Protein 7EEA (pdb70)

B-factor: mean 48.87, std 12.23, range [18.17, 123.79]

Solvent-accessible surface area: 51857 Å² total

Sequence (1934 aa):
AASIGYKRESGARLRTTADMFKDHLNLKEYCPGDGTNQTTAFNAAIARAVSEGISRIIVPAGHYLVTDLSVTANGLVFEGQGESSRIQVASNNSRCFSLSGDRLTFRGLKFIGDGTASASANGIGILAGDATDLLVEDVWFDSFGFGGVNAGFTTLARGPKFIRTRHRNTGTGGAEIYLRGLYEGADVIDIDAATSNADWAVFAFDEGYAGQRDLEVTRGDFSGYKRYSIGVSDENPSGEDRGFGVKINGGHHKNAGLGAVKVKNYRGVLIQGVTTDNCGIVPIAGISNTGESGTFYINSAGLVDIGGCKLRDNGMDGITVIQGAARNQYIVHDNQIDGCGTASYAGTGTGFRIKSGVHQAFLTNNSARGCTRFVAELGNDPSNISETITVIGNDFSQNLSATNGIYARYINRLKMDMNQIENTGAQVVYGLDIDTVYSGPGDRFGNNTVADFHVRFDSCRDLTLLGDYSSTDYTQWVTATAVPVGAKRWNGANAYVAEAAGTTGATAPTHTSGTVSDGGVNWRYIGKRRIAAAAVALRGTAAALVRMGGTTRTNSTSTAHGIDFSPSPTRWEWSDIDAGTATLAAGTVTVNITDNRRQVDGNYRVLVTGTVNETFYVSARAASNFTITSSNAASTATVMWKIFRGAASIGYKRESGARLRTTADMFKDHLNLKEYCPGDGTNQTTAFNAAIARAVSEGISRIIVPAGHYLVTDLSVTANGLVFEGQGESSRIQVASNNSRCFSLSGDRLTFRGLKFIGDGTASASANGIGILAGDATDLLVEDVWFDSFGFGGVNAGFTTLARGPKFIRTRHRNTGTGGAEIYLRGLYEGADVIDIDAATSNADWAVFAFDEGYAGQRDLEVTRGDFSGYKRYSIGVSDENPSRGFGVKINGGHHKNAGLGAVKVKNYRGVLIQGVTTDNCGIVPIAGISNTGESGTFYINSAGLVDIGGCKLRDNGMDGITVIQGAARNQYIVHDNQIDGCGTASYAGTGTGFRIKSGVHQAFLTNNSARGCTRFVAELGNDPSNISETITVIGNDFSQNLSATNGIYARYINRLKMDMNQIENTGAQVVYGLDIDTVYSGPGDRFGNNTVADFHVRFDSCRDLTLLGDYSSTDYTQWVTATAVPVGAKRWNGANAYVAEAAGTTGATAPTHTSGTVSDGGVNWRYIGKRRIAAAAVALRGTAAALVRMGGTTRTNSTSTAHGIDFSPSPTRWEWSDIDAGTATLAAGTVTVNITDNRRQVDGNYRVLVTGTVNETFYVSARAASNFTITSSNAASTATVMWKIFRGAASIGYKRESGARLRTTADMFKDHLNLKEYCPGDGTNQTTAFNAAIARAVSEGISRIIVPAGHYLVTDLSVTANGLVFEGQGESSRIQVASNNSRCFSLSGDRLTFRGLKFIGDGTASASANGIGILAGDATDLLVEDVWFDSFGFGGVNAGFTTLARGPKFIRTRHRNTGTGGAEIYLRGLYEGADVIDIDAATSNADWAVFAFDEGYAGQRDLEVTRGDFSGYKRYSIGVSDENPSGEDRGFGVKINGGHHKNAGLGAVKVKNYRGVLIQGVTTDNCGIVPIAGISNTGESGTFYINSAGLVDIGGCKLRDNGMDGITVIQGAARNQYIVHDNQIDGCGTASYAGTGTGFRIKSGVHQAFLTNNSARGCTRFVAELGNDPSNISETITVIGNDFSQNLSATNGIYARYINRLKMDMNQIENTGAQVVYGLDIDTVYSGPGDRFGNNTVADFHVRFDSCRDLTLLGDYSSTDYTQWVTATAVPVGAKRWNGANAYVAEAAGTTGATAPTHTSGTVSDGGVNWRYIGKRRIAAAAVALRGTAAALVRMGGTTRTNSTSTAHGIDFSPSPTRWEWSDIDAGTATLAAGTVTVNITDNRRQVDGNYRVLVTGTVNETFYVSARAASNFTITSSNAASTATVMWKIFR

Structure (mmCIF, N/CA/C/O backbone):
data_7EEA
#
_entry.id   7EEA
#
_cell.length_a   123.580
_cell.length_b   241.272
_cell.length_c   176.429
_cell.angle_alpha   90.000
_cell.angle_beta   90.000
_cell.angle_gamma   90.000
#
_symmetry.space_group_name_H-M   'C 2 2 21'
#
loop_
_entity.id
_entity.type
_entity.pdbx_description
1 polymer 'Short-tailed cyanophage tailspike receptor-binding domain'
2 water water
#
loop_
_atom_site.group_PDB
_atom_site.id
_atom_site.type_symbol
_atom_site.label_atom_id
_atom_site.label_alt_id
_atom_site.label_comp_id
_atom_site.label_asym_id
_atom_site.label_entity_id
_atom_site.label_seq_id
_atom_site.pdbx_PDB_ins_code
_atom_site.Cartn_x
_atom_site.Cartn_y
_atom_site.Cartn_z
_atom_site.occupancy
_atom_site.B_iso_or_equiv
_atom_site.auth_seq_id
_atom_site.auth_comp_id
_atom_site.auth_asym_id
_atom_site.auth_atom_id
_atom_site.pdbx_PDB_model_num
ATOM 1 C C . GLY A 1 9 ? 110.084 14.528 -41.593 1.00 61.53 103 GLY A C 1
ATOM 2 O O . GLY A 1 9 ? 110.822 13.767 -40.966 1.00 65.81 103 GLY A O 1
ATOM 3 N N . ALA A 1 10 ? 108.971 15.053 -41.076 1.00 58.50 104 ALA A N 1
ATOM 4 C CA . ALA A 1 10 ? 108.631 14.858 -39.672 1.00 55.26 104 ALA A CA 1
ATOM 5 C C . ALA A 1 10 ? 108.250 13.419 -39.359 1.00 54.00 104 ALA A C 1
ATOM 6 O O . ALA A 1 10 ? 108.352 13.001 -38.200 1.00 52.71 104 ALA A O 1
ATOM 8 N N . ALA A 1 11 ? 107.813 12.654 -40.361 1.00 51.74 105 ALA A N 1
ATOM 9 C CA . ALA A 1 11 ? 107.463 11.256 -40.150 1.00 49.12 105 ALA A CA 1
ATOM 10 C C . ALA A 1 11 ? 108.676 10.380 -39.875 1.00 50.44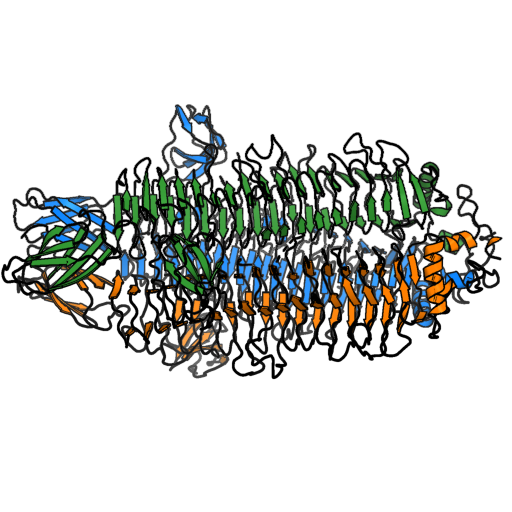 105 ALA A C 1
ATOM 11 O O . ALA A 1 11 ? 108.505 9.201 -39.546 1.00 48.00 105 ALA A O 1
ATOM 13 N N . SER A 1 12 ? 109.889 10.919 -40.005 1.00 52.01 106 SER A N 1
ATOM 14 C CA . SER A 1 12 ? 111.109 10.186 -39.699 1.00 56.60 106 SER A CA 1
ATOM 15 C C . SER A 1 12 ? 111.748 10.603 -38.382 1.00 57.69 106 SER A C 1
ATOM 16 O O . SER A 1 12 ? 112.636 9.895 -37.895 1.00 59.11 106 SER A O 1
ATOM 19 N N . ILE A 1 13 ? 111.324 11.720 -37.797 1.00 55.41 107 ILE A N 1
ATOM 20 C CA . ILE A 1 13 ? 111.882 12.196 -36.536 1.00 52.71 107 ILE A CA 1
ATOM 21 C C . ILE A 1 13 ? 111.192 11.450 -35.398 1.00 58.22 107 ILE A C 1
ATOM 22 O O . ILE A 1 13 ? 110.031 11.720 -35.080 1.00 61.41 107 ILE A O 1
ATOM 27 N N . GLY A 1 14 ? 111.905 10.510 -34.783 1.00 51.37 108 GLY A N 1
ATOM 28 C CA . GLY A 1 14 ? 111.325 9.746 -33.698 1.00 47.43 108 GLY A CA 1
ATOM 29 C C . GLY A 1 14 ? 111.136 10.583 -32.448 1.00 56.79 108 GLY A C 1
ATOM 30 O O . GLY A 1 14 ? 111.904 11.499 -32.156 1.00 59.82 108 GLY A O 1
ATOM 31 N N . TYR A 1 15 ? 110.085 10.259 -31.698 1.00 55.36 109 TYR A N 1
ATOM 32 C CA . TYR A 1 15 ? 109.783 10.956 -30.457 1.00 57.25 109 TYR A CA 1
ATOM 33 C C . TYR A 1 15 ? 109.314 9.958 -29.409 1.00 54.89 109 TYR A C 1
ATOM 34 O O . TYR A 1 15 ? 108.537 9.047 -29.709 1.00 54.21 109 TYR A O 1
ATOM 43 N N . LYS A 1 16 ? 109.782 10.147 -28.178 1.00 50.84 110 LYS A N 1
ATOM 44 C CA . LYS A 1 16 ? 109.427 9.269 -27.073 1.00 52.19 110 LYS A CA 1
ATOM 45 C C . LYS A 1 16 ? 109.474 10.068 -25.781 1.00 56.32 110 LYS A C 1
ATOM 46 O O . LYS A 1 16 ? 110.461 10.760 -25.514 1.00 58.76 110 LYS A O 1
ATOM 52 N N . ARG A 1 17 ? 108.404 9.978 -24.991 1.00 53.77 111 ARG A N 1
ATOM 53 C CA . ARG A 1 17 ? 108.368 10.661 -23.701 1.00 59.74 111 ARG A CA 1
ATOM 54 C C . ARG A 1 17 ? 109.394 10.069 -22.742 1.00 62.01 111 ARG A C 1
ATOM 55 O O . ARG A 1 17 ? 110.254 10.779 -22.208 1.00 54.36 111 ARG A O 1
ATOM 63 N N . GLU A 1 18 ? 109.305 8.763 -22.507 1.00 61.21 112 GLU A N 1
ATOM 64 C CA . GLU A 1 18 ? 110.272 8.036 -21.702 1.00 52.79 112 GLU A CA 1
ATOM 65 C C . GLU A 1 18 ? 110.359 6.619 -22.254 1.00 56.64 112 GLU A C 1
ATOM 66 O O . GLU A 1 18 ? 109.637 6.253 -23.186 1.00 62.41 112 GLU A O 1
ATOM 72 N N . SER A 1 19 ? 111.253 5.816 -21.670 1.00 60.39 113 SER A N 1
ATOM 73 C CA . SER A 1 19 ? 111.513 4.483 -22.208 1.00 61.51 113 SER A CA 1
ATOM 74 C C . SER A 1 19 ? 110.255 3.623 -22.239 1.00 62.72 113 SER A C 1
ATOM 75 O O . SER A 1 19 ? 110.079 2.815 -23.160 1.00 57.49 113 SER A O 1
ATOM 78 N N . GLY A 1 20 ? 109.366 3.787 -21.261 1.00 58.25 114 GLY A N 1
ATOM 79 C CA . GLY A 1 20 ? 108.164 2.983 -21.179 1.00 53.28 114 GLY A CA 1
ATOM 80 C C . GLY A 1 20 ? 107.031 3.378 -22.100 1.00 58.09 114 GLY A C 1
ATOM 81 O O . GLY A 1 20 ? 105.976 2.738 -22.067 1.00 55.92 114 GLY A O 1
ATOM 82 N N . ALA A 1 21 ? 107.208 4.406 -22.925 1.00 55.46 115 ALA A N 1
ATOM 83 C CA . ALA A 1 21 ? 106.153 4.865 -23.814 1.00 57.05 115 ALA A CA 1
ATOM 84 C C . ALA A 1 21 ? 106.268 4.181 -25.177 1.00 60.42 115 ALA A C 1
ATOM 85 O O . ALA A 1 21 ? 107.140 3.342 -25.413 1.00 59.47 115 ALA A O 1
ATOM 87 N N . ARG A 1 22 ? 105.365 4.538 -26.087 1.00 54.09 116 ARG A N 1
ATOM 88 C CA . ARG A 1 22 ? 105.429 4.035 -27.450 1.00 51.87 116 ARG A CA 1
ATOM 89 C C . ARG A 1 22 ? 106.401 4.869 -28.270 1.00 54.84 116 ARG A C 1
ATOM 90 O O . ARG A 1 22 ? 106.510 6.084 -28.083 1.00 57.41 116 ARG A O 1
ATOM 98 N N . LEU A 1 23 ? 107.111 4.212 -29.184 1.00 55.32 117 LEU A N 1
ATOM 99 C CA . LEU A 1 23 ? 107.972 4.926 -30.116 1.00 49.64 117 LEU A CA 1
ATOM 100 C C . LEU A 1 23 ? 107.112 5.518 -31.222 1.00 50.49 117 LEU A C 1
ATOM 101 O O . LEU A 1 23 ? 106.477 4.782 -31.984 1.00 55.75 117 LEU A O 1
ATOM 106 N N . ARG A 1 24 ? 107.087 6.844 -31.306 1.00 48.63 118 ARG A N 1
ATOM 107 C CA . ARG A 1 24 ? 106.256 7.543 -32.270 1.00 52.64 118 ARG A CA 1
ATOM 108 C C . ARG A 1 24 ? 107.082 8.606 -32.979 1.00 54.64 118 ARG A C 1
ATOM 109 O O . ARG A 1 24 ? 108.165 8.989 -32.529 1.00 51.68 118 ARG A O 1
ATOM 117 N N . THR A 1 25 ? 106.558 9.068 -34.106 1.00 51.16 119 THR A N 1
ATOM 118 C CA . THR A 1 25 ? 107.159 10.168 -34.837 1.00 54.24 119 THR A CA 1
ATOM 119 C C . THR A 1 25 ? 106.582 11.492 -34.346 1.00 55.81 119 THR A C 1
ATOM 120 O O . THR A 1 25 ? 105.563 11.538 -33.656 1.00 54.65 119 THR A O 1
ATOM 124 N N . THR A 1 26 ? 107.260 12.586 -34.700 1.00 54.60 120 THR A N 1
ATOM 125 C CA . THR A 1 26 ? 106.678 13.900 -34.453 1.00 53.20 120 THR A CA 1
ATOM 126 C C . THR A 1 26 ? 105.441 14.121 -35.312 1.00 51.59 120 THR A C 1
ATOM 127 O O . THR A 1 26 ? 104.551 14.892 -34.933 1.00 59.38 120 THR A O 1
ATOM 131 N N . ALA A 1 27 ? 105.364 13.451 -36.465 1.00 50.66 121 ALA A N 1
ATOM 132 C CA . ALA A 1 27 ? 104.167 13.529 -37.294 1.00 52.76 121 ALA A CA 1
ATOM 133 C C . ALA A 1 27 ? 103.004 12.771 -36.668 1.00 58.73 121 ALA A C 1
ATOM 134 O O . ALA A 1 27 ? 101.844 13.160 -36.850 1.00 59.83 121 ALA A O 1
ATOM 136 N N . ASP A 1 28 ? 103.290 11.692 -35.934 1.00 54.91 122 ASP A N 1
ATOM 137 C CA . ASP A 1 28 ? 102.230 10.965 -35.243 1.00 51.97 122 ASP A CA 1
ATOM 138 C C . ASP A 1 28 ? 101.562 11.839 -34.190 1.00 57.72 122 ASP A C 1
ATOM 139 O O . ASP A 1 28 ? 100.337 11.796 -34.020 1.00 49.87 122 ASP A O 1
ATOM 144 N N . MET A 1 29 ? 102.355 12.641 -33.474 1.00 56.74 123 MET A N 1
ATOM 145 C CA . MET A 1 29 ? 101.796 13.521 -32.455 1.00 54.97 123 MET A CA 1
ATOM 146 C C . MET A 1 29 ? 100.859 14.554 -33.061 1.00 56.31 123 MET A C 1
ATOM 147 O O . MET A 1 29 ? 99.886 14.963 -32.416 1.00 60.98 123 MET A O 1
ATOM 152 N N . PHE A 1 30 ? 101.128 14.983 -34.296 1.00 55.80 124 PHE A N 1
ATOM 153 C CA . PHE A 1 30 ? 100.253 15.943 -34.960 1.00 60.45 124 PHE A CA 1
ATOM 154 C C . PHE A 1 30 ? 99.000 15.274 -35.514 1.00 56.61 124 PHE A C 1
ATOM 155 O O . PHE A 1 30 ? 97.895 15.814 -35.385 1.00 49.32 124 PHE A O 1
ATOM 163 N N . LYS A 1 31 ? 99.155 14.099 -36.131 1.00 55.03 125 LYS A N 1
ATOM 164 C CA . LYS A 1 31 ? 98.042 13.426 -36.791 1.00 48.95 125 LYS A CA 1
ATOM 165 C C . LYS A 1 31 ? 96.996 12.898 -35.817 1.00 51.35 125 LYS A C 1
ATOM 166 O O . LYS A 1 31 ? 95.925 12.472 -36.263 1.00 50.44 125 LYS A O 1
ATOM 172 N N . ASP A 1 32 ? 97.277 12.902 -34.510 1.00 51.30 126 ASP A N 1
ATOM 173 C CA . ASP A 1 32 ? 96.240 12.569 -33.540 1.00 50.34 126 ASP A CA 1
ATOM 174 C C . ASP A 1 32 ? 95.103 13.579 -33.588 1.00 47.80 126 ASP A C 1
ATOM 175 O O . ASP A 1 32 ? 93.952 13.236 -33.293 1.00 47.81 126 ASP A O 1
ATOM 180 N N . HIS A 1 33 ? 95.404 14.816 -33.960 1.00 47.08 127 HIS A N 1
ATOM 181 C CA . HIS A 1 33 ? 94.433 15.888 -34.092 1.00 48.55 127 HIS A CA 1
ATOM 182 C C . HIS A 1 33 ? 94.352 16.318 -35.552 1.00 48.92 127 HIS A C 1
ATOM 183 O O . HIS A 1 33 ? 94.991 15.735 -36.434 1.00 55.45 127 HIS A O 1
ATOM 190 N N . LEU A 1 34 ? 93.554 17.352 -35.809 1.00 46.96 128 LEU A N 1
ATOM 191 C CA . LEU A 1 34 ? 93.436 17.920 -37.151 1.00 41.21 128 LEU A CA 1
ATOM 192 C C . LEU A 1 34 ? 93.424 19.440 -37.023 1.00 43.43 128 LEU A C 1
ATOM 193 O O . LEU A 1 34 ? 92.407 20.033 -36.650 1.00 45.88 128 LEU A O 1
ATOM 198 N N . ASN A 1 35 ? 94.557 20.060 -37.333 1.00 44.17 129 ASN A N 1
ATOM 199 C CA . ASN A 1 35 ? 94.658 21.511 -37.370 1.00 42.97 129 ASN A CA 1
ATOM 200 C C . ASN A 1 35 ? 94.070 22.031 -38.678 1.00 49.19 129 ASN A C 1
ATOM 201 O O . ASN A 1 35 ? 94.439 21.566 -39.761 1.00 48.15 129 ASN A O 1
ATOM 206 N N . LEU A 1 36 ? 93.147 22.992 -38.577 1.00 46.14 130 LEU A N 1
ATOM 207 C CA . LEU A 1 36 ? 92.548 23.559 -39.782 1.00 44.66 130 LEU A CA 1
ATOM 208 C C . LEU A 1 36 ? 93.598 24.196 -40.681 1.00 47.10 130 LEU A C 1
ATOM 209 O O . LEU A 1 36 ? 93.460 24.176 -41.910 1.00 44.25 130 LEU A O 1
ATOM 214 N N . LYS A 1 37 ? 94.657 24.754 -40.093 1.00 47.35 131 LYS A N 1
ATOM 215 C CA . LYS A 1 37 ? 95.709 25.373 -40.888 1.00 49.54 131 LYS A CA 1
ATOM 216 C C . LYS A 1 37 ? 96.596 24.354 -41.594 1.00 50.15 131 LYS A C 1
ATOM 217 O O . LYS A 1 37 ? 97.470 24.759 -42.369 1.00 53.20 131 LYS A O 1
ATOM 223 N N . GLU A 1 38 ? 96.396 23.054 -41.357 1.00 50.69 132 GLU A N 1
ATOM 224 C CA . GLU A 1 38 ? 97.006 22.044 -42.215 1.00 49.88 132 GLU A CA 1
ATOM 225 C C . GLU A 1 38 ? 96.413 22.067 -43.616 1.00 48.56 132 GLU A C 1
ATOM 226 O O . GLU A 1 38 ? 96.986 21.466 -44.531 1.00 47.42 132 GLU A O 1
ATOM 232 N N . TYR A 1 39 ? 95.279 22.739 -43.796 1.00 49.26 133 TYR A N 1
ATOM 233 C CA . TYR A 1 39 ? 94.617 22.879 -45.085 1.00 39.85 133 TYR A CA 1
ATOM 234 C C . TYR A 1 39 ? 94.349 24.325 -45.465 1.00 41.80 133 TYR A C 1
ATOM 235 O O . TYR A 1 39 ? 94.469 24.679 -46.639 1.00 47.50 133 TYR A O 1
ATOM 244 N N . CYS A 1 40 ? 94.009 25.177 -44.499 1.00 50.06 134 CYS A N 1
ATOM 245 C CA . CYS A 1 40 ? 93.644 26.558 -44.772 1.00 49.33 134 CYS A CA 1
ATOM 246 C C . CYS A 1 40 ? 94.753 27.503 -44.344 1.00 49.44 134 CYS A C 1
ATOM 247 O O . CYS A 1 40 ? 95.214 27.431 -43.197 1.00 43.43 134 CYS A O 1
ATOM 250 N N . PRO A 1 41 ? 95.200 28.401 -45.223 1.00 52.17 135 PRO A N 1
ATOM 251 C CA . PRO A 1 41 ? 96.229 29.366 -44.809 1.00 46.84 135 PRO A CA 1
ATOM 252 C C . PRO A 1 41 ? 95.743 30.350 -43.762 1.00 47.94 135 PRO A C 1
ATOM 253 O O . PRO A 1 41 ? 96.556 30.846 -42.972 1.00 52.99 135 PRO A O 1
ATOM 257 N N . GLY A 1 42 ? 94.446 30.644 -43.725 1.00 48.74 136 GLY A N 1
ATOM 258 C CA . GLY A 1 42 ? 93.933 31.629 -42.791 1.00 47.06 136 GLY A CA 1
ATOM 259 C C . GLY A 1 42 ? 94.436 33.033 -43.030 1.00 46.14 136 GLY A C 1
ATOM 260 O O . GLY A 1 42 ? 94.635 33.784 -42.070 1.00 39.33 136 GLY A O 1
ATOM 261 N N . ASP A 1 43 ? 94.640 33.415 -44.290 1.00 49.35 137 ASP A N 1
ATOM 262 C CA . ASP A 1 43 ? 95.225 34.703 -44.639 1.00 44.84 137 ASP A CA 1
ATOM 263 C C . ASP A 1 43 ? 94.206 35.684 -45.204 1.00 54.62 137 ASP A C 1
ATOM 264 O O . ASP A 1 43 ? 94.597 36.722 -45.748 1.00 63.99 137 ASP A O 1
ATOM 269 N N . GLY A 1 44 ? 92.914 35.381 -45.099 1.00 51.97 138 GLY A N 1
ATOM 270 C CA . GLY A 1 44 ? 91.875 36.252 -45.600 1.00 48.46 138 GLY A CA 1
ATOM 271 C C . GLY A 1 44 ? 91.360 35.903 -46.979 1.00 47.42 138 GLY A C 1
ATOM 272 O O . GLY A 1 44 ? 90.387 36.518 -47.432 1.00 49.72 138 GLY A O 1
ATOM 273 N N . THR A 1 45 ? 91.975 34.942 -47.661 1.00 46.45 139 THR A N 1
ATOM 274 C CA . THR A 1 45 ? 91.488 34.562 -48.975 1.00 51.89 139 THR A CA 1
ATOM 275 C C . THR A 1 45 ? 90.307 33.605 -48.851 1.00 44.65 139 THR A C 1
ATOM 276 O O . THR A 1 45 ? 90.048 33.021 -47.796 1.00 44.49 139 THR A O 1
ATOM 280 N N . ASN A 1 46 ? 89.577 33.466 -49.953 1.00 46.34 140 ASN A N 1
ATOM 281 C CA . ASN A 1 46 ? 88.496 32.494 -50.031 1.00 44.48 140 ASN A CA 1
ATOM 282 C C . ASN A 1 46 ? 89.057 31.088 -49.858 1.00 42.76 140 ASN A C 1
ATOM 283 O O . ASN A 1 46 ? 89.869 30.632 -50.669 1.00 47.78 140 ASN A O 1
ATOM 288 N N . GLN A 1 47 ? 88.630 30.398 -48.799 1.00 38.46 141 GLN A N 1
ATOM 289 C CA . GLN A 1 47 ? 89.223 29.117 -48.432 1.00 36.30 141 GLN A CA 1
ATOM 290 C C . GLN A 1 47 ? 88.176 28.018 -48.283 1.00 41.66 141 GLN A C 1
ATOM 291 O O . GLN A 1 47 ? 88.393 27.058 -47.538 1.00 43.36 141 GLN A O 1
ATOM 297 N N . THR A 1 48 ? 87.042 28.130 -48.985 1.00 38.69 142 THR A N 1
ATOM 298 C CA . THR A 1 48 ? 85.998 27.117 -48.843 1.00 37.90 142 THR A CA 1
ATOM 299 C C . THR A 1 48 ? 86.487 25.746 -49.294 1.00 41.77 142 THR A C 1
ATOM 300 O O . THR A 1 48 ? 86.176 24.730 -48.661 1.00 45.58 142 THR A O 1
ATOM 304 N N . THR A 1 49 ? 87.250 25.694 -50.387 1.00 38.22 143 THR A N 1
ATOM 305 C CA . THR A 1 49 ? 87.724 24.409 -50.892 1.00 43.65 143 THR A CA 1
ATOM 306 C C . THR A 1 49 ? 88.630 23.722 -49.876 1.00 43.91 143 THR A C 1
ATOM 307 O O . THR A 1 49 ? 88.485 22.524 -49.607 1.00 42.15 143 THR A O 1
ATOM 311 N N . ALA A 1 50 ? 89.566 24.472 -49.291 1.00 38.40 144 ALA A N 1
ATOM 312 C CA . ALA A 1 50 ? 90.465 23.891 -48.301 1.00 39.81 144 ALA A CA 1
ATOM 313 C C . ALA A 1 50 ? 89.726 23.551 -47.012 1.00 46.14 144 ALA A C 1
ATOM 314 O O . ALA A 1 50 ? 90.002 22.521 -46.386 1.00 45.12 144 ALA A O 1
ATOM 316 N N . PHE A 1 51 ? 88.787 24.406 -46.598 1.00 42.98 145 PHE A N 1
ATOM 317 C CA . PHE A 1 51 ? 88.004 24.120 -45.399 1.00 41.08 145 PHE A CA 1
ATOM 318 C C . PHE A 1 51 ? 87.182 22.850 -45.574 1.00 42.64 145 PHE A C 1
ATOM 319 O O . PHE A 1 51 ? 87.079 22.035 -44.648 1.00 39.22 145 PHE A O 1
ATOM 327 N N . ASN A 1 52 ? 86.593 22.660 -46.758 1.00 39.76 146 ASN A N 1
ATOM 328 C CA . ASN A 1 52 ? 85.841 21.438 -47.020 1.00 35.84 146 ASN A CA 1
ATOM 329 C C . ASN A 1 52 ? 86.745 20.213 -46.964 1.00 38.49 146 ASN A C 1
ATOM 330 O O . ASN A 1 52 ? 86.333 19.149 -46.488 1.00 41.55 146 ASN A O 1
ATOM 335 N N . ALA A 1 53 ? 87.987 20.347 -47.436 1.00 39.72 147 ALA A N 1
ATOM 336 C CA . ALA A 1 53 ? 88.907 19.214 -47.422 1.00 42.84 147 ALA A CA 1
ATOM 337 C C . ALA A 1 53 ? 89.289 18.831 -45.998 1.00 46.12 147 ALA A C 1
ATOM 338 O O . ALA A 1 53 ? 89.434 17.643 -45.685 1.00 44.59 147 ALA A O 1
ATOM 340 N N . ALA A 1 54 ? 89.458 19.823 -45.121 1.00 43.35 148 ALA A N 1
ATOM 341 C CA . ALA A 1 54 ? 89.692 19.528 -43.712 1.00 41.12 148 ALA A CA 1
ATOM 342 C C . ALA A 1 54 ? 88.514 18.768 -43.116 1.00 43.55 148 ALA A C 1
ATOM 343 O O . ALA A 1 54 ? 88.695 17.754 -42.431 1.00 46.67 148 ALA A O 1
ATOM 345 N N . ILE A 1 55 ? 87.294 19.244 -43.376 1.00 44.40 149 ILE A N 1
ATOM 346 C CA . ILE A 1 55 ? 86.103 18.564 -42.874 1.00 42.58 149 ILE A CA 1
ATOM 347 C C . ILE A 1 55 ? 86.035 17.145 -43.425 1.00 44.24 149 ILE A C 1
ATOM 348 O O . ILE A 1 55 ? 85.798 16.183 -42.685 1.00 47.57 149 ILE A O 1
ATOM 353 N N . ALA A 1 56 ? 86.259 16.994 -44.732 1.00 44.93 150 ALA A N 1
ATOM 354 C CA . ALA A 1 56 ? 86.224 15.669 -45.340 1.00 46.03 150 ALA A CA 1
ATOM 355 C C . ALA A 1 56 ? 87.344 14.778 -44.818 1.00 42.45 150 ALA A C 1
ATOM 356 O O . ALA A 1 56 ? 87.162 13.560 -44.706 1.00 41.34 150 ALA A O 1
ATOM 358 N N . ARG A 1 57 ? 88.502 15.359 -44.495 1.00 41.85 151 ARG A N 1
ATOM 359 C CA . ARG A 1 57 ? 89.602 14.553 -43.977 1.00 42.95 151 ARG A CA 1
ATOM 360 C C . ARG A 1 57 ? 89.319 14.080 -42.559 1.00 44.61 151 ARG A C 1
ATOM 361 O O . ARG A 1 57 ? 89.594 12.923 -42.220 1.00 46.89 151 ARG A O 1
ATOM 369 N N . ALA A 1 58 ? 88.776 14.961 -41.716 1.00 45.23 152 ALA A N 1
ATOM 370 C CA . ALA A 1 58 ? 88.443 14.568 -40.350 1.00 45.20 152 ALA A CA 1
ATOM 371 C C . ALA A 1 58 ? 87.450 13.413 -40.336 1.00 43.18 152 ALA A C 1
ATOM 372 O O . ALA A 1 58 ? 87.581 12.480 -39.536 1.00 47.75 152 ALA A O 1
ATOM 374 N N . VAL A 1 59 ? 86.456 13.453 -41.224 1.00 42.37 153 VAL A N 1
ATOM 375 C CA . VAL A 1 59 ? 85.463 12.385 -41.275 1.00 44.87 153 VAL A CA 1
ATOM 376 C C . VAL A 1 59 ? 86.104 11.074 -41.716 1.00 47.67 153 VAL A C 1
ATOM 377 O O . VAL A 1 59 ? 85.812 10.007 -41.162 1.00 48.84 153 VAL A O 1
ATOM 381 N N . SER A 1 60 ? 86.993 11.130 -42.712 1.00 46.30 154 SER A N 1
ATOM 382 C CA . SER A 1 60 ? 87.611 9.906 -43.211 1.00 44.11 154 SER A CA 1
ATOM 383 C C . SER A 1 60 ? 88.595 9.318 -42.207 1.00 47.32 154 SER A C 1
ATOM 384 O O . SER A 1 60 ? 88.746 8.093 -42.135 1.00 49.11 154 SER A O 1
ATOM 387 N N . GLU A 1 61 ? 89.270 10.163 -41.427 1.00 45.51 155 GLU A N 1
ATOM 388 C CA . GLU A 1 61 ? 90.188 9.676 -40.405 1.00 45.15 155 GLU A CA 1
ATOM 389 C C . GLU A 1 61 ? 89.482 9.265 -39.120 1.00 48.64 155 GLU A C 1
ATOM 390 O O . GLU A 1 61 ? 90.134 8.713 -38.226 1.00 47.21 155 GLU A O 1
ATOM 396 N N . GLY A 1 62 ? 88.179 9.510 -39.008 1.00 40.64 156 GLY A N 1
ATOM 397 C CA . GLY A 1 62 ? 87.474 9.219 -37.776 1.00 40.56 156 GLY A CA 1
ATOM 398 C C . GLY A 1 62 ? 87.758 10.204 -36.666 1.00 41.21 156 GLY A C 1
ATOM 399 O O . GLY A 1 62 ? 87.641 9.854 -35.488 1.00 39.18 156 GLY A O 1
ATOM 400 N N . ILE A 1 63 ? 88.130 11.432 -37.015 1.00 38.51 157 ILE A N 1
ATOM 401 C CA . ILE A 1 63 ? 88.481 12.470 -36.053 1.00 40.96 157 ILE A CA 1
ATOM 402 C C . ILE A 1 63 ? 87.298 13.413 -35.893 1.00 41.22 157 ILE A C 1
ATOM 403 O O . ILE A 1 63 ? 86.673 13.819 -36.881 1.00 41.24 157 ILE A O 1
ATOM 408 N N . SER A 1 64 ? 86.981 13.756 -34.644 1.00 41.33 158 SER A N 1
ATOM 409 C CA . SER A 1 64 ? 85.871 14.654 -34.351 1.00 43.23 158 SER A CA 1
ATOM 410 C C . SER A 1 64 ? 86.302 16.117 -34.336 1.00 42.20 158 SER A C 1
ATOM 411 O O . SER A 1 64 ? 85.695 16.952 -35.013 1.00 40.56 158 SER A O 1
ATOM 414 N N . ARG A 1 65 ? 87.347 16.444 -33.578 1.00 38.58 159 ARG A N 1
ATOM 415 C CA . ARG A 1 65 ? 87.687 17.837 -33.325 1.00 38.52 159 ARG A CA 1
ATOM 416 C C . ARG A 1 65 ? 88.527 18.413 -34.459 1.00 44.52 159 ARG A C 1
ATOM 417 O O . ARG A 1 65 ? 89.491 17.788 -34.913 1.00 47.69 159 ARG A O 1
ATOM 425 N N . ILE A 1 66 ? 88.154 19.608 -34.911 1.00 41.73 160 ILE A N 1
ATOM 426 C CA . ILE A 1 66 ? 88.921 20.379 -35.881 1.00 36.92 160 ILE A CA 1
ATOM 427 C C . ILE A 1 66 ? 89.335 21.668 -35.186 1.00 39.50 160 ILE A C 1
ATOM 428 O O . ILE A 1 66 ? 88.497 22.541 -34.931 1.00 42.44 160 ILE A O 1
ATOM 433 N N . ILE A 1 67 ? 90.620 21.787 -34.871 1.00 38.98 161 ILE A N 1
ATOM 434 C CA . ILE A 1 67 ? 91.129 22.957 -34.164 1.00 41.26 161 ILE A CA 1
ATOM 435 C C . ILE A 1 67 ? 91.232 24.119 -35.142 1.00 39.55 161 ILE A C 1
ATOM 436 O O . ILE A 1 67 ? 91.848 23.999 -36.207 1.00 42.75 161 ILE A O 1
ATOM 441 N N . VAL A 1 68 ? 90.625 25.246 -34.784 1.00 37.92 162 VAL A N 1
ATOM 442 C CA . VAL A 1 68 ? 90.617 26.430 -35.639 1.00 42.96 162 VAL A CA 1
ATOM 443 C C . VAL A 1 68 ? 91.465 27.515 -34.987 1.00 38.71 162 VAL A C 1
ATOM 444 O O . VAL A 1 68 ? 90.944 28.321 -34.203 1.00 37.22 162 VAL A O 1
ATOM 448 N N . PRO A 1 69 ? 92.765 27.579 -35.282 1.00 44.18 163 PRO A N 1
ATOM 449 C CA . PRO A 1 69 ? 93.628 28.570 -34.626 1.00 41.28 163 PRO A CA 1
ATOM 450 C C . PRO A 1 69 ? 93.308 29.993 -35.045 1.00 36.78 163 PRO A C 1
ATOM 451 O O . PRO A 1 69 ? 92.427 30.221 -35.881 1.00 40.19 163 PRO A O 1
ATOM 455 N N . ALA A 1 70 ? 94.022 30.954 -34.462 1.00 34.80 164 ALA A N 1
ATOM 456 C CA . ALA A 1 70 ? 93.903 32.342 -34.881 1.00 36.91 164 ALA A CA 1
ATOM 457 C C . ALA A 1 70 ? 94.145 32.458 -36.379 1.00 40.24 164 ALA A C 1
ATOM 458 O O . ALA A 1 70 ? 95.160 31.986 -36.897 1.00 52.55 164 ALA A O 1
ATOM 460 N N . GLY A 1 71 ? 93.195 33.069 -37.072 1.00 45.14 165 GLY A N 1
ATOM 461 C CA . GLY A 1 71 ? 93.289 33.199 -38.512 1.00 39.62 165 GLY A CA 1
ATOM 462 C C . GLY A 1 71 ? 92.029 33.837 -39.049 1.00 41.22 165 GLY A C 1
ATOM 463 O O . GLY A 1 71 ? 91.055 34.063 -38.322 1.00 40.97 165 GLY A O 1
ATOM 464 N N . HIS A 1 72 ? 92.065 34.131 -40.345 1.00 44.67 166 HIS A N 1
ATOM 465 C CA . HIS A 1 72 ? 90.949 34.746 -41.054 1.00 45.86 166 HIS A CA 1
ATOM 466 C C . HIS A 1 72 ? 90.560 33.824 -42.200 1.00 43.96 166 HIS A C 1
ATOM 467 O O . HIS A 1 72 ? 91.285 33.725 -43.196 1.00 49.07 166 HIS A O 1
ATOM 474 N N . TYR A 1 73 ? 89.424 33.148 -42.057 1.00 43.96 167 TYR A N 1
ATOM 475 C CA . TYR A 1 73 ? 88.983 32.129 -43.004 1.00 46.42 167 TYR A CA 1
ATOM 476 C C . TYR A 1 73 ? 87.710 32.609 -43.688 1.00 43.50 167 TYR A C 1
ATOM 477 O O . TYR A 1 73 ? 86.653 32.693 -43.052 1.00 41.46 167 TYR A O 1
ATOM 486 N N . LEU A 1 74 ? 87.813 32.925 -44.979 1.00 42.62 168 LEU A N 1
ATOM 487 C CA . LEU A 1 74 ? 86.667 33.347 -45.776 1.00 43.13 168 LEU A CA 1
ATOM 488 C C . LEU A 1 74 ? 86.024 32.119 -46.408 1.00 42.48 168 LEU A C 1
ATOM 489 O O . LEU A 1 74 ? 86.707 31.318 -47.055 1.00 47.59 168 LEU A O 1
ATOM 494 N N . VAL A 1 75 ? 84.710 31.979 -46.229 1.00 39.33 169 VAL A N 1
ATOM 495 C CA . VAL A 1 75 ? 84.045 30.694 -46.405 1.00 43.56 169 VAL A CA 1
ATOM 496 C C . VAL A 1 75 ? 82.625 30.922 -46.909 1.00 44.12 169 VAL A C 1
ATOM 497 O O . VAL A 1 75 ? 81.985 31.922 -46.578 1.00 39.00 169 VAL A O 1
ATOM 501 N N . THR A 1 76 ? 82.135 29.984 -47.724 1.00 39.71 170 THR A N 1
ATOM 502 C CA . THR A 1 76 ? 80.775 30.050 -48.254 1.00 47.95 170 THR A CA 1
ATOM 503 C C . THR A 1 76 ? 80.176 28.651 -48.321 1.00 48.67 170 THR A C 1
ATOM 504 O O . THR A 1 76 ? 80.737 27.764 -48.971 1.00 53.54 170 THR A O 1
ATOM 508 N N . ASP A 1 77 ? 79.036 28.472 -47.653 1.00 48.10 171 ASP A N 1
ATOM 509 C CA . ASP A 1 77 ? 78.213 27.258 -47.684 1.00 52.31 171 ASP A CA 1
ATOM 510 C C . ASP A 1 77 ? 79.052 25.990 -47.508 1.00 45.57 171 ASP A C 1
ATOM 511 O O . ASP A 1 77 ? 79.175 25.148 -48.400 1.00 49.42 171 ASP A O 1
ATOM 516 N N . LEU A 1 78 ? 79.606 25.865 -46.308 1.00 47.49 172 LEU A N 1
ATOM 517 C CA . LEU A 1 78 ? 80.306 24.648 -45.916 1.00 47.10 172 LEU A CA 1
ATOM 518 C C . LEU A 1 78 ? 79.277 23.629 -45.448 1.00 45.16 172 LEU A C 1
ATOM 519 O O . LEU A 1 78 ? 78.682 23.778 -44.375 1.00 49.15 172 LEU A O 1
ATOM 524 N N . SER A 1 79 ? 79.052 22.602 -46.256 1.00 45.24 173 SER A N 1
ATOM 525 C CA . SER A 1 79 ? 78.134 21.534 -45.896 1.00 43.47 173 SER A CA 1
ATOM 526 C C . SER A 1 79 ? 78.879 20.482 -45.089 1.00 48.41 173 SER A C 1
ATOM 527 O O . SER A 1 79 ? 79.949 20.020 -45.498 1.00 50.37 173 SER A O 1
ATOM 530 N N . VAL A 1 80 ? 78.323 20.121 -43.938 1.00 45.15 174 VAL A N 1
ATOM 531 C CA . VAL A 1 80 ? 78.814 18.996 -43.155 1.00 47.20 174 VAL A CA 1
ATOM 532 C C . VAL A 1 80 ? 77.621 18.114 -42.819 1.00 44.00 174 VAL A C 1
ATOM 533 O O . VAL A 1 80 ? 76.623 18.591 -42.266 1.00 39.23 174 VAL A O 1
ATOM 537 N N . THR A 1 81 ? 77.716 16.836 -43.182 1.00 47.25 175 THR A N 1
ATOM 538 C CA . THR A 1 81 ? 76.658 15.872 -42.940 1.00 40.50 175 THR A CA 1
ATOM 539 C C . THR A 1 81 ? 77.019 14.833 -41.892 1.00 42.10 175 THR A C 1
ATOM 540 O O . THR A 1 81 ? 76.123 14.132 -41.411 1.00 43.06 175 THR A O 1
ATOM 544 N N . ALA A 1 82 ? 78.296 14.715 -41.532 1.00 41.88 176 ALA A N 1
ATOM 545 C CA . ALA A 1 82 ? 78.715 13.758 -40.523 1.00 44.31 176 ALA A CA 1
ATOM 546 C C . ALA A 1 82 ? 78.357 14.271 -39.127 1.00 51.08 176 ALA A C 1
ATOM 547 O O . ALA A 1 82 ? 77.886 15.400 -38.948 1.00 50.07 176 ALA A O 1
ATOM 549 N N . ASN A 1 83 ? 78.599 13.428 -38.121 1.00 45.91 177 ASN A N 1
ATOM 550 C CA . ASN A 1 83 ? 77.998 13.627 -36.808 1.00 48.13 177 ASN A CA 1
ATOM 551 C C . ASN A 1 83 ? 78.974 13.965 -35.688 1.00 53.53 177 ASN A C 1
ATOM 552 O O . ASN A 1 83 ? 78.570 14.594 -34.707 1.00 53.17 177 ASN A O 1
ATOM 557 N N . GLY A 1 84 ? 80.238 13.572 -35.779 1.00 51.92 178 GLY A N 1
ATOM 558 C CA . GLY A 1 84 ? 81.072 13.747 -34.600 1.00 59.08 178 GLY A CA 1
ATOM 559 C C . GLY A 1 84 ? 81.715 15.107 -34.437 1.00 53.49 178 GLY A C 1
ATOM 560 O O . GLY A 1 84 ? 82.290 15.379 -33.379 1.00 48.82 178 GLY A O 1
ATOM 561 N N . LEU A 1 85 ? 81.590 15.980 -35.433 1.00 50.09 179 LEU A N 1
ATOM 562 C CA . LEU A 1 85 ? 82.544 17.067 -35.610 1.00 46.39 179 LEU A CA 1
ATOM 563 C C . LEU A 1 85 ? 82.453 18.113 -34.505 1.00 44.29 179 LEU A C 1
ATOM 564 O O . LEU A 1 85 ? 81.364 18.502 -34.071 1.00 42.77 179 LEU A O 1
ATOM 569 N N . VAL A 1 86 ? 83.623 18.567 -34.059 1.00 40.68 180 VAL A N 1
ATOM 570 C CA . VAL A 1 86 ? 83.767 19.642 -33.081 1.00 40.14 180 VAL A CA 1
ATOM 571 C C . VAL A 1 86 ? 84.606 20.730 -33.736 1.00 44.36 180 VAL A C 1
ATOM 572 O O . VAL A 1 86 ? 85.805 20.536 -33.979 1.00 42.60 180 VAL A O 1
ATOM 576 N N . PHE A 1 87 ? 83.986 21.869 -34.027 1.00 42.21 181 PHE A N 1
ATOM 577 C CA . PHE A 1 87 ? 84.702 23.016 -34.581 1.00 39.74 181 PHE A CA 1
ATOM 578 C C . PHE A 1 87 ? 85.158 23.879 -33.412 1.00 42.50 181 PHE A C 1
ATOM 579 O O . PHE A 1 87 ? 84.393 24.688 -32.884 1.00 43.48 181 PHE A O 1
ATOM 587 N N . GLU A 1 88 ? 86.414 23.699 -33.005 1.00 40.54 182 GLU A N 1
ATOM 588 C CA . GLU A 1 88 ? 86.944 24.257 -31.763 1.00 43.89 182 GLU A CA 1
ATOM 589 C C . GLU A 1 88 ? 87.895 25.404 -32.087 1.00 45.68 182 GLU A C 1
ATOM 590 O O . GLU A 1 88 ? 89.074 25.183 -32.379 1.00 49.37 182 GLU A O 1
ATOM 596 N N . GLY A 1 89 ? 87.380 26.630 -32.031 1.00 43.20 183 GLY A N 1
ATOM 597 C CA . GLY A 1 89 ? 88.237 27.788 -32.130 1.00 42.45 183 GLY A CA 1
ATOM 598 C C . GLY A 1 89 ? 88.937 28.090 -30.819 1.00 42.90 183 GLY A C 1
ATOM 599 O O . GLY A 1 89 ? 88.543 27.627 -29.750 1.00 52.11 183 GLY A O 1
ATOM 600 N N . GLN A 1 90 ? 89.997 28.888 -30.908 1.00 46.59 184 GLN A N 1
ATOM 601 C CA . GLN A 1 90 ? 90.826 29.213 -29.754 1.00 48.37 184 GLN A CA 1
ATOM 602 C C . GLN A 1 90 ? 90.510 30.581 -29.163 1.00 48.96 184 GLN A C 1
ATOM 603 O O . GLN A 1 90 ? 91.213 31.026 -28.249 1.00 44.93 184 GLN A O 1
ATOM 609 N N . GLY A 1 91 ? 89.478 31.254 -29.655 1.00 39.46 185 GLY A N 1
ATOM 610 C CA . GLY A 1 91 ? 89.120 32.577 -29.198 1.00 35.88 185 GLY A CA 1
ATOM 611 C C . GLY A 1 91 ? 88.604 33.411 -30.349 1.00 42.45 185 GLY A C 1
ATOM 612 O O . GLY A 1 91 ? 88.356 32.910 -31.444 1.00 48.71 185 GLY A O 1
ATOM 613 N N . GLU A 1 92 ? 88.457 34.713 -30.094 1.00 38.51 186 GLU A N 1
ATOM 614 C CA . GLU A 1 92 ? 87.806 35.599 -31.051 1.00 37.78 186 GLU A CA 1
ATOM 615 C C . GLU A 1 92 ? 88.659 35.900 -32.275 1.00 44.61 186 GLU A C 1
ATOM 616 O O . GLU A 1 92 ? 88.122 36.413 -33.263 1.00 45.23 186 GLU A O 1
ATOM 622 N N . SER A 1 93 ? 89.959 35.607 -32.242 1.00 47.21 187 SER A N 1
ATOM 623 C CA . SER A 1 93 ? 90.781 35.770 -33.435 1.00 36.90 187 SER A CA 1
ATOM 624 C C . SER A 1 93 ? 90.666 34.589 -34.391 1.00 41.06 187 SER A C 1
ATOM 625 O O . SER A 1 93 ? 91.219 34.649 -35.495 1.00 43.85 187 SER A O 1
ATOM 628 N N . SER A 1 94 ? 89.969 33.521 -33.996 1.00 41.10 188 SER A N 1
ATOM 629 C CA . SER A 1 94 ? 89.626 32.426 -34.902 1.00 37.59 188 SER A CA 1
ATOM 630 C C . SER A 1 94 ? 88.395 32.858 -35.695 1.00 40.38 188 SER A C 1
ATOM 631 O O . SER A 1 94 ? 87.256 32.492 -35.398 1.00 42.48 188 SER A O 1
ATOM 634 N N . ARG A 1 95 ? 88.640 33.657 -36.729 1.00 41.96 189 ARG A N 1
ATOM 635 C CA . ARG A 1 95 ? 87.586 34.365 -37.442 1.00 42.76 189 ARG A CA 1
ATOM 636 C C . ARG A 1 95 ? 87.170 33.602 -38.692 1.00 42.35 189 ARG A C 1
ATOM 637 O O . ARG A 1 95 ? 88.017 33.210 -39.501 1.00 40.18 189 ARG A O 1
ATOM 645 N N . ILE A 1 96 ? 85.864 33.402 -38.846 1.00 43.01 190 ILE A N 1
ATOM 646 C CA . ILE A 1 96 ? 85.281 32.773 -40.026 1.00 37.76 190 ILE A CA 1
ATOM 647 C C . ILE A 1 96 ? 84.310 33.769 -40.645 1.00 40.83 190 ILE A C 1
ATOM 648 O O . ILE A 1 96 ? 83.308 34.138 -40.018 1.00 42.81 190 ILE A O 1
ATOM 653 N N . GLN A 1 97 ? 84.611 34.212 -41.863 1.00 41.59 191 GLN A N 1
ATOM 654 C CA . GLN A 1 97 ? 83.829 35.227 -42.556 1.00 37.76 191 GLN A CA 1
ATOM 655 C C . GLN A 1 97 ? 83.103 34.621 -43.747 1.00 43.12 191 GLN A C 1
ATOM 656 O O . GLN A 1 97 ? 83.655 33.774 -44.458 1.00 42.43 191 GLN A O 1
ATOM 662 N N . VAL A 1 98 ? 81.869 35.073 -43.970 1.00 41.92 192 VAL A N 1
ATOM 663 C CA . VAL A 1 98 ? 81.161 34.711 -45.189 1.00 36.14 192 VAL A CA 1
ATOM 664 C C . VAL A 1 98 ? 81.859 35.364 -46.375 1.00 42.45 192 VAL A C 1
ATOM 665 O O . VAL A 1 98 ? 82.356 36.496 -46.285 1.00 41.38 192 VAL A O 1
ATOM 669 N N . ALA A 1 99 ? 81.935 34.637 -47.489 1.00 40.96 193 ALA A N 1
ATOM 670 C CA . ALA A 1 99 ? 82.657 35.099 -48.668 1.00 39.01 193 ALA A CA 1
ATOM 671 C C . ALA A 1 99 ? 81.728 35.407 -49.836 1.00 48.60 193 ALA A C 1
ATOM 672 O O . ALA A 1 99 ? 82.177 35.443 -50.986 1.00 46.63 193 ALA A O 1
ATOM 674 N N . SER A 1 100 ? 80.446 35.639 -49.567 1.00 46.68 194 SER A N 1
ATOM 675 C CA . SER A 1 100 ? 79.486 35.869 -50.636 1.00 47.02 194 SER A CA 1
ATOM 676 C C . SER A 1 100 ? 78.281 36.606 -50.075 1.00 42.24 194 SER A C 1
ATOM 677 O O . SER A 1 100 ? 77.897 36.387 -48.924 1.00 50.68 194 SER A O 1
ATOM 680 N N . ASN A 1 101 ? 77.695 37.478 -50.891 1.00 40.86 195 ASN A N 1
ATOM 681 C CA . ASN A 1 101 ? 76.452 38.132 -50.511 1.00 43.83 195 ASN A CA 1
ATOM 682 C C . ASN A 1 101 ? 75.313 37.123 -50.460 1.00 38.92 195 ASN A C 1
ATOM 683 O O . ASN A 1 101 ? 75.281 36.150 -51.220 1.00 39.86 195 ASN A O 1
ATOM 688 N N . ASN A 1 102 ? 74.367 37.376 -49.557 1.00 41.55 196 ASN A N 1
ATOM 689 C CA . ASN A 1 102 ? 73.138 36.592 -49.449 1.00 39.72 196 ASN A CA 1
ATOM 690 C C . ASN A 1 102 ? 73.440 35.103 -49.304 1.00 40.40 196 ASN A C 1
ATOM 691 O O . ASN A 1 102 ? 72.837 34.255 -49.964 1.00 48.16 196 ASN A O 1
ATOM 696 N N . SER A 1 103 ? 74.390 34.780 -48.432 1.00 39.55 197 SER A N 1
ATOM 697 C CA . SER A 1 103 ? 74.778 33.389 -48.241 1.00 45.19 197 SER A CA 1
ATOM 698 C C . SER A 1 103 ? 75.202 33.189 -46.790 1.00 43.24 197 SER A C 1
ATOM 699 O O . SER A 1 103 ? 75.016 34.064 -45.939 1.00 45.45 197 SER A O 1
ATOM 702 N N . ARG A 1 104 ? 75.776 32.022 -46.512 1.00 45.16 198 ARG A N 1
ATOM 703 C CA . ARG A 1 104 ? 76.058 31.592 -45.154 1.00 41.19 198 ARG A CA 1
ATOM 704 C C . ARG A 1 104 ? 77.437 30.953 -45.108 1.00 42.30 198 ARG A C 1
ATOM 705 O O . ARG A 1 104 ? 78.062 30.692 -46.140 1.00 41.69 198 ARG A O 1
ATOM 713 N N . CYS A 1 105 ? 77.908 30.693 -43.890 1.00 40.11 199 CYS A N 1
ATOM 714 C CA . CYS A 1 105 ? 79.190 30.026 -43.710 1.00 42.10 199 CYS A CA 1
ATOM 715 C C . CYS A 1 105 ? 79.058 28.512 -43.643 1.00 43.74 199 CYS A C 1
ATOM 716 O O . CYS A 1 105 ? 79.948 27.799 -44.120 1.00 41.92 199 CYS A O 1
ATOM 719 N N . PHE A 1 106 ? 77.967 28.004 -43.073 1.00 44.02 200 PHE A N 1
ATOM 720 C CA . PHE A 1 106 ? 77.779 26.572 -42.902 1.00 44.30 200 PHE A CA 1
ATOM 721 C C . PHE A 1 106 ? 76.341 26.195 -43.228 1.00 42.34 200 PHE A C 1
ATOM 722 O O . PHE A 1 106 ? 75.419 27.000 -43.070 1.00 44.00 200 PHE A O 1
ATOM 730 N N . SER A 1 107 ? 76.162 24.957 -43.686 1.00 40.68 201 SER A N 1
ATOM 731 C CA . SER A 1 107 ? 74.849 24.329 -43.810 1.00 42.88 201 SER A CA 1
ATOM 732 C C . SER A 1 107 ? 74.955 22.941 -43.196 1.00 45.30 201 SER A C 1
ATOM 733 O O . SER A 1 107 ? 75.659 22.077 -43.729 1.00 39.99 201 SER A O 1
ATOM 736 N N . LEU A 1 108 ? 74.267 22.728 -42.077 1.00 39.32 202 LEU A N 1
ATOM 737 C CA . LEU A 1 108 ? 74.420 21.517 -41.282 1.00 40.60 202 LEU A CA 1
ATOM 738 C C . LEU A 1 108 ? 73.188 20.632 -41.406 1.00 40.01 202 LEU A C 1
ATOM 739 O O . LEU A 1 108 ? 72.054 21.109 -41.283 1.00 36.82 202 LEU A O 1
ATOM 744 N N . SER A 1 109 ? 73.423 19.345 -41.648 1.00 37.37 203 SER A N 1
ATOM 745 C CA . SER A 1 109 ? 72.436 18.306 -41.415 1.00 40.25 203 SER A CA 1
ATOM 746 C C . SER A 1 109 ? 72.940 17.237 -40.459 1.00 42.40 203 SER A C 1
ATOM 747 O O . SER A 1 109 ? 72.136 16.427 -39.982 1.00 40.38 203 SER A O 1
ATOM 750 N N . GLY A 1 110 ? 74.236 17.220 -40.159 1.00 42.45 204 GLY A N 1
ATOM 751 C CA . GLY A 1 110 ? 74.772 16.219 -39.262 1.00 39.90 204 GLY A CA 1
ATOM 752 C C . GLY A 1 110 ? 74.369 16.463 -37.822 1.00 44.33 204 GLY A C 1
ATOM 753 O O . GLY A 1 110 ? 74.178 17.596 -37.379 1.00 42.17 204 GLY A O 1
ATOM 754 N N . ASP A 1 111 ? 74.248 15.371 -37.082 1.00 46.76 205 ASP A N 1
ATOM 755 C CA . ASP A 1 111 ? 73.787 15.396 -35.706 1.00 39.41 205 ASP A CA 1
ATOM 756 C C . ASP A 1 111 ? 74.966 15.536 -34.750 1.00 42.22 205 ASP A C 1
ATOM 757 O O . ASP A 1 111 ? 76.109 15.254 -35.101 1.00 40.84 205 ASP A O 1
ATOM 762 N N . ARG A 1 112 ? 74.672 15.993 -33.531 1.00 38.05 206 ARG A N 1
ATOM 763 C CA . ARG A 1 112 ? 75.669 16.118 -32.463 1.00 39.43 206 ARG A CA 1
ATOM 764 C C . ARG A 1 112 ? 76.838 17.016 -32.865 1.00 38.61 206 ARG A C 1
ATOM 765 O O . ARG A 1 112 ? 77.969 16.820 -32.414 1.00 39.15 206 ARG A O 1
ATOM 773 N N . LEU A 1 113 ? 76.583 18.002 -33.718 1.00 44.04 207 LEU A N 1
ATOM 774 C CA . LEU A 1 113 ? 77.619 18.953 -34.084 1.00 43.33 207 LEU A CA 1
ATOM 775 C C . LEU A 1 113 ? 77.806 19.979 -32.972 1.00 39.38 207 LEU A C 1
ATOM 776 O O . LEU A 1 113 ? 76.915 20.215 -32.151 1.00 39.75 207 LEU A O 1
ATOM 781 N N . THR A 1 114 ? 78.988 20.591 -32.945 1.00 39.45 208 THR A N 1
ATOM 782 C CA . THR A 1 114 ? 79.268 21.593 -31.931 1.00 41.79 208 THR A CA 1
ATOM 783 C C . THR A 1 114 ? 80.264 22.615 -32.461 1.00 42.05 208 THR A C 1
ATOM 784 O O . THR A 1 114 ? 81.213 22.266 -33.170 1.00 39.63 208 THR A O 1
ATOM 788 N N . PHE A 1 115 ? 80.020 23.881 -32.122 1.00 44.07 209 PHE A N 1
ATOM 789 C CA . PHE A 1 115 ? 80.890 24.998 -32.467 1.00 45.72 209 PHE A CA 1
ATOM 790 C C . PHE A 1 115 ? 81.292 25.719 -31.188 1.00 46.71 209 PHE A C 1
ATOM 791 O O . PHE A 1 115 ? 80.466 25.907 -30.289 1.00 42.88 209 PHE A O 1
ATOM 799 N N . ARG A 1 116 ? 82.558 26.125 -31.109 1.00 42.48 210 ARG A N 1
ATOM 800 C CA . ARG A 1 116 ? 83.125 26.563 -29.840 1.00 38.88 210 ARG A CA 1
ATOM 801 C C . ARG A 1 116 ? 84.263 27.546 -30.073 1.00 43.33 210 ARG A C 1
ATOM 802 O O . ARG A 1 116 ? 85.174 27.269 -30.858 1.00 47.97 210 ARG A O 1
ATOM 810 N N . GLY A 1 117 ? 84.207 28.684 -29.384 1.00 43.46 211 GLY A N 1
ATOM 811 C CA . GLY A 1 117 ? 85.300 29.638 -29.373 1.00 38.70 211 GLY A CA 1
ATOM 812 C C . GLY A 1 117 ? 85.597 30.269 -30.715 1.00 47.27 211 GLY A C 1
ATOM 813 O O . GLY A 1 117 ? 86.757 30.344 -31.129 1.00 50.65 211 GLY A O 1
ATOM 814 N N . LEU A 1 118 ? 84.562 30.742 -31.402 1.00 48.89 212 LEU A N 1
ATOM 815 C CA . LEU A 1 118 ? 84.705 31.271 -32.748 1.00 44.66 212 LEU A CA 1
ATOM 816 C C . LEU A 1 118 ? 84.107 32.668 -32.827 1.00 43.17 212 LEU A C 1
ATOM 817 O O . LEU A 1 118 ? 83.351 33.096 -31.954 1.00 37.99 212 LEU A O 1
ATOM 822 N N . LYS A 1 119 ? 84.463 33.382 -33.889 1.00 41.07 213 LYS A N 1
ATOM 823 C CA . LYS A 1 119 ? 83.834 34.656 -34.217 1.00 39.25 213 LYS A CA 1
ATOM 824 C C . LYS A 1 119 ? 83.418 34.607 -35.679 1.00 41.51 213 LYS A C 1
ATOM 825 O O . LYS A 1 119 ? 84.271 34.651 -36.572 1.00 38.12 213 LYS A O 1
ATOM 831 N N . PHE A 1 120 ? 82.114 34.494 -35.920 1.00 39.11 214 PHE A N 1
ATOM 832 C CA . PHE A 1 120 ? 81.566 34.505 -37.268 1.00 38.63 214 PHE A CA 1
ATOM 833 C C . PHE A 1 120 ? 81.280 35.940 -37.684 1.00 42.44 214 PHE A C 1
ATOM 834 O O . PHE A 1 120 ? 80.660 36.697 -36.931 1.00 39.19 214 PHE A O 1
ATOM 842 N N . ILE A 1 121 ? 81.725 36.309 -38.883 1.00 40.39 215 ILE A N 1
ATOM 843 C CA . ILE A 1 121 ? 81.500 37.641 -39.433 1.00 38.13 215 ILE A CA 1
ATOM 844 C C . ILE A 1 121 ? 80.757 37.503 -40.755 1.00 42.35 215 ILE A C 1
ATOM 845 O O . ILE A 1 121 ? 81.132 36.687 -41.605 1.00 42.63 215 ILE A O 1
ATOM 850 N N . GLY A 1 122 ? 79.701 38.292 -40.922 1.00 38.66 216 GLY A N 1
ATOM 851 C CA . GLY A 1 122 ? 78.962 38.361 -42.161 1.00 38.47 216 GLY A CA 1
ATOM 852 C C . GLY A 1 122 ? 79.326 39.593 -42.961 1.00 40.63 216 GLY A C 1
ATOM 853 O O . GLY A 1 122 ? 80.333 40.260 -42.702 1.00 41.29 216 GLY A O 1
ATOM 854 N N . ASP A 1 123 ? 78.483 39.910 -43.947 1.00 33.15 217 ASP A N 1
ATOM 855 C CA . ASP A 1 123 ? 78.722 41.076 -44.792 1.00 36.24 217 ASP A CA 1
ATOM 856 C C . ASP A 1 123 ? 77.517 42.010 -44.845 1.00 36.62 217 ASP A C 1
ATOM 857 O O . ASP A 1 123 ? 77.392 42.793 -45.792 1.00 37.01 217 ASP A O 1
ATOM 862 N N . GLY A 1 124 ? 76.631 41.947 -43.854 1.00 36.35 218 GLY A N 1
ATOM 863 C CA . GLY A 1 124 ? 75.511 42.862 -43.769 1.00 30.78 218 GLY A CA 1
ATOM 864 C C . GLY A 1 124 ? 74.444 42.698 -44.826 1.00 33.11 218 GLY A C 1
ATOM 865 O O . GLY A 1 124 ? 73.486 43.479 -44.836 1.00 29.33 218 GLY A O 1
ATOM 866 N N . THR A 1 125 ? 74.569 41.719 -45.715 1.00 37.67 219 THR A N 1
ATOM 867 C CA . THR A 1 125 ? 73.607 41.503 -46.783 1.00 36.28 219 THR A CA 1
ATOM 868 C C . THR A 1 125 ? 72.782 40.258 -46.497 1.00 35.17 219 THR A C 1
ATOM 869 O O . THR A 1 125 ? 73.239 39.329 -45.825 1.00 34.47 219 THR A O 1
ATOM 873 N N . ALA A 1 126 ? 71.559 40.251 -47.021 1.00 39.61 220 ALA A N 1
ATOM 874 C CA . ALA A 1 126 ? 70.630 39.146 -46.839 1.00 40.37 220 ALA A CA 1
ATOM 875 C C . ALA A 1 126 ? 69.474 39.319 -47.810 1.00 31.93 220 ALA A C 1
ATOM 876 O O . ALA A 1 126 ? 69.102 40.445 -48.152 1.00 40.75 220 ALA A O 1
ATOM 878 N N . SER A 1 127 ? 68.918 38.193 -48.251 1.00 35.49 221 SER A N 1
ATOM 879 C CA . SER A 1 127 ? 67.719 38.191 -49.081 1.00 34.67 221 SER A CA 1
ATOM 880 C C . SER A 1 127 ? 66.608 37.297 -48.551 1.00 38.59 221 SER A C 1
ATOM 881 O O . SER A 1 127 ? 65.457 37.463 -48.974 1.00 44.65 221 SER A O 1
ATOM 884 N N . ALA A 1 128 ? 66.905 36.363 -47.652 1.00 40.37 222 ALA A N 1
ATOM 885 C CA . ALA A 1 128 ? 65.895 35.522 -47.025 1.00 40.33 222 ALA A CA 1
ATOM 886 C C . ALA A 1 128 ? 66.437 35.070 -45.677 1.00 36.61 222 ALA A C 1
ATOM 887 O O . ALA A 1 128 ? 67.590 35.336 -45.332 1.00 33.99 222 ALA A O 1
ATOM 889 N N . SER A 1 129 ? 65.589 34.373 -44.917 1.00 38.96 223 SER A N 1
ATOM 890 C CA . SER A 1 129 ? 65.964 33.968 -43.568 1.00 36.93 223 SER A CA 1
ATOM 891 C C . SER A 1 129 ? 67.089 32.941 -43.553 1.00 40.83 223 SER A C 1
ATOM 892 O O . SER A 1 129 ? 67.689 32.717 -42.497 1.00 40.90 223 SER A O 1
ATOM 895 N N . ALA A 1 130 ? 67.390 32.314 -44.689 1.00 40.81 224 ALA A N 1
ATOM 896 C CA . ALA A 1 130 ? 68.514 31.395 -44.797 1.00 33.67 224 ALA A CA 1
ATOM 897 C C . ALA A 1 130 ? 69.743 32.041 -45.432 1.00 34.63 224 ALA A C 1
ATOM 898 O O . ALA A 1 130 ? 70.725 31.346 -45.706 1.00 36.59 224 ALA A O 1
ATOM 900 N N . ASN A 1 131 ? 69.703 33.346 -45.684 1.00 40.60 225 ASN A N 1
ATOM 901 C CA . ASN A 1 131 ? 70.849 34.123 -46.133 1.00 39.96 225 ASN A CA 1
ATOM 902 C C . ASN A 1 131 ? 71.185 35.157 -45.069 1.00 44.07 225 ASN A C 1
ATOM 903 O O . ASN A 1 131 ? 70.407 35.402 -44.144 1.00 41.85 225 ASN A O 1
ATOM 908 N N . GLY A 1 132 ? 72.348 35.783 -45.215 1.00 38.04 226 GLY A N 1
ATOM 909 C CA . GLY A 1 132 ? 72.811 36.693 -44.174 1.00 38.71 226 GLY A CA 1
ATOM 910 C C . GLY A 1 132 ? 72.904 36.003 -42.834 1.00 42.28 226 GLY A C 1
ATOM 911 O O . GLY A 1 132 ? 72.639 36.607 -41.787 1.00 43.56 226 GLY A O 1
ATOM 912 N N . ILE A 1 133 ? 73.264 34.725 -42.853 1.00 44.16 227 ILE A N 1
ATOM 913 C CA . ILE A 1 133 ? 73.246 33.854 -41.690 1.00 36.60 227 ILE A CA 1
ATOM 914 C C . ILE A 1 133 ? 74.640 33.280 -41.512 1.00 39.65 227 ILE A C 1
ATOM 915 O O . ILE A 1 133 ? 75.357 33.031 -42.487 1.00 42.72 227 ILE A O 1
ATOM 920 N N . GLY A 1 134 ? 75.039 33.097 -40.255 1.00 41.78 228 GLY A N 1
ATOM 921 C CA . GLY A 1 134 ? 76.281 32.391 -39.993 1.00 38.49 228 GLY A CA 1
ATOM 922 C C . GLY A 1 134 ? 76.160 30.905 -40.268 1.00 36.37 228 GLY A C 1
ATOM 923 O O . GLY A 1 134 ? 76.947 30.333 -41.028 1.00 37.61 228 GLY A O 1
ATOM 924 N N . ILE A 1 135 ? 75.159 30.263 -39.669 1.00 34.92 229 ILE A N 1
ATOM 925 C CA . ILE A 1 135 ? 74.997 28.816 -39.739 1.00 35.47 229 ILE A CA 1
ATOM 926 C C . ILE A 1 135 ? 73.537 28.500 -40.020 1.00 36.40 229 ILE A C 1
ATOM 927 O O . ILE A 1 135 ? 72.649 28.942 -39.285 1.00 34.00 229 ILE A O 1
ATOM 932 N N . LEU A 1 136 ? 73.287 27.734 -41.075 1.00 37.49 230 LEU A N 1
ATOM 933 C CA . LEU A 1 136 ? 71.964 27.184 -41.332 1.00 40.71 230 LEU A CA 1
ATOM 934 C C . LEU A 1 136 ? 71.951 25.711 -40.949 1.00 39.41 230 LEU A C 1
ATOM 935 O O . LEU A 1 136 ? 72.879 24.965 -41.276 1.00 38.98 230 LEU A O 1
ATOM 940 N N . ALA A 1 137 ? 70.900 25.300 -40.248 1.00 35.65 231 ALA A N 1
ATOM 941 C CA . ALA A 1 137 ? 70.753 23.922 -39.807 1.00 39.84 231 ALA A CA 1
ATOM 942 C C . ALA A 1 137 ? 69.404 23.388 -40.260 1.00 37.51 231 ALA A C 1
ATOM 943 O O . ALA A 1 137 ? 68.370 24.031 -40.049 1.00 37.61 231 ALA A O 1
ATOM 945 N N . GLY A 1 138 ? 69.423 22.218 -40.889 1.00 31.88 232 GLY A N 1
ATOM 946 C CA . GLY A 1 138 ? 68.211 21.504 -41.220 1.00 28.65 232 GLY A CA 1
ATOM 947 C C . GLY A 1 138 ? 68.291 20.082 -40.712 1.00 35.62 232 GLY A C 1
ATOM 948 O O . GLY A 1 138 ? 69.072 19.276 -41.229 1.00 41.12 232 GLY A O 1
ATOM 949 N N . ASP A 1 139 ? 67.502 19.774 -39.683 1.00 36.73 233 ASP A N 1
ATOM 950 C CA . ASP A 1 139 ? 67.504 18.457 -39.045 1.00 36.80 233 ASP A CA 1
ATOM 951 C C . ASP A 1 139 ? 68.893 18.096 -38.522 1.00 37.86 233 ASP A C 1
ATOM 952 O O . ASP A 1 139 ? 69.309 16.937 -38.560 1.00 41.41 233 ASP A O 1
ATOM 957 N N . ALA A 1 140 ? 69.619 19.103 -38.039 1.00 35.12 234 ALA A N 1
ATOM 958 C CA . ALA A 1 140 ? 70.893 18.896 -37.352 1.00 37.16 234 ALA A CA 1
ATOM 959 C C . ALA A 1 140 ? 70.593 18.794 -35.862 1.00 44.33 234 ALA A C 1
ATOM 960 O O . ALA A 1 140 ? 70.346 19.802 -35.195 1.00 42.84 234 ALA A O 1
ATOM 962 N N . THR A 1 141 ? 70.599 17.574 -35.340 1.00 41.12 235 THR A N 1
ATOM 963 C CA . THR A 1 141 ? 70.186 17.331 -33.968 1.00 37.48 235 THR A CA 1
ATOM 964 C C . THR A 1 141 ? 71.370 17.462 -33.018 1.00 41.99 235 THR A C 1
ATOM 965 O O . THR A 1 141 ? 72.521 17.221 -33.392 1.00 40.07 235 THR A O 1
ATOM 969 N N . ASP A 1 142 ? 71.070 17.864 -31.779 1.00 39.11 236 ASP A N 1
ATOM 970 C CA . ASP A 1 142 ? 72.074 18.005 -30.723 1.00 38.71 236 ASP A CA 1
ATOM 971 C C . ASP A 1 142 ? 73.132 19.046 -31.086 1.00 37.64 236 ASP A C 1
ATOM 972 O O . ASP A 1 142 ? 74.314 18.893 -30.769 1.00 39.55 236 ASP A O 1
ATOM 977 N N . LEU A 1 143 ? 72.707 20.117 -31.751 1.00 35.10 237 LEU A N 1
ATOM 978 C CA . LEU A 1 143 ? 73.628 21.189 -32.106 1.00 38.93 237 LEU A CA 1
ATOM 979 C C . LEU A 1 143 ? 74.001 21.989 -30.862 1.00 39.03 237 LEU A C 1
ATOM 980 O O . LEU A 1 143 ? 73.138 22.603 -30.228 1.00 39.82 237 LEU A O 1
ATOM 985 N N . LEU A 1 144 ? 75.283 21.978 -30.509 1.00 37.03 238 LEU A N 1
ATOM 986 C CA . LEU A 1 144 ? 75.809 22.801 -29.430 1.00 39.13 238 LEU A CA 1
ATOM 987 C C . LEU A 1 144 ? 76.610 23.945 -30.031 1.00 35.53 238 LEU A C 1
ATOM 988 O O . LEU A 1 144 ? 77.480 23.722 -30.875 1.00 36.69 238 LEU A O 1
ATOM 993 N N . VAL A 1 145 ? 76.314 25.166 -29.602 1.00 35.67 239 VAL A N 1
ATOM 994 C CA . VAL A 1 145 ? 76.962 26.361 -30.124 1.00 36.91 239 VAL A CA 1
ATOM 995 C C . VAL A 1 145 ? 77.294 27.239 -28.924 1.00 40.51 239 VAL A C 1
ATOM 996 O O . VAL A 1 145 ? 76.391 27.799 -28.291 1.00 39.91 239 VAL A O 1
ATOM 1000 N N . GLU A 1 146 ? 78.583 27.342 -28.597 1.00 42.34 240 GLU A N 1
ATOM 1001 C CA . GLU A 1 146 ? 79.009 27.840 -27.295 1.00 41.07 240 GLU A CA 1
ATOM 1002 C C . GLU A 1 146 ? 80.192 28.786 -27.426 1.00 37.29 240 GLU A C 1
ATOM 1003 O O . GLU A 1 146 ? 81.172 28.472 -28.107 1.00 43.02 240 GLU A O 1
ATOM 1009 N N . ASP A 1 147 ? 80.098 29.932 -26.746 1.00 41.14 241 ASP A N 1
ATOM 1010 C CA . ASP A 1 147 ? 81.178 30.920 -26.676 1.00 43.93 241 ASP A CA 1
ATOM 1011 C C . ASP A 1 147 ? 81.649 31.333 -28.069 1.00 43.18 241 ASP A C 1
ATOM 1012 O O . ASP A 1 147 ? 82.845 31.381 -28.362 1.00 48.24 241 ASP A O 1
ATOM 1017 N N . VAL A 1 148 ? 80.689 31.642 -28.930 1.00 43.13 242 VAL A N 1
ATOM 1018 C CA . VAL A 1 148 ? 80.963 32.061 -30.295 1.00 42.76 242 VAL A CA 1
ATOM 1019 C C . VAL A 1 148 ? 80.211 33.358 -30.555 1.00 37.17 242 VAL A C 1
ATOM 1020 O O . VAL A 1 148 ? 79.106 33.565 -30.042 1.00 39.24 242 VAL A O 1
ATOM 1024 N N . TRP A 1 149 ? 80.822 34.234 -31.345 1.00 40.50 243 TRP A N 1
ATOM 1025 C CA . TRP A 1 149 ? 80.378 35.606 -31.535 1.00 36.91 243 TRP A CA 1
ATOM 1026 C C . TRP A 1 149 ? 79.947 35.782 -32.986 1.00 36.73 243 TRP A C 1
ATOM 1027 O O . TRP A 1 149 ? 80.698 35.437 -33.904 1.00 37.15 243 TRP A O 1
ATOM 1038 N N . PHE A 1 150 ? 78.731 36.289 -33.190 1.00 38.30 244 PHE A N 1
ATOM 1039 C CA . PHE A 1 150 ? 78.175 36.523 -34.519 1.00 34.44 244 PHE A CA 1
ATOM 1040 C C . PHE A 1 150 ? 78.063 38.024 -34.745 1.00 37.54 244 PHE A C 1
ATOM 1041 O O . PHE A 1 150 ? 77.349 38.711 -34.007 1.00 39.20 244 PHE A O 1
ATOM 1049 N N . ASP A 1 151 ? 78.751 38.529 -35.769 1.00 38.28 245 ASP A N 1
ATOM 1050 C CA . ASP A 1 151 ? 78.838 39.963 -36.006 1.00 38.82 245 ASP A CA 1
ATOM 1051 C C . ASP A 1 151 ? 78.607 40.286 -37.476 1.00 39.97 245 ASP A C 1
ATOM 1052 O O . ASP A 1 151 ? 79.146 39.616 -38.362 1.00 39.42 245 ASP A O 1
ATOM 1057 N N . SER A 1 152 ? 77.795 41.320 -37.717 1.00 38.29 246 SER A N 1
ATOM 1058 C CA . SER A 1 152 ? 77.600 41.910 -39.045 1.00 38.48 246 SER A CA 1
ATOM 1059 C C . SER A 1 152 ? 76.898 40.953 -40.009 1.00 42.19 246 SER A C 1
ATOM 1060 O O . SER A 1 152 ? 77.241 40.885 -41.189 1.00 43.01 246 SER A O 1
ATOM 1063 N N . PHE A 1 153 ? 75.892 40.232 -39.520 1.00 38.59 247 PHE A N 1
ATOM 1064 C CA . PHE A 1 153 ? 75.146 39.282 -40.337 1.00 39.20 247 PHE A CA 1
ATOM 1065 C C . PHE A 1 153 ? 73.808 39.889 -40.741 1.00 39.61 247 PHE A C 1
ATOM 1066 O O . PHE A 1 153 ? 72.982 40.206 -39.879 1.00 40.83 247 PHE A O 1
ATOM 1074 N N . GLY A 1 154 ? 73.585 40.006 -42.054 1.00 41.39 248 GLY A N 1
ATOM 1075 C CA . GLY A 1 154 ? 72.422 40.722 -42.555 1.00 35.19 248 GLY A CA 1
ATOM 1076 C C . GLY A 1 154 ? 71.094 40.234 -42.014 1.00 36.32 248 GLY A C 1
ATOM 1077 O O . GLY A 1 154 ? 70.118 40.991 -41.985 1.00 36.90 248 GLY A O 1
ATOM 1078 N N . PHE A 1 155 ? 71.025 38.976 -41.586 1.00 33.16 249 PHE A N 1
ATOM 1079 C CA . PHE A 1 155 ? 69.800 38.472 -40.977 1.00 39.00 249 PHE A CA 1
ATOM 1080 C C . PHE A 1 155 ? 69.983 37.963 -39.559 1.00 39.80 249 PHE A C 1
ATOM 1081 O O . PHE A 1 155 ? 69.133 38.228 -38.710 1.00 39.14 249 PHE A O 1
ATOM 1089 N N . GLY A 1 156 ? 71.048 37.225 -39.276 1.00 36.96 250 GLY A N 1
ATOM 1090 C CA . GLY A 1 156 ? 71.233 36.710 -37.936 1.00 39.34 250 GLY A CA 1
ATOM 1091 C C . GLY A 1 156 ? 72.388 35.731 -37.865 1.00 41.12 250 GLY A C 1
ATOM 1092 O O . GLY A 1 156 ? 73.164 35.581 -38.810 1.00 39.74 250 GLY A O 1
ATOM 1093 N N . GLY A 1 157 ? 72.480 35.066 -36.715 1.00 39.92 251 GLY A N 1
ATOM 1094 C CA . GLY A 1 157 ? 73.574 34.154 -36.454 1.00 32.90 251 GLY A CA 1
ATOM 1095 C C . GLY A 1 157 ? 73.312 32.726 -36.885 1.00 39.86 251 GLY A C 1
ATOM 1096 O O . GLY A 1 157 ? 74.023 32.194 -37.743 1.00 41.95 251 GLY A O 1
ATOM 1097 N N . VAL A 1 158 ? 72.298 32.091 -36.299 1.00 34.61 252 VAL A N 1
ATOM 1098 C CA . VAL A 1 158 ? 72.000 30.686 -36.553 1.00 36.13 252 VAL A CA 1
ATOM 1099 C C . VAL A 1 158 ? 70.536 30.547 -36.951 1.00 32.90 252 VAL A C 1
ATOM 1100 O O . VAL A 1 158 ? 69.652 31.117 -36.302 1.00 34.76 252 VAL A O 1
ATOM 1104 N N . ASN A 1 159 ? 70.288 29.789 -38.018 1.00 34.14 253 ASN A N 1
ATOM 1105 C CA . ASN A 1 159 ? 68.949 29.410 -38.459 1.00 34.54 253 ASN A CA 1
ATOM 1106 C C . ASN A 1 159 ? 68.874 27.892 -38.378 1.00 38.27 253 ASN A C 1
ATOM 1107 O O . ASN A 1 159 ? 69.550 27.193 -39.142 1.00 36.46 253 ASN A O 1
ATOM 1112 N N . ALA A 1 160 ? 68.060 27.380 -37.457 1.00 32.40 254 ALA A N 1
ATOM 1113 C CA . ALA A 1 160 ? 67.964 25.947 -37.204 1.00 39.16 254 ALA A CA 1
ATOM 1114 C C . ALA A 1 160 ? 66.527 25.491 -37.410 1.00 38.17 254 ALA A C 1
ATOM 1115 O O . ALA A 1 160 ? 65.624 25.924 -36.686 1.00 39.12 254 ALA A O 1
ATOM 1117 N N . GLY A 1 161 ? 66.321 24.613 -38.390 1.00 36.57 255 GLY A N 1
ATOM 1118 C CA . GLY A 1 161 ? 65.003 24.077 -38.672 1.00 32.81 255 GLY A CA 1
ATOM 1119 C C . GLY A 1 161 ? 64.940 22.572 -38.514 1.00 34.22 255 GLY A C 1
ATOM 1120 O O . GLY A 1 161 ? 65.966 21.890 -38.602 1.00 37.66 255 GLY A O 1
ATOM 1121 N N . PHE A 1 162 ? 63.745 22.039 -38.276 1.00 36.77 256 PHE A N 1
ATOM 1122 C CA . PHE A 1 162 ? 63.570 20.614 -38.035 1.00 37.98 256 PHE A CA 1
ATOM 1123 C C . PHE A 1 162 ? 62.280 20.136 -38.682 1.00 38.32 256 PHE A C 1
ATOM 1124 O O . PHE A 1 162 ? 61.246 20.805 -38.595 1.00 37.15 256 PHE A O 1
ATOM 1132 N N . THR A 1 163 ? 62.347 18.973 -39.332 1.00 39.29 257 THR A N 1
ATOM 1133 C CA . THR A 1 163 ? 61.180 18.350 -39.941 1.00 39.81 257 THR A CA 1
ATOM 1134 C C . THR A 1 163 ? 60.719 17.099 -39.208 1.00 38.60 257 THR A C 1
ATOM 1135 O O . THR A 1 163 ? 59.656 16.562 -39.539 1.00 40.72 257 THR A O 1
ATOM 1139 N N . THR A 1 164 ? 61.485 16.622 -38.230 1.00 37.52 258 THR A N 1
ATOM 1140 C CA . THR A 1 164 ? 61.094 15.475 -37.426 1.00 38.18 258 THR A CA 1
ATOM 1141 C C . THR A 1 164 ? 61.607 15.693 -36.009 1.00 40.39 258 THR A C 1
ATOM 1142 O O . THR A 1 164 ? 62.597 16.400 -35.797 1.00 45.68 258 THR A O 1
ATOM 1146 N N . LEU A 1 165 ? 60.920 15.091 -35.039 1.00 42.19 259 LEU A N 1
ATOM 1147 C CA . LEU A 1 165 ? 61.210 15.363 -33.635 1.00 43.50 259 LEU A CA 1
ATOM 1148 C C . LEU A 1 165 ? 62.595 14.854 -33.251 1.00 43.78 259 LEU A C 1
ATOM 1149 O O . LEU A 1 165 ? 62.921 13.682 -33.463 1.00 47.48 259 LEU A O 1
ATOM 1154 N N . ALA A 1 166 ? 63.404 15.738 -32.674 1.00 41.86 260 ALA A N 1
ATOM 1155 C CA . ALA A 1 166 ? 64.738 15.390 -32.197 1.00 39.14 260 ALA A CA 1
ATOM 1156 C C . ALA A 1 166 ? 65.206 16.474 -31.228 1.00 41.19 260 ALA A C 1
ATOM 1157 O O . ALA A 1 166 ? 64.435 17.359 -30.841 1.00 40.93 260 ALA A O 1
ATOM 1159 N N . ARG A 1 167 ? 66.479 16.407 -30.840 1.00 38.44 261 ARG A N 1
ATOM 1160 C CA . ARG A 1 167 ? 67.039 17.357 -29.886 1.00 39.73 261 ARG A CA 1
ATOM 1161 C C . ARG A 1 167 ? 67.243 18.716 -30.548 1.00 43.31 261 ARG A C 1
ATOM 1162 O O . ARG A 1 167 ? 67.971 18.831 -31.542 1.00 37.38 261 ARG A O 1
ATOM 1170 N N . GLY A 1 168 ? 66.612 19.745 -29.990 1.00 38.59 262 GLY A N 1
ATOM 1171 C CA . GLY A 1 168 ? 66.784 21.096 -30.464 1.00 39.08 262 GLY A CA 1
ATOM 1172 C C . GLY A 1 168 ? 68.158 21.641 -30.136 1.00 34.82 262 GLY A C 1
ATOM 1173 O O . GLY A 1 168 ? 68.950 21.010 -29.429 1.00 43.20 262 GLY A O 1
ATOM 1174 N N . PRO A 1 169 ? 68.464 22.834 -30.636 1.00 40.22 263 PRO A N 1
ATOM 1175 C CA . PRO A 1 169 ? 69.810 23.389 -30.458 1.00 36.30 263 PRO A CA 1
ATOM 1176 C C . PRO A 1 169 ? 70.053 23.886 -29.041 1.00 36.66 263 PRO A C 1
ATOM 1177 O O . PRO A 1 169 ? 69.132 24.121 -28.255 1.00 37.65 263 PRO A O 1
ATOM 1181 N N . LYS A 1 170 ? 71.337 24.058 -28.730 1.00 44.33 264 LYS A N 1
ATOM 1182 C CA . LYS A 1 170 ? 71.793 24.602 -27.454 1.00 38.59 264 LYS A CA 1
ATOM 1183 C C . LYS A 1 170 ? 72.747 25.751 -27.751 1.00 37.52 264 LYS A C 1
ATOM 1184 O O . LYS A 1 170 ? 73.829 25.532 -28.305 1.00 38.17 264 LYS A O 1
ATOM 1190 N N . PHE A 1 171 ? 72.349 26.973 -27.393 1.00 31.97 265 PHE A N 1
ATOM 1191 C CA . PHE A 1 171 ? 73.166 28.168 -27.592 1.00 36.46 265 PHE A CA 1
ATOM 1192 C C . PHE A 1 171 ? 73.601 28.679 -26.224 1.00 38.48 265 PHE A C 1
ATOM 1193 O O . PHE A 1 171 ? 72.780 29.201 -25.461 1.00 40.01 265 PHE A O 1
ATOM 1201 N N . ILE A 1 172 ? 74.887 28.540 -25.917 1.00 39.79 266 ILE A N 1
ATOM 1202 C CA . ILE A 1 172 ? 75.426 28.889 -24.606 1.00 38.68 266 ILE A CA 1
ATOM 1203 C C . ILE A 1 172 ? 76.403 30.042 -24.777 1.00 38.65 266 ILE A C 1
ATOM 1204 O O . ILE A 1 172 ? 77.436 29.893 -25.441 1.00 42.06 266 ILE A O 1
ATOM 1209 N N . ARG A 1 173 ? 76.075 31.186 -24.174 1.00 35.91 267 ARG A N 1
ATOM 1210 C CA . ARG A 1 173 ? 76.942 32.366 -24.168 1.00 37.47 267 ARG A CA 1
ATOM 1211 C C . ARG A 1 173 ? 77.315 32.801 -25.585 1.00 39.41 267 ARG A C 1
ATOM 1212 O O . ARG A 1 173 ? 78.470 33.118 -25.880 1.00 38.63 267 ARG A O 1
ATOM 1220 N N . THR A 1 174 ? 76.320 32.818 -26.470 1.00 39.39 268 THR A N 1
ATOM 1221 C CA . THR A 1 174 ? 76.524 33.337 -27.814 1.00 39.31 268 THR A CA 1
ATOM 1222 C C . THR A 1 174 ? 76.376 34.853 -27.814 1.00 40.18 268 THR A C 1
ATOM 1223 O O . THR A 1 174 ? 75.518 35.408 -27.121 1.00 41.04 268 THR A O 1
ATOM 1227 N N . ARG A 1 175 ? 77.222 35.520 -28.591 1.00 36.51 269 ARG A N 1
ATOM 1228 C CA . ARG A 1 175 ? 77.246 36.974 -28.671 1.00 39.84 269 ARG A CA 1
ATOM 1229 C C . ARG A 1 175 ? 76.816 37.409 -30.066 1.00 39.65 269 ARG A C 1
ATOM 1230 O O . ARG A 1 175 ? 77.285 36.856 -31.066 1.00 40.05 269 ARG A O 1
ATOM 1238 N N . HIS A 1 176 ? 75.927 38.399 -30.131 1.00 39.35 270 HIS A N 1
ATOM 1239 C CA . HIS A 1 176 ? 75.358 38.861 -31.390 1.00 39.81 270 HIS A CA 1
ATOM 1240 C C . HIS A 1 176 ? 75.426 40.380 -31.455 1.00 40.57 270 HIS A C 1
ATOM 1241 O O . HIS A 1 176 ? 75.024 41.062 -30.506 1.00 35.78 270 HIS A O 1
ATOM 1248 N N . ARG A 1 177 ? 75.932 40.902 -32.574 1.00 38.02 271 ARG A N 1
ATOM 1249 C CA . ARG A 1 177 ? 76.112 42.336 -32.761 1.00 41.08 271 ARG A CA 1
ATOM 1250 C C . ARG A 1 177 ? 75.905 42.697 -34.227 1.00 40.59 271 ARG A C 1
ATOM 1251 O O . ARG A 1 177 ? 76.169 41.890 -35.123 1.00 41.55 271 ARG A O 1
ATOM 1259 N N . ASN A 1 178 ? 75.420 43.921 -34.454 1.00 37.51 272 ASN A N 1
ATOM 1260 C CA . ASN A 1 178 ? 75.380 44.551 -35.779 1.00 41.91 272 ASN A CA 1
ATOM 1261 C C . ASN A 1 178 ? 74.665 43.680 -36.809 1.00 38.75 272 ASN A C 1
ATOM 1262 O O . ASN A 1 178 ? 75.158 43.461 -37.917 1.00 38.58 272 ASN A O 1
ATOM 1267 N N . THR A 1 179 ? 73.478 43.195 -36.453 1.00 44.20 273 THR A N 1
ATOM 1268 C CA . THR A 1 179 ? 72.797 42.254 -37.335 1.00 39.83 273 THR A CA 1
ATOM 1269 C C . THR A 1 179 ? 72.248 42.951 -38.576 1.00 44.94 273 THR A C 1
ATOM 1270 O O . THR A 1 179 ? 72.787 42.770 -39.672 1.00 53.46 273 THR A O 1
ATOM 1274 N N . GLY A 1 180 ? 71.206 43.762 -38.442 1.00 39.90 274 GLY A N 1
ATOM 1275 C CA . GLY A 1 180 ? 70.620 44.343 -39.637 1.00 36.89 274 GLY A CA 1
ATOM 1276 C C . GLY A 1 180 ? 69.106 44.302 -39.671 1.00 43.05 274 GLY A C 1
ATOM 1277 O O . GLY A 1 180 ? 68.475 43.460 -39.021 1.00 42.66 274 GLY A O 1
ATOM 1278 N N . THR A 1 181 ? 68.521 45.206 -40.457 1.00 37.11 275 THR A N 1
ATOM 1279 C CA . THR A 1 181 ? 67.087 45.456 -40.407 1.00 38.42 275 THR A CA 1
ATOM 1280 C C . THR A 1 181 ? 66.293 44.189 -40.699 1.00 43.45 275 THR A C 1
ATOM 1281 O O . THR A 1 181 ? 66.608 43.444 -41.632 1.00 33.27 275 THR A O 1
ATOM 1285 N N . GLY A 1 182 ? 65.267 43.948 -39.882 1.00 35.99 276 GLY A N 1
ATOM 1286 C CA . GLY A 1 182 ? 64.388 42.816 -40.079 1.00 35.22 276 GLY A CA 1
ATOM 1287 C C . GLY A 1 182 ? 64.992 41.476 -39.735 1.00 38.13 276 GLY A C 1
ATOM 1288 O O . GLY A 1 182 ? 64.458 40.442 -40.143 1.00 46.82 276 GLY A O 1
ATOM 1289 N N . GLY A 1 183 ? 66.091 41.460 -38.985 1.00 34.70 277 GLY A N 1
ATOM 1290 C CA . GLY A 1 183 ? 66.806 40.238 -38.704 1.00 34.16 277 GLY A CA 1
ATOM 1291 C C . GLY A 1 183 ? 66.413 39.592 -37.383 1.00 41.29 277 GLY A C 1
ATOM 1292 O O . GLY A 1 183 ? 65.780 40.193 -36.518 1.00 38.64 277 GLY A O 1
ATOM 1293 N N . ALA A 1 184 ? 66.817 38.331 -37.247 1.00 37.02 278 ALA A N 1
ATOM 1294 C CA . ALA A 1 184 ? 66.604 37.552 -36.034 1.00 33.66 278 ALA A CA 1
ATOM 1295 C C . ALA A 1 184 ? 67.898 36.825 -35.714 1.00 42.97 278 ALA A C 1
ATOM 1296 O O . ALA A 1 184 ? 68.420 36.093 -36.561 1.00 44.97 278 ALA A O 1
ATOM 1298 N N . GLU A 1 185 ? 68.415 37.023 -34.498 1.00 36.34 279 GLU A N 1
ATOM 1299 C CA . GLU A 1 185 ? 69.715 36.456 -34.154 1.00 36.95 279 GLU A CA 1
ATOM 1300 C C . GLU A 1 185 ? 69.674 34.935 -34.150 1.00 38.78 279 GLU A C 1
ATOM 1301 O O . GLU A 1 185 ? 70.616 34.281 -34.614 1.00 37.95 279 GLU A O 1
ATOM 1307 N N . ILE A 1 186 ? 68.594 34.354 -33.636 1.00 37.97 280 ILE A N 1
ATOM 1308 C CA . ILE A 1 186 ? 68.428 32.907 -33.574 1.00 38.42 280 ILE A CA 1
ATOM 1309 C C . ILE A 1 186 ? 67.079 32.569 -34.194 1.00 43.22 280 ILE A C 1
ATOM 1310 O O . ILE A 1 186 ? 66.030 32.930 -33.646 1.00 39.81 280 ILE A O 1
ATOM 1315 N N . TYR A 1 187 ? 67.106 31.885 -35.333 1.00 37.41 281 TYR A N 1
ATOM 1316 C CA . TYR A 1 187 ? 65.904 31.440 -36.024 1.00 37.82 281 TYR A CA 1
ATOM 1317 C C . TYR A 1 187 ? 65.655 29.977 -35.686 1.00 38.95 281 TYR A C 1
ATOM 1318 O O . TYR A 1 187 ? 66.562 29.146 -35.809 1.00 43.10 281 TYR A O 1
ATOM 1327 N N . LEU A 1 188 ? 64.433 29.664 -35.259 1.00 37.37 282 LEU A N 1
ATOM 1328 C CA . LEU A 1 188 ? 64.053 28.300 -34.909 1.00 39.23 282 LEU A CA 1
ATOM 1329 C C . LEU A 1 188 ? 62.825 27.916 -35.718 1.00 39.72 282 LEU A C 1
ATOM 1330 O O . LEU A 1 188 ? 61.804 28.610 -35.664 1.00 39.21 282 LEU A O 1
ATOM 1335 N N . ARG A 1 189 ? 62.922 26.817 -36.464 1.00 37.64 283 ARG A N 1
ATOM 1336 C CA . ARG A 1 189 ? 61.845 26.372 -37.337 1.00 36.89 283 ARG A CA 1
ATOM 1337 C C . ARG A 1 189 ? 61.476 24.931 -37.024 1.00 36.47 283 ARG A C 1
ATOM 1338 O O . ARG A 1 189 ? 62.353 24.087 -36.820 1.00 36.89 283 ARG A O 1
ATOM 1346 N N . GLY A 1 190 ? 60.174 24.655 -36.993 1.00 38.02 284 GLY A N 1
ATOM 1347 C CA . GLY A 1 190 ? 59.690 23.290 -36.923 1.00 38.91 284 GLY A CA 1
ATOM 1348 C C . GLY A 1 190 ? 59.439 22.756 -35.530 1.00 39.81 284 GLY A C 1
ATOM 1349 O O . GLY A 1 190 ? 59.111 23.511 -34.610 1.00 45.98 284 GLY A O 1
ATOM 1350 N N . LEU A 1 191 ? 59.588 21.445 -35.369 1.00 42.23 285 LEU A N 1
ATOM 1351 C CA . LEU A 1 191 ? 59.333 20.758 -34.112 1.00 37.76 285 LEU A CA 1
ATOM 1352 C C . LEU A 1 191 ? 60.639 20.222 -33.542 1.00 41.23 285 LEU A C 1
ATOM 1353 O O . LEU A 1 191 ? 61.494 19.725 -34.281 1.00 41.56 285 LEU A O 1
ATOM 1358 N N . TYR A 1 192 ? 60.788 20.326 -32.224 1.00 45.07 286 TYR A N 1
ATOM 1359 C CA . TYR A 1 192 ? 62.026 19.943 -31.557 1.00 41.13 286 TYR A CA 1
ATOM 1360 C C . TYR A 1 192 ? 61.749 19.823 -30.067 1.00 39.25 286 TYR A C 1
ATOM 1361 O O . TYR A 1 192 ? 60.732 20.300 -29.562 1.00 41.22 286 TYR A O 1
ATOM 1370 N N . GLU A 1 193 ? 62.680 19.188 -29.364 1.00 45.27 287 GLU A N 1
ATOM 1371 C CA . GLU A 1 193 ? 62.614 19.073 -27.918 1.00 36.67 287 GLU A CA 1
ATOM 1372 C C . GLU A 1 193 ? 63.937 19.519 -27.314 1.00 38.16 287 GLU A C 1
ATOM 1373 O O . GLU A 1 193 ? 65.004 19.328 -27.903 1.00 39.56 287 GLU A O 1
ATOM 1379 N N . GLY A 1 194 ? 63.854 20.136 -26.138 1.00 39.95 288 GLY A N 1
ATOM 1380 C CA . GLY A 1 194 ? 65.043 20.479 -25.382 1.00 35.70 288 GLY A CA 1
ATOM 1381 C C . GLY A 1 194 ? 65.899 21.576 -25.974 1.00 39.56 288 GLY A C 1
ATOM 1382 O O . GLY A 1 194 ? 67.128 21.517 -25.865 1.00 42.55 288 GLY A O 1
ATOM 1383 N N . ALA A 1 195 ? 65.288 22.579 -26.601 1.00 37.43 289 ALA A N 1
ATOM 1384 C CA . ALA A 1 195 ? 66.039 23.717 -27.113 1.00 37.76 289 ALA A CA 1
ATOM 1385 C C . ALA A 1 195 ? 66.374 24.666 -25.969 1.00 39.08 289 ALA A C 1
ATOM 1386 O O . ALA A 1 195 ? 65.515 24.975 -25.137 1.00 40.16 289 ALA A O 1
ATOM 1388 N N . ASP A 1 196 ? 67.620 25.134 -25.929 1.00 39.70 290 ASP A N 1
ATOM 1389 C CA . ASP A 1 196 ? 68.108 25.940 -24.818 1.00 40.22 290 ASP A CA 1
ATOM 1390 C C . ASP A 1 196 ? 68.869 27.151 -25.337 1.00 38.83 290 ASP A C 1
ATOM 1391 O O . ASP A 1 196 ? 69.697 27.028 -26.246 1.00 41.34 290 ASP A O 1
ATOM 1396 N N . VAL A 1 197 ? 68.581 28.316 -24.759 1.00 40.49 291 VAL A N 1
ATOM 1397 C CA . VAL A 1 197 ? 69.312 29.555 -25.018 1.00 32.29 291 VAL A CA 1
ATOM 1398 C C . VAL A 1 197 ? 69.756 30.067 -23.654 1.00 39.59 291 VAL A C 1
ATOM 1399 O O . VAL A 1 197 ? 68.954 30.643 -22.910 1.00 37.82 291 VAL A O 1
ATOM 1403 N N . ILE A 1 198 ? 71.025 29.856 -23.316 1.00 41.61 292 ILE A N 1
ATOM 1404 C CA . ILE A 1 198 ? 71.546 30.127 -21.981 1.00 38.17 292 ILE A CA 1
ATOM 1405 C C . ILE A 1 198 ? 72.546 31.274 -22.062 1.00 39.80 292 ILE A C 1
ATOM 1406 O O . ILE A 1 198 ? 73.541 31.189 -22.792 1.00 35.80 292 ILE A O 1
ATOM 1411 N N . ASP A 1 199 ? 72.276 32.342 -21.306 1.00 38.92 293 ASP A N 1
ATOM 1412 C CA . ASP A 1 199 ? 73.214 33.450 -21.112 1.00 38.78 293 ASP A CA 1
ATOM 1413 C C . ASP A 1 199 ? 73.618 34.091 -22.440 1.00 43.11 293 ASP A C 1
ATOM 1414 O O . ASP A 1 199 ? 74.800 34.252 -22.743 1.00 44.05 293 ASP A O 1
ATOM 1419 N N . ILE A 1 200 ? 72.622 34.473 -23.230 1.00 39.88 294 ILE A N 1
ATOM 1420 C CA . ILE A 1 200 ? 72.886 35.080 -24.529 1.00 42.61 294 ILE A CA 1
ATOM 1421 C C . ILE A 1 200 ? 73.232 36.552 -24.339 1.00 39.93 294 ILE A C 1
ATOM 1422 O O . ILE A 1 200 ? 72.695 37.229 -23.454 1.00 48.28 294 ILE A O 1
ATOM 1427 N N . ASP A 1 201 ? 74.151 37.046 -25.163 1.00 40.26 295 ASP A N 1
ATOM 1428 C CA . ASP A 1 201 ? 74.552 38.451 -25.181 1.00 41.79 295 ASP A CA 1
ATOM 1429 C C . ASP A 1 201 ? 74.098 39.014 -26.526 1.00 39.26 295 ASP A C 1
ATOM 1430 O O . ASP A 1 201 ? 74.825 38.953 -27.519 1.00 42.19 295 ASP A O 1
ATOM 1435 N N . ALA A 1 202 ? 72.888 39.570 -26.549 1.00 41.41 296 ALA A N 1
ATOM 1436 C CA . ALA A 1 202 ? 72.214 39.959 -27.782 1.00 36.70 296 ALA A CA 1
ATOM 1437 C C . ALA A 1 202 ? 71.900 41.447 -27.747 1.00 37.63 296 ALA A C 1
ATOM 1438 O O . ALA A 1 202 ? 71.193 41.914 -26.847 1.00 39.58 296 ALA A O 1
ATOM 1440 N N . ALA A 1 203 ? 72.408 42.184 -28.734 1.00 39.98 297 ALA A N 1
ATOM 1441 C CA . ALA A 1 203 ? 72.186 43.622 -28.831 1.00 38.01 297 ALA A CA 1
ATOM 1442 C C . ALA A 1 203 ? 72.278 44.051 -30.288 1.00 38.76 297 ALA A C 1
ATOM 1443 O O . ALA A 1 203 ? 73.200 43.635 -30.995 1.00 40.75 297 ALA A O 1
ATOM 1445 N N . THR A 1 204 ? 71.331 44.880 -30.731 1.00 35.39 298 THR A N 1
ATOM 1446 C CA . THR A 1 204 ? 71.364 45.444 -32.075 1.00 43.77 298 THR A CA 1
ATOM 1447 C C . THR A 1 204 ? 70.788 46.851 -32.068 1.00 37.70 298 THR A C 1
ATOM 1448 O O . THR A 1 204 ? 70.190 47.307 -31.090 1.00 38.53 298 THR A O 1
ATOM 1452 N N . SER A 1 205 ? 70.987 47.538 -33.195 1.00 36.20 299 SER A N 1
ATOM 1453 C CA . SER A 1 205 ? 70.267 48.759 -33.515 1.00 39.31 299 SER A CA 1
ATOM 1454 C C . SER A 1 205 ? 69.200 48.552 -34.576 1.00 43.05 299 SER A C 1
ATOM 1455 O O . SER A 1 205 ? 68.314 49.402 -34.708 1.00 53.38 299 SER A O 1
ATOM 1458 N N . ASN A 1 206 ? 69.255 47.445 -35.320 1.00 39.88 300 ASN A N 1
ATOM 1459 C CA . ASN A 1 206 ? 68.399 47.244 -36.483 1.00 38.93 300 ASN A CA 1
ATOM 1460 C C . ASN A 1 206 ? 67.607 45.943 -36.481 1.00 41.56 300 ASN A C 1
ATOM 1461 O O . ASN A 1 206 ? 66.561 45.891 -37.140 1.00 37.52 300 ASN A O 1
ATOM 1466 N N . ALA A 1 207 ? 68.054 44.902 -35.783 1.00 41.26 301 ALA A N 1
ATOM 1467 C CA . ALA A 1 207 ? 67.389 43.611 -35.867 1.00 38.43 301 ALA A CA 1
ATOM 1468 C C . ALA A 1 207 ? 66.015 43.654 -35.202 1.00 39.69 301 ALA A C 1
ATOM 1469 O O . ALA A 1 207 ? 65.715 44.523 -34.377 1.00 36.09 301 ALA A O 1
ATOM 1471 N N . ASP A 1 208 ? 65.176 42.687 -35.574 1.00 34.45 302 ASP A N 1
ATOM 1472 C CA . ASP A 1 208 ? 63.812 42.609 -35.066 1.00 39.17 302 ASP A CA 1
ATOM 1473 C C . ASP A 1 208 ? 63.691 41.717 -33.835 1.00 39.02 302 ASP A C 1
ATOM 1474 O O . ASP A 1 208 ? 62.969 42.061 -32.893 1.00 35.67 302 ASP A O 1
ATOM 1479 N N . TRP A 1 209 ? 64.377 40.575 -33.820 1.00 36.72 303 TRP A N 1
ATOM 1480 C CA . TRP A 1 209 ? 64.259 39.617 -32.732 1.00 33.25 303 TRP A CA 1
ATOM 1481 C C . TRP A 1 209 ? 65.635 39.114 -32.330 1.00 38.71 303 TRP A C 1
ATOM 1482 O O . TRP A 1 209 ? 66.576 39.118 -33.127 1.00 39.94 303 TRP A O 1
ATOM 1493 N N . ALA A 1 210 ? 65.743 38.681 -31.075 1.00 39.96 304 ALA A N 1
ATOM 1494 C CA . ALA A 1 210 ? 66.907 37.924 -30.638 1.00 37.07 304 ALA A CA 1
ATOM 1495 C C . ALA A 1 210 ? 66.668 36.426 -30.764 1.00 37.24 304 ALA A C 1
ATOM 1496 O O . ALA A 1 210 ? 67.575 35.683 -31.155 1.00 36.71 304 ALA A O 1
ATOM 1498 N N . VAL A 1 211 ? 65.457 35.976 -30.445 1.00 37.34 305 VAL A N 1
ATOM 1499 C CA . VAL A 1 211 ? 65.047 34.584 -30.591 1.00 35.66 305 VAL A CA 1
ATOM 1500 C C . VAL A 1 211 ? 63.678 34.576 -31.255 1.00 39.36 305 VAL A C 1
ATOM 1501 O O . VAL A 1 211 ? 62.717 35.131 -30.706 1.00 36.63 305 VAL A O 1
ATOM 1505 N N . PHE A 1 212 ? 63.588 33.959 -32.431 1.00 34.77 306 PHE A N 1
ATOM 1506 C CA . PHE A 1 212 ? 62.336 33.851 -33.169 1.00 38.21 306 PHE A CA 1
ATOM 1507 C C . PHE A 1 212 ? 62.087 32.391 -33.513 1.00 38.51 306 PHE A C 1
ATOM 1508 O O . PHE A 1 212 ? 62.956 31.728 -34.089 1.00 36.97 306 PHE A O 1
ATOM 1516 N N . ALA A 1 213 ? 60.898 31.898 -33.167 1.00 34.88 307 ALA A N 1
ATOM 1517 C CA . ALA A 1 213 ? 60.533 30.504 -33.383 1.00 36.76 307 ALA A CA 1
ATOM 1518 C C . ALA A 1 213 ? 59.146 30.425 -34.002 1.00 39.67 307 ALA A C 1
ATOM 1519 O O . ALA A 1 213 ? 58.206 31.058 -33.511 1.00 41.71 307 ALA A O 1
ATOM 1521 N N . PHE A 1 214 ? 59.023 29.647 -35.075 1.00 38.70 308 PHE A N 1
ATOM 1522 C CA . PHE A 1 214 ? 57.737 29.407 -35.711 1.00 40.23 308 PHE A CA 1
ATOM 1523 C C . PHE A 1 214 ? 57.727 27.990 -36.268 1.00 39.90 308 PHE A C 1
ATOM 1524 O O . PHE A 1 214 ? 58.776 27.374 -36.477 1.00 39.85 308 PHE A O 1
ATOM 1532 N N . ASP A 1 215 ? 56.518 27.476 -36.497 1.00 40.68 309 ASP A N 1
ATOM 1533 C CA . ASP A 1 215 ? 56.355 26.070 -36.855 1.00 45.74 309 ASP A CA 1
ATOM 1534 C C . ASP A 1 215 ? 56.716 25.785 -38.308 1.00 45.67 309 ASP A C 1
ATOM 1535 O O . ASP A 1 215 ? 57.203 24.690 -38.614 1.00 41.65 309 ASP A O 1
ATOM 1540 N N . GLU A 1 216 ? 56.481 26.743 -39.206 1.00 48.13 310 GLU A N 1
ATOM 1541 C CA . GLU A 1 216 ? 56.695 26.553 -40.643 1.00 44.17 310 GLU A CA 1
ATOM 1542 C C . GLU A 1 216 ? 55.949 25.320 -41.151 1.00 41.18 310 GLU A C 1
ATOM 1543 O O . GLU A 1 216 ? 56.467 24.538 -41.950 1.00 41.59 310 GLU A O 1
ATOM 1549 N N . GLY A 1 217 ? 54.721 25.135 -40.663 1.00 46.50 311 GLY A N 1
ATOM 1550 C CA . GLY A 1 217 ? 53.861 24.059 -41.108 1.00 40.59 311 GLY A CA 1
ATOM 1551 C C . GLY A 1 217 ? 54.046 22.735 -40.404 1.00 43.75 311 GLY A C 1
ATOM 1552 O O . GLY A 1 217 ? 53.268 21.806 -40.657 1.00 45.30 311 GLY A O 1
ATOM 1553 N N . TYR A 1 218 ? 55.038 22.608 -39.527 1.00 44.19 312 TYR A N 1
ATOM 1554 C CA . TYR A 1 218 ? 55.347 21.340 -38.878 1.00 43.05 312 TYR A CA 1
ATOM 1555 C C . TYR A 1 218 ? 54.764 21.350 -37.470 1.00 47.39 312 TYR A C 1
ATOM 1556 O O . TYR A 1 218 ? 55.264 22.054 -36.588 1.00 52.53 312 TYR A O 1
ATOM 1565 N N . ALA A 1 219 ? 53.707 20.571 -37.267 1.00 50.00 313 ALA A N 1
ATOM 1566 C CA . ALA A 1 219 ? 53.121 20.420 -35.948 1.00 49.09 313 ALA A CA 1
ATOM 1567 C C . ALA A 1 219 ? 53.950 19.461 -35.107 1.00 49.50 313 ALA A C 1
ATOM 1568 O O . ALA A 1 219 ? 54.632 18.567 -35.620 1.00 54.17 313 ALA A O 1
ATOM 1570 N N . GLY A 1 220 ? 53.873 19.646 -33.806 1.00 47.59 314 GLY A N 1
ATOM 1571 C CA . GLY A 1 220 ? 54.546 18.757 -32.885 1.00 50.95 314 GLY A CA 1
ATOM 1572 C C . GLY A 1 220 ? 55.031 19.508 -31.665 1.00 48.96 314 GLY A C 1
ATOM 1573 O O . GLY A 1 220 ? 54.769 20.692 -31.485 1.00 49.14 314 GLY A O 1
ATOM 1574 N N . GLN A 1 221 ? 55.749 18.776 -30.824 1.00 44.85 315 GLN A N 1
ATOM 1575 C CA . GLN A 1 221 ? 56.377 19.354 -29.650 1.00 41.11 315 GLN A CA 1
ATOM 1576 C C . GLN A 1 221 ? 57.449 20.355 -30.064 1.00 43.45 315 GLN A C 1
ATOM 1577 O O . GLN A 1 221 ? 58.239 20.104 -30.981 1.00 47.69 315 GLN A O 1
ATOM 1583 N N . ARG A 1 222 ? 57.475 21.501 -29.380 1.00 39.69 316 ARG A N 1
ATOM 1584 C CA . ARG A 1 222 ? 58.463 22.554 -29.641 1.00 40.00 316 ARG A CA 1
ATOM 1585 C C . ARG A 1 222 ? 58.852 23.166 -28.296 1.00 39.45 316 ARG A C 1
ATOM 1586 O O . ARG A 1 222 ? 58.275 24.165 -27.860 1.00 48.29 316 ARG A O 1
ATOM 1594 N N . ASP A 1 223 ? 59.837 22.562 -27.639 1.00 38.02 317 ASP A N 1
ATOM 1595 C CA . ASP A 1 223 ? 60.234 22.959 -26.292 1.00 35.67 317 ASP A CA 1
ATOM 1596 C C . ASP A 1 223 ? 61.476 23.840 -26.370 1.00 37.34 317 ASP A C 1
ATOM 1597 O O . ASP A 1 223 ? 62.571 23.359 -26.682 1.00 39.38 317 ASP A O 1
ATOM 1602 N N . LEU A 1 224 ? 61.298 25.128 -26.090 1.00 32.69 318 LEU A N 1
ATOM 1603 C CA . LEU A 1 224 ? 62.386 26.090 -26.002 1.00 35.48 318 LEU A CA 1
ATOM 1604 C C . LEU A 1 224 ? 62.452 26.647 -24.586 1.00 40.48 318 LEU A C 1
ATOM 1605 O O . LEU A 1 224 ? 61.421 26.964 -23.983 1.00 33.46 318 LEU A O 1
ATOM 1610 N N . GLU A 1 225 ? 63.670 26.754 -24.058 1.00 36.34 319 GLU A N 1
ATOM 1611 C CA . GLU A 1 225 ? 63.908 27.330 -22.742 1.00 37.40 319 GLU A CA 1
ATOM 1612 C C . GLU A 1 225 ? 64.987 28.397 -22.857 1.00 39.77 319 GLU A C 1
ATOM 1613 O O . GLU A 1 225 ? 66.043 28.154 -23.450 1.00 41.61 319 GLU A O 1
ATOM 1619 N N . VAL A 1 226 ? 64.715 29.576 -22.302 1.00 34.67 320 VAL A N 1
ATOM 1620 C CA . VAL A 1 226 ? 65.651 30.695 -22.300 1.00 39.10 320 VAL A CA 1
ATOM 1621 C C . VAL A 1 226 ? 65.965 31.043 -20.853 1.00 40.97 320 VAL A C 1
ATOM 1622 O O . VAL A 1 226 ? 65.047 31.269 -20.056 1.00 43.57 320 VAL A O 1
ATOM 1626 N N . THR A 1 227 ? 67.255 31.089 -20.514 1.00 33.94 321 THR A N 1
ATOM 1627 C CA . THR A 1 227 ? 67.692 31.379 -19.152 1.00 37.38 321 THR A CA 1
ATOM 1628 C C . THR A 1 227 ? 68.768 32.457 -19.164 1.00 40.46 321 THR A C 1
ATOM 1629 O O . THR A 1 227 ? 69.806 32.294 -19.815 1.00 43.09 321 THR A O 1
ATOM 1633 N N . ARG A 1 228 ? 68.508 33.557 -18.450 1.00 37.11 322 ARG A N 1
ATOM 1634 C CA . ARG A 1 228 ? 69.535 34.519 -18.036 1.00 39.15 322 ARG A CA 1
ATOM 1635 C C . ARG A 1 228 ? 70.257 35.167 -19.218 1.00 41.81 322 ARG A C 1
ATOM 1636 O O . ARG A 1 228 ? 71.485 35.246 -19.252 1.00 56.60 322 ARG A O 1
ATOM 1644 N N . GLY A 1 229 ? 69.494 35.670 -20.178 1.00 40.78 323 GLY A N 1
ATOM 1645 C CA . GLY A 1 229 ? 70.083 36.349 -21.311 1.00 44.61 323 GLY A CA 1
ATOM 1646 C C . GLY A 1 229 ? 70.375 37.816 -21.033 1.00 39.78 323 GLY A C 1
ATOM 1647 O O . GLY A 1 229 ? 70.272 38.313 -19.911 1.00 43.30 323 GLY A O 1
ATOM 1648 N N . ASP A 1 230 ? 70.769 38.512 -22.098 1.00 43.32 324 ASP A N 1
ATOM 1649 C CA . ASP A 1 230 ? 70.878 39.968 -22.110 1.00 37.93 324 ASP A CA 1
ATOM 1650 C C . ASP A 1 230 ? 70.397 40.443 -23.472 1.00 38.55 324 ASP A C 1
ATOM 1651 O O . ASP A 1 230 ? 70.988 40.082 -24.494 1.00 43.74 324 ASP A O 1
ATOM 1656 N N . PHE A 1 231 ? 69.324 41.233 -23.489 1.00 36.58 325 PHE A N 1
ATOM 1657 C CA . PHE A 1 231 ? 68.656 41.633 -24.724 1.00 37.31 325 PHE A CA 1
ATOM 1658 C C . PHE A 1 231 ? 68.481 43.143 -24.723 1.00 37.98 325 PHE A C 1
ATOM 1659 O O . PHE A 1 231 ? 67.898 43.699 -23.786 1.00 45.84 325 PHE A O 1
ATOM 1667 N N . SER A 1 232 ? 68.966 43.805 -25.772 1.00 36.52 326 SER A N 1
ATOM 1668 C CA . SER A 1 232 ? 68.826 45.252 -25.880 1.00 37.53 326 SER A CA 1
ATOM 1669 C C . SER A 1 232 ? 68.644 45.669 -27.332 1.00 41.12 326 SER A C 1
ATOM 1670 O O . SER A 1 232 ? 69.417 45.257 -28.202 1.00 35.94 326 SER A O 1
ATOM 1673 N N . GLY A 1 233 ? 67.610 46.478 -27.585 1.00 37.45 327 GLY A N 1
ATOM 1674 C CA . GLY A 1 233 ? 67.490 47.236 -28.813 1.00 34.36 327 GLY A CA 1
ATOM 1675 C C . GLY A 1 233 ? 66.577 46.654 -29.870 1.00 38.75 327 GLY A C 1
ATOM 1676 O O . GLY A 1 233 ? 66.294 47.343 -30.858 1.00 44.18 327 GLY A O 1
ATOM 1677 N N . TYR A 1 234 ? 66.100 45.426 -29.699 1.00 35.90 328 TYR A N 1
ATOM 1678 C CA . TYR A 1 234 ? 65.380 44.756 -30.772 1.00 35.38 328 TYR A CA 1
ATOM 1679 C C . TYR A 1 234 ? 64.044 45.437 -31.039 1.00 37.96 328 TYR A C 1
ATOM 1680 O O . TYR A 1 234 ? 63.251 45.665 -30.120 1.00 39.47 328 TYR A O 1
ATOM 1689 N N . LYS A 1 235 ? 63.804 45.768 -32.311 1.00 38.94 329 LYS A N 1
ATOM 1690 C CA . LYS A 1 235 ? 62.690 46.628 -32.690 1.00 38.76 329 LYS A CA 1
ATOM 1691 C C . LYS A 1 235 ? 61.342 45.926 -32.615 1.00 36.78 329 LYS A C 1
ATOM 1692 O O . LYS A 1 235 ? 60.314 46.602 -32.503 1.00 33.84 329 LYS A O 1
ATOM 1698 N N . ARG A 1 236 ? 61.318 44.599 -32.686 1.00 35.63 330 ARG A N 1
ATOM 1699 C CA . ARG A 1 236 ? 60.130 43.862 -32.282 1.00 36.51 330 ARG A CA 1
ATOM 1700 C C . ARG A 1 236 ? 60.335 43.383 -30.852 1.00 36.20 330 ARG A C 1
ATOM 1701 O O . ARG A 1 236 ? 60.856 44.129 -30.019 1.00 47.84 330 ARG A O 1
ATOM 1709 N N . TYR A 1 237 ? 59.949 42.150 -30.554 1.00 34.55 331 TYR A N 1
ATOM 1710 C CA . TYR A 1 237 ? 60.184 41.608 -29.226 1.00 36.66 331 TYR A CA 1
ATOM 1711 C C . TYR A 1 237 ? 61.550 40.935 -29.166 1.00 37.93 331 TYR A C 1
ATOM 1712 O O . TYR A 1 237 ? 62.077 40.458 -30.176 1.00 38.87 331 TYR A O 1
ATOM 1721 N N . SER A 1 238 ? 62.138 40.922 -27.967 1.00 34.77 332 SER A N 1
ATOM 1722 C CA . SER A 1 238 ? 63.391 40.198 -27.778 1.00 34.69 332 SER A CA 1
ATOM 1723 C C . SER A 1 238 ? 63.206 38.719 -28.081 1.00 36.58 332 SER A C 1
ATOM 1724 O O . SER A 1 238 ? 63.995 38.118 -28.819 1.00 37.16 332 SER A O 1
ATOM 1727 N N . ILE A 1 239 ? 62.156 38.121 -27.527 1.00 33.07 333 ILE A N 1
ATOM 1728 C CA . ILE A 1 239 ? 61.815 36.724 -27.757 1.00 34.61 333 ILE A CA 1
ATOM 1729 C C . ILE A 1 239 ? 60.427 36.681 -28.379 1.00 34.27 333 ILE A C 1
ATOM 1730 O O . ILE A 1 239 ? 59.446 37.105 -27.754 1.00 39.40 333 ILE A O 1
ATOM 1735 N N . GLY A 1 240 ? 60.351 36.191 -29.606 1.00 39.41 334 GLY A N 1
ATOM 1736 C CA . GLY A 1 240 ? 59.081 35.998 -30.291 1.00 37.69 334 GLY A CA 1
ATOM 1737 C C . GLY A 1 240 ? 58.907 34.533 -30.638 1.00 38.14 334 GLY A C 1
ATOM 1738 O O . GLY A 1 240 ? 59.850 33.880 -31.088 1.00 39.44 334 GLY A O 1
ATOM 1739 N N . VAL A 1 241 ? 57.696 34.027 -30.437 1.00 31.67 335 VAL A N 1
ATOM 1740 C CA . VAL A 1 241 ? 57.448 32.590 -30.461 1.00 34.11 335 VAL A CA 1
ATOM 1741 C C . VAL A 1 241 ? 56.019 32.349 -30.934 1.00 38.51 335 VAL A C 1
ATOM 1742 O O . VAL A 1 241 ? 55.076 32.962 -30.423 1.00 43.04 335 VAL A O 1
ATOM 1746 N N . SER A 1 242 ? 55.854 31.459 -31.915 1.00 41.24 336 SER A N 1
ATOM 1747 C CA . SER A 1 242 ? 54.573 31.318 -32.598 1.00 43.38 336 SER A CA 1
ATOM 1748 C C . SER A 1 242 ? 54.317 29.869 -32.992 1.00 42.01 336 SER A C 1
ATOM 1749 O O . SER A 1 242 ? 55.203 29.200 -33.531 1.00 37.17 336 SER A O 1
ATOM 1752 N N . ASP A 1 243 ? 53.098 29.400 -32.728 1.00 41.20 337 ASP A N 1
ATOM 1753 C CA . ASP A 1 243 ? 52.620 28.109 -33.199 1.00 51.43 337 ASP A CA 1
ATOM 1754 C C . ASP A 1 243 ? 51.296 28.311 -33.920 1.00 57.14 337 ASP A C 1
ATOM 1755 O O . ASP A 1 243 ? 50.526 29.218 -33.593 1.00 59.91 337 ASP A O 1
ATOM 1760 N N . GLU A 1 244 ? 51.038 27.462 -34.912 1.00 54.89 338 GLU A N 1
ATOM 1761 C CA . GLU A 1 244 ? 49.832 27.578 -35.714 1.00 60.77 338 GLU A CA 1
ATOM 1762 C C . GLU A 1 244 ? 48.934 26.348 -35.667 1.00 69.05 338 GLU A C 1
ATOM 1763 O O . GLU A 1 244 ? 47.808 26.410 -36.175 1.00 76.70 338 GLU A O 1
ATOM 1769 N N . ASN A 1 245 ? 49.389 25.243 -35.079 1.00 67.47 339 ASN A N 1
ATOM 1770 C CA . ASN A 1 245 ? 48.554 24.063 -34.842 1.00 66.22 339 ASN A CA 1
ATOM 1771 C C . ASN A 1 245 ? 48.894 23.498 -33.469 1.00 71.43 339 ASN A C 1
ATOM 1772 O O . ASN A 1 245 ? 49.503 22.428 -33.348 1.00 72.03 339 ASN A O 1
ATOM 1777 N N . PRO A 1 246 ? 48.502 24.200 -32.399 1.00 66.16 340 PRO A N 1
ATOM 1778 C CA . PRO A 1 246 ? 48.917 23.786 -31.049 1.00 77.01 340 PRO A CA 1
ATOM 1779 C C . PRO A 1 246 ? 48.231 22.533 -30.540 1.00 86.90 340 PRO A C 1
ATOM 1780 O O . PRO A 1 246 ? 48.689 21.970 -29.534 1.00 78.17 340 PRO A O 1
ATOM 1784 N N . SER A 1 247 ? 47.143 22.089 -31.174 1.00 84.44 341 SER A N 1
ATOM 1785 C CA . SER A 1 247 ? 46.527 20.830 -30.779 1.00 85.02 341 SER A CA 1
ATOM 1786 C C . SER A 1 247 ? 47.431 19.643 -31.078 1.00 84.70 341 SER A C 1
ATOM 1787 O O . SER A 1 247 ? 47.287 18.589 -30.447 1.00 82.47 341 SER A O 1
ATOM 1790 N N . GLY A 1 248 ? 48.359 19.798 -32.019 1.00 70.79 342 GLY A N 1
ATOM 1791 C CA . GLY A 1 248 ? 49.282 18.740 -32.362 1.00 66.24 342 GLY A CA 1
ATOM 1792 C C . GLY A 1 248 ? 50.613 18.853 -31.649 1.00 68.59 342 GLY A C 1
ATOM 1793 O O . GLY A 1 248 ? 51.620 18.340 -32.143 1.00 64.34 342 GLY A O 1
ATOM 1794 N N . GLU A 1 249 ? 50.635 19.503 -30.484 1.00 66.43 343 GLU A N 1
ATOM 1795 C CA . GLU A 1 249 ? 51.884 19.713 -29.756 1.00 62.41 343 GLU A CA 1
ATOM 1796 C C . GLU A 1 249 ? 52.376 18.471 -29.017 1.00 57.90 343 GLU A C 1
ATOM 1797 O O . GLU A 1 249 ? 53.425 18.536 -28.369 1.00 46.47 343 GLU A O 1
ATOM 1803 N N . ASP A 1 250 ? 51.645 17.360 -29.082 1.00 61.87 344 ASP A N 1
ATOM 1804 C CA . ASP A 1 250 ? 52.160 16.049 -28.690 1.00 60.67 344 ASP A CA 1
ATOM 1805 C C . ASP A 1 250 ? 52.580 15.969 -27.231 1.00 55.80 344 ASP A C 1
ATOM 1806 O O . ASP A 1 250 ? 51.797 16.302 -26.346 1.00 55.96 344 ASP A O 1
ATOM 1811 N N . ARG A 1 251 ? 53.804 15.514 -26.970 1.00 55.69 345 ARG A N 1
ATOM 1812 C CA . ARG A 1 251 ? 54.267 15.274 -25.611 1.00 44.25 345 ARG A CA 1
ATOM 1813 C C . ARG A 1 251 ? 55.128 16.411 -25.075 1.00 41.36 345 ARG A C 1
ATOM 1814 O O . ARG A 1 251 ? 56.003 16.179 -24.237 1.00 48.58 345 ARG A O 1
ATOM 1822 N N . GLY A 1 252 ? 54.895 17.642 -25.529 1.00 40.27 346 GLY A N 1
ATOM 1823 C CA . GLY A 1 252 ? 55.673 18.784 -25.109 1.00 39.03 346 GLY A CA 1
ATOM 1824 C C . GLY A 1 252 ? 54.906 19.737 -24.200 1.00 43.03 346 GLY A C 1
ATOM 1825 O O . GLY A 1 252 ? 53.759 19.511 -23.815 1.00 53.67 346 GLY A O 1
ATOM 1826 N N . PHE A 1 253 ? 55.583 20.833 -23.857 1.00 39.09 347 PHE A N 1
ATOM 1827 C CA . PHE A 1 253 ? 54.999 21.883 -23.033 1.00 37.73 347 PHE A CA 1
ATOM 1828 C C . PHE A 1 253 ? 54.949 23.223 -23.746 1.00 38.41 347 PHE A C 1
ATOM 1829 O O . PHE A 1 253 ? 53.899 23.878 -23.752 1.00 35.20 347 PHE A O 1
ATOM 1837 N N . GLY A 1 254 ? 56.059 23.663 -24.330 1.00 42.66 348 GLY A N 1
ATOM 1838 C CA . GLY A 1 254 ? 56.103 24.962 -24.966 1.00 37.17 348 GLY A CA 1
ATOM 1839 C C . GLY A 1 254 ? 57.355 25.746 -24.636 1.00 34.12 348 GLY A C 1
ATOM 1840 O O . GLY A 1 254 ? 58.471 25.258 -24.830 1.00 36.72 348 GLY A O 1
ATOM 1841 N N . VAL A 1 255 ? 57.183 26.961 -24.123 1.00 31.84 349 VAL A N 1
ATOM 1842 C CA . VAL A 1 255 ? 58.279 27.902 -23.936 1.00 29.56 349 VAL A CA 1
ATOM 1843 C C . VAL A 1 255 ? 58.434 28.212 -22.453 1.00 40.02 349 VAL A C 1
ATOM 1844 O O . VAL A 1 255 ? 57.443 28.409 -21.738 1.00 34.08 349 VAL A O 1
ATOM 1848 N N . LYS A 1 256 ? 59.685 28.239 -21.993 1.00 45.22 350 LYS A N 1
ATOM 1849 C CA . LYS A 1 256 ? 60.037 28.608 -20.627 1.00 34.51 350 LYS A CA 1
ATOM 1850 C C . LYS A 1 256 ? 61.095 29.700 -20.672 1.00 34.85 350 LYS A C 1
ATOM 1851 O O . LYS A 1 256 ? 62.113 29.551 -21.353 1.00 33.04 350 LYS A O 1
ATOM 1857 N N . ILE A 1 257 ? 60.857 30.792 -19.950 1.00 39.45 351 ILE A N 1
ATOM 1858 C CA . ILE A 1 257 ? 61.778 31.923 -19.895 1.00 35.04 351 ILE A CA 1
ATOM 1859 C C . ILE A 1 257 ? 62.077 32.204 -18.428 1.00 44.39 351 ILE A C 1
ATOM 1860 O O . ILE A 1 257 ? 61.171 32.567 -17.666 1.00 45.95 351 ILE A O 1
ATOM 1865 N N . ASN A 1 258 ? 63.342 32.043 -18.033 1.00 45.67 352 ASN A N 1
ATOM 1866 C CA . ASN A 1 258 ? 63.693 31.919 -16.623 1.00 45.41 352 ASN A CA 1
ATOM 1867 C C . ASN A 1 258 ? 64.354 33.151 -16.021 1.00 51.54 352 ASN A C 1
ATOM 1868 O O . ASN A 1 258 ? 64.251 33.354 -14.807 1.00 66.62 352 ASN A O 1
ATOM 1873 N N . GLY A 1 259 ? 65.053 33.961 -16.807 1.00 39.28 353 GLY A N 1
ATOM 1874 C CA . GLY A 1 259 ? 65.694 35.130 -16.236 1.00 35.46 353 GLY A CA 1
ATOM 1875 C C . GLY A 1 259 ? 66.008 36.191 -17.264 1.00 34.02 353 GLY A C 1
ATOM 1876 O O . GLY A 1 259 ? 65.178 36.496 -18.124 1.00 48.91 353 GLY A O 1
ATOM 1877 N N . GLY A 1 260 ? 67.197 36.766 -17.182 1.00 37.06 354 GLY A N 1
ATOM 1878 C CA . GLY A 1 260 ? 67.660 37.699 -18.184 1.00 42.39 354 GLY A CA 1
ATOM 1879 C C . GLY A 1 260 ? 67.048 39.081 -18.035 1.00 39.12 354 GLY A C 1
ATOM 1880 O O . GLY A 1 260 ? 66.003 39.278 -17.417 1.00 39.54 354 GLY A O 1
ATOM 1881 N N . HIS A 1 261 ? 67.730 40.057 -18.626 1.00 38.14 355 HIS A N 1
ATOM 1882 C CA . HIS A 1 261 ? 67.314 41.450 -18.590 1.00 38.79 355 HIS A CA 1
ATOM 1883 C C . HIS A 1 261 ? 67.108 41.947 -20.013 1.00 39.81 355 HIS A C 1
ATOM 1884 O O . HIS A 1 261 ? 67.962 41.730 -20.879 1.00 42.97 355 HIS A O 1
ATOM 1891 N N . HIS A 1 262 ? 65.977 42.604 -20.249 1.00 37.96 356 HIS A N 1
ATOM 1892 C CA . HIS A 1 262 ? 65.638 43.175 -21.544 1.00 35.85 356 HIS A CA 1
ATOM 1893 C C . HIS A 1 262 ? 65.595 44.690 -21.421 1.00 39.10 356 HIS A C 1
ATOM 1894 O O . HIS A 1 262 ? 65.136 45.224 -20.407 1.00 39.80 356 HIS A O 1
ATOM 1901 N N . LYS A 1 263 ? 66.078 45.387 -22.448 1.00 38.72 357 LYS A N 1
ATOM 1902 C CA . LYS A 1 263 ? 66.028 46.841 -22.428 1.00 39.84 357 LYS A CA 1
ATOM 1903 C C . LYS A 1 263 ? 65.929 47.385 -23.845 1.00 38.64 357 LYS A C 1
ATOM 1904 O O . LYS A 1 263 ? 66.354 46.742 -24.807 1.00 36.71 357 LYS A O 1
ATOM 1910 N N . ASN A 1 264 ? 65.341 48.578 -23.956 1.00 34.75 358 ASN A N 1
ATOM 1911 C CA . ASN A 1 264 ? 65.286 49.340 -25.204 1.00 39.99 358 ASN A CA 1
ATOM 1912 C C . ASN A 1 264 ? 64.645 48.547 -26.341 1.00 36.63 358 ASN A C 1
ATOM 1913 O O . ASN A 1 264 ? 64.974 48.740 -27.513 1.00 44.15 358 ASN A O 1
ATOM 1918 N N . ALA A 1 265 ? 63.717 47.659 -26.008 1.00 33.23 359 ALA A N 1
ATOM 1919 C CA . ALA A 1 265 ? 62.997 46.906 -27.021 1.00 37.93 359 ALA A CA 1
ATOM 1920 C C . ALA A 1 265 ? 61.884 47.755 -27.624 1.00 42.12 359 ALA A C 1
ATOM 1921 O O . ALA A 1 265 ? 61.236 48.544 -26.930 1.00 37.24 359 ALA A O 1
ATOM 1923 N N . GLY A 1 266 ? 61.667 47.583 -28.925 1.00 33.95 360 GLY A N 1
ATOM 1924 C CA . GLY A 1 266 ? 60.693 48.374 -29.645 1.00 32.09 360 GLY A CA 1
ATOM 1925 C C . GLY A 1 266 ? 59.266 48.103 -29.225 1.00 35.34 360 GLY A C 1
ATOM 1926 O O . GLY A 1 266 ? 58.541 49.027 -28.843 1.00 35.51 360 GLY A O 1
ATOM 1927 N N . LEU A 1 267 ? 58.844 46.841 -29.295 1.00 39.76 361 LEU A N 1
ATOM 1928 C CA . LEU A 1 267 ? 57.492 46.449 -28.914 1.00 35.80 361 LEU A CA 1
ATOM 1929 C C . LEU A 1 267 ? 57.434 45.836 -27.521 1.00 38.31 361 LEU A C 1
ATOM 1930 O O . LEU A 1 267 ? 56.564 46.196 -26.724 1.00 45.98 361 LEU A O 1
ATOM 1935 N N . GLY A 1 268 ? 58.344 44.923 -27.206 1.00 39.06 362 GLY A N 1
ATOM 1936 C CA . GLY A 1 268 ? 58.354 44.336 -25.882 1.00 39.95 362 GLY A CA 1
ATOM 1937 C C . GLY A 1 268 ? 59.476 43.336 -25.726 1.00 39.57 362 GLY A C 1
ATOM 1938 O O . GLY A 1 268 ? 60.378 43.245 -26.562 1.00 37.09 362 GLY A O 1
ATOM 1939 N N . ALA A 1 269 ? 59.403 42.580 -24.632 1.00 32.20 363 ALA A N 1
ATOM 1940 C CA . ALA A 1 269 ? 60.416 41.586 -24.298 1.00 37.58 363 ALA A CA 1
ATOM 1941 C C . ALA A 1 269 ? 60.047 40.179 -24.748 1.00 37.91 363 ALA A C 1
ATOM 1942 O O . ALA A 1 269 ? 60.925 39.420 -25.170 1.00 36.69 363 ALA A O 1
ATOM 1944 N N . VAL A 1 270 ? 58.771 39.808 -24.666 1.00 36.07 364 VAL A N 1
ATOM 1945 C CA . VAL A 1 270 ? 58.325 38.453 -24.971 1.00 37.54 364 VAL A CA 1
ATOM 1946 C C . VAL A 1 270 ? 57.009 38.526 -25.732 1.00 42.70 364 VAL A C 1
ATOM 1947 O O . VAL A 1 270 ? 56.078 39.219 -25.307 1.00 37.06 364 VAL A O 1
ATOM 1951 N N . LYS A 1 271 ? 56.927 37.808 -26.852 1.00 40.23 365 LYS A N 1
ATOM 1952 C CA . LYS A 1 271 ? 55.670 37.621 -27.565 1.00 37.77 365 LYS A CA 1
ATOM 1953 C C . LYS A 1 271 ? 55.434 36.134 -27.781 1.00 32.40 365 LYS A C 1
ATOM 1954 O O . LYS A 1 271 ? 56.334 35.415 -28.230 1.00 33.97 365 LYS A O 1
ATOM 1960 N N . VAL A 1 272 ? 54.226 35.681 -27.457 1.00 29.89 366 VAL A N 1
ATOM 1961 C CA . VAL A 1 272 ? 53.811 34.296 -27.642 1.00 31.89 366 VAL A CA 1
ATOM 1962 C C . VAL A 1 272 ? 52.476 34.291 -28.370 1.00 38.40 366 VAL A C 1
ATOM 1963 O O . VAL A 1 272 ? 51.604 35.122 -28.091 1.00 39.55 366 VAL A O 1
ATOM 1967 N N . LYS A 1 273 ? 52.313 33.357 -29.305 1.00 35.92 367 LYS A N 1
ATOM 1968 C CA . LYS A 1 273 ? 51.030 33.132 -29.958 1.00 38.22 367 LYS A CA 1
ATOM 1969 C C . LYS A 1 273 ? 50.751 31.638 -29.999 1.00 39.43 367 LYS A C 1
ATOM 1970 O O . LYS A 1 273 ? 51.547 30.870 -30.549 1.00 43.61 367 LYS A O 1
ATOM 1976 N N . ASN A 1 274 ? 49.634 31.233 -29.400 1.00 37.96 368 ASN A N 1
ATOM 1977 C CA . ASN A 1 274 ? 49.047 29.902 -29.526 1.00 40.94 368 ASN A CA 1
ATOM 1978 C C . ASN A 1 274 ? 49.899 28.791 -28.920 1.00 43.87 368 ASN A C 1
ATOM 1979 O O . ASN A 1 274 ? 49.615 27.614 -29.156 1.00 52.24 368 ASN A O 1
ATOM 1984 N N . TYR A 1 275 ? 50.930 29.107 -28.144 1.00 33.50 369 TYR A N 1
ATOM 1985 C CA . TYR A 1 275 ? 51.700 28.039 -27.519 1.00 40.06 369 TYR A CA 1
ATOM 1986 C C . TYR A 1 275 ? 50.882 27.384 -26.413 1.00 43.65 369 TYR A C 1
ATOM 1987 O O . TYR A 1 275 ? 50.163 28.056 -25.668 1.00 43.49 369 TYR A O 1
ATOM 1996 N N . ARG A 1 276 ? 50.975 26.055 -26.322 1.00 39.23 370 ARG A N 1
ATOM 1997 C CA . ARG A 1 276 ? 50.152 25.333 -25.357 1.00 42.96 370 ARG A CA 1
ATOM 1998 C C . ARG A 1 276 ? 50.524 25.701 -23.925 1.00 43.67 370 ARG A C 1
ATOM 1999 O O . ARG A 1 276 ? 49.651 25.780 -23.052 1.00 43.72 370 ARG A O 1
ATOM 2007 N N . GLY A 1 277 ? 51.805 25.947 -23.667 1.00 40.23 371 GLY A N 1
ATOM 2008 C CA . GLY A 1 277 ? 52.242 26.313 -22.334 1.00 40.46 371 GLY A CA 1
ATOM 2009 C C . GLY A 1 277 ? 53.265 27.430 -22.325 1.00 38.63 371 GLY A C 1
ATOM 2010 O O . GLY A 1 277 ? 54.195 27.438 -23.136 1.00 40.34 371 GLY A O 1
ATOM 2011 N N . VAL A 1 278 ? 53.100 28.383 -21.411 1.00 38.73 372 VAL A N 1
ATOM 2012 C CA . VAL A 1 278 ? 54.010 29.514 -21.271 1.00 35.53 372 VAL A CA 1
ATOM 2013 C C . VAL A 1 278 ? 54.404 29.630 -19.805 1.00 38.25 372 VAL A C 1
ATOM 2014 O O . VAL A 1 278 ? 53.537 29.754 -18.933 1.00 35.96 372 VAL A O 1
ATOM 2018 N N . LEU A 1 279 ? 55.708 29.594 -19.539 1.00 40.16 373 LEU A N 1
ATOM 2019 C CA . LEU A 1 279 ? 56.267 29.773 -18.202 1.00 35.21 373 LEU A CA 1
ATOM 2020 C C . LEU A 1 279 ? 57.286 30.903 -18.269 1.00 36.76 373 LEU A C 1
ATOM 2021 O O . LEU A 1 279 ? 58.357 30.745 -18.866 1.00 39.23 373 LEU A O 1
ATOM 2026 N N . ILE A 1 280 ? 56.954 32.041 -17.667 1.00 40.55 374 ILE A N 1
ATOM 2027 C CA . ILE A 1 280 ? 57.838 33.200 -17.616 1.00 41.10 374 ILE A CA 1
ATOM 2028 C C . ILE A 1 280 ? 58.054 33.548 -16.152 1.00 39.44 374 ILE A C 1
ATOM 2029 O O . ILE A 1 280 ? 57.108 33.930 -15.455 1.00 40.50 374 ILE A O 1
ATOM 2034 N N . GLN A 1 281 ? 59.291 33.420 -15.685 1.00 45.33 375 GLN A N 1
ATOM 2035 C CA . GLN A 1 281 ? 59.599 33.571 -14.270 1.00 39.89 375 GLN A CA 1
ATOM 2036 C C . GLN A 1 281 ? 60.809 34.476 -14.096 1.00 41.36 375 GLN A C 1
ATOM 2037 O O . GLN A 1 281 ? 61.814 34.310 -14.792 1.00 40.20 375 GLN A O 1
ATOM 2043 N N . GLY A 1 282 ? 60.702 35.438 -13.182 1.00 38.84 376 GLY A N 1
ATOM 2044 C CA . GLY A 1 282 ? 61.852 36.225 -12.768 1.00 31.77 376 GLY A CA 1
ATOM 2045 C C . GLY A 1 282 ? 62.527 37.019 -13.864 1.00 40.44 376 GLY A C 1
ATOM 2046 O O . GLY A 1 282 ? 63.742 37.238 -13.800 1.00 41.62 376 GLY A O 1
ATOM 2047 N N . VAL A 1 283 ? 61.779 37.462 -14.863 1.00 42.96 377 VAL A N 1
ATOM 2048 C CA . VAL A 1 283 ? 62.328 38.268 -15.948 1.00 36.28 377 VAL A CA 1
ATOM 2049 C C . VAL A 1 283 ? 62.194 39.740 -15.585 1.00 37.14 377 VAL A C 1
ATOM 2050 O O . VAL A 1 283 ? 61.162 40.173 -15.063 1.00 36.37 377 VAL A O 1
ATOM 2054 N N . THR A 1 284 ? 63.239 40.517 -15.856 1.00 37.53 378 THR A N 1
ATOM 2055 C CA . THR A 1 284 ? 63.232 41.950 -15.595 1.00 37.36 378 THR A CA 1
ATOM 2056 C C . THR A 1 284 ? 63.472 42.714 -16.889 1.00 37.83 378 THR A C 1
ATOM 2057 O O . THR A 1 284 ? 64.308 42.321 -17.709 1.00 39.14 378 THR A O 1
ATOM 2061 N N . THR A 1 285 ? 62.728 43.803 -17.070 1.00 34.07 379 THR A N 1
ATOM 2062 C CA . THR A 1 285 ? 62.835 44.641 -18.254 1.00 38.88 379 THR A CA 1
ATOM 2063 C C . THR A 1 285 ? 62.915 46.102 -17.835 1.00 37.57 379 THR A C 1
ATOM 2064 O O . THR A 1 285 ? 62.505 46.477 -16.734 1.00 42.04 379 THR A O 1
ATOM 2068 N N . ASP A 1 286 ? 63.449 46.927 -18.733 1.00 35.79 380 ASP A N 1
ATOM 2069 C CA . ASP A 1 286 ? 63.483 48.367 -18.517 1.00 42.58 380 ASP A CA 1
ATOM 2070 C C . ASP A 1 286 ? 63.507 49.070 -19.864 1.00 42.53 380 ASP A C 1
ATOM 2071 O O . ASP A 1 286 ? 64.313 48.718 -20.728 1.00 42.62 380 ASP A O 1
ATOM 2076 N N . ASN A 1 287 ? 62.630 50.062 -20.032 1.00 42.83 381 ASN A N 1
ATOM 2077 C CA . ASN A 1 287 ? 62.553 50.849 -21.265 1.00 45.30 381 ASN A CA 1
ATOM 2078 C C . ASN A 1 287 ? 62.185 49.978 -22.463 1.00 40.65 381 ASN A C 1
ATOM 2079 O O . ASN A 1 287 ? 62.759 50.107 -23.544 1.00 38.30 381 ASN A O 1
ATOM 2084 N N . CYS A 1 288 ? 61.212 49.089 -22.278 1.00 38.94 382 CYS A N 1
ATOM 2085 C CA . CYS A 1 288 ? 60.771 48.181 -23.327 1.00 39.89 382 CYS A CA 1
ATOM 2086 C C . CYS A 1 288 ? 59.387 48.581 -23.826 1.00 41.40 382 CYS A C 1
ATOM 2087 O O . CYS A 1 288 ? 58.537 49.025 -23.046 1.00 40.77 382 CYS A O 1
ATOM 2090 N N . GLY A 1 289 ? 59.165 48.420 -25.126 1.00 38.17 383 GLY A N 1
ATOM 2091 C CA . GLY A 1 289 ? 57.944 48.905 -25.739 1.00 32.58 383 GLY A CA 1
ATOM 2092 C C . GLY A 1 289 ? 57.977 50.386 -26.042 1.00 39.67 383 GLY A C 1
ATOM 2093 O O . GLY A 1 289 ? 56.939 51.054 -25.965 1.00 38.20 383 GLY A O 1
ATOM 2094 N N . ILE A 1 290 ? 59.148 50.918 -26.402 1.00 41.51 384 ILE A N 1
ATOM 2095 C CA . ILE A 1 290 ? 59.347 52.362 -26.515 1.00 42.34 384 ILE A CA 1
ATOM 2096 C C . ILE A 1 290 ? 59.213 52.886 -27.940 1.00 41.88 384 ILE A C 1
ATOM 2097 O O . ILE A 1 290 ? 59.147 54.112 -28.128 1.00 39.91 384 ILE A O 1
ATOM 2102 N N . VAL A 1 291 ? 59.183 52.016 -28.943 1.00 37.95 385 VAL A N 1
ATOM 2103 C CA . VAL A 1 291 ? 58.995 52.458 -30.323 1.00 33.84 385 VAL A CA 1
ATOM 2104 C C . VAL A 1 291 ? 57.745 51.793 -30.886 1.00 38.41 385 VAL A C 1
ATOM 2105 O O . VAL A 1 291 ? 57.838 50.713 -31.491 1.00 37.70 385 VAL A O 1
ATOM 2109 N N . PRO A 1 292 ? 56.565 52.384 -30.698 1.00 39.99 386 PRO A N 1
ATOM 2110 C CA . PRO A 1 292 ? 55.350 51.816 -31.294 1.00 37.19 386 PRO A CA 1
ATOM 2111 C C . PRO A 1 292 ? 55.445 51.753 -32.812 1.00 37.08 386 PRO A C 1
ATOM 2112 O O . PRO A 1 292 ? 56.130 52.555 -33.451 1.00 36.68 386 PRO A O 1
ATOM 2116 N N . ILE A 1 293 ? 54.748 50.776 -33.387 1.00 39.26 387 ILE A N 1
ATOM 2117 C CA . ILE A 1 293 ? 54.703 50.571 -34.830 1.00 36.65 387 ILE A CA 1
ATOM 2118 C C . ILE A 1 293 ? 53.252 50.687 -35.276 1.00 39.56 387 ILE A C 1
ATOM 2119 O O . ILE A 1 293 ? 52.400 49.899 -34.845 1.00 38.10 387 ILE A O 1
ATOM 2124 N N . ALA A 1 294 ? 52.973 51.671 -36.127 1.00 45.83 388 ALA A N 1
ATOM 2125 C CA . ALA A 1 294 ? 51.626 51.851 -36.649 1.00 39.75 388 ALA A CA 1
ATOM 2126 C C . ALA A 1 294 ? 51.197 50.619 -37.435 1.00 41.28 388 ALA A C 1
ATOM 2127 O O . ALA A 1 294 ? 51.978 50.044 -38.198 1.00 45.56 388 ALA A O 1
ATOM 2129 N N . GLY A 1 295 ? 49.944 50.215 -37.245 1.00 44.16 389 GLY A N 1
ATOM 2130 C CA . GLY A 1 295 ? 49.445 48.980 -37.806 1.00 40.81 389 GLY A CA 1
ATOM 2131 C C . GLY A 1 295 ? 49.596 47.780 -36.901 1.00 39.94 389 GLY A C 1
ATOM 2132 O O . GLY A 1 295 ? 49.044 46.716 -37.208 1.00 45.28 389 GLY A O 1
ATOM 2133 N N . ILE A 1 296 ? 50.329 47.917 -35.799 1.00 43.67 390 ILE A N 1
ATOM 2134 C CA . ILE A 1 296 ? 50.481 46.853 -34.815 1.00 43.05 390 ILE A CA 1
ATOM 2135 C C . ILE A 1 296 ? 50.091 47.398 -33.448 1.00 38.96 390 ILE A C 1
ATOM 2136 O O . ILE A 1 296 ? 49.135 46.923 -32.825 1.00 35.41 390 ILE A O 1
ATOM 2141 N N . SER A 1 297 ? 50.817 48.422 -32.991 1.00 39.01 391 SER A N 1
ATOM 2142 C CA . SER A 1 297 ? 50.661 48.916 -31.628 1.00 40.30 391 SER A CA 1
ATOM 2143 C C . SER A 1 297 ? 49.293 49.533 -31.370 1.00 41.73 391 SER A C 1
ATOM 2144 O O . SER A 1 297 ? 48.882 49.626 -30.208 1.00 40.27 391 SER A O 1
ATOM 2147 N N . ASN A 1 298 ? 48.576 49.955 -32.409 1.00 39.62 392 ASN A N 1
ATOM 2148 C CA . ASN A 1 298 ? 47.261 50.557 -32.231 1.00 38.28 392 ASN A CA 1
ATOM 2149 C C . ASN A 1 298 ? 46.120 49.593 -32.541 1.00 43.63 392 ASN A C 1
ATOM 2150 O O . ASN A 1 298 ? 44.966 50.022 -32.626 1.00 43.43 392 ASN A O 1
ATOM 2155 N N . THR A 1 299 ? 46.412 48.302 -32.698 1.00 44.25 393 THR A N 1
ATOM 2156 C CA . THR A 1 299 ? 45.396 47.301 -32.992 1.00 35.50 393 THR A CA 1
ATOM 2157 C C . THR A 1 299 ? 45.050 46.436 -31.790 1.00 41.42 393 THR A C 1
ATOM 2158 O O . THR A 1 299 ? 44.246 45.508 -31.923 1.00 47.31 393 THR A O 1
ATOM 2162 N N . GLY A 1 300 ? 45.636 46.705 -30.628 1.00 41.89 394 GLY A N 1
ATOM 2163 C CA . GLY A 1 300 ? 45.462 45.881 -29.454 1.00 32.38 394 GLY A CA 1
ATOM 2164 C C . GLY A 1 300 ? 46.679 45.060 -29.091 1.00 39.36 394 GLY A C 1
ATOM 2165 O O . GLY A 1 300 ? 46.743 44.534 -27.972 1.00 43.19 394 GLY A O 1
ATOM 2166 N N . GLU A 1 301 ? 47.640 44.923 -30.001 1.00 41.35 395 GLU A N 1
ATOM 2167 C CA . GLU A 1 301 ? 48.906 44.270 -29.677 1.00 40.09 395 GLU A CA 1
ATOM 2168 C C . GLU A 1 301 ? 49.785 45.293 -28.974 1.00 38.42 395 GLU A C 1
ATOM 2169 O O . GLU A 1 301 ? 50.369 46.174 -29.610 1.00 36.89 395 GLU A O 1
ATOM 2175 N N . SER A 1 302 ? 49.872 45.182 -27.653 1.00 36.28 396 SER A N 1
ATOM 2176 C CA . SER A 1 302 ? 50.647 46.122 -26.859 1.00 35.83 396 SER A CA 1
ATOM 2177 C C . SER A 1 302 ? 51.051 45.446 -25.558 1.00 32.93 396 SER A C 1
ATOM 2178 O O . SER A 1 302 ? 50.337 44.578 -25.049 1.00 45.27 396 SER A O 1
ATOM 2181 N N . GLY A 1 303 ? 52.202 45.850 -25.031 1.00 35.94 397 GLY A N 1
ATOM 2182 C CA . GLY A 1 303 ? 52.675 45.263 -23.777 1.00 40.55 397 GLY A CA 1
ATOM 2183 C C . GLY A 1 303 ? 54.030 44.615 -23.976 1.00 41.58 397 GLY A C 1
ATOM 2184 O O . GLY A 1 303 ? 54.264 43.880 -24.934 1.00 46.55 397 GLY A O 1
ATOM 2185 N N . THR A 1 304 ? 54.946 44.895 -23.045 1.00 42.39 398 THR A N 1
ATOM 2186 C CA . THR A 1 304 ? 56.285 44.327 -23.152 1.00 40.48 398 THR A CA 1
ATOM 2187 C C . THR A 1 304 ? 56.278 42.811 -22.991 1.00 36.97 398 THR A C 1
ATOM 2188 O O . THR A 1 304 ? 57.201 42.145 -23.473 1.00 37.76 398 THR A O 1
ATOM 2192 N N . PHE A 1 305 ? 55.264 42.258 -22.334 1.00 36.92 399 PHE A N 1
ATOM 2193 C CA . PHE A 1 305 ? 54.893 40.856 -22.474 1.00 38.63 399 PHE A CA 1
ATOM 2194 C C . PHE A 1 305 ? 53.570 40.807 -23.225 1.00 39.17 399 PHE A C 1
ATOM 2195 O O . PHE A 1 305 ? 52.599 41.448 -22.810 1.00 42.43 399 PHE A O 1
ATOM 2203 N N . TYR A 1 306 ? 53.529 40.062 -24.329 1.00 38.75 400 TYR A N 1
ATOM 2204 C CA . TYR A 1 306 ? 52.315 39.927 -25.135 1.00 36.01 400 TYR A CA 1
ATOM 2205 C C . TYR A 1 306 ? 52.060 38.443 -25.381 1.00 38.04 400 TYR A C 1
ATOM 2206 O O . TYR A 1 306 ? 52.677 37.836 -26.261 1.00 38.57 400 TYR A O 1
ATOM 2215 N N . ILE A 1 307 ? 51.147 37.865 -24.606 1.00 34.42 401 ILE A N 1
ATOM 2216 C CA . ILE A 1 307 ? 50.831 36.443 -24.670 1.00 35.98 401 ILE A CA 1
ATOM 2217 C C . ILE A 1 307 ? 49.429 36.317 -25.247 1.00 40.57 401 ILE A C 1
ATOM 2218 O O . ILE A 1 307 ? 48.443 36.664 -24.586 1.00 37.71 401 ILE A O 1
ATOM 2223 N N . ASN A 1 308 ? 49.335 35.813 -26.477 1.00 39.66 402 ASN A N 1
ATOM 2224 C CA . ASN A 1 308 ? 48.082 35.776 -27.225 1.00 39.25 402 ASN A CA 1
ATOM 2225 C C . ASN A 1 308 ? 47.655 34.328 -27.438 1.00 42.71 402 ASN A C 1
ATOM 2226 O O . ASN A 1 308 ? 48.328 33.574 -28.150 1.00 41.21 402 ASN A O 1
ATOM 2231 N N . SER A 1 309 ? 46.538 33.951 -26.813 1.00 42.80 403 SER A N 1
ATOM 2232 C CA . SER A 1 309 ? 45.855 32.682 -27.075 1.00 44.38 403 SER A CA 1
ATOM 2233 C C . SER A 1 309 ? 46.716 31.474 -26.708 1.00 40.30 403 SER A C 1
ATOM 2234 O O . SER A 1 309 ? 46.705 30.450 -27.393 1.00 44.17 403 SER A O 1
ATOM 2237 N N . ALA A 1 310 ? 47.454 31.581 -25.609 1.00 38.82 404 ALA A N 1
ATOM 2238 C CA . ALA A 1 310 ? 48.166 30.430 -25.080 1.00 39.83 404 ALA A CA 1
ATOM 2239 C C . ALA A 1 310 ? 47.227 29.573 -24.238 1.00 36.64 404 ALA A C 1
ATOM 2240 O O . ALA A 1 310 ? 46.249 30.063 -23.664 1.00 37.76 404 ALA A O 1
ATOM 2242 N N . GLY A 1 311 ? 47.524 28.272 -24.178 1.00 36.70 405 GLY A N 1
ATOM 2243 C CA . GLY A 1 311 ? 46.684 27.366 -23.416 1.00 32.34 405 GLY A CA 1
ATOM 2244 C C . GLY A 1 311 ? 46.926 27.429 -21.925 1.00 45.36 405 GLY A C 1
ATOM 2245 O O . GLY A 1 311 ? 45.997 27.230 -21.136 1.00 46.31 405 GLY A O 1
ATOM 2246 N N . LEU A 1 312 ? 48.160 27.713 -21.517 1.00 44.46 406 LEU A N 1
ATOM 2247 C CA . LEU A 1 312 ? 48.535 27.797 -20.114 1.00 38.43 406 LEU A CA 1
ATOM 2248 C C . LEU A 1 312 ? 49.556 28.911 -19.960 1.00 40.75 406 LEU A C 1
ATOM 2249 O O . LEU A 1 312 ? 50.575 28.918 -20.655 1.00 38.43 406 LEU A O 1
ATOM 2254 N N . VAL A 1 313 ? 49.284 29.850 -19.058 1.00 42.28 407 VAL A N 1
ATOM 2255 C CA . VAL A 1 313 ? 50.177 30.976 -18.813 1.00 40.45 407 VAL A CA 1
ATOM 2256 C C . VAL A 1 313 ? 50.443 31.070 -17.318 1.00 37.23 407 VAL A C 1
ATOM 2257 O O . VAL A 1 313 ? 49.504 31.097 -16.514 1.00 37.99 407 VAL A O 1
ATOM 2261 N N . ASP A 1 314 ? 51.722 31.112 -16.953 1.00 39.89 408 ASP A N 1
ATOM 2262 C CA . ASP A 1 314 ? 52.155 31.267 -15.565 1.00 39.40 408 ASP A CA 1
ATOM 2263 C C . ASP A 1 314 ? 53.352 32.209 -15.593 1.00 35.87 408 ASP A C 1
ATOM 2264 O O . ASP A 1 314 ? 54.476 31.782 -15.871 1.00 43.38 408 ASP A O 1
ATOM 2269 N N . ILE A 1 315 ? 53.112 33.487 -15.319 1.00 32.58 409 ILE A N 1
ATOM 2270 C CA . ILE A 1 315 ? 54.185 34.465 -15.197 1.00 41.05 409 ILE A CA 1
ATOM 2271 C C . ILE A 1 315 ? 54.239 34.938 -13.750 1.00 42.09 409 ILE A C 1
ATOM 2272 O O . ILE A 1 315 ? 53.206 35.242 -13.142 1.00 35.39 409 ILE A O 1
ATOM 2277 N N . GLY A 1 316 ? 55.437 34.942 -13.188 1.00 44.33 410 GLY A N 1
ATOM 2278 C CA . GLY A 1 316 ? 55.619 35.271 -11.787 1.00 35.42 410 GLY A CA 1
ATOM 2279 C C . GLY A 1 316 ? 57.006 35.813 -11.538 1.00 36.29 410 GLY A C 1
ATOM 2280 O O . GLY A 1 316 ? 57.967 35.451 -12.223 1.00 37.84 410 GLY A O 1
ATOM 2281 N N . GLY A 1 317 ? 57.109 36.695 -10.547 1.00 33.84 411 GLY A N 1
ATOM 2282 C CA . GLY A 1 317 ? 58.392 37.261 -10.184 1.00 38.38 411 GLY A CA 1
ATOM 2283 C C . GLY A 1 317 ? 59.014 38.155 -11.229 1.00 45.10 411 GLY A C 1
ATOM 2284 O O . GLY A 1 317 ? 60.223 38.396 -11.183 1.00 41.68 411 GLY A O 1
ATOM 2285 N N . CYS A 1 318 ? 58.222 38.663 -12.168 1.00 40.56 412 CYS A N 1
ATOM 2286 C CA . CYS A 1 318 ? 58.727 39.500 -13.247 1.00 35.79 412 CYS A CA 1
ATOM 2287 C C . CYS A 1 318 ? 58.540 40.970 -12.897 1.00 34.52 412 CYS A C 1
ATOM 2288 O O . CYS A 1 318 ? 57.452 41.381 -12.484 1.00 37.30 412 CYS A O 1
ATOM 2291 N N . LYS A 1 319 ? 59.603 41.753 -13.062 1.00 39.83 413 LYS A N 1
ATOM 2292 C CA . LYS A 1 319 ? 59.629 43.162 -12.682 1.00 34.53 413 LYS A CA 1
ATOM 2293 C C . LYS A 1 319 ? 59.906 43.983 -13.934 1.00 34.53 413 LYS A C 1
ATOM 2294 O O . LYS A 1 319 ? 61.027 43.974 -14.450 1.00 38.78 413 LYS A O 1
ATOM 2300 N N . LEU A 1 320 ? 58.889 44.696 -14.414 1.00 39.53 414 LEU A N 1
ATOM 2301 C CA . LEU A 1 320 ? 58.920 45.368 -15.710 1.00 35.90 414 LEU A CA 1
ATOM 2302 C C . LEU A 1 320 ? 58.921 46.876 -15.480 1.00 39.40 414 LEU A C 1
ATOM 2303 O O . LEU A 1 320 ? 57.926 47.437 -15.006 1.00 41.12 414 LEU A O 1
ATOM 2308 N N . ARG A 1 321 ? 60.024 47.532 -15.834 1.00 41.57 415 ARG A N 1
ATOM 2309 C CA . ARG A 1 321 ? 60.249 48.936 -15.516 1.00 40.70 415 ARG A CA 1
ATOM 2310 C C . ARG A 1 321 ? 60.164 49.805 -16.767 1.00 41.56 415 ARG A C 1
ATOM 2311 O O . ARG A 1 321 ? 60.657 49.426 -17.834 1.00 42.90 415 ARG A O 1
ATOM 2319 N N . ASP A 1 322 ? 59.533 50.970 -16.621 1.00 39.08 416 ASP A N 1
ATOM 2320 C CA . ASP A 1 322 ? 59.456 52.009 -17.651 1.00 37.72 416 ASP A CA 1
ATOM 2321 C C . ASP A 1 322 ? 59.031 51.429 -18.998 1.00 41.60 416 ASP A C 1
ATOM 2322 O O . ASP A 1 322 ? 59.764 51.454 -19.987 1.00 45.34 416 ASP A O 1
ATOM 2327 N N . ASN A 1 323 ? 57.813 50.900 -19.010 1.00 38.85 417 ASN A N 1
ATOM 2328 C CA . ASN A 1 323 ? 57.229 50.337 -20.218 1.00 36.87 417 ASN A CA 1
ATOM 2329 C C . ASN A 1 323 ? 56.711 51.465 -21.101 1.00 41.89 417 ASN A C 1
ATOM 2330 O O . ASN A 1 323 ? 55.887 52.275 -20.663 1.00 43.32 417 ASN A O 1
ATOM 2335 N N . GLY A 1 324 ? 57.202 51.528 -22.341 1.00 40.79 418 GLY A N 1
ATOM 2336 C CA . GLY A 1 324 ? 56.726 52.552 -23.253 1.00 41.07 418 GLY A CA 1
ATOM 2337 C C . GLY A 1 324 ? 55.263 52.395 -23.599 1.00 38.81 418 GLY A C 1
ATOM 2338 O O . GLY A 1 324 ? 54.597 53.369 -23.960 1.00 37.48 418 GLY A O 1
ATOM 2339 N N . MET A 1 325 ? 54.739 51.176 -23.493 1.00 43.36 419 MET A N 1
ATOM 2340 C CA . MET A 1 325 ? 53.330 50.940 -23.772 1.00 38.18 419 MET A CA 1
ATOM 2341 C C . MET A 1 325 ? 52.660 50.217 -22.610 1.00 38.73 419 MET A C 1
ATOM 2342 O O . MET A 1 325 ? 52.703 50.702 -21.476 1.00 45.37 419 MET A O 1
ATOM 2347 N N . ASP A 1 326 ? 52.030 49.077 -22.870 1.00 35.17 420 ASP A N 1
ATOM 2348 C CA . ASP A 1 326 ? 51.436 48.311 -21.787 1.00 35.78 420 ASP A CA 1
ATOM 2349 C C . ASP A 1 326 ? 52.497 47.451 -21.100 1.00 36.95 420 ASP A C 1
ATOM 2350 O O . ASP A 1 326 ? 53.628 47.314 -21.572 1.00 37.55 420 ASP A O 1
ATOM 2355 N N . GLY A 1 327 ? 52.119 46.869 -19.963 1.00 41.06 421 GLY A N 1
ATOM 2356 C CA . GLY A 1 327 ? 53.031 46.050 -19.187 1.00 29.49 421 GLY A CA 1
ATOM 2357 C C . GLY A 1 327 ? 52.941 44.569 -19.495 1.00 34.68 421 GLY A C 1
ATOM 2358 O O . GLY A 1 327 ? 53.765 44.039 -20.244 1.00 39.42 421 GLY A O 1
ATOM 2359 N N . ILE A 1 328 ? 51.949 43.886 -18.930 1.00 27.64 422 ILE A N 1
ATOM 2360 C CA . ILE A 1 328 ? 51.759 42.454 -19.142 1.00 31.74 422 ILE A CA 1
ATOM 2361 C C . ILE A 1 328 ? 50.378 42.234 -19.743 1.00 38.25 422 ILE A C 1
ATOM 2362 O O . ILE A 1 328 ? 49.361 42.559 -19.115 1.00 31.33 422 ILE A O 1
ATOM 2367 N N . THR A 1 329 ? 50.343 41.666 -20.946 1.00 36.33 423 THR A N 1
ATOM 2368 C CA . THR A 1 329 ? 49.106 41.423 -21.679 1.00 31.90 423 THR A CA 1
ATOM 2369 C C . THR A 1 329 ? 48.965 39.928 -21.924 1.00 32.05 423 THR A C 1
ATOM 2370 O O . THR A 1 329 ? 49.869 39.301 -22.486 1.00 33.03 423 THR A O 1
ATOM 2374 N N . VAL A 1 330 ? 47.839 39.360 -21.495 1.00 32.00 424 VAL A N 1
ATOM 2375 C CA . VAL A 1 330 ? 47.527 37.946 -21.690 1.00 34.06 424 VAL A CA 1
ATOM 2376 C C . VAL A 1 330 ? 46.128 37.873 -22.290 1.00 40.15 424 VAL A C 1
ATOM 2377 O O . VAL A 1 330 ? 45.135 38.119 -21.593 1.00 36.56 424 VAL A O 1
ATOM 2381 N N . ILE A 1 331 ? 46.049 37.526 -23.575 1.00 42.86 425 ILE A N 1
ATOM 2382 C CA . ILE A 1 331 ? 44.826 37.624 -24.362 1.00 43.71 425 ILE A CA 1
ATOM 2383 C C . ILE A 1 331 ? 44.447 36.239 -24.869 1.00 47.34 425 ILE A C 1
ATOM 2384 O O . ILE A 1 331 ? 45.320 35.422 -25.178 1.00 46.04 425 ILE A O 1
ATOM 2389 N N . GLN A 1 332 ? 43.142 35.978 -24.949 1.00 48.45 426 GLN A N 1
ATOM 2390 C CA . GLN A 1 332 ? 42.615 34.741 -25.507 1.00 54.73 426 GLN A CA 1
ATOM 2391 C C . GLN A 1 332 ? 41.680 35.046 -26.674 1.00 60.22 426 GLN A C 1
ATOM 2392 O O . GLN A 1 332 ? 40.959 36.048 -26.670 1.00 60.32 426 GLN A O 1
ATOM 2398 N N . GLY A 1 333 ? 41.708 34.177 -27.682 1.00 60.13 427 GLY A N 1
ATOM 2399 C CA . GLY A 1 333 ? 40.772 34.254 -28.787 1.00 61.18 427 GLY A CA 1
ATOM 2400 C C . GLY A 1 333 ? 39.841 33.058 -28.824 1.00 68.85 427 GLY A C 1
ATOM 2401 O O . GLY A 1 333 ? 39.229 32.713 -27.810 1.00 72.63 427 GLY A O 1
ATOM 2402 N N . ALA A 1 334 ? 39.730 32.413 -29.981 1.00 77.18 428 ALA A N 1
ATOM 2403 C CA . ALA A 1 334 ? 38.925 31.201 -30.104 1.00 74.03 428 ALA A CA 1
ATOM 2404 C C . ALA A 1 334 ? 39.470 30.301 -31.209 1.00 78.12 428 ALA A C 1
ATOM 2405 O O . ALA A 1 334 ? 40.389 30.682 -31.936 1.00 75.41 428 ALA A O 1
ATOM 2407 N N . ALA A 1 345 ? 44.932 23.406 -23.686 1.00 46.99 439 ALA A N 1
ATOM 2408 C CA . ALA A 1 345 ? 43.750 23.908 -24.377 1.00 48.64 439 ALA A CA 1
ATOM 2409 C C . ALA A 1 345 ? 43.055 24.992 -23.561 1.00 57.21 439 ALA A C 1
ATOM 2410 O O . ALA A 1 345 ? 43.003 26.153 -23.971 1.00 53.66 439 ALA A O 1
ATOM 2412 N N . ARG A 1 346 ? 42.515 24.604 -22.399 1.00 58.56 440 ARG A N 1
ATOM 2413 C CA . ARG A 1 346 ? 41.786 25.510 -21.504 1.00 55.96 440 ARG A CA 1
ATOM 2414 C C . ARG A 1 346 ? 42.380 25.359 -20.106 1.00 52.98 440 ARG A C 1
ATOM 2415 O O . ARG A 1 346 ? 41.850 24.627 -19.267 1.00 56.97 440 ARG A O 1
ATOM 2423 N N . ASN A 1 347 ? 43.481 26.062 -19.853 1.00 51.55 441 ASN A N 1
ATOM 2424 C CA . ASN A 1 347 ? 44.159 25.924 -18.572 1.00 37.92 441 ASN A CA 1
ATOM 2425 C C . ASN A 1 347 ? 44.330 27.266 -17.872 1.00 38.98 441 ASN A C 1
ATOM 2426 O O . ASN A 1 347 ? 43.796 28.285 -18.321 1.00 36.25 441 ASN A O 1
ATOM 2431 N N . GLN A 1 348 ? 45.086 27.266 -16.779 1.00 38.30 442 GLN A N 1
ATOM 2432 C CA . GLN A 1 348 ? 45.163 28.417 -15.894 1.00 33.93 442 GLN A CA 1
ATOM 2433 C C . GLN A 1 348 ? 45.882 29.587 -16.551 1.00 35.99 442 GLN A C 1
ATOM 2434 O O . GLN A 1 348 ? 46.779 29.417 -17.383 1.00 36.59 442 GLN A O 1
ATOM 2440 N N . TYR A 1 349 ? 45.476 30.789 -16.159 1.00 36.53 443 TYR A N 1
ATOM 2441 C CA . TYR A 1 349 ? 46.218 32.019 -16.424 1.00 39.23 443 TYR A CA 1
ATOM 2442 C C . TYR A 1 349 ? 46.591 32.590 -15.059 1.00 39.49 443 TYR A C 1
ATOM 2443 O O . TYR A 1 349 ? 45.741 33.159 -14.369 1.00 41.75 443 TYR A O 1
ATOM 2452 N N . ILE A 1 350 ? 47.847 32.428 -14.651 1.00 39.51 444 ILE A N 1
ATOM 2453 C CA . ILE A 1 350 ? 48.324 32.951 -13.375 1.00 45.98 444 ILE A CA 1
ATOM 2454 C C . ILE A 1 350 ? 49.279 34.101 -13.648 1.00 44.68 444 ILE A C 1
ATOM 2455 O O . ILE A 1 350 ? 50.292 33.929 -14.338 1.00 42.05 444 ILE A O 1
ATOM 2460 N N . VAL A 1 351 ? 48.959 35.267 -13.099 1.00 39.52 445 VAL A N 1
ATOM 2461 C CA . VAL A 1 351 ? 49.846 36.420 -13.087 1.00 38.83 445 VAL A CA 1
ATOM 2462 C C . VAL A 1 351 ? 50.028 36.798 -11.623 1.00 42.75 445 VAL A C 1
ATOM 2463 O O . VAL A 1 351 ? 49.120 37.368 -11.004 1.00 33.21 445 VAL A O 1
ATOM 2467 N N . HIS A 1 352 ? 51.191 36.465 -11.062 1.00 41.04 446 HIS A N 1
ATOM 2468 C CA . HIS A 1 352 ? 51.402 36.552 -9.627 1.00 32.23 446 HIS A CA 1
ATOM 2469 C C . HIS A 1 352 ? 52.795 37.076 -9.321 1.00 37.21 446 HIS A C 1
ATOM 2470 O O . HIS A 1 352 ? 53.742 36.834 -10.070 1.00 38.26 446 HIS A O 1
ATOM 2477 N N . ASP A 1 353 ? 52.904 37.803 -8.206 1.00 42.15 447 ASP A N 1
ATOM 2478 C CA . ASP A 1 353 ? 54.188 38.274 -7.677 1.00 40.27 447 ASP A CA 1
ATOM 2479 C C . ASP A 1 353 ? 54.975 39.095 -8.698 1.00 39.49 447 ASP A C 1
ATOM 2480 O O . ASP A 1 353 ? 56.209 39.091 -8.693 1.00 37.01 447 ASP A O 1
ATOM 2485 N N . ASN A 1 354 ? 54.274 39.812 -9.572 1.00 39.38 448 ASN A N 1
ATOM 2486 C CA . ASN A 1 354 ? 54.899 40.664 -10.574 1.00 38.15 448 ASN A CA 1
ATOM 2487 C C . ASN A 1 354 ? 54.820 42.129 -10.154 1.00 38.21 448 ASN A C 1
ATOM 2488 O O . ASN A 1 354 ? 54.134 42.495 -9.197 1.00 42.63 448 ASN A O 1
ATOM 2493 N N . GLN A 1 355 ? 55.535 42.974 -10.896 1.00 39.35 449 GLN A N 1
ATOM 2494 C CA . GLN A 1 355 ? 55.589 44.397 -10.590 1.00 38.26 449 GLN A CA 1
ATOM 2495 C C . GLN A 1 355 ? 55.730 45.203 -11.874 1.00 38.99 449 GLN A C 1
ATOM 2496 O O . GLN A 1 355 ? 56.545 44.863 -12.738 1.00 39.41 449 GLN A O 1
ATOM 2502 N N . ILE A 1 356 ? 54.927 46.259 -11.994 1.00 33.20 450 ILE A N 1
ATOM 2503 C CA . ILE A 1 356 ? 55.068 47.263 -13.043 1.00 38.60 450 ILE A CA 1
ATOM 2504 C C . ILE A 1 356 ? 55.418 48.582 -12.381 1.00 38.52 450 ILE A C 1
ATOM 2505 O O . ILE A 1 356 ? 54.695 49.060 -11.499 1.00 44.38 450 ILE A O 1
ATOM 2510 N N . ASP A 1 357 ? 56.525 49.170 -12.803 1.00 40.75 451 ASP A N 1
ATOM 2511 C CA . ASP A 1 357 ? 56.964 50.408 -12.188 1.00 49.41 451 ASP A CA 1
ATOM 2512 C C . ASP A 1 357 ? 56.457 51.634 -12.931 1.00 55.18 451 ASP A C 1
ATOM 2513 O O . ASP A 1 357 ? 56.237 52.677 -12.307 1.00 64.73 451 ASP A O 1
ATOM 2518 N N . GLY A 1 358 ? 56.244 51.524 -14.242 1.00 44.22 452 GLY A N 1
ATOM 2519 C CA . GLY A 1 358 ? 55.743 52.629 -15.042 1.00 37.51 452 GLY A CA 1
ATOM 2520 C C . GLY A 1 358 ? 55.278 52.182 -16.414 1.00 42.48 452 GLY A C 1
ATOM 2521 O O . GLY A 1 358 ? 55.843 51.245 -16.988 1.00 36.00 452 GLY A O 1
ATOM 2522 N N . CYS A 1 359 ? 54.254 52.842 -16.956 1.00 38.85 453 CYS A N 1
ATOM 2523 C CA . CYS A 1 359 ? 53.670 52.431 -18.225 1.00 37.73 453 CYS A CA 1
ATOM 2524 C C . CYS A 1 359 ? 53.362 53.654 -19.077 1.00 41.11 453 CYS A C 1
ATOM 2525 O O . CYS A 1 359 ? 53.269 54.780 -18.581 1.00 39.46 453 CYS A O 1
ATOM 2528 N N . GLY A 1 360 ? 53.198 53.415 -20.376 1.00 37.56 454 GLY A N 1
ATOM 2529 C CA . GLY A 1 360 ? 52.803 54.474 -21.290 1.00 38.53 454 GLY A CA 1
ATOM 2530 C C . GLY A 1 360 ? 53.801 55.602 -21.416 1.00 37.06 454 GLY A C 1
ATOM 2531 O O . GLY A 1 360 ? 53.405 56.747 -21.659 1.00 41.57 454 GLY A O 1
ATOM 2532 N N . THR A 1 361 ? 55.093 55.311 -21.263 1.00 39.90 455 THR A N 1
ATOM 2533 C CA . THR A 1 361 ? 56.099 56.362 -21.351 1.00 41.00 455 THR A CA 1
ATOM 2534 C C . THR A 1 361 ? 56.308 56.863 -22.773 1.00 40.52 455 THR A C 1
ATOM 2535 O O . THR A 1 361 ? 56.927 57.917 -22.951 1.00 41.78 455 THR A O 1
ATOM 2539 N N . ALA A 1 362 ? 55.812 56.147 -23.781 1.00 40.19 456 ALA A N 1
ATOM 2540 C CA . ALA A 1 362 ? 55.866 56.625 -25.157 1.00 37.37 456 ALA A CA 1
ATOM 2541 C C . ALA A 1 362 ? 54.691 57.526 -25.515 1.00 40.39 456 ALA A C 1
ATOM 2542 O O . ALA A 1 362 ? 54.663 58.063 -26.627 1.00 42.34 456 ALA A O 1
ATOM 2544 N N . SER A 1 363 ? 53.732 57.698 -24.603 1.00 40.97 457 SER A N 1
ATOM 2545 C CA . SER A 1 363 ? 52.559 58.546 -24.821 1.00 36.48 457 SER A CA 1
ATOM 2546 C C . SER A 1 363 ? 51.781 58.117 -26.062 1.00 40.73 457 SER A C 1
ATOM 2547 O O . SER A 1 363 ? 51.316 58.947 -26.846 1.00 46.59 457 SER A O 1
ATOM 2550 N N . TYR A 1 364 ? 51.636 56.807 -26.238 1.00 39.92 458 TYR A N 1
ATOM 2551 C CA . TYR A 1 364 ? 50.869 56.253 -27.344 1.00 38.26 458 TYR A CA 1
ATOM 2552 C C . TYR A 1 364 ? 49.402 56.126 -26.948 1.00 36.96 458 TYR A C 1
ATOM 2553 O O . TYR A 1 364 ? 49.080 55.761 -25.814 1.00 39.00 458 TYR A O 1
ATOM 2562 N N . ALA A 1 365 ? 48.515 56.435 -27.889 1.00 41.10 459 ALA A N 1
ATOM 2563 C CA . ALA A 1 365 ? 47.088 56.455 -27.598 1.00 44.18 459 ALA A CA 1
ATOM 2564 C C . ALA A 1 365 ? 46.544 55.041 -27.426 1.00 48.12 459 ALA A C 1
ATOM 2565 O O . ALA A 1 365 ? 46.958 54.109 -28.123 1.00 51.34 459 ALA A O 1
ATOM 2567 N N . GLY A 1 366 ? 45.598 54.889 -26.498 1.00 44.74 460 GLY A N 1
ATOM 2568 C CA . GLY A 1 366 ? 45.052 53.584 -26.177 1.00 41.92 460 GLY A CA 1
ATOM 2569 C C . GLY A 1 366 ? 46.022 52.679 -25.457 1.00 39.09 460 GLY A C 1
ATOM 2570 O O . GLY A 1 366 ? 45.878 51.455 -25.503 1.00 39.24 460 GLY A O 1
ATOM 2571 N N . THR A 1 367 ? 46.997 53.256 -24.767 1.00 41.48 461 THR A N 1
ATOM 2572 C CA . THR A 1 367 ? 48.188 52.541 -24.343 1.00 38.26 461 THR A CA 1
ATOM 2573 C C . THR A 1 367 ? 48.668 53.087 -23.006 1.00 39.10 461 THR A C 1
ATOM 2574 O O . THR A 1 367 ? 48.634 54.299 -22.773 1.00 35.48 461 THR A O 1
ATOM 2578 N N . GLY A 1 368 ? 49.099 52.185 -22.126 1.00 36.07 462 GLY A N 1
ATOM 2579 C CA . GLY A 1 368 ? 49.598 52.585 -20.826 1.00 30.73 462 GLY A CA 1
ATOM 2580 C C . GLY A 1 368 ? 48.979 51.796 -19.692 1.00 39.56 462 GLY A C 1
ATOM 2581 O O . GLY A 1 368 ? 49.005 52.227 -18.535 1.00 38.20 462 GLY A O 1
ATOM 2582 N N . THR A 1 369 ? 48.421 50.633 -20.014 1.00 40.44 463 THR A N 1
ATOM 2583 C CA . THR A 1 369 ? 47.761 49.793 -19.026 1.00 34.97 463 THR A CA 1
ATOM 2584 C C . THR A 1 369 ? 48.758 48.817 -18.413 1.00 34.55 463 THR A C 1
ATOM 2585 O O . THR A 1 369 ? 49.542 48.182 -19.123 1.00 36.37 463 THR A O 1
ATOM 2589 N N . GLY A 1 370 ? 48.729 48.714 -17.085 1.00 41.07 464 GLY A N 1
ATOM 2590 C CA . GLY A 1 370 ? 49.653 47.857 -16.367 1.00 34.84 464 GLY A CA 1
ATOM 2591 C C . GLY A 1 370 ? 49.442 46.382 -16.633 1.00 37.39 464 GLY A C 1
ATOM 2592 O O . GLY A 1 370 ? 50.368 45.687 -17.061 1.00 34.37 464 GLY A O 1
ATOM 2593 N N . PHE A 1 371 ? 48.229 45.893 -16.378 1.00 37.98 465 PHE A N 1
ATOM 2594 C CA . PHE A 1 371 ? 47.867 44.493 -16.577 1.00 37.79 465 PHE A CA 1
ATOM 2595 C C . PHE A 1 371 ? 46.669 44.406 -17.510 1.00 38.79 465 PHE A C 1
ATOM 2596 O O . PHE A 1 371 ? 45.677 45.116 -17.319 1.00 40.48 465 PHE A O 1
ATOM 2604 N N . ARG A 1 372 ? 46.745 43.510 -18.489 1.00 35.88 466 ARG A N 1
ATOM 2605 C CA . ARG A 1 372 ? 45.627 43.209 -19.376 1.00 36.07 466 ARG A CA 1
ATOM 2606 C C . ARG A 1 372 ? 45.373 41.709 -19.318 1.00 39.55 466 ARG A C 1
ATOM 2607 O O . ARG A 1 372 ? 46.175 40.921 -19.832 1.00 39.36 466 ARG A O 1
ATOM 2615 N N . ILE A 1 373 ? 44.268 41.310 -18.695 1.00 39.42 467 ILE A N 1
ATOM 2616 C CA . ILE A 1 373 ? 43.911 39.900 -18.564 1.00 39.36 467 ILE A CA 1
ATOM 2617 C C . ILE A 1 373 ? 42.541 39.715 -19.200 1.00 40.33 467 ILE A C 1
ATOM 2618 O O . ILE A 1 373 ? 41.514 40.060 -18.608 1.00 41.27 467 ILE A O 1
ATOM 2623 N N . LYS A 1 374 ? 42.525 39.169 -20.411 1.00 39.09 468 LYS A N 1
ATOM 2624 C CA . LYS A 1 3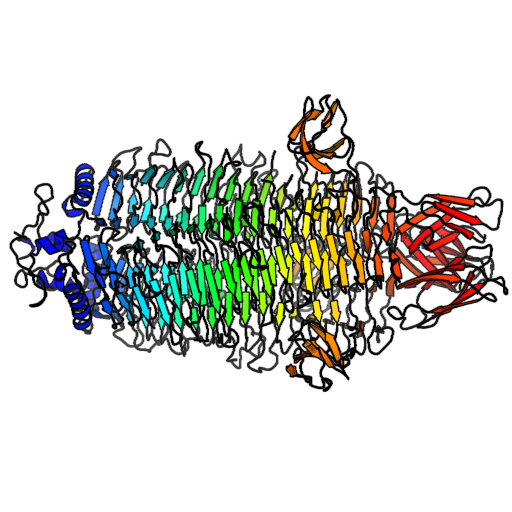74 ? 41.306 38.781 -21.119 1.00 42.12 468 LYS A CA 1
ATOM 2625 C C . LYS A 1 374 ? 41.383 37.267 -21.293 1.00 40.50 468 LYS A C 1
ATOM 2626 O O . LYS A 1 374 ? 41.965 36.771 -22.259 1.00 52.26 468 LYS A O 1
ATOM 2632 N N . SER A 1 375 ? 40.788 36.537 -20.350 1.00 41.15 469 SER A N 1
ATOM 2633 C CA . SER A 1 375 ? 41.070 35.118 -20.180 1.00 39.11 469 SER A CA 1
ATOM 2634 C C . SER A 1 375 ? 40.071 34.195 -20.863 1.00 43.12 469 SER A C 1
ATOM 2635 O O . SER A 1 375 ? 40.402 33.028 -21.100 1.00 44.92 469 SER A O 1
ATOM 2638 N N . GLY A 1 376 ? 38.871 34.672 -21.167 1.00 47.44 470 GLY A N 1
ATOM 2639 C CA . GLY A 1 376 ? 37.889 33.824 -21.821 1.00 43.80 470 GLY A CA 1
ATOM 2640 C C . GLY A 1 376 ? 37.581 32.593 -20.988 1.00 45.07 470 GLY A C 1
ATOM 2641 O O . GLY A 1 376 ? 37.128 32.685 -19.841 1.00 46.42 470 GLY A O 1
ATOM 2642 N N . VAL A 1 377 ? 37.842 31.418 -21.564 1.00 51.75 471 VAL A N 1
ATOM 2643 C CA . VAL A 1 377 ? 37.545 30.158 -20.889 1.00 55.80 471 VAL A CA 1
ATOM 2644 C C . VAL A 1 377 ? 38.590 29.801 -19.836 1.00 49.09 471 VAL A C 1
ATOM 2645 O O . VAL A 1 377 ? 38.324 28.956 -18.972 1.00 42.87 471 VAL A O 1
ATOM 2649 N N . HIS A 1 378 ? 39.766 30.421 -19.877 1.00 46.97 472 HIS A N 1
ATOM 2650 C CA . HIS A 1 378 ? 40.794 30.146 -18.883 1.00 46.06 472 HIS A CA 1
ATOM 2651 C C . HIS A 1 378 ? 40.409 30.731 -17.532 1.00 43.51 472 HIS A C 1
ATOM 2652 O O . HIS A 1 378 ? 39.961 31.875 -17.439 1.00 50.49 472 HIS A O 1
ATOM 2659 N N . GLN A 1 379 ? 40.594 29.947 -16.477 1.00 46.43 473 GLN A N 1
ATOM 2660 C CA . GLN A 1 379 ? 40.363 30.443 -15.123 1.00 51.65 473 GLN A CA 1
ATOM 2661 C C . GLN A 1 379 ? 41.603 31.206 -14.672 1.00 43.10 473 GLN A C 1
ATOM 2662 O O . GLN A 1 379 ? 42.679 30.620 -14.517 1.00 46.61 473 GLN A O 1
ATOM 2668 N N . ALA A 1 380 ? 41.457 32.511 -14.467 1.00 41.23 474 ALA A N 1
ATOM 2669 C CA . ALA A 1 380 ? 42.581 33.405 -14.236 1.00 42.05 474 ALA A CA 1
ATOM 2670 C C . ALA A 1 380 ? 42.778 33.692 -12.750 1.00 43.83 474 ALA A C 1
ATOM 2671 O O . ALA A 1 380 ? 41.823 33.726 -11.969 1.00 45.12 474 ALA A O 1
ATOM 2673 N N . PHE A 1 381 ? 44.040 33.908 -12.373 1.00 45.43 475 PHE A N 1
ATOM 2674 C CA . PHE A 1 381 ? 44.432 34.244 -11.008 1.00 39.61 475 PHE A CA 1
ATOM 2675 C C . PHE A 1 381 ? 45.339 35.466 -11.048 1.00 40.29 475 PHE A C 1
ATOM 2676 O O . PHE A 1 381 ? 46.391 35.436 -11.695 1.00 40.75 475 PHE A O 1
ATOM 2684 N N . LEU A 1 382 ? 44.944 36.531 -10.351 1.00 39.85 476 LEU A N 1
ATOM 2685 C CA . LEU A 1 382 ? 45.770 37.725 -10.178 1.00 37.33 476 LEU A CA 1
ATOM 2686 C C . LEU A 1 382 ? 46.096 37.849 -8.694 1.00 39.30 476 LEU A C 1
ATOM 2687 O O . LEU A 1 382 ? 45.236 38.242 -7.900 1.00 44.84 476 LEU A O 1
ATOM 2692 N N . THR A 1 383 ? 47.334 37.524 -8.320 1.00 32.98 477 THR A N 1
ATOM 2693 C CA . THR A 1 383 ? 47.685 37.343 -6.915 1.00 34.20 477 THR A CA 1
ATOM 2694 C C . THR A 1 383 ? 48.999 38.040 -6.596 1.00 40.19 477 THR A C 1
ATOM 2695 O O . THR A 1 383 ? 50.030 37.733 -7.200 1.00 36.92 477 THR A O 1
ATOM 2699 N N . ASN A 1 384 ? 48.964 38.961 -5.633 1.00 39.76 478 ASN A N 1
ATOM 2700 C CA . ASN A 1 384 ? 50.173 39.563 -5.066 1.00 39.11 478 ASN A CA 1
ATOM 2701 C C . ASN A 1 384 ? 51.011 40.278 -6.122 1.00 38.84 478 ASN A C 1
ATOM 2702 O O . ASN A 1 384 ? 52.239 40.189 -6.128 1.00 42.41 478 ASN A O 1
ATOM 2707 N N . ASN A 1 385 ? 50.347 40.993 -7.020 1.00 36.81 479 ASN A N 1
ATOM 2708 C CA . ASN A 1 385 ? 51.027 41.855 -7.974 1.00 39.77 479 ASN A CA 1
ATOM 2709 C C . ASN A 1 385 ? 50.938 43.302 -7.509 1.00 40.01 479 ASN A C 1
ATOM 2710 O O . ASN A 1 385 ? 50.164 43.648 -6.615 1.00 39.69 479 ASN A O 1
ATOM 2715 N N . SER A 1 386 ? 51.752 44.154 -8.125 1.00 37.14 480 SER A N 1
ATOM 2716 C CA . SER A 1 386 ? 51.685 45.576 -7.830 1.00 40.86 480 SER A CA 1
ATOM 2717 C C . SER A 1 386 ? 52.119 46.360 -9.059 1.00 38.13 480 SER A C 1
ATOM 2718 O O . SER A 1 386 ? 52.891 45.869 -9.885 1.00 38.01 480 SER A O 1
ATOM 2721 N N . ALA A 1 387 ? 51.604 47.581 -9.175 1.00 43.56 481 ALA A N 1
ATOM 2722 C CA . ALA A 1 387 ? 51.837 48.391 -10.360 1.00 36.90 481 ALA A CA 1
ATOM 2723 C C . ALA A 1 387 ? 51.907 49.860 -9.976 1.00 38.61 481 ALA A C 1
ATOM 2724 O O . ALA A 1 387 ? 51.161 50.322 -9.109 1.00 40.49 481 ALA A O 1
ATOM 2726 N N . ARG A 1 388 ? 52.807 50.586 -10.633 1.00 38.09 482 ARG A N 1
ATOM 2727 C CA . ARG A 1 388 ? 52.954 52.018 -10.437 1.00 39.99 482 ARG A CA 1
ATOM 2728 C C . ARG A 1 388 ? 53.141 52.679 -11.797 1.00 42.43 482 ARG A C 1
ATOM 2729 O O . ARG A 1 388 ? 53.529 52.033 -12.774 1.00 38.12 482 ARG A O 1
ATOM 2737 N N . GLY A 1 389 ? 52.842 53.975 -11.853 1.00 41.22 483 GLY A N 1
ATOM 2738 C CA . GLY A 1 389 ? 53.123 54.761 -13.043 1.00 32.68 483 GLY A CA 1
ATOM 2739 C C . GLY A 1 389 ? 52.321 54.380 -14.266 1.00 36.62 483 GLY A C 1
ATOM 2740 O O . GLY A 1 389 ? 52.798 54.560 -15.390 1.00 40.35 483 GLY A O 1
ATOM 2741 N N . CYS A 1 390 ? 51.113 53.857 -14.082 1.00 38.25 484 CYS A N 1
ATOM 2742 C CA . CYS A 1 390 ? 50.241 53.528 -15.199 1.00 39.34 484 CYS A CA 1
ATOM 2743 C C . CYS A 1 390 ? 49.405 54.745 -15.580 1.00 36.72 484 CYS A C 1
ATOM 2744 O O . CYS A 1 390 ? 49.007 55.535 -14.719 1.00 39.76 484 CYS A O 1
ATOM 2747 N N . THR A 1 391 ? 49.146 54.896 -16.879 1.00 38.90 485 THR A N 1
ATOM 2748 C CA . THR A 1 391 ? 48.438 56.058 -17.410 1.00 38.35 485 THR A CA 1
ATOM 2749 C C . THR A 1 391 ? 47.013 55.759 -17.854 1.00 39.83 485 THR A C 1
ATOM 2750 O O . THR A 1 391 ? 46.130 56.603 -17.678 1.00 45.83 485 THR A O 1
ATOM 2754 N N . ARG A 1 392 ? 46.762 54.580 -18.425 1.00 39.94 486 ARG A N 1
ATOM 2755 C CA . ARG A 1 392 ? 45.411 54.183 -18.805 1.00 38.59 486 ARG A CA 1
ATOM 2756 C C . ARG A 1 392 ? 44.723 53.503 -17.623 1.00 40.27 486 ARG A C 1
ATOM 2757 O O . ARG A 1 392 ? 44.239 54.182 -16.712 1.00 39.30 486 ARG A O 1
ATOM 2765 N N . PHE A 1 393 ? 44.673 52.172 -17.620 1.00 36.39 487 PHE A N 1
ATOM 2766 C CA . PHE A 1 393 ? 44.184 51.411 -16.482 1.00 37.88 487 PHE A CA 1
ATOM 2767 C C . PHE A 1 393 ? 45.363 50.751 -15.785 1.00 38.29 487 PHE A C 1
ATOM 2768 O O . PHE A 1 393 ? 46.374 50.434 -16.412 1.00 46.79 487 PHE A O 1
ATOM 2776 N N . VAL A 1 394 ? 45.241 50.554 -14.474 1.00 36.91 488 VAL A N 1
ATOM 2777 C CA . VAL A 1 394 ? 46.253 49.755 -13.795 1.00 43.80 488 VAL A CA 1
ATOM 2778 C C . VAL A 1 394 ? 46.084 48.289 -14.165 1.00 40.43 488 VAL A C 1
ATOM 2779 O O . VAL A 1 394 ? 47.062 47.580 -14.429 1.00 41.96 488 VAL A O 1
ATOM 2783 N N . ALA A 1 395 ? 44.841 47.819 -14.211 1.00 37.49 489 ALA A N 1
ATOM 2784 C CA . ALA A 1 395 ? 44.512 46.497 -14.721 1.00 38.84 489 ALA A CA 1
ATOM 2785 C C . ALA A 1 395 ? 43.168 46.575 -15.424 1.00 41.75 489 ALA A C 1
ATOM 2786 O O . ALA A 1 395 ? 42.212 47.123 -14.868 1.00 45.61 489 ALA A O 1
ATOM 2788 N N . GLU A 1 396 ? 43.094 46.049 -16.643 1.00 33.97 490 GLU A N 1
ATOM 2789 C CA . GLU A 1 396 ? 41.813 45.852 -17.306 1.00 41.20 490 GLU A CA 1
ATOM 2790 C C . GLU A 1 396 ? 41.575 44.360 -17.481 1.00 36.36 490 GLU A C 1
ATOM 2791 O O . GLU A 1 396 ? 42.450 43.636 -17.967 1.00 36.91 490 GLU A O 1
ATOM 2797 N N . LEU A 1 397 ? 40.400 43.907 -17.053 1.00 30.88 491 LEU A N 1
ATOM 2798 C CA . LEU A 1 397 ? 40.038 42.498 -17.042 1.00 34.28 491 LEU A CA 1
ATOM 2799 C C . LEU A 1 397 ? 38.865 42.281 -17.984 1.00 36.82 491 LEU A C 1
ATOM 2800 O O . LEU A 1 397 ? 37.878 43.023 -17.934 1.00 37.32 491 LEU A O 1
ATOM 2805 N N . GLY A 1 398 ? 38.974 41.266 -18.837 1.00 36.56 492 GLY A N 1
ATOM 2806 C CA . GLY A 1 398 ? 37.970 41.033 -19.854 1.00 35.02 492 GLY A CA 1
ATOM 2807 C C . GLY A 1 398 ? 37.961 42.126 -20.902 1.00 38.65 492 GLY A C 1
ATOM 2808 O O . GLY A 1 398 ? 38.960 42.329 -21.598 1.00 39.91 492 GLY A O 1
ATOM 2809 N N . ASN A 1 399 ? 36.834 42.836 -21.016 1.00 42.16 493 ASN A N 1
ATOM 2810 C CA . ASN A 1 399 ? 36.677 43.961 -21.943 1.00 38.83 493 ASN A CA 1
ATOM 2811 C C . ASN A 1 399 ? 36.755 43.509 -23.402 1.00 39.95 493 ASN A C 1
ATOM 2812 O O . ASN A 1 399 ? 37.384 44.161 -24.235 1.00 41.97 493 ASN A O 1
ATOM 2817 N N . ASP A 1 400 ? 36.114 42.389 -23.712 1.00 47.39 494 ASP A N 1
ATOM 2818 C CA . ASP A 1 400 ? 35.921 41.948 -25.093 1.00 45.86 494 ASP A CA 1
ATOM 2819 C C . ASP A 1 400 ? 34.455 41.587 -25.265 1.00 45.96 494 ASP A C 1
ATOM 2820 O O . ASP A 1 400 ? 34.010 40.554 -24.722 1.00 49.91 494 ASP A O 1
ATOM 2825 N N . PRO A 1 401 ? 33.672 42.387 -25.991 1.00 50.95 495 PRO A N 1
ATOM 2826 C CA . PRO A 1 401 ? 32.258 42.028 -26.185 1.00 51.14 495 PRO A CA 1
ATOM 2827 C C . PRO A 1 401 ? 32.082 40.745 -26.972 1.00 51.30 495 PRO A C 1
ATOM 2828 O O . PRO A 1 401 ? 31.068 40.056 -26.803 1.00 50.70 495 PRO A O 1
ATOM 2832 N N . SER A 1 402 ? 33.050 40.397 -27.820 1.00 50.67 496 SER A N 1
ATOM 2833 C CA . SER A 1 402 ? 32.976 39.133 -28.543 1.00 54.25 496 SER A CA 1
ATOM 2834 C C . SER A 1 402 ? 33.182 37.953 -27.601 1.00 61.60 496 SER A C 1
ATOM 2835 O O . SER A 1 402 ? 32.361 37.032 -27.559 1.00 72.08 496 SER A O 1
ATOM 2838 N N . ASN A 1 403 ? 34.258 37.977 -26.819 1.00 52.38 497 ASN A N 1
ATOM 2839 C CA . ASN A 1 403 ? 34.690 36.832 -26.026 1.00 52.40 497 ASN A CA 1
ATOM 2840 C C . ASN A 1 403 ? 34.549 37.146 -24.541 1.00 60.18 497 ASN A C 1
ATOM 2841 O O . ASN A 1 403 ? 35.160 38.098 -24.044 1.00 59.81 497 ASN A O 1
ATOM 2846 N N . ILE A 1 404 ? 33.767 36.329 -23.834 1.00 59.90 498 ILE A N 1
ATOM 2847 C CA . ILE A 1 404 ? 33.439 36.561 -22.430 1.00 50.91 498 ILE A CA 1
ATOM 2848 C C . ILE A 1 404 ? 34.430 35.816 -21.544 1.00 47.35 498 ILE A C 1
ATOM 2849 O O . ILE A 1 404 ? 34.671 34.618 -21.736 1.00 48.51 498 ILE A O 1
ATOM 2854 N N . SER A 1 405 ? 34.993 36.520 -20.563 1.00 47.36 499 SER A N 1
ATOM 2855 C CA . SER A 1 405 ? 35.901 35.907 -19.601 1.00 44.85 499 SER A CA 1
ATOM 2856 C C . SER A 1 405 ? 35.105 35.239 -18.485 1.00 46.14 499 SER A C 1
ATOM 2857 O O . SER A 1 405 ? 34.270 35.877 -17.837 1.00 48.09 499 SER A O 1
ATOM 2860 N N . GLU A 1 406 ? 35.374 33.955 -18.253 1.00 45.26 500 GLU A N 1
ATOM 2861 C CA . GLU A 1 406 ? 34.579 33.169 -17.316 1.00 46.18 500 GLU A CA 1
ATOM 2862 C C . GLU A 1 406 ? 34.800 33.600 -15.871 1.00 48.47 500 GLU A C 1
ATOM 2863 O O . GLU A 1 406 ? 33.906 34.183 -15.250 1.00 45.52 500 GLU A O 1
ATOM 2869 N N . THR A 1 407 ? 35.979 33.312 -15.324 1.00 48.02 501 THR A N 1
ATOM 2870 C CA . THR A 1 407 ? 36.269 33.594 -13.925 1.00 44.23 501 THR A CA 1
ATOM 2871 C C . THR A 1 407 ? 37.640 34.239 -13.804 1.00 46.96 501 THR A C 1
ATOM 2872 O O . THR A 1 407 ? 38.617 33.739 -14.369 1.00 42.59 501 THR A O 1
ATOM 2876 N N . ILE A 1 408 ? 37.700 35.351 -13.075 1.00 44.48 502 ILE A N 1
ATOM 2877 C CA . ILE A 1 408 ? 38.949 36.024 -12.732 1.00 38.52 502 ILE A CA 1
ATOM 2878 C C . ILE A 1 408 ? 38.868 36.360 -11.250 1.00 44.52 502 ILE A C 1
ATOM 2879 O O . ILE A 1 408 ? 38.053 37.199 -10.847 1.00 41.31 502 ILE A O 1
ATOM 2884 N N . THR A 1 409 ? 39.695 35.709 -10.438 1.00 41.30 503 THR A N 1
ATOM 2885 C CA . THR A 1 409 ? 39.762 36.008 -9.017 1.00 39.17 503 THR A CA 1
ATOM 2886 C C . THR A 1 409 ? 41.054 36.752 -8.704 1.00 44.20 503 THR A C 1
ATOM 2887 O O . THR A 1 409 ? 42.125 36.410 -9.216 1.00 37.92 503 THR A O 1
ATOM 2891 N N . VAL A 1 410 ? 40.937 37.774 -7.858 1.00 42.21 504 VAL A N 1
ATOM 2892 C CA . VAL A 1 410 ? 41.968 38.785 -7.654 1.00 38.17 504 VAL A CA 1
ATOM 2893 C C . VAL A 1 410 ? 42.265 38.853 -6.161 1.00 38.56 504 VAL A C 1
ATOM 2894 O O . VAL A 1 410 ? 41.442 39.358 -5.387 1.00 40.81 504 VAL A O 1
ATOM 2898 N N . ILE A 1 411 ? 43.436 38.365 -5.756 1.00 37.10 505 ILE A N 1
ATOM 2899 C CA . ILE A 1 411 ? 43.810 38.278 -4.348 1.00 39.52 505 ILE A CA 1
ATOM 2900 C C . ILE A 1 411 ? 45.029 39.154 -4.098 1.00 43.77 505 ILE A C 1
ATOM 2901 O O . ILE A 1 411 ? 46.034 39.050 -4.812 1.00 41.99 505 ILE A O 1
ATOM 2906 N N . GLY A 1 412 ? 44.934 40.016 -3.088 1.00 40.59 506 GLY A N 1
ATOM 2907 C CA . GLY A 1 412 ? 46.072 40.736 -2.549 1.00 39.09 506 GLY A CA 1
ATOM 2908 C C . GLY A 1 412 ? 46.954 41.484 -3.529 1.00 42.27 506 GLY A C 1
ATOM 2909 O O . GLY A 1 412 ? 48.172 41.292 -3.534 1.00 45.56 506 GLY A O 1
ATOM 2910 N N . ASN A 1 413 ? 46.371 42.349 -4.349 1.00 42.86 507 ASN A N 1
ATOM 2911 C CA . ASN A 1 413 ? 47.145 43.160 -5.275 1.00 41.33 507 ASN A CA 1
ATOM 2912 C C . ASN A 1 413 ? 47.247 44.593 -4.767 1.00 39.41 507 ASN A C 1
ATOM 2913 O O . ASN A 1 413 ? 46.370 45.084 -4.051 1.00 42.40 507 ASN A O 1
ATOM 2918 N N . ASP A 1 414 ? 48.337 45.259 -5.141 1.00 43.68 508 ASP A N 1
ATOM 2919 C CA . ASP A 1 414 ? 48.614 46.636 -4.733 1.00 42.52 508 ASP A CA 1
ATOM 2920 C C . ASP A 1 414 ? 48.664 47.506 -5.985 1.00 43.48 508 ASP A C 1
ATOM 2921 O O . ASP A 1 414 ? 49.680 47.551 -6.685 1.00 40.09 508 ASP A O 1
ATOM 2926 N N . PHE A 1 415 ? 47.571 48.204 -6.270 1.00 41.00 509 PHE A N 1
ATOM 2927 C CA . PHE A 1 415 ? 47.490 49.091 -7.424 1.00 38.08 509 PHE A CA 1
ATOM 2928 C C . PHE A 1 415 ? 47.400 50.549 -6.993 1.00 38.81 509 PHE A C 1
ATOM 2929 O O . PHE A 1 415 ? 46.744 51.359 -7.644 1.00 37.42 509 PHE A O 1
ATOM 2937 N N . SER A 1 416 ? 48.066 50.899 -5.897 1.00 34.83 510 SER A N 1
ATOM 2938 C CA . SER A 1 416 ? 47.958 52.228 -5.319 1.00 38.34 510 SER A CA 1
ATOM 2939 C C . SER A 1 416 ? 48.917 53.206 -5.994 1.00 41.70 510 SER A C 1
ATOM 2940 O O . SER A 1 416 ? 49.824 52.823 -6.737 1.00 43.66 510 SER A O 1
ATOM 2943 N N . GLN A 1 417 ? 48.685 54.496 -5.729 1.00 40.14 511 GLN A N 1
ATOM 2944 C CA . GLN A 1 417 ? 49.595 55.578 -6.114 1.00 39.45 511 GLN A CA 1
ATOM 2945 C C . GLN A 1 417 ? 49.854 55.608 -7.619 1.00 39.37 511 GLN A C 1
ATOM 2946 O O . GLN A 1 417 ? 50.989 55.780 -8.068 1.00 52.12 511 GLN A O 1
ATOM 2952 N N . ASN A 1 418 ? 48.794 55.442 -8.402 1.00 38.75 512 ASN A N 1
ATOM 2953 C CA . ASN A 1 418 ? 48.825 55.643 -9.843 1.00 36.05 512 ASN A CA 1
ATOM 2954 C C . ASN A 1 418 ? 47.975 56.864 -10.179 1.00 43.69 512 ASN A C 1
ATOM 2955 O O . ASN A 1 418 ? 46.874 56.759 -10.722 1.00 42.06 512 ASN A O 1
ATOM 2960 N N . LEU A 1 419 ? 48.505 58.039 -9.839 1.00 43.70 513 LEU A N 1
ATOM 2961 C CA . LEU A 1 419 ? 47.735 59.272 -9.953 1.00 40.94 513 LEU A CA 1
ATOM 2962 C C . LEU A 1 419 ? 47.337 59.593 -11.390 1.00 38.69 513 LEU A C 1
ATOM 2963 O O . LEU A 1 419 ? 46.385 60.355 -11.598 1.00 36.43 513 LEU A O 1
ATOM 2968 N N . SER A 1 420 ? 48.030 59.030 -12.380 1.00 41.04 514 SER A N 1
ATOM 2969 C CA . SER A 1 420 ? 47.739 59.310 -13.782 1.00 41.82 514 SER A CA 1
ATOM 2970 C C . SER A 1 420 ? 46.718 58.359 -14.396 1.00 37.17 514 SER A C 1
ATOM 2971 O O . SER A 1 420 ? 46.193 58.654 -15.475 1.00 43.53 514 SER A O 1
ATOM 2974 N N . ALA A 1 421 ? 46.427 57.235 -13.749 1.00 36.36 515 ALA A N 1
ATOM 2975 C CA . ALA A 1 421 ? 45.503 56.266 -14.317 1.00 40.55 515 ALA A CA 1
ATOM 2976 C C . ALA A 1 421 ? 44.069 56.784 -14.262 1.00 41.11 515 ALA A C 1
ATOM 2977 O O . ALA A 1 421 ? 43.684 57.527 -13.357 1.00 39.76 515 ALA A O 1
ATOM 2979 N N . THR A 1 422 ? 43.274 56.388 -15.252 1.00 38.43 516 THR A N 1
ATOM 2980 C CA . THR A 1 422 ? 41.857 56.718 -15.233 1.00 41.91 516 THR A CA 1
ATOM 2981 C C . THR A 1 422 ? 41.042 55.725 -14.419 1.00 41.61 516 THR A C 1
ATOM 2982 O O . THR A 1 422 ? 39.962 56.080 -13.933 1.00 44.56 516 THR A O 1
ATOM 2986 N N . ASN A 1 423 ? 41.537 54.501 -14.252 1.00 38.51 517 ASN A N 1
ATOM 2987 C CA . ASN A 1 423 ? 40.866 53.488 -13.452 1.00 39.24 517 ASN A CA 1
ATOM 2988 C C . ASN A 1 423 ? 41.918 52.608 -12.799 1.00 36.63 517 ASN A C 1
ATOM 2989 O O . ASN A 1 423 ? 42.921 52.261 -13.427 1.00 39.43 517 ASN A O 1
ATOM 2994 N N . GLY A 1 424 ? 41.690 52.255 -11.538 1.00 39.69 518 GLY A N 1
ATOM 2995 C CA . GLY A 1 424 ? 42.515 51.245 -10.909 1.00 40.16 518 GLY A CA 1
ATOM 2996 C C . GLY A 1 424 ? 42.264 49.903 -11.561 1.00 41.26 518 GLY A C 1
ATOM 2997 O O . GLY A 1 424 ? 43.157 49.328 -12.188 1.00 40.70 518 GLY A O 1
ATOM 2998 N N . ILE A 1 425 ? 41.038 49.404 -11.440 1.00 41.31 519 ILE A N 1
ATOM 2999 C CA . ILE A 1 425 ? 40.607 48.186 -12.116 1.00 41.63 519 ILE A CA 1
ATOM 3000 C C . ILE A 1 425 ? 39.443 48.542 -13.031 1.00 43.20 519 ILE A C 1
ATOM 3001 O O . ILE A 1 425 ? 38.431 49.089 -12.574 1.00 41.26 519 ILE A O 1
ATOM 3006 N N . TYR A 1 426 ? 39.587 48.241 -14.318 1.00 44.17 520 TYR A N 1
ATOM 3007 C CA . TYR A 1 426 ? 38.508 48.375 -15.290 1.00 38.32 520 TYR A CA 1
ATOM 3008 C C . TYR A 1 426 ? 38.132 46.972 -15.750 1.00 38.90 520 TYR A C 1
ATOM 3009 O O . TYR A 1 426 ? 38.895 46.328 -16.476 1.00 36.42 520 TYR A O 1
ATOM 3018 N N . ALA A 1 427 ? 36.966 46.499 -15.325 1.00 36.14 521 ALA A N 1
ATOM 3019 C CA . ALA A 1 427 ? 36.524 45.142 -15.611 1.00 38.48 521 ALA A CA 1
ATOM 3020 C C . ALA A 1 427 ? 35.241 45.174 -16.426 1.00 38.78 521 ALA A C 1
ATOM 3021 O O . ALA A 1 427 ? 34.324 45.946 -16.128 1.00 40.76 521 ALA A O 1
ATOM 3023 N N . ARG A 1 428 ? 35.180 44.333 -17.456 1.00 39.94 522 ARG A N 1
ATOM 3024 C CA . ARG A 1 428 ? 33.994 44.248 -18.293 1.00 36.97 522 ARG A CA 1
ATOM 3025 C C . ARG A 1 428 ? 33.930 42.875 -18.942 1.00 36.13 522 ARG A C 1
ATOM 3026 O O . ARG A 1 428 ? 34.959 42.238 -19.183 1.00 41.84 522 ARG A O 1
ATOM 3034 N N . TYR A 1 429 ? 32.703 42.428 -19.215 1.00 40.12 523 TYR A N 1
ATOM 3035 C CA . TYR A 1 429 ? 32.454 41.187 -19.950 1.00 43.97 523 TYR A CA 1
ATOM 3036 C C . TYR A 1 429 ? 33.087 39.991 -19.243 1.00 41.26 523 TYR A C 1
ATOM 3037 O O . TYR A 1 429 ? 33.794 39.180 -19.843 1.00 43.59 523 TYR A O 1
ATOM 3046 N N . ILE A 1 430 ? 32.826 39.897 -17.945 1.00 44.66 524 ILE A N 1
ATOM 3047 C CA . ILE A 1 430 ? 33.234 38.768 -17.122 1.00 40.07 524 ILE A CA 1
ATOM 3048 C C . ILE A 1 430 ? 31.976 38.138 -16.542 1.00 40.07 524 ILE A C 1
ATOM 3049 O O . ILE A 1 430 ? 30.989 38.826 -16.265 1.00 37.82 524 ILE A O 1
ATOM 3054 N N . ASN A 1 431 ? 32.004 36.816 -16.377 1.00 43.39 525 ASN A N 1
ATOM 3055 C CA . ASN A 1 431 ? 30.871 36.149 -15.748 1.00 41.55 525 ASN A CA 1
ATOM 3056 C C . ASN A 1 431 ? 30.960 36.211 -14.226 1.00 42.98 525 ASN A C 1
ATOM 3057 O O . ASN A 1 431 ? 29.951 36.453 -13.555 1.00 45.56 525 ASN A O 1
ATOM 3062 N N . ARG A 1 432 ? 32.151 36.010 -13.665 1.00 39.51 526 ARG A N 1
ATOM 3063 C CA . ARG A 1 432 ? 32.341 36.013 -12.217 1.00 42.16 526 ARG A CA 1
ATOM 3064 C C . ARG A 1 432 ? 33.698 36.619 -11.887 1.00 42.31 526 ARG A C 1
ATOM 3065 O O . ARG A 1 432 ? 34.731 36.121 -12.344 1.00 44.12 526 ARG A O 1
ATOM 3073 N N . LEU A 1 433 ? 33.691 37.687 -11.091 1.00 39.60 527 LEU A N 1
ATOM 3074 C CA . LEU A 1 433 ? 34.903 38.382 -10.663 1.00 38.30 527 LEU A CA 1
ATOM 3075 C C . LEU A 1 433 ? 34.986 38.309 -9.141 1.00 43.45 527 LEU A C 1
ATOM 3076 O O . LEU A 1 433 ? 34.141 38.881 -8.440 1.00 41.76 527 LEU A O 1
ATOM 3081 N N . LYS A 1 434 ? 35.996 37.605 -8.631 1.00 35.92 528 LYS A N 1
ATOM 3082 C CA . LYS A 1 434 ? 36.180 37.385 -7.200 1.00 38.23 528 LYS A CA 1
ATOM 3083 C C . LYS A 1 434 ? 37.373 38.197 -6.716 1.00 40.47 528 LYS A C 1
ATOM 3084 O O . LYS A 1 434 ? 38.480 38.049 -7.240 1.00 37.60 528 LYS A O 1
ATOM 3090 N N . MET A 1 435 ? 37.160 39.040 -5.711 1.00 41.34 529 MET A N 1
ATOM 3091 C CA . MET A 1 435 ? 38.227 39.899 -5.223 1.00 37.85 529 MET A CA 1
ATOM 3092 C C . MET A 1 435 ? 38.225 39.923 -3.703 1.00 42.14 529 MET A C 1
ATOM 3093 O O . MET A 1 435 ? 37.174 39.824 -3.064 1.00 40.02 529 MET A O 1
ATOM 3098 N N . ASP A 1 436 ? 39.423 40.049 -3.138 1.00 43.28 530 ASP A N 1
ATOM 3099 C CA . ASP A 1 436 ? 39.628 40.244 -1.708 1.00 42.76 530 ASP A CA 1
ATOM 3100 C C . ASP A 1 436 ? 41.083 40.625 -1.485 1.00 40.65 530 ASP A C 1
ATOM 3101 O O . ASP A 1 436 ? 41.955 40.319 -2.306 1.00 40.16 530 ASP A O 1
ATOM 3106 N N . MET A 1 437 ? 41.325 41.314 -0.371 1.00 35.58 531 MET A N 1
ATOM 3107 C CA . MET A 1 437 ? 42.660 41.650 0.115 1.00 36.08 531 MET A CA 1
ATOM 3108 C C . MET A 1 437 ? 43.419 42.600 -0.802 1.00 38.90 531 MET A C 1
ATOM 3109 O O . MET A 1 437 ? 44.637 42.748 -0.662 1.00 41.29 531 MET A O 1
ATOM 3114 N N . ASN A 1 438 ? 42.735 43.261 -1.730 1.00 38.85 532 ASN A N 1
ATOM 3115 C CA . ASN A 1 438 ? 43.386 44.201 -2.630 1.00 39.86 532 ASN A CA 1
ATOM 3116 C C . ASN A 1 438 ? 43.497 45.575 -1.980 1.00 36.30 532 ASN A C 1
ATOM 3117 O O . ASN A 1 438 ? 42.758 45.915 -1.055 1.00 34.72 532 ASN A O 1
ATOM 3122 N N . GLN A 1 439 ? 44.438 46.369 -2.484 1.00 39.09 533 GLN A N 1
ATOM 3123 C CA . GLN A 1 439 ? 44.726 47.687 -1.926 1.00 39.16 533 GLN A CA 1
ATOM 3124 C C . GLN A 1 439 ? 44.943 48.659 -3.077 1.00 42.54 533 GLN A C 1
ATOM 3125 O O . GLN A 1 439 ? 45.976 48.603 -3.751 1.00 43.46 533 GLN A O 1
ATOM 3131 N N . ILE A 1 440 ? 43.971 49.538 -3.311 1.00 40.38 534 ILE A N 1
ATOM 3132 C CA . ILE A 1 440 ? 44.073 50.572 -4.335 1.00 38.42 534 ILE A CA 1
ATOM 3133 C C . ILE A 1 440 ? 43.680 51.897 -3.696 1.00 42.05 534 ILE A C 1
ATOM 3134 O O . ILE A 1 440 ? 42.497 52.129 -3.413 1.00 35.96 534 ILE A O 1
ATOM 3139 N N . GLU A 1 441 ? 44.665 52.764 -3.469 1.00 39.81 535 GLU A N 1
ATOM 3140 C CA . GLU A 1 441 ? 44.433 54.116 -2.988 1.00 38.57 535 GLU A CA 1
ATOM 3141 C C . GLU A 1 441 ? 45.059 55.106 -3.954 1.00 38.28 535 GLU A C 1
ATOM 3142 O O . GLU A 1 441 ? 46.139 54.855 -4.497 1.00 41.54 535 GLU A O 1
ATOM 3148 N N . ASN A 1 442 ? 44.369 56.227 -4.171 1.00 37.59 536 ASN A N 1
ATOM 3149 C CA . ASN A 1 442 ? 44.913 57.360 -4.925 1.00 39.53 536 ASN A CA 1
ATOM 3150 C C . ASN A 1 442 ? 45.202 57.002 -6.381 1.00 40.51 536 ASN A C 1
ATOM 3151 O O . ASN A 1 442 ? 46.247 57.360 -6.927 1.00 43.66 536 ASN A O 1
ATOM 3156 N N . THR A 1 443 ? 44.283 56.273 -7.017 1.00 38.08 537 THR A N 1
ATOM 3157 C CA . THR A 1 443 ? 44.386 55.992 -8.444 1.00 40.81 537 THR A CA 1
ATOM 3158 C C . THR A 1 443 ? 43.006 56.031 -9.078 1.00 36.95 537 THR A C 1
ATOM 3159 O O . THR A 1 443 ? 42.046 55.491 -8.524 1.00 33.78 537 THR A O 1
ATOM 3163 N N . GLY A 1 444 ? 42.925 56.658 -10.243 1.00 37.12 538 GLY A N 1
ATOM 3164 C CA . GLY A 1 444 ? 41.734 56.587 -11.077 1.00 40.79 538 GLY A CA 1
ATOM 3165 C C . GLY A 1 444 ? 40.689 57.620 -10.711 1.00 39.74 538 GLY A C 1
ATOM 3166 O O . GLY A 1 444 ? 40.531 58.017 -9.556 1.00 45.86 538 GLY A O 1
ATOM 3167 N N . ALA A 1 445 ? 39.966 58.080 -11.736 1.00 38.58 539 ALA A N 1
ATOM 3168 C CA . ALA A 1 445 ? 38.745 58.837 -11.487 1.00 41.68 539 ALA A CA 1
ATOM 3169 C C . ALA A 1 445 ? 37.711 57.959 -10.797 1.00 38.55 539 ALA A C 1
ATOM 3170 O O . ALA A 1 445 ? 37.005 58.408 -9.888 1.00 44.06 539 ALA A O 1
ATOM 3172 N N . GLN A 1 446 ? 37.610 56.703 -11.222 1.00 36.99 540 GLN A N 1
ATOM 3173 C CA . GLN A 1 446 ? 36.937 55.655 -10.473 1.00 36.29 540 GLN A CA 1
ATOM 3174 C C . GLN A 1 446 ? 37.970 54.592 -10.143 1.00 37.24 540 GLN A C 1
ATOM 3175 O O . GLN A 1 446 ? 38.707 54.146 -11.028 1.00 44.20 540 GLN A O 1
ATOM 3181 N N . VAL A 1 447 ? 38.041 54.203 -8.871 1.00 37.55 541 VAL A N 1
ATOM 3182 C CA . VAL A 1 447 ? 39.056 53.240 -8.459 1.00 37.42 541 VAL A CA 1
ATOM 3183 C C . VAL A 1 447 ? 38.802 51.889 -9.114 1.00 34.78 541 VAL A C 1
ATOM 3184 O O . VAL A 1 447 ? 39.683 51.321 -9.767 1.00 35.66 541 VAL A O 1
ATOM 3188 N N . VAL A 1 448 ? 37.594 51.357 -8.960 1.00 32.74 542 VAL A N 1
ATOM 3189 C CA . VAL A 1 448 ? 37.197 50.107 -9.599 1.00 32.91 542 VAL A CA 1
ATOM 3190 C C . VAL A 1 448 ? 35.952 50.385 -10.427 1.00 37.40 542 VAL A C 1
ATOM 3191 O O . VAL A 1 448 ? 34.947 50.879 -9.900 1.00 41.60 542 VAL A O 1
ATOM 3195 N N . TYR A 1 449 ? 36.023 50.081 -11.722 1.00 42.16 543 TYR A N 1
ATOM 3196 C CA . TYR A 1 449 ? 34.936 50.323 -12.665 1.00 40.43 543 TYR A CA 1
ATOM 3197 C C . TYR A 1 449 ? 34.573 49.002 -13.332 1.00 42.07 543 TYR A C 1
ATOM 3198 O O . TYR A 1 449 ? 35.314 48.511 -14.191 1.00 38.74 543 TYR A O 1
ATOM 3207 N N . GLY A 1 450 ? 33.438 48.434 -12.942 1.00 40.60 544 GLY A N 1
ATOM 3208 C CA . GLY A 1 450 ? 32.955 47.177 -13.496 1.00 37.27 544 GLY A CA 1
ATOM 3209 C C . GLY A 1 450 ? 31.746 47.419 -14.384 1.00 41.38 544 GLY A C 1
ATOM 3210 O O . GLY A 1 450 ? 30.884 48.238 -14.058 1.00 44.85 544 GLY A O 1
ATOM 3211 N N . LEU A 1 451 ? 31.697 46.711 -15.512 1.00 38.85 545 LEU A N 1
ATOM 3212 C CA . LEU A 1 451 ? 30.583 46.815 -16.445 1.00 36.36 545 LEU A CA 1
ATOM 3213 C C . LEU A 1 451 ? 30.244 45.435 -16.984 1.00 38.46 545 LEU A C 1
ATOM 3214 O O . LEU A 1 451 ? 31.141 44.649 -17.296 1.00 35.58 545 LEU A O 1
ATOM 3219 N N . ASP A 1 452 ? 28.946 45.149 -17.083 1.00 36.97 546 ASP A N 1
ATOM 3220 C CA . ASP A 1 452 ? 28.447 43.928 -17.717 1.00 39.25 546 ASP A CA 1
ATOM 3221 C C . ASP A 1 452 ? 29.100 42.677 -17.128 1.00 40.68 546 ASP A C 1
ATOM 3222 O O . ASP A 1 452 ? 29.604 41.808 -17.844 1.00 41.39 546 ASP A O 1
ATOM 3227 N N . ILE A 1 453 ? 29.094 42.594 -15.800 1.00 38.03 547 ILE A N 1
ATOM 3228 C CA . ILE A 1 453 ? 29.593 41.433 -15.073 1.00 39.36 547 ILE A CA 1
ATOM 3229 C C . ILE A 1 453 ? 28.411 40.780 -14.372 1.00 38.94 547 ILE A C 1
ATOM 3230 O O . ILE A 1 453 ? 27.598 41.469 -13.747 1.00 38.58 547 ILE A O 1
ATOM 3235 N N . ASP A 1 454 ? 28.313 39.455 -14.474 1.00 36.60 548 ASP A N 1
ATOM 3236 C CA . ASP A 1 454 ? 27.160 38.767 -13.904 1.00 39.36 548 ASP A CA 1
ATOM 3237 C C . ASP A 1 454 ? 27.249 38.704 -12.384 1.00 43.10 548 ASP A C 1
ATOM 3238 O O . ASP A 1 454 ? 26.274 38.998 -11.684 1.00 42.46 548 ASP A O 1
ATOM 3243 N N . THR A 1 455 ? 28.412 38.325 -11.853 1.00 37.92 549 THR A N 1
ATOM 3244 C CA . THR A 1 455 ? 28.605 38.151 -10.417 1.00 40.26 549 THR A CA 1
ATOM 3245 C C . THR A 1 455 ? 29.903 38.828 -10.003 1.00 41.72 549 THR A C 1
ATOM 3246 O O . THR A 1 455 ? 30.972 38.500 -10.528 1.00 40.29 549 THR A O 1
ATOM 3250 N N . VAL A 1 456 ? 29.811 39.764 -9.062 1.00 35.24 550 VAL A N 1
ATOM 3251 C CA . VAL A 1 456 ? 30.970 40.461 -8.519 1.00 36.44 550 VAL A CA 1
ATOM 3252 C C . VAL A 1 456 ? 31.012 40.223 -7.019 1.00 39.65 550 VAL A C 1
ATOM 3253 O O . VAL A 1 456 ? 30.017 40.447 -6.320 1.00 39.42 550 VAL A O 1
ATOM 3257 N N . TYR A 1 457 ? 32.161 39.772 -6.526 1.00 38.55 551 TYR A N 1
ATOM 3258 C CA . TYR A 1 457 ? 32.379 39.597 -5.098 1.00 37.07 551 TYR A CA 1
ATOM 3259 C C . TYR A 1 457 ? 33.627 40.366 -4.699 1.00 40.63 551 TYR A C 1
ATOM 3260 O O . TYR A 1 457 ? 34.707 40.130 -5.251 1.00 35.30 551 TYR A O 1
ATOM 3269 N N . SER A 1 458 ? 33.477 41.276 -3.740 1.00 37.28 552 SER A N 1
ATOM 3270 C CA . SER A 1 458 ? 34.585 42.046 -3.185 1.00 36.65 552 SER A CA 1
ATOM 3271 C C . SER A 1 458 ? 34.610 41.808 -1.679 1.00 39.39 552 SER A C 1
ATOM 3272 O O . SER A 1 458 ? 33.720 42.271 -0.957 1.00 37.91 552 SER A O 1
ATOM 3275 N N . GLY A 1 459 ? 35.631 41.091 -1.209 1.00 36.21 553 GLY A N 1
ATOM 3276 C CA . GLY A 1 459 ? 35.698 40.647 0.163 1.00 35.56 553 GLY A CA 1
ATOM 3277 C C . GLY A 1 459 ? 35.978 41.759 1.156 1.00 38.63 553 GLY A C 1
ATOM 3278 O O . GLY A 1 459 ? 36.243 42.909 0.786 1.00 37.32 553 GLY A O 1
ATOM 3279 N N . PRO A 1 460 ? 35.928 41.426 2.451 1.00 39.55 554 PRO A N 1
ATOM 3280 C CA . PRO A 1 460 ? 36.132 42.458 3.483 1.00 38.58 554 PRO A CA 1
ATOM 3281 C C . PRO A 1 460 ? 37.519 43.074 3.453 1.00 40.82 554 PRO A C 1
ATOM 3282 O O . PRO A 1 460 ? 37.689 44.216 3.900 1.00 41.87 554 PRO A O 1
ATOM 3286 N N . GLY A 1 461 ? 38.516 42.356 2.937 1.00 39.63 555 GLY A N 1
ATOM 3287 C CA . GLY A 1 461 ? 39.862 42.887 2.850 1.00 36.05 555 GLY A CA 1
ATOM 3288 C C . GLY A 1 461 ? 40.103 43.843 1.705 1.00 38.42 555 GLY A C 1
ATOM 3289 O O . GLY A 1 461 ? 41.158 44.483 1.661 1.00 41.52 555 GLY A O 1
ATOM 3290 N N . ASP A 1 462 ? 39.158 43.954 0.777 1.00 35.05 556 ASP A N 1
ATOM 3291 C CA . ASP A 1 462 ? 39.317 44.878 -0.336 1.00 38.38 556 ASP A CA 1
ATOM 3292 C C . ASP A 1 462 ? 39.225 46.318 0.149 1.00 43.73 556 ASP A C 1
ATOM 3293 O O . ASP A 1 462 ? 38.347 46.672 0.941 1.00 42.15 556 ASP A O 1
ATOM 3298 N N . ARG A 1 463 ? 40.143 47.151 -0.332 1.00 43.37 557 ARG A N 1
ATOM 3299 C CA . ARG A 1 463 ? 40.165 48.575 -0.017 1.00 38.85 557 ARG A CA 1
ATOM 3300 C C . ARG A 1 463 ? 40.347 49.341 -1.321 1.00 40.75 557 ARG A C 1
ATOM 3301 O O . ARG A 1 463 ? 41.447 49.364 -1.883 1.00 39.94 557 ARG A O 1
ATOM 3309 N N . PHE A 1 464 ? 39.266 49.950 -1.808 1.00 41.31 558 PHE A N 1
ATOM 3310 C CA . PHE A 1 464 ? 39.286 50.793 -3.001 1.00 37.23 558 PHE A CA 1
ATOM 3311 C C . PHE A 1 464 ? 38.764 52.167 -2.603 1.00 37.27 558 PHE A C 1
ATOM 3312 O O . PHE A 1 464 ? 37.577 52.314 -2.296 1.00 41.02 558 PHE A O 1
ATOM 3320 N N . GLY A 1 465 ? 39.634 53.169 -2.612 1.00 36.01 559 GLY A N 1
ATOM 3321 C CA . GLY A 1 465 ? 39.188 54.489 -2.211 1.00 34.30 559 GLY A CA 1
ATOM 3322 C C . GLY A 1 465 ? 40.218 55.551 -2.524 1.00 39.33 559 GLY A C 1
ATOM 3323 O O . GLY A 1 465 ? 41.293 55.272 -3.062 1.00 40.99 559 GLY A O 1
ATOM 3324 N N . ASN A 1 466 ? 39.857 56.785 -2.165 1.00 38.61 560 ASN A N 1
ATOM 3325 C CA . ASN A 1 466 ? 40.662 57.981 -2.388 1.00 36.04 560 ASN A CA 1
ATOM 3326 C C . ASN A 1 466 ? 40.807 58.264 -3.878 1.00 43.88 560 ASN A C 1
ATOM 3327 O O . ASN A 1 466 ? 41.843 57.970 -4.485 1.00 37.86 560 ASN A O 1
ATOM 3332 N N . ASN A 1 467 ? 39.759 58.837 -4.465 1.00 48.25 561 ASN A N 1
ATOM 3333 C CA . ASN A 1 467 ? 39.758 59.231 -5.862 1.00 41.69 561 ASN A CA 1
ATOM 3334 C C . ASN A 1 467 ? 40.817 60.300 -6.128 1.00 38.68 561 ASN A C 1
ATOM 3335 O O . ASN A 1 467 ? 41.434 60.856 -5.216 1.00 44.14 561 ASN A O 1
ATOM 3340 N N . THR A 1 468 ? 41.012 60.590 -7.413 1.00 37.35 562 THR A N 1
ATOM 3341 C CA . THR A 1 468 ? 41.727 61.782 -7.840 1.00 42.06 562 THR A CA 1
ATOM 3342 C C . THR A 1 468 ? 40.809 62.810 -8.485 1.00 43.41 562 THR A C 1
ATOM 3343 O O . THR A 1 468 ? 41.252 63.932 -8.754 1.00 42.39 562 THR A O 1
ATOM 3347 N N . VAL A 1 469 ? 39.546 62.459 -8.729 1.00 39.31 563 VAL A N 1
ATOM 3348 C CA . VAL A 1 469 ? 38.565 63.340 -9.348 1.00 47.01 563 VAL A CA 1
ATOM 3349 C C . VAL A 1 469 ? 37.255 63.182 -8.587 1.00 44.01 563 VAL A C 1
ATOM 3350 O O . VAL A 1 469 ? 36.960 62.111 -8.048 1.00 42.19 563 VAL A O 1
ATOM 3354 N N . ALA A 1 470 ? 36.475 64.264 -8.521 1.00 46.27 564 ALA A N 1
ATOM 3355 C CA . ALA A 1 470 ? 35.137 64.204 -7.937 1.00 48.60 564 ALA A CA 1
ATOM 3356 C C . ALA A 1 470 ? 34.264 63.211 -8.696 1.00 45.86 564 ALA A C 1
ATOM 3357 O O . ALA A 1 470 ? 33.553 63.587 -9.634 1.00 52.19 564 ALA A O 1
ATOM 3359 N N . ASP A 1 471 ? 34.316 61.945 -8.297 1.00 46.56 565 ASP A N 1
ATOM 3360 C CA . ASP A 1 471 ? 33.653 60.857 -9.006 1.00 38.82 565 ASP A CA 1
ATOM 3361 C C . ASP A 1 471 ? 33.436 59.718 -8.015 1.00 38.53 565 ASP A C 1
ATOM 3362 O O . ASP A 1 471 ? 33.545 59.905 -6.799 1.00 42.68 565 ASP A O 1
ATOM 3367 N N . PHE A 1 472 ? 33.141 58.530 -8.531 1.00 43.12 566 PHE A N 1
ATOM 3368 C CA . PHE A 1 472 ? 32.782 57.386 -7.703 1.00 45.23 566 PHE A CA 1
ATOM 3369 C C . PHE A 1 472 ? 33.997 56.510 -7.436 1.00 42.10 566 PHE A C 1
ATOM 3370 O O . PHE A 1 472 ? 34.771 56.212 -8.348 1.00 42.97 566 PHE A O 1
ATOM 3378 N N . HIS A 1 473 ? 34.162 56.102 -6.174 1.00 43.19 567 HIS A N 1
ATOM 3379 C CA . HIS A 1 473 ? 35.221 55.155 -5.833 1.00 41.15 567 HIS A CA 1
ATOM 3380 C C . HIS A 1 473 ? 35.033 53.841 -6.579 1.00 41.35 567 HIS A C 1
ATOM 3381 O O . HIS A 1 473 ? 35.959 53.332 -7.220 1.00 40.09 567 HIS A O 1
ATOM 3388 N N . VAL A 1 474 ? 33.832 53.278 -6.503 1.00 40.53 568 VAL A N 1
ATOM 3389 C CA . VAL A 1 474 ? 33.516 51.985 -7.092 1.00 39.95 568 VAL A CA 1
ATOM 3390 C C . VAL A 1 474 ? 32.224 52.139 -7.879 1.00 44.50 568 VAL A C 1
ATOM 3391 O O . VAL A 1 474 ? 31.169 52.418 -7.296 1.00 42.55 568 VAL A O 1
ATOM 3395 N N . ARG A 1 475 ? 32.304 51.969 -9.196 1.00 40.86 569 ARG A N 1
ATOM 3396 C CA . ARG A 1 475 ? 31.155 52.092 -10.078 1.00 35.79 569 ARG A CA 1
ATOM 3397 C C . ARG A 1 475 ? 30.903 50.764 -10.777 1.00 40.40 569 ARG A C 1
ATOM 3398 O O . ARG A 1 475 ? 31.845 50.086 -11.200 1.00 42.03 569 ARG A O 1
ATOM 3406 N N . PHE A 1 476 ? 29.627 50.397 -10.894 1.00 38.69 570 PHE A N 1
ATOM 3407 C CA . PHE A 1 476 ? 29.216 49.183 -11.588 1.00 36.42 570 PHE A CA 1
ATOM 3408 C C . PHE A 1 476 ? 28.076 49.508 -12.541 1.00 39.49 570 PHE A C 1
ATOM 3409 O O . PHE A 1 476 ? 27.085 50.128 -12.140 1.00 39.20 570 PHE A O 1
ATOM 3417 N N . ASP A 1 477 ? 28.221 49.092 -13.798 1.00 39.37 571 ASP A N 1
ATOM 3418 C CA . ASP A 1 477 ? 27.230 49.336 -14.842 1.00 39.64 571 ASP A CA 1
ATOM 3419 C C . ASP A 1 477 ? 26.69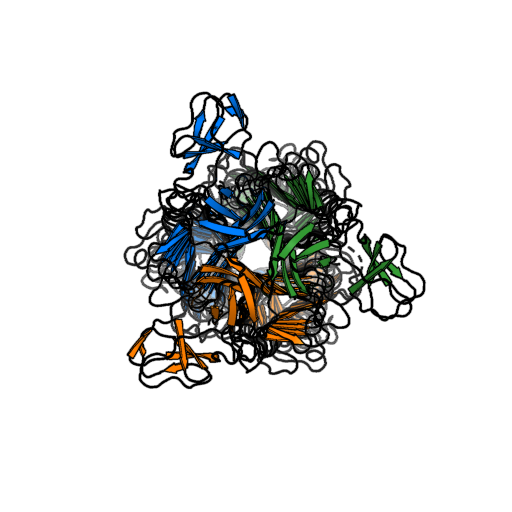5 48.000 -15.336 1.00 38.73 571 ASP A C 1
ATOM 3420 O O . ASP A 1 477 ? 27.471 47.141 -15.768 1.00 43.97 571 ASP A O 1
ATOM 3425 N N . SER A 1 478 ? 25.374 47.828 -15.265 1.00 36.55 572 SER A N 1
ATOM 3426 C CA . SER A 1 478 ? 24.691 46.668 -15.844 1.00 39.50 572 SER A CA 1
ATOM 3427 C C . SER A 1 478 ? 25.239 45.350 -15.299 1.00 36.55 572 SER A C 1
ATOM 3428 O O . SER A 1 478 ? 25.358 44.360 -16.025 1.00 41.72 572 SER A O 1
ATOM 3431 N N . CYS A 1 479 ? 25.571 45.331 -14.012 1.00 34.65 573 CYS A N 1
ATOM 3432 C CA . CYS A 1 479 ? 26.050 44.128 -13.344 1.00 39.37 573 CYS A CA 1
ATOM 3433 C C . CYS A 1 479 ? 24.917 43.517 -12.527 1.00 39.26 573 CYS A C 1
ATOM 3434 O O . CYS A 1 479 ? 24.238 44.224 -11.775 1.00 41.88 573 CYS A O 1
ATOM 3437 N N . ARG A 1 480 ? 24.721 42.204 -12.671 1.00 37.29 574 ARG A N 1
ATOM 3438 C CA . ARG A 1 480 ? 23.527 41.566 -12.123 1.00 44.63 574 ARG A CA 1
ATOM 3439 C C . ARG A 1 480 ? 23.635 41.334 -10.619 1.00 43.41 574 ARG A C 1
ATOM 3440 O O . ARG A 1 480 ? 22.737 41.717 -9.862 1.00 40.23 574 ARG A O 1
ATOM 3448 N N . ASP A 1 481 ? 24.718 40.701 -10.170 1.00 43.58 575 ASP A N 1
ATOM 3449 C CA . ASP A 1 481 ? 24.853 40.231 -8.793 1.00 38.85 575 ASP A CA 1
ATOM 3450 C C . ASP A 1 481 ? 26.104 40.850 -8.183 1.00 46.79 575 ASP A C 1
ATOM 3451 O O . ASP A 1 481 ? 27.223 40.543 -8.608 1.00 48.23 575 ASP A O 1
ATOM 3456 N N . LEU A 1 482 ? 25.919 41.707 -7.180 1.00 41.03 576 LEU A N 1
ATOM 3457 C CA . LEU A 1 482 ? 27.013 42.461 -6.579 1.00 38.89 576 LEU A CA 1
ATOM 3458 C C . LEU A 1 482 ? 27.068 42.185 -5.084 1.00 42.01 576 LEU A C 1
ATOM 3459 O O . LEU A 1 482 ? 26.078 42.390 -4.374 1.00 40.63 576 LEU A O 1
ATOM 3464 N N . THR A 1 483 ? 28.227 41.730 -4.612 1.00 42.42 577 THR A N 1
ATOM 3465 C CA . THR A 1 483 ? 28.487 41.495 -3.195 1.00 38.07 577 THR A CA 1
ATOM 3466 C C . THR A 1 483 ? 29.717 42.308 -2.813 1.00 42.05 577 THR A C 1
ATOM 3467 O O . THR A 1 483 ? 30.839 41.962 -3.200 1.00 38.76 577 THR A O 1
ATOM 3471 N N . LEU A 1 484 ? 29.507 43.384 -2.056 1.00 38.25 578 LEU A N 1
ATOM 3472 C CA . LEU A 1 484 ? 30.543 44.379 -1.783 1.00 37.68 578 LEU A CA 1
ATOM 3473 C C . LEU A 1 484 ? 30.726 44.520 -0.273 1.00 38.21 578 LEU A C 1
ATOM 3474 O O . LEU A 1 484 ? 29.997 45.273 0.379 1.00 40.74 578 LEU A O 1
ATOM 3479 N N . LEU A 1 485 ? 31.716 43.816 0.279 1.00 35.01 579 LEU A N 1
ATOM 3480 C CA . LEU A 1 485 ? 31.969 43.812 1.715 1.00 40.95 579 LEU A CA 1
ATOM 3481 C C . LEU A 1 485 ? 33.236 44.566 2.101 1.00 37.30 579 LEU A C 1
ATOM 3482 O O . LEU A 1 485 ? 33.640 44.518 3.267 1.00 38.21 579 LEU A O 1
ATOM 3487 N N . GLY A 1 486 ? 33.871 45.266 1.159 1.00 37.96 580 GLY A N 1
ATOM 3488 C CA . GLY A 1 486 ? 35.153 45.887 1.409 1.00 37.15 580 GLY A CA 1
ATOM 3489 C C . GLY A 1 486 ? 35.047 47.311 1.927 1.00 40.59 580 GLY A C 1
ATOM 3490 O O . GLY A 1 486 ? 33.968 47.842 2.189 1.00 39.20 580 GLY A O 1
ATOM 3491 N N . ASP A 1 487 ? 36.216 47.933 2.077 1.00 37.44 581 ASP A N 1
ATOM 3492 C CA . ASP A 1 487 ? 36.341 49.308 2.555 1.00 39.75 581 ASP A CA 1
ATOM 3493 C C . ASP A 1 487 ? 36.444 50.213 1.333 1.00 37.63 581 ASP A C 1
ATOM 3494 O O . ASP A 1 487 ? 37.520 50.365 0.749 1.00 40.24 581 ASP A O 1
ATOM 3499 N N . TYR A 1 488 ? 35.320 50.822 0.954 1.00 36.88 582 TYR A N 1
ATOM 3500 C CA . TYR A 1 488 ? 35.252 51.727 -0.186 1.00 38.80 582 TYR A CA 1
ATOM 3501 C C . TYR A 1 488 ? 35.130 53.182 0.252 1.00 40.14 582 TYR A C 1
ATOM 3502 O O . TYR A 1 488 ? 34.579 54.014 -0.471 1.00 38.64 582 TYR A O 1
ATOM 3511 N N . SER A 1 489 ? 35.656 53.501 1.428 1.00 42.60 583 SER A N 1
ATOM 3512 C CA . SER A 1 489 ? 35.527 54.825 2.010 1.00 39.44 583 SER A CA 1
ATOM 3513 C C . SER A 1 489 ? 36.623 55.758 1.505 1.00 42.70 583 SER A C 1
ATOM 3514 O O . SER A 1 489 ? 37.553 55.356 0.802 1.00 43.23 583 SER A O 1
ATOM 3517 N N . SER A 1 490 ? 36.491 57.029 1.868 1.00 44.09 584 SER A N 1
ATOM 3518 C CA . SER A 1 490 ? 37.583 57.982 1.759 1.00 43.62 584 SER A CA 1
ATOM 3519 C C . SER A 1 490 ? 38.332 58.012 3.083 1.00 42.14 584 SER A C 1
ATOM 3520 O O . SER A 1 490 ? 37.719 57.965 4.153 1.00 39.90 584 SER A O 1
ATOM 3523 N N . THR A 1 491 ? 39.657 58.077 3.008 1.00 39.32 585 THR A N 1
ATOM 3524 C CA . THR A 1 491 ? 40.461 58.196 4.216 1.00 44.34 585 THR A CA 1
ATOM 3525 C C . THR A 1 491 ? 40.204 59.552 4.862 1.00 44.76 585 THR A C 1
ATOM 3526 O O . THR A 1 491 ? 40.383 60.595 4.224 1.00 45.58 585 THR A O 1
ATOM 3530 N N . ASP A 1 492 ? 39.769 59.541 6.122 1.00 41.08 586 ASP A N 1
ATOM 3531 C CA . ASP A 1 492 ? 39.506 60.779 6.856 1.00 46.70 586 ASP A CA 1
ATOM 3532 C C . ASP A 1 492 ? 40.817 61.254 7.475 1.00 51.75 586 ASP A C 1
ATOM 3533 O O . ASP A 1 492 ? 41.100 61.048 8.657 1.00 52.78 586 ASP A O 1
ATOM 3538 N N . TYR A 1 493 ? 41.632 61.898 6.642 1.00 45.48 587 TYR A N 1
ATOM 3539 C CA . TYR A 1 493 ? 42.925 62.397 7.087 1.00 46.10 587 TYR A CA 1
ATOM 3540 C C . TYR A 1 493 ? 42.753 63.430 8.196 1.00 46.66 587 TYR A C 1
ATOM 3541 O O . TYR A 1 493 ? 41.798 64.211 8.208 1.00 50.40 587 TYR A O 1
ATOM 3550 N N . THR A 1 494 ? 43.692 63.426 9.137 1.00 44.67 588 THR A N 1
ATOM 3551 C CA . THR A 1 494 ? 43.763 64.495 10.120 1.00 46.80 588 THR A CA 1
ATOM 3552 C C . THR A 1 494 ? 44.462 65.701 9.506 1.00 46.68 588 THR A C 1
ATOM 3553 O O . THR A 1 494 ? 45.332 65.566 8.641 1.00 50.25 588 THR A O 1
ATOM 3557 N N . GLN A 1 495 ? 44.066 66.888 9.952 1.00 49.26 589 GLN A N 1
ATOM 3558 C CA . GLN A 1 495 ? 44.474 68.111 9.276 1.00 53.91 589 GLN A CA 1
ATOM 3559 C C . GLN A 1 495 ? 45.908 68.497 9.624 1.00 55.20 589 GLN A C 1
ATOM 3560 O O . GLN A 1 495 ? 46.398 68.248 10.729 1.00 53.17 589 GLN A O 1
ATOM 3566 N N . TRP A 1 496 ? 46.579 69.103 8.647 1.00 53.09 590 TRP A N 1
ATOM 3567 C CA . TRP A 1 496 ? 47.889 69.696 8.870 1.00 56.42 590 TRP A CA 1
ATOM 3568 C C . TRP A 1 496 ? 47.789 70.823 9.890 1.00 58.01 590 TRP A C 1
ATOM 3569 O O . TRP A 1 496 ? 46.915 71.690 9.791 1.00 56.68 590 TRP A O 1
ATOM 3580 N N . VAL A 1 497 ? 48.684 70.805 10.878 1.00 64.23 591 VAL A N 1
ATOM 3581 C CA . VAL A 1 497 ? 48.720 71.801 11.944 1.00 63.72 591 VAL A CA 1
ATOM 3582 C C . VAL A 1 497 ? 50.139 72.341 12.065 1.00 66.53 591 VAL A C 1
ATOM 3583 O O . VAL A 1 497 ? 51.111 71.601 11.884 1.00 66.34 591 VAL A O 1
ATOM 3587 N N . THR A 1 498 ? 50.257 73.630 12.372 1.00 66.92 592 THR A N 1
ATOM 3588 C CA . THR A 1 498 ? 51.552 74.234 12.652 1.00 63.28 592 THR A CA 1
ATOM 3589 C C . THR A 1 498 ? 51.993 73.893 14.073 1.00 67.83 592 THR A C 1
ATOM 3590 O O . THR A 1 498 ? 51.168 73.650 14.959 1.00 61.02 592 THR A O 1
ATOM 3594 N N . ALA A 1 499 ? 53.315 73.850 14.273 1.00 64.29 593 ALA A N 1
ATOM 3595 C CA . ALA A 1 499 ? 53.920 73.690 15.599 1.00 60.67 593 ALA A CA 1
ATOM 3596 C C . ALA A 1 499 ? 53.519 72.365 16.241 1.00 68.46 593 ALA A C 1
ATOM 3597 O O . ALA A 1 499 ? 53.335 72.271 17.456 1.00 70.05 593 ALA A O 1
ATOM 3599 N N . THR A 1 500 ? 53.385 71.329 15.417 1.00 66.81 594 THR A N 1
ATOM 3600 C CA . THR A 1 500 ? 53.041 69.996 15.886 1.00 71.27 594 THR A CA 1
ATOM 3601 C C . THR A 1 500 ? 54.035 68.994 15.317 1.00 69.90 594 THR A C 1
ATOM 3602 O O . THR A 1 500 ? 54.393 69.061 14.137 1.00 60.56 594 THR A O 1
ATOM 3606 N N . ALA A 1 501 ? 54.485 68.075 16.166 1.00 68.70 595 ALA A N 1
ATOM 3607 C CA . ALA A 1 501 ? 55.463 67.079 15.756 1.00 66.32 595 ALA A CA 1
ATOM 3608 C C . ALA A 1 501 ? 54.779 65.964 14.979 1.00 63.99 595 ALA A C 1
ATOM 3609 O O . ALA A 1 501 ? 53.798 65.380 15.447 1.00 64.17 595 ALA A O 1
ATOM 3611 N N . VAL A 1 502 ? 55.299 65.672 13.791 1.00 62.38 596 VAL A N 1
ATOM 3612 C CA . VAL A 1 502 ? 54.759 64.603 12.957 1.00 61.89 596 VAL A CA 1
ATOM 3613 C C . VAL A 1 502 ? 55.843 63.553 12.735 1.00 60.35 596 VAL A C 1
ATOM 3614 O O . VAL A 1 502 ? 57.010 63.903 12.505 1.00 60.60 596 VAL A O 1
ATOM 3618 N N . PRO A 1 503 ? 55.518 62.268 12.824 1.00 60.16 597 PRO A N 1
ATOM 3619 C CA . PRO A 1 503 ? 56.484 61.236 12.444 1.00 60.45 597 PRO A CA 1
ATOM 3620 C C . PRO A 1 503 ? 56.551 61.099 10.931 1.00 63.31 597 PRO A C 1
ATOM 3621 O O . PRO A 1 503 ? 55.618 61.448 10.206 1.00 66.81 597 PRO A O 1
ATOM 3625 N N . VAL A 1 504 ? 57.689 60.596 10.453 1.00 65.36 598 VAL A N 1
ATOM 3626 C CA . VAL A 1 504 ? 57.826 60.352 9.022 1.00 64.85 598 VAL A CA 1
ATOM 3627 C C . VAL A 1 504 ? 56.868 59.237 8.624 1.00 63.45 598 VAL A C 1
ATOM 3628 O O . VAL A 1 504 ? 56.761 58.211 9.308 1.00 65.02 598 VAL A O 1
ATOM 3632 N N . GLY A 1 505 ? 56.142 59.449 7.528 1.00 61.97 599 GLY A N 1
ATOM 3633 C CA . GLY A 1 505 ? 55.070 58.569 7.125 1.00 56.18 599 GLY A CA 1
ATOM 3634 C C . GLY A 1 505 ? 53.692 59.046 7.528 1.00 55.39 599 GLY A C 1
ATOM 3635 O O . GLY A 1 505 ? 52.700 58.420 7.135 1.00 58.18 599 GLY A O 1
ATOM 3636 N N . ALA A 1 506 ? 53.603 60.131 8.294 1.00 52.16 600 ALA A N 1
ATOM 3637 C CA . ALA A 1 506 ? 52.312 60.659 8.710 1.00 58.35 600 ALA A CA 1
ATOM 3638 C C . ALA A 1 506 ? 51.599 61.323 7.539 1.00 52.53 600 ALA A C 1
ATOM 3639 O O . ALA A 1 506 ? 52.222 61.919 6.656 1.00 51.45 600 ALA A O 1
ATOM 3641 N N . LYS A 1 507 ? 50.273 61.224 7.544 1.00 50.01 601 LYS A N 1
ATOM 3642 C CA . LYS A 1 507 ? 49.440 61.754 6.472 1.00 51.56 601 LYS A CA 1
ATOM 3643 C C . LYS A 1 507 ? 48.583 62.892 7.013 1.00 51.11 601 LYS A C 1
ATOM 3644 O O . LYS A 1 507 ? 47.850 62.712 7.991 1.00 54.08 601 LYS A O 1
ATOM 3650 N N . ARG A 1 508 ? 48.687 64.061 6.382 1.00 47.73 602 ARG A N 1
ATOM 3651 C CA . ARG A 1 508 ? 47.910 65.235 6.754 1.00 48.21 602 ARG A CA 1
ATOM 3652 C C . ARG A 1 508 ? 47.315 65.863 5.504 1.00 49.32 602 ARG A C 1
ATOM 3653 O O . ARG A 1 508 ? 47.869 65.745 4.407 1.00 51.12 602 ARG A O 1
ATOM 3661 N N . TRP A 1 509 ? 46.181 66.539 5.678 1.00 50.72 603 TRP A N 1
ATOM 3662 C CA . TRP A 1 509 ? 45.483 67.181 4.574 1.00 47.68 603 TRP A CA 1
ATOM 3663 C C . TRP A 1 509 ? 45.433 68.689 4.775 1.00 48.49 603 TRP A C 1
ATOM 3664 O O . TRP A 1 509 ? 45.412 69.185 5.906 1.00 55.79 603 TRP A O 1
ATOM 3675 N N . ASN A 1 510 ? 45.415 69.411 3.658 1.00 47.54 604 ASN A N 1
ATOM 3676 C CA . ASN A 1 510 ? 45.160 70.847 3.663 1.00 47.95 604 ASN A CA 1
ATOM 3677 C C . ASN A 1 510 ? 44.521 71.212 2.333 1.00 50.16 604 ASN A C 1
ATOM 3678 O O . ASN A 1 510 ? 45.084 70.918 1.273 1.00 47.83 604 ASN A O 1
ATOM 3683 N N . GLY A 1 511 ? 43.357 71.847 2.391 1.00 49.51 605 GLY A N 1
ATOM 3684 C CA . GLY A 1 511 ? 42.634 72.140 1.168 1.00 49.03 605 GLY A CA 1
ATOM 3685 C C . GLY A 1 511 ? 42.089 70.861 0.564 1.00 50.33 605 GLY A C 1
ATOM 3686 O O . GLY A 1 511 ? 41.478 70.032 1.249 1.00 49.93 605 GLY A O 1
ATOM 3687 N N . ALA A 1 512 ? 42.315 70.686 -0.736 1.00 47.11 606 ALA A N 1
ATOM 3688 C CA . ALA A 1 512 ? 41.847 69.505 -1.444 1.00 42.24 606 ALA A CA 1
ATOM 3689 C C . ALA A 1 512 ? 42.858 68.366 -1.451 1.00 47.39 606 ALA A C 1
ATOM 3690 O O . ALA A 1 512 ? 42.499 67.245 -1.827 1.00 47.12 606 ALA A O 1
ATOM 3692 N N . ASN A 1 513 ? 44.095 68.613 -1.033 1.00 47.20 607 ASN A N 1
ATOM 3693 C CA . ASN A 1 513 ? 45.183 67.665 -1.210 1.00 46.65 607 ASN A CA 1
ATOM 3694 C C . ASN A 1 513 ? 45.571 67.007 0.109 1.00 46.57 607 ASN A C 1
ATOM 3695 O O . ASN A 1 513 ? 45.403 67.582 1.189 1.00 46.64 607 ASN A O 1
ATOM 3700 N N . ALA A 1 514 ? 46.091 65.788 0.001 1.00 44.00 608 ALA A N 1
ATOM 3701 C CA . ALA A 1 514 ? 46.653 65.045 1.118 1.00 47.92 608 ALA A CA 1
ATOM 3702 C C . ALA A 1 514 ? 48.153 64.876 0.909 1.00 50.26 608 ALA A C 1
ATOM 3703 O O . ALA A 1 514 ? 48.642 64.870 -0.224 1.00 45.86 608 ALA A O 1
ATOM 3705 N N . TYR A 1 515 ? 48.885 64.746 2.013 1.00 43.19 609 TYR A N 1
ATOM 3706 C CA . TYR A 1 515 ? 50.338 64.729 1.963 1.00 49.04 609 TYR A CA 1
ATOM 3707 C C . TYR A 1 515 ? 50.885 63.711 2.950 1.00 48.47 609 TYR A C 1
ATOM 3708 O O . TYR A 1 515 ? 50.235 63.373 3.941 1.00 51.58 609 TYR A O 1
ATOM 3717 N N . VAL A 1 516 ? 52.091 63.227 2.664 1.00 38.41 610 VAL A N 1
ATOM 3718 C CA . VAL A 1 516 ? 52.814 62.333 3.558 1.00 45.26 610 VAL A CA 1
ATOM 3719 C C . VAL A 1 516 ? 54.139 62.993 3.917 1.00 53.11 610 VAL A C 1
ATOM 3720 O O . VAL A 1 516 ? 54.729 63.725 3.114 1.00 49.78 610 VAL A O 1
ATOM 3724 N N . ALA A 1 517 ? 54.593 62.752 5.145 1.00 55.08 611 ALA A N 1
ATOM 3725 C CA . ALA A 1 517 ? 55.803 63.391 5.647 1.00 57.07 611 ALA A CA 1
ATOM 3726 C C . ALA A 1 517 ? 57.038 62.624 5.189 1.00 54.21 611 ALA A C 1
ATOM 3727 O O . ALA A 1 517 ? 57.113 61.400 5.340 1.00 55.13 611 ALA A O 1
ATOM 3729 N N . GLU A 1 518 ? 58.005 63.348 4.628 1.00 53.69 612 GLU A N 1
ATOM 3730 C CA . GLU A 1 518 ? 59.258 62.744 4.198 1.00 59.60 612 GLU A CA 1
ATOM 3731 C C . GLU A 1 518 ? 60.288 62.657 5.315 1.00 57.92 612 GLU A C 1
ATOM 3732 O O . GLU A 1 518 ? 61.219 61.849 5.219 1.00 57.58 612 GLU A O 1
ATOM 3738 N N . ALA A 1 519 ? 60.145 63.463 6.363 1.00 57.99 613 ALA A N 1
ATOM 3739 C CA . ALA A 1 519 ? 61.050 63.417 7.499 1.00 53.46 613 ALA A CA 1
ATOM 3740 C C . ALA A 1 519 ? 60.273 63.745 8.763 1.00 58.04 613 ALA A C 1
ATOM 3741 O O . ALA A 1 519 ? 59.310 64.517 8.734 1.00 56.69 613 ALA A O 1
ATOM 3743 N N . ALA A 1 520 ? 60.695 63.142 9.870 1.00 62.41 614 ALA A N 1
ATOM 3744 C CA . ALA A 1 520 ? 60.125 63.488 11.163 1.00 60.35 614 ALA A CA 1
ATOM 3745 C C . ALA A 1 520 ? 60.572 64.888 11.564 1.00 60.85 614 ALA A C 1
ATOM 3746 O O . ALA A 1 520 ? 61.697 65.303 11.277 1.00 64.92 614 ALA A O 1
ATOM 3748 N N . GLY A 1 521 ? 59.680 65.621 12.218 1.00 60.67 615 GLY A N 1
ATOM 3749 C CA . GLY A 1 521 ? 60.000 66.971 12.629 1.00 56.15 615 GLY A CA 1
ATOM 3750 C C . GLY A 1 521 ? 58.750 67.710 13.052 1.00 64.57 615 GLY A C 1
ATOM 3751 O O . GLY A 1 521 ? 57.674 67.124 13.182 1.00 64.69 615 GLY A O 1
ATOM 3752 N N . THR A 1 522 ? 58.918 69.009 13.270 1.00 62.72 616 THR A N 1
ATOM 3753 C CA . THR A 1 522 ? 57.827 69.869 13.702 1.00 58.23 616 THR A CA 1
ATOM 3754 C C . THR A 1 522 ? 57.431 70.786 12.555 1.00 63.47 616 THR A C 1
ATOM 3755 O O . THR A 1 522 ? 58.291 71.445 11.950 1.00 62.73 616 THR A O 1
ATOM 3759 N N . THR A 1 523 ? 56.132 70.826 12.265 1.00 68.04 617 THR A N 1
ATOM 3760 C CA . THR A 1 523 ? 55.629 71.534 11.103 1.00 66.24 617 THR A CA 1
ATOM 3761 C C . THR A 1 523 ? 55.995 73.004 11.129 1.00 60.68 617 THR A C 1
ATOM 3762 O O . THR A 1 523 ? 56.077 73.628 12.185 1.00 62.73 617 THR A O 1
ATOM 3766 N N . GLY A 1 524 ? 56.181 73.558 9.939 1.00 66.06 618 GLY A N 1
ATOM 3767 C CA . GLY A 1 524 ? 56.423 74.972 9.777 1.00 61.95 618 GLY A CA 1
ATOM 3768 C C . GLY A 1 524 ? 55.134 75.756 9.644 1.00 65.83 618 GLY A C 1
ATOM 3769 O O . GLY A 1 524 ? 54.038 75.264 9.921 1.00 68.00 618 GLY A O 1
ATOM 3770 N N . ALA A 1 525 ? 55.272 77.002 9.190 1.00 63.94 619 ALA A N 1
ATOM 3771 C CA . ALA A 1 525 ? 54.152 77.934 9.202 1.00 63.92 619 ALA A CA 1
ATOM 3772 C C . ALA A 1 525 ? 53.372 77.985 7.896 1.00 61.84 619 ALA A C 1
ATOM 3773 O O . ALA A 1 525 ? 52.197 78.362 7.920 1.00 63.27 619 ALA A O 1
ATOM 3775 N N . THR A 1 526 ? 53.980 77.625 6.768 1.00 63.80 620 THR A N 1
ATOM 3776 C CA . THR A 1 526 ? 53.321 77.726 5.467 1.00 72.72 620 THR A CA 1
ATOM 3777 C C . THR A 1 526 ? 52.669 76.388 5.128 1.00 68.73 620 THR A C 1
ATOM 3778 O O . THR A 1 526 ? 53.362 75.402 4.852 1.00 65.65 620 THR A O 1
ATOM 3782 N N . ALA A 1 527 ? 51.337 76.362 5.131 1.00 69.43 621 ALA A N 1
ATOM 3783 C CA . ALA A 1 527 ? 50.600 75.129 4.904 1.00 62.75 621 ALA A CA 1
ATOM 3784 C C . ALA A 1 527 ? 50.847 74.603 3.490 1.00 52.76 621 ALA A C 1
ATOM 3785 O O . ALA A 1 527 ? 51.006 75.383 2.546 1.00 52.38 621 ALA A O 1
ATOM 3787 N N . PRO A 1 528 ? 50.882 73.280 3.316 1.00 50.00 622 PRO A N 1
ATOM 3788 C CA . PRO A 1 528 ? 51.125 72.713 1.981 1.00 50.18 622 PRO A CA 1
ATOM 3789 C C . PRO A 1 528 ? 49.923 72.909 1.067 1.00 49.52 622 PRO A C 1
ATOM 3790 O O . PRO A 1 528 ? 48.787 72.603 1.435 1.00 56.46 622 PRO A O 1
ATOM 3794 N N . THR A 1 529 ? 50.186 73.426 -0.137 1.00 47.32 623 THR A N 1
ATOM 3795 C CA . THR A 1 529 ? 49.138 73.706 -1.111 1.00 50.97 623 THR A CA 1
ATOM 3796 C C . THR A 1 529 ? 49.476 73.198 -2.508 1.00 54.99 623 THR A C 1
ATOM 3797 O O . THR A 1 529 ? 48.807 73.589 -3.473 1.00 51.97 623 THR A O 1
ATOM 3801 N N . HIS A 1 530 ? 50.488 72.348 -2.649 1.00 50.97 624 HIS A N 1
ATOM 3802 C CA . HIS A 1 530 ? 50.919 71.885 -3.958 1.00 51.99 624 HIS A CA 1
ATOM 3803 C C . HIS A 1 530 ? 50.146 70.640 -4.374 1.00 53.87 624 HIS A C 1
ATOM 3804 O O . HIS A 1 530 ? 49.646 69.884 -3.536 1.00 53.48 624 HIS A O 1
ATOM 3811 N N . THR A 1 531 ? 50.047 70.440 -5.688 1.00 52.99 625 THR A N 1
ATOM 3812 C CA . THR A 1 531 ? 49.353 69.295 -6.264 1.00 46.24 625 THR A CA 1
ATOM 3813 C C . THR A 1 531 ? 50.313 68.291 -6.890 1.00 48.39 625 THR A C 1
ATOM 3814 O O . THR A 1 531 ? 49.867 67.372 -7.585 1.00 43.75 625 THR A O 1
ATOM 3818 N N . SER A 1 532 ? 51.615 68.446 -6.658 1.00 53.24 626 SER A N 1
ATOM 3819 C CA . SER A 1 532 ? 52.619 67.538 -7.195 1.00 51.37 626 SER A CA 1
ATOM 3820 C C . SER A 1 532 ? 53.920 67.736 -6.432 1.00 51.68 626 SER A C 1
ATOM 3821 O O . SER A 1 532 ? 54.163 68.794 -5.845 1.00 50.86 626 SER A O 1
ATOM 3824 N N . GLY A 1 533 ? 54.751 66.699 -6.448 1.00 49.29 627 GLY A N 1
ATOM 3825 C CA . GLY A 1 533 ? 56.061 66.780 -5.833 1.00 51.28 627 GLY A CA 1
ATOM 3826 C C . GLY A 1 533 ? 56.005 66.963 -4.323 1.00 58.61 627 GLY A C 1
ATOM 3827 O O . GLY A 1 533 ? 54.999 66.694 -3.658 1.00 56.67 627 GLY A O 1
ATOM 3828 N N . THR A 1 534 ? 57.129 67.429 -3.782 1.00 57.98 628 THR A N 1
ATOM 3829 C CA . THR A 1 534 ? 57.281 67.660 -2.350 1.00 58.44 628 THR A CA 1
ATOM 3830 C C . THR A 1 534 ? 57.717 69.099 -2.125 1.00 55.65 628 THR A C 1
ATOM 3831 O O . THR A 1 534 ? 58.740 69.533 -2.665 1.00 58.08 628 THR A O 1
ATOM 3835 N N . VAL A 1 535 ? 56.941 69.833 -1.334 1.00 56.48 629 VAL A N 1
ATOM 3836 C CA . VAL A 1 535 ? 57.277 71.187 -0.921 1.00 53.61 629 VAL A CA 1
ATOM 3837 C C . VAL A 1 535 ? 57.409 71.192 0.595 1.00 62.00 629 VAL A C 1
ATOM 3838 O O . VAL A 1 535 ? 56.773 70.398 1.297 1.00 65.17 629 VAL A O 1
ATOM 3842 N N . SER A 1 536 ? 58.260 72.078 1.098 1.00 58.08 630 SER A N 1
ATOM 3843 C CA . SER A 1 536 ? 58.521 72.179 2.525 1.00 61.53 630 SER A CA 1
ATOM 3844 C C . SER A 1 536 ? 57.589 73.195 3.168 1.00 62.71 630 SER A C 1
ATOM 3845 O O . SER A 1 536 ? 57.491 74.336 2.704 1.00 62.23 630 SER A O 1
ATOM 3848 N N . ASP A 1 537 ? 56.897 72.782 4.226 1.00 64.98 631 ASP A N 1
ATOM 3849 C CA . ASP A 1 537 ? 56.551 73.779 5.222 1.00 68.24 631 ASP A CA 1
ATOM 3850 C C . ASP A 1 537 ? 57.829 74.152 5.967 1.00 74.17 631 ASP A C 1
ATOM 3851 O O . ASP A 1 537 ? 58.889 73.553 5.756 1.00 78.51 631 ASP A O 1
ATOM 3856 N N . GLY A 1 538 ? 57.735 75.150 6.838 1.00 72.57 632 GLY A N 1
ATOM 3857 C CA . GLY A 1 538 ? 58.911 75.660 7.521 1.00 74.20 632 GLY A CA 1
ATOM 3858 C C . GLY A 1 538 ? 59.856 74.624 8.105 1.00 71.12 632 GLY A C 1
ATOM 3859 O O . GLY A 1 538 ? 61.060 74.878 8.207 1.00 84.24 632 GLY A O 1
ATOM 3860 N N . GLY A 1 539 ? 59.342 73.449 8.470 1.00 65.18 633 GLY A N 1
ATOM 3861 C CA . GLY A 1 539 ? 60.181 72.451 9.108 1.00 68.05 633 GLY A CA 1
ATOM 3862 C C . GLY A 1 539 ? 59.968 70.999 8.722 1.00 69.18 633 GLY A C 1
ATOM 3863 O O . GLY A 1 539 ? 60.641 70.121 9.271 1.00 68.20 633 GLY A O 1
ATOM 3864 N N . VAL A 1 540 ? 59.054 70.714 7.795 1.00 69.79 634 VAL A N 1
ATOM 3865 C CA . VAL A 1 540 ? 58.760 69.341 7.390 1.00 61.26 634 VAL A CA 1
ATOM 3866 C C . VAL A 1 540 ? 58.505 69.311 5.888 1.00 60.36 634 VAL A C 1
ATOM 3867 O O . VAL A 1 540 ? 57.781 70.161 5.359 1.00 61.22 634 VAL A O 1
ATOM 3871 N N . ASN A 1 541 ? 59.104 68.337 5.203 1.00 62.08 635 ASN A N 1
ATOM 3872 C CA . ASN A 1 541 ? 58.891 68.130 3.775 1.00 60.67 635 ASN A CA 1
ATOM 3873 C C . ASN A 1 541 ? 57.656 67.259 3.569 1.00 59.61 635 ASN A C 1
ATOM 3874 O O . ASN A 1 541 ? 57.586 66.141 4.092 1.00 58.25 635 ASN A O 1
ATOM 3879 N N . TRP A 1 542 ? 56.691 67.764 2.803 1.00 57.50 636 TRP A N 1
ATOM 3880 C CA . TRP A 1 542 ? 55.428 67.075 2.560 1.00 52.37 636 TRP A CA 1
ATOM 3881 C C . TRP A 1 542 ? 55.341 66.673 1.093 1.00 56.28 636 TRP A C 1
ATOM 3882 O O . TRP A 1 542 ? 55.425 67.531 0.207 1.00 55.98 636 TRP A O 1
ATOM 3893 N N . ARG A 1 543 ? 55.151 65.379 0.844 1.00 55.05 637 ARG A N 1
ATOM 3894 C CA . ARG A 1 543 ? 54.988 64.844 -0.502 1.00 50.64 637 ARG A CA 1
ATOM 3895 C C . ARG A 1 543 ? 53.506 64.680 -0.821 1.00 49.18 637 ARG A C 1
ATOM 3896 O O . ARG A 1 543 ? 52.758 64.086 -0.037 1.00 49.54 637 ARG A O 1
ATOM 3904 N N . TYR A 1 544 ? 53.089 65.205 -1.971 1.00 51.54 638 TYR A N 1
ATOM 3905 C CA . TYR A 1 544 ? 51.708 65.063 -2.414 1.00 43.38 638 TYR A CA 1
ATOM 3906 C C . TYR A 1 544 ? 51.417 63.610 -2.778 1.00 45.80 638 TYR A C 1
ATOM 3907 O O . TYR A 1 544 ? 52.236 62.944 -3.417 1.00 47.89 638 TYR A O 1
ATOM 3916 N N . ILE A 1 545 ? 50.250 63.110 -2.370 1.00 47.87 639 ILE A N 1
ATOM 3917 C CA . ILE A 1 545 ? 49.940 61.698 -2.579 1.00 41.70 639 ILE A CA 1
ATOM 3918 C C . ILE A 1 545 ? 48.548 61.511 -3.163 1.00 43.39 639 ILE A C 1
ATOM 3919 O O . ILE A 1 545 ? 48.225 60.433 -3.675 1.00 50.77 639 ILE A O 1
ATOM 3924 N N . GLY A 1 546 ? 47.714 62.536 -3.088 1.00 44.10 640 GLY A N 1
ATOM 3925 C CA . GLY A 1 546 ? 46.381 62.447 -3.646 1.00 40.76 640 GLY A CA 1
ATOM 3926 C C . GLY A 1 546 ? 45.468 63.509 -3.065 1.00 46.04 640 GLY A C 1
ATOM 3927 O O . GLY A 1 546 ? 45.918 64.493 -2.479 1.00 50.95 640 GLY A O 1
ATOM 3928 N N . LYS A 1 547 ? 44.171 63.275 -3.240 1.00 45.10 641 LYS A N 1
ATOM 3929 C CA . LYS A 1 547 ? 43.130 64.213 -2.853 1.00 42.86 641 LYS A CA 1
ATOM 3930 C C . LYS A 1 547 ? 42.369 63.686 -1.645 1.00 46.17 641 LYS A C 1
ATOM 3931 O O . LYS A 1 547 ? 42.225 62.474 -1.463 1.00 47.59 641 LYS A O 1
ATOM 3937 N N . ARG A 1 548 ? 41.872 64.612 -0.825 1.00 44.31 642 ARG A N 1
ATOM 3938 C CA . ARG A 1 548 ? 41.133 64.280 0.387 1.00 42.25 642 ARG A CA 1
ATOM 3939 C C . ARG A 1 548 ? 39.635 64.340 0.121 1.00 40.94 642 ARG A C 1
ATOM 3940 O O . ARG A 1 548 ? 39.119 65.382 -0.302 1.00 41.82 642 ARG A O 1
ATOM 3948 N N . ARG A 1 549 ? 38.947 63.223 0.371 1.00 38.64 643 ARG A N 1
ATOM 3949 C CA . ARG A 1 549 ? 37.483 63.172 0.437 1.00 40.48 643 ARG A CA 1
ATOM 3950 C C . ARG A 1 549 ? 36.824 63.846 -0.764 1.00 46.88 643 ARG A C 1
ATOM 3951 O O . ARG A 1 549 ? 35.764 64.466 -0.643 1.00 47.50 643 ARG A O 1
ATOM 3959 N N . ILE A 1 550 ? 37.451 63.721 -1.937 1.00 42.47 644 ILE A N 1
ATOM 3960 C CA . ILE A 1 550 ? 36.941 64.366 -3.145 1.00 35.66 644 ILE A CA 1
ATOM 3961 C C . ILE A 1 550 ? 35.829 63.576 -3.815 1.00 45.42 644 ILE A C 1
ATOM 3962 O O . ILE A 1 550 ? 35.127 64.123 -4.676 1.00 52.72 644 ILE A O 1
ATOM 3967 N N . ALA A 1 551 ? 35.639 62.315 -3.433 1.00 42.66 645 ALA A N 1
ATOM 3968 C CA . ALA A 1 551 ? 34.738 61.430 -4.159 1.00 44.85 645 ALA A CA 1
ATOM 3969 C C . ALA A 1 551 ? 33.300 61.927 -4.096 1.00 46.43 645 ALA A C 1
ATOM 3970 O O . ALA A 1 551 ? 32.846 62.440 -3.072 1.00 46.12 645 ALA A O 1
ATOM 3972 N N . ALA A 1 552 ? 32.584 61.774 -5.212 1.00 45.14 646 ALA A N 1
ATOM 3973 C CA . ALA A 1 552 ? 31.163 62.094 -5.240 1.00 42.39 646 ALA A CA 1
ATOM 3974 C C . ALA A 1 552 ? 30.332 61.025 -4.547 1.00 39.21 646 ALA A C 1
ATOM 3975 O O . ALA A 1 552 ? 29.224 61.313 -4.079 1.00 39.81 646 ALA A O 1
ATOM 3977 N N . ALA A 1 553 ? 30.844 59.800 -4.483 1.00 39.24 647 ALA A N 1
ATOM 3978 C CA . ALA A 1 553 ? 30.172 58.680 -3.841 1.00 37.21 647 ALA A CA 1
ATOM 3979 C C . ALA A 1 553 ? 31.173 57.545 -3.714 1.00 38.56 647 ALA A C 1
ATOM 3980 O O . ALA A 1 553 ? 32.168 57.486 -4.441 1.00 42.53 647 ALA A O 1
ATOM 3982 N N . ALA A 1 554 ? 30.897 56.645 -2.775 1.00 39.62 648 ALA A N 1
ATOM 3983 C CA . ALA A 1 554 ? 31.730 55.467 -2.569 1.00 39.70 648 ALA A CA 1
ATOM 3984 C C . ALA A 1 554 ? 31.330 54.327 -3.497 1.00 42.37 648 ALA A C 1
ATOM 3985 O O . ALA A 1 554 ? 32.187 53.723 -4.149 1.00 38.50 648 ALA A O 1
ATOM 3987 N N . VAL A 1 555 ? 30.035 54.027 -3.568 1.00 36.39 649 VAL A N 1
ATOM 3988 C CA . VAL A 1 555 ? 29.509 52.956 -4.406 1.00 37.02 649 VAL A CA 1
ATOM 3989 C C . VAL A 1 555 ? 28.414 53.536 -5.287 1.00 43.39 649 VAL A C 1
ATOM 3990 O O . VAL A 1 555 ? 27.463 54.143 -4.782 1.00 38.78 649 VAL A O 1
ATOM 3994 N N . ALA A 1 556 ? 28.547 53.349 -6.600 1.00 39.19 650 ALA A N 1
ATOM 3995 C CA . ALA A 1 556 ? 27.589 53.867 -7.564 1.00 37.46 650 ALA A CA 1
ATOM 3996 C C . ALA A 1 556 ? 27.156 52.763 -8.515 1.00 38.59 650 ALA A C 1
ATOM 3997 O O . ALA A 1 556 ? 27.920 51.840 -8.811 1.00 38.88 650 ALA A O 1
ATOM 3999 N N . LEU A 1 557 ? 25.918 52.873 -8.996 1.00 37.69 651 LEU A N 1
ATOM 4000 C CA . LEU A 1 557 ? 25.350 51.920 -9.937 1.00 36.89 651 LEU A CA 1
ATOM 4001 C C . LEU A 1 557 ? 24.694 52.663 -11.090 1.00 41.30 651 LEU A C 1
ATOM 4002 O O . LEU A 1 557 ? 24.005 53.667 -10.881 1.00 42.14 651 LEU A O 1
ATOM 4007 N N . ARG A 1 558 ? 24.917 52.166 -12.307 1.00 40.17 652 ARG A N 1
ATOM 4008 C CA . ARG A 1 558 ? 24.331 52.730 -13.515 1.00 33.47 652 ARG A CA 1
ATOM 4009 C C . ARG A 1 558 ? 23.917 51.587 -14.434 1.00 37.58 652 ARG A C 1
ATOM 4010 O O . ARG A 1 558 ? 24.067 50.408 -14.100 1.00 39.65 652 ARG A O 1
ATOM 4018 N N . GLY A 1 559 ? 23.392 51.942 -15.606 1.00 41.55 653 GLY A N 1
ATOM 4019 C CA . GLY A 1 559 ? 23.026 50.940 -16.591 1.00 40.82 653 GLY A CA 1
ATOM 4020 C C . GLY A 1 559 ? 21.712 50.249 -16.259 1.00 42.66 653 GLY A C 1
ATOM 4021 O O . GLY A 1 559 ? 20.804 50.833 -15.668 1.00 41.19 653 GLY A O 1
ATOM 4022 N N . THR A 1 560 ? 21.611 48.985 -16.663 1.00 40.74 654 THR A N 1
ATOM 4023 C CA . THR A 1 560 ? 20.453 48.187 -16.292 1.00 38.38 654 THR A CA 1
ATOM 4024 C C . THR A 1 560 ? 20.545 47.813 -14.818 1.00 43.84 654 THR A C 1
ATOM 4025 O O . THR A 1 560 ? 21.634 47.573 -14.290 1.00 46.72 654 THR A O 1
ATOM 4029 N N . ALA A 1 561 ? 19.391 47.774 -14.156 1.00 42.15 655 ALA A N 1
ATOM 4030 C CA . ALA A 1 561 ? 19.360 47.615 -12.708 1.00 40.67 655 ALA A CA 1
ATOM 4031 C C . ALA A 1 561 ? 20.012 46.305 -12.284 1.00 37.96 655 ALA A C 1
ATOM 4032 O O . ALA A 1 561 ? 19.829 45.263 -12.919 1.00 40.94 655 ALA A O 1
ATOM 4034 N N . ALA A 1 562 ? 20.783 46.369 -11.203 1.00 35.05 656 ALA A N 1
ATOM 4035 C CA . ALA A 1 562 ? 21.341 45.163 -10.613 1.00 36.92 656 ALA A CA 1
ATOM 4036 C C . ALA A 1 562 ? 20.232 44.325 -9.993 1.00 41.67 656 ALA A C 1
ATOM 4037 O O . ALA A 1 562 ? 19.266 44.855 -9.439 1.00 45.12 656 ALA A O 1
ATOM 4039 N N . ALA A 1 563 ? 20.370 43.003 -10.093 1.00 39.81 657 ALA A N 1
ATOM 4040 C CA . ALA A 1 563 ? 19.379 42.126 -9.483 1.00 37.19 657 ALA A CA 1
ATOM 4041 C C . ALA A 1 563 ? 19.555 42.055 -7.971 1.00 44.75 657 ALA A C 1
ATOM 4042 O O . ALA A 1 563 ? 18.566 41.985 -7.232 1.00 48.17 657 ALA A O 1
ATOM 4044 N N . LEU A 1 564 ? 20.797 42.084 -7.493 1.00 42.67 658 LEU A N 1
ATOM 4045 C CA . LEU A 1 564 ? 21.065 41.988 -6.064 1.00 41.28 658 LEU A CA 1
ATOM 4046 C C . LEU A 1 564 ? 22.319 42.778 -5.727 1.00 41.67 658 LEU A C 1
ATOM 4047 O O . LEU A 1 564 ? 23.357 42.602 -6.372 1.00 40.00 658 LEU A O 1
ATOM 4052 N N . VAL A 1 565 ? 22.212 43.645 -4.723 1.00 44.81 659 VAL A N 1
ATOM 4053 C CA . VAL A 1 565 ? 23.352 44.334 -4.129 1.00 39.96 659 VAL A CA 1
ATOM 4054 C C . VAL A 1 565 ? 23.406 43.931 -2.664 1.00 41.63 659 VAL A C 1
ATOM 4055 O O . VAL A 1 565 ? 22.477 44.223 -1.900 1.00 41.19 659 VAL A O 1
ATOM 4059 N N . ARG A 1 566 ? 24.484 43.258 -2.274 1.00 39.18 660 ARG A N 1
ATOM 4060 C CA . ARG A 1 566 ? 24.609 42.696 -0.935 1.00 37.56 660 ARG A CA 1
ATOM 4061 C C . ARG A 1 566 ? 25.808 43.316 -0.234 1.00 42.01 660 ARG A C 1
ATOM 4062 O O . ARG A 1 566 ? 26.949 43.153 -0.682 1.00 45.74 660 ARG A O 1
ATOM 4070 N N . MET A 1 567 ? 25.546 44.022 0.861 1.00 40.29 661 MET A N 1
ATOM 4071 C CA . MET A 1 567 ? 26.571 44.589 1.723 1.00 35.12 661 MET A CA 1
ATOM 4072 C C . MET A 1 567 ? 26.413 44.025 3.128 1.00 37.62 661 MET A C 1
ATOM 4073 O O . MET A 1 567 ? 25.430 43.350 3.446 1.00 39.96 661 MET A O 1
ATOM 4078 N N . GLY A 1 568 ? 27.395 44.309 3.977 1.00 36.39 662 GLY A N 1
ATOM 4079 C CA . GLY A 1 568 ? 27.369 43.792 5.330 1.00 37.17 662 GLY A CA 1
ATOM 4080 C C . GLY A 1 568 ? 27.955 44.730 6.364 1.00 39.33 662 GLY A C 1
ATOM 4081 O O . GLY A 1 568 ? 28.189 45.910 6.087 1.00 40.95 662 GLY A O 1
ATOM 4082 N N . GLY A 1 569 ? 28.197 44.208 7.566 1.00 40.54 663 GLY A N 1
ATOM 4083 C CA . GLY A 1 569 ? 28.756 45.001 8.645 1.00 36.85 663 GLY A CA 1
ATOM 4084 C C . GLY A 1 569 ? 30.169 45.488 8.408 1.00 42.27 663 GLY A C 1
ATOM 4085 O O . GLY A 1 569 ? 30.626 46.373 9.139 1.00 45.99 663 GLY A O 1
ATOM 4086 N N . THR A 1 570 ? 30.869 44.938 7.415 1.00 39.70 664 THR A N 1
ATOM 4087 C CA . THR A 1 570 ? 32.216 45.382 7.083 1.00 37.88 664 THR A CA 1
ATOM 4088 C C . THR A 1 570 ? 32.250 46.407 5.958 1.00 37.39 664 THR A C 1
ATOM 4089 O O . THR A 1 570 ? 33.296 47.030 5.744 1.00 40.06 664 THR A O 1
ATOM 4093 N N . THR A 1 571 ? 31.144 46.601 5.241 1.00 37.31 665 THR A N 1
ATOM 4094 C CA . THR A 1 571 ? 31.120 47.533 4.119 1.00 38.61 665 THR A CA 1
ATOM 4095 C C . THR A 1 571 ? 31.295 48.962 4.620 1.00 39.35 665 THR A C 1
ATOM 4096 O O . THR A 1 571 ? 30.529 49.427 5.471 1.00 45.13 665 THR A O 1
ATOM 4100 N N . ARG A 1 572 ? 32.301 49.657 4.095 1.00 35.08 666 ARG A N 1
ATOM 4101 C CA . ARG A 1 572 ? 32.581 51.043 4.451 1.00 35.83 666 ARG A CA 1
ATOM 4102 C C . ARG A 1 572 ? 32.271 51.936 3.256 1.00 43.11 666 ARG A C 1
ATOM 4103 O O . ARG A 1 572 ? 32.836 51.748 2.172 1.00 40.85 666 ARG A O 1
ATOM 4111 N N . THR A 1 573 ? 31.375 52.905 3.456 1.00 39.37 667 THR A N 1
ATOM 4112 C CA . THR A 1 573 ? 30.995 53.853 2.413 1.00 34.71 667 THR A CA 1
ATOM 4113 C C . THR A 1 573 ? 31.116 55.294 2.895 1.00 40.87 667 THR A C 1
ATOM 4114 O O . THR A 1 573 ? 30.452 56.182 2.349 1.00 38.21 667 THR A O 1
ATOM 4118 N N . ASN A 1 574 ? 31.952 55.545 3.893 1.00 34.59 668 ASN A N 1
ATOM 4119 C CA . ASN A 1 574 ? 31.894 56.787 4.645 1.00 40.34 668 ASN A CA 1
ATOM 4120 C C . ASN A 1 574 ? 32.883 57.828 4.128 1.00 44.96 668 ASN A C 1
ATOM 4121 O O . ASN A 1 574 ? 33.834 57.526 3.402 1.00 42.15 668 ASN A O 1
ATOM 4126 N N . SER A 1 575 ? 32.621 59.079 4.511 1.00 39.19 669 SER A N 1
ATOM 4127 C CA . SER A 1 575 ? 33.561 60.193 4.442 1.00 35.84 669 SER A CA 1
ATOM 4128 C C . SER A 1 575 ? 33.820 60.693 3.027 1.00 42.15 669 SER A C 1
ATOM 4129 O O . SER A 1 575 ? 34.866 61.296 2.774 1.00 47.36 669 SER A O 1
ATOM 4132 N N . THR A 1 576 ? 32.897 60.483 2.094 1.00 39.51 670 THR A N 1
ATOM 4133 C CA . THR A 1 576 ? 33.016 61.092 0.776 1.00 42.42 670 THR A CA 1
ATOM 4134 C C . THR A 1 576 ? 32.293 62.443 0.796 1.00 42.16 670 THR A C 1
ATOM 4135 O O . THR A 1 576 ? 32.030 62.997 1.867 1.00 40.94 670 THR A O 1
ATOM 4139 N N . SER A 1 577 ? 31.984 62.994 -0.384 1.00 45.30 671 SER A N 1
ATOM 4140 C CA . SER A 1 577 ? 31.236 64.249 -0.455 1.00 46.08 671 SER A CA 1
ATOM 4141 C C . SER A 1 577 ? 29.945 64.171 0.347 1.00 48.47 671 SER A C 1
ATOM 4142 O O . SER A 1 577 ? 29.591 65.110 1.071 1.00 50.05 671 SER A O 1
ATOM 4145 N N . THR A 1 578 ? 29.229 63.060 0.229 1.00 41.80 672 THR A N 1
ATOM 4146 C CA . THR A 1 578 ? 28.003 62.836 0.973 1.00 45.67 672 THR A CA 1
ATOM 4147 C C . THR A 1 578 ? 28.290 62.009 2.219 1.00 45.24 672 THR A C 1
ATOM 4148 O O . THR A 1 578 ? 29.325 61.348 2.334 1.00 49.26 672 THR A O 1
ATOM 4152 N N . ALA A 1 579 ? 27.351 62.062 3.162 1.00 44.44 673 ALA A N 1
ATOM 4153 C CA . ALA A 1 579 ? 27.481 61.271 4.378 1.00 38.18 673 ALA A CA 1
ATOM 4154 C C . ALA A 1 579 ? 27.314 59.784 4.100 1.00 41.11 673 ALA A C 1
ATOM 4155 O O . ALA A 1 579 ? 27.918 58.951 4.787 1.00 41.54 673 ALA A O 1
ATOM 4157 N N . HIS A 1 580 ? 26.508 59.435 3.100 1.00 40.74 674 HIS A N 1
ATOM 4158 C CA . HIS A 1 580 ? 26.157 58.047 2.830 1.00 40.70 674 HIS A CA 1
ATOM 4159 C C . HIS A 1 580 ? 27.068 57.403 1.794 1.00 43.26 674 HIS A C 1
ATOM 4160 O O . HIS A 1 580 ? 27.397 56.218 1.916 1.00 48.02 674 HIS A O 1
ATOM 4167 N N . GLY A 1 581 ? 27.484 58.155 0.777 1.00 42.03 675 GLY A N 1
ATOM 4168 C CA . GLY A 1 581 ? 28.341 57.601 -0.253 1.00 38.59 675 GLY A CA 1
ATOM 4169 C C . GLY A 1 581 ? 27.656 56.651 -1.208 1.00 39.03 675 GLY A C 1
ATOM 4170 O O . GLY A 1 581 ? 28.322 55.799 -1.799 1.00 43.86 675 GLY A O 1
ATOM 4171 N N . ILE A 1 582 ? 26.343 56.771 -1.381 1.00 43.11 676 ILE A N 1
ATOM 4172 C CA . ILE A 1 582 ? 25.571 55.903 -2.262 1.00 41.92 676 ILE A CA 1
ATOM 4173 C C . ILE A 1 582 ? 25.022 56.738 -3.412 1.00 39.50 676 ILE A C 1
ATOM 4174 O O . ILE A 1 582 ? 24.592 57.880 -3.213 1.00 37.72 676 ILE A O 1
ATOM 4179 N N . ASP A 1 583 ? 25.046 56.166 -4.621 1.00 45.14 677 ASP A N 1
ATOM 4180 C CA . ASP A 1 583 ? 24.512 56.835 -5.813 1.00 38.92 677 ASP A CA 1
ATOM 4181 C C . ASP A 1 583 ? 24.034 55.746 -6.778 1.00 39.75 677 ASP A C 1
ATOM 4182 O O . ASP A 1 583 ? 24.798 55.260 -7.614 1.00 40.02 677 ASP A O 1
ATOM 4187 N N . PHE A 1 584 ? 22.760 55.385 -6.663 1.00 41.64 678 PHE A N 1
ATOM 4188 C CA . PHE A 1 584 ? 22.154 54.361 -7.511 1.00 40.17 678 PHE A CA 1
ATOM 4189 C C . PHE A 1 584 ? 21.124 55.053 -8.402 1.00 50.28 678 PHE A C 1
ATOM 4190 O O . PHE A 1 584 ? 19.962 55.201 -8.022 1.00 52.46 678 PHE A O 1
ATOM 4198 N N . SER A 1 585 ? 21.556 55.479 -9.601 1.00 50.34 679 SER A N 1
ATOM 4199 C CA . SER A 1 585 ? 20.619 56.158 -10.497 1.00 51.38 679 SER A CA 1
ATOM 4200 C C . SER A 1 585 ? 19.554 55.200 -11.013 1.00 60.10 679 SER A C 1
ATOM 4201 O O . SER A 1 585 ? 18.359 55.536 -10.927 1.00 69.93 679 SER A O 1
ATOM 4204 N N . PRO A 1 586 ? 19.887 54.016 -11.558 1.00 54.69 680 PRO A N 1
ATOM 4205 C CA . PRO A 1 586 ? 18.902 52.927 -11.552 1.00 45.38 680 PRO A CA 1
ATOM 4206 C C . PRO A 1 586 ? 19.035 52.113 -10.274 1.00 49.20 680 PRO A C 1
ATOM 4207 O O . PRO A 1 586 ? 20.032 51.410 -10.071 1.00 53.07 680 PRO A O 1
ATOM 4211 N N . SER A 1 587 ? 18.049 52.225 -9.394 1.00 51.45 681 SER A N 1
ATOM 4212 C CA . SER A 1 587 ? 18.128 51.560 -8.104 1.00 44.77 681 SER A CA 1
ATOM 4213 C C . SER A 1 587 ? 18.090 50.044 -8.288 1.00 44.09 681 SER A C 1
ATOM 4214 O O . SER A 1 587 ? 17.351 49.539 -9.139 1.00 51.90 681 SER A O 1
ATOM 4217 N N . PRO A 1 588 ? 18.874 49.295 -7.517 1.00 48.18 682 PRO A N 1
ATOM 4218 C CA . PRO A 1 588 ? 18.846 47.834 -7.639 1.00 42.61 682 PRO A CA 1
ATOM 4219 C C . PRO A 1 588 ? 17.497 47.278 -7.217 1.00 40.79 682 PRO A C 1
ATOM 4220 O O . PRO A 1 588 ? 16.838 47.799 -6.314 1.00 42.30 682 PRO A O 1
ATOM 4224 N N . THR A 1 589 ? 17.084 46.201 -7.891 1.00 39.24 683 THR A N 1
ATOM 4225 C CA . THR A 1 589 ? 15.805 45.585 -7.558 1.00 43.99 683 THR A CA 1
ATOM 4226 C C . THR A 1 589 ? 15.816 44.994 -6.154 1.00 41.53 683 THR A C 1
ATOM 4227 O O . THR A 1 589 ? 14.758 44.886 -5.523 1.00 49.38 683 THR A O 1
ATOM 4231 N N . ARG A 1 590 ? 16.988 44.616 -5.646 1.00 39.52 684 ARG A N 1
ATOM 4232 C CA . ARG A 1 590 ? 17.118 44.142 -4.275 1.00 46.09 684 ARG A CA 1
ATOM 4233 C C . ARG A 1 590 ? 18.405 44.684 -3.675 1.00 46.10 684 ARG A C 1
ATOM 4234 O O . ARG A 1 590 ? 19.458 44.660 -4.319 1.00 48.95 684 ARG A O 1
ATOM 4242 N N . TRP A 1 591 ? 18.316 45.169 -2.436 1.00 44.53 685 TRP A N 1
ATOM 4243 C CA . TRP A 1 591 ? 19.462 45.763 -1.745 1.00 39.70 685 TRP A CA 1
ATOM 4244 C C . TRP A 1 591 ? 19.485 45.240 -0.313 1.00 40.36 685 TRP A C 1
ATOM 4245 O O . TRP A 1 591 ? 18.698 45.684 0.528 1.00 48.97 685 TRP A O 1
ATOM 4256 N N . GLU A 1 592 ? 20.394 44.309 -0.038 1.00 48.78 686 GLU A N 1
ATOM 4257 C CA . GLU A 1 592 ? 20.594 43.768 1.300 1.00 43.40 686 GLU A CA 1
ATOM 4258 C C . GLU A 1 592 ? 21.839 44.394 1.914 1.00 41.96 686 GLU A C 1
ATOM 4259 O O . GLU A 1 592 ? 22.908 44.388 1.297 1.00 45.64 686 GLU A O 1
ATOM 4265 N N . TRP A 1 593 ? 21.694 44.942 3.119 1.00 45.60 687 TRP A N 1
ATOM 4266 C CA . TRP A 1 593 ? 22.817 45.521 3.858 1.00 43.09 687 TRP A CA 1
ATOM 4267 C C . TRP A 1 593 ? 22.613 45.183 5.331 1.00 44.72 687 TRP A C 1
ATOM 4268 O O . TRP A 1 593 ? 21.881 45.881 6.041 1.00 43.61 687 TRP A O 1
ATOM 4279 N N . SER A 1 594 ? 23.268 44.121 5.785 1.00 40.70 688 SER A N 1
ATOM 4280 C CA . SER A 1 594 ? 23.119 43.669 7.156 1.00 46.10 688 SER A CA 1
ATOM 4281 C C . SER A 1 594 ? 24.049 44.437 8.087 1.00 48.78 688 SER A C 1
ATOM 4282 O O . SER A 1 594 ? 25.131 44.883 7.692 1.00 47.11 688 SER A O 1
ATOM 4285 N N . ASP A 1 595 ? 23.601 44.598 9.334 1.00 48.17 689 ASP A N 1
ATOM 4286 C CA . ASP A 1 595 ? 24.416 45.149 10.417 1.00 46.65 689 ASP A CA 1
ATOM 4287 C C . ASP A 1 595 ? 24.853 46.584 10.123 1.00 47.40 689 ASP A C 1
ATOM 4288 O O . ASP A 1 595 ? 26.014 46.956 10.305 1.00 48.71 689 ASP A O 1
ATOM 4293 N N . ILE A 1 596 ? 23.899 47.402 9.676 1.00 48.87 690 ILE A N 1
ATOM 4294 C CA . ILE A 1 596 ? 24.195 48.803 9.396 1.00 46.38 690 ILE A CA 1
ATOM 4295 C C . ILE A 1 596 ? 24.533 49.543 10.685 1.00 42.10 690 ILE A C 1
ATOM 4296 O O . ILE A 1 596 ? 25.585 50.183 10.794 1.00 47.99 690 ILE A O 1
ATOM 4301 N N . ASP A 1 597 ? 23.652 49.459 11.679 1.00 48.53 691 ASP A N 1
ATOM 4302 C CA . ASP A 1 597 ? 23.855 50.134 12.954 1.00 44.28 691 ASP A CA 1
ATOM 4303 C C . ASP A 1 597 ? 22.978 49.465 14.001 1.00 46.97 691 ASP A C 1
ATOM 4304 O O . ASP A 1 597 ? 22.038 48.735 13.674 1.00 47.53 691 ASP A O 1
ATOM 4309 N N . ALA A 1 598 ? 23.301 49.724 15.268 1.00 47.16 692 ALA A N 1
ATOM 4310 C CA . ALA A 1 598 ? 22.549 49.183 16.393 1.00 45.85 692 ALA A CA 1
ATOM 4311 C C . ALA A 1 598 ? 22.914 49.964 17.648 1.00 54.50 692 ALA A C 1
ATOM 4312 O O . ALA A 1 598 ? 23.921 50.679 17.684 1.00 46.12 692 ALA A O 1
ATOM 4314 N N . GLY A 1 599 ? 22.080 49.819 18.673 1.00 50.90 693 GLY A N 1
ATOM 4315 C CA . GLY A 1 599 ? 22.344 50.472 19.939 1.00 49.96 693 GLY A CA 1
ATOM 4316 C C . GLY A 1 599 ? 21.129 50.419 20.843 1.00 49.94 693 GLY A C 1
ATOM 4317 O O . GLY A 1 599 ? 20.163 49.699 20.579 1.00 53.21 693 GLY A O 1
ATOM 4318 N N . THR A 1 600 ? 21.206 51.190 21.929 1.00 51.61 694 THR A N 1
ATOM 4319 C CA . THR A 1 600 ? 20.104 51.334 22.874 1.00 51.62 694 THR A CA 1
ATOM 4320 C C . THR A 1 600 ? 19.867 52.812 23.148 1.00 47.70 694 THR A C 1
ATOM 4321 O O . THR A 1 600 ? 20.817 53.562 23.394 1.00 43.98 694 THR A O 1
ATOM 4325 N N . ALA A 1 601 ? 18.602 53.224 23.107 1.00 49.06 695 ALA A N 1
ATOM 4326 C CA . ALA A 1 601 ? 18.196 54.580 23.445 1.00 49.01 695 ALA A CA 1
ATOM 4327 C C . ALA A 1 601 ? 17.225 54.544 24.617 1.00 55.59 695 ALA A C 1
ATOM 4328 O O . ALA A 1 601 ? 16.508 53.559 24.816 1.00 54.45 695 ALA A O 1
ATOM 4330 N N . THR A 1 602 ? 17.207 55.623 25.395 1.00 53.40 696 THR A N 1
ATOM 4331 C CA . THR A 1 602 ? 16.289 55.773 26.519 1.00 56.31 696 THR A CA 1
ATOM 4332 C C . THR A 1 602 ? 15.291 56.874 26.185 1.00 56.01 696 THR A C 1
ATOM 4333 O O . THR A 1 602 ? 15.686 58.019 25.940 1.00 53.16 696 THR A O 1
ATOM 4337 N N . LEU A 1 603 ? 14.005 56.531 26.197 1.00 51.42 697 LEU A N 1
ATOM 4338 C CA . LEU A 1 603 ? 12.972 57.447 25.739 1.00 49.50 697 LEU A CA 1
ATOM 4339 C C . LEU A 1 603 ? 12.782 58.607 26.714 1.00 54.65 697 LEU A C 1
ATOM 4340 O O . LEU A 1 603 ? 13.169 58.552 27.885 1.00 54.58 697 LEU A O 1
ATOM 4345 N N . ALA A 1 604 ? 12.180 59.677 26.199 1.00 49.74 698 ALA A N 1
ATOM 4346 C CA . ALA A 1 604 ? 11.832 60.845 26.994 1.00 48.64 698 ALA A CA 1
ATOM 4347 C C . ALA A 1 604 ? 10.562 61.440 26.410 1.00 51.47 698 ALA A C 1
ATOM 4348 O O . ALA A 1 604 ? 10.508 61.721 25.209 1.00 49.62 698 ALA A O 1
ATOM 4350 N N . ALA A 1 605 ? 9.549 61.621 27.259 1.00 51.51 699 ALA A N 1
ATOM 4351 C CA . ALA A 1 605 ? 8.216 62.033 26.817 1.00 46.57 699 ALA A CA 1
ATOM 4352 C C . ALA A 1 605 ? 7.698 61.100 25.725 1.00 46.23 699 ALA A C 1
ATOM 4353 O O . ALA A 1 605 ? 7.060 61.524 24.759 1.00 41.87 699 ALA A O 1
ATOM 4355 N N . GLY A 1 606 ? 7.999 59.812 25.875 1.00 46.43 700 GLY A N 1
ATOM 4356 C CA . GLY A 1 606 ? 7.495 58.790 24.986 1.00 48.22 700 GLY A CA 1
ATOM 4357 C C . GLY A 1 606 ? 8.215 58.638 23.664 1.00 53.53 700 GLY A C 1
ATOM 4358 O O . GLY A 1 606 ? 7.780 57.824 22.841 1.00 51.99 700 GLY A O 1
ATOM 4359 N N . THR A 1 607 ? 9.297 59.382 23.422 1.00 50.94 701 THR A N 1
ATOM 4360 C CA . THR A 1 607 ? 9.968 59.352 22.128 1.00 53.20 701 THR A CA 1
ATOM 4361 C C . THR A 1 607 ? 11.476 59.502 22.287 1.00 52.23 701 THR A C 1
ATOM 4362 O O . THR A 1 607 ? 11.963 60.122 23.236 1.00 49.41 701 THR A O 1
ATOM 4366 N N . VAL A 1 608 ? 12.203 58.919 21.334 1.00 51.09 702 VAL A N 1
ATOM 4367 C CA . VAL A 1 608 ? 13.592 59.262 21.047 1.00 45.52 702 VAL A CA 1
ATOM 4368 C C . VAL A 1 608 ? 13.750 59.336 19.540 1.00 40.35 702 VAL A C 1
ATOM 4369 O O . VAL A 1 608 ? 13.182 58.520 18.808 1.00 45.90 702 VAL A O 1
ATOM 4373 N N . THR A 1 609 ? 14.522 60.308 19.075 1.00 38.63 703 THR A N 1
ATOM 4374 C CA . THR A 1 609 ? 15.002 60.329 17.699 1.00 48.66 703 THR A CA 1
ATOM 4375 C C . THR A 1 609 ? 16.494 60.022 17.750 1.00 48.70 703 THR A C 1
ATOM 4376 O O . THR A 1 609 ? 17.278 60.800 18.306 1.00 38.30 703 THR A O 1
ATOM 4380 N N . VAL A 1 610 ? 16.873 58.880 17.196 1.00 48.77 704 VAL A N 1
ATOM 4381 C CA . VAL A 1 610 ? 18.242 58.387 17.254 1.00 46.07 704 VAL A CA 1
ATOM 4382 C C . VAL A 1 610 ? 18.999 58.874 16.029 1.00 46.52 704 VAL A C 1
ATOM 4383 O O . VAL A 1 610 ? 18.444 58.944 14.927 1.00 51.09 704 VAL A O 1
ATOM 4387 N N . ASN A 1 611 ? 20.269 59.222 16.222 1.00 47.43 705 ASN A N 1
ATOM 4388 C CA . ASN A 1 611 ? 21.156 59.551 15.116 1.00 43.54 705 ASN A CA 1
ATOM 4389 C C . ASN A 1 611 ? 21.953 58.314 14.724 1.00 47.90 705 ASN A C 1
ATOM 4390 O O . ASN A 1 611 ? 22.579 57.676 15.577 1.00 46.90 705 ASN A O 1
ATOM 4395 N N . ILE A 1 612 ? 21.914 57.968 13.435 1.00 45.10 706 ILE A N 1
ATOM 4396 C CA . ILE A 1 612 ? 22.771 56.906 12.924 1.00 40.53 706 ILE A CA 1
ATOM 4397 C C . ILE A 1 612 ? 24.226 57.345 13.036 1.00 40.14 706 ILE A C 1
ATOM 4398 O O . ILE A 1 612 ? 24.548 58.536 12.921 1.00 45.13 706 ILE A O 1
ATOM 4403 N N . THR A 1 613 ? 25.114 56.380 13.288 1.00 37.04 707 THR A N 1
ATOM 4404 C CA . THR A 1 613 ? 26.540 56.679 13.335 1.00 43.07 707 THR A CA 1
ATOM 4405 C C . THR A 1 613 ? 26.960 57.403 12.063 1.00 43.82 707 THR A C 1
ATOM 4406 O O . THR A 1 613 ? 26.423 57.156 10.979 1.00 45.37 707 THR A O 1
ATOM 4410 N N . ASP A 1 614 ? 27.919 58.321 12.212 1.00 45.91 708 ASP A N 1
ATOM 4411 C CA . ASP A 1 614 ? 28.337 59.159 11.092 1.00 43.91 708 ASP A CA 1
ATOM 4412 C C . ASP A 1 614 ? 28.700 58.318 9.875 1.00 42.60 708 ASP A C 1
ATOM 4413 O O . ASP A 1 614 ? 28.274 58.608 8.752 1.00 44.21 708 ASP A O 1
ATOM 4418 N N . ASN A 1 615 ? 29.461 57.242 10.091 1.00 41.95 709 ASN A N 1
ATOM 4419 C CA . ASN A 1 615 ? 29.977 56.453 8.979 1.00 46.78 709 ASN A CA 1
ATOM 4420 C C . ASN A 1 615 ? 28.911 55.599 8.306 1.00 42.29 709 ASN A C 1
ATOM 4421 O O . ASN A 1 615 ? 29.140 55.115 7.193 1.00 48.78 709 ASN A O 1
ATOM 4426 N N . ARG A 1 616 ? 27.756 55.400 8.942 1.00 42.87 710 ARG A N 1
ATOM 4427 C CA . ARG A 1 616 ? 26.723 54.527 8.398 1.00 41.99 710 ARG A CA 1
ATOM 4428 C C . ARG A 1 616 ? 25.431 55.275 8.090 1.00 39.37 710 ARG A C 1
ATOM 4429 O O . ARG A 1 616 ? 24.372 54.650 7.978 1.00 40.68 710 ARG A O 1
ATOM 4437 N N . ARG A 1 617 ? 25.493 56.599 7.957 1.00 35.59 711 ARG A N 1
ATOM 4438 C CA . ARG A 1 617 ? 24.326 57.354 7.521 1.00 35.62 711 ARG A CA 1
ATOM 4439 C C . ARG A 1 617 ? 23.886 56.870 6.145 1.00 36.36 711 ARG A C 1
ATOM 4440 O O . ARG A 1 617 ? 24.712 56.523 5.298 1.00 45.04 711 ARG A O 1
ATOM 4448 N N . GLN A 1 618 ? 22.576 56.834 5.930 1.00 39.36 712 GLN A N 1
ATOM 4449 C CA . GLN A 1 618 ? 22.000 56.171 4.772 1.00 38.21 712 GLN A CA 1
ATOM 4450 C C . GLN A 1 618 ? 21.597 57.178 3.701 1.00 38.80 712 GLN A C 1
ATOM 4451 O O . GLN A 1 618 ? 21.535 58.388 3.930 1.00 40.26 712 GLN A O 1
ATOM 4457 N N . VAL A 1 619 ? 21.325 56.647 2.507 1.00 40.33 713 VAL A N 1
ATOM 4458 C CA . VAL A 1 619 ? 20.906 57.478 1.385 1.00 38.27 713 VAL A CA 1
ATOM 4459 C C . VAL A 1 619 ? 19.425 57.832 1.455 1.00 39.85 713 VAL A C 1
ATOM 4460 O O . VAL A 1 619 ? 19.013 58.850 0.884 1.00 42.47 713 VAL A O 1
ATOM 4464 N N . ASP A 1 620 ? 18.616 57.030 2.142 1.00 44.22 714 ASP A N 1
ATOM 4465 C CA . ASP A 1 620 ? 17.192 57.299 2.287 1.00 35.81 714 ASP A CA 1
ATOM 4466 C C . ASP A 1 620 ? 16.735 56.743 3.630 1.00 42.10 714 ASP A C 1
ATOM 4467 O O . ASP A 1 620 ? 17.542 56.253 4.426 1.00 45.93 714 ASP A O 1
ATOM 4472 N N . GLY A 1 621 ? 15.429 56.805 3.876 1.00 45.22 715 GLY A N 1
ATOM 4473 C CA . GLY A 1 621 ? 14.862 56.248 5.086 1.00 37.34 715 GLY A CA 1
ATOM 4474 C C . GLY A 1 621 ? 14.117 54.954 4.841 1.00 42.85 715 GLY A C 1
ATOM 4475 O O . GLY A 1 621 ? 13.152 54.644 5.545 1.00 51.07 715 GLY A O 1
ATOM 4476 N N . ASN A 1 622 ? 14.553 54.187 3.844 1.00 44.22 716 ASN A N 1
ATOM 4477 C CA . ASN A 1 622 ? 13.908 52.932 3.486 1.00 39.87 716 ASN A CA 1
ATOM 4478 C C . ASN A 1 622 ? 14.596 51.720 4.100 1.00 47.69 716 ASN A C 1
ATOM 4479 O O . ASN A 1 622 ? 14.300 50.586 3.707 1.00 50.73 716 ASN A O 1
ATOM 4484 N N . TYR A 1 623 ? 15.511 51.931 5.042 1.00 40.95 717 TYR A N 1
ATOM 4485 C CA . TYR A 1 623 ? 16.090 50.824 5.783 1.00 45.56 717 TYR A CA 1
ATOM 4486 C C . TYR A 1 623 ? 15.073 50.277 6.782 1.00 47.64 717 TYR A C 1
ATOM 4487 O O . TYR A 1 623 ? 14.055 50.907 7.087 1.00 43.25 717 TYR A O 1
ATOM 4496 N N . ARG A 1 624 ? 15.362 49.089 7.302 1.00 48.54 718 ARG A N 1
ATOM 4497 C CA . ARG A 1 624 ? 14.500 48.441 8.278 1.00 46.70 718 ARG A CA 1
ATOM 4498 C C . ARG A 1 624 ? 14.981 48.743 9.691 1.00 48.91 718 ARG A C 1
ATOM 4499 O O . ARG A 1 624 ? 16.183 48.849 9.950 1.00 51.70 718 ARG A O 1
ATOM 4507 N N . VAL A 1 625 ? 14.025 48.891 10.603 1.00 48.21 719 VAL A N 1
ATOM 4508 C CA . VAL A 1 625 ? 14.301 49.143 12.013 1.00 44.26 719 VAL A CA 1
ATOM 4509 C C . VAL A 1 625 ? 13.616 48.059 12.830 1.00 44.52 719 VAL A C 1
ATOM 4510 O O . VAL A 1 625 ? 12.401 47.859 12.712 1.00 43.71 719 VAL A O 1
ATOM 4514 N N . LEU A 1 626 ? 14.390 47.359 13.648 1.00 46.88 720 LEU A N 1
ATOM 4515 C CA . LEU A 1 626 ? 13.852 46.464 14.658 1.00 46.54 720 LEU A CA 1
ATOM 4516 C C . LEU A 1 626 ? 14.160 47.036 16.034 1.00 46.02 720 LEU A C 1
ATOM 4517 O O . LEU A 1 626 ? 15.197 47.670 16.236 1.00 49.29 720 LEU A O 1
ATOM 4522 N N . VAL A 1 627 ? 13.245 46.817 16.974 1.00 51.01 721 VAL A N 1
ATOM 4523 C CA . VAL A 1 627 ? 13.343 47.411 18.303 1.00 52.87 721 VAL A CA 1
ATOM 4524 C C . VAL A 1 627 ? 12.430 46.666 19.267 1.00 47.01 721 VAL A C 1
ATOM 4525 O O . VAL A 1 627 ? 11.269 46.382 18.947 1.00 58.27 721 VAL A O 1
ATOM 4529 N N . THR A 1 628 ? 12.950 46.325 20.445 1.00 43.97 722 THR A N 1
ATOM 4530 C CA . THR A 1 628 ? 12.139 45.786 21.526 1.00 51.82 722 THR A CA 1
ATOM 4531 C C . THR A 1 628 ? 12.417 46.573 22.797 1.00 54.83 722 THR A C 1
ATOM 4532 O O . THR A 1 628 ? 13.482 47.173 22.961 1.00 49.11 722 THR A O 1
ATOM 4536 N N . GLY A 1 629 ? 11.440 46.559 23.700 1.00 51.96 723 GLY A N 1
ATOM 4537 C CA . GLY A 1 629 ? 11.470 47.401 24.873 1.00 51.58 723 GLY A CA 1
ATOM 4538 C C . GLY A 1 629 ? 11.963 46.690 26.123 1.00 53.23 723 GLY A C 1
ATOM 4539 O O . GLY A 1 629 ? 12.122 45.474 26.170 1.00 48.46 723 GLY A O 1
ATOM 4540 N N . THR A 1 630 ? 12.206 47.498 27.152 1.00 55.74 724 THR A N 1
ATOM 4541 C CA . THR A 1 630 ? 12.616 47.012 28.459 1.00 52.39 724 THR A CA 1
ATOM 4542 C C . THR A 1 630 ? 11.448 46.823 29.419 1.00 57.12 724 THR A C 1
ATOM 4543 O O . THR A 1 630 ? 11.627 46.194 30.467 1.00 58.66 724 THR A O 1
ATOM 4547 N N . VAL A 1 631 ? 10.266 47.348 29.092 1.00 57.82 725 VAL A N 1
ATOM 4548 C CA . VAL A 1 631 ? 9.116 47.358 29.987 1.00 52.89 725 VAL A CA 1
ATOM 4549 C C . VAL A 1 631 ? 7.864 47.009 29.188 1.00 51.47 725 VAL A C 1
ATOM 4550 O O . VAL A 1 631 ? 7.915 46.790 27.975 1.00 54.71 725 VAL A O 1
ATOM 4554 N N . ASN A 1 632 ? 6.724 46.968 29.883 1.00 54.02 726 ASN A N 1
ATOM 4555 C CA . ASN A 1 632 ? 5.450 46.553 29.292 1.00 55.87 726 ASN A CA 1
ATOM 4556 C C . ASN A 1 632 ? 4.812 47.731 28.553 1.00 54.41 726 ASN A C 1
ATOM 4557 O O . ASN A 1 632 ? 3.846 48.354 29.000 1.00 55.47 726 ASN A O 1
ATOM 4562 N N . GLU A 1 633 ? 5.381 48.036 27.391 1.00 56.33 727 GLU A N 1
ATOM 4563 C CA . GLU A 1 633 ? 4.847 49.056 26.502 1.00 52.62 727 GLU A CA 1
ATOM 4564 C C . GLU A 1 633 ? 5.010 48.586 25.065 1.00 55.17 727 GLU A C 1
ATOM 4565 O O . GLU A 1 633 ? 5.899 47.790 24.756 1.00 62.28 727 GLU A O 1
ATOM 4571 N N . THR A 1 634 ? 4.140 49.079 24.190 1.00 55.23 728 THR A N 1
ATOM 4572 C CA . THR A 1 634 ? 4.285 48.850 22.760 1.00 56.65 728 THR A CA 1
ATOM 4573 C C . THR A 1 634 ? 5.218 49.909 22.187 1.00 56.38 728 THR A C 1
ATOM 4574 O O . THR A 1 634 ? 4.997 51.109 22.381 1.00 53.98 728 THR A O 1
ATOM 4578 N N . PHE A 1 635 ? 6.268 49.462 21.503 1.00 59.67 729 PHE A N 1
ATOM 4579 C CA . PHE A 1 635 ? 7.271 50.348 20.926 1.00 56.42 729 PHE A CA 1
ATOM 4580 C C . PHE A 1 635 ? 7.266 50.191 19.414 1.00 48.30 729 PHE A C 1
ATOM 4581 O O . PHE A 1 635 ? 7.275 49.066 18.903 1.00 52.73 729 PHE A O 1
ATOM 4589 N N . TYR A 1 636 ? 7.256 51.316 18.703 1.00 50.21 730 TYR A N 1
ATOM 4590 C CA . TYR A 1 636 ? 7.181 51.305 17.251 1.00 49.79 730 TYR A CA 1
ATOM 4591 C C . TYR A 1 636 ? 8.007 52.451 16.686 1.00 50.86 730 TYR A C 1
ATOM 4592 O O . TYR A 1 636 ? 8.317 53.424 17.377 1.00 51.96 730 TYR A O 1
ATOM 4601 N N . VAL A 1 637 ? 8.361 52.315 15.412 1.00 51.95 731 VAL A N 1
ATOM 4602 C CA . VAL A 1 637 ? 9.181 53.287 14.699 1.00 49.79 731 VAL A CA 1
ATOM 4603 C C . VAL A 1 637 ? 8.250 54.144 13.852 1.00 50.70 731 VAL A C 1
ATOM 4604 O O . VAL A 1 637 ? 7.683 53.672 12.860 1.00 52.67 731 VAL A O 1
ATOM 4608 N N . SER A 1 638 ? 8.098 55.411 14.232 1.00 49.49 732 SER A N 1
ATOM 4609 C CA . SER A 1 638 ? 7.131 56.291 13.592 1.00 53.13 732 SER A CA 1
ATOM 4610 C C . SER A 1 638 ? 7.717 57.125 12.459 1.00 49.32 732 SER A C 1
ATOM 4611 O O . SER A 1 638 ? 6.948 57.698 11.679 1.00 47.16 732 SER A O 1
ATOM 4614 N N . ALA A 1 639 ? 9.041 57.216 12.347 1.00 45.86 733 ALA A N 1
ATOM 4615 C CA . ALA A 1 639 ? 9.650 58.018 11.295 1.00 42.28 733 ALA A CA 1
ATOM 4616 C C . ALA A 1 639 ? 11.041 57.485 10.989 1.00 44.78 733 ALA A C 1
ATOM 4617 O O . ALA A 1 639 ? 11.746 57.018 11.887 1.00 47.00 733 ALA A O 1
ATOM 4619 N N . ARG A 1 640 ? 11.427 57.562 9.716 1.00 47.13 734 ARG A N 1
ATOM 4620 C CA . ARG A 1 640 ? 12.740 57.125 9.263 1.00 41.38 734 ARG A CA 1
ATOM 4621 C C . ARG A 1 640 ? 13.230 58.065 8.173 1.00 41.40 734 ARG A C 1
ATOM 4622 O O . ARG A 1 640 ? 12.544 58.261 7.166 1.00 50.00 734 ARG A O 1
ATOM 4630 N N . ALA A 1 641 ? 14.409 58.641 8.373 1.00 41.40 735 ALA A N 1
ATOM 4631 C CA . ALA A 1 641 ? 15.021 59.541 7.407 1.00 43.49 735 ALA A CA 1
ATOM 4632 C C . ALA A 1 641 ? 16.399 59.009 7.018 1.00 40.13 735 ALA A C 1
ATOM 4633 O O . ALA A 1 641 ? 16.796 57.909 7.407 1.00 39.05 735 ALA A O 1
ATOM 4635 N N . ALA A 1 642 ? 17.135 59.811 6.247 1.00 39.48 736 ALA A N 1
ATOM 4636 C CA . ALA A 1 642 ? 18.453 59.385 5.791 1.00 40.65 736 ALA A CA 1
ATOM 4637 C C . ALA A 1 642 ? 19.439 59.296 6.947 1.00 42.44 736 ALA A C 1
ATOM 4638 O O . ALA A 1 642 ? 20.256 58.369 7.003 1.00 40.99 736 ALA A O 1
ATOM 4640 N N . SER A 1 643 ? 19.375 60.241 7.886 1.00 46.12 737 SER A N 1
ATOM 4641 C CA . SER A 1 643 ? 20.358 60.327 8.953 1.00 36.86 737 SER A CA 1
ATOM 4642 C C . SER A 1 643 ? 19.795 60.061 10.342 1.00 40.67 737 SER A C 1
ATOM 4643 O O . SER A 1 643 ? 20.581 59.856 11.275 1.00 42.76 737 SER A O 1
ATOM 4646 N N . ASN A 1 644 ? 18.474 60.060 10.518 1.00 40.53 738 ASN A N 1
ATOM 4647 C CA . ASN A 1 644 ? 17.905 59.797 11.833 1.00 42.38 738 ASN A CA 1
ATOM 4648 C C . ASN A 1 644 ? 16.589 59.045 11.692 1.00 44.57 738 ASN A C 1
ATOM 4649 O O . ASN A 1 644 ? 16.034 58.905 10.598 1.00 43.35 738 ASN A O 1
ATOM 4654 N N . PHE A 1 645 ? 16.101 58.556 12.829 1.00 43.52 739 PHE A N 1
ATOM 4655 C CA . PHE A 1 645 ? 14.819 57.873 12.918 1.00 44.74 739 PHE A CA 1
ATOM 4656 C C . PHE A 1 645 ? 14.324 58.003 14.350 1.00 48.06 739 PHE A C 1
ATOM 4657 O O . PHE A 1 645 ? 15.113 58.194 15.279 1.00 43.61 739 PHE A O 1
ATOM 4665 N N . THR A 1 646 ? 13.009 57.902 14.518 1.00 48.05 740 THR A N 1
ATOM 4666 C CA . THR A 1 646 ? 12.370 58.136 15.804 1.00 49.21 740 THR A CA 1
ATOM 4667 C C . THR A 1 646 ? 11.675 56.873 16.295 1.00 51.75 740 THR A C 1
ATOM 4668 O O . THR A 1 646 ? 11.068 56.137 15.510 1.00 48.02 740 THR A O 1
ATOM 4672 N N . ILE A 1 647 ? 11.770 56.636 17.602 1.00 51.79 741 ILE A N 1
ATOM 4673 C CA . ILE A 1 647 ? 11.088 55.537 18.274 1.00 49.85 741 ILE A CA 1
ATOM 4674 C C . ILE A 1 647 ? 10.129 56.137 19.289 1.00 53.00 741 ILE A C 1
ATOM 4675 O O . ILE A 1 647 ? 10.538 56.940 20.135 1.00 54.26 741 ILE A O 1
ATOM 4680 N N . THR A 1 648 ? 8.858 55.758 19.202 1.00 51.43 742 THR A N 1
ATOM 4681 C CA . THR A 1 648 ? 7.844 56.232 20.131 1.00 55.58 742 THR A CA 1
ATOM 4682 C C . THR A 1 648 ? 7.177 55.051 20.824 1.00 51.82 742 THR A C 1
ATOM 4683 O O . THR A 1 648 ? 7.276 53.905 20.379 1.00 48.97 742 THR A O 1
ATOM 4687 N N . SER A 1 649 ? 6.492 55.347 21.926 1.00 53.10 743 SER A N 1
ATOM 4688 C CA . SER A 1 649 ? 5.845 54.327 22.737 1.00 54.70 743 SER A CA 1
ATOM 4689 C C . SER A 1 649 ? 4.383 54.683 22.960 1.00 51.17 743 SER A C 1
ATOM 4690 O O . SER A 1 649 ? 3.959 55.824 22.756 1.00 48.94 743 SER A O 1
ATOM 4693 N N . SER A 1 650 ? 3.612 53.679 23.385 1.00 55.98 744 SER A N 1
ATOM 4694 C CA . SER A 1 650 ? 2.218 53.913 23.746 1.00 56.02 744 SER A CA 1
ATOM 4695 C C . SER A 1 650 ? 2.119 54.874 24.921 1.00 55.33 744 SER A C 1
ATOM 4696 O O . SER A 1 650 ? 1.340 55.833 24.893 1.00 59.07 744 SER A O 1
ATOM 4699 N N . ASN A 1 651 ? 2.902 54.625 25.966 1.00 49.88 745 ASN A N 1
ATOM 4700 C CA . ASN A 1 651 ? 2.940 55.504 27.128 1.00 49.68 745 ASN A CA 1
ATOM 4701 C C . ASN A 1 651 ? 3.526 56.848 26.717 1.00 52.60 745 ASN A C 1
ATOM 4702 O O . ASN A 1 651 ? 4.734 56.963 26.483 1.00 54.54 745 ASN A O 1
ATOM 4707 N N . ALA A 1 652 ? 2.672 57.871 26.628 1.00 51.88 746 ALA A N 1
ATOM 4708 C CA . ALA A 1 652 ? 3.127 59.203 26.244 1.00 46.06 746 ALA A CA 1
ATOM 4709 C C . ALA A 1 652 ? 4.087 59.812 27.258 1.00 48.93 746 ALA A C 1
ATOM 4710 O O . ALA A 1 652 ? 4.671 60.865 26.979 1.00 47.64 746 ALA A O 1
ATOM 4712 N N . ALA A 1 653 ? 4.259 59.186 28.422 1.00 51.68 747 ALA A N 1
ATOM 4713 C CA . ALA A 1 653 ? 5.255 59.592 29.404 1.00 51.91 747 ALA A CA 1
ATOM 4714 C C . ALA A 1 653 ? 6.352 58.541 29.554 1.00 55.21 747 ALA A C 1
ATOM 4715 O O . ALA A 1 653 ? 6.874 58.329 30.652 1.00 52.40 747 ALA A O 1
ATOM 4717 N N . SER A 1 654 ? 6.706 57.874 28.457 1.00 52.50 748 SER A N 1
ATOM 4718 C CA . SER A 1 654 ? 7.689 56.801 28.513 1.00 50.27 748 SER A CA 1
ATOM 4719 C C . SER A 1 654 ? 9.082 57.346 28.795 1.00 51.22 748 SER A C 1
ATOM 4720 O O . SER A 1 654 ? 9.479 58.396 28.281 1.00 48.67 748 SER A O 1
ATOM 4723 N N . THR A 1 655 ? 9.825 56.615 29.626 1.00 53.24 749 THR A N 1
ATOM 4724 C CA . THR A 1 655 ? 11.236 56.885 29.871 1.00 51.02 749 THR A CA 1
ATOM 4725 C C . THR A 1 655 ? 12.067 55.620 29.683 1.00 46.84 749 THR A C 1
ATOM 4726 O O . THR A 1 655 ? 13.194 55.539 30.180 1.00 47.14 749 THR A O 1
ATOM 4730 N N . ALA A 1 656 ? 11.532 54.645 28.955 1.00 45.90 750 ALA A N 1
ATOM 4731 C CA . ALA A 1 656 ? 12.122 53.319 28.877 1.00 49.37 750 ALA A CA 1
ATOM 4732 C C . ALA A 1 656 ? 13.363 53.308 27.991 1.00 56.87 750 ALA A C 1
ATOM 4733 O O . ALA A 1 656 ? 13.569 54.179 27.141 1.00 49.02 750 ALA A O 1
ATOM 4735 N N . THR A 1 657 ? 14.193 52.290 28.201 1.00 57.32 751 THR A N 1
ATOM 4736 C CA . THR A 1 657 ? 15.318 52.014 27.321 1.00 56.41 751 THR A CA 1
ATOM 4737 C C . THR A 1 657 ? 14.890 50.978 26.290 1.00 57.37 751 THR A C 1
ATOM 4738 O O . THR A 1 657 ? 14.238 49.986 26.632 1.00 56.56 751 THR A O 1
ATOM 4742 N N . VAL A 1 658 ? 15.240 51.216 25.029 1.00 54.08 752 VAL A N 1
ATOM 4743 C CA . VAL A 1 658 ? 14.906 50.298 23.949 1.00 55.04 752 VAL A CA 1
ATOM 4744 C C . VAL A 1 658 ? 16.177 49.921 23.206 1.00 51.67 752 VAL A C 1
ATOM 4745 O O . VAL A 1 658 ? 17.105 50.725 23.071 1.00 46.43 752 VAL A O 1
ATOM 4749 N N . MET A 1 659 ? 16.216 48.684 22.729 1.00 50.57 753 MET A N 1
ATOM 4750 C CA . MET A 1 659 ? 17.329 48.161 21.952 1.00 52.19 753 MET A CA 1
ATOM 4751 C C . MET A 1 659 ? 16.895 48.044 20.498 1.00 47.76 753 MET A C 1
ATOM 4752 O O . MET A 1 659 ? 15.839 47.474 20.209 1.00 48.47 753 MET A O 1
ATOM 4757 N N . TRP A 1 660 ? 17.697 48.595 19.588 1.00 48.44 754 TRP A N 1
ATOM 4758 C CA . TRP A 1 660 ? 17.317 48.699 18.186 1.00 49.12 754 TRP A CA 1
ATOM 4759 C C . TRP A 1 660 ? 18.429 48.174 17.284 1.00 51.92 754 TRP A C 1
ATOM 4760 O O . TRP A 1 660 ? 19.560 47.935 17.717 1.00 51.54 754 TRP A O 1
ATOM 4771 N N . LYS A 1 661 ? 18.087 48.001 16.007 1.00 45.92 755 LYS A N 1
ATOM 4772 C CA . LYS A 1 661 ? 19.007 47.480 15.005 1.00 42.62 755 LYS A CA 1
ATOM 4773 C C . LYS A 1 661 ? 18.565 47.973 13.632 1.00 45.23 755 LYS A C 1
ATOM 4774 O O . LYS A 1 661 ? 17.367 48.003 13.338 1.00 49.32 755 LYS A O 1
ATOM 4780 N N . ILE A 1 662 ? 19.534 48.356 12.801 1.00 44.47 756 ILE A N 1
ATOM 4781 C CA . ILE A 1 662 ? 19.278 48.946 11.490 1.00 49.57 756 ILE A CA 1
ATOM 4782 C C . ILE A 1 662 ? 19.905 48.061 10.420 1.00 48.76 756 ILE A C 1
ATOM 4783 O O . ILE A 1 662 ? 21.059 47.638 10.554 1.00 45.63 756 ILE A O 1
ATOM 4788 N N . PHE A 1 663 ? 19.148 47.795 9.357 1.00 45.33 757 PHE A N 1
ATOM 4789 C CA . PHE A 1 663 ? 19.586 46.909 8.286 1.00 44.30 757 PHE A CA 1
ATOM 4790 C C . PHE A 1 663 ? 18.695 47.140 7.070 1.00 48.46 757 PHE A C 1
ATOM 4791 O O . PHE A 1 663 ? 17.742 47.925 7.112 1.00 46.35 757 PHE A O 1
ATOM 4799 N N . ARG A 1 664 ? 19.009 46.438 5.984 1.00 46.58 758 ARG A N 1
ATOM 4800 C CA . ARG A 1 664 ? 18.205 46.495 4.767 1.00 45.12 758 ARG A CA 1
ATOM 4801 C C . ARG A 1 664 ? 17.851 45.096 4.272 1.00 42.45 758 ARG A C 1
ATOM 4802 O O . ARG A 1 664 ? 18.720 44.230 4.159 1.00 42.66 758 ARG A O 1
ATOM 4810 N N . GLY B 1 9 ? 116.404 12.057 -31.530 1.00 70.69 103 GLY B N 1
ATOM 4811 C CA . GLY B 1 9 ? 115.269 12.316 -32.397 1.00 59.25 103 GLY B CA 1
ATOM 4812 C C . GLY B 1 9 ? 114.649 13.682 -32.178 1.00 58.71 103 GLY B C 1
ATOM 4813 O O . GLY B 1 9 ? 115.265 14.708 -32.471 1.00 60.71 103 GLY B O 1
ATOM 4814 N N . ALA B 1 10 ? 113.419 13.695 -31.656 1.00 53.76 104 ALA B N 1
ATOM 4815 C CA . ALA B 1 10 ? 112.729 14.954 -31.401 1.00 55.50 104 ALA B CA 1
ATOM 4816 C C . ALA B 1 10 ? 113.427 15.797 -30.342 1.00 58.90 104 ALA B C 1
ATOM 4817 O O . ALA B 1 10 ? 113.272 17.024 -30.340 1.00 55.54 104 ALA B O 1
ATOM 4819 N N . ALA B 1 11 ? 114.192 15.172 -29.447 1.00 57.90 105 ALA B N 1
ATOM 4820 C CA . ALA B 1 11 ? 114.867 15.895 -28.378 1.00 57.72 105 ALA B CA 1
ATOM 4821 C C . ALA B 1 11 ? 116.116 16.632 -28.847 1.00 62.66 105 ALA B C 1
ATOM 4822 O O . ALA B 1 11 ? 116.715 17.365 -28.052 1.00 58.87 105 ALA B O 1
ATOM 4824 N N . SER B 1 12 ? 116.524 16.459 -30.102 1.00 54.86 106 SER B N 1
ATOM 4825 C CA . SER B 1 12 ? 117.669 17.167 -30.652 1.00 50.59 106 SER B CA 1
ATOM 4826 C C . SER B 1 12 ? 117.273 18.210 -31.687 1.00 59.98 106 SER B C 1
ATOM 4827 O O . SER B 1 12 ? 118.150 18.891 -32.230 1.00 59.31 106 SER B O 1
ATOM 4830 N N . ILE B 1 13 ? 115.982 18.351 -31.973 1.00 60.13 107 ILE B N 1
ATOM 4831 C CA . ILE B 1 13 ? 115.480 19.336 -32.925 1.00 53.71 107 ILE B CA 1
ATOM 4832 C C . ILE B 1 13 ? 115.028 20.545 -32.114 1.00 49.38 107 ILE B C 1
ATOM 4833 O O . ILE B 1 13 ? 113.958 20.533 -31.502 1.00 59.21 107 ILE B O 1
ATOM 4838 N N . GLY B 1 14 ? 115.844 21.594 -32.108 1.00 46.37 108 GLY B N 1
ATOM 4839 C CA . GLY B 1 14 ? 115.491 22.789 -31.371 1.00 44.67 108 GLY B CA 1
ATOM 4840 C C . GLY B 1 14 ? 114.373 23.564 -32.042 1.00 55.42 108 GLY B C 1
ATOM 4841 O O . GLY B 1 14 ? 114.252 23.600 -33.268 1.00 56.31 108 GLY B O 1
ATOM 4842 N N . TYR B 1 15 ? 113.537 24.191 -31.215 1.00 52.85 109 TYR B N 1
ATOM 4843 C CA . TYR B 1 15 ? 112.431 25.007 -31.694 1.00 52.38 109 TYR B CA 1
ATOM 4844 C C . TYR B 1 15 ? 112.444 26.356 -30.990 1.00 50.04 109 TYR B C 1
ATOM 4845 O O . TYR B 1 15 ? 112.680 26.435 -29.782 1.00 50.99 109 TYR B O 1
ATOM 4854 N N . LYS B 1 16 ? 112.187 27.413 -31.756 1.00 55.23 110 LYS B N 1
ATOM 4855 C CA . LYS B 1 16 ? 112.154 28.770 -31.220 1.00 53.51 110 LYS B CA 1
ATOM 4856 C C . LYS B 1 16 ? 111.159 29.580 -32.033 1.00 57.22 110 LYS B C 1
ATOM 4857 O O . LYS B 1 16 ? 111.303 29.693 -33.254 1.00 58.79 110 LYS B O 1
ATOM 4863 N N . ARG B 1 17 ? 110.147 30.130 -31.358 1.00 64.87 111 ARG B N 1
ATOM 4864 C CA . ARG B 1 17 ? 109.161 30.962 -32.041 1.00 63.74 111 ARG B CA 1
ATOM 4865 C C . ARG B 1 17 ? 109.803 32.232 -32.585 1.00 60.67 111 ARG B C 1
ATOM 4866 O O . ARG B 1 17 ? 109.554 32.632 -33.728 1.00 61.43 111 ARG B O 1
ATOM 4874 N N . GLU B 1 18 ? 110.632 32.880 -31.774 1.00 60.81 112 GLU B N 1
ATOM 4875 C CA . GLU B 1 18 ? 111.392 34.049 -32.192 1.00 57.71 112 GLU B CA 1
ATOM 4876 C C . GLU B 1 18 ? 112.610 34.154 -31.283 1.00 58.08 112 GLU B C 1
ATOM 4877 O O . GLU B 1 18 ? 112.772 33.374 -30.340 1.00 51.78 112 GLU B O 1
ATOM 4883 N N . SER B 1 19 ? 113.473 35.130 -31.578 1.00 62.58 113 SER B N 1
ATOM 4884 C CA . SER B 1 19 ? 114.739 35.243 -30.861 1.00 56.64 113 SER B CA 1
ATOM 4885 C C . SER B 1 19 ? 114.535 35.468 -29.367 1.00 57.81 113 SER B C 1
ATOM 4886 O O . SER B 1 19 ? 115.341 34.999 -28.555 1.00 63.60 113 SER B O 1
ATOM 4889 N N . GLY B 1 20 ? 113.467 36.168 -28.984 1.00 54.56 114 GLY B N 1
ATOM 4890 C CA . GLY B 1 20 ? 113.213 36.452 -27.584 1.00 44.57 114 GLY B CA 1
ATOM 4891 C C . GLY B 1 20 ? 112.642 35.306 -26.778 1.00 51.61 114 GLY B C 1
ATOM 4892 O O . GLY B 1 20 ? 112.567 35.410 -25.550 1.00 55.71 114 GLY B O 1
ATOM 4893 N N . ALA B 1 21 ? 112.239 34.219 -27.430 1.00 51.37 115 ALA B N 1
ATOM 4894 C CA . ALA B 1 21 ? 111.664 33.088 -26.722 1.00 49.32 115 ALA B CA 1
ATOM 4895 C C . ALA B 1 21 ? 112.761 32.209 -26.123 1.00 52.93 115 ALA B C 1
ATOM 4896 O O . ALA B 1 21 ? 113.955 32.398 -26.369 1.00 52.83 115 ALA B O 1
ATOM 4898 N N . ARG B 1 22 ? 112.341 31.239 -25.314 1.00 53.10 116 ARG B N 1
ATOM 4899 C CA . ARG B 1 22 ? 113.264 30.228 -24.825 1.00 44.90 116 ARG B CA 1
ATOM 4900 C C . ARG B 1 22 ? 113.717 29.329 -25.971 1.00 44.67 116 ARG B C 1
ATOM 4901 O O . ARG B 1 22 ? 113.055 29.215 -27.007 1.00 51.33 116 ARG B O 1
ATOM 4909 N N . LEU B 1 23 ? 114.862 28.682 -25.777 1.00 52.71 117 LEU B N 1
ATOM 4910 C CA . LEU B 1 23 ? 115.339 27.671 -26.713 1.00 53.23 117 LEU B CA 1
ATOM 4911 C C . LEU B 1 23 ? 114.903 26.306 -26.199 1.00 49.92 117 LEU B C 1
ATOM 4912 O O . LEU B 1 23 ? 115.419 25.822 -25.186 1.00 50.40 117 LEU B O 1
ATOM 4917 N N . ARG B 1 24 ? 113.952 25.690 -26.893 1.00 47.33 118 ARG B N 1
ATOM 4918 C CA . ARG B 1 24 ? 113.423 24.389 -26.522 1.00 44.88 118 ARG B CA 1
ATOM 4919 C C . ARG B 1 24 ? 113.529 23.450 -27.713 1.00 49.51 118 ARG B C 1
ATOM 4920 O O . ARG B 1 24 ? 113.805 23.866 -28.842 1.00 51.71 118 ARG B O 1
ATOM 4928 N N . THR B 1 25 ? 113.315 22.167 -27.449 1.00 51.39 119 THR B N 1
ATOM 4929 C CA . THR B 1 25 ? 113.260 21.157 -28.493 1.00 54.91 119 THR B CA 1
ATOM 4930 C C . THR B 1 25 ? 111.809 20.808 -28.804 1.00 55.74 119 THR B C 1
ATOM 4931 O O . THR B 1 25 ? 110.898 21.085 -28.020 1.00 55.46 119 THR B O 1
ATOM 4935 N N . THR B 1 26 ? 111.599 20.200 -29.975 1.00 52.70 120 THR B N 1
ATOM 4936 C CA . THR B 1 26 ? 110.252 19.766 -30.331 1.00 56.03 120 THR B CA 1
ATOM 4937 C C . THR B 1 26 ? 109.727 18.735 -29.342 1.00 55.15 120 THR B C 1
ATOM 4938 O O . THR B 1 26 ? 108.510 18.614 -29.155 1.00 60.81 120 THR B O 1
ATOM 4942 N N . ALA B 1 27 ? 110.625 17.991 -28.695 1.00 55.27 121 ALA B N 1
ATOM 4943 C CA . ALA B 1 27 ? 110.198 17.078 -27.642 1.00 55.55 121 ALA B CA 1
ATOM 4944 C C . ALA B 1 27 ? 109.667 17.841 -26.435 1.00 53.57 121 ALA B C 1
ATOM 4945 O O . ALA B 1 27 ? 108.706 17.404 -25.793 1.00 57.87 121 ALA B O 1
ATOM 4947 N N . ASP B 1 28 ? 110.275 18.988 -26.116 1.00 53.89 122 ASP B N 1
ATOM 4948 C CA . ASP B 1 28 ? 109.805 19.788 -24.988 1.00 52.46 122 ASP B CA 1
ATOM 4949 C C . ASP B 1 28 ? 108.392 20.303 -25.228 1.00 56.32 122 ASP B C 1
ATOM 4950 O O . ASP B 1 28 ? 107.574 20.350 -24.301 1.00 54.25 122 ASP B O 1
ATOM 4955 N N . MET B 1 29 ? 108.088 20.699 -26.466 1.00 56.19 123 MET B N 1
ATOM 4956 C CA . MET B 1 29 ? 106.743 21.167 -26.780 1.00 56.76 123 MET B CA 1
ATOM 4957 C C . MET B 1 29 ? 105.713 20.070 -26.550 1.00 51.98 123 MET B C 1
ATOM 4958 O O . MET B 1 29 ? 104.585 20.346 -26.126 1.00 51.50 123 MET B O 1
ATOM 4963 N N . PHE B 1 30 ? 106.085 18.816 -26.813 1.00 46.06 124 PHE B N 1
ATOM 4964 C CA . PHE B 1 30 ? 105.176 17.703 -26.573 1.00 47.64 124 PHE B CA 1
ATOM 4965 C C . PHE B 1 30 ? 105.098 17.349 -25.093 1.00 52.74 124 PHE B C 1
ATOM 4966 O O . PHE B 1 30 ? 104.015 17.043 -24.583 1.00 54.68 124 PHE B O 1
ATOM 4974 N N . LYS B 1 31 ? 106.232 17.391 -24.387 1.00 51.16 125 LYS B N 1
ATOM 4975 C CA . LYS B 1 31 ? 106.281 16.949 -22.998 1.00 51.74 125 LYS B CA 1
ATOM 4976 C C . LYS B 1 31 ? 105.575 17.900 -22.040 1.00 54.15 125 LYS B C 1
ATOM 4977 O O . LYS B 1 31 ? 105.305 17.507 -20.899 1.00 54.99 125 LYS B O 1
ATOM 4983 N N . ASP B 1 32 ? 105.270 19.130 -22.464 1.00 50.90 126 ASP B N 1
ATOM 4984 C CA . ASP B 1 32 ? 104.499 20.029 -21.613 1.00 44.77 126 ASP B CA 1
ATOM 4985 C C . ASP B 1 32 ? 103.111 19.471 -21.330 1.00 50.62 126 ASP B C 1
ATOM 4986 O O . ASP B 1 32 ? 102.522 19.765 -20.285 1.00 49.45 126 ASP B O 1
ATOM 4991 N N . HIS B 1 33 ? 102.577 18.673 -22.246 1.00 51.87 127 HIS B N 1
ATOM 4992 C CA . HIS B 1 33 ? 101.289 18.016 -22.098 1.00 51.12 127 HIS B CA 1
ATOM 4993 C C . HIS B 1 33 ? 101.500 16.509 -22.010 1.00 47.61 127 HIS B C 1
ATOM 4994 O O . HIS B 1 33 ? 102.631 16.013 -22.015 1.00 51.35 127 HIS B O 1
ATOM 5001 N N . LEU B 1 34 ? 100.396 15.770 -21.924 1.00 44.20 128 LEU B N 1
ATOM 5002 C CA . LEU B 1 34 ? 100.454 14.308 -21.904 1.00 45.76 128 LEU B CA 1
ATOM 5003 C C . LEU B 1 34 ? 99.373 13.778 -22.840 1.00 45.76 128 LEU B C 1
ATOM 5004 O O . LEU B 1 34 ? 98.188 13.784 -22.497 1.00 49.23 128 LEU B O 1
ATOM 5009 N N . ASN B 1 35 ? 99.791 13.326 -24.019 1.00 45.57 129 ASN B N 1
ATOM 5010 C CA . ASN B 1 35 ? 98.885 12.699 -24.968 1.00 42.06 129 ASN B CA 1
ATOM 5011 C C . ASN B 1 35 ? 98.680 11.241 -24.582 1.00 48.65 129 ASN B C 1
ATOM 5012 O O . ASN B 1 35 ? 99.648 10.519 -24.325 1.00 53.23 129 ASN B O 1
ATOM 5017 N N . LEU B 1 36 ? 97.417 10.808 -24.529 1.00 47.72 130 LEU B N 1
ATOM 5018 C CA . LEU B 1 36 ? 97.138 9.419 -24.176 1.00 46.82 130 LEU B CA 1
ATOM 5019 C C . LEU B 1 36 ? 97.700 8.453 -25.208 1.00 51.96 130 LEU B C 1
ATOM 5020 O O . LEU B 1 36 ? 98.112 7.341 -24.857 1.00 52.07 130 LEU B O 1
ATOM 5025 N N . LYS B 1 37 ? 97.734 8.855 -26.478 1.00 54.43 131 LYS B N 1
ATOM 5026 C CA . LYS B 1 37 ? 98.229 7.979 -27.531 1.00 50.52 131 LYS B CA 1
ATOM 5027 C C . LYS B 1 37 ? 99.748 7.850 -27.534 1.00 53.67 131 LYS B C 1
ATOM 5028 O O . LYS B 1 37 ? 100.283 7.051 -28.313 1.00 53.97 131 LYS B O 1
ATOM 5034 N N . GLU B 1 38 ? 100.452 8.607 -26.687 1.00 50.57 132 GLU B N 1
ATOM 5035 C CA . GLU B 1 38 ? 101.851 8.297 -26.412 1.00 51.07 132 GLU B CA 1
ATOM 5036 C C . GLU B 1 38 ? 101.999 6.942 -25.741 1.00 53.71 132 GLU B C 1
ATOM 5037 O O . GLU B 1 38 ? 103.070 6.331 -25.822 1.00 55.45 132 GLU B O 1
ATOM 5043 N N . TYR B 1 39 ? 100.947 6.463 -25.080 1.00 50.97 133 TYR B N 1
ATOM 5044 C CA . TYR B 1 39 ? 100.948 5.157 -24.440 1.00 47.32 133 TYR B CA 1
ATOM 5045 C C . TYR B 1 39 ? 99.954 4.180 -25.047 1.00 52.66 133 TYR B C 1
ATOM 5046 O O . TYR B 1 39 ? 100.248 2.984 -25.113 1.00 50.78 133 TYR B O 1
ATOM 5055 N N . CYS B 1 40 ? 98.797 4.658 -25.520 1.00 49.19 134 CYS B N 1
ATOM 5056 C CA . CYS B 1 40 ? 97.762 3.770 -26.025 1.00 52.87 134 CYS B CA 1
ATOM 5057 C C . CYS B 1 40 ? 97.647 3.862 -27.542 1.00 56.99 134 CYS B C 1
ATOM 5058 O O . CYS B 1 40 ? 97.633 4.965 -28.097 1.00 56.30 134 CYS B O 1
ATOM 5061 N N . PRO B 1 41 ? 97.550 2.724 -28.236 1.00 57.53 135 PRO B N 1
ATOM 5062 C CA . PRO B 1 41 ? 97.364 2.783 -29.693 1.00 53.32 135 PRO B CA 1
ATOM 5063 C C . PRO B 1 41 ? 95.991 3.287 -30.100 1.00 54.48 135 PRO B C 1
ATOM 5064 O O . PRO B 1 41 ? 95.874 3.950 -31.138 1.00 52.79 135 PRO B O 1
ATOM 5068 N N . GLY B 1 42 ? 94.953 2.999 -29.318 1.00 49.52 136 GLY B N 1
ATOM 5069 C CA . GLY B 1 42 ? 93.608 3.409 -29.677 1.00 49.07 136 GLY B CA 1
ATOM 5070 C C . GLY B 1 42 ? 93.011 2.626 -30.824 1.00 54.04 136 GLY B C 1
ATOM 5071 O O . GLY B 1 42 ? 92.170 3.156 -31.558 1.00 52.95 136 GLY B O 1
ATOM 5072 N N . ASP B 1 43 ? 93.415 1.366 -30.989 1.00 53.84 137 ASP B N 1
ATOM 5073 C CA . ASP B 1 43 ? 93.039 0.555 -32.139 1.00 52.58 137 ASP B CA 1
ATOM 5074 C C . ASP B 1 43 ? 91.954 -0.466 -31.814 1.00 48.81 137 ASP B C 1
ATOM 5075 O O . ASP B 1 43 ? 91.764 -1.420 -32.575 1.00 60.23 137 ASP B O 1
ATOM 5080 N N . GLY B 1 44 ? 91.247 -0.294 -30.703 1.00 50.29 138 GLY B N 1
ATOM 5081 C CA . GLY B 1 44 ? 90.210 -1.225 -30.312 1.00 54.66 138 GLY B CA 1
ATOM 5082 C C . GLY B 1 44 ? 90.686 -2.435 -29.539 1.00 54.34 138 GLY B C 1
ATOM 5083 O O . GLY B 1 44 ? 89.855 -3.267 -29.151 1.00 54.50 138 GLY B O 1
ATOM 5084 N N . THR B 1 45 ? 91.989 -2.565 -29.305 1.00 51.91 139 THR B N 1
ATOM 5085 C CA . THR B 1 45 ? 92.511 -3.661 -28.506 1.00 54.19 139 THR B CA 1
ATOM 5086 C C . THR B 1 45 ? 92.391 -3.343 -27.016 1.00 56.55 139 THR B C 1
ATOM 5087 O O . THR B 1 45 ? 92.085 -2.219 -26.609 1.00 56.10 139 THR B O 1
ATOM 5091 N N . ASN B 1 46 ? 92.637 -4.361 -26.197 1.00 52.23 140 ASN B N 1
ATOM 5092 C CA . ASN B 1 46 ? 92.673 -4.182 -24.753 1.00 45.66 140 ASN B CA 1
ATOM 5093 C C . ASN B 1 46 ? 93.895 -3.351 -24.377 1.00 50.36 140 ASN B C 1
ATOM 5094 O O . ASN B 1 46 ? 95.031 -3.757 -24.639 1.00 56.85 140 ASN B O 1
ATOM 5099 N N . GLN B 1 47 ? 93.667 -2.185 -23.768 1.00 50.08 141 GLN B N 1
ATOM 5100 C CA . GLN B 1 47 ? 94.740 -1.225 -23.522 1.00 48.55 141 GLN B CA 1
ATOM 5101 C C . GLN B 1 47 ? 94.774 -0.754 -22.070 1.00 51.86 141 GLN B C 1
ATOM 5102 O O . GLN B 1 47 ? 95.217 0.363 -21.790 1.00 51.11 141 GLN B O 1
ATOM 5108 N N . THR B 1 48 ? 94.328 -1.592 -21.130 1.00 45.48 142 THR B N 1
ATOM 5109 C CA . THR B 1 48 ? 94.296 -1.164 -19.733 1.00 48.52 142 THR B CA 1
ATOM 5110 C C . THR B 1 48 ? 95.699 -0.904 -19.197 1.00 46.92 142 THR B C 1
ATOM 5111 O O . THR B 1 48 ? 95.926 0.080 -18.484 1.00 48.41 142 THR B O 1
ATOM 5115 N N . THR B 1 49 ? 96.655 -1.775 -19.528 1.00 46.88 143 THR B N 1
ATOM 5116 C CA . THR B 1 49 ? 98.011 -1.608 -19.012 1.00 47.43 143 THR B CA 1
ATOM 5117 C C . THR B 1 49 ? 98.643 -0.319 -19.524 1.00 48.62 143 THR B C 1
ATOM 5118 O O . THR B 1 49 ? 99.326 0.389 -18.774 1.00 48.00 143 THR B O 1
ATOM 5122 N N . ALA B 1 50 ? 98.421 0.007 -20.799 1.00 48.81 144 ALA B N 1
ATOM 5123 C CA . ALA B 1 50 ? 98.952 1.252 -21.343 1.00 46.23 144 ALA B CA 1
ATOM 5124 C C . ALA B 1 50 ? 98.256 2.462 -20.734 1.00 47.50 144 ALA B C 1
ATOM 5125 O O . ALA B 1 50 ? 98.910 3.453 -20.387 1.00 44.24 144 ALA B O 1
ATOM 5127 N N . PHE B 1 51 ? 96.929 2.398 -20.598 1.00 50.76 145 PHE B N 1
ATOM 5128 C CA . PHE B 1 51 ? 96.184 3.494 -19.987 1.00 47.18 145 PHE B CA 1
ATOM 5129 C C . PHE B 1 51 ? 96.624 3.721 -18.546 1.00 47.99 145 PHE B C 1
ATOM 5130 O O . PHE B 1 51 ? 96.795 4.868 -18.115 1.00 51.04 145 PHE B O 1
ATOM 5138 N N . ASN B 1 52 ? 96.813 2.638 -17.787 1.00 43.61 146 ASN B N 1
ATOM 5139 C CA . ASN B 1 52 ? 97.260 2.772 -16.404 1.00 39.76 146 ASN B CA 1
ATOM 5140 C C . ASN B 1 52 ? 98.630 3.432 -16.329 1.00 42.59 146 ASN B C 1
ATOM 5141 O O . ASN B 1 52 ? 98.908 4.198 -15.399 1.00 47.13 146 ASN B O 1
ATOM 5146 N N . ALA B 1 53 ? 99.496 3.152 -17.306 1.00 44.09 147 ALA B N 1
ATOM 5147 C CA . ALA B 1 53 ? 100.828 3.749 -17.311 1.00 49.09 147 ALA B CA 1
ATOM 5148 C C . ALA B 1 53 ? 100.762 5.242 -17.604 1.00 48.10 147 ALA B C 1
ATOM 5149 O O . ALA B 1 53 ? 101.529 6.026 -17.032 1.00 53.73 147 ALA B O 1
ATOM 5151 N N . ALA B 1 54 ? 99.851 5.654 -18.489 1.00 40.89 148 ALA B N 1
ATOM 5152 C CA . ALA B 1 54 ? 99.724 7.071 -18.811 1.00 43.52 148 ALA B CA 1
ATOM 5153 C C . ALA B 1 54 ? 99.180 7.858 -17.627 1.00 51.22 148 ALA B C 1
ATOM 5154 O O . ALA B 1 54 ? 99.614 8.989 -17.376 1.00 50.74 148 ALA B O 1
ATOM 5156 N N . ILE B 1 55 ? 98.223 7.282 -16.896 1.00 52.63 149 ILE B N 1
ATOM 5157 C CA . ILE B 1 55 ? 97.724 7.927 -15.684 1.00 50.06 149 ILE B CA 1
ATOM 5158 C C . ILE B 1 55 ? 98.854 8.093 -14.679 1.00 52.45 149 ILE B C 1
ATOM 5159 O O . ILE B 1 55 ? 99.039 9.168 -14.095 1.00 52.73 149 ILE B O 1
ATOM 5164 N N . ALA B 1 56 ? 99.640 7.032 -14.479 1.00 54.81 150 ALA B N 1
ATOM 5165 C CA . ALA B 1 56 ? 100.742 7.090 -13.525 1.00 49.08 150 ALA B CA 1
ATOM 5166 C C . ALA B 1 56 ? 101.843 8.034 -13.989 1.00 46.34 150 ALA B C 1
ATOM 5167 O O . ALA B 1 56 ? 102.520 8.649 -13.156 1.00 46.58 150 ALA B O 1
ATOM 5169 N N . ARG B 1 57 ? 102.040 8.167 -15.303 1.00 45.26 151 ARG B N 1
ATOM 5170 C CA . ARG B 1 57 ? 103.058 9.090 -15.794 1.00 49.74 151 ARG B CA 1
ATOM 5171 C C . ARG B 1 57 ? 102.657 10.537 -15.536 1.00 47.80 151 ARG B C 1
ATOM 5172 O O . ARG B 1 57 ? 103.497 11.361 -15.158 1.00 50.59 151 ARG B O 1
ATOM 5180 N N . ALA B 1 58 ? 101.377 10.861 -15.735 1.00 46.16 152 ALA B N 1
ATOM 5181 C CA . ALA B 1 58 ? 100.900 12.207 -15.433 1.00 47.15 152 ALA B CA 1
ATOM 5182 C C . ALA B 1 58 ? 101.086 12.533 -13.959 1.00 49.23 152 ALA B C 1
ATOM 5183 O O . ALA B 1 58 ? 101.512 13.640 -13.608 1.00 44.71 152 ALA B O 1
ATOM 5185 N N . VAL B 1 59 ? 100.774 11.575 -13.082 1.00 49.74 153 VAL B N 1
ATOM 5186 C CA . VAL B 1 59 ? 100.966 11.777 -11.650 1.00 45.03 153 VAL B CA 1
ATOM 5187 C C . VAL B 1 59 ? 102.441 11.984 -11.334 1.00 47.96 153 VAL B C 1
ATOM 5188 O O . VAL B 1 59 ? 102.803 12.833 -10.510 1.00 49.51 153 VAL B O 1
ATOM 5192 N N . SER B 1 60 ? 103.316 11.219 -11.991 1.00 48.70 154 SER B N 1
ATOM 5193 C CA . SER B 1 60 ? 104.743 11.316 -11.700 1.00 50.15 154 SER B CA 1
ATOM 5194 C C . SER B 1 60 ? 105.331 12.626 -12.212 1.00 46.93 154 SER B C 1
ATOM 5195 O O . SER B 1 60 ? 106.178 13.233 -11.546 1.00 44.48 154 SER B O 1
ATOM 5198 N N . GLU B 1 61 ? 104.897 13.080 -13.388 1.00 45.91 155 GLU B N 1
ATOM 5199 C CA . GLU B 1 61 ? 105.398 14.330 -13.945 1.00 46.98 155 GLU B CA 1
ATOM 5200 C C . GLU B 1 61 ? 104.693 15.558 -13.380 1.00 46.31 155 GLU B C 1
ATOM 5201 O O . GLU B 1 61 ? 105.095 16.682 -13.700 1.00 46.71 155 GLU B O 1
ATOM 5207 N N . GLY B 1 62 ? 103.665 15.375 -12.555 1.00 42.55 156 GLY B N 1
ATOM 5208 C CA . GLY B 1 62 ? 102.922 16.505 -12.029 1.00 38.96 156 GLY B CA 1
ATOM 5209 C C . GLY B 1 62 ? 102.030 17.182 -13.043 1.00 45.17 156 GLY B C 1
ATOM 5210 O O . GLY B 1 62 ? 101.862 18.404 -12.994 1.00 47.36 156 GLY B O 1
ATOM 5211 N N . ILE B 1 63 ? 101.449 16.417 -13.964 1.00 48.84 157 ILE B N 1
ATOM 5212 C CA . ILE B 1 63 ? 100.617 16.944 -15.038 1.00 46.79 157 ILE B CA 1
ATOM 5213 C C . ILE B 1 63 ? 99.168 16.583 -14.747 1.00 46.56 157 ILE B C 1
ATOM 5214 O O . ILE B 1 63 ? 98.873 15.461 -14.318 1.00 46.87 157 ILE B O 1
ATOM 5219 N N . SER B 1 64 ? 98.263 17.536 -14.975 1.00 42.66 158 SER B N 1
ATOM 5220 C CA . SER B 1 64 ? 96.841 17.313 -14.730 1.00 44.74 158 SER B CA 1
ATOM 5221 C C . SER B 1 64 ? 96.142 16.718 -15.951 1.00 48.14 158 SER B C 1
ATOM 5222 O O . SER B 1 64 ? 95.604 15.608 -15.888 1.00 50.22 158 SER B O 1
ATOM 5225 N N . ARG B 1 65 ? 96.148 17.442 -17.066 1.00 43.91 159 ARG B N 1
ATOM 5226 C CA . ARG B 1 65 ? 95.331 17.068 -18.212 1.00 46.96 159 ARG B CA 1
ATOM 5227 C C . ARG B 1 65 ? 95.945 15.899 -18.972 1.00 52.55 159 ARG B C 1
ATOM 5228 O O . ARG B 1 65 ? 97.145 15.893 -19.265 1.00 47.32 159 ARG B O 1
ATOM 5236 N N . ILE B 1 66 ? 95.112 14.913 -19.291 1.00 50.60 160 ILE B N 1
ATOM 5237 C CA . ILE B 1 66 ? 95.472 13.809 -20.172 1.00 46.04 160 ILE B CA 1
ATOM 5238 C C . ILE B 1 66 ? 94.588 13.929 -21.405 1.00 47.78 160 ILE B C 1
ATOM 5239 O O . ILE B 1 66 ? 93.371 13.715 -21.325 1.00 48.12 160 ILE B O 1
ATOM 5244 N N . ILE B 1 67 ? 95.189 14.284 -22.540 1.00 42.94 161 ILE B N 1
ATOM 5245 C CA . ILE B 1 67 ? 94.426 14.432 -23.773 1.00 42.41 161 ILE B CA 1
ATOM 5246 C C . ILE B 1 67 ? 94.062 13.055 -24.307 1.00 46.18 161 ILE B C 1
ATOM 5247 O O . ILE B 1 67 ? 94.929 12.189 -24.480 1.00 45.82 161 ILE B O 1
ATOM 5252 N N . VAL B 1 68 ? 92.775 12.846 -24.564 1.00 44.92 162 VAL B N 1
ATOM 5253 C CA . VAL B 1 68 ? 92.290 11.599 -25.152 1.00 44.28 162 VAL B CA 1
ATOM 5254 C C . VAL B 1 68 ? 91.853 11.886 -26.584 1.00 48.06 162 VAL B C 1
ATOM 5255 O O . VAL B 1 68 ? 90.712 12.317 -26.809 1.00 45.72 162 VAL B O 1
ATOM 5259 N N . PRO B 1 69 ? 92.719 11.676 -27.578 1.00 47.66 163 PRO B N 1
ATOM 5260 C CA . PRO B 1 69 ? 92.342 11.997 -28.959 1.00 39.49 163 PRO B CA 1
ATOM 5261 C C . PRO B 1 69 ? 91.357 10.992 -29.526 1.00 41.59 163 PRO B C 1
ATOM 5262 O O . PRO B 1 69 ? 90.973 10.038 -28.843 1.00 48.52 163 PRO B O 1
ATOM 5266 N N . ALA B 1 70 ? 90.942 11.205 -30.771 1.00 40.83 164 ALA B N 1
ATOM 5267 C CA . ALA B 1 70 ? 90.087 10.250 -31.461 1.00 43.55 164 ALA B CA 1
ATOM 5268 C C . ALA B 1 70 ? 90.719 8.868 -31.449 1.00 44.37 164 ALA B C 1
ATOM 5269 O O . ALA B 1 70 ? 91.860 8.692 -31.886 1.00 42.10 164 ALA B O 1
ATOM 5271 N N . GLY B 1 71 ? 89.982 7.894 -30.930 1.00 43.59 165 GLY B N 1
ATOM 5272 C CA . GLY B 1 71 ? 90.504 6.545 -30.832 1.00 46.61 165 GLY B CA 1
ATOM 5273 C C . GLY B 1 71 ? 89.499 5.639 -30.161 1.00 45.47 165 GLY B C 1
ATOM 5274 O O . GLY B 1 71 ? 88.416 6.066 -29.747 1.00 43.35 165 GLY B O 1
ATOM 5275 N N . HIS B 1 72 ? 89.877 4.365 -30.064 1.00 48.16 166 HIS B N 1
ATOM 5276 C CA . HIS B 1 72 ? 89.052 3.333 -29.442 1.00 48.63 166 HIS B CA 1
ATOM 5277 C C . HIS B 1 72 ? 89.891 2.649 -28.372 1.00 51.77 166 HIS B C 1
ATOM 5278 O O . HIS B 1 72 ? 90.826 1.909 -28.692 1.00 48.87 166 HIS B O 1
ATOM 5285 N N . TYR B 1 73 ? 89.557 2.890 -27.107 1.00 45.79 167 TYR B N 1
ATOM 5286 C CA . TYR B 1 73 ? 90.357 2.422 -25.978 1.00 45.39 167 TYR B CA 1
ATOM 5287 C C . TYR B 1 73 ? 89.535 1.419 -25.170 1.00 45.39 167 TYR B C 1
ATOM 5288 O O . TYR B 1 73 ? 88.694 1.811 -24.356 1.00 47.69 167 TYR B O 1
ATOM 5297 N N . LEU B 1 74 ? 89.782 0.127 -25.402 1.00 49.65 168 LEU B N 1
ATOM 5298 C CA . LEU B 1 74 ? 89.137 -0.943 -24.648 1.00 47.58 168 LEU B CA 1
ATOM 5299 C C . LEU B 1 74 ? 89.919 -1.174 -23.362 1.00 51.97 168 LEU B C 1
ATOM 5300 O O . LEU B 1 74 ? 91.135 -1.373 -23.398 1.00 52.85 168 LEU B O 1
ATOM 5305 N N . VAL B 1 75 ? 89.226 -1.155 -22.229 1.00 50.44 169 VAL B N 1
ATOM 5306 C CA . VAL B 1 75 ? 89.868 -0.829 -20.959 1.00 49.11 169 VAL B CA 1
ATOM 5307 C C . VAL B 1 75 ? 88.988 -1.326 -19.817 1.00 49.40 169 VAL B C 1
ATOM 5308 O O . VAL B 1 75 ? 87.761 -1.248 -19.888 1.00 50.25 169 VAL B O 1
ATOM 5312 N N . THR B 1 76 ? 89.627 -1.828 -18.755 1.00 49.86 170 THR B N 1
ATOM 5313 C CA . THR B 1 76 ? 88.928 -2.479 -17.646 1.00 51.39 170 THR B CA 1
ATOM 5314 C C . THR B 1 76 ? 89.339 -1.882 -16.303 1.00 49.20 170 THR B C 1
ATOM 5315 O O . THR B 1 76 ? 90.517 -1.930 -15.933 1.00 49.30 170 THR B O 1
ATOM 5319 N N . ASP B 1 77 ? 88.357 -1.350 -15.570 1.00 49.45 171 ASP B N 1
ATOM 5320 C CA . ASP B 1 77 ? 88.463 -1.016 -14.144 1.00 49.19 171 ASP B CA 1
ATOM 5321 C C . ASP B 1 77 ? 89.731 -0.217 -13.825 1.00 47.58 171 ASP B C 1
ATOM 5322 O O . ASP B 1 77 ? 90.588 -0.638 -13.045 1.00 48.50 171 ASP B O 1
ATOM 5327 N N . LEU B 1 78 ? 89.831 0.966 -14.423 1.00 50.19 172 LEU B N 1
ATOM 5328 C CA . LEU B 1 78 ? 90.984 1.826 -14.191 1.00 45.61 172 LEU B CA 1
ATOM 5329 C C . LEU B 1 78 ? 90.873 2.539 -12.851 1.00 49.47 172 LEU B C 1
ATOM 5330 O O . LEU B 1 78 ? 89.855 3.169 -12.547 1.00 48.93 172 LEU B O 1
ATOM 5335 N N . SER B 1 79 ? 91.932 2.455 -12.061 1.00 51.89 173 SER B N 1
ATOM 5336 C CA . SER B 1 79 ? 91.983 3.106 -10.764 1.00 47.78 173 SER B CA 1
ATOM 5337 C C . SER B 1 79 ? 92.824 4.369 -10.864 1.00 45.85 173 SER B C 1
ATOM 5338 O O . SER B 1 79 ? 93.962 4.328 -11.343 1.00 51.16 173 SER B O 1
ATOM 5341 N N . VAL B 1 80 ? 92.260 5.490 -10.424 1.00 47.05 174 VAL B N 1
ATOM 5342 C CA . VAL B 1 80 ? 93.000 6.738 -10.300 1.00 53.47 174 VAL B CA 1
ATOM 5343 C C . VAL B 1 80 ? 92.757 7.290 -8.902 1.00 53.42 174 VAL B C 1
ATOM 5344 O O . VAL B 1 80 ? 91.616 7.606 -8.541 1.00 50.37 174 VAL B O 1
ATOM 5348 N N . THR B 1 81 ? 93.826 7.386 -8.112 1.00 50.11 175 THR B N 1
ATOM 5349 C CA . THR B 1 81 ? 93.749 7.887 -6.750 1.00 47.35 175 THR B CA 1
ATOM 5350 C C . THR B 1 81 ? 94.344 9.277 -6.588 1.00 45.80 175 THR B C 1
ATOM 5351 O O . THR B 1 81 ? 94.199 9.872 -5.514 1.00 48.96 175 THR B O 1
ATOM 5355 N N . ALA B 1 82 ? 95.006 9.806 -7.615 1.00 47.11 176 ALA B N 1
ATOM 5356 C CA . ALA B 1 82 ? 95.527 11.162 -7.571 1.00 48.69 176 ALA B CA 1
ATOM 5357 C C . ALA B 1 82 ? 94.382 12.163 -7.714 1.00 47.86 176 ALA B C 1
ATOM 5358 O O . ALA B 1 82 ? 93.226 11.802 -7.947 1.00 43.97 176 ALA B O 1
ATOM 5360 N N . ASN B 1 83 ? 94.710 13.448 -7.593 1.00 44.10 177 ASN B N 1
ATOM 5361 C CA . ASN B 1 83 ? 93.689 14.475 -7.431 1.00 48.68 177 ASN B CA 1
ATOM 5362 C C . ASN B 1 83 ? 93.429 15.281 -8.701 1.00 51.99 177 ASN B C 1
ATOM 5363 O O . ASN B 1 83 ? 92.329 15.228 -9.255 1.00 55.45 177 ASN B O 1
ATOM 5368 N N . GLY B 1 84 ? 94.411 16.027 -9.181 1.00 49.32 178 GLY B N 1
ATOM 5369 C CA . GLY B 1 84 ? 94.093 17.049 -10.158 1.00 49.52 178 GLY B CA 1
ATOM 5370 C C . GLY B 1 84 ? 93.817 16.617 -11.581 1.00 50.19 178 GLY B C 1
ATOM 5371 O O . GLY B 1 84 ? 93.712 17.481 -12.455 1.00 42.42 178 GLY B O 1
ATOM 5372 N N . LEU B 1 85 ? 93.659 15.324 -11.848 1.00 46.29 179 LEU B N 1
ATOM 5373 C CA . LEU B 1 85 ? 93.723 14.838 -13.220 1.00 46.58 179 LEU B CA 1
ATOM 5374 C C . LEU B 1 85 ? 92.492 15.240 -14.025 1.00 50.58 179 LEU B C 1
ATOM 5375 O O . LEU B 1 85 ? 91.358 15.181 -13.539 1.00 46.84 179 LEU B O 1
ATOM 5380 N N . VAL B 1 86 ? 92.732 15.651 -15.270 1.00 46.17 180 VAL B N 1
ATOM 5381 C CA . VAL B 1 86 ? 91.695 16.061 -16.212 1.00 43.19 180 VAL B CA 1
ATOM 5382 C C . VAL B 1 86 ? 91.744 15.111 -17.401 1.00 44.41 180 VAL B C 1
ATOM 5383 O O . VAL B 1 86 ? 92.742 15.074 -18.131 1.00 52.02 180 VAL B O 1
ATOM 5387 N N . PHE B 1 87 ? 90.670 14.352 -17.601 1.00 43.48 181 PHE B N 1
ATOM 5388 C CA . PHE B 1 87 ? 90.567 13.427 -18.730 1.00 44.33 181 PHE B CA 1
ATOM 5389 C C . PHE B 1 87 ? 89.795 14.145 -19.832 1.00 46.61 181 PHE B C 1
ATOM 5390 O O . PHE B 1 87 ? 88.564 14.132 -19.871 1.00 45.93 181 PHE B O 1
ATOM 5398 N N . GLU B 1 88 ? 90.538 14.776 -20.739 1.00 43.53 182 GLU B N 1
ATOM 5399 C CA . GLU B 1 88 ? 89.980 15.704 -21.721 1.00 42.68 182 GLU B CA 1
ATOM 5400 C C . GLU B 1 88 ? 89.907 15.017 -23.081 1.00 46.44 182 GLU B C 1
ATOM 5401 O O . GLU B 1 88 ? 90.893 14.968 -23.822 1.00 44.57 182 GLU B O 1
ATOM 5407 N N . GLY B 1 89 ? 88.732 14.489 -23.410 1.00 45.04 183 GLY B N 1
ATOM 5408 C CA . GLY B 1 89 ? 88.510 13.974 -24.740 1.00 44.33 183 GLY B CA 1
ATOM 5409 C C . GLY B 1 89 ? 88.242 15.079 -25.745 1.00 45.19 183 GLY B C 1
ATOM 5410 O O . GLY B 1 89 ? 87.895 16.207 -25.398 1.00 43.09 183 GLY B O 1
ATOM 5411 N N . GLN B 1 90 ? 88.411 14.739 -27.020 1.00 44.77 184 GLN B N 1
ATOM 5412 C CA . GLN B 1 90 ? 88.237 15.697 -28.101 1.00 46.10 184 GLN B CA 1
ATOM 5413 C C . GLN B 1 90 ? 86.868 15.615 -28.759 1.00 49.75 184 GLN B C 1
ATOM 5414 O O . GLN B 1 90 ? 86.560 16.455 -29.612 1.00 50.72 184 GLN B O 1
ATOM 5420 N N . GLY B 1 91 ? 86.051 14.639 -28.390 1.00 45.15 185 GLY B N 1
ATOM 5421 C CA . GLY B 1 91 ? 84.741 14.483 -28.983 1.00 37.34 185 GLY B CA 1
ATOM 5422 C C . GLY B 1 91 ? 84.232 13.069 -28.774 1.00 41.01 185 GLY B C 1
ATOM 5423 O O . GLY B 1 91 ? 84.796 12.290 -28.007 1.00 43.53 185 GLY B O 1
ATOM 5424 N N . GLU B 1 92 ? 83.146 12.758 -29.486 1.00 40.40 186 GLU B N 1
ATOM 5425 C CA . GLU B 1 92 ? 82.549 11.430 -29.401 1.00 42.34 186 GLU B CA 1
ATOM 5426 C C . GLU B 1 92 ? 83.378 10.359 -30.097 1.00 44.30 186 GLU B C 1
ATOM 5427 O O . GLU B 1 92 ? 83.077 9.171 -29.941 1.00 46.37 186 GLU B O 1
ATOM 5433 N N . SER B 1 93 ? 84.401 10.741 -30.861 1.00 50.09 187 SER B N 1
ATOM 5434 C CA . SER B 1 93 ? 85.339 9.767 -31.406 1.00 43.74 187 SER B CA 1
ATOM 5435 C C . SER B 1 93 ? 86.446 9.411 -30.421 1.00 45.04 187 SER B C 1
ATOM 5436 O O . SER B 1 93 ? 87.288 8.563 -30.738 1.00 43.40 187 SER B O 1
ATOM 5439 N N . SER B 1 94 ? 86.468 10.042 -29.244 1.00 44.76 188 SER B N 1
ATOM 5440 C CA . SER B 1 94 ? 87.329 9.618 -28.139 1.00 46.43 188 SER B CA 1
ATOM 5441 C C . SER B 1 94 ? 86.561 8.569 -27.342 1.00 44.82 188 SER B C 1
ATOM 5442 O O . SER B 1 94 ? 85.963 8.839 -26.298 1.00 48.36 188 SER B O 1
ATOM 5445 N N . ARG B 1 95 ? 86.578 7.344 -27.859 1.00 44.44 189 ARG B N 1
ATOM 5446 C CA . ARG B 1 95 ? 85.738 6.269 -27.348 1.00 47.37 189 ARG B CA 1
ATOM 5447 C C . ARG B 1 95 ? 86.493 5.466 -26.295 1.00 47.37 189 ARG B C 1
ATOM 5448 O O . ARG B 1 95 ? 87.587 4.953 -26.558 1.00 46.64 189 ARG B O 1
ATOM 5456 N N . ILE B 1 96 ? 85.905 5.359 -25.107 1.00 48.31 190 ILE B N 1
ATOM 5457 C CA . ILE B 1 96 ? 86.437 4.544 -24.023 1.00 45.88 190 ILE B CA 1
ATOM 5458 C C . ILE B 1 96 ? 85.416 3.451 -23.745 1.00 44.46 190 ILE B C 1
ATOM 5459 O O . ILE B 1 96 ? 84.313 3.730 -23.259 1.00 42.11 190 ILE B O 1
ATOM 5464 N N . GLN B 1 97 ? 85.775 2.212 -24.064 1.00 46.12 191 GLN B N 1
ATOM 5465 C CA . GLN B 1 97 ? 84.886 1.069 -23.939 1.00 39.87 191 GLN B CA 1
ATOM 5466 C C . GLN B 1 97 ? 85.305 0.190 -22.771 1.00 44.97 191 GLN B C 1
ATOM 5467 O O . GLN B 1 97 ? 86.491 0.076 -22.450 1.00 47.60 191 GLN B O 1
ATOM 5473 N N . VAL B 1 98 ? 84.312 -0.439 -22.141 1.00 47.50 192 VAL B N 1
ATOM 5474 C CA . VAL B 1 98 ? 84.604 -1.521 -21.215 1.00 44.84 192 VAL B CA 1
ATOM 5475 C C . VAL B 1 98 ? 85.145 -2.708 -22.005 1.00 47.84 192 VAL B C 1
ATOM 5476 O O . VAL B 1 98 ? 84.758 -2.949 -23.157 1.00 51.30 192 VAL B O 1
ATOM 5480 N N . ALA B 1 99 ? 86.072 -3.442 -21.397 1.00 49.09 193 ALA B N 1
ATOM 5481 C CA . ALA B 1 99 ? 86.704 -4.564 -22.075 1.00 47.05 193 ALA B CA 1
ATOM 5482 C C . ALA B 1 99 ? 86.199 -5.919 -21.601 1.00 46.95 193 ALA B C 1
ATOM 5483 O O . ALA B 1 99 ? 86.540 -6.934 -22.215 1.00 52.52 193 ALA B O 1
ATOM 5485 N N . SER B 1 100 ? 85.393 -5.965 -20.543 1.00 52.49 194 SER B N 1
ATOM 5486 C CA . SER B 1 100 ? 84.958 -7.228 -19.968 1.00 49.32 194 SER B CA 1
ATOM 5487 C C . SER B 1 100 ? 83.494 -7.137 -19.569 1.00 47.28 194 SER B C 1
ATOM 5488 O O . SER B 1 100 ? 82.946 -6.049 -19.376 1.00 44.21 194 SER B O 1
ATOM 5491 N N . ASN B 1 101 ? 82.868 -8.305 -19.449 1.00 46.87 195 ASN B N 1
ATOM 5492 C CA . ASN B 1 101 ? 81.532 -8.393 -18.880 1.00 45.40 195 ASN B CA 1
ATOM 5493 C C . ASN B 1 101 ? 81.556 -8.003 -17.407 1.00 49.35 195 ASN B C 1
ATOM 5494 O O . ASN B 1 101 ? 82.552 -8.208 -16.705 1.00 51.50 195 ASN B O 1
ATOM 5499 N N . ASN B 1 102 ? 80.442 -7.434 -16.944 1.00 49.32 196 ASN B N 1
ATOM 5500 C CA . ASN B 1 102 ? 80.224 -7.139 -15.527 1.00 41.90 196 ASN B CA 1
ATOM 5501 C C . ASN B 1 102 ? 81.396 -6.372 -14.922 1.00 45.85 196 ASN B C 1
ATOM 5502 O O . ASN B 1 102 ? 81.938 -6.742 -13.877 1.00 48.79 196 ASN B O 1
ATOM 5507 N N . SER B 1 103 ? 81.800 -5.298 -15.586 1.00 39.79 197 SER B N 1
ATOM 5508 C CA . SER B 1 103 ? 82.874 -4.478 -15.041 1.00 49.73 197 SER B CA 1
ATOM 5509 C C . SER B 1 103 ? 82.620 -3.026 -15.433 1.00 42.49 197 SER B C 1
ATOM 5510 O O . SER B 1 103 ? 81.504 -2.655 -15.812 1.00 35.82 197 SER B O 1
ATOM 5513 N N . ARG B 1 104 ? 83.661 -2.204 -15.331 1.00 44.86 198 ARG B N 1
ATOM 5514 C CA . ARG B 1 104 ? 83.541 -0.765 -15.495 1.00 44.69 198 ARG B CA 1
ATOM 5515 C C . ARG B 1 104 ? 84.834 -0.241 -16.097 1.00 39.81 198 ARG B C 1
ATOM 5516 O O . ARG B 1 104 ? 85.834 -0.955 -16.188 1.00 44.43 198 ARG B O 1
ATOM 5524 N N . CYS B 1 105 ? 84.813 1.029 -16.497 1.00 35.94 199 CYS B N 1
ATOM 5525 C CA . CYS B 1 105 ? 85.993 1.630 -17.105 1.00 42.07 199 CYS B CA 1
ATOM 5526 C C . CYS B 1 105 ? 86.905 2.286 -16.077 1.00 46.61 199 CYS B C 1
ATOM 5527 O O . CYS B 1 105 ? 88.131 2.202 -16.201 1.00 43.58 199 CYS B O 1
ATOM 5530 N N . PHE B 1 106 ? 86.337 2.933 -15.060 1.00 48.64 200 PHE B N 1
ATOM 5531 C CA . PHE B 1 106 ? 87.122 3.671 -14.083 1.00 44.60 200 PHE B CA 1
ATOM 5532 C C . PHE B 1 106 ? 86.636 3.363 -12.673 1.00 46.85 200 PHE B C 1
ATOM 5533 O O . PHE B 1 106 ? 85.445 3.141 -12.441 1.00 51.82 200 PHE B O 1
ATOM 5541 N N . SER B 1 107 ? 87.580 3.352 -11.735 1.00 51.00 201 SER B N 1
ATOM 5542 C CA . SER B 1 107 ? 87.292 3.342 -10.305 1.00 48.56 201 SER B CA 1
ATOM 5543 C C . SER B 1 107 ? 87.953 4.569 -9.697 1.00 48.73 201 SER B C 1
ATOM 5544 O O . SER B 1 107 ? 89.184 4.689 -9.722 1.00 53.63 201 SER B O 1
ATOM 5547 N N . LEU B 1 108 ? 87.145 5.479 -9.163 1.00 38.75 202 LEU B N 1
ATOM 5548 C CA . LEU B 1 108 ? 87.623 6.783 -8.726 1.00 40.59 202 LEU B CA 1
ATOM 5549 C C . LEU B 1 108 ? 87.653 6.867 -7.208 1.00 44.31 202 LEU B C 1
ATOM 5550 O O . LEU B 1 108 ? 86.663 6.549 -6.540 1.00 43.93 202 LEU B O 1
ATOM 5555 N N . SER B 1 109 ? 88.791 7.306 -6.671 1.00 40.45 203 SER B N 1
ATOM 5556 C CA . SER B 1 109 ? 88.880 7.742 -5.288 1.00 41.81 203 SER B CA 1
ATOM 5557 C C . SER B 1 109 ? 89.537 9.105 -5.144 1.00 42.67 203 SER B C 1
ATOM 5558 O O . SER B 1 109 ? 89.454 9.696 -4.062 1.00 45.53 203 SER B O 1
ATOM 5561 N N . GLY B 1 110 ? 90.170 9.625 -6.193 1.00 45.28 204 GLY B N 1
ATOM 5562 C CA . GLY B 1 110 ? 90.828 10.910 -6.097 1.00 45.03 204 GLY B CA 1
ATOM 5563 C C . GLY B 1 110 ? 89.852 12.070 -6.162 1.00 42.34 204 GLY B C 1
ATOM 5564 O O . GLY B 1 110 ? 88.799 12.002 -6.794 1.00 49.91 204 GLY B O 1
ATOM 5565 N N . ASP B 1 111 ? 90.224 13.155 -5.494 1.00 43.35 205 ASP B N 1
ATOM 5566 C CA . ASP B 1 111 ? 89.396 14.345 -5.401 1.00 44.09 205 ASP B CA 1
ATOM 5567 C C . ASP B 1 111 ? 89.680 15.290 -6.562 1.00 45.51 205 ASP B C 1
ATOM 5568 O O . ASP B 1 111 ? 90.759 15.275 -7.151 1.00 42.56 205 ASP B O 1
ATOM 5573 N N . ARG B 1 112 ? 88.686 16.119 -6.886 1.00 48.31 206 ARG B N 1
ATOM 5574 C CA . ARG B 1 112 ? 88.816 17.156 -7.913 1.00 45.56 206 ARG B CA 1
ATOM 5575 C C . ARG B 1 112 ? 89.151 16.571 -9.285 1.00 43.20 206 ARG B C 1
ATOM 5576 O O . ARG B 1 112 ? 89.870 17.186 -10.076 1.00 46.13 206 ARG B O 1
ATOM 5584 N N . LEU B 1 113 ? 88.630 15.381 -9.576 1.00 43.89 207 LEU B N 1
ATOM 5585 C CA . LEU B 1 113 ? 88.756 14.792 -10.901 1.00 42.78 207 LEU B CA 1
ATOM 5586 C C . LEU B 1 113 ? 87.694 15.360 -11.837 1.00 47.17 207 LEU B C 1
ATOM 5587 O O . LEU B 1 113 ? 86.588 15.711 -11.415 1.00 42.02 207 LEU B O 1
ATOM 5592 N N . THR B 1 114 ? 88.037 15.445 -13.120 1.00 42.46 208 THR B N 1
ATOM 5593 C CA . THR B 1 114 ? 87.113 15.973 -14.114 1.00 43.71 208 THR B CA 1
ATOM 5594 C C . THR B 1 114 ? 87.235 15.195 -15.416 1.00 45.90 208 THR B C 1
ATOM 5595 O O . THR B 1 114 ? 88.344 14.969 -15.910 1.00 43.33 208 THR B O 1
ATOM 5599 N N . PHE B 1 115 ? 86.088 14.781 -15.959 1.00 39.47 209 PHE B N 1
ATOM 5600 C CA . PHE B 1 115 ? 86.000 14.078 -17.231 1.00 39.25 209 PHE B CA 1
ATOM 5601 C C . PHE B 1 115 ? 85.220 14.933 -18.220 1.00 41.59 209 PHE B C 1
ATOM 5602 O O . PHE B 1 115 ? 84.196 15.525 -17.867 1.00 37.28 209 PHE B O 1
ATOM 5610 N N . ARG B 1 116 ? 85.696 14.986 -19.462 1.00 39.74 210 ARG B N 1
ATOM 5611 C CA . ARG B 1 116 ? 85.177 15.959 -20.411 1.00 39.23 210 ARG B CA 1
ATOM 5612 C C . ARG B 1 116 ? 85.362 15.462 -21.836 1.00 44.15 210 ARG B C 1
ATOM 5613 O O . ARG B 1 116 ? 86.396 14.876 -22.168 1.00 47.29 210 ARG B O 1
ATOM 5621 N N . GLY B 1 117 ? 84.347 15.697 -22.667 1.00 45.30 211 GLY B N 1
ATOM 5622 C CA . GLY B 1 117 ? 84.452 15.443 -24.097 1.00 40.07 211 GLY B CA 1
ATOM 5623 C C . GLY B 1 117 ? 84.704 14.003 -24.476 1.00 39.83 211 GLY B C 1
ATOM 5624 O O . GLY B 1 117 ? 85.375 13.743 -25.480 1.00 41.10 211 GLY B O 1
ATOM 5625 N N . LEU B 1 118 ? 84.172 13.054 -23.714 1.00 41.72 212 LEU B N 1
ATOM 5626 C CA . LEU B 1 118 ? 84.404 11.641 -23.966 1.00 42.54 212 LEU B CA 1
ATOM 5627 C C . LEU B 1 118 ? 83.095 10.929 -24.284 1.00 47.74 212 LEU B C 1
ATOM 5628 O O . LEU B 1 118 ? 82.004 11.426 -23.996 1.00 40.10 212 LEU B O 1
ATOM 5633 N N . LYS B 1 119 ? 83.221 9.753 -24.897 1.00 45.76 213 LYS B N 1
ATOM 5634 C CA . LYS B 1 119 ? 82.104 8.832 -25.086 1.00 42.68 213 LYS B CA 1
ATOM 5635 C C . LYS B 1 119 ? 82.459 7.520 -24.399 1.00 46.95 213 LYS B C 1
ATOM 5636 O O . LYS B 1 119 ? 83.397 6.831 -24.815 1.00 48.08 213 LYS B O 1
ATOM 5642 N N . PHE B 1 120 ? 81.724 7.188 -23.341 1.00 46.59 214 PHE B N 1
ATOM 5643 C CA . PHE B 1 120 ? 81.887 5.915 -22.653 1.00 44.01 214 PHE B CA 1
ATOM 5644 C C . PHE B 1 120 ? 80.906 4.905 -23.229 1.00 38.22 214 PHE B C 1
ATOM 5645 O O . PHE B 1 120 ? 79.742 5.228 -23.478 1.00 43.33 214 PHE B O 1
ATOM 5653 N N . ILE B 1 121 ? 81.381 3.680 -23.443 1.00 34.99 215 ILE B N 1
ATOM 5654 C CA . ILE B 1 121 ? 80.566 2.619 -24.021 1.00 39.70 215 ILE B CA 1
ATOM 5655 C C . ILE B 1 121 ? 80.710 1.373 -23.161 1.00 37.93 215 ILE B C 1
ATOM 5656 O O . ILE B 1 121 ? 81.824 1.000 -22.782 1.00 42.67 215 ILE B O 1
ATOM 5661 N N . GLY B 1 122 ? 79.585 0.737 -22.851 1.00 38.93 216 GLY B N 1
ATOM 5662 C CA . GLY B 1 122 ? 79.564 -0.529 -22.155 1.00 43.03 216 GLY B CA 1
ATOM 5663 C C . GLY B 1 122 ? 79.314 -1.696 -23.086 1.00 44.15 216 GLY B C 1
ATOM 5664 O O . GLY B 1 122 ? 79.450 -1.593 -24.311 1.00 52.58 216 GLY B O 1
ATOM 5665 N N . ASP B 1 123 ? 78.944 -2.832 -22.492 1.00 42.75 217 ASP B N 1
ATOM 5666 C CA . ASP B 1 123 ? 78.657 -4.041 -23.254 1.00 42.35 217 ASP B CA 1
ATOM 5667 C C . ASP B 1 123 ? 77.248 -4.558 -22.989 1.00 46.05 217 ASP B C 1
ATOM 5668 O O . ASP B 1 123 ? 76.934 -5.705 -23.327 1.00 50.05 217 ASP B O 1
ATOM 5673 N N . GLY B 1 124 ? 76.394 -3.737 -22.383 1.00 44.82 218 GLY B N 1
ATOM 5674 C CA . GLY B 1 124 ? 75.043 -4.141 -22.062 1.00 44.71 218 GLY B CA 1
ATOM 5675 C C . GLY B 1 124 ? 74.914 -5.153 -20.947 1.00 46.96 218 GLY B C 1
ATOM 5676 O O . GLY B 1 124 ? 73.800 -5.625 -20.695 1.00 37.85 218 GLY B O 1
ATOM 5677 N N . THR B 1 125 ? 76.007 -5.503 -20.272 1.00 44.71 219 THR B N 1
ATOM 5678 C CA . THR B 1 125 ? 75.987 -6.484 -19.199 1.00 43.04 219 THR B CA 1
ATOM 5679 C C . THR B 1 125 ? 76.242 -5.812 -17.858 1.00 43.56 219 THR B C 1
ATOM 5680 O O . THR B 1 125 ? 76.958 -4.811 -17.771 1.00 39.92 219 THR B O 1
ATOM 5684 N N . ALA B 1 126 ? 75.649 -6.381 -16.811 1.00 49.06 220 ALA B N 1
ATOM 5685 C CA . ALA B 1 126 ? 75.844 -5.894 -15.453 1.00 48.11 220 ALA B CA 1
ATOM 5686 C C . ALA B 1 126 ? 75.475 -7.006 -14.483 1.00 43.42 220 ALA B C 1
ATOM 5687 O O . ALA B 1 126 ? 74.497 -7.726 -14.699 1.00 48.54 220 ALA B O 1
ATOM 5689 N N . SER B 1 127 ? 76.271 -7.145 -13.423 1.00 46.19 221 SER B N 1
ATOM 5690 C CA . SER B 1 127 ? 76.000 -8.112 -12.367 1.00 47.89 221 SER B CA 1
ATOM 5691 C C . SER B 1 127 ? 75.831 -7.444 -11.010 1.00 56.21 221 SER B C 1
ATOM 5692 O O . SER B 1 127 ? 75.725 -8.142 -9.994 1.00 63.25 221 SER B O 1
ATOM 5695 N N . ALA B 1 128 ? 75.800 -6.115 -10.971 1.00 53.65 222 ALA B N 1
ATOM 5696 C CA . ALA B 1 128 ? 75.669 -5.333 -9.749 1.00 52.37 222 ALA B CA 1
ATOM 5697 C C . ALA B 1 128 ? 75.547 -3.871 -10.147 1.00 53.08 222 ALA B C 1
ATOM 5698 O O . ALA B 1 128 ? 75.936 -3.480 -11.251 1.00 50.75 222 ALA B O 1
ATOM 5700 N N . SER B 1 129 ? 75.011 -3.063 -9.230 1.00 54.15 223 SER B N 1
ATOM 5701 C CA . SER B 1 129 ? 74.999 -1.621 -9.441 1.00 48.36 223 SER B CA 1
ATOM 5702 C C . SER B 1 129 ? 76.399 -1.019 -9.441 1.00 50.08 223 SER B C 1
ATOM 5703 O O . SER B 1 129 ? 76.537 0.182 -9.699 1.00 53.82 223 SER B O 1
ATOM 5706 N N . ALA B 1 130 ? 77.427 -1.818 -9.158 1.00 50.00 224 ALA B N 1
ATOM 5707 C CA . ALA B 1 130 ? 78.817 -1.396 -9.251 1.00 47.03 224 ALA B CA 1
ATOM 5708 C C . ALA B 1 130 ? 79.497 -1.880 -10.526 1.00 49.74 224 ALA B C 1
ATOM 5709 O O . ALA B 1 130 ? 80.673 -1.571 -10.738 1.00 51.50 224 ALA B O 1
ATOM 5711 N N . ASN B 1 131 ? 78.794 -2.634 -11.367 1.00 51.23 225 ASN B N 1
ATOM 5712 C CA . ASN B 1 131 ? 79.271 -3.068 -12.676 1.00 52.02 225 ASN B CA 1
ATOM 5713 C C . ASN B 1 131 ? 78.335 -2.533 -13.755 1.00 51.78 225 ASN B C 1
ATOM 5714 O O . ASN B 1 131 ? 77.317 -1.898 -13.464 1.00 48.06 225 ASN B O 1
ATOM 5719 N N . GLY B 1 132 ? 78.672 -2.823 -15.009 1.00 42.57 226 GLY B N 1
ATOM 5720 C CA . GLY B 1 132 ? 77.895 -2.288 -16.117 1.00 48.44 226 GLY B CA 1
ATOM 5721 C C . GLY B 1 132 ? 77.810 -0.781 -16.066 1.00 44.21 226 GLY B C 1
ATOM 5722 O O . GLY B 1 132 ? 76.763 -0.200 -16.377 1.00 44.82 226 GLY B O 1
ATOM 5723 N N . ILE B 1 133 ? 78.900 -0.137 -15.670 1.00 41.96 227 ILE B N 1
ATOM 5724 C CA . ILE B 1 133 ? 78.924 1.274 -15.323 1.00 41.17 227 ILE B CA 1
ATOM 5725 C C . ILE B 1 133 ? 80.133 1.896 -16.003 1.00 41.51 227 ILE B C 1
ATOM 5726 O O . ILE B 1 133 ? 81.177 1.249 -16.141 1.00 42.12 227 ILE B O 1
ATOM 5731 N N . GLY B 1 134 ? 79.990 3.141 -16.456 1.00 39.24 228 GLY B N 1
ATOM 5732 C CA . GLY B 1 134 ? 81.141 3.837 -17.007 1.00 39.59 228 GLY B CA 1
ATOM 5733 C C . GLY B 1 134 ? 82.194 4.128 -15.955 1.00 40.33 228 GLY B C 1
ATOM 5734 O O . GLY B 1 134 ? 83.371 3.797 -16.126 1.00 40.06 228 GLY B O 1
ATOM 5735 N N . ILE B 1 135 ? 81.780 4.734 -14.845 1.00 40.20 229 ILE B N 1
ATOM 5736 C CA . ILE B 1 135 ? 82.693 5.241 -13.828 1.00 42.63 229 ILE B CA 1
ATOM 5737 C C . ILE B 1 135 ? 82.120 4.914 -12.457 1.00 42.11 229 ILE B C 1
ATOM 5738 O O . ILE B 1 135 ? 80.986 5.298 -12.150 1.00 46.16 229 ILE B O 1
ATOM 5743 N N . LEU B 1 136 ? 82.895 4.218 -11.632 1.00 39.93 230 LEU B N 1
ATOM 5744 C CA . LEU B 1 136 ? 82.570 4.033 -10.223 1.00 41.14 230 LEU B CA 1
ATOM 5745 C C . LEU B 1 136 ? 83.466 4.935 -9.391 1.00 41.74 230 LEU B C 1
ATOM 5746 O O . LEU B 1 136 ? 84.695 4.865 -9.498 1.00 42.69 230 LEU B O 1
ATOM 5751 N N . ALA B 1 137 ? 82.856 5.780 -8.569 1.00 42.21 231 ALA B N 1
ATOM 5752 C CA . ALA B 1 137 ? 83.588 6.672 -7.686 1.00 40.04 231 ALA B CA 1
ATOM 5753 C C . ALA B 1 137 ? 83.345 6.281 -6.235 1.00 41.33 231 ALA B C 1
ATOM 5754 O O . ALA B 1 137 ? 82.225 5.926 -5.855 1.00 46.11 231 ALA B O 1
ATOM 5756 N N . GLY B 1 138 ? 84.405 6.341 -5.435 1.00 44.88 232 GLY B N 1
ATOM 5757 C CA . GLY B 1 138 ? 84.313 6.090 -4.011 1.00 34.62 232 GLY B CA 1
ATOM 5758 C C . GLY B 1 138 ? 85.050 7.153 -3.227 1.00 40.96 232 GLY B C 1
ATOM 5759 O O . GLY B 1 138 ? 86.284 7.167 -3.198 1.00 44.71 232 GLY B O 1
ATOM 5760 N N . ASP B 1 139 ? 84.301 8.058 -2.599 1.00 42.83 233 ASP B N 1
ATOM 5761 C CA . ASP B 1 139 ? 84.879 9.198 -1.889 1.00 41.27 233 ASP B CA 1
ATOM 5762 C C . ASP B 1 139 ? 85.785 10.010 -2.815 1.00 41.09 233 ASP B C 1
ATOM 5763 O O . ASP B 1 139 ? 86.854 10.482 -2.425 1.00 43.35 233 ASP B O 1
ATOM 5768 N N . ALA B 1 140 ? 85.354 10.158 -4.069 1.00 41.87 234 ALA B N 1
ATOM 5769 C CA . ALA B 1 140 ? 86.014 11.025 -5.042 1.00 45.04 234 ALA B CA 1
ATOM 5770 C C . ALA B 1 140 ? 85.278 12.360 -5.016 1.00 43.40 234 ALA B C 1
ATOM 5771 O O . ALA B 1 140 ? 84.225 12.515 -5.641 1.00 43.53 234 ALA B O 1
ATOM 5773 N N . THR B 1 141 ? 85.833 13.321 -4.287 1.00 44.24 235 THR B N 1
ATOM 5774 C CA . THR B 1 141 ? 85.158 14.587 -4.056 1.00 45.66 235 THR B CA 1
ATOM 5775 C C . THR B 1 141 ? 85.371 15.542 -5.223 1.00 46.29 235 THR B C 1
ATOM 5776 O O . THR B 1 141 ? 86.360 15.452 -5.957 1.00 49.21 235 THR B O 1
ATOM 5780 N N . ASP B 1 142 ? 84.420 16.467 -5.385 1.00 41.63 236 ASP B N 1
ATOM 5781 C CA . ASP B 1 142 ? 84.486 17.503 -6.418 1.00 49.04 236 ASP B CA 1
ATOM 5782 C C . ASP B 1 142 ? 84.656 16.899 -7.811 1.00 44.18 236 ASP B C 1
ATOM 5783 O O . ASP B 1 142 ? 85.465 17.367 -8.613 1.00 45.07 236 ASP B O 1
ATOM 5788 N N . LEU B 1 143 ? 83.893 15.848 -8.103 1.00 40.71 237 LEU B N 1
ATOM 5789 C CA . LEU B 1 143 ? 83.979 15.192 -9.401 1.00 41.45 237 LEU B CA 1
ATOM 5790 C C . LEU B 1 143 ? 83.194 15.995 -10.432 1.00 44.00 237 LEU B C 1
ATOM 5791 O O . LEU B 1 143 ? 82.006 16.276 -10.236 1.00 43.47 237 LEU B O 1
ATOM 5796 N N . LEU B 1 144 ? 83.855 16.370 -11.524 1.00 41.80 238 LEU B N 1
ATOM 5797 C CA . LEU B 1 144 ? 83.230 17.114 -12.611 1.00 44.97 238 LEU B CA 1
ATOM 5798 C C . LEU B 1 144 ? 83.109 16.211 -13.831 1.00 45.57 238 LEU B C 1
ATOM 5799 O O . LEU B 1 144 ? 84.106 15.654 -14.299 1.00 34.86 238 LEU B O 1
ATOM 5804 N N . VAL B 1 145 ? 81.892 16.073 -14.346 1.00 41.04 239 VAL B N 1
ATOM 5805 C CA . VAL B 1 145 ? 81.605 15.202 -15.478 1.00 39.53 239 VAL B CA 1
ATOM 5806 C C . VAL B 1 145 ? 80.784 16.023 -16.464 1.00 41.44 239 VAL B C 1
ATOM 5807 O O . VAL B 1 145 ? 79.592 16.265 -16.235 1.00 49.01 239 VAL B O 1
ATOM 5811 N N . GLU B 1 146 ? 81.416 16.462 -17.554 1.00 36.16 240 GLU B N 1
ATOM 5812 C CA . GLU B 1 146 ? 80.831 17.458 -18.443 1.00 41.78 240 GLU B CA 1
ATOM 5813 C C . GLU B 1 146 ? 80.973 17.034 -19.897 1.00 43.59 240 GLU B C 1
ATOM 5814 O O . GLU B 1 146 ? 82.061 16.640 -20.329 1.00 42.78 240 GLU B O 1
ATOM 5820 N N . ASP B 1 147 ? 79.877 17.137 -20.648 1.00 43.51 241 ASP B N 1
ATOM 5821 C CA . ASP B 1 147 ? 79.852 16.860 -22.085 1.00 43.76 241 ASP B CA 1
ATOM 5822 C C . ASP B 1 147 ? 80.444 15.485 -22.391 1.00 44.83 241 ASP B C 1
ATOM 5823 O O . ASP B 1 147 ? 81.439 15.344 -23.105 1.00 48.40 241 ASP B O 1
ATOM 5828 N N . VAL B 1 148 ? 79.807 14.461 -21.828 1.00 39.38 242 VAL B N 1
ATOM 5829 C CA . VAL B 1 148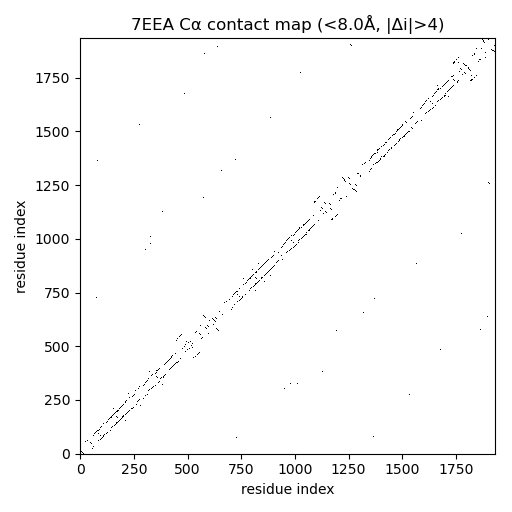 ? 80.249 13.082 -21.981 1.00 45.18 242 VAL B CA 1
ATOM 5830 C C . VAL B 1 148 ? 79.032 12.210 -22.261 1.00 43.56 242 VAL B C 1
ATOM 5831 O O . VAL B 1 148 ? 77.964 12.399 -21.668 1.00 41.90 242 VAL B O 1
ATOM 5835 N N . TRP B 1 149 ? 79.199 11.256 -23.167 1.00 38.24 243 TRP B N 1
ATOM 5836 C CA . TRP B 1 149 ? 78.125 10.400 -23.654 1.00 40.79 243 TRP B CA 1
ATOM 5837 C C . TRP B 1 149 ? 78.329 8.995 -23.095 1.00 40.81 243 TRP B C 1
ATOM 5838 O O . TRP B 1 149 ? 79.396 8.399 -23.281 1.00 44.19 243 TRP B O 1
ATOM 5849 N N . PHE B 1 150 ? 77.324 8.483 -22.388 1.00 40.37 244 PHE B N 1
ATOM 5850 C CA . PHE B 1 150 ? 77.329 7.121 -21.861 1.00 42.08 244 PHE B CA 1
ATOM 5851 C C . PHE B 1 150 ? 76.330 6.294 -22.659 1.00 43.58 244 PHE B C 1
ATOM 5852 O O . PHE B 1 150 ? 75.128 6.579 -22.635 1.00 41.63 244 PHE B O 1
ATOM 5860 N N . ASP B 1 151 ? 76.821 5.269 -23.353 1.00 44.73 245 ASP B N 1
ATOM 5861 C CA . ASP B 1 151 ? 76.001 4.501 -24.281 1.00 45.38 245 ASP B CA 1
ATOM 5862 C C . ASP B 1 151 ? 76.181 3.010 -24.038 1.00 46.64 245 ASP B C 1
ATOM 5863 O O . ASP B 1 151 ? 77.313 2.526 -23.936 1.00 48.10 245 ASP B O 1
ATOM 5868 N N . SER B 1 152 ? 75.058 2.295 -23.936 1.00 42.93 246 SER B N 1
ATOM 5869 C CA . SER B 1 152 ? 75.017 0.831 -23.914 1.00 47.21 246 SER B CA 1
ATOM 5870 C C . SER B 1 152 ? 75.644 0.238 -22.652 1.00 46.76 246 SER B C 1
ATOM 5871 O O . SER B 1 152 ? 76.246 -0.838 -22.702 1.00 48.15 246 SER B O 1
ATOM 5874 N N . PHE B 1 153 ? 75.504 0.911 -21.512 1.00 45.96 247 PHE B N 1
ATOM 5875 C CA . PHE B 1 153 ? 75.984 0.376 -20.244 1.00 44.67 247 PHE B CA 1
ATOM 5876 C C . PHE B 1 153 ? 74.879 -0.418 -19.568 1.00 45.02 247 PHE B C 1
ATOM 5877 O O . PHE B 1 153 ? 73.733 0.027 -19.515 1.00 41.37 247 PHE B O 1
ATOM 5885 N N . GLY B 1 154 ? 75.237 -1.588 -19.033 1.00 47.61 248 GLY B N 1
ATOM 5886 C CA . GLY B 1 154 ? 74.235 -2.481 -18.476 1.00 43.33 248 GLY B CA 1
ATOM 5887 C C . GLY B 1 154 ? 73.461 -1.897 -17.310 1.00 48.82 248 GLY B C 1
ATOM 5888 O O . GLY B 1 154 ? 72.304 -2.265 -17.085 1.00 43.82 248 GLY B O 1
ATOM 5889 N N . PHE B 1 155 ? 74.073 -0.991 -16.553 1.00 43.51 249 PHE B N 1
ATOM 5890 C CA . PHE B 1 155 ? 73.390 -0.397 -15.410 1.00 41.28 249 PHE B CA 1
ATOM 5891 C C . PHE B 1 155 ? 73.290 1.118 -15.465 1.00 47.24 249 PHE B C 1
ATOM 5892 O O . PHE B 1 155 ? 72.279 1.674 -15.032 1.00 43.82 249 PHE B O 1
ATOM 5900 N N . GLY B 1 156 ? 74.306 1.809 -15.959 1.00 42.78 250 GLY B N 1
ATOM 5901 C CA . GLY B 1 156 ? 74.251 3.255 -16.000 1.00 38.71 250 GLY B CA 1
ATOM 5902 C C . GLY B 1 156 ? 75.615 3.854 -16.278 1.00 39.63 250 GLY B C 1
ATOM 5903 O O . GLY B 1 156 ? 76.575 3.152 -16.592 1.00 44.68 250 GLY B O 1
ATOM 5904 N N . GLY B 1 157 ? 75.674 5.175 -16.139 1.00 38.03 251 GLY B N 1
ATOM 5905 C CA . GLY B 1 157 ? 76.859 5.925 -16.502 1.00 43.65 251 GLY B CA 1
ATOM 5906 C C . GLY B 1 157 ? 77.861 6.119 -15.384 1.00 41.74 251 GLY B C 1
ATOM 5907 O O . GLY B 1 157 ? 79.022 5.719 -15.511 1.00 40.07 251 GLY B O 1
ATOM 5908 N N . VAL B 1 158 ? 77.433 6.742 -14.289 1.00 48.24 252 VAL B N 1
ATOM 5909 C CA . VAL B 1 158 ? 78.309 7.051 -13.164 1.00 46.92 252 VAL B CA 1
ATOM 5910 C C . VAL B 1 158 ? 77.642 6.585 -11.878 1.00 44.38 252 VAL B C 1
ATOM 5911 O O . VAL B 1 158 ? 76.465 6.880 -11.641 1.00 47.54 252 VAL B O 1
ATOM 5915 N N . ASN B 1 159 ? 78.394 5.860 -11.053 1.00 45.03 253 ASN B N 1
ATOM 5916 C CA . ASN B 1 159 ? 77.970 5.474 -9.710 1.00 44.21 253 ASN B CA 1
ATOM 5917 C C . ASN B 1 159 ? 78.952 6.093 -8.726 1.00 43.82 253 ASN B C 1
ATOM 5918 O O . ASN B 1 159 ? 80.096 5.638 -8.615 1.00 42.75 253 ASN B O 1
ATOM 5923 N N . ALA B 1 160 ? 78.511 7.125 -8.013 1.00 46.13 254 ALA B N 1
ATOM 5924 C CA . ALA B 1 160 ? 79.357 7.853 -7.076 1.00 41.96 254 ALA B CA 1
ATOM 5925 C C . ALA B 1 160 ? 78.855 7.616 -5.659 1.00 49.10 254 ALA B C 1
ATOM 5926 O O . ALA B 1 160 ? 77.682 7.872 -5.360 1.00 43.82 254 ALA B O 1
ATOM 5928 N N . GLY B 1 161 ? 79.744 7.126 -4.793 1.00 50.20 255 GLY B N 1
ATOM 5929 C CA . GLY B 1 161 ? 79.410 6.905 -3.406 1.00 43.60 255 GLY B CA 1
ATOM 5930 C C . GLY B 1 161 ? 80.392 7.619 -2.497 1.00 46.88 255 GLY B C 1
ATOM 5931 O O . GLY B 1 161 ? 81.530 7.903 -2.870 1.00 44.92 255 GLY B O 1
ATOM 5932 N N . PHE B 1 162 ? 79.920 7.917 -1.288 1.00 45.15 256 PHE B N 1
ATOM 5933 C CA . PHE B 1 162 ? 80.698 8.666 -0.311 1.00 45.82 256 PHE B CA 1
ATOM 5934 C C . PHE B 1 162 ? 80.446 8.097 1.078 1.00 50.99 256 PHE B C 1
ATOM 5935 O O . PHE B 1 162 ? 79.308 7.766 1.424 1.00 51.45 256 PHE B O 1
ATOM 5943 N N . THR B 1 163 ? 81.510 7.987 1.872 1.00 48.32 257 THR B N 1
ATOM 5944 C CA . THR B 1 163 ? 81.412 7.522 3.250 1.00 47.72 257 THR B CA 1
ATOM 5945 C C . THR B 1 163 ? 81.718 8.615 4.264 1.00 49.02 257 THR B C 1
ATOM 5946 O O . THR B 1 163 ? 81.630 8.366 5.471 1.00 55.19 257 THR B O 1
ATOM 5950 N N . THR B 1 164 ? 82.076 9.813 3.807 1.00 54.49 258 THR B N 1
ATOM 5951 C CA . THR B 1 164 ? 82.292 10.958 4.679 1.00 51.20 258 THR B CA 1
ATOM 5952 C C . THR B 1 164 ? 81.883 12.213 3.920 1.00 46.72 258 THR B C 1
ATOM 5953 O O . THR B 1 164 ? 81.990 12.273 2.692 1.00 54.13 258 THR B O 1
ATOM 5957 N N . LEU B 1 165 ? 81.400 13.210 4.660 1.00 42.13 259 LEU B N 1
ATOM 5958 C CA . LEU B 1 165 ? 80.831 14.397 4.032 1.00 46.92 259 LEU B CA 1
ATOM 5959 C C . LEU B 1 165 ? 81.874 15.130 3.199 1.00 49.88 259 LEU B C 1
ATOM 5960 O O . LEU B 1 165 ? 82.965 15.447 3.680 1.00 49.12 259 LEU B O 1
ATOM 5965 N N . ALA B 1 166 ? 81.525 15.401 1.944 1.00 49.93 260 ALA B N 1
ATOM 5966 C CA . ALA B 1 166 ? 82.395 16.111 1.017 1.00 50.39 260 ALA B CA 1
ATOM 5967 C C . ALA B 1 166 ? 81.542 16.617 -0.139 1.00 48.30 260 ALA B C 1
ATOM 5968 O O . ALA B 1 166 ? 80.334 16.371 -0.197 1.00 47.48 260 ALA B O 1
ATOM 5970 N N . ARG B 1 167 ? 82.182 17.329 -1.065 1.00 52.45 261 ARG B N 1
ATOM 5971 C CA . ARG B 1 167 ? 81.471 17.877 -2.212 1.00 50.58 261 ARG B CA 1
ATOM 5972 C C . ARG B 1 167 ? 81.027 16.757 -3.145 1.00 44.56 261 ARG B C 1
ATOM 5973 O O . ARG B 1 167 ? 81.825 15.893 -3.521 1.00 43.90 261 ARG B O 1
ATOM 5981 N N . GLY B 1 168 ? 79.744 16.773 -3.513 1.00 48.45 262 GLY B N 1
ATOM 5982 C CA . GLY B 1 168 ? 79.212 15.806 -4.439 1.00 44.93 262 GLY B CA 1
ATOM 5983 C C . GLY B 1 168 ? 79.610 16.110 -5.866 1.00 41.17 262 GLY B C 1
ATOM 5984 O O . GLY B 1 168 ? 80.250 17.126 -6.172 1.00 44.78 262 GLY B O 1
ATOM 5985 N N . PRO B 1 169 ? 79.226 15.219 -6.771 1.00 44.55 263 PRO B N 1
ATOM 5986 C CA . PRO B 1 169 ? 79.627 15.364 -8.172 1.00 45.96 263 PRO B CA 1
ATOM 5987 C C . PRO B 1 169 ? 78.795 16.406 -8.907 1.00 46.60 263 PRO B C 1
ATOM 5988 O O . PRO B 1 169 ? 77.698 16.784 -8.493 1.00 45.31 263 PRO B O 1
ATOM 5992 N N . LYS B 1 170 ? 79.349 16.865 -10.029 1.00 44.75 264 LYS B N 1
ATOM 5993 C CA . LYS B 1 170 ? 78.691 17.809 -10.928 1.00 42.98 264 LYS B CA 1
ATOM 5994 C C . LYS B 1 170 ? 78.590 17.158 -12.301 1.00 44.80 264 LYS B C 1
ATOM 5995 O O . LYS B 1 170 ? 79.612 16.907 -12.950 1.00 40.93 264 LYS B O 1
ATOM 6001 N N . PHE B 1 171 ? 77.364 16.886 -12.741 1.00 42.12 265 PHE B N 1
ATOM 6002 C CA . PHE B 1 171 ? 77.098 16.300 -14.050 1.00 42.19 265 PHE B CA 1
ATOM 6003 C C . PHE B 1 171 ? 76.467 17.374 -14.930 1.00 43.07 265 PHE B C 1
ATOM 6004 O O . PHE B 1 171 ? 75.296 17.722 -14.748 1.00 43.17 265 PHE B O 1
ATOM 6012 N N . ILE B 1 172 ? 77.240 17.895 -15.879 1.00 41.53 266 ILE B N 1
ATOM 6013 C CA . ILE B 1 172 ? 76.797 18.970 -16.761 1.00 40.82 266 ILE B CA 1
ATOM 6014 C C . ILE B 1 172 ? 76.709 18.428 -18.179 1.00 41.33 266 ILE B C 1
ATOM 6015 O O . ILE B 1 172 ? 77.726 18.034 -18.764 1.00 38.77 266 ILE B O 1
ATOM 6020 N N . ARG B 1 173 ? 75.498 18.420 -18.731 1.00 43.57 267 ARG B N 1
ATOM 6021 C CA . ARG B 1 173 ? 75.249 18.027 -20.117 1.00 40.00 267 ARG B CA 1
ATOM 6022 C C . ARG B 1 173 ? 75.822 16.640 -20.409 1.00 42.46 267 ARG B C 1
ATOM 6023 O O . ARG B 1 173 ? 76.633 16.446 -21.317 1.00 43.26 267 ARG B O 1
ATOM 6031 N N . THR B 1 174 ? 75.395 15.671 -19.606 1.00 37.45 268 THR B N 1
ATOM 6032 C CA . THR B 1 174 ? 75.742 14.278 -19.841 1.00 39.93 268 THR B CA 1
ATOM 6033 C C . THR B 1 174 ? 74.662 13.626 -20.694 1.00 43.19 268 THR B C 1
ATOM 6034 O O . THR B 1 174 ? 73.473 13.926 -20.549 1.00 39.14 268 THR B O 1
ATOM 6038 N N . ARG B 1 175 ? 75.086 12.744 -21.592 1.00 42.73 269 ARG B N 1
ATOM 6039 C CA . ARG B 1 175 ? 74.192 12.054 -22.511 1.00 40.18 269 ARG B CA 1
ATOM 6040 C C . ARG B 1 175 ? 74.145 10.578 -22.143 1.00 39.44 269 ARG B C 1
ATOM 6041 O O . ARG B 1 175 ? 75.193 9.944 -21.976 1.00 41.02 269 ARG B O 1
ATOM 6049 N N . HIS B 1 176 ? 72.937 10.034 -22.020 1.00 37.29 270 HIS B N 1
ATOM 6050 C CA . HIS B 1 176 ? 72.746 8.660 -21.575 1.00 40.98 270 HIS B CA 1
ATOM 6051 C C . HIS B 1 176 ? 71.773 7.951 -22.506 1.00 37.49 270 HIS B C 1
ATOM 6052 O O . HIS B 1 176 ? 70.665 8.446 -22.741 1.00 36.79 270 HIS B O 1
ATOM 6059 N N . ARG B 1 177 ? 72.187 6.795 -23.029 1.00 40.95 271 ARG B N 1
ATOM 6060 C CA . ARG B 1 177 ? 71.400 6.044 -24.001 1.00 40.02 271 ARG B CA 1
ATOM 6061 C C . ARG B 1 177 ? 71.653 4.551 -23.833 1.00 44.34 271 ARG B C 1
ATOM 6062 O O . ARG B 1 177 ? 72.761 4.130 -23.488 1.00 46.92 271 ARG B O 1
ATOM 6070 N N . ASN B 1 178 ? 70.606 3.757 -24.086 1.00 39.95 272 ASN B N 1
ATOM 6071 C CA . ASN B 1 178 ? 70.701 2.294 -24.183 1.00 43.49 272 ASN B CA 1
ATOM 6072 C C . ASN B 1 178 ? 71.181 1.656 -22.879 1.00 45.17 272 ASN B C 1
ATOM 6073 O O . ASN B 1 178 ? 72.113 0.852 -22.866 1.00 50.34 272 ASN B O 1
ATOM 6078 N N . THR B 1 179 ? 70.515 1.987 -21.774 1.00 52.50 273 THR B N 1
ATOM 6079 C CA . THR B 1 179 ? 71.023 1.539 -20.482 1.00 47.80 273 THR B CA 1
ATOM 6080 C C . THR B 1 179 ? 70.535 0.143 -20.096 1.00 51.70 273 THR B C 1
ATOM 6081 O O . THR B 1 179 ? 71.319 -0.668 -19.595 1.00 60.67 273 THR B O 1
ATOM 6085 N N . GLY B 1 180 ? 69.272 -0.179 -20.310 1.00 40.61 274 GLY B N 1
ATOM 6086 C CA . GLY B 1 180 ? 68.831 -1.539 -20.066 1.00 52.52 274 GLY B CA 1
ATOM 6087 C C . GLY B 1 180 ? 68.215 -1.724 -18.691 1.00 53.39 274 GLY B C 1
ATOM 6088 O O . GLY B 1 180 ? 68.196 -0.826 -17.843 1.00 57.19 274 GLY B O 1
ATOM 6089 N N . THR B 1 181 ? 67.742 -2.951 -18.474 1.00 48.34 275 THR B N 1
ATOM 6090 C CA . THR B 1 181 ? 66.778 -3.236 -17.417 1.00 50.50 275 THR B CA 1
ATOM 6091 C C . THR B 1 181 ? 67.337 -2.951 -16.026 1.00 48.06 275 THR B C 1
ATOM 6092 O O . THR B 1 181 ? 68.447 -3.372 -15.685 1.00 41.37 275 THR B O 1
ATOM 6096 N N . GLY B 1 182 ? 66.550 -2.232 -15.223 1.00 46.78 276 GLY B N 1
ATOM 6097 C CA . GLY B 1 182 ? 66.849 -2.027 -13.819 1.00 46.62 276 GLY B CA 1
ATOM 6098 C C . GLY B 1 182 ? 67.965 -1.053 -13.525 1.00 52.34 276 GLY B C 1
ATOM 6099 O O . GLY B 1 182 ? 68.513 -1.072 -12.419 1.00 43.31 276 GLY B O 1
ATOM 6100 N N . GLY B 1 183 ? 68.307 -0.186 -14.474 1.00 52.27 277 GLY B N 1
ATOM 6101 C CA . GLY B 1 183 ? 69.462 0.670 -14.343 1.00 43.18 277 GLY B CA 1
ATOM 6102 C C . GLY B 1 183 ? 69.143 2.092 -13.918 1.00 46.96 277 GLY B C 1
ATOM 6103 O O . GLY B 1 183 ? 68.012 2.564 -14.021 1.00 42.71 277 GLY B O 1
ATOM 6104 N N . ALA B 1 184 ? 70.180 2.771 -13.429 1.00 43.72 278 ALA B N 1
ATOM 6105 C CA . ALA B 1 184 ? 70.123 4.187 -13.090 1.00 45.07 278 ALA B CA 1
ATOM 6106 C C . ALA B 1 184 ? 71.295 4.882 -13.764 1.00 44.89 278 ALA B C 1
ATOM 6107 O O . ALA B 1 184 ? 72.450 4.502 -13.546 1.00 44.71 278 ALA B O 1
ATOM 6109 N N . GLU B 1 185 ? 70.998 5.894 -14.584 1.00 44.63 279 GLU B N 1
ATOM 6110 C CA . GLU B 1 185 ? 72.049 6.568 -15.341 1.00 41.61 279 GLU B CA 1
ATOM 6111 C C . GLU B 1 185 ? 73.050 7.247 -14.420 1.00 45.41 279 GLU B C 1
ATOM 6112 O O . GLU B 1 185 ? 74.257 7.244 -14.690 1.00 42.84 279 GLU B O 1
ATOM 6118 N N . ILE B 1 186 ? 72.566 7.842 -13.335 1.00 47.68 280 ILE B N 1
ATOM 6119 C CA . ILE B 1 186 ? 73.411 8.494 -12.343 1.00 42.82 280 ILE B CA 1
ATOM 6120 C C . ILE B 1 186 ? 73.001 7.972 -10.974 1.00 43.17 280 ILE B C 1
ATOM 6121 O O . ILE B 1 186 ? 71.836 8.104 -10.578 1.00 46.47 280 ILE B O 1
ATOM 6126 N N . TYR B 1 187 ? 73.950 7.372 -10.262 1.00 44.68 281 TYR B N 1
ATOM 6127 C CA . TYR B 1 187 ? 73.700 6.688 -8.998 1.00 47.85 281 TYR B CA 1
ATOM 6128 C C . TYR B 1 187 ? 74.545 7.352 -7.918 1.00 48.60 281 TYR B C 1
ATOM 6129 O O . TYR B 1 187 ? 75.777 7.258 -7.943 1.00 50.18 281 TYR B O 1
ATOM 6138 N N . LEU B 1 188 ? 73.888 8.024 -6.978 1.00 46.63 282 LEU B N 1
ATOM 6139 C CA . LEU B 1 188 ? 74.556 8.698 -5.874 1.00 44.52 282 LEU B CA 1
ATOM 6140 C C . LEU B 1 188 ? 74.291 7.942 -4.581 1.00 47.01 282 LEU B C 1
ATOM 6141 O O . LEU B 1 188 ? 73.147 7.572 -4.297 1.00 48.07 282 LEU B O 1
ATOM 6146 N N . ARG B 1 189 ? 75.346 7.726 -3.798 1.00 46.71 283 ARG B N 1
ATOM 6147 C CA . ARG B 1 189 ? 75.256 6.966 -2.560 1.00 44.71 283 ARG B CA 1
ATOM 6148 C C . ARG B 1 189 ? 75.930 7.722 -1.426 1.00 48.56 283 ARG B C 1
ATOM 6149 O O . ARG B 1 189 ? 76.945 8.396 -1.632 1.00 44.01 283 ARG B O 1
ATOM 6157 N N . GLY B 1 190 ? 75.360 7.600 -0.229 1.00 48.15 284 GLY B N 1
ATOM 6158 C CA . GLY B 1 190 ? 75.992 8.115 0.968 1.00 47.18 284 GLY B CA 1
ATOM 6159 C C . GLY B 1 190 ? 75.604 9.529 1.346 1.00 46.42 284 GLY B C 1
ATOM 6160 O O . GLY B 1 190 ? 74.436 9.915 1.243 1.00 45.62 284 GLY B O 1
ATOM 6161 N N . LEU B 1 191 ? 76.583 10.309 1.796 1.00 46.85 285 LEU B N 1
ATOM 6162 C CA . LEU B 1 191 ? 76.368 11.685 2.217 1.00 51.30 285 LEU B CA 1
ATOM 6163 C C . LEU B 1 191 ? 77.305 12.600 1.444 1.00 51.93 285 LEU B C 1
ATOM 6164 O O . LEU B 1 191 ? 78.471 12.264 1.218 1.00 48.73 285 LEU B O 1
ATOM 6169 N N . TYR B 1 192 ? 76.786 13.757 1.039 1.00 47.31 286 TYR B N 1
ATOM 6170 C CA . TYR B 1 192 ? 77.522 14.665 0.171 1.00 43.89 286 TYR B CA 1
ATOM 6171 C C . TYR B 1 192 ? 76.878 16.040 0.247 1.00 47.41 286 TYR B C 1
ATOM 6172 O O . TYR B 1 192 ? 75.739 16.188 0.697 1.00 54.04 286 TYR B O 1
ATOM 6181 N N . GLU B 1 193 ? 77.621 17.044 -0.206 1.00 47.10 287 GLU B N 1
ATOM 6182 C CA . GLU B 1 193 ? 77.119 18.406 -0.294 1.00 48.28 287 GLU B CA 1
ATOM 6183 C C . GLU B 1 193 ? 77.393 18.957 -1.686 1.00 53.31 287 GLU B C 1
ATOM 6184 O O . GLU B 1 193 ? 78.356 18.563 -2.349 1.00 51.62 287 GLU B O 1
ATOM 6190 N N . GLY B 1 194 ? 76.519 19.855 -2.133 1.00 46.21 288 GLY B N 1
ATOM 6191 C CA . GLY B 1 194 ? 76.749 20.578 -3.371 1.00 44.01 288 GLY B CA 1
ATOM 6192 C C . GLY B 1 194 ? 76.733 19.747 -4.636 1.00 44.37 288 GLY B C 1
ATOM 6193 O O . GLY B 1 194 ? 77.409 20.103 -5.606 1.00 43.74 288 GLY B O 1
ATOM 6194 N N . ALA B 1 195 ? 75.976 18.653 -4.661 1.00 48.17 289 ALA B N 1
ATOM 6195 C CA . ALA B 1 195 ? 75.840 17.857 -5.874 1.00 45.86 289 ALA B CA 1
ATOM 6196 C C . ALA B 1 195 ? 74.869 18.525 -6.840 1.00 50.27 289 ALA B C 1
ATOM 6197 O O . ALA B 1 195 ? 73.884 19.144 -6.424 1.00 48.50 289 ALA B O 1
ATOM 6199 N N . ASP B 1 196 ? 75.149 18.395 -8.137 1.00 47.82 290 ASP B N 1
ATOM 6200 C CA . ASP B 1 196 ? 74.397 19.104 -9.164 1.00 45.79 290 ASP B CA 1
ATOM 6201 C C . ASP B 1 196 ? 74.266 18.251 -10.417 1.00 37.63 290 ASP B C 1
ATOM 6202 O O . ASP B 1 196 ? 75.233 17.620 -10.851 1.00 40.51 290 ASP B O 1
ATOM 6207 N N . VAL B 1 197 ? 73.066 18.242 -10.994 1.00 39.81 291 VAL B N 1
ATOM 6208 C CA . VAL B 1 197 ? 72.793 17.597 -12.277 1.00 40.92 291 VAL B CA 1
ATOM 6209 C C . VAL B 1 197 ? 72.189 18.652 -13.192 1.00 36.87 291 VAL B C 1
ATOM 6210 O O . VAL B 1 197 ? 71.022 19.034 -13.028 1.00 37.06 291 VAL B O 1
ATOM 6214 N N . ILE B 1 198 ? 72.974 19.118 -14.159 1.00 34.21 292 ILE B N 1
ATOM 6215 C CA . ILE B 1 198 ? 72.624 20.271 -14.981 1.00 35.80 292 ILE B CA 1
ATOM 6216 C C . ILE B 1 198 ? 72.489 19.818 -16.429 1.00 40.19 292 ILE B C 1
ATOM 6217 O O . ILE B 1 198 ? 73.440 19.274 -17.005 1.00 35.13 292 ILE B O 1
ATOM 6222 N N . ASP B 1 199 ? 71.304 20.039 -17.010 1.00 36.54 293 ASP B N 1
ATOM 6223 C CA . ASP B 1 199 ? 71.056 19.841 -18.440 1.00 34.84 293 ASP B CA 1
ATOM 6224 C C . ASP B 1 199 ? 71.351 18.406 -18.877 1.00 38.85 293 ASP B C 1
ATOM 6225 O O . ASP B 1 199 ? 72.019 18.164 -19.885 1.00 40.81 293 ASP B O 1
ATOM 6230 N N . ILE B 1 200 ? 70.835 17.443 -18.114 1.00 37.28 294 ILE B N 1
ATOM 6231 C CA . ILE B 1 200 ? 71.036 16.043 -18.464 1.00 40.68 294 ILE B CA 1
ATOM 6232 C C . ILE B 1 200 ? 70.206 15.693 -19.695 1.00 37.47 294 ILE B C 1
ATOM 6233 O O . ILE B 1 200 ? 69.125 16.253 -19.932 1.00 41.45 294 ILE B O 1
ATOM 6238 N N . ASP B 1 201 ? 70.728 14.773 -20.502 1.00 36.96 295 ASP B N 1
ATOM 6239 C CA . ASP B 1 201 ? 70.035 14.237 -21.673 1.00 39.18 295 ASP B CA 1
ATOM 6240 C C . ASP B 1 201 ? 69.842 12.746 -21.419 1.00 40.03 295 ASP B C 1
ATOM 6241 O O . ASP B 1 201 ? 70.666 11.920 -21.818 1.00 43.73 295 ASP B O 1
ATOM 6246 N N . ALA B 1 202 ? 68.741 12.407 -20.759 1.00 41.41 296 ALA B N 1
ATOM 6247 C CA . ALA B 1 202 ? 68.450 11.041 -20.351 1.00 41.95 296 ALA B CA 1
ATOM 6248 C C . ALA B 1 202 ? 67.284 10.499 -21.165 1.00 38.78 296 ALA B C 1
ATOM 6249 O O . ALA B 1 202 ? 66.224 11.130 -21.234 1.00 37.19 296 ALA B O 1
ATOM 6251 N N . ALA B 1 203 ? 67.483 9.330 -21.774 1.00 40.59 297 ALA B N 1
ATOM 6252 C CA . ALA B 1 203 ? 66.440 8.671 -22.552 1.00 41.34 297 ALA B CA 1
ATOM 6253 C C . ALA B 1 203 ? 66.782 7.194 -22.669 1.00 42.78 297 ALA B C 1
ATOM 6254 O O . ALA B 1 203 ? 67.903 6.851 -23.057 1.00 47.61 297 ALA B O 1
ATOM 6256 N N . THR B 1 204 ? 65.825 6.326 -22.335 1.00 32.72 298 THR B N 1
ATOM 6257 C CA . THR B 1 204 ? 66.038 4.885 -22.393 1.00 39.47 298 THR B CA 1
ATOM 6258 C C . THR B 1 204 ? 64.767 4.188 -22.850 1.00 39.35 298 THR B C 1
ATOM 6259 O O . THR B 1 204 ? 63.721 4.810 -23.060 1.00 38.60 298 THR B O 1
ATOM 6263 N N . SER B 1 205 ? 64.879 2.868 -22.992 1.00 40.61 299 SER B N 1
ATOM 6264 C CA . SER B 1 205 ? 63.740 1.985 -23.168 1.00 45.12 299 SER B CA 1
ATOM 6265 C C . SER B 1 205 ? 63.581 0.978 -22.041 1.00 46.79 299 SER B C 1
ATOM 6266 O O . SER B 1 205 ? 62.484 0.430 -21.881 1.00 54.87 299 SER B O 1
ATOM 6269 N N . ASN B 1 206 ? 64.632 0.722 -21.255 1.00 48.77 300 ASN B N 1
ATOM 6270 C CA . ASN B 1 206 ? 64.588 -0.302 -20.222 1.00 52.66 300 ASN B CA 1
ATOM 6271 C C . ASN B 1 206 ? 65.077 0.146 -18.851 1.00 47.88 300 ASN B C 1
ATOM 6272 O O . ASN B 1 206 ? 64.837 -0.576 -17.878 1.00 46.97 300 ASN B O 1
ATOM 6277 N N . ALA B 1 207 ? 65.744 1.289 -18.730 1.00 48.66 301 ALA B N 1
ATOM 6278 C CA . ALA B 1 207 ? 66.312 1.682 -17.446 1.00 49.73 301 ALA B CA 1
ATOM 6279 C C . ALA B 1 207 ? 65.237 2.229 -16.515 1.00 45.36 301 ALA B C 1
ATOM 6280 O O . ALA B 1 207 ? 64.211 2.756 -16.954 1.00 43.99 301 ALA B O 1
ATOM 6282 N N . ASP B 1 208 ? 65.488 2.104 -15.210 1.00 43.49 302 ASP B N 1
ATOM 6283 C CA . ASP B 1 208 ? 64.512 2.488 -14.196 1.00 48.87 302 ASP B CA 1
ATOM 6284 C C . ASP B 1 208 ? 64.577 3.970 -13.837 1.00 47.68 302 ASP B C 1
ATOM 6285 O O . ASP B 1 208 ? 63.533 4.621 -13.723 1.00 41.14 302 ASP B O 1
ATOM 6290 N N . TRP B 1 209 ? 65.777 4.517 -13.641 1.00 41.95 303 TRP B N 1
ATOM 6291 C CA . TRP B 1 209 ? 65.937 5.889 -13.180 1.00 46.68 303 TRP B CA 1
ATOM 6292 C C . TRP B 1 209 ? 66.975 6.617 -14.019 1.00 49.34 303 TRP B C 1
ATOM 6293 O O . TRP B 1 209 ? 67.921 6.012 -14.533 1.00 44.03 303 TRP B O 1
ATOM 6304 N N . ALA B 1 210 ? 66.791 7.932 -14.143 1.00 44.20 304 ALA B N 1
ATOM 6305 C CA . ALA B 1 210 ? 67.829 8.800 -14.681 1.00 43.08 304 ALA B CA 1
ATOM 6306 C C . ALA B 1 210 ? 68.770 9.274 -13.578 1.00 42.24 304 ALA B C 1
ATOM 6307 O O . ALA B 1 210 ? 69.993 9.157 -13.706 1.00 44.51 304 ALA B O 1
ATOM 6309 N N . VAL B 1 211 ? 68.214 9.802 -12.490 1.00 43.96 305 VAL B N 1
ATOM 6310 C CA . VAL B 1 211 ? 68.980 10.223 -11.322 1.00 44.63 305 VAL B CA 1
ATOM 6311 C C . VAL B 1 211 ? 68.429 9.481 -10.113 1.00 39.14 305 VAL B C 1
ATOM 6312 O O . VAL B 1 211 ? 67.248 9.628 -9.775 1.00 38.31 305 VAL B O 1
ATOM 6316 N N . PHE B 1 212 ? 69.277 8.681 -9.469 1.00 43.38 306 PHE B N 1
ATOM 6317 C CA . PHE B 1 212 ? 68.899 7.943 -8.273 1.00 43.17 306 PHE B CA 1
ATOM 6318 C C . PHE B 1 212 ? 69.883 8.239 -7.151 1.00 44.20 306 PHE B C 1
ATOM 6319 O O . PHE B 1 212 ? 71.099 8.253 -7.366 1.00 41.29 306 PHE B O 1
ATOM 6327 N N . ALA B 1 213 ? 69.349 8.460 -5.951 1.00 42.92 307 ALA B N 1
ATOM 6328 C CA . ALA B 1 213 ? 70.154 8.740 -4.769 1.00 46.72 307 ALA B CA 1
ATOM 6329 C C . ALA B 1 213 ? 69.660 7.890 -3.608 1.00 54.71 307 ALA B C 1
ATOM 6330 O O . ALA B 1 213 ? 68.453 7.823 -3.353 1.00 56.07 307 ALA B O 1
ATOM 6332 N N . PHE B 1 214 ? 70.593 7.245 -2.908 1.00 54.44 308 PHE B N 1
ATOM 6333 C CA . PHE B 1 214 ? 70.270 6.431 -1.745 1.00 57.65 308 PHE B CA 1
ATOM 6334 C C . PHE B 1 214 ? 71.333 6.636 -0.676 1.00 59.06 308 PHE B C 1
ATOM 6335 O O . PHE B 1 214 ? 72.516 6.792 -0.989 1.00 55.87 308 PHE B O 1
ATOM 6343 N N . ASP B 1 215 ? 70.902 6.630 0.588 1.00 64.29 309 ASP B N 1
ATOM 6344 C CA . ASP B 1 215 ? 71.828 6.874 1.689 1.00 59.66 309 ASP B CA 1
ATOM 6345 C C . ASP B 1 215 ? 72.815 5.728 1.868 1.00 58.07 309 ASP B C 1
ATOM 6346 O O . ASP B 1 215 ? 73.952 5.956 2.299 1.00 58.10 309 ASP B O 1
ATOM 6351 N N . GLU B 1 216 ? 72.402 4.502 1.542 1.00 57.29 310 GLU B N 1
ATOM 6352 C CA . GLU B 1 216 ? 73.214 3.300 1.749 1.00 60.07 310 GLU B CA 1
ATOM 6353 C C . GLU B 1 216 ? 73.645 3.170 3.208 1.00 61.68 310 GLU B C 1
ATOM 6354 O O . GLU B 1 216 ? 74.769 2.763 3.512 1.00 58.52 310 GLU B O 1
ATOM 6360 N N . GLY B 1 217 ? 72.736 3.516 4.120 1.00 61.83 311 GLY B N 1
ATOM 6361 C CA . GLY B 1 217 ? 72.979 3.457 5.540 1.00 56.05 311 GLY B CA 1
ATOM 6362 C C . GLY B 1 217 ? 73.608 4.706 6.123 1.00 55.91 311 GLY B C 1
ATOM 6363 O O . GLY B 1 217 ? 73.320 5.056 7.272 1.00 64.02 311 GLY B O 1
ATOM 6364 N N . TYR B 1 218 ? 74.454 5.390 5.357 1.00 58.94 312 TYR B N 1
ATOM 6365 C CA . TYR B 1 218 ? 75.146 6.566 5.868 1.00 64.02 312 TYR B CA 1
ATOM 6366 C C . TYR B 1 218 ? 74.165 7.718 6.055 1.00 62.49 312 TYR B C 1
ATOM 6367 O O . TYR B 1 218 ? 73.353 8.007 5.172 1.00 69.56 312 TYR B O 1
ATOM 6376 N N . ALA B 1 219 ? 74.239 8.369 7.210 1.00 63.94 313 ALA B N 1
ATOM 6377 C CA . ALA B 1 219 ? 73.366 9.481 7.549 1.00 62.92 313 ALA B CA 1
ATOM 6378 C C . ALA B 1 219 ? 74.116 10.803 7.447 1.00 67.59 313 ALA B C 1
ATOM 6379 O O . ALA B 1 219 ? 75.348 10.856 7.512 1.00 69.95 313 ALA B O 1
ATOM 6381 N N . GLY B 1 220 ? 73.350 11.883 7.281 1.00 57.29 314 GLY B N 1
ATOM 6382 C CA . GLY B 1 220 ? 73.908 13.213 7.242 1.00 54.37 314 GLY B CA 1
ATOM 6383 C C . GLY B 1 220 ? 73.438 13.972 6.022 1.00 55.68 314 GLY B C 1
ATOM 6384 O O . GLY B 1 220 ? 72.403 13.655 5.424 1.00 54.45 314 GLY B O 1
ATOM 6385 N N . GLN B 1 221 ? 74.226 14.978 5.651 1.00 61.25 315 GLN B N 1
ATOM 6386 C CA . GLN B 1 221 ? 73.842 15.918 4.606 1.00 55.41 315 GLN B CA 1
ATOM 6387 C C . GLN B 1 221 ? 73.873 15.256 3.232 1.00 60.17 315 GLN B C 1
ATOM 6388 O O . GLN B 1 221 ? 74.828 14.553 2.888 1.00 61.26 315 GLN B O 1
ATOM 6394 N N . ARG B 1 222 ? 72.824 15.490 2.441 1.00 56.11 316 ARG B N 1
ATOM 6395 C CA . ARG B 1 222 ? 72.734 14.984 1.067 1.00 52.67 316 ARG B CA 1
ATOM 6396 C C . ARG B 1 222 ? 72.056 16.066 0.226 1.00 51.82 316 ARG B C 1
ATOM 6397 O O . ARG B 1 222 ? 70.835 16.069 0.057 1.00 56.51 316 ARG B O 1
ATOM 6405 N N . ASP B 1 223 ? 72.858 16.986 -0.305 1.00 51.23 317 ASP B N 1
ATOM 6406 C CA . ASP B 1 223 ? 72.350 18.129 -1.056 1.00 48.17 317 ASP B CA 1
ATOM 6407 C C . ASP B 1 223 ? 72.486 17.853 -2.550 1.00 49.58 317 ASP B C 1
ATOM 6408 O O . ASP B 1 223 ? 73.599 17.800 -3.084 1.00 47.34 317 ASP B O 1
ATOM 6413 N N . LEU B 1 224 ? 71.350 17.679 -3.218 1.00 42.82 318 LEU B N 1
ATOM 6414 C CA . LEU B 1 224 ? 71.290 17.446 -4.652 1.00 45.65 318 LEU B CA 1
ATOM 6415 C C . LEU B 1 224 ? 70.403 18.504 -5.292 1.00 44.68 318 LEU B C 1
ATOM 6416 O O . LEU B 1 224 ? 69.341 18.836 -4.757 1.00 43.09 318 LEU B O 1
ATOM 6421 N N . GLU B 1 225 ? 70.843 19.043 -6.428 1.00 48.72 319 GLU B N 1
ATOM 6422 C CA . GLU B 1 225 ? 70.074 20.064 -7.135 1.00 50.44 319 GLU B CA 1
ATOM 6423 C C . GLU B 1 225 ? 70.077 19.732 -8.623 1.00 45.60 319 GLU B C 1
ATOM 6424 O O . GLU B 1 225 ? 71.107 19.871 -9.296 1.00 41.68 319 GLU B O 1
ATOM 6430 N N . VAL B 1 226 ? 68.924 19.301 -9.135 1.00 44.76 320 VAL B N 1
ATOM 6431 C CA . VAL B 1 226 ? 68.741 18.970 -10.546 1.00 43.85 320 VAL B CA 1
ATOM 6432 C C . VAL B 1 226 ? 68.068 20.155 -11.223 1.00 33.42 320 VAL B C 1
ATOM 6433 O O . VAL B 1 226 ? 67.009 20.614 -10.777 1.00 40.86 320 VAL B O 1
ATOM 6437 N N . THR B 1 227 ? 68.679 20.663 -12.291 1.00 36.46 321 THR B N 1
ATOM 6438 C CA . THR B 1 227 ? 68.131 21.791 -13.036 1.00 40.19 321 THR B CA 1
ATOM 6439 C C . THR B 1 227 ? 68.127 21.467 -14.523 1.00 37.23 321 THR B C 1
ATOM 6440 O O . THR B 1 227 ? 69.177 21.154 -15.092 1.00 35.40 321 THR B O 1
ATOM 6444 N N . ARG B 1 228 ? 66.939 21.507 -15.138 1.00 38.32 322 ARG B N 1
ATOM 6445 C CA . ARG B 1 228 ? 66.788 21.704 -16.584 1.00 33.12 322 ARG B CA 1
ATOM 6446 C C . ARG B 1 228 ? 67.227 20.487 -17.403 1.00 43.01 322 ARG B C 1
ATOM 6447 O O . ARG B 1 228 ? 67.967 20.613 -18.378 1.00 50.99 322 ARG B O 1
ATOM 6455 N N . GLY B 1 229 ? 66.744 19.306 -17.030 1.00 44.02 323 GLY B N 1
ATOM 6456 C CA . GLY B 1 229 ? 67.074 18.102 -17.763 1.00 45.14 323 GLY B CA 1
ATOM 6457 C C . GLY B 1 229 ? 66.051 17.753 -18.836 1.00 42.85 323 GLY B C 1
ATOM 6458 O O . GLY B 1 229 ? 65.046 18.432 -19.039 1.00 43.64 323 GLY B O 1
ATOM 6459 N N . ASP B 1 230 ? 66.337 16.662 -19.542 1.00 40.79 324 ASP B N 1
ATOM 6460 C CA . ASP B 1 230 ? 65.386 16.033 -20.452 1.00 40.85 324 ASP B CA 1
ATOM 6461 C C . ASP B 1 230 ? 65.343 14.549 -20.121 1.00 40.06 324 ASP B C 1
ATOM 6462 O O . ASP B 1 230 ? 66.358 13.855 -20.241 1.00 41.91 324 ASP B O 1
ATOM 6467 N N . PHE B 1 231 ? 64.177 14.069 -19.698 1.00 35.19 325 PHE B N 1
ATOM 6468 C CA . PHE B 1 231 ? 64.006 12.712 -19.197 1.00 34.36 325 PHE B CA 1
ATOM 6469 C C . PHE B 1 231 ? 62.913 12.022 -19.998 1.00 39.63 325 PHE B C 1
ATOM 6470 O O . PHE B 1 231 ? 61.804 12.553 -20.124 1.00 46.50 325 PHE B O 1
ATOM 6478 N N . SER B 1 232 ? 63.214 10.835 -20.525 1.00 40.15 326 SER B N 1
ATOM 6479 C CA . SER B 1 232 ? 62.297 10.152 -21.434 1.00 36.67 326 SER B CA 1
ATOM 6480 C C . SER B 1 232 ? 62.276 8.656 -21.155 1.00 36.39 326 SER B C 1
ATOM 6481 O O . SER B 1 232 ? 63.311 7.988 -21.251 1.00 41.34 326 SER B O 1
ATOM 6484 N N . GLY B 1 233 ? 61.098 8.140 -20.812 1.00 34.04 327 GLY B N 1
ATOM 6485 C CA . GLY B 1 233 ? 60.831 6.716 -20.885 1.00 35.27 327 GLY B CA 1
ATOM 6486 C C . GLY B 1 233 ? 61.367 5.859 -19.763 1.00 40.61 327 GLY B C 1
ATOM 6487 O O . GLY B 1 233 ? 61.531 4.650 -19.955 1.00 44.78 327 GLY B O 1
ATOM 6488 N N . TYR B 1 234 ? 61.630 6.428 -18.591 1.00 41.03 328 TYR B N 1
ATOM 6489 C CA . TYR B 1 234 ? 62.199 5.650 -17.499 1.00 45.05 328 TYR B CA 1
ATOM 6490 C C . TYR B 1 234 ? 61.102 4.881 -16.772 1.00 41.17 328 TYR B C 1
ATOM 6491 O O . TYR B 1 234 ? 60.039 5.432 -16.466 1.00 39.92 328 TYR B O 1
ATOM 6500 N N . LYS B 1 235 ? 61.359 3.594 -16.522 1.00 39.64 329 LYS B N 1
ATOM 6501 C CA . LYS B 1 235 ? 60.303 2.695 -16.065 1.00 50.51 329 LYS B CA 1
ATOM 6502 C C . LYS B 1 235 ? 59.864 3.023 -14.644 1.00 47.27 329 LYS B C 1
ATOM 6503 O O . LYS B 1 235 ? 58.668 2.982 -14.333 1.00 44.62 329 LYS B O 1
ATOM 6509 N N . ARG B 1 236 ? 60.805 3.341 -13.769 1.00 47.47 330 ARG B N 1
ATOM 6510 C CA . ARG B 1 236 ? 60.465 3.974 -12.504 1.00 46.75 330 ARG B CA 1
ATOM 6511 C C . ARG B 1 236 ? 60.541 5.489 -12.705 1.00 49.27 330 ARG B C 1
ATOM 6512 O O . ARG B 1 236 ? 60.469 5.975 -13.836 1.00 63.54 330 ARG B O 1
ATOM 6520 N N . TYR B 1 237 ? 60.703 6.254 -11.634 1.00 44.19 331 TYR B N 1
ATOM 6521 C CA . TYR B 1 237 ? 60.703 7.703 -11.764 1.00 44.91 331 TYR B CA 1
ATOM 6522 C C . TYR B 1 237 ? 61.979 8.195 -12.444 1.00 45.01 331 TYR B C 1
ATOM 6523 O O . TYR B 1 237 ? 63.032 7.554 -12.383 1.00 45.03 331 TYR B O 1
ATOM 6532 N N . SER B 1 238 ? 61.871 9.343 -13.118 1.00 40.66 332 SER B N 1
ATOM 6533 C CA . SER B 1 238 ? 63.052 9.946 -13.727 1.00 41.74 332 SER B CA 1
ATOM 6534 C C . SER B 1 238 ? 64.084 10.308 -12.669 1.00 45.44 332 SER B C 1
ATOM 6535 O O . SER B 1 238 ? 65.284 10.072 -12.851 1.00 41.71 332 SER B O 1
ATOM 6538 N N . ILE B 1 239 ? 63.634 10.880 -11.556 1.00 49.15 333 ILE B N 1
ATOM 6539 C CA . ILE B 1 239 ? 64.495 11.244 -10.437 1.00 42.75 333 ILE B CA 1
ATOM 6540 C C . ILE B 1 239 ? 64.000 10.493 -9.211 1.00 48.68 333 ILE B C 1
ATOM 6541 O O . ILE B 1 239 ? 62.873 10.719 -8.749 1.00 44.17 333 ILE B O 1
ATOM 6546 N N . GLY B 1 240 ? 64.831 9.588 -8.701 1.00 46.46 334 GLY B N 1
ATOM 6547 C CA . GLY B 1 240 ? 64.538 8.839 -7.491 1.00 44.48 334 GLY B CA 1
ATOM 6548 C C . GLY B 1 240 ? 65.499 9.239 -6.389 1.00 44.52 334 GLY B C 1
ATOM 6549 O O . GLY B 1 240 ? 66.713 9.276 -6.591 1.00 40.12 334 GLY B O 1
ATOM 6550 N N . VAL B 1 241 ? 64.941 9.537 -5.219 1.00 47.79 335 VAL B N 1
ATOM 6551 C CA . VAL B 1 241 ? 65.696 10.139 -4.129 1.00 50.17 335 VAL B CA 1
ATOM 6552 C C . VAL B 1 241 ? 65.187 9.537 -2.824 1.00 49.42 335 VAL B C 1
ATOM 6553 O O . VAL B 1 241 ? 64.004 9.676 -2.493 1.00 47.98 335 VAL B O 1
ATOM 6557 N N . SER B 1 242 ? 66.068 8.846 -2.097 1.00 49.56 336 SER B N 1
ATOM 6558 C CA . SER B 1 242 ? 65.650 8.013 -0.977 1.00 54.84 336 SER B CA 1
ATOM 6559 C C . SER B 1 242 ? 66.566 8.199 0.222 1.00 57.26 336 SER B C 1
ATOM 6560 O O . SER B 1 242 ? 67.791 8.244 0.085 1.00 57.23 336 SER B O 1
ATOM 6563 N N . ASP B 1 243 ? 65.953 8.284 1.400 1.00 59.62 337 ASP B N 1
ATOM 6564 C CA . ASP B 1 243 ? 66.656 8.286 2.680 1.00 66.80 337 ASP B CA 1
ATOM 6565 C C . ASP B 1 243 ? 65.887 7.367 3.618 1.00 70.23 337 ASP B C 1
ATOM 6566 O O . ASP B 1 243 ? 64.791 7.713 4.067 1.00 71.25 337 ASP B O 1
ATOM 6571 N N . GLU B 1 244 ? 66.442 6.190 3.903 1.00 76.05 338 GLU B N 1
ATOM 6572 C CA . GLU B 1 244 ? 65.734 5.244 4.755 1.00 81.98 338 GLU B CA 1
ATOM 6573 C C . GLU B 1 244 ? 65.904 5.547 6.237 1.00 84.39 338 GLU B C 1
ATOM 6574 O O . GLU B 1 244 ? 65.050 5.150 7.037 1.00 87.07 338 GLU B O 1
ATOM 6580 N N . ASN B 1 245 ? 66.978 6.240 6.619 1.00 82.97 339 ASN B N 1
ATOM 6581 C CA . ASN B 1 245 ? 67.228 6.630 8.004 1.00 91.59 339 ASN B CA 1
ATOM 6582 C C . ASN B 1 245 ? 67.316 8.151 8.061 1.00 96.04 339 ASN B C 1
ATOM 6583 O O . ASN B 1 245 ? 68.415 8.725 8.025 1.00 95.63 339 ASN B O 1
ATOM 6588 N N . PRO B 1 246 ? 66.174 8.840 8.143 1.00 95.41 340 PRO B N 1
ATOM 6589 C CA . PRO B 1 246 ? 66.211 10.299 8.304 1.00 108.26 340 PRO B CA 1
ATOM 6590 C C . PRO B 1 246 ? 66.874 10.660 9.620 1.00 110.91 340 PRO B C 1
ATOM 6591 O O . PRO B 1 246 ? 67.984 11.202 9.642 1.00 106.98 340 PRO B O 1
ATOM 6595 N N . SER B 1 247 ? 66.186 10.347 10.716 1.00 111.42 341 SER B N 1
ATOM 6596 C CA . SER B 1 247 ? 66.750 10.374 12.064 1.00 113.71 341 SER B CA 1
ATOM 6597 C C . SER B 1 247 ? 67.530 11.650 12.378 1.00 116.84 341 SER B C 1
ATOM 6598 O O . SER B 1 247 ? 66.956 12.735 12.463 1.00 112.75 341 SER B O 1
ATOM 6601 N N . ARG B 1 251 ? 72.869 19.110 9.425 1.00 55.12 345 ARG B N 1
ATOM 6602 C CA . ARG B 1 251 ? 73.093 20.156 8.435 1.00 63.67 345 ARG B CA 1
ATOM 6603 C C . ARG B 1 251 ? 72.408 19.813 7.114 1.00 71.37 345 ARG B C 1
ATOM 6604 O O . ARG B 1 251 ? 71.867 18.718 6.952 1.00 65.97 345 ARG B O 1
ATOM 6612 N N . GLY B 1 252 ? 72.430 20.758 6.174 1.00 65.32 346 GLY B N 1
ATOM 6613 C CA . GLY B 1 252 ? 71.905 20.523 4.844 1.00 64.79 346 GLY B CA 1
ATOM 6614 C C . GLY B 1 252 ? 70.440 20.890 4.693 1.00 62.81 346 GLY B C 1
ATOM 6615 O O . GLY B 1 252 ? 69.773 21.377 5.611 1.00 60.94 346 GLY B O 1
ATOM 6616 N N . PHE B 1 253 ? 69.933 20.647 3.483 1.00 50.31 347 PHE B N 1
ATOM 6617 C CA . PHE B 1 253 ? 68.527 20.890 3.186 1.00 54.83 347 PHE B CA 1
ATOM 6618 C C . PHE B 1 253 ? 67.871 19.660 2.572 1.00 53.10 347 PHE B C 1
ATOM 6619 O O . PHE B 1 253 ? 66.948 19.083 3.157 1.00 51.68 347 PHE B O 1
ATOM 6627 N N . GLY B 1 254 ? 68.327 19.260 1.389 1.00 48.89 348 GLY B N 1
ATOM 6628 C CA . GLY B 1 254 ? 67.746 18.116 0.716 1.00 48.84 348 GLY B CA 1
ATOM 6629 C C . GLY B 1 254 ? 67.892 18.155 -0.791 1.00 50.59 348 GLY B C 1
ATOM 6630 O O . GLY B 1 254 ? 69.007 18.257 -1.312 1.00 46.86 348 GLY B O 1
ATOM 6631 N N . VAL B 1 255 ? 66.771 18.076 -1.504 1.00 40.47 349 VAL B N 1
ATOM 6632 C CA . VAL B 1 255 ? 66.768 17.999 -2.958 1.00 45.79 349 VAL B CA 1
ATOM 6633 C C . VAL B 1 255 ? 66.051 19.219 -3.521 1.00 44.54 349 VAL B C 1
ATOM 6634 O O . VAL B 1 255 ? 64.999 19.626 -3.015 1.00 43.81 349 VAL B O 1
ATOM 6638 N N . LYS B 1 256 ? 66.639 19.811 -4.559 1.00 44.77 350 LYS B N 1
ATOM 6639 C CA . LYS B 1 256 ? 66.028 20.897 -5.313 1.00 48.05 350 LYS B CA 1
ATOM 6640 C C . LYS B 1 256 ? 65.931 20.488 -6.775 1.00 45.68 350 LYS B C 1
ATOM 6641 O O . LYS B 1 256 ? 66.919 20.040 -7.365 1.00 41.60 350 LYS B O 1
ATOM 6647 N N . ILE B 1 257 ? 64.743 20.636 -7.351 1.00 44.02 351 ILE B N 1
ATOM 6648 C CA . ILE B 1 257 ? 64.494 20.309 -8.750 1.00 45.69 351 ILE B CA 1
ATOM 6649 C C . ILE B 1 257 ? 63.905 21.552 -9.400 1.00 43.62 351 ILE B C 1
ATOM 6650 O O . ILE B 1 257 ? 62.772 21.945 -9.093 1.00 43.75 351 ILE B O 1
ATOM 6655 N N . ASN B 1 258 ? 64.672 22.173 -10.294 1.00 40.83 352 ASN B N 1
ATOM 6656 C CA . ASN B 1 258 ? 64.395 23.527 -10.755 1.00 47.92 352 ASN B CA 1
ATOM 6657 C C . ASN B 1 258 ? 63.768 23.594 -12.140 1.00 52.06 352 ASN B C 1
ATOM 6658 O O . ASN B 1 258 ? 63.513 24.698 -12.631 1.00 66.29 352 ASN B O 1
ATOM 6663 N N . GLY B 1 259 ? 63.501 22.461 -12.778 1.00 45.57 353 GLY B N 1
ATOM 6664 C CA . GLY B 1 259 ? 62.817 22.498 -14.054 1.00 37.44 353 GLY B CA 1
ATOM 6665 C C . GLY B 1 259 ? 62.872 21.191 -14.813 1.00 44.88 353 GLY B C 1
ATOM 6666 O O . GLY B 1 259 ? 62.555 20.130 -14.263 1.00 45.51 353 GLY B O 1
ATOM 6667 N N . GLY B 1 260 ? 63.271 21.257 -16.077 1.00 35.49 354 GLY B N 1
ATOM 6668 C CA . GLY B 1 260 ? 63.365 20.080 -16.909 1.00 38.97 354 GLY B CA 1
ATOM 6669 C C . GLY B 1 260 ? 62.010 19.603 -17.399 1.00 41.96 354 GLY B C 1
ATOM 6670 O O . GLY B 1 260 ? 60.956 19.956 -16.871 1.00 41.38 354 GLY B O 1
ATOM 6671 N N . HIS B 1 261 ? 62.050 18.781 -18.445 1.00 43.96 355 HIS B N 1
ATOM 6672 C CA . HIS B 1 261 ? 60.855 18.189 -19.028 1.00 39.10 355 HIS B CA 1
ATOM 6673 C C . HIS B 1 261 ? 60.960 16.673 -18.961 1.00 36.85 355 HIS B C 1
ATOM 6674 O O . HIS B 1 261 ? 62.006 16.103 -19.287 1.00 43.55 355 HIS B O 1
ATOM 6681 N N . HIS B 1 262 ? 59.876 16.031 -18.536 1.00 40.73 356 HIS B N 1
ATOM 6682 C CA . HIS B 1 262 ? 59.796 14.585 -18.406 1.00 43.31 356 HIS B CA 1
ATOM 6683 C C . HIS B 1 262 ? 58.691 14.058 -19.310 1.00 37.09 356 HIS B C 1
ATOM 6684 O O . HIS B 1 262 ? 57.644 14.697 -19.460 1.00 35.74 356 HIS B O 1
ATOM 6691 N N . LYS B 1 263 ? 58.915 12.887 -19.904 1.00 34.94 357 LYS B N 1
ATOM 6692 C CA . LYS B 1 263 ? 57.872 12.272 -20.710 1.00 37.65 357 LYS B CA 1
ATOM 6693 C C . LYS B 1 263 ? 58.031 10.758 -20.715 1.00 37.24 357 LYS B C 1
ATOM 6694 O O . LYS B 1 263 ? 59.139 10.230 -20.584 1.00 36.18 357 LYS B O 1
ATOM 6700 N N . ASN B 1 264 ? 56.892 10.072 -20.842 1.00 36.60 358 ASN B N 1
ATOM 6701 C CA . ASN B 1 264 ? 56.810 8.625 -21.042 1.00 35.74 358 ASN B CA 1
ATOM 6702 C C . ASN B 1 264 ? 57.355 7.828 -19.861 1.00 40.47 358 ASN B C 1
ATOM 6703 O O . ASN B 1 264 ? 57.730 6.662 -20.015 1.00 38.11 358 ASN B O 1
ATOM 6708 N N . ALA B 1 265 ? 57.384 8.425 -18.673 1.00 41.31 359 ALA B N 1
ATOM 6709 C CA . ALA B 1 265 ? 57.876 7.720 -17.498 1.00 43.16 359 ALA B CA 1
ATOM 6710 C C . ALA B 1 265 ? 56.858 6.690 -17.024 1.00 44.05 359 ALA B C 1
ATOM 6711 O O . ALA B 1 265 ? 55.644 6.900 -17.111 1.00 38.45 359 ALA B O 1
ATOM 6713 N N . GLY B 1 266 ? 57.364 5.567 -16.513 1.00 46.72 360 GLY B N 1
ATOM 6714 C CA . GLY B 1 266 ? 56.485 4.459 -16.173 1.00 45.48 360 GLY B CA 1
ATOM 6715 C C . GLY B 1 266 ? 55.679 4.708 -14.914 1.00 45.13 360 GLY B C 1
ATOM 6716 O O . GLY B 1 266 ? 54.471 4.456 -14.877 1.00 56.09 360 GLY B O 1
ATOM 6717 N N . LEU B 1 267 ? 56.336 5.186 -13.857 1.00 45.28 361 LEU B N 1
ATOM 6718 C CA . LEU B 1 267 ? 55.657 5.509 -12.607 1.00 43.39 361 LEU B CA 1
ATOM 6719 C C . LEU B 1 267 ? 55.483 7.006 -12.399 1.00 38.26 361 LEU B C 1
ATOM 6720 O O . LEU B 1 267 ? 54.434 7.440 -11.914 1.00 47.42 361 LEU B O 1
ATOM 6725 N N . GLY B 1 268 ? 56.478 7.806 -12.758 1.00 36.36 362 GLY B N 1
ATOM 6726 C CA . GLY B 1 268 ? 56.353 9.241 -12.621 1.00 38.76 362 GLY B CA 1
ATOM 6727 C C . GLY B 1 268 ? 57.675 9.925 -12.897 1.00 45.02 362 GLY B C 1
ATOM 6728 O O . GLY B 1 268 ? 58.622 9.314 -13.394 1.00 48.66 362 GLY B O 1
ATOM 6729 N N . ALA B 1 269 ? 57.718 11.212 -12.558 1.00 43.95 363 ALA B N 1
ATOM 6730 C CA . ALA B 1 269 ? 58.902 12.031 -12.784 1.00 45.05 363 ALA B CA 1
ATOM 6731 C C . ALA B 1 269 ? 59.796 12.145 -11.556 1.00 45.91 363 ALA B C 1
ATOM 6732 O O . ALA B 1 269 ? 61.023 12.078 -11.683 1.00 45.30 363 ALA B O 1
ATOM 6734 N N . VAL B 1 270 ? 59.216 12.314 -10.369 1.00 44.19 364 VAL B N 1
ATOM 6735 C CA . VAL B 1 270 ? 59.984 12.567 -9.154 1.00 46.71 364 VAL B CA 1
ATOM 6736 C C . VAL B 1 270 ? 59.406 11.739 -8.017 1.00 40.66 364 VAL B C 1
ATOM 6737 O O . VAL B 1 270 ? 58.199 11.787 -7.759 1.00 40.46 364 VAL B O 1
ATOM 6741 N N . LYS B 1 271 ? 60.268 10.982 -7.341 1.00 39.83 365 LYS B N 1
ATOM 6742 C CA . LYS B 1 271 ? 59.930 10.299 -6.100 1.00 39.49 365 LYS B CA 1
ATOM 6743 C C . LYS B 1 271 ? 60.921 10.707 -5.020 1.00 42.24 365 LYS B C 1
ATOM 6744 O O . LYS B 1 271 ? 62.132 10.752 -5.262 1.00 44.19 365 LYS B O 1
ATOM 6750 N N . VAL B 1 272 ? 60.404 11.012 -3.833 1.00 43.46 366 VAL B N 1
ATOM 6751 C CA . VAL B 1 272 ? 61.222 11.401 -2.690 1.00 46.31 366 VAL B CA 1
ATOM 6752 C C . VAL B 1 272 ? 60.758 10.620 -1.469 1.00 44.43 366 VAL B C 1
ATOM 6753 O O . VAL B 1 272 ? 59.552 10.478 -1.233 1.00 47.18 366 VAL B O 1
ATOM 6757 N N . LYS B 1 273 ? 61.716 10.110 -0.694 1.00 48.47 367 LYS B N 1
ATOM 6758 C CA . LYS B 1 273 ? 61.431 9.332 0.510 1.00 51.74 367 LYS B CA 1
ATOM 6759 C C . LYS B 1 273 ? 62.221 9.910 1.677 1.00 53.07 367 LYS B C 1
ATOM 6760 O O . LYS B 1 273 ? 63.454 9.837 1.691 1.00 45.92 367 LYS B O 1
ATOM 6766 N N . ASN B 1 274 ? 61.505 10.494 2.640 1.00 55.40 368 ASN B N 1
ATOM 6767 C CA . ASN B 1 274 ? 62.035 10.879 3.950 1.00 58.81 368 ASN B CA 1
ATOM 6768 C C . ASN B 1 274 ? 63.099 11.969 3.883 1.00 54.02 368 ASN B C 1
ATOM 6769 O O . ASN B 1 274 ? 63.895 12.111 4.816 1.00 56.23 368 ASN B O 1
ATOM 6774 N N . TYR B 1 275 ? 63.149 12.752 2.811 1.00 49.51 369 TYR B N 1
ATOM 6775 C CA . TYR B 1 275 ? 64.118 13.836 2.750 1.00 50.74 369 TYR B CA 1
ATOM 6776 C C . TYR B 1 275 ? 63.658 15.007 3.613 1.00 51.94 369 TYR B C 1
ATOM 6777 O O . TYR B 1 275 ? 62.462 15.275 3.748 1.00 48.58 369 TYR B O 1
ATOM 6786 N N . ARG B 1 276 ? 64.630 15.705 4.206 1.00 55.56 370 ARG B N 1
ATOM 6787 C CA . ARG B 1 276 ? 64.301 16.785 5.132 1.00 55.27 370 ARG B CA 1
ATOM 6788 C C . ARG B 1 276 ? 63.605 17.937 4.416 1.00 54.01 370 ARG B C 1
ATOM 6789 O O . ARG B 1 276 ? 62.585 18.449 4.889 1.00 54.97 370 ARG B O 1
ATOM 6797 N N . GLY B 1 277 ? 64.135 18.355 3.280 1.00 50.89 371 GLY B N 1
ATOM 6798 C CA . GLY B 1 277 ? 63.550 19.450 2.526 1.00 52.61 371 GLY B CA 1
ATOM 6799 C C . GLY B 1 277 ? 63.405 19.095 1.058 1.00 50.29 371 GLY B C 1
ATOM 6800 O O . GLY B 1 277 ? 64.287 18.468 0.475 1.00 47.28 371 GLY B O 1
ATOM 6801 N N . VAL B 1 278 ? 62.280 19.506 0.479 1.00 51.38 372 VAL B N 1
ATOM 6802 C CA . VAL B 1 278 ? 61.953 19.216 -0.915 1.00 49.10 372 VAL B CA 1
ATOM 6803 C C . VAL B 1 278 ? 61.548 20.516 -1.598 1.00 46.48 372 VAL B C 1
ATOM 6804 O O . VAL B 1 278 ? 60.606 21.187 -1.157 1.00 43.54 372 VAL B O 1
ATOM 6808 N N . LEU B 1 279 ? 62.251 20.864 -2.674 1.00 47.23 373 LEU B N 1
ATOM 6809 C CA . LEU B 1 279 ? 61.971 22.063 -3.460 1.00 45.04 373 LEU B CA 1
ATOM 6810 C C . LEU B 1 279 ? 61.852 21.655 -4.922 1.00 41.12 373 LEU B C 1
ATOM 6811 O O . LEU B 1 279 ? 62.861 21.362 -5.571 1.00 45.19 373 LEU B O 1
ATOM 6816 N N . ILE B 1 280 ? 60.626 21.634 -5.439 1.00 46.06 374 ILE B N 1
ATOM 6817 C CA . ILE B 1 280 ? 60.354 21.293 -6.832 1.00 46.64 374 ILE B CA 1
ATOM 6818 C C . ILE B 1 280 ? 59.713 22.513 -7.477 1.00 44.17 374 ILE B C 1
ATOM 6819 O O . ILE B 1 280 ? 58.591 22.892 -7.119 1.00 46.27 374 ILE B O 1
ATOM 6824 N N . GLN B 1 281 ? 60.410 23.128 -8.429 1.00 42.18 375 GLN B N 1
ATOM 6825 C CA . GLN B 1 281 ? 59.968 24.387 -9.014 1.00 42.47 375 GLN B CA 1
ATOM 6826 C C . GLN B 1 281 ? 59.999 24.315 -10.534 1.00 42.50 375 GLN B C 1
ATOM 6827 O O . GLN B 1 281 ? 61.036 23.992 -11.122 1.00 39.19 375 GLN B O 1
ATOM 6833 N N . GLY B 1 282 ? 58.866 24.622 -11.162 1.00 37.75 376 GLY B N 1
ATOM 6834 C CA . GLY B 1 282 ? 58.816 24.796 -12.604 1.00 36.19 376 GLY B CA 1
ATOM 6835 C C . GLY B 1 282 ? 59.042 23.548 -13.428 1.00 40.41 376 GLY B C 1
ATOM 6836 O O . GLY B 1 282 ? 59.541 23.642 -14.554 1.00 40.36 376 GLY B O 1
ATOM 6837 N N . VAL B 1 283 ? 58.682 22.385 -12.908 1.00 37.48 377 VAL B N 1
ATOM 6838 C CA . VAL B 1 283 ? 58.874 21.119 -13.606 1.00 39.34 377 VAL B CA 1
ATOM 6839 C C . VAL B 1 283 ? 57.648 20.833 -14.460 1.00 40.91 377 VAL B C 1
ATOM 6840 O O . VAL B 1 283 ? 56.511 21.039 -14.024 1.00 40.74 377 VAL B O 1
ATOM 6844 N N . THR B 1 284 ? 57.869 20.360 -15.685 1.00 39.32 378 THR B N 1
ATOM 6845 C CA . THR B 1 284 ? 56.775 20.023 -16.586 1.00 41.30 378 THR B CA 1
ATOM 6846 C C . THR B 1 284 ? 56.926 18.584 -17.056 1.00 39.62 378 THR B C 1
ATOM 6847 O O . THR B 1 284 ? 58.020 18.165 -17.444 1.00 39.57 378 THR B O 1
ATOM 6851 N N . THR B 1 285 ? 55.828 17.833 -17.012 1.00 38.58 379 THR B N 1
ATOM 6852 C CA . THR B 1 285 ? 55.806 16.444 -17.447 1.00 39.93 379 THR B CA 1
ATOM 6853 C C . THR B 1 285 ? 54.669 16.238 -18.440 1.00 45.05 379 THR B C 1
ATOM 6854 O O . THR B 1 285 ? 53.732 17.037 -18.521 1.00 40.20 379 THR B O 1
ATOM 6858 N N . ASP B 1 286 ? 54.764 15.150 -19.201 1.00 41.94 380 ASP B N 1
ATOM 6859 C CA . ASP B 1 286 ? 53.705 14.757 -20.121 1.00 39.56 380 ASP B CA 1
ATOM 6860 C C . ASP B 1 286 ? 53.735 13.246 -20.282 1.00 40.17 380 ASP B C 1
ATOM 6861 O O . ASP B 1 286 ? 54.795 12.674 -20.551 1.00 42.41 380 ASP B O 1
ATOM 6866 N N . ASN B 1 287 ? 52.577 12.608 -20.113 1.00 40.02 381 ASN B N 1
ATOM 6867 C CA . ASN B 1 287 ? 52.432 11.166 -20.322 1.00 42.26 381 ASN B CA 1
ATOM 6868 C C . ASN B 1 287 ? 53.355 10.375 -19.396 1.00 39.42 381 ASN B C 1
ATOM 6869 O O . ASN B 1 287 ? 54.045 9.443 -19.813 1.00 41.16 381 ASN B O 1
ATOM 6874 N N . CYS B 1 288 ? 53.359 10.753 -18.121 1.00 43.62 382 CYS B N 1
ATOM 6875 C CA . CYS B 1 288 ? 54.170 10.093 -17.111 1.00 38.09 382 CYS B CA 1
ATOM 6876 C C . CYS B 1 288 ? 53.289 9.245 -16.203 1.00 38.98 382 CYS B C 1
ATOM 6877 O O . CYS B 1 288 ? 52.107 9.539 -16.002 1.00 38.98 382 CYS B O 1
ATOM 6880 N N . GLY B 1 289 ? 53.876 8.187 -15.657 1.00 44.05 383 GLY B N 1
ATOM 6881 C CA . GLY B 1 289 ? 53.113 7.259 -14.845 1.00 37.58 383 GLY B CA 1
ATOM 6882 C C . GLY B 1 289 ? 52.152 6.431 -15.669 1.00 47.44 383 GLY B C 1
ATOM 6883 O O . GLY B 1 289 ? 51.049 6.117 -15.201 1.00 47.70 383 GLY B O 1
ATOM 6884 N N . ILE B 1 290 ? 52.550 6.067 -16.895 1.00 49.34 384 ILE B N 1
ATOM 6885 C CA . ILE B 1 290 ? 51.644 5.409 -17.830 1.00 46.26 384 ILE B CA 1
ATOM 6886 C C . ILE B 1 290 ? 51.750 3.893 -17.793 1.00 48.06 384 ILE B C 1
ATOM 6887 O O . ILE B 1 290 ? 50.933 3.209 -18.428 1.00 49.42 384 ILE B O 1
ATOM 6892 N N . VAL B 1 291 ? 52.723 3.341 -17.077 1.00 48.18 385 VAL B N 1
ATOM 6893 C CA . VAL B 1 291 ? 52.834 1.892 -16.923 1.00 48.06 385 VAL B CA 1
ATOM 6894 C C . VAL B 1 291 ? 52.806 1.557 -15.436 1.00 50.26 385 VAL B C 1
ATOM 6895 O O . VAL B 1 291 ? 53.860 1.552 -14.782 1.00 53.95 385 VAL B O 1
ATOM 6899 N N . PRO B 1 292 ? 51.635 1.294 -14.857 1.00 49.11 386 PRO B N 1
ATOM 6900 C CA . PRO B 1 292 ? 51.586 0.874 -13.453 1.00 47.82 386 PRO B CA 1
ATOM 6901 C C . PRO B 1 292 ? 52.289 -0.459 -13.254 1.00 48.67 386 PRO B C 1
ATOM 6902 O O . PRO B 1 292 ? 52.436 -1.263 -14.178 1.00 53.20 386 PRO B O 1
ATOM 6906 N N . ILE B 1 293 ? 52.731 -0.687 -12.021 1.00 52.45 387 ILE B N 1
ATOM 6907 C CA . ILE B 1 293 ? 53.441 -1.904 -11.649 1.00 55.33 387 ILE B CA 1
ATOM 6908 C C . ILE B 1 293 ? 52.685 -2.562 -10.505 1.00 58.78 387 ILE B C 1
ATOM 6909 O O . ILE B 1 293 ? 52.564 -1.980 -9.418 1.00 62.52 387 ILE B O 1
ATOM 6914 N N . ALA B 1 294 ? 52.171 -3.766 -10.751 1.00 63.58 388 ALA B N 1
ATOM 6915 C CA . ALA B 1 294 ? 51.484 -4.513 -9.706 1.00 62.44 388 ALA B CA 1
ATOM 6916 C C . ALA B 1 294 ? 52.443 -4.805 -8.561 1.00 67.21 388 ALA B C 1
ATOM 6917 O O . ALA B 1 294 ? 53.548 -5.314 -8.770 1.00 63.59 388 ALA B O 1
ATOM 6919 N N . GLY B 1 295 ? 52.014 -4.477 -7.345 1.00 71.04 389 GLY B N 1
ATOM 6920 C CA . GLY B 1 295 ? 52.876 -4.525 -6.185 1.00 63.15 389 GLY B CA 1
ATOM 6921 C C . GLY B 1 295 ? 53.433 -3.183 -5.768 1.00 66.37 389 GLY B C 1
ATOM 6922 O O . GLY B 1 295 ? 54.123 -3.109 -4.744 1.00 65.00 389 GLY B O 1
ATOM 6923 N N . ILE B 1 296 ? 53.159 -2.124 -6.530 1.00 65.15 390 ILE B N 1
ATOM 6924 C CA . ILE B 1 296 ? 53.622 -0.781 -6.202 1.00 62.92 390 ILE B CA 1
ATOM 6925 C C . ILE B 1 296 ? 52.481 0.206 -6.411 1.00 60.57 390 ILE B C 1
ATOM 6926 O O . ILE B 1 296 ? 52.075 0.911 -5.480 1.00 61.63 390 ILE B O 1
ATOM 6931 N N . SER B 1 297 ? 51.950 0.253 -7.635 1.00 59.63 391 SER B N 1
ATOM 6932 C CA . SER B 1 297 ? 50.973 1.275 -7.994 1.00 54.32 391 SER B CA 1
ATOM 6933 C C . SER B 1 297 ? 49.614 1.056 -7.341 1.00 63.20 391 SER B C 1
ATOM 6934 O O . SER B 1 297 ? 48.808 1.992 -7.294 1.00 64.71 391 SER B O 1
ATOM 6937 N N . ASN B 1 298 ? 49.335 -0.149 -6.842 1.00 64.03 392 ASN B N 1
ATOM 6938 C CA . ASN B 1 298 ? 48.074 -0.440 -6.172 1.00 62.39 392 ASN B CA 1
ATOM 6939 C C . ASN B 1 298 ? 48.218 -0.483 -4.654 1.00 64.19 392 ASN B C 1
ATOM 6940 O O . ASN B 1 298 ? 47.325 -0.987 -3.966 1.00 64.11 392 ASN B O 1
ATOM 6945 N N . THR B 1 299 ? 49.323 0.036 -4.119 1.00 56.80 393 THR B N 1
ATOM 6946 C CA . THR B 1 299 ? 49.570 0.053 -2.684 1.00 54.69 393 THR B CA 1
ATOM 6947 C C . THR B 1 299 ? 49.496 1.455 -2.096 1.00 56.19 393 THR B C 1
ATOM 6948 O O . THR B 1 299 ? 49.931 1.666 -0.958 1.00 55.31 393 THR B O 1
ATOM 6952 N N . GLY B 1 300 ? 48.957 2.418 -2.837 1.00 49.42 394 GLY B N 1
ATOM 6953 C CA . GLY B 1 300 ? 48.909 3.791 -2.405 1.00 48.03 394 GLY B CA 1
ATOM 6954 C C . GLY B 1 300 ? 50.023 4.658 -2.951 1.00 56.07 394 GLY B C 1
ATOM 6955 O O . GLY B 1 300 ? 49.923 5.888 -2.875 1.00 58.25 394 GLY B O 1
ATOM 6956 N N . GLU B 1 301 ? 51.083 4.055 -3.487 1.00 56.65 395 GLU B N 1
ATOM 6957 C CA . GLU B 1 301 ? 52.138 4.817 -4.150 1.00 54.11 395 GLU B CA 1
ATOM 6958 C C . GLU B 1 301 ? 51.712 5.057 -5.590 1.00 53.93 395 GLU B C 1
ATOM 6959 O O . GLU B 1 301 ? 51.755 4.151 -6.425 1.00 53.21 395 GLU B O 1
ATOM 6965 N N . SER B 1 302 ? 51.296 6.285 -5.883 1.00 47.93 396 SER B N 1
ATOM 6966 C CA . SER B 1 302 ? 50.839 6.642 -7.215 1.00 40.41 396 SER B CA 1
ATOM 6967 C C . SER B 1 302 ? 50.999 8.144 -7.387 1.00 40.75 396 SER B C 1
ATOM 6968 O O . SER B 1 302 ? 50.783 8.907 -6.444 1.00 46.78 396 SER B O 1
ATOM 6971 N N . GLY B 1 303 ? 51.386 8.557 -8.589 1.00 49.78 397 GLY B N 1
ATOM 6972 C CA . GLY B 1 303 ? 51.575 9.965 -8.867 1.00 48.07 397 GLY B CA 1
ATOM 6973 C C . GLY B 1 303 ? 52.881 10.257 -9.573 1.00 48.65 397 GLY B C 1
ATOM 6974 O O . GLY B 1 303 ? 53.932 9.735 -9.187 1.00 48.40 397 GLY B O 1
ATOM 6975 N N . THR B 1 304 ? 52.832 11.093 -10.615 1.00 43.91 398 THR B N 1
ATOM 6976 C CA . THR B 1 304 ? 54.056 11.450 -11.320 1.00 47.30 398 THR B CA 1
ATOM 6977 C C . THR B 1 304 ? 54.989 12.286 -10.454 1.00 41.03 398 THR B C 1
ATOM 6978 O O . THR B 1 304 ? 56.185 12.365 -10.753 1.00 41.48 398 THR B O 1
ATOM 6982 N N . PHE B 1 305 ? 54.466 12.916 -9.401 1.00 40.93 399 PHE B N 1
ATOM 6983 C CA . PHE B 1 305 ? 55.252 13.389 -8.266 1.00 38.80 399 PHE B CA 1
ATOM 6984 C C . PHE B 1 305 ? 54.807 12.583 -7.055 1.00 43.14 399 PHE B C 1
ATOM 6985 O O . PHE B 1 305 ? 53.620 12.586 -6.713 1.00 43.65 399 PHE B O 1
ATOM 6993 N N . TYR B 1 306 ? 55.746 11.892 -6.413 1.00 44.29 400 TYR B N 1
ATOM 6994 C CA . TYR B 1 306 ? 55.447 11.092 -5.224 1.00 43.52 400 TYR B CA 1
ATOM 6995 C C . TYR B 1 306 ? 56.422 11.489 -4.121 1.00 45.04 400 TYR B C 1
ATOM 6996 O O . TYR B 1 306 ? 57.557 11.006 -4.082 1.00 44.53 400 TYR B O 1
ATOM 7005 N N . ILE B 1 307 ? 55.974 12.364 -3.225 1.00 40.71 401 ILE B N 1
ATOM 7006 C CA . ILE B 1 307 ? 56.790 12.870 -2.127 1.00 44.17 401 ILE B CA 1
ATOM 7007 C C . ILE B 1 307 ? 56.280 12.225 -0.846 1.00 48.33 401 ILE B C 1
ATOM 7008 O O . ILE B 1 307 ? 55.165 12.515 -0.394 1.00 44.83 401 ILE B O 1
ATOM 7013 N N . ASN B 1 308 ? 57.096 11.358 -0.253 1.00 50.21 402 ASN B N 1
ATOM 7014 C CA . ASN B 1 308 ? 56.682 10.530 0.873 1.00 52.11 402 ASN B CA 1
ATOM 7015 C C . ASN B 1 308 ? 57.449 10.934 2.127 1.00 52.40 402 ASN B C 1
ATOM 7016 O O . ASN B 1 308 ? 58.680 10.826 2.168 1.00 42.88 402 ASN B O 1
ATOM 7021 N N . SER B 1 309 ? 56.711 11.404 3.139 1.00 56.61 403 SER B N 1
ATOM 7022 C CA . SER B 1 309 ? 57.229 11.609 4.496 1.00 58.65 403 SER B CA 1
ATOM 7023 C C . SER B 1 309 ? 58.410 12.576 4.526 1.00 57.56 403 SER B C 1
ATOM 7024 O O . SER B 1 309 ? 59.394 12.361 5.236 1.00 53.28 403 SER B O 1
ATOM 7027 N N . ALA B 1 310 ? 58.307 13.659 3.762 1.00 55.51 404 ALA B N 1
ATOM 7028 C CA . ALA B 1 310 ? 59.328 14.696 3.759 1.00 51.24 404 ALA B CA 1
ATOM 7029 C C . ALA B 1 310 ? 59.027 15.733 4.832 1.00 56.44 404 ALA B C 1
ATOM 7030 O O . ALA B 1 310 ? 57.865 16.067 5.085 1.00 52.28 404 ALA B O 1
ATOM 7032 N N . GLY B 1 311 ? 60.086 16.238 5.466 1.00 55.34 405 GLY B N 1
ATOM 7033 C CA . GLY B 1 311 ? 59.906 17.235 6.506 1.00 51.11 405 GLY B CA 1
ATOM 7034 C C . GLY B 1 311 ? 59.430 18.570 5.975 1.00 51.73 405 GLY B C 1
ATOM 7035 O O . GLY B 1 311 ? 58.666 19.270 6.644 1.00 59.63 405 GLY B O 1
ATOM 7036 N N . LEU B 1 312 ? 59.858 18.935 4.770 1.00 54.01 406 LEU B N 1
ATOM 7037 C CA . LEU B 1 312 ? 59.499 20.206 4.156 1.00 49.42 406 LEU B CA 1
ATOM 7038 C C . LEU B 1 312 ? 59.250 19.969 2.677 1.00 49.92 406 LEU B C 1
ATOM 7039 O O . LEU B 1 312 ? 60.065 19.326 2.010 1.00 45.83 406 LEU B O 1
ATOM 7044 N N . VAL B 1 313 ? 58.133 20.487 2.169 1.00 51.04 407 VAL B N 1
ATOM 7045 C CA . VAL B 1 313 ? 57.752 20.308 0.772 1.00 46.13 407 VAL B CA 1
ATOM 7046 C C . VAL B 1 313 ? 57.283 21.644 0.216 1.00 48.41 407 VAL B C 1
ATOM 7047 O O . VAL B 1 313 ? 56.402 22.290 0.794 1.00 45.29 407 VAL B O 1
ATOM 7051 N N . ASP B 1 314 ? 57.870 22.055 -0.909 1.00 45.42 408 ASP B N 1
ATOM 7052 C CA . ASP B 1 314 ? 57.443 23.250 -1.637 1.00 40.59 408 ASP B CA 1
ATOM 7053 C C . ASP B 1 314 ? 57.522 22.911 -3.122 1.00 47.38 408 ASP B C 1
ATOM 7054 O O . ASP B 1 314 ? 58.613 22.843 -3.695 1.00 46.67 408 ASP B O 1
ATOM 7059 N N . ILE B 1 315 ? 56.366 22.688 -3.739 1.00 39.03 409 ILE B N 1
ATOM 7060 C CA . ILE B 1 315 ? 56.286 22.442 -5.172 1.00 45.59 409 ILE B CA 1
ATOM 7061 C C . ILE B 1 315 ? 55.432 23.543 -5.794 1.00 43.43 409 ILE B C 1
ATOM 7062 O O . ILE B 1 315 ? 54.320 23.818 -5.332 1.00 40.69 409 ILE B O 1
ATOM 7067 N N . GLY B 1 316 ? 55.975 24.202 -6.804 1.00 44.34 410 GLY B N 1
ATOM 7068 C CA . GLY B 1 316 ? 55.317 25.355 -7.393 1.00 41.86 410 GLY B CA 1
ATOM 7069 C C . GLY B 1 316 ? 55.655 25.500 -8.859 1.00 43.57 410 GLY B C 1
ATOM 7070 O O . GLY B 1 316 ? 56.742 25.120 -9.307 1.00 44.49 410 GLY B O 1
ATOM 7071 N N . GLY B 1 317 ? 54.712 26.061 -9.612 1.00 35.08 411 GLY B N 1
ATOM 7072 C CA . GLY B 1 317 ? 54.926 26.294 -11.026 1.00 37.40 411 GLY B CA 1
ATOM 7073 C C . GLY B 1 317 ? 55.091 25.042 -11.850 1.00 39.90 411 GLY B C 1
ATOM 7074 O O . GLY B 1 317 ? 55.663 25.099 -12.941 1.00 40.22 411 GLY B O 1
ATOM 7075 N N . CYS B 1 318 ? 54.600 23.907 -11.363 1.00 38.56 412 CYS B N 1
ATOM 7076 C CA . CYS B 1 318 ? 54.752 22.631 -12.047 1.00 39.72 412 CYS B CA 1
ATOM 7077 C C . CYS B 1 318 ? 53.517 22.340 -12.890 1.00 41.55 412 CYS B C 1
ATOM 7078 O O . CYS B 1 318 ? 52.388 22.414 -12.395 1.00 38.76 412 CYS B O 1
ATOM 7081 N N . LYS B 1 319 ? 53.736 22.011 -14.162 1.00 45.75 413 LYS B N 1
ATOM 7082 C CA . LYS B 1 319 ? 52.662 21.761 -15.118 1.00 36.95 413 LYS B CA 1
ATOM 7083 C C . LYS B 1 319 ? 52.735 20.301 -15.544 1.00 37.54 413 LYS B C 1
ATOM 7084 O O . LYS B 1 319 ? 53.636 19.913 -16.295 1.00 39.42 413 LYS B O 1
ATOM 7090 N N . LEU B 1 320 ? 51.788 19.496 -15.067 1.00 41.34 414 LEU B N 1
ATOM 7091 C CA . LEU B 1 320 ? 51.793 18.048 -15.259 1.00 41.19 414 LEU B CA 1
ATOM 7092 C C . LEU B 1 320 ? 50.608 17.679 -16.140 1.00 40.03 414 LEU B C 1
ATOM 7093 O O . LEU B 1 320 ? 49.456 17.768 -15.702 1.00 44.05 414 LEU B O 1
ATOM 7098 N N . ARG B 1 321 ? 50.885 17.253 -17.370 1.00 43.13 415 ARG B N 1
ATOM 7099 C CA . ARG B 1 321 ? 49.850 16.952 -18.349 1.00 42.74 415 ARG B CA 1
ATOM 7100 C C . ARG B 1 321 ? 49.758 15.451 -18.592 1.00 42.91 415 ARG B C 1
ATOM 7101 O O . ARG B 1 321 ? 50.776 14.751 -18.615 1.00 42.06 415 ARG B O 1
ATOM 7109 N N . ASP B 1 322 ? 48.527 14.968 -18.765 1.00 45.62 416 ASP B N 1
ATOM 7110 C CA . ASP B 1 322 ? 48.237 13.604 -19.208 1.00 45.24 416 ASP B CA 1
ATOM 7111 C C . ASP B 1 322 ? 48.946 12.568 -18.340 1.00 44.60 416 ASP B C 1
ATOM 7112 O O . ASP B 1 322 ? 49.699 11.720 -18.817 1.00 46.18 416 ASP B O 1
ATOM 7117 N N . ASN B 1 323 ? 48.690 12.651 -17.041 1.00 43.85 417 ASN B N 1
ATOM 7118 C CA . ASN B 1 323 ? 49.245 11.692 -16.097 1.00 41.58 417 ASN B CA 1
ATOM 7119 C C . ASN B 1 323 ? 48.451 10.395 -16.174 1.00 39.55 417 ASN B C 1
ATOM 7120 O O . ASN B 1 323 ? 47.230 10.393 -15.980 1.00 47.28 417 ASN B O 1
ATOM 7125 N N . GLY B 1 324 ? 49.140 9.292 -16.476 1.00 38.36 418 GLY B N 1
ATOM 7126 C CA . GLY B 1 324 ? 48.462 8.009 -16.544 1.00 48.39 418 GLY B CA 1
ATOM 7127 C C . GLY B 1 324 ? 47.899 7.553 -15.217 1.00 48.84 418 GLY B C 1
ATOM 7128 O O . GLY B 1 324 ? 46.926 6.792 -15.188 1.00 46.67 418 GLY B O 1
ATOM 7129 N N . MET B 1 325 ? 48.498 7.994 -14.116 1.00 51.45 419 MET B N 1
ATOM 7130 C CA . MET B 1 325 ? 47.958 7.713 -12.796 1.00 45.08 419 MET B CA 1
ATOM 7131 C C . MET B 1 325 ? 47.631 9.019 -12.078 1.00 43.91 419 MET B C 1
ATOM 7132 O O . MET B 1 325 ? 47.072 9.936 -12.689 1.00 51.00 419 MET B O 1
ATOM 7137 N N . ASP B 1 326 ? 47.964 9.117 -10.793 1.00 46.28 420 ASP B N 1
ATOM 7138 C CA . ASP B 1 326 ? 47.648 10.319 -10.033 1.00 49.40 420 ASP B CA 1
ATOM 7139 C C . ASP B 1 326 ? 48.605 11.458 -10.401 1.00 45.99 420 ASP B C 1
ATOM 7140 O O . ASP B 1 326 ? 49.658 11.251 -11.011 1.00 53.86 420 ASP B O 1
ATOM 7145 N N . GLY B 1 327 ? 48.218 12.681 -10.040 1.00 44.25 421 GLY B N 1
ATOM 7146 C CA . GLY B 1 327 ? 49.024 13.846 -10.381 1.00 42.66 421 GLY B CA 1
ATOM 7147 C C . GLY B 1 327 ? 50.150 14.119 -9.403 1.00 47.00 421 GLY B C 1
ATOM 7148 O O . GLY B 1 327 ? 51.284 13.678 -9.609 1.00 47.09 421 GLY B O 1
ATOM 7149 N N . ILE B 1 328 ? 49.850 14.852 -8.335 1.00 47.04 422 ILE B N 1
ATOM 7150 C CA . ILE B 1 328 ? 50.822 15.192 -7.305 1.00 44.96 422 ILE B CA 1
ATOM 7151 C C . ILE B 1 328 ? 50.394 14.537 -5.999 1.00 45.96 422 ILE B C 1
ATOM 7152 O O . ILE B 1 328 ? 49.262 14.732 -5.541 1.00 43.90 422 ILE B O 1
ATOM 7157 N N . THR B 1 329 ? 51.305 13.775 -5.397 1.00 44.96 423 THR B N 1
ATOM 7158 C CA . THR B 1 329 ? 51.029 13.025 -4.179 1.00 44.21 423 THR B CA 1
ATOM 7159 C C . THR B 1 329 ? 52.068 13.393 -3.130 1.00 43.25 423 THR B C 1
ATOM 7160 O O . THR B 1 329 ? 53.265 13.171 -3.336 1.00 43.99 423 THR B O 1
ATOM 7164 N N . VAL B 1 330 ? 51.610 13.961 -2.017 1.00 44.10 424 VAL B N 1
ATOM 7165 C CA . VAL B 1 330 ? 52.465 14.343 -0.896 1.00 51.05 424 VAL B CA 1
ATOM 7166 C C . VAL B 1 330 ? 51.922 13.647 0.347 1.00 48.40 424 VAL B C 1
ATOM 7167 O O . VAL B 1 330 ? 50.828 13.978 0.823 1.00 44.56 424 VAL B O 1
ATOM 7171 N N . ILE B 1 331 ? 52.687 12.691 0.877 1.00 52.45 425 ILE B N 1
ATOM 7172 C CA . ILE B 1 331 ? 52.230 11.789 1.929 1.00 52.58 425 ILE B CA 1
ATOM 7173 C C . ILE B 1 331 ? 53.188 11.865 3.111 1.00 56.33 425 ILE B C 1
ATOM 7174 O O . ILE B 1 331 ? 54.401 12.018 2.931 1.00 53.63 425 ILE B O 1
ATOM 7179 N N . GLN B 1 332 ? 52.639 11.755 4.322 1.00 57.90 426 GLN B N 1
ATOM 7180 C CA . GLN B 1 332 ? 53.418 11.706 5.552 1.00 60.65 426 GLN B CA 1
ATOM 7181 C C . GLN B 1 332 ? 53.155 10.393 6.280 1.00 62.48 426 GLN B C 1
ATOM 7182 O O . GLN B 1 332 ? 52.040 9.864 6.257 1.00 70.90 426 GLN B O 1
ATOM 7188 N N . GLY B 1 333 ? 54.195 9.863 6.921 1.00 66.35 427 GLY B N 1
ATOM 7189 C CA . GLY B 1 333 ? 54.054 8.662 7.723 1.00 65.90 427 GLY B CA 1
ATOM 7190 C C . GLY B 1 333 ? 54.119 8.948 9.209 1.00 73.40 427 GLY B C 1
ATOM 7191 O O . GLY B 1 333 ? 53.284 9.686 9.742 1.00 72.03 427 GLY B O 1
ATOM 7192 N N . ALA B 1 334 ? 55.108 8.372 9.888 1.00 82.20 428 ALA B N 1
ATOM 7193 C CA . ALA B 1 334 ? 55.310 8.619 11.312 1.00 76.21 428 ALA B CA 1
ATOM 7194 C C . ALA B 1 334 ? 56.737 8.275 11.724 1.00 77.62 428 ALA B C 1
ATOM 7195 O O . ALA B 1 334 ? 57.392 9.042 12.431 1.00 75.62 428 ALA B O 1
ATOM 7197 N N . ALA B 1 345 ? 61.811 18.367 10.539 1.00 70.87 439 ALA B N 1
ATOM 7198 C CA . ALA B 1 345 ? 61.020 17.172 10.791 1.00 75.16 439 ALA B CA 1
ATOM 7199 C C . ALA B 1 345 ? 59.562 17.472 10.464 1.00 77.20 439 ALA B C 1
ATOM 7200 O O . ALA B 1 345 ? 58.956 16.809 9.617 1.00 72.19 439 ALA B O 1
ATOM 7202 N N . ARG B 1 346 ? 59.016 18.488 11.133 1.00 74.02 440 ARG B N 1
ATOM 7203 C CA . ARG B 1 346 ? 57.682 19.010 10.856 1.00 67.03 440 ARG B CA 1
ATOM 7204 C C . ARG B 1 346 ? 57.824 20.435 10.332 1.00 66.80 440 ARG B C 1
ATOM 7205 O O . ARG B 1 346 ? 58.246 21.335 11.069 1.00 74.76 440 ARG B O 1
ATOM 7213 N N . ASN B 1 347 ? 57.472 20.638 9.063 1.00 68.00 441 ASN B N 1
ATOM 7214 C CA . ASN B 1 347 ? 57.576 21.942 8.409 1.00 60.14 441 ASN B CA 1
ATOM 7215 C C . ASN B 1 347 ? 56.454 22.067 7.381 1.00 56.54 441 ASN B C 1
ATOM 7216 O O . ASN B 1 347 ? 55.532 21.248 7.336 1.00 52.77 441 ASN B O 1
ATOM 7221 N N . GLN B 1 348 ? 56.539 23.102 6.551 1.00 56.97 442 GLN B N 1
ATOM 7222 C CA . GLN B 1 348 ? 55.451 23.446 5.647 1.00 56.08 442 GLN B CA 1
ATOM 7223 C C . GLN B 1 348 ? 55.305 22.432 4.517 1.00 50.81 442 GLN B C 1
ATOM 7224 O O . GLN B 1 348 ? 56.276 21.819 4.066 1.00 44.45 442 GLN B O 1
ATOM 7230 N N . TYR B 1 349 ? 54.063 22.267 4.068 1.00 50.53 443 TYR B N 1
ATOM 7231 C CA . TYR B 1 349 ? 53.718 21.596 2.817 1.00 44.87 443 TYR B CA 1
ATOM 7232 C C . TYR B 1 349 ? 53.004 22.643 1.971 1.00 45.35 443 TYR B C 1
ATOM 7233 O O . TYR B 1 349 ? 51.821 22.915 2.194 1.00 50.71 443 TYR B O 1
ATOM 7242 N N . ILE B 1 350 ? 53.706 23.252 1.018 1.00 50.12 444 ILE B N 1
ATOM 7243 C CA . ILE B 1 350 ? 53.103 24.218 0.106 1.00 44.21 444 ILE B CA 1
ATOM 7244 C C . ILE B 1 350 ? 52.963 23.575 -1.263 1.00 42.37 444 ILE B C 1
ATOM 7245 O O . ILE B 1 350 ? 53.946 23.086 -1.831 1.00 45.29 444 ILE B O 1
ATOM 7250 N N . VAL B 1 351 ? 51.743 23.581 -1.789 1.00 42.00 445 VAL B N 1
ATOM 7251 C CA . VAL B 1 351 ? 51.459 23.188 -3.162 1.00 41.65 445 VAL B CA 1
ATOM 7252 C C . VAL B 1 351 ? 50.769 24.379 -3.810 1.00 39.82 445 VAL B C 1
ATOM 7253 O O . VAL B 1 351 ? 49.591 24.645 -3.534 1.00 39.23 445 VAL B O 1
ATOM 7257 N N . HIS B 1 352 ? 51.496 25.104 -4.660 1.00 32.54 446 HIS B N 1
ATOM 7258 C CA . HIS B 1 352 ? 50.996 26.366 -5.184 1.00 40.20 446 HIS B CA 1
ATOM 7259 C C . HIS B 1 352 ? 51.361 26.533 -6.653 1.00 44.97 446 HIS B C 1
ATOM 7260 O O . HIS B 1 352 ? 52.424 26.100 -7.101 1.00 46.10 446 HIS B O 1
ATOM 7267 N N . ASP B 1 353 ? 50.453 27.171 -7.398 1.00 40.10 447 ASP B N 1
ATOM 7268 C CA . ASP B 1 353 ? 50.686 27.584 -8.784 1.00 38.79 447 ASP B CA 1
ATOM 7269 C C . ASP B 1 353 ? 50.996 26.404 -9.704 1.00 43.73 447 ASP B C 1
ATOM 7270 O O . ASP B 1 353 ? 51.745 26.542 -10.674 1.00 39.12 447 ASP B O 1
ATOM 7275 N N . ASN B 1 354 ? 50.417 25.240 -9.424 1.00 45.29 448 ASN B N 1
ATOM 7276 C CA . ASN B 1 354 ? 50.579 24.072 -10.275 1.00 41.45 448 ASN B CA 1
ATOM 7277 C C . ASN B 1 354 ? 49.318 23.830 -11.096 1.00 43.70 448 ASN B C 1
ATOM 7278 O O . ASN B 1 354 ? 48.222 24.278 -10.747 1.00 43.83 448 ASN B O 1
ATOM 7283 N N . GLN B 1 355 ? 49.491 23.110 -12.203 1.00 41.47 449 GLN B N 1
ATOM 7284 C CA . GLN B 1 355 ? 48.389 22.740 -13.078 1.00 39.67 449 GLN B CA 1
ATOM 7285 C C . GLN B 1 355 ? 48.452 21.252 -13.387 1.00 39.31 449 GLN B C 1
ATOM 7286 O O . GLN B 1 355 ? 49.531 20.707 -13.637 1.00 43.81 449 GLN B O 1
ATOM 7292 N N . ILE B 1 356 ? 47.292 20.602 -13.361 1.00 36.89 450 ILE B N 1
ATOM 7293 C CA . ILE B 1 356 ? 47.140 19.218 -13.791 1.00 41.86 450 ILE B CA 1
ATOM 7294 C C . ILE B 1 356 ? 46.169 19.201 -14.961 1.00 46.71 450 ILE B C 1
ATOM 7295 O O . ILE B 1 356 ? 45.055 19.726 -14.855 1.00 51.99 450 ILE B O 1
ATOM 7300 N N . ASP B 1 357 ? 46.591 18.610 -16.077 1.00 44.60 451 ASP B N 1
ATOM 7301 C CA . ASP B 1 357 ? 45.795 18.629 -17.298 1.00 46.16 451 ASP B CA 1
ATOM 7302 C C . ASP B 1 357 ? 45.044 17.330 -17.549 1.00 53.26 451 ASP B C 1
ATOM 7303 O O . ASP B 1 357 ? 43.885 17.365 -17.971 1.00 66.98 451 ASP B O 1
ATOM 7308 N N . GLY B 1 358 ? 45.676 16.191 -17.318 1.00 47.27 452 GLY B N 1
ATOM 7309 C CA . GLY B 1 358 ? 45.004 14.913 -17.458 1.00 42.42 452 GLY B CA 1
ATOM 7310 C C . GLY B 1 358 ? 45.450 13.964 -16.369 1.00 50.07 452 GLY B C 1
ATOM 7311 O O . GLY B 1 358 ? 46.606 13.974 -15.940 1.00 53.07 452 GLY B O 1
ATOM 7312 N N . CYS B 1 359 ? 44.512 13.136 -15.918 1.00 41.30 453 CYS B N 1
ATOM 7313 C CA . CYS B 1 359 ? 44.796 12.183 -14.859 1.00 46.09 453 CYS B CA 1
ATOM 7314 C C . CYS B 1 359 ? 44.102 10.861 -15.150 1.00 45.23 453 CYS B C 1
ATOM 7315 O O . CYS B 1 359 ? 43.001 10.827 -15.703 1.00 46.58 453 CYS B O 1
ATOM 7318 N N . GLY B 1 360 ? 44.768 9.772 -14.773 1.00 48.53 454 GLY B N 1
ATOM 7319 C CA . GLY B 1 360 ? 44.187 8.450 -14.893 1.00 41.62 454 GLY B CA 1
ATOM 7320 C C . GLY B 1 360 ? 44.046 7.935 -16.306 1.00 46.94 454 GLY B C 1
ATOM 7321 O O . GLY B 1 360 ? 43.170 7.106 -16.565 1.00 51.30 454 GLY B O 1
ATOM 7322 N N . THR B 1 361 ? 44.892 8.395 -17.233 1.00 46.23 455 THR B N 1
ATOM 7323 C CA . THR B 1 361 ? 44.788 7.926 -18.611 1.00 47.67 455 THR B CA 1
ATOM 7324 C C . THR B 1 361 ? 45.099 6.440 -18.743 1.00 50.43 455 THR B C 1
ATOM 7325 O O . THR B 1 361 ? 44.694 5.823 -19.734 1.00 54.26 455 THR B O 1
ATOM 7329 N N . ALA B 1 362 ? 45.799 5.853 -17.771 1.00 51.37 456 ALA B N 1
ATOM 7330 C CA . ALA B 1 362 ? 46.099 4.427 -17.802 1.00 49.58 456 ALA B CA 1
ATOM 7331 C C . ALA B 1 362 ? 44.929 3.563 -17.349 1.00 48.00 456 ALA B C 1
ATOM 7332 O O . ALA B 1 362 ? 44.997 2.338 -17.499 1.00 50.20 456 ALA B O 1
ATOM 7334 N N . SER B 1 363 ? 43.872 4.168 -16.801 1.00 46.04 457 SER B N 1
ATOM 7335 C CA . SER B 1 363 ? 42.691 3.441 -16.330 1.00 42.91 457 SER B CA 1
ATOM 7336 C C . SER B 1 363 ? 43.063 2.380 -15.296 1.00 44.51 457 SER B C 1
ATOM 7337 O O . SER B 1 363 ? 42.576 1.248 -15.335 1.00 45.85 457 SER B O 1
ATOM 7340 N N . TYR B 1 364 ? 43.942 2.748 -14.370 1.00 46.34 458 TYR B N 1
ATOM 7341 C CA . TYR B 1 364 ? 44.273 1.906 -13.230 1.00 50.69 458 TYR B CA 1
ATOM 7342 C C . TYR B 1 364 ? 43.312 2.213 -12.088 1.00 55.71 458 TYR B C 1
ATOM 7343 O O . TYR B 1 364 ? 43.037 3.379 -11.792 1.00 54.22 458 TYR B O 1
ATOM 7352 N N . ALA B 1 365 ? 42.792 1.161 -11.460 1.00 59.64 459 ALA B N 1
ATOM 7353 C CA . ALA B 1 365 ? 41.790 1.338 -10.418 1.00 58.22 459 ALA B CA 1
ATOM 7354 C C . ALA B 1 365 ? 42.400 2.002 -9.188 1.00 51.80 459 ALA B C 1
ATOM 7355 O O . ALA B 1 365 ? 43.596 1.876 -8.914 1.00 54.62 459 ALA B O 1
ATOM 7357 N N . GLY B 1 366 ? 41.558 2.717 -8.447 1.00 52.22 460 GLY B N 1
ATOM 7358 C CA . GLY B 1 366 ? 42.022 3.447 -7.276 1.00 58.09 460 GLY B CA 1
ATOM 7359 C C . GLY B 1 366 ? 43.043 4.509 -7.616 1.00 54.62 460 GLY B C 1
ATOM 7360 O O . GLY B 1 366 ? 43.992 4.732 -6.852 1.00 54.70 460 GLY B O 1
ATOM 7361 N N . THR B 1 367 ? 42.861 5.182 -8.749 1.00 54.47 461 THR B N 1
ATOM 7362 C CA . THR B 1 367 ? 43.919 5.991 -9.330 1.00 53.02 461 THR B CA 1
ATOM 7363 C C . THR B 1 367 ? 43.309 6.942 -10.351 1.00 45.95 461 THR B C 1
ATOM 7364 O O . THR B 1 367 ? 42.395 6.566 -11.089 1.00 50.69 461 THR B O 1
ATOM 7368 N N . GLY B 1 368 ? 43.810 8.175 -10.375 1.00 47.74 462 GLY B N 1
ATOM 7369 C CA . GLY B 1 368 ? 43.292 9.199 -11.262 1.00 45.53 462 GLY B CA 1
ATOM 7370 C C . GLY B 1 368 ? 43.014 10.491 -10.523 1.00 47.52 462 GLY B C 1
ATOM 7371 O O . GLY B 1 368 ? 42.151 11.277 -10.925 1.00 51.23 462 GLY B O 1
ATOM 7372 N N . THR B 1 369 ? 43.750 10.717 -9.439 1.00 48.41 463 THR B N 1
ATOM 7373 C CA . THR B 1 369 ? 43.541 11.861 -8.565 1.00 47.36 463 THR B CA 1
ATOM 7374 C C . THR B 1 369 ? 44.546 12.962 -8.880 1.00 41.24 463 THR B C 1
ATOM 7375 O O . THR B 1 369 ? 45.736 12.695 -9.071 1.00 36.88 463 THR B O 1
ATOM 7379 N N . GLY B 1 370 ? 44.057 14.200 -8.943 1.00 41.60 464 GLY B N 1
ATOM 7380 C CA . GLY B 1 370 ? 44.902 15.340 -9.238 1.00 40.49 464 GLY B CA 1
ATOM 7381 C C . GLY B 1 370 ? 45.901 15.651 -8.145 1.00 42.59 464 GLY B C 1
ATOM 7382 O O . GLY B 1 370 ? 47.112 15.536 -8.351 1.00 39.78 464 GLY B O 1
ATOM 7383 N N . PHE B 1 371 ? 45.406 16.047 -6.976 1.00 48.14 465 PHE B N 1
ATOM 7384 C CA . PHE B 1 371 ? 46.247 16.371 -5.832 1.00 43.38 465 PHE B CA 1
ATOM 7385 C C . PHE B 1 371 ? 45.942 15.408 -4.694 1.00 43.83 465 PHE B C 1
ATOM 7386 O O . PHE B 1 371 ? 44.785 15.280 -4.278 1.00 46.27 465 PHE B O 1
ATOM 7394 N N . ARG B 1 372 ? 46.974 14.737 -4.195 1.00 48.48 466 ARG B N 1
ATOM 7395 C CA . ARG B 1 372 ? 46.868 13.878 -3.019 1.00 45.07 466 ARG B CA 1
ATOM 7396 C C . ARG B 1 372 ? 47.716 14.508 -1.923 1.00 44.42 466 ARG B C 1
ATOM 7397 O O . ARG B 1 372 ? 48.937 14.336 -1.896 1.00 44.40 466 ARG B O 1
ATOM 7405 N N . ILE B 1 373 ? 47.068 15.244 -1.027 1.00 44.69 467 ILE B N 1
ATOM 7406 C CA . ILE B 1 373 ? 47.737 15.913 0.081 1.00 42.77 467 ILE B CA 1
ATOM 7407 C C . ILE B 1 373 ? 47.264 15.265 1.374 1.00 53.10 467 ILE B C 1
ATOM 7408 O O . ILE B 1 373 ? 46.135 15.498 1.825 1.00 52.45 467 ILE B O 1
ATOM 7413 N N . LYS B 1 374 ? 48.124 14.447 1.970 1.00 49.35 468 LYS B N 1
ATOM 7414 C CA . LYS B 1 374 ? 47.909 13.871 3.294 1.00 54.34 468 LYS B CA 1
ATOM 7415 C C . LYS B 1 374 ? 49.035 14.412 4.170 1.00 56.23 468 LYS B C 1
ATOM 7416 O O . LYS B 1 374 ? 50.114 13.822 4.252 1.00 55.33 468 LYS B O 1
ATOM 7422 N N . SER B 1 375 ? 48.777 15.547 4.820 1.00 57.30 469 SER B N 1
ATOM 7423 C CA . SER B 1 375 ? 49.832 16.327 5.455 1.00 57.82 469 SER B CA 1
ATOM 7424 C C . SER B 1 375 ? 50.176 15.862 6.864 1.00 62.24 469 SER B C 1
ATOM 7425 O O . SER B 1 375 ? 51.347 15.931 7.259 1.00 59.05 469 SER B O 1
ATOM 7428 N N . GLY B 1 376 ? 49.194 15.403 7.633 1.00 54.01 470 GLY B N 1
ATOM 7429 C CA . GLY B 1 376 ? 49.474 15.046 9.013 1.00 52.43 470 GLY B CA 1
ATOM 7430 C C . GLY B 1 376 ? 49.892 16.269 9.810 1.00 57.46 470 GLY B C 1
ATOM 7431 O O . GLY B 1 376 ? 49.225 17.310 9.790 1.00 58.08 470 GLY B O 1
ATOM 7432 N N . VAL B 1 377 ? 51.025 16.150 10.509 1.00 60.04 471 VAL B N 1
ATOM 7433 C CA . VAL B 1 377 ? 51.493 17.220 11.382 1.00 56.79 471 VAL B CA 1
ATOM 7434 C C . VAL B 1 377 ? 51.853 18.483 10.606 1.00 60.29 471 VAL B C 1
ATOM 7435 O O . VAL B 1 377 ? 51.798 19.584 11.165 1.00 64.93 471 VAL B O 1
ATOM 7439 N N . HIS B 1 378 ? 52.212 18.361 9.331 1.00 61.33 472 HIS B N 1
ATOM 7440 C CA . HIS B 1 378 ? 52.527 19.538 8.535 1.00 57.62 472 HIS B CA 1
ATOM 7441 C C . HIS B 1 378 ? 51.258 20.321 8.215 1.00 59.52 472 HIS B C 1
ATOM 7442 O O . HIS B 1 378 ? 50.218 19.745 7.881 1.00 60.43 472 HIS B O 1
ATOM 7449 N N . GLN B 1 379 ? 51.344 21.643 8.329 1.00 56.02 473 GLN B N 1
ATOM 7450 C CA . GLN B 1 379 ? 50.245 22.527 7.960 1.00 55.49 473 GLN B CA 1
ATOM 7451 C C . GLN B 1 379 ? 50.361 22.824 6.469 1.00 58.23 473 GLN B C 1
ATOM 7452 O O . GLN B 1 379 ? 51.286 23.520 6.038 1.00 62.93 473 GLN B O 1
ATOM 7458 N N . ALA B 1 380 ? 49.424 22.298 5.686 1.00 51.15 474 ALA B N 1
ATOM 7459 C CA . ALA B 1 380 ? 49.507 22.346 4.234 1.00 50.87 474 ALA B CA 1
ATOM 7460 C C . ALA B 1 380 ? 48.892 23.626 3.680 1.00 51.34 474 ALA B C 1
ATOM 7461 O O . ALA B 1 380 ? 47.989 24.217 4.277 1.00 53.74 474 ALA B O 1
ATOM 7463 N N . PHE B 1 381 ? 49.393 24.043 2.516 1.00 49.73 475 PHE B N 1
ATOM 7464 C CA . PHE B 1 381 ? 48.940 25.252 1.832 1.00 45.83 475 PHE B CA 1
ATOM 7465 C C . PHE B 1 381 ? 48.676 24.911 0.370 1.00 45.98 475 PHE B C 1
ATOM 7466 O O . PHE B 1 381 ? 49.616 24.653 -0.389 1.00 46.33 475 PHE B O 1
ATOM 7474 N N . LEU B 1 382 ? 47.401 24.912 -0.023 1.00 43.81 476 LEU B N 1
ATOM 7475 C CA . LEU B 1 382 ? 46.984 24.708 -1.408 1.00 39.80 476 LEU B CA 1
ATOM 7476 C C . LEU B 1 382 ? 46.533 26.057 -1.955 1.00 40.28 476 LEU B C 1
ATOM 7477 O O . LEU B 1 382 ? 45.450 26.540 -1.609 1.00 41.16 476 LEU B O 1
ATOM 7482 N N . THR B 1 383 ? 47.352 26.662 -2.813 1.00 37.81 477 THR B N 1
ATOM 7483 C CA . THR B 1 383 ? 47.117 28.026 -3.269 1.00 40.39 477 THR B CA 1
ATOM 7484 C C . THR B 1 383 ? 47.248 28.117 -4.781 1.00 38.02 477 THR B C 1
ATOM 7485 O O . THR B 1 383 ? 48.270 27.714 -5.342 1.00 37.99 477 THR B O 1
ATOM 7489 N N . ASN B 1 384 ? 46.216 28.656 -5.429 1.00 39.93 478 ASN B N 1
ATOM 7490 C CA . ASN B 1 384 ? 46.272 29.042 -6.844 1.00 39.31 478 ASN B CA 1
ATOM 7491 C C . ASN B 1 384 ? 46.693 27.882 -7.742 1.00 35.27 478 ASN B C 1
ATOM 7492 O O . ASN B 1 384 ? 47.469 28.047 -8.683 1.00 38.98 478 ASN B O 1
ATOM 7497 N N . ASN B 1 385 ? 46.177 26.697 -7.449 1.00 35.53 479 ASN B N 1
ATOM 7498 C CA . ASN B 1 385 ? 46.342 25.550 -8.325 1.00 36.40 479 ASN B CA 1
ATOM 7499 C C . ASN B 1 385 ? 45.086 25.360 -9.166 1.00 42.62 479 ASN B C 1
ATOM 7500 O O . ASN B 1 385 ? 44.007 25.865 -8.842 1.00 39.83 479 ASN B O 1
ATOM 7505 N N . SER B 1 386 ? 45.243 24.629 -10.267 1.00 35.58 480 SER B N 1
ATOM 7506 C CA . SER B 1 386 ? 44.117 24.258 -11.106 1.00 36.44 480 SER B CA 1
ATOM 7507 C C . SER B 1 386 ? 44.341 22.851 -11.637 1.00 37.21 480 SER B C 1
ATOM 7508 O O . SER B 1 386 ? 45.480 22.398 -11.775 1.00 38.12 480 SER B O 1
ATOM 7511 N N . ALA B 1 387 ? 43.243 22.157 -11.924 1.00 34.41 481 ALA B N 1
ATOM 7512 C CA . ALA B 1 387 ? 43.327 20.782 -12.390 1.00 38.38 481 ALA B CA 1
ATOM 7513 C C . ALA B 1 387 ? 42.179 20.487 -13.342 1.00 39.09 481 ALA B C 1
ATOM 7514 O O . ALA B 1 387 ? 41.048 20.926 -13.119 1.00 40.28 481 ALA B O 1
ATOM 7516 N N . ARG B 1 388 ? 42.482 19.738 -14.399 1.00 40.79 482 ARG B N 1
ATOM 7517 C CA . ARG B 1 388 ? 41.494 19.312 -15.376 1.00 40.51 482 ARG B CA 1
ATOM 7518 C C . ARG B 1 388 ? 41.672 17.829 -15.664 1.00 47.48 482 ARG B C 1
ATOM 7519 O O . ARG B 1 388 ? 42.767 17.279 -15.510 1.00 49.93 482 ARG B O 1
ATOM 7527 N N . GLY B 1 389 ? 40.583 17.183 -16.069 1.00 48.71 483 GLY B N 1
ATOM 7528 C CA . GLY B 1 389 ? 40.656 15.815 -16.565 1.00 43.24 483 GLY B CA 1
ATOM 7529 C C . GLY B 1 389 ? 41.051 14.773 -15.540 1.00 47.91 483 GLY B C 1
ATOM 7530 O O . GLY B 1 389 ? 41.874 13.897 -15.836 1.00 49.70 483 GLY B O 1
ATOM 7531 N N . CYS B 1 390 ? 40.479 14.840 -14.342 1.00 44.77 484 CYS B N 1
ATOM 7532 C CA . CYS B 1 390 ? 40.721 13.850 -13.303 1.00 46.79 484 CYS B CA 1
ATOM 7533 C C . CYS B 1 390 ? 39.580 12.842 -13.273 1.00 47.91 484 CYS B C 1
ATOM 7534 O O . CYS B 1 390 ? 38.413 13.204 -13.451 1.00 46.94 484 CYS B O 1
ATOM 7537 N N . THR B 1 391 ? 39.921 11.574 -13.043 1.00 45.43 485 THR B N 1
ATOM 7538 C CA . THR B 1 391 ? 38.938 10.501 -13.083 1.00 45.23 485 THR B CA 1
ATOM 7539 C C . THR B 1 391 ? 38.527 9.996 -11.705 1.00 46.10 485 THR B C 1
ATOM 7540 O O . THR B 1 391 ? 37.557 9.235 -11.612 1.00 45.48 485 THR B O 1
ATOM 7544 N N . ARG B 1 392 ? 39.230 10.394 -10.639 1.00 46.15 486 ARG B N 1
ATOM 7545 C CA . ARG B 1 392 ? 38.887 9.958 -9.294 1.00 37.68 486 ARG B CA 1
ATOM 7546 C C . ARG B 1 392 ? 38.517 11.196 -8.493 1.00 40.93 486 ARG B C 1
ATOM 7547 O O . ARG B 1 392 ? 37.371 11.662 -8.562 1.00 46.42 486 ARG B O 1
ATOM 7555 N N . PHE B 1 393 ? 39.441 11.752 -7.717 1.00 42.95 487 PHE B N 1
ATOM 7556 C CA . PHE B 1 393 ? 39.242 13.001 -6.998 1.00 41.76 487 PHE B CA 1
ATOM 7557 C C . PHE B 1 393 ? 40.156 14.067 -7.582 1.00 39.77 487 PHE B C 1
ATOM 7558 O O . PHE B 1 393 ? 41.318 13.795 -7.888 1.00 46.97 487 PHE B O 1
ATOM 7566 N N . VAL B 1 394 ? 39.637 15.284 -7.738 1.00 39.56 488 VAL B N 1
ATOM 7567 C CA . VAL B 1 394 ? 40.499 16.374 -8.180 1.00 38.63 488 VAL B CA 1
ATOM 7568 C C . VAL B 1 394 ? 41.520 16.706 -7.102 1.00 41.78 488 VAL B C 1
ATOM 7569 O O . VAL B 1 394 ? 42.688 16.987 -7.396 1.00 45.17 488 VAL B O 1
ATOM 7573 N N . ALA B 1 395 ? 41.102 16.667 -5.840 1.00 45.47 489 ALA B N 1
ATOM 7574 C CA . ALA B 1 395 ? 42.021 16.830 -4.720 1.00 44.31 489 ALA B CA 1
ATOM 7575 C C . ALA B 1 395 ? 41.457 16.075 -3.528 1.00 42.03 489 ALA B C 1
ATOM 7576 O O . ALA B 1 395 ? 40.354 16.386 -3.064 1.00 40.03 489 ALA B O 1
ATOM 7578 N N . GLU B 1 396 ? 42.191 15.078 -3.045 1.00 42.43 490 GLU B N 1
ATOM 7579 C CA . GLU B 1 396 ? 41.824 14.380 -1.822 1.00 48.11 490 GLU B CA 1
ATOM 7580 C C . GLU B 1 396 ? 42.779 14.799 -0.713 1.00 47.59 490 GLU B C 1
ATOM 7581 O O . GLU B 1 396 ? 44.002 14.779 -0.891 1.00 46.49 490 GLU B O 1
ATOM 7587 N N . LEU B 1 397 ? 42.211 15.222 0.413 1.00 41.59 491 LEU B N 1
ATOM 7588 C CA . LEU B 1 397 ? 42.956 15.833 1.503 1.00 42.96 491 LEU B CA 1
ATOM 7589 C C . LEU B 1 397 ? 42.861 14.950 2.738 1.00 46.01 491 LEU B C 1
ATOM 7590 O O . LEU B 1 397 ? 41.761 14.561 3.144 1.00 42.33 491 LEU B O 1
ATOM 7595 N N . GLY B 1 398 ? 44.010 14.639 3.332 1.00 50.10 492 GLY B N 1
ATOM 7596 C CA . GLY B 1 398 ? 44.051 13.723 4.454 1.00 45.41 492 GLY B CA 1
ATOM 7597 C C . GLY B 1 398 ? 43.712 12.304 4.046 1.00 51.37 492 GLY B C 1
ATOM 7598 O O . GLY B 1 398 ? 44.502 11.639 3.369 1.00 60.45 492 GLY B O 1
ATOM 7599 N N . ASN B 1 399 ? 42.532 11.836 4.457 1.00 48.80 493 ASN B N 1
ATOM 7600 C CA . ASN B 1 399 ? 42.021 10.510 4.098 1.00 48.59 493 ASN B CA 1
ATOM 7601 C C . ASN B 1 399 ? 42.915 9.390 4.626 1.00 51.52 493 ASN B C 1
ATOM 7602 O O . ASN B 1 399 ? 43.162 8.395 3.941 1.00 54.50 493 ASN B O 1
ATOM 7607 N N . ASP B 1 400 ? 43.395 9.542 5.854 1.00 57.33 494 ASP B N 1
ATOM 7608 C CA . ASP B 1 400 ? 44.121 8.481 6.550 1.00 60.35 494 ASP B CA 1
ATOM 7609 C C . ASP B 1 400 ? 43.479 8.264 7.911 1.00 64.86 494 ASP B C 1
ATOM 7610 O O . ASP B 1 400 ? 43.636 9.119 8.808 1.00 65.55 494 ASP B O 1
ATOM 7615 N N . PRO B 1 401 ? 42.761 7.158 8.118 1.00 68.09 495 PRO B N 1
ATOM 7616 C CA . PRO B 1 401 ? 42.189 6.901 9.448 1.00 65.17 495 PRO B CA 1
ATOM 7617 C C . PRO B 1 401 ? 43.245 6.685 10.509 1.00 70.61 495 PRO B C 1
ATOM 7618 O O . PRO B 1 401 ? 42.945 6.824 11.701 1.00 79.42 495 PRO B O 1
ATOM 7622 N N . SER B 1 402 ? 44.474 6.357 10.112 1.00 70.94 496 SER B N 1
ATOM 7623 C CA . SER B 1 402 ? 45.541 6.138 11.078 1.00 71.58 496 SER B CA 1
ATOM 7624 C C . SER B 1 402 ? 46.174 7.454 11.512 1.00 70.93 496 SER B C 1
ATOM 7625 O O . SER B 1 402 ? 46.353 7.695 12.710 1.00 87.99 496 SER B O 1
ATOM 7628 N N . ASN B 1 403 ? 46.498 8.325 10.556 1.00 68.23 497 ASN B N 1
ATOM 7629 C CA . ASN B 1 403 ? 47.264 9.543 10.810 1.00 68.84 497 ASN B CA 1
ATOM 7630 C C . ASN B 1 403 ? 46.404 10.761 10.490 1.00 67.33 497 ASN B C 1
ATOM 7631 O O . ASN B 1 403 ? 46.138 11.049 9.318 1.00 69.46 497 ASN B O 1
ATOM 7636 N N . ILE B 1 404 ? 45.997 11.486 11.529 1.00 68.98 498 ILE B N 1
ATOM 7637 C CA . ILE B 1 404 ? 45.120 12.642 11.373 1.00 60.95 498 ILE B CA 1
ATOM 7638 C C . ILE B 1 404 ? 45.922 13.822 10.840 1.00 57.23 498 ILE B C 1
ATOM 7639 O O . ILE B 1 404 ? 47.021 14.112 11.327 1.00 65.02 498 ILE B O 1
ATOM 7644 N N . SER B 1 405 ? 45.372 14.505 9.838 1.00 58.39 499 SER B N 1
ATOM 7645 C CA . SER B 1 405 ? 45.951 15.740 9.325 1.00 53.92 499 SER B CA 1
ATOM 7646 C C . SER B 1 405 ? 45.398 16.918 10.118 1.00 52.52 499 SER B C 1
ATOM 7647 O O . SER B 1 405 ? 44.183 17.032 10.304 1.00 54.07 499 SER B O 1
ATOM 7650 N N . GLU B 1 406 ? 46.290 17.794 10.580 1.00 52.37 500 GLU B N 1
ATOM 7651 C CA . GLU B 1 406 ? 45.871 18.876 11.471 1.00 49.35 500 GLU B CA 1
ATOM 7652 C C . GLU B 1 406 ? 45.224 20.023 10.698 1.00 49.72 500 GLU B C 1
ATOM 7653 O O . GLU B 1 406 ? 44.005 20.206 10.746 1.00 54.25 500 GLU B O 1
ATOM 7659 N N . THR B 1 407 ? 46.022 20.806 9.977 1.00 55.43 501 THR B N 1
ATOM 7660 C CA . THR B 1 407 ? 45.532 22.005 9.309 1.00 52.54 501 THR B CA 1
ATOM 7661 C C . THR B 1 407 ? 45.817 21.946 7.814 1.00 52.55 501 THR B C 1
ATOM 7662 O O . THR B 1 407 ? 46.960 21.727 7.399 1.00 52.18 501 THR B O 1
ATOM 7666 N N . ILE B 1 408 ? 44.771 22.150 7.016 1.00 49.02 502 ILE B N 1
ATOM 7667 C CA . ILE B 1 408 ? 44.858 22.272 5.566 1.00 45.94 502 ILE B CA 1
ATOM 7668 C C . ILE B 1 408 ? 44.001 23.464 5.168 1.00 44.59 502 ILE B C 1
ATOM 7669 O O . ILE B 1 408 ? 42.781 23.445 5.370 1.00 45.36 502 ILE B O 1
ATOM 7674 N N . THR B 1 409 ? 44.627 24.500 4.618 1.00 43.95 503 THR B N 1
ATOM 7675 C CA . THR B 1 409 ? 43.907 25.699 4.206 1.00 52.34 503 THR B CA 1
ATOM 7676 C C . THR B 1 409 ? 43.992 25.862 2.693 1.00 49.22 503 THR B C 1
ATOM 7677 O O . THR B 1 409 ? 45.068 25.706 2.105 1.00 41.95 503 THR B O 1
ATOM 7681 N N . VAL B 1 410 ? 42.853 26.179 2.075 1.00 50.02 504 VAL B N 1
ATOM 7682 C CA . VAL B 1 410 ? 42.658 26.099 0.633 1.00 34.91 504 VAL B CA 1
ATOM 7683 C C . VAL B 1 410 ? 42.265 27.482 0.130 1.00 38.28 504 VAL B C 1
ATOM 7684 O O . VAL B 1 410 ? 41.158 27.962 0.418 1.00 41.39 504 VAL B O 1
ATOM 7688 N N . ILE B 1 411 ? 43.154 28.122 -0.632 1.00 38.64 505 ILE B N 1
ATOM 7689 C CA . ILE B 1 411 ? 42.924 29.471 -1.127 1.00 40.54 505 ILE B CA 1
ATOM 7690 C C . ILE B 1 411 ? 42.988 29.469 -2.643 1.00 41.70 505 ILE B C 1
ATOM 7691 O O . ILE B 1 411 ? 43.966 28.989 -3.225 1.00 42.10 505 ILE B O 1
ATOM 7696 N N . GLY B 1 412 ? 41.952 30.019 -3.271 1.00 37.51 506 GLY B N 1
ATOM 7697 C CA . GLY B 1 412 ? 41.954 30.376 -4.679 1.00 33.53 506 GLY B CA 1
ATOM 7698 C C . GLY B 1 412 ? 42.360 29.291 -5.653 1.00 40.27 506 GLY B C 1
ATOM 7699 O O . GLY B 1 412 ? 43.179 29.529 -6.545 1.00 42.44 506 GLY B O 1
ATOM 7700 N N . ASN B 1 413 ? 41.802 28.099 -5.500 1.00 40.72 507 ASN B N 1
ATOM 7701 C CA . ASN B 1 413 ? 42.045 27.014 -6.436 1.00 42.93 507 ASN B CA 1
ATOM 7702 C C . ASN B 1 413 ? 40.865 26.870 -7.388 1.00 40.36 507 ASN B C 1
ATOM 7703 O O . ASN B 1 413 ? 39.734 27.248 -7.076 1.00 39.87 507 ASN B O 1
ATOM 7708 N N . ASP B 1 414 ? 41.146 26.325 -8.569 1.00 38.33 508 ASP B N 1
ATOM 7709 C CA . ASP B 1 414 ? 40.127 26.103 -9.593 1.00 42.50 508 ASP B CA 1
ATOM 7710 C C . ASP B 1 414 ? 40.144 24.627 -9.974 1.00 43.26 508 ASP B C 1
ATOM 7711 O O . ASP B 1 414 ? 41.020 24.179 -10.718 1.00 47.02 508 ASP B O 1
ATOM 7716 N N . PHE B 1 415 ? 39.173 23.873 -9.468 1.00 44.50 509 PHE B N 1
ATOM 7717 C CA . PHE B 1 415 ? 39.051 22.453 -9.763 1.00 42.66 509 PHE B CA 1
ATOM 7718 C C . PHE B 1 415 ? 37.859 22.170 -10.670 1.00 48.41 509 PHE B C 1
ATOM 7719 O O . PHE B 1 415 ? 37.226 21.119 -10.559 1.00 46.29 509 PHE B O 1
ATOM 7727 N N . SER B 1 416 ? 37.553 23.096 -11.575 1.00 47.12 510 SER B N 1
ATOM 7728 C CA . SER B 1 416 ? 36.361 23.009 -12.403 1.00 48.77 510 SER B CA 1
ATOM 7729 C C . SER B 1 416 ? 36.590 22.096 -13.607 1.00 50.59 510 SER B C 1
ATOM 7730 O O . SER B 1 416 ? 37.717 21.710 -13.932 1.00 46.76 510 SER B O 1
ATOM 7733 N N . GLN B 1 417 ? 35.481 21.741 -14.262 1.00 49.63 511 GLN B N 1
ATOM 7734 C CA . GLN B 1 417 ? 35.485 21.024 -15.538 1.00 45.13 511 GLN B CA 1
ATOM 7735 C C . GLN B 1 417 ? 36.244 19.698 -15.450 1.00 49.79 511 GLN B C 1
ATOM 7736 O O . GLN B 1 417 ? 37.102 19.386 -16.278 1.00 53.68 511 GLN B O 1
ATOM 7742 N N . ASN B 1 418 ? 35.912 18.912 -14.429 1.00 47.46 512 ASN B N 1
ATOM 7743 C CA . ASN B 1 418 ? 36.395 17.542 -14.259 1.00 43.76 512 ASN B CA 1
ATOM 7744 C C . ASN B 1 418 ? 35.164 16.642 -14.271 1.00 47.97 512 ASN B C 1
ATOM 7745 O O . ASN B 1 418 ? 34.726 16.148 -13.229 1.00 50.61 512 ASN B O 1
ATOM 7750 N N . LEU B 1 419 ? 34.599 16.436 -15.463 1.00 45.82 513 LEU B N 1
ATOM 7751 C CA . LEU B 1 419 ? 33.333 15.720 -15.569 1.00 49.43 513 LEU B CA 1
ATOM 7752 C C . LEU B 1 419 ? 33.466 14.239 -15.239 1.00 50.18 513 LEU B C 1
ATOM 7753 O O . LEU B 1 419 ? 32.465 13.607 -14.884 1.00 45.09 513 LEU B O 1
ATOM 7758 N N . SER B 1 420 ? 34.668 13.673 -15.330 1.00 45.71 514 SER B N 1
ATOM 7759 C CA . SER B 1 420 ? 34.873 12.262 -15.031 1.00 49.74 514 SER B CA 1
ATOM 7760 C C . SER B 1 420 ? 35.233 11.999 -13.575 1.00 45.45 514 SER B C 1
ATOM 7761 O O . SER B 1 420 ? 35.294 10.833 -13.170 1.00 46.59 514 SER B O 1
ATOM 7764 N N . ALA B 1 421 ? 35.474 13.039 -12.783 1.00 48.81 515 ALA B N 1
ATOM 7765 C CA . ALA B 1 421 ? 35.808 12.850 -11.381 1.00 47.97 515 ALA B CA 1
ATOM 7766 C C . ALA B 1 421 ? 34.558 12.518 -10.576 1.00 47.38 515 ALA B C 1
ATOM 7767 O O . ALA B 1 421 ? 33.447 12.938 -10.911 1.00 49.17 515 ALA B O 1
ATOM 7769 N N . THR B 1 422 ? 34.748 11.744 -9.508 1.00 43.93 516 THR B N 1
ATOM 7770 C CA . THR B 1 422 ? 33.650 11.441 -8.601 1.00 46.45 516 THR B CA 1
ATOM 7771 C C . THR B 1 422 ? 33.531 12.454 -7.472 1.00 52.56 516 THR B C 1
ATOM 7772 O O . THR B 1 422 ? 32.457 12.567 -6.869 1.00 54.06 516 THR B O 1
ATOM 7776 N N . ASN B 1 423 ? 34.601 13.189 -7.179 1.00 46.12 517 ASN B N 1
ATOM 7777 C CA . ASN B 1 423 ? 34.576 14.248 -6.182 1.00 46.51 517 ASN B CA 1
ATOM 7778 C C . ASN B 1 423 ? 35.521 15.351 -6.626 1.00 45.34 517 ASN B C 1
ATOM 7779 O O . ASN B 1 423 ? 36.618 15.075 -7.119 1.00 44.97 517 ASN B O 1
ATOM 7784 N N . GLY B 1 424 ? 35.087 16.597 -6.460 1.00 46.14 518 GLY B N 1
ATOM 7785 C CA . GLY B 1 424 ? 35.985 17.715 -6.656 1.00 37.57 518 GLY B CA 1
ATOM 7786 C C . GLY B 1 424 ? 37.010 17.735 -5.545 1.00 39.88 518 GLY B C 1
ATOM 7787 O O . GLY B 1 424 ? 38.208 17.566 -5.784 1.00 42.85 518 GLY B O 1
ATOM 7788 N N . ILE B 1 425 ? 36.541 17.922 -4.315 1.00 41.27 519 ILE B N 1
ATOM 7789 C CA . ILE B 1 425 ? 37.375 17.824 -3.124 1.00 40.29 519 ILE B CA 1
ATOM 7790 C C . ILE B 1 425 ? 36.837 16.694 -2.258 1.00 40.98 519 ILE B C 1
ATOM 7791 O O . ILE B 1 425 ? 35.649 16.677 -1.917 1.00 38.09 519 ILE B O 1
ATOM 7796 N N . TYR B 1 426 ? 37.706 15.749 -1.920 1.00 36.77 520 TYR B N 1
ATOM 7797 C CA . TYR B 1 426 ? 37.402 14.692 -0.966 1.00 38.57 520 TYR B CA 1
ATOM 7798 C C . TYR B 1 426 ? 38.293 14.900 0.251 1.00 45.08 520 TYR B C 1
ATOM 7799 O O . TYR B 1 426 ? 39.519 14.803 0.148 1.00 40.38 520 TYR B O 1
ATOM 7808 N N . ALA B 1 427 ? 37.682 15.191 1.395 1.00 42.54 521 ALA B N 1
ATOM 7809 C CA . ALA B 1 427 ? 38.420 15.540 2.600 1.00 38.42 521 ALA B CA 1
ATOM 7810 C C . ALA B 1 427 ? 37.959 14.661 3.751 1.00 45.24 521 ALA B C 1
ATOM 7811 O O . ALA B 1 427 ? 36.761 14.598 4.047 1.00 50.31 521 ALA B O 1
ATOM 7813 N N . ARG B 1 428 ? 38.907 13.988 4.399 1.00 46.76 522 ARG B N 1
ATOM 7814 C CA . ARG B 1 428 ? 38.577 13.117 5.516 1.00 45.64 522 ARG B CA 1
ATOM 7815 C C . ARG B 1 428 ? 39.718 13.114 6.521 1.00 45.62 522 ARG B C 1
ATOM 7816 O O . ARG B 1 428 ? 40.880 13.325 6.165 1.00 48.31 522 ARG B O 1
ATOM 7824 N N . TYR B 1 429 ? 39.365 12.874 7.786 1.00 52.34 523 TYR B N 1
ATOM 7825 C CA . TYR B 1 429 ? 40.331 12.735 8.875 1.00 50.82 523 TYR B CA 1
ATOM 7826 C C . TYR B 1 429 ? 41.231 13.966 8.972 1.00 51.97 523 TYR B C 1
ATOM 7827 O O . TYR B 1 429 ? 42.461 13.875 8.964 1.00 51.68 523 TYR B O 1
ATOM 7836 N N . ILE B 1 430 ? 40.596 15.132 9.062 1.00 47.45 524 ILE B N 1
ATOM 7837 C CA . ILE B 1 430 ? 41.281 16.413 9.155 1.00 45.64 524 ILE B CA 1
ATOM 7838 C C . ILE B 1 430 ? 40.777 17.128 10.400 1.00 45.73 524 ILE B C 1
ATOM 7839 O O . ILE B 1 430 ? 39.602 17.006 10.762 1.00 45.35 524 ILE B O 1
ATOM 7844 N N . ASN B 1 431 ? 41.668 17.861 11.066 1.00 46.29 525 ASN B N 1
ATOM 7845 C CA . ASN B 1 431 ? 41.257 18.638 12.230 1.00 47.48 525 ASN B CA 1
ATOM 7846 C C . ASN B 1 431 ? 40.593 19.944 11.807 1.00 43.64 525 ASN B C 1
ATOM 7847 O O . ASN B 1 431 ? 39.442 20.211 12.166 1.00 45.29 525 ASN B O 1
ATOM 7852 N N . ARG B 1 432 ? 41.302 20.767 11.035 1.00 43.78 526 ARG B N 1
ATOM 7853 C CA . ARG B 1 432 ? 40.786 22.049 10.572 1.00 46.04 526 ARG B CA 1
ATOM 7854 C C . ARG B 1 432 ? 41.030 22.194 9.076 1.00 46.57 526 ARG B C 1
ATOM 7855 O O . ARG B 1 432 ? 42.168 22.065 8.614 1.00 49.47 526 ARG B O 1
ATOM 7863 N N . LEU B 1 433 ? 39.962 22.463 8.327 1.00 44.72 527 LEU B N 1
ATOM 7864 C CA . LEU B 1 433 ? 40.031 22.683 6.887 1.00 46.32 527 LEU B CA 1
ATOM 7865 C C . LEU B 1 433 ? 39.527 24.088 6.587 1.00 46.95 527 LEU B C 1
ATOM 7866 O O . LEU B 1 433 ? 38.352 24.390 6.820 1.00 47.36 527 LEU B O 1
ATOM 7871 N N . LYS B 1 434 ? 40.415 24.941 6.079 1.00 41.43 528 LYS B N 1
ATOM 7872 C CA . LYS B 1 434 ? 40.091 26.321 5.739 1.00 41.19 528 LYS B CA 1
ATOM 7873 C C . LYS B 1 434 ? 40.009 26.460 4.227 1.00 47.46 528 LYS B C 1
ATOM 7874 O O . LYS B 1 434 ? 40.912 26.016 3.512 1.00 44.85 528 LYS B O 1
ATOM 7880 N N . MET B 1 435 ? 38.937 27.087 3.743 1.00 42.50 529 MET B N 1
ATOM 7881 C CA . MET B 1 435 ? 38.723 27.235 2.310 1.00 40.42 529 MET B CA 1
ATOM 7882 C C . MET B 1 435 ? 38.098 28.590 2.007 1.00 39.10 529 MET B C 1
ATOM 7883 O O . MET B 1 435 ? 37.208 29.049 2.729 1.00 35.08 529 MET B O 1
ATOM 7888 N N . ASP B 1 436 ? 38.576 29.223 0.938 1.00 40.58 530 ASP B N 1
ATOM 7889 C CA . ASP B 1 436 ? 37.999 30.462 0.429 1.00 42.76 530 ASP B CA 1
ATOM 7890 C C . ASP B 1 436 ? 38.559 30.719 -0.961 1.00 39.65 530 ASP B C 1
ATOM 7891 O O . ASP B 1 436 ? 39.644 30.242 -1.309 1.00 40.23 530 ASP B O 1
ATOM 7896 N N . MET B 1 437 ? 37.798 31.475 -1.752 1.00 42.44 531 MET B N 1
ATOM 7897 C CA . MET B 1 437 ? 38.158 31.901 -3.104 1.00 35.02 531 MET B CA 1
ATOM 7898 C C . MET B 1 437 ? 38.291 30.745 -4.084 1.00 36.22 531 MET B C 1
ATOM 7899 O O . MET B 1 437 ? 38.827 30.933 -5.182 1.00 42.72 531 MET B O 1
ATOM 7904 N N . ASN B 1 438 ? 37.820 29.556 -3.725 1.00 35.06 532 ASN B N 1
ATOM 7905 C CA . ASN B 1 438 ? 37.923 28.402 -4.602 1.00 39.42 532 ASN B CA 1
ATOM 7906 C C . ASN B 1 438 ? 36.745 28.348 -5.568 1.00 42.66 532 ASN B C 1
ATOM 7907 O O . ASN B 1 438 ? 35.639 28.804 -5.264 1.00 39.21 532 ASN B O 1
ATOM 7912 N N . GLN B 1 439 ? 36.999 27.782 -6.746 1.00 45.36 533 GLN B N 1
ATOM 7913 C CA . GLN B 1 439 ? 36.019 27.714 -7.825 1.00 42.20 533 GLN B CA 1
ATOM 7914 C C . GLN B 1 439 ? 35.989 26.287 -8.351 1.00 46.00 533 GLN B C 1
ATOM 7915 O O . GLN B 1 439 ? 36.946 25.839 -8.989 1.00 45.70 533 GLN B O 1
ATOM 7921 N N . ILE B 1 440 ? 34.902 25.567 -8.074 1.00 40.70 534 ILE B N 1
ATOM 7922 C CA . ILE B 1 440 ? 34.725 24.188 -8.530 1.00 43.22 534 ILE B CA 1
ATOM 7923 C C . ILE B 1 440 ? 33.323 24.082 -9.116 1.00 41.58 534 ILE B C 1
ATOM 7924 O O . ILE B 1 440 ? 32.336 24.018 -8.374 1.00 38.96 534 ILE B O 1
ATOM 7929 N N . GLU B 1 441 ? 33.228 24.053 -10.444 1.00 46.28 535 GLU B N 1
ATOM 7930 C CA . GLU B 1 441 ? 31.963 23.887 -11.145 1.00 43.69 535 GLU B CA 1
ATOM 7931 C C . GLU B 1 441 ? 32.057 22.709 -12.104 1.00 47.35 535 GLU B C 1
ATOM 7932 O O . GLU B 1 441 ? 33.108 22.474 -12.710 1.00 48.24 535 GLU B O 1
ATOM 7938 N N . ASN B 1 442 ? 30.953 21.968 -12.228 1.00 46.01 536 ASN B N 1
ATOM 7939 C CA . ASN B 1 442 ? 30.815 20.893 -13.215 1.00 47.29 536 ASN B CA 1
ATOM 7940 C C . ASN B 1 442 ? 31.810 19.762 -12.967 1.00 48.51 536 ASN B C 1
ATOM 7941 O O . ASN B 1 442 ? 32.409 19.227 -13.902 1.00 49.31 536 ASN B O 1
ATOM 7946 N N . THR B 1 443 ? 32.006 19.400 -11.699 1.00 47.78 537 THR B N 1
ATOM 7947 C CA . THR B 1 443 ? 32.857 18.267 -11.355 1.00 52.39 537 THR B CA 1
ATOM 7948 C C . THR B 1 443 ? 32.232 17.465 -10.225 1.00 49.46 537 THR B C 1
ATOM 7949 O O . THR B 1 443 ? 31.749 18.032 -9.241 1.00 46.30 537 THR B O 1
ATOM 7953 N N . GLY B 1 444 ? 32.256 16.142 -10.375 1.00 53.02 538 GLY B N 1
ATOM 7954 C CA . GLY B 1 444 ? 31.925 15.235 -9.294 1.00 50.37 538 GLY B CA 1
ATOM 7955 C C . GLY B 1 444 ? 30.449 14.986 -9.074 1.00 50.33 538 GLY B C 1
ATOM 7956 O O . GLY B 1 444 ? 29.606 15.832 -9.392 1.00 49.67 538 GLY B O 1
ATOM 7957 N N . ALA B 1 445 ? 30.125 13.805 -8.542 1.00 45.53 539 ALA B N 1
ATOM 7958 C CA . ALA B 1 445 ? 28.781 13.574 -8.028 1.00 51.75 539 ALA B CA 1
ATOM 7959 C C . ALA B 1 445 ? 28.496 14.511 -6.863 1.00 53.79 539 ALA B C 1
ATOM 7960 O O . ALA B 1 445 ? 27.459 15.183 -6.826 1.00 56.39 539 ALA B O 1
ATOM 7962 N N . GLN B 1 446 ? 29.413 14.565 -5.901 1.00 47.40 540 GLN B N 1
ATOM 7963 C CA . GLN B 1 446 ? 29.457 15.615 -4.895 1.00 47.40 540 GLN B CA 1
ATOM 7964 C C . GLN B 1 446 ? 30.619 16.537 -5.229 1.00 49.56 540 GLN B C 1
ATOM 7965 O O . GLN B 1 446 ? 31.746 16.069 -5.425 1.00 55.94 540 GLN B O 1
ATOM 7971 N N . VAL B 1 447 ? 30.346 17.841 -5.313 1.00 50.36 541 VAL B N 1
ATOM 7972 C CA . VAL B 1 447 ? 31.414 18.793 -5.612 1.00 53.06 541 VAL B CA 1
ATOM 7973 C C . VAL B 1 447 ? 32.457 18.774 -4.502 1.00 45.73 541 VAL B C 1
ATOM 7974 O O . VAL B 1 447 ? 33.654 18.596 -4.752 1.00 44.90 541 VAL B O 1
ATOM 7978 N N . VAL B 1 448 ? 32.016 18.946 -3.260 1.00 43.31 542 VAL B N 1
ATOM 7979 C CA . VAL B 1 448 ? 32.882 18.854 -2.092 1.00 43.50 542 VAL B CA 1
ATOM 7980 C C . VAL B 1 448 ? 32.292 17.819 -1.146 1.00 45.11 542 VAL B C 1
ATOM 7981 O O . VAL B 1 448 ? 31.106 17.888 -0.803 1.00 43.91 542 VAL B O 1
ATOM 7985 N N . TYR B 1 449 ? 33.117 16.857 -0.737 1.00 45.72 543 TYR B N 1
ATOM 7986 C CA . TYR B 1 449 ? 32.704 15.788 0.167 1.00 47.10 543 TYR B CA 1
ATOM 7987 C C . TYR B 1 449 ? 33.673 15.756 1.341 1.00 50.09 543 TYR B C 1
ATOM 7988 O O . TYR B 1 449 ? 34.842 15.392 1.177 1.00 44.40 543 TYR B O 1
ATOM 7997 N N . GLY B 1 450 ? 33.187 16.135 2.517 1.00 52.96 544 GLY B N 1
ATOM 7998 C CA . GLY B 1 450 ? 33.967 16.095 3.745 1.00 43.79 544 GLY B CA 1
ATOM 7999 C C . GLY B 1 450 ? 33.433 15.017 4.671 1.00 52.05 544 GLY B C 1
ATOM 8000 O O . GLY B 1 450 ? 32.226 14.766 4.715 1.00 51.32 544 GLY B O 1
ATOM 8001 N N . LEU B 1 451 ? 34.342 14.368 5.395 1.00 57.26 545 LEU B N 1
ATOM 8002 C CA . LEU B 1 451 ? 33.973 13.322 6.336 1.00 46.10 545 LEU B CA 1
ATOM 8003 C C . LEU B 1 451 ? 34.939 13.364 7.507 1.00 48.80 545 LEU B C 1
ATOM 8004 O O . LEU B 1 451 ? 36.145 13.521 7.309 1.00 54.02 545 LEU B O 1
ATOM 8009 N N . ASP B 1 452 ? 34.405 13.225 8.720 1.00 51.62 546 ASP B N 1
ATOM 8010 C CA . ASP B 1 452 ? 35.216 13.145 9.934 1.00 47.03 546 ASP B CA 1
ATOM 8011 C C . ASP B 1 452 ? 36.228 14.288 10.002 1.00 43.81 546 ASP B C 1
ATOM 8012 O O . ASP B 1 452 ? 37.436 14.079 10.142 1.00 46.93 546 ASP B O 1
ATOM 8017 N N . ILE B 1 453 ? 35.722 15.512 9.877 1.00 44.36 547 ILE B N 1
ATOM 8018 C CA . ILE B 1 453 ? 36.518 16.724 10.028 1.00 46.45 547 ILE B CA 1
ATOM 8019 C C . ILE B 1 453 ? 35.951 17.511 11.198 1.00 46.71 547 ILE B C 1
ATOM 8020 O O . ILE B 1 453 ? 34.737 17.725 11.275 1.00 44.43 547 ILE B O 1
ATOM 8025 N N . ASP B 1 454 ? 36.826 17.946 12.103 1.00 51.56 548 ASP B N 1
ATOM 8026 C CA . ASP B 1 454 ? 36.357 18.645 13.294 1.00 47.32 548 ASP B CA 1
ATOM 8027 C C . ASP B 1 454 ? 35.841 20.037 12.948 1.00 46.97 548 ASP B C 1
ATOM 8028 O O . ASP B 1 454 ? 34.734 20.416 13.348 1.00 49.41 548 ASP B O 1
ATOM 8033 N N . THR B 1 455 ? 36.623 20.813 12.201 1.00 45.13 549 THR B N 1
ATOM 8034 C CA . THR B 1 455 ? 36.264 22.185 11.865 1.00 44.87 549 THR B CA 1
ATOM 8035 C C . THR B 1 455 ? 36.471 22.410 10.376 1.00 47.06 549 THR B C 1
ATOM 8036 O O . THR B 1 455 ? 37.586 22.252 9.870 1.00 48.54 549 THR B O 1
ATOM 8040 N N . VAL B 1 456 ? 35.398 22.778 9.681 1.00 42.94 550 VAL B N 1
ATOM 8041 C CA . VAL B 1 456 ? 35.441 23.149 8.274 1.00 42.11 550 VAL B CA 1
ATOM 8042 C C . VAL B 1 456 ? 35.020 24.606 8.160 1.00 44.13 550 VAL B C 1
ATOM 8043 O O . VAL B 1 456 ? 34.073 25.040 8.825 1.00 44.94 550 VAL B O 1
ATOM 8047 N N . TYR B 1 457 ? 35.732 25.364 7.328 1.00 43.97 551 TYR B N 1
ATOM 8048 C CA . TYR B 1 457 ? 35.367 26.741 7.024 1.00 44.28 551 TYR B CA 1
ATOM 8049 C C . TYR B 1 457 ? 35.424 26.937 5.519 1.00 43.72 551 TYR B C 1
ATOM 8050 O O . TYR B 1 457 ? 36.461 26.682 4.897 1.00 41.34 551 TYR B O 1
ATOM 8059 N N . SER B 1 458 ? 34.315 27.391 4.939 1.00 43.90 552 SER B N 1
ATOM 8060 C CA . SER B 1 458 ? 34.228 27.713 3.518 1.00 38.70 552 SER B CA 1
ATOM 8061 C C . SER B 1 458 ? 33.748 29.154 3.397 1.00 39.03 552 SER B C 1
ATOM 8062 O O . SER B 1 458 ? 32.575 29.446 3.656 1.00 42.87 552 SER B O 1
ATOM 8065 N N . GLY B 1 459 ? 34.655 30.050 2.998 1.00 44.21 553 GLY B N 1
ATOM 8066 C CA . GLY B 1 459 ? 34.392 31.460 3.047 1.00 41.03 553 GLY B CA 1
ATOM 8067 C C . GLY B 1 459 ? 33.428 31.915 1.967 1.00 42.12 553 GLY B C 1
ATOM 8068 O O . GLY B 1 459 ? 32.964 31.127 1.131 1.00 42.22 553 GLY B O 1
ATOM 8069 N N . PRO B 1 460 ? 33.120 33.215 1.978 1.00 41.13 554 PRO B N 1
ATOM 8070 C CA . PRO B 1 460 ? 32.156 33.749 1.001 1.00 40.68 554 PRO B CA 1
ATOM 8071 C C . PRO B 1 460 ? 32.637 33.663 -0.436 1.00 45.34 554 PRO B C 1
ATOM 8072 O O . PRO B 1 460 ? 31.811 33.553 -1.352 1.00 50.22 554 PRO B O 1
ATOM 8076 N N . GLY B 1 461 ? 33.949 33.717 -0.665 1.00 41.03 555 GLY B N 1
ATOM 8077 C CA . GLY B 1 461 ? 34.482 33.609 -2.009 1.00 37.82 555 GLY B CA 1
ATOM 8078 C C . GLY B 1 461 ? 34.438 32.222 -2.608 1.00 37.69 555 GLY B C 1
ATOM 8079 O O . GLY B 1 461 ? 34.625 32.079 -3.819 1.00 40.62 555 GLY B O 1
ATOM 8080 N N . ASP B 1 462 ? 34.199 31.199 -1.797 1.00 36.83 556 ASP B N 1
ATOM 8081 C CA . ASP B 1 462 ? 34.117 29.844 -2.314 1.00 36.22 556 ASP B CA 1
ATOM 8082 C C . ASP B 1 462 ? 32.904 29.687 -3.222 1.00 47.90 556 ASP B C 1
ATOM 8083 O O . ASP B 1 462 ? 31.884 30.363 -3.063 1.00 45.13 556 ASP B O 1
ATOM 8088 N N . ARG B 1 463 ? 33.030 28.784 -4.192 1.00 47.39 557 ARG B N 1
ATOM 8089 C CA . ARG B 1 463 ? 31.940 28.481 -5.115 1.00 37.01 557 ARG B CA 1
ATOM 8090 C C . ARG B 1 463 ? 32.050 27.010 -5.487 1.00 38.80 557 ARG B C 1
ATOM 8091 O O . ARG B 1 463 ? 32.947 26.628 -6.244 1.00 43.27 557 ARG B O 1
ATOM 8099 N N . PHE B 1 464 ? 31.145 26.198 -4.948 1.00 43.20 558 PHE B N 1
ATOM 8100 C CA . PHE B 1 464 ? 31.066 24.771 -5.233 1.00 43.43 558 PHE B CA 1
ATOM 8101 C C . PHE B 1 464 ? 29.656 24.472 -5.720 1.00 44.90 558 PHE B C 1
ATOM 8102 O O . PHE B 1 464 ? 28.690 24.663 -4.975 1.00 49.92 558 PHE B O 1
ATOM 8110 N N . GLY B 1 465 ? 29.530 24.012 -6.959 1.00 43.41 559 GLY B N 1
ATOM 8111 C CA . GLY B 1 465 ? 28.201 23.746 -7.478 1.00 44.47 559 GLY B CA 1
ATOM 8112 C C . GLY B 1 465 ? 28.247 23.133 -8.860 1.00 47.38 559 GLY B C 1
ATOM 8113 O O . GLY B 1 465 ? 29.317 22.840 -9.408 1.00 48.76 559 GLY B O 1
ATOM 8114 N N . ASN B 1 466 ? 27.045 22.944 -9.412 1.00 42.74 560 ASN B N 1
ATOM 8115 C CA . ASN B 1 466 ? 26.806 22.361 -10.729 1.00 45.37 560 ASN B CA 1
ATOM 8116 C C . ASN B 1 466 ? 27.286 20.916 -10.781 1.00 48.39 560 ASN B C 1
ATOM 8117 O O . ASN B 1 466 ? 28.416 20.630 -11.189 1.00 47.91 560 ASN B O 1
ATOM 8122 N N . ASN B 1 467 ? 26.413 20.003 -10.365 1.00 53.87 561 ASN B N 1
ATOM 8123 C CA . ASN B 1 467 ? 26.722 18.586 -10.289 1.00 51.59 561 ASN B CA 1
ATOM 8124 C C . ASN B 1 467 ? 26.818 17.967 -11.682 1.00 51.15 561 ASN B C 1
ATOM 8125 O O . ASN B 1 467 ? 26.509 18.591 -12.703 1.00 58.45 561 ASN B O 1
ATOM 8130 N N . THR B 1 468 ? 27.264 16.713 -11.705 1.00 43.95 562 THR B N 1
ATOM 8131 C CA . THR B 1 468 ? 27.132 15.842 -12.861 1.00 57.25 562 THR B CA 1
ATOM 8132 C C . THR B 1 468 ? 26.113 14.736 -12.621 1.00 52.27 562 THR B C 1
ATOM 8133 O O . THR B 1 468 ? 25.808 13.975 -13.546 1.00 54.93 562 THR B O 1
ATOM 8137 N N . VAL B 1 469 ? 25.575 14.635 -11.406 1.00 49.57 563 VAL B N 1
ATOM 8138 C CA . VAL B 1 469 ? 24.628 13.589 -11.039 1.00 53.27 563 VAL B CA 1
ATOM 8139 C C . VAL B 1 469 ? 23.645 14.182 -10.041 1.00 51.45 563 VAL B C 1
ATOM 8140 O O . VAL B 1 469 ? 23.999 15.052 -9.241 1.00 53.48 563 VAL B O 1
ATOM 8144 N N . ALA B 1 470 ? 22.393 13.727 -10.106 1.00 56.14 564 ALA B N 1
ATOM 8145 C CA . ALA B 1 470 ? 21.381 14.165 -9.152 1.00 56.88 564 ALA B CA 1
ATOM 8146 C C . ALA B 1 470 ? 21.803 13.831 -7.725 1.00 56.62 564 ALA B C 1
ATOM 8147 O O . ALA B 1 470 ? 21.314 12.864 -7.133 1.00 56.27 564 ALA B O 1
ATOM 8149 N N . ASP B 1 471 ? 22.711 14.629 -7.169 1.00 55.26 565 ASP B N 1
ATOM 8150 C CA . ASP B 1 471 ? 23.276 14.380 -5.849 1.00 48.81 565 ASP B CA 1
ATOM 8151 C C . ASP B 1 471 ? 23.526 15.730 -5.186 1.00 49.67 565 ASP B C 1
ATOM 8152 O O . ASP B 1 471 ? 23.064 16.769 -5.664 1.00 49.59 565 ASP B O 1
ATOM 8157 N N . PHE B 1 472 ? 24.276 15.719 -4.091 1.00 52.14 566 PHE B N 1
ATOM 8158 C CA . PHE B 1 472 ? 24.488 16.910 -3.279 1.00 49.55 566 PHE B CA 1
ATOM 8159 C C . PHE B 1 472 ? 25.717 17.680 -3.748 1.00 50.78 566 PHE B C 1
ATOM 8160 O O . PHE B 1 472 ? 26.774 17.089 -3.995 1.00 47.99 566 PHE B O 1
ATOM 8168 N N . HIS B 1 473 ? 25.568 19.002 -3.881 1.00 47.95 567 HIS B N 1
ATOM 8169 C CA . HIS B 1 473 ? 26.710 19.853 -4.198 1.00 43.68 567 HIS B CA 1
ATOM 8170 C C . HIS B 1 473 ? 27.798 19.710 -3.144 1.00 47.28 567 HIS B C 1
ATOM 8171 O O . HIS B 1 473 ? 28.981 19.556 -3.466 1.00 48.71 567 HIS B O 1
ATOM 8178 N N . VAL B 1 474 ? 27.410 19.759 -1.873 1.00 49.71 568 VAL B N 1
ATOM 8179 C CA . VAL B 1 474 ? 28.343 19.765 -0.755 1.00 48.66 568 VAL B CA 1
ATOM 8180 C C . VAL B 1 474 ? 27.787 18.839 0.317 1.00 48.47 568 VAL B C 1
ATOM 8181 O O . VAL B 1 474 ? 26.655 19.028 0.774 1.00 49.27 568 VAL B O 1
ATOM 8185 N N . ARG B 1 475 ? 28.568 17.836 0.712 1.00 48.86 569 ARG B N 1
ATOM 8186 C CA . ARG B 1 475 ? 28.140 16.869 1.713 1.00 48.96 569 ARG B CA 1
ATOM 8187 C C . ARG B 1 475 ? 29.214 16.717 2.778 1.00 53.06 569 ARG B C 1
ATOM 8188 O O . ARG B 1 475 ? 30.409 16.673 2.466 1.00 51.61 569 ARG B O 1
ATOM 8196 N N . PHE B 1 476 ? 28.780 16.630 4.035 1.00 51.13 570 PHE B N 1
ATOM 8197 C CA . PHE B 1 476 ? 29.676 16.503 5.178 1.00 45.33 570 PHE B CA 1
ATOM 8198 C C . PHE B 1 476 ? 29.166 15.393 6.087 1.00 50.99 570 PHE B C 1
ATOM 8199 O O . PHE B 1 476 ? 28.008 15.423 6.516 1.00 47.90 570 PHE B O 1
ATOM 8207 N N . ASP B 1 477 ? 30.028 14.421 6.378 1.00 50.48 571 ASP B N 1
ATOM 8208 C CA . ASP B 1 477 ? 29.680 13.259 7.188 1.00 46.70 571 ASP B CA 1
ATOM 8209 C C . ASP B 1 477 ? 30.443 13.316 8.503 1.00 49.49 571 ASP B C 1
ATOM 8210 O O . ASP B 1 477 ? 31.679 13.341 8.505 1.00 46.63 571 ASP B O 1
ATOM 8215 N N . SER B 1 478 ? 29.707 13.319 9.614 1.00 54.18 572 SER B N 1
ATOM 8216 C CA . SER B 1 478 ? 30.292 13.262 10.954 1.00 46.73 572 SER B CA 1
ATOM 8217 C C . SER B 1 478 ? 31.338 14.357 11.148 1.00 49.87 572 SER B C 1
ATOM 8218 O O . SER B 1 478 ? 32.456 14.115 11.609 1.00 51.95 572 SER B O 1
ATOM 8221 N N . CYS B 1 479 ? 30.966 15.576 10.774 1.00 48.37 573 CYS B N 1
ATOM 8222 C CA . CYS B 1 479 ? 31.804 16.750 10.961 1.00 48.91 573 CYS B CA 1
ATOM 8223 C C . CYS B 1 479 ? 31.198 17.629 12.046 1.00 44.76 573 CYS B C 1
ATOM 8224 O O . CYS B 1 479 ? 29.989 17.872 12.052 1.00 49.72 573 CYS B O 1
ATOM 8227 N N . ARG B 1 480 ? 32.043 18.107 12.960 1.00 45.06 574 ARG B N 1
ATOM 8228 C CA . ARG B 1 480 ? 31.547 18.782 14.156 1.00 49.86 574 ARG B CA 1
ATOM 8229 C C . ARG B 1 480 ? 31.169 20.235 13.879 1.00 48.05 574 ARG B C 1
ATOM 8230 O O . ARG B 1 480 ? 30.011 20.631 14.048 1.00 52.69 574 ARG B O 1
ATOM 8238 N N . ASP B 1 481 ? 32.137 21.044 13.458 1.00 43.39 575 ASP B N 1
ATOM 8239 C CA . ASP B 1 481 ? 31.975 22.488 13.334 1.00 45.80 575 ASP B CA 1
ATOM 8240 C C . ASP B 1 481 ? 32.060 22.880 11.865 1.00 53.52 575 ASP B C 1
ATOM 8241 O O . ASP B 1 481 ? 33.110 22.712 11.235 1.00 51.03 575 ASP B O 1
ATOM 8246 N N . LEU B 1 482 ? 30.967 23.418 11.327 1.00 52.92 576 LEU B N 1
ATOM 8247 C CA . LEU B 1 482 ? 30.883 23.751 9.910 1.00 52.08 576 LEU B CA 1
ATOM 8248 C C . LEU B 1 482 ? 30.456 25.201 9.751 1.00 49.11 576 LEU B C 1
ATOM 8249 O O . LEU B 1 482 ? 29.386 25.593 10.230 1.00 45.79 576 LEU B O 1
ATOM 8254 N N . THR B 1 483 ? 31.289 25.991 9.072 1.00 43.82 577 THR B N 1
ATOM 8255 C CA . THR B 1 483 ? 30.976 27.371 8.714 1.00 38.26 577 THR B CA 1
ATOM 8256 C C . THR B 1 483 ? 31.003 27.472 7.194 1.00 46.45 577 THR B C 1
ATOM 8257 O O . THR B 1 483 ? 32.076 27.437 6.581 1.00 40.81 577 THR B O 1
ATOM 8261 N N . LEU B 1 484 ? 29.824 27.596 6.593 1.00 45.84 578 LEU B N 1
ATOM 8262 C CA . LEU B 1 484 ? 29.660 27.552 5.142 1.00 41.78 578 LEU B CA 1
ATOM 8263 C C . LEU B 1 484 ? 29.062 28.876 4.676 1.00 43.74 578 LEU B C 1
ATOM 8264 O O . LEU B 1 484 ? 27.853 29.100 4.800 1.00 44.15 578 LEU B O 1
ATOM 8269 N N . LEU B 1 485 ? 29.909 29.745 4.131 1.00 42.57 579 LEU B N 1
ATOM 8270 C CA . LEU B 1 485 ? 29.497 31.072 3.696 1.00 47.87 579 LEU B CA 1
ATOM 8271 C C . LEU B 1 485 ? 29.527 31.246 2.185 1.00 41.82 579 LEU B C 1
ATOM 8272 O O . LEU B 1 485 ? 29.240 32.345 1.697 1.00 42.47 579 LEU B O 1
ATOM 8277 N N . GLY B 1 486 ? 29.855 30.197 1.430 1.00 40.56 580 GLY B N 1
ATOM 8278 C CA . GLY B 1 486 ? 30.089 30.327 0.008 1.00 43.44 580 GLY B CA 1
ATOM 8279 C C . GLY B 1 486 ? 28.836 30.167 -0.837 1.00 47.97 580 GLY B C 1
ATOM 8280 O O . GLY B 1 486 ? 27.716 30.034 -0.346 1.00 50.61 580 GLY B O 1
ATOM 8281 N N . ASP B 1 487 ? 29.053 30.191 -2.149 1.00 44.97 581 ASP B N 1
ATOM 8282 C CA . ASP B 1 487 ? 27.991 30.009 -3.135 1.00 44.05 581 ASP B CA 1
ATOM 8283 C C . ASP B 1 487 ? 27.947 28.531 -3.500 1.00 44.12 581 ASP B C 1
ATOM 8284 O O . ASP B 1 487 ? 28.783 28.041 -4.263 1.00 42.54 581 ASP B O 1
ATOM 8289 N N . TYR B 1 488 ? 26.969 27.813 -2.949 1.00 41.74 582 TYR B N 1
ATOM 8290 C CA . TYR B 1 488 ? 26.776 26.398 -3.236 1.00 44.48 582 TYR B CA 1
ATOM 8291 C C . TYR B 1 488 ? 25.510 26.156 -4.051 1.00 46.21 582 TYR B C 1
ATOM 8292 O O . TYR B 1 488 ? 24.877 25.104 -3.935 1.00 49.28 582 TYR B O 1
ATOM 8301 N N . SER B 1 489 ? 25.137 27.121 -4.883 1.00 44.61 583 SER B N 1
ATOM 8302 C CA . SER B 1 489 ? 23.912 27.050 -5.659 1.00 52.11 583 SER B CA 1
ATOM 8303 C C . SER B 1 489 ? 24.148 26.308 -6.973 1.00 47.99 583 SER B C 1
ATOM 8304 O O . SER B 1 489 ? 25.271 25.934 -7.319 1.00 50.17 583 SER B O 1
ATOM 8307 N N . SER B 1 490 ? 23.067 26.086 -7.712 1.00 50.21 584 SER B N 1
ATOM 8308 C CA . SER B 1 490 ? 23.155 25.665 -9.100 1.00 50.34 584 SER B CA 1
ATOM 8309 C C . SER B 1 490 ? 23.080 26.896 -9.989 1.00 47.23 584 SER B C 1
ATOM 8310 O O . SER B 1 490 ? 22.335 27.838 -9.702 1.00 46.08 584 SER B O 1
ATOM 8313 N N . THR B 1 491 ? 23.866 26.894 -11.060 1.00 53.60 585 THR B N 1
ATOM 8314 C CA . THR B 1 491 ? 23.800 27.984 -12.022 1.00 53.68 585 THR B CA 1
ATOM 8315 C C . THR B 1 491 ? 22.435 27.996 -12.694 1.00 59.01 585 THR B C 1
ATOM 8316 O O . THR B 1 491 ? 22.019 26.999 -13.290 1.00 57.58 585 THR B O 1
ATOM 8320 N N . ASP B 1 492 ? 21.728 29.121 -12.577 1.00 61.08 586 ASP B N 1
ATOM 8321 C CA . ASP B 1 492 ? 20.436 29.297 -13.240 1.00 61.22 586 ASP B CA 1
ATOM 8322 C C . ASP B 1 492 ? 20.705 29.812 -14.651 1.00 65.67 586 ASP B C 1
ATOM 8323 O O . ASP B 1 492 ? 20.655 31.010 -14.937 1.00 75.51 586 ASP B O 1
ATOM 8328 N N . TYR B 1 493 ? 21.004 28.873 -15.546 1.00 67.75 587 TYR B N 1
ATOM 8329 C CA . TYR B 1 493 ? 21.381 29.219 -16.909 1.00 71.07 587 TYR B CA 1
ATOM 8330 C C . TYR B 1 493 ? 20.225 29.882 -17.651 1.00 74.53 587 TYR B C 1
ATOM 8331 O O . TYR B 1 493 ? 19.050 29.592 -17.411 1.00 70.52 587 TYR B O 1
ATOM 8340 N N . THR B 1 494 ? 20.574 30.782 -18.566 1.00 80.56 588 THR B N 1
ATOM 8341 C CA . THR B 1 494 ? 19.614 31.286 -19.536 1.00 80.04 588 THR B CA 1
ATOM 8342 C C . THR B 1 494 ? 19.392 30.233 -20.616 1.00 86.36 588 THR B C 1
ATOM 8343 O O . THR B 1 494 ? 20.320 29.517 -21.004 1.00 83.00 588 THR B O 1
ATOM 8347 N N . GLN B 1 495 ? 18.157 30.139 -21.099 1.00 85.48 589 GLN B N 1
ATOM 8348 C CA . GLN B 1 495 ? 17.779 29.046 -21.983 1.00 85.76 589 GLN B CA 1
ATOM 8349 C C . GLN B 1 495 ? 18.244 29.289 -23.415 1.00 83.88 589 GLN B C 1
ATOM 8350 O O . GLN B 1 495 ? 18.431 30.429 -23.852 1.00 83.85 589 GLN B O 1
ATOM 8356 N N . TRP B 1 496 ? 18.428 28.190 -24.144 1.00 86.89 590 TRP B N 1
ATOM 8357 C CA . TRP B 1 496 ? 18.809 28.252 -25.548 1.00 93.27 590 TRP B CA 1
ATOM 8358 C C . TRP B 1 496 ? 17.605 28.617 -26.409 1.00 94.58 590 TRP B C 1
ATOM 8359 O O . TRP B 1 496 ? 16.540 28.002 -26.300 1.00 90.02 590 TRP B O 1
ATOM 8370 N N . VAL B 1 497 ? 17.774 29.624 -27.264 1.00 93.74 591 VAL B N 1
ATOM 8371 C CA . VAL B 1 497 ? 16.724 30.088 -28.162 1.00 94.70 591 VAL B CA 1
ATOM 8372 C C . VAL B 1 497 ? 17.285 30.183 -29.571 1.00 102.00 591 VAL B C 1
ATOM 8373 O O . VAL B 1 497 ? 18.485 30.394 -29.769 1.00 97.81 591 VAL B O 1
ATOM 8377 N N . THR B 1 498 ? 16.405 30.034 -30.556 1.00 104.62 592 THR B N 1
ATOM 8378 C CA . THR B 1 498 ? 16.802 30.151 -31.947 1.00 103.98 592 THR B CA 1
ATOM 8379 C C . THR B 1 498 ? 16.717 31.600 -32.404 1.00 107.56 592 THR B C 1
ATOM 8380 O O . THR B 1 498 ? 15.804 32.335 -32.015 1.00 112.95 592 THR B O 1
ATOM 8384 N N . ALA B 1 499 ? 17.697 32.004 -33.217 1.00 109.52 593 ALA B N 1
ATOM 8385 C CA . ALA B 1 499 ? 17.742 33.322 -33.850 1.00 113.21 593 ALA B CA 1
ATOM 8386 C C . ALA B 1 499 ? 17.940 34.430 -32.818 1.00 119.48 593 ALA B C 1
ATOM 8387 O O . ALA B 1 499 ? 17.276 35.467 -32.861 1.00 121.49 593 ALA B O 1
ATOM 8389 N N . THR B 1 500 ? 18.864 34.210 -31.884 1.00 117.21 594 THR B N 1
ATOM 8390 C CA . THR B 1 500 ? 19.236 35.211 -30.895 1.00 118.18 594 THR B CA 1
ATOM 8391 C C . THR B 1 500 ? 20.750 35.374 -30.901 1.00 118.87 594 THR B C 1
ATOM 8392 O O . THR B 1 500 ? 21.491 34.424 -31.165 1.00 112.39 594 THR B O 1
ATOM 8396 N N . ALA B 1 501 ? 21.206 36.591 -30.610 1.00 123.79 595 ALA B N 1
ATOM 8397 C CA . ALA B 1 501 ? 22.627 36.911 -30.693 1.00 118.20 595 ALA B CA 1
ATOM 8398 C C . ALA B 1 501 ? 23.336 36.490 -29.411 1.00 114.46 595 ALA B C 1
ATOM 8399 O O . ALA B 1 501 ? 22.966 36.929 -28.316 1.00 107.17 595 ALA B O 1
ATOM 8401 N N . VAL B 1 502 ? 24.357 35.648 -29.548 1.00 111.14 596 VAL B N 1
ATOM 8402 C CA . VAL B 1 502 ? 25.131 35.169 -28.404 1.00 106.32 596 VAL B CA 1
ATOM 8403 C C . VAL B 1 502 ? 26.621 35.337 -28.685 1.00 98.70 596 VAL B C 1
ATOM 8404 O O . VAL B 1 502 ? 27.078 35.065 -29.806 1.00 98.46 596 VAL B O 1
ATOM 8408 N N . PRO B 1 503 ? 27.409 35.798 -27.717 1.00 91.03 597 PRO B N 1
ATOM 8409 C CA . PRO B 1 503 ? 28.858 35.890 -27.906 1.00 79.83 597 PRO B CA 1
ATOM 8410 C C . PRO B 1 503 ? 29.564 34.594 -27.527 1.00 76.82 597 PRO B C 1
ATOM 8411 O O . PRO B 1 503 ? 29.029 33.747 -26.809 1.00 79.86 597 PRO B O 1
ATOM 8415 N N . VAL B 1 504 ? 30.790 34.450 -28.031 1.00 72.53 598 VAL B N 1
ATOM 8416 C CA . VAL B 1 504 ? 31.586 33.270 -27.708 1.00 73.99 598 VAL B CA 1
ATOM 8417 C C . VAL B 1 504 ? 31.970 33.325 -26.234 1.00 72.41 598 VAL B C 1
ATOM 8418 O O . VAL B 1 504 ? 32.594 34.287 -25.770 1.00 62.51 598 VAL B O 1
ATOM 8422 N N . GLY B 1 505 ? 31.586 32.292 -25.489 1.00 74.00 599 GLY B N 1
ATOM 8423 C CA . GLY B 1 505 ? 31.698 32.271 -24.049 1.00 64.15 599 GLY B CA 1
ATOM 8424 C C . GLY B 1 505 ? 30.364 32.283 -23.334 1.00 70.64 599 GLY B C 1
ATOM 8425 O O . GLY B 1 505 ? 30.314 31.967 -22.138 1.00 69.69 599 GLY B O 1
ATOM 8426 N N . ALA B 1 506 ? 29.287 32.643 -24.029 1.00 69.50 600 ALA B N 1
ATOM 8427 C CA . ALA B 1 506 ? 27.958 32.580 -23.441 1.00 71.75 600 ALA B CA 1
ATOM 8428 C C . ALA B 1 506 ? 27.567 31.133 -23.171 1.00 73.06 600 ALA B C 1
ATOM 8429 O O . ALA B 1 506 ? 28.051 30.203 -23.822 1.00 71.81 600 ALA B O 1
ATOM 8431 N N . LYS B 1 507 ? 26.679 30.947 -22.197 1.00 75.41 601 LYS B N 1
ATOM 8432 C CA . LYS B 1 507 ? 26.301 29.619 -21.731 1.00 73.62 601 LYS B CA 1
ATOM 8433 C C . LYS B 1 507 ? 24.788 29.471 -21.785 1.00 74.18 601 LYS B C 1
ATOM 8434 O O . LYS B 1 507 ? 24.067 30.190 -21.086 1.00 74.36 601 LYS B O 1
ATOM 8440 N N . ARG B 1 508 ? 24.314 28.536 -22.605 1.00 69.77 602 ARG B N 1
ATOM 8441 C CA . ARG B 1 508 ? 22.896 28.242 -22.741 1.00 78.00 602 ARG B CA 1
ATOM 8442 C C . ARG B 1 508 ? 22.627 26.807 -22.302 1.00 73.67 602 ARG B C 1
ATOM 8443 O O . ARG B 1 508 ? 23.526 25.960 -22.296 1.00 67.21 602 ARG B O 1
ATOM 8451 N N . TRP B 1 509 ? 21.376 26.539 -21.931 1.00 72.21 603 TRP B N 1
ATOM 8452 C CA . TRP B 1 509 ? 20.961 25.217 -21.485 1.00 70.28 603 TRP B CA 1
ATOM 8453 C C . TRP B 1 509 ? 19.802 24.710 -22.332 1.00 77.47 603 TRP B C 1
ATOM 8454 O O . TRP B 1 509 ? 18.994 25.491 -22.845 1.00 80.26 603 TRP B O 1
ATOM 8465 N N . ASN B 1 510 ? 19.729 23.388 -22.468 1.00 76.96 604 ASN B N 1
ATOM 8466 C CA . ASN B 1 510 ? 18.659 22.737 -23.217 1.00 71.69 604 ASN B CA 1
ATOM 8467 C C . ASN B 1 510 ? 18.479 21.334 -22.663 1.00 68.37 604 ASN B C 1
ATOM 8468 O O . ASN B 1 510 ? 19.434 20.554 -22.628 1.00 68.56 604 ASN B O 1
ATOM 8473 N N . GLY B 1 511 ? 17.263 21.016 -22.232 1.00 65.84 605 GLY B N 1
ATOM 8474 C CA . GLY B 1 511 ? 17.002 19.724 -21.632 1.00 61.34 605 GLY B CA 1
ATOM 8475 C C . GLY B 1 511 ? 17.648 19.580 -20.270 1.00 68.72 605 GLY B C 1
ATOM 8476 O O . GLY B 1 511 ? 17.329 20.328 -19.340 1.00 65.64 605 GLY B O 1
ATOM 8477 N N . ALA B 1 512 ? 18.566 18.625 -20.141 1.00 66.82 606 ALA B N 1
ATOM 8478 C CA . ALA B 1 512 ? 19.251 18.370 -18.881 1.00 63.82 606 ALA B CA 1
ATOM 8479 C C . ALA B 1 512 ? 20.710 18.810 -18.905 1.00 61.61 606 ALA B C 1
ATOM 8480 O O . ALA B 1 512 ? 21.441 18.543 -17.946 1.00 57.03 606 ALA B O 1
ATOM 8482 N N . ASN B 1 513 ? 21.149 19.485 -19.962 1.00 59.64 607 ASN B N 1
ATOM 8483 C CA . ASN B 1 513 ? 22.555 19.806 -20.147 1.00 57.41 607 ASN B CA 1
ATOM 8484 C C . ASN B 1 513 ? 22.750 21.308 -20.316 1.00 60.96 607 ASN B C 1
ATOM 8485 O O . ASN B 1 513 ? 21.800 22.070 -20.510 1.00 61.80 607 ASN B O 1
ATOM 8490 N N . ALA B 1 514 ? 24.015 21.722 -20.229 1.00 64.11 608 ALA B N 1
ATOM 8491 C CA . ALA B 1 514 ? 24.425 23.105 -20.420 1.00 62.91 608 ALA B CA 1
ATOM 8492 C C . ALA B 1 514 ? 25.605 23.144 -21.380 1.00 60.23 608 ALA B C 1
ATOM 8493 O O . ALA B 1 514 ? 26.355 22.172 -21.500 1.00 59.08 608 ALA B O 1
ATOM 8495 N N . TYR B 1 515 ? 25.767 24.274 -22.067 1.00 62.74 609 TYR B N 1
ATOM 8496 C CA . TYR B 1 515 ? 26.750 24.373 -23.137 1.00 65.01 609 TYR B CA 1
ATOM 8497 C C . TYR B 1 515 ? 27.401 25.749 -23.138 1.00 66.12 609 TYR B C 1
ATOM 8498 O O . TYR B 1 515 ? 26.861 26.717 -22.600 1.00 66.99 609 TYR B O 1
ATOM 8507 N N . VAL B 1 516 ? 28.574 25.820 -23.765 1.00 60.90 610 VAL B N 1
ATOM 8508 C CA . VAL B 1 516 ? 29.314 27.062 -23.947 1.00 69.28 610 VAL B CA 1
ATOM 8509 C C . VAL B 1 516 ? 29.512 27.288 -25.440 1.00 73.29 610 VAL B C 1
ATOM 8510 O O . VAL B 1 516 ? 29.685 26.333 -26.206 1.00 72.62 610 VAL B O 1
ATOM 8514 N N . ALA B 1 517 ? 29.460 28.551 -25.857 1.00 73.01 611 ALA B N 1
ATOM 8515 C CA . ALA B 1 517 ? 29.682 28.897 -27.253 1.00 72.56 611 ALA B CA 1
ATOM 8516 C C . ALA B 1 517 ? 31.177 28.961 -27.539 1.00 73.76 611 ALA B C 1
ATOM 8517 O O . ALA B 1 517 ? 31.928 29.626 -26.819 1.00 70.01 611 ALA B O 1
ATOM 8519 N N . GLU B 1 518 ? 31.607 28.260 -28.586 1.00 78.94 612 GLU B N 1
ATOM 8520 C CA . GLU B 1 518 ? 33.005 28.236 -28.993 1.00 74.95 612 GLU B CA 1
ATOM 8521 C C . GLU B 1 518 ? 33.299 29.180 -30.149 1.00 77.79 612 GLU B C 1
ATOM 8522 O O . GLU B 1 518 ? 34.464 29.322 -30.535 1.00 80.07 612 GLU B O 1
ATOM 8528 N N . ALA B 1 519 ? 32.278 29.827 -30.708 1.00 80.89 613 ALA B N 1
ATOM 8529 C CA . ALA B 1 519 ? 32.469 30.766 -31.805 1.00 80.45 613 ALA B CA 1
ATOM 8530 C C . ALA B 1 519 ? 31.307 31.745 -31.810 1.00 82.90 613 ALA B C 1
ATOM 8531 O O . ALA B 1 519 ? 30.145 31.325 -31.818 1.00 86.68 613 ALA B O 1
ATOM 8533 N N . ALA B 1 520 ? 31.621 33.038 -31.801 1.00 84.11 614 ALA B N 1
ATOM 8534 C CA . ALA B 1 520 ? 30.586 34.062 -31.833 1.00 87.74 614 ALA B CA 1
ATOM 8535 C C . ALA B 1 520 ? 29.819 33.987 -33.145 1.00 94.94 614 ALA B C 1
ATOM 8536 O O . ALA B 1 520 ? 30.406 34.090 -34.227 1.00 82.92 614 ALA B O 1
ATOM 8538 N N . GLY B 1 521 ? 28.513 33.798 -33.050 1.00 104.05 615 GLY B N 1
ATOM 8539 C CA . GLY B 1 521 ? 27.700 33.692 -34.240 1.00 103.19 615 GLY B CA 1
ATOM 8540 C C . GLY B 1 521 ? 26.229 33.780 -33.917 1.00 108.35 615 GLY B C 1
ATOM 8541 O O . GLY B 1 521 ? 25.836 34.266 -32.856 1.00 109.33 615 GLY B O 1
ATOM 8542 N N . THR B 1 522 ? 25.416 33.297 -34.851 1.00 112.22 616 THR B N 1
ATOM 8543 C CA . THR B 1 522 ? 23.967 33.331 -34.722 1.00 109.15 616 THR B CA 1
ATOM 8544 C C . THR B 1 522 ? 23.428 31.916 -34.561 1.00 100.84 616 THR B C 1
ATOM 8545 O O . THR B 1 522 ? 23.877 30.987 -35.240 1.00 93.03 616 THR B O 1
ATOM 8549 N N . THR B 1 523 ? 22.457 31.768 -33.663 1.00 105.71 617 THR B N 1
ATOM 8550 C CA . THR B 1 523 ? 21.925 30.453 -33.336 1.00 101.84 617 THR B CA 1
ATOM 8551 C C . THR B 1 523 ? 21.241 29.820 -34.540 1.00 100.61 617 THR B C 1
ATOM 8552 O O . THR B 1 523 ? 20.500 30.478 -35.275 1.00 96.68 617 THR B O 1
ATOM 8556 N N . GLY B 1 524 ? 21.490 28.529 -34.733 1.00 93.96 618 GLY B N 1
ATOM 8557 C CA . GLY B 1 524 ? 20.763 27.752 -35.709 1.00 85.17 618 GLY B CA 1
ATOM 8558 C C . GLY B 1 524 ? 19.428 27.289 -35.157 1.00 94.19 618 GLY B C 1
ATOM 8559 O O . GLY B 1 524 ? 18.928 27.776 -34.141 1.00 99.28 618 GLY B O 1
ATOM 8560 N N . ALA B 1 525 ? 18.844 26.318 -35.853 1.00 98.19 619 ALA B N 1
ATOM 8561 C CA . ALA B 1 525 ? 17.559 25.756 -35.468 1.00 97.62 619 ALA B CA 1
ATOM 8562 C C . ALA B 1 525 ? 17.681 24.380 -34.831 1.00 94.15 619 ALA B C 1
ATOM 8563 O O . ALA B 1 525 ? 16.673 23.830 -34.378 1.00 92.55 619 ALA B O 1
ATOM 8565 N N . THR B 1 526 ? 18.886 23.815 -34.783 1.00 90.30 620 THR B N 1
ATOM 8566 C CA . THR B 1 526 ? 19.113 22.500 -34.185 1.00 90.27 620 THR B CA 1
ATOM 8567 C C . THR B 1 526 ? 19.482 22.700 -32.721 1.00 93.18 620 THR B C 1
ATOM 8568 O O . THR B 1 526 ? 20.636 22.959 -32.378 1.00 88.68 620 THR B O 1
ATOM 8572 N N . ALA B 1 527 ? 18.483 22.578 -31.849 1.00 92.74 621 ALA B N 1
ATOM 8573 C CA . ALA B 1 527 ? 18.712 22.746 -30.423 1.00 86.84 621 ALA B CA 1
ATOM 8574 C C . ALA B 1 527 ? 19.744 21.731 -29.937 1.00 88.41 621 ALA B C 1
ATOM 8575 O O . ALA B 1 527 ? 19.678 20.551 -30.305 1.00 83.45 621 ALA B O 1
ATOM 8577 N N . PRO B 1 528 ? 20.708 22.150 -29.118 1.00 91.36 622 PRO B N 1
ATOM 8578 C CA . PRO B 1 528 ? 21.778 21.231 -28.711 1.00 83.50 622 PRO B CA 1
ATOM 8579 C C . PRO B 1 528 ? 21.270 20.167 -27.750 1.00 77.10 622 PRO B C 1
ATOM 8580 O O . PRO B 1 528 ? 20.552 20.458 -26.790 1.00 73.91 622 PRO B O 1
ATOM 8584 N N . THR B 1 529 ? 21.652 18.918 -28.025 1.00 73.79 623 THR B N 1
ATOM 8585 C CA . THR B 1 529 ? 21.212 17.777 -27.237 1.00 70.69 623 THR B CA 1
ATOM 8586 C C . THR B 1 529 ? 22.346 16.845 -26.831 1.00 74.13 623 THR B C 1
ATOM 8587 O O . THR B 1 529 ? 22.082 15.838 -26.165 1.00 70.01 623 THR B O 1
ATOM 8591 N N . HIS B 1 530 ? 23.587 17.145 -27.203 1.00 71.46 624 HIS B N 1
ATOM 8592 C CA . HIS B 1 530 ? 24.679 16.205 -27.004 1.00 63.68 624 HIS B CA 1
ATOM 8593 C C . HIS B 1 530 ? 25.174 16.229 -25.560 1.00 68.34 624 HIS B C 1
ATOM 8594 O O . HIS B 1 530 ? 24.976 17.195 -24.817 1.00 67.77 624 HIS B O 1
ATOM 8601 N N . THR B 1 531 ? 25.833 15.138 -25.168 1.00 67.50 625 THR B N 1
ATOM 8602 C CA . THR B 1 531 ? 26.334 14.959 -23.811 1.00 60.86 625 THR B CA 1
ATOM 8603 C C . THR B 1 531 ? 27.855 14.999 -23.732 1.00 66.79 625 THR B C 1
ATOM 8604 O O . THR B 1 531 ? 28.420 14.654 -22.689 1.00 63.42 625 THR B O 1
ATOM 8608 N N . SER B 1 532 ? 28.529 15.409 -24.804 1.00 71.74 626 SER B N 1
ATOM 8609 C CA . SER B 1 532 ? 29.984 15.447 -24.832 1.00 68.23 626 SER B CA 1
ATOM 8610 C C . SER B 1 532 ? 30.437 16.187 -26.081 1.00 67.81 626 SER B C 1
ATOM 8611 O O . SER B 1 532 ? 29.726 16.219 -27.091 1.00 71.66 626 SER B O 1
ATOM 8614 N N . GLY B 1 533 ? 31.625 16.785 -25.996 1.00 62.84 627 GLY B N 1
ATOM 8615 C CA . GLY B 1 533 ? 32.250 17.415 -27.142 1.00 64.66 627 GLY B CA 1
ATOM 8616 C C . GLY B 1 533 ? 31.503 18.638 -27.655 1.00 68.60 627 GLY B C 1
ATOM 8617 O O . GLY B 1 533 ? 30.701 19.268 -26.958 1.00 67.90 627 GLY B O 1
ATOM 8618 N N . THR B 1 534 ? 31.784 18.965 -28.914 1.00 72.92 628 THR B N 1
ATOM 8619 C CA . THR B 1 534 ? 31.229 20.136 -29.577 1.00 79.05 628 THR B CA 1
ATOM 8620 C C . THR B 1 534 ? 30.364 19.711 -30.756 1.00 73.34 628 THR B C 1
ATOM 8621 O O . THR B 1 534 ? 30.708 18.775 -31.485 1.00 68.73 628 THR B O 1
ATOM 8625 N N . VAL B 1 535 ? 29.246 20.410 -30.941 1.00 73.13 629 VAL B N 1
ATOM 8626 C CA . VAL B 1 535 ? 28.305 20.134 -32.022 1.00 76.29 629 VAL B CA 1
ATOM 8627 C C . VAL B 1 535 ? 27.738 21.459 -32.514 1.00 81.66 629 VAL B C 1
ATOM 8628 O O . VAL B 1 535 ? 27.302 22.291 -31.711 1.00 77.65 629 VAL B O 1
ATOM 8632 N N . SER B 1 536 ? 27.748 21.655 -33.830 1.00 83.36 630 SER B N 1
ATOM 8633 C CA . SER B 1 536 ? 27.158 22.850 -34.416 1.00 81.52 630 SER B CA 1
ATOM 8634 C C . SER B 1 536 ? 25.637 22.785 -34.338 1.00 82.97 630 SER B C 1
ATOM 8635 O O . SER B 1 536 ? 25.028 21.748 -34.616 1.00 89.99 630 SER B O 1
ATOM 8638 N N . ASP B 1 537 ? 25.022 23.900 -33.952 1.00 81.27 631 ASP B N 1
ATOM 8639 C CA . ASP B 1 537 ? 23.570 24.003 -33.887 1.00 84.15 631 ASP B CA 1
ATOM 8640 C C . ASP B 1 537 ? 22.958 24.477 -35.200 1.00 89.51 631 ASP B C 1
ATOM 8641 O O . ASP B 1 537 ? 21.750 24.728 -35.255 1.00 91.64 631 ASP B O 1
ATOM 8646 N N . GLY B 1 538 ? 23.763 24.590 -36.254 1.00 87.55 632 GLY B N 1
ATOM 8647 C CA . GLY B 1 538 ? 23.332 25.176 -37.507 1.00 88.41 632 GLY B CA 1
ATOM 8648 C C . GLY B 1 538 ? 24.309 26.250 -37.935 1.00 83.60 632 GLY B C 1
ATOM 8649 O O . GLY B 1 538 ? 24.494 26.510 -39.128 1.00 74.88 632 GLY B O 1
ATOM 8650 N N . GLY B 1 539 ? 24.941 26.879 -36.946 1.00 84.60 633 GLY B N 1
ATOM 8651 C CA . GLY B 1 539 ? 26.015 27.823 -37.179 1.00 88.43 633 GLY B CA 1
ATOM 8652 C C . GLY B 1 539 ? 26.940 27.942 -35.984 1.00 86.11 633 GLY B C 1
ATOM 8653 O O . GLY B 1 539 ? 28.166 27.941 -36.131 1.00 89.72 633 GLY B O 1
ATOM 8654 N N . VAL B 1 540 ? 26.361 28.032 -34.790 1.00 90.19 634 VAL B N 1
ATOM 8655 C CA . VAL B 1 540 ? 27.134 28.180 -33.562 1.00 89.39 634 VAL B CA 1
ATOM 8656 C C . VAL B 1 540 ? 27.634 26.815 -33.105 1.00 82.50 634 VAL B C 1
ATOM 8657 O O . VAL B 1 540 ? 26.895 25.822 -33.122 1.00 83.76 634 VAL B O 1
ATOM 8661 N N . ASN B 1 541 ? 28.900 26.757 -32.698 1.00 78.59 635 ASN B N 1
ATOM 8662 C CA . ASN B 1 541 ? 29.480 25.549 -32.125 1.00 80.65 635 ASN B CA 1
ATOM 8663 C C . ASN B 1 541 ? 29.271 25.566 -30.614 1.00 80.63 635 ASN B C 1
ATOM 8664 O O . ASN B 1 541 ? 29.760 26.468 -29.926 1.00 78.13 635 ASN B O 1
ATOM 8669 N N . TRP B 1 542 ? 28.547 24.573 -30.102 1.00 79.56 636 TRP B N 1
ATOM 8670 C CA . TRP B 1 542 ? 28.257 24.451 -28.678 1.00 73.28 636 TRP B CA 1
ATOM 8671 C C . TRP B 1 542 ? 29.076 23.313 -28.083 1.00 70.83 636 TRP B C 1
ATOM 8672 O O . TRP B 1 542 ? 29.054 22.192 -28.600 1.00 68.35 636 TRP B O 1
ATOM 8683 N N . ARG B 1 543 ? 29.779 23.599 -26.990 1.00 68.50 637 ARG B N 1
ATOM 8684 C CA . ARG B 1 543 ? 30.562 22.604 -26.269 1.00 66.74 637 ARG B CA 1
ATOM 8685 C C . ARG B 1 543 ? 29.859 22.258 -24.964 1.00 64.74 637 ARG B C 1
ATOM 8686 O O . ARG B 1 543 ? 29.427 23.153 -24.232 1.00 67.61 637 ARG B O 1
ATOM 8694 N N . TYR B 1 544 ? 29.748 20.963 -24.679 1.00 61.00 638 TYR B N 1
ATOM 8695 C CA . TYR B 1 544 ? 29.105 20.511 -23.452 1.00 61.82 638 TYR B CA 1
ATOM 8696 C C . TYR B 1 544 ? 29.976 20.833 -22.242 1.00 59.34 638 TYR B C 1
ATOM 8697 O O . TYR B 1 544 ? 31.199 20.663 -22.274 1.00 57.93 638 TYR B O 1
ATOM 8706 N N . ILE B 1 545 ? 29.342 21.308 -21.168 1.00 56.68 639 ILE B N 1
ATOM 8707 C CA . ILE B 1 545 ? 30.083 21.696 -19.971 1.00 58.37 639 ILE B CA 1
ATOM 8708 C C . ILE B 1 545 ? 29.563 20.963 -18.740 1.00 57.95 639 ILE B C 1
ATOM 8709 O O . ILE B 1 545 ? 30.325 20.698 -17.804 1.00 59.98 639 ILE B O 1
ATOM 8714 N N . GLY B 1 546 ? 28.276 20.630 -18.720 1.00 57.03 640 GLY B N 1
ATOM 8715 C CA . GLY B 1 546 ? 27.732 19.909 -17.583 1.00 55.06 640 GLY B CA 1
ATOM 8716 C C . GLY B 1 546 ? 26.216 19.901 -17.598 1.00 58.20 640 GLY B C 1
ATOM 8717 O O . GLY B 1 546 ? 25.587 20.220 -18.608 1.00 53.03 640 GLY B O 1
ATOM 8718 N N . LYS B 1 547 ? 25.646 19.529 -16.453 1.00 56.32 641 LYS B N 1
ATOM 8719 C CA . LYS B 1 547 ? 24.207 19.386 -16.286 1.00 55.28 641 LYS B CA 1
ATOM 8720 C C . LYS B 1 547 ? 23.610 20.643 -15.664 1.00 57.94 641 LYS B C 1
ATOM 8721 O O . LYS B 1 547 ? 24.267 21.353 -14.899 1.00 62.77 641 LYS B O 1
ATOM 8727 N N . ARG B 1 548 ? 22.347 20.902 -15.996 1.00 59.59 642 ARG B N 1
ATOM 8728 C CA . ARG B 1 548 ? 21.637 22.092 -15.544 1.00 56.63 642 ARG B CA 1
ATOM 8729 C C . ARG B 1 548 ? 20.768 21.743 -14.342 1.00 58.85 642 ARG B C 1
ATOM 8730 O O . ARG B 1 548 ? 19.814 20.967 -14.468 1.00 58.08 642 ARG B O 1
ATOM 8738 N N . ARG B 1 549 ? 21.106 22.314 -13.184 1.00 62.37 643 ARG B N 1
ATOM 8739 C CA . ARG B 1 549 ? 20.267 22.255 -11.984 1.00 54.00 643 ARG B CA 1
ATOM 8740 C C . ARG B 1 549 ? 19.864 20.823 -11.639 1.00 50.62 643 ARG B C 1
ATOM 8741 O O . ARG B 1 549 ? 18.727 20.551 -11.248 1.00 53.99 643 ARG B O 1
ATOM 8749 N N . ILE B 1 550 ? 20.812 19.894 -11.782 1.00 48.17 644 ILE B N 1
ATOM 8750 C CA . ILE B 1 550 ? 20.536 18.483 -11.527 1.00 48.60 644 ILE B CA 1
ATOM 8751 C C . ILE B 1 550 ? 20.682 18.104 -10.061 1.00 49.57 644 ILE B C 1
ATOM 8752 O O . ILE B 1 550 ? 20.214 17.027 -9.662 1.00 49.52 644 ILE B O 1
ATOM 8757 N N . ALA B 1 551 ? 21.294 18.957 -9.243 1.00 48.82 645 ALA B N 1
ATOM 8758 C CA . ALA B 1 551 ? 21.597 18.590 -7.866 1.00 51.51 645 ALA B CA 1
ATOM 8759 C C . ALA B 1 551 ? 20.326 18.323 -7.071 1.00 52.98 645 ALA B C 1
ATOM 8760 O O . ALA B 1 551 ? 19.309 19.001 -7.243 1.00 57.14 645 ALA B O 1
ATOM 8762 N N . ALA B 1 552 ? 20.391 17.320 -6.193 1.00 51.92 646 ALA B N 1
ATOM 8763 C CA . ALA B 1 552 ? 19.288 17.036 -5.283 1.00 54.06 646 ALA B CA 1
ATOM 8764 C C . ALA B 1 552 ? 19.261 17.981 -4.091 1.00 56.83 646 ALA B C 1
ATOM 8765 O O . ALA B 1 552 ? 18.201 18.160 -3.481 1.00 62.55 646 ALA B O 1
ATOM 8767 N N . ALA B 1 553 ? 20.396 18.585 -3.749 1.00 50.56 647 ALA B N 1
ATOM 8768 C CA . ALA B 1 553 ? 20.488 19.541 -2.656 1.00 50.36 647 ALA B CA 1
ATOM 8769 C C . ALA B 1 553 ? 21.830 20.251 -2.751 1.00 56.26 647 ALA B C 1
ATOM 8770 O O . ALA B 1 553 ? 22.770 19.760 -3.386 1.00 44.33 647 ALA B O 1
ATOM 8772 N N . ALA B 1 554 ? 21.906 21.414 -2.109 1.00 56.71 648 ALA B N 1
ATOM 8773 C CA . ALA B 1 554 ? 23.140 22.188 -2.077 1.00 47.00 648 ALA B CA 1
ATOM 8774 C C . ALA B 1 554 ? 24.058 21.740 -0.945 1.00 50.58 648 ALA B C 1
ATOM 8775 O O . ALA B 1 554 ? 25.231 21.430 -1.178 1.00 51.28 648 ALA B O 1
ATOM 8777 N N . VAL B 1 555 ? 23.541 21.698 0.281 1.00 48.06 649 VAL B N 1
ATOM 8778 C CA . VAL B 1 555 ? 24.315 21.331 1.462 1.00 50.34 649 VAL B CA 1
ATOM 8779 C C . VAL B 1 555 ? 23.625 20.152 2.134 1.00 48.53 649 VAL B C 1
ATOM 8780 O O . VAL B 1 555 ? 22.440 20.233 2.484 1.00 45.54 649 VAL B O 1
ATOM 8784 N N . ALA B 1 556 ? 24.367 19.063 2.322 1.00 47.66 650 ALA B N 1
ATOM 8785 C CA . ALA B 1 556 ? 23.828 17.846 2.906 1.00 49.94 650 ALA B CA 1
ATOM 8786 C C . ALA B 1 556 ? 24.698 17.399 4.071 1.00 46.39 650 ALA B C 1
ATOM 8787 O O . ALA B 1 556 ? 25.922 17.563 4.054 1.00 48.30 650 ALA B O 1
ATOM 8789 N N . LEU B 1 557 ? 24.048 16.828 5.085 1.00 48.99 651 LEU B N 1
ATOM 8790 C CA . LEU B 1 557 ? 24.721 16.318 6.271 1.00 49.32 651 LEU B CA 1
ATOM 8791 C C . LEU B 1 557 ? 24.306 14.874 6.512 1.00 48.28 651 LEU B C 1
ATOM 8792 O O . LEU B 1 557 ? 23.138 14.517 6.336 1.00 51.14 651 LEU B O 1
ATOM 8797 N N . ARG B 1 558 ? 25.273 14.045 6.906 1.00 51.41 652 ARG B N 1
ATOM 8798 C CA . ARG B 1 558 ? 25.050 12.635 7.194 1.00 48.10 652 ARG B CA 1
ATOM 8799 C C . ARG B 1 558 ? 25.945 12.237 8.363 1.00 48.48 652 ARG B C 1
ATOM 8800 O O . ARG B 1 558 ? 26.634 13.074 8.957 1.00 49.54 652 ARG B O 1
ATOM 8808 N N . GLY B 1 559 ? 25.939 10.944 8.693 1.00 47.80 653 GLY B N 1
ATOM 8809 C CA . GLY B 1 559 ? 26.755 10.465 9.794 1.00 44.42 653 GLY B CA 1
ATOM 8810 C C . GLY B 1 559 ? 26.251 10.975 11.136 1.00 50.49 653 GLY B C 1
ATOM 8811 O O . GLY B 1 559 ? 25.063 11.244 11.326 1.00 49.17 653 GLY B O 1
ATOM 8812 N N . THR B 1 560 ? 27.173 11.106 12.087 1.00 55.18 654 THR B N 1
ATOM 8813 C CA . THR B 1 560 ? 26.810 11.687 13.370 1.00 52.57 654 THR B CA 1
ATOM 8814 C C . THR B 1 560 ? 26.508 13.172 13.205 1.00 56.92 654 THR B C 1
ATOM 8815 O O . THR B 1 560 ? 27.038 13.843 12.314 1.00 51.69 654 THR B O 1
ATOM 8819 N N . ALA B 1 561 ? 25.636 13.677 14.073 1.00 58.53 655 ALA B N 1
ATOM 8820 C CA . ALA B 1 561 ? 25.139 15.037 13.934 1.00 52.28 655 ALA B CA 1
ATOM 8821 C C . ALA B 1 561 ? 26.253 16.053 14.144 1.00 53.74 655 ALA B C 1
ATOM 8822 O O . ALA B 1 561 ? 27.102 15.900 15.026 1.00 57.26 655 ALA B O 1
ATOM 8824 N N . ALA B 1 562 ? 26.247 17.093 13.317 1.00 51.35 656 ALA B N 1
ATOM 8825 C CA . ALA B 1 562 ? 27.154 18.211 13.521 1.00 49.36 656 ALA B CA 1
ATOM 8826 C C . ALA B 1 562 ? 26.776 18.965 14.789 1.00 51.59 656 ALA B C 1
ATOM 8827 O O . ALA B 1 562 ? 25.596 19.100 15.122 1.00 51.84 656 ALA B O 1
ATOM 8829 N N . ALA B 1 563 ? 27.788 19.448 15.508 1.00 50.24 657 ALA B N 1
ATOM 8830 C CA . ALA B 1 563 ? 27.508 20.273 16.676 1.00 47.51 657 ALA B CA 1
ATOM 8831 C C . ALA B 1 563 ? 27.060 21.669 16.262 1.00 50.58 657 ALA B C 1
ATOM 8832 O O . ALA B 1 563 ? 26.193 22.267 16.909 1.00 47.88 657 ALA B O 1
ATOM 8834 N N . LEU B 1 564 ? 27.625 22.197 15.177 1.00 48.56 658 LEU B N 1
ATOM 8835 C CA . LEU B 1 564 ? 27.299 23.543 14.728 1.00 48.85 658 LEU B CA 1
ATOM 8836 C C . LEU B 1 564 ? 27.397 23.618 13.212 1.00 48.59 658 LEU B C 1
ATOM 8837 O O . LEU B 1 564 ? 28.364 23.124 12.624 1.00 50.20 658 LEU B O 1
ATOM 8842 N N . VAL B 1 565 ? 26.390 24.228 12.592 1.00 46.96 659 VAL B N 1
ATOM 8843 C CA . VAL B 1 565 ? 26.411 24.587 11.179 1.00 49.55 659 VAL B CA 1
ATOM 8844 C C . VAL B 1 565 ? 26.097 26.074 11.109 1.00 48.00 659 VAL B C 1
ATOM 8845 O O . VAL B 1 565 ? 24.962 26.486 11.381 1.00 47.67 659 VAL B O 1
ATOM 8849 N N . ARG B 1 566 ? 27.095 26.882 10.762 1.00 44.69 660 ARG B N 1
ATOM 8850 C CA . ARG B 1 566 ? 26.961 28.334 10.759 1.00 44.30 660 ARG B CA 1
ATOM 8851 C C . ARG B 1 566 ? 26.977 28.838 9.322 1.00 45.14 660 ARG B C 1
ATOM 8852 O O . ARG B 1 566 ? 27.992 28.725 8.626 1.00 41.60 660 ARG B O 1
ATOM 8860 N N . MET B 1 567 ? 25.857 29.400 8.889 1.00 36.25 661 MET B N 1
ATOM 8861 C CA . MET B 1 567 ? 25.741 30.055 7.598 1.00 39.97 661 MET B CA 1
ATOM 8862 C C . MET B 1 567 ? 25.548 31.552 7.802 1.00 46.44 661 MET B C 1
ATOM 8863 O O . MET B 1 567 ? 25.373 32.035 8.924 1.00 46.90 661 MET B O 1
ATOM 8868 N N . GLY B 1 568 ? 25.587 32.287 6.696 1.00 45.06 662 GLY B N 1
ATOM 8869 C CA . GLY B 1 568 ? 25.440 33.727 6.755 1.00 39.72 662 GLY B CA 1
ATOM 8870 C C . GLY B 1 568 ? 24.705 34.295 5.561 1.00 41.28 662 GLY B C 1
ATOM 8871 O O . GLY B 1 568 ? 24.129 33.548 4.765 1.00 47.34 662 GLY B O 1
ATOM 8872 N N . GLY B 1 569 ? 24.727 35.622 5.424 1.00 41.85 663 GLY B N 1
ATOM 8873 C CA . GLY B 1 569 ? 24.033 36.276 4.329 1.00 41.10 663 GLY B CA 1
ATOM 8874 C C . GLY B 1 569 ? 24.598 35.970 2.958 1.00 44.80 663 GLY B C 1
ATOM 8875 O O . GLY B 1 569 ? 23.909 36.187 1.955 1.00 47.57 663 GLY B O 1
ATOM 8876 N N . THR B 1 570 ? 25.833 35.475 2.888 1.00 43.81 664 THR B N 1
ATOM 8877 C CA . THR B 1 570 ? 26.448 35.134 1.612 1.00 42.20 664 THR B CA 1
ATOM 8878 C C . THR B 1 570 ? 26.271 33.669 1.235 1.00 44.96 664 THR B C 1
ATOM 8879 O O . THR B 1 570 ? 26.623 33.290 0.113 1.00 47.62 664 THR B O 1
ATOM 8883 N N . THR B 1 571 ? 25.741 32.841 2.132 1.00 44.04 665 THR B N 1
ATOM 8884 C CA . THR B 1 571 ? 25.527 31.435 1.812 1.00 47.22 665 THR B CA 1
ATOM 8885 C C . THR B 1 571 ? 24.420 31.300 0.773 1.00 49.47 665 THR B C 1
ATOM 8886 O O . THR B 1 571 ? 23.339 31.877 0.925 1.00 50.00 665 THR B O 1
ATOM 8890 N N . ARG B 1 572 ? 24.693 30.542 -0.287 1.00 45.69 666 ARG B N 1
ATOM 8891 C CA . ARG B 1 572 ? 23.756 30.351 -1.387 1.00 44.12 666 ARG B CA 1
ATOM 8892 C C . ARG B 1 572 ? 23.441 28.869 -1.526 1.00 43.65 666 ARG B C 1
ATOM 8893 O O . ARG B 1 572 ? 24.347 28.054 -1.729 1.00 42.33 666 ARG B O 1
ATOM 8901 N N . THR B 1 573 ? 22.157 28.524 -1.419 1.00 47.64 667 THR B N 1
ATOM 8902 C CA . THR B 1 573 ? 21.695 27.145 -1.530 1.00 48.18 667 THR B CA 1
ATOM 8903 C C . THR B 1 573 ? 20.609 26.994 -2.589 1.00 48.32 667 THR B C 1
ATOM 8904 O O . THR B 1 573 ? 19.856 26.016 -2.565 1.00 51.60 667 THR B O 1
ATOM 8908 N N . ASN B 1 574 ? 20.521 27.933 -3.524 1.00 45.61 668 ASN B N 1
ATOM 8909 C CA . ASN B 1 574 ? 19.335 28.078 -4.351 1.00 46.50 668 ASN B CA 1
ATOM 8910 C C . ASN B 1 574 ? 19.431 27.277 -5.646 1.00 49.08 668 ASN B C 1
ATOM 8911 O O . ASN B 1 574 ? 20.500 26.813 -6.049 1.00 50.23 668 ASN B O 1
ATOM 8916 N N . SER B 1 575 ? 18.269 27.104 -6.279 1.00 47.35 669 SER B N 1
ATOM 8917 C CA . SER B 1 575 ? 18.116 26.653 -7.660 1.00 48.13 669 SER B CA 1
ATOM 8918 C C . SER B 1 575 ? 18.462 25.184 -7.872 1.00 50.64 669 SER B C 1
ATOM 8919 O O . SER B 1 575 ? 18.744 24.776 -9.002 1.00 52.31 669 SER B O 1
ATOM 8922 N N . THR B 1 576 ? 18.435 24.363 -6.828 1.00 53.13 670 THR B N 1
ATOM 8923 C CA . THR B 1 576 ? 18.578 22.927 -7.016 1.00 54.99 670 THR B CA 1
ATOM 8924 C C . THR B 1 576 ? 17.193 22.315 -7.224 1.00 56.51 670 THR B C 1
ATOM 8925 O O . THR B 1 576 ? 16.218 23.017 -7.506 1.00 57.56 670 THR B O 1
ATOM 8929 N N . SER B 1 577 ? 17.091 20.989 -7.086 1.00 55.83 671 SER B N 1
ATOM 8930 C CA . SER B 1 577 ? 15.820 20.311 -7.324 1.00 55.59 671 SER B CA 1
ATOM 8931 C C . SER B 1 577 ? 14.733 20.793 -6.372 1.00 60.29 671 SER B C 1
ATOM 8932 O O . SER B 1 577 ? 13.543 20.718 -6.700 1.00 69.46 671 SER B O 1
ATOM 8935 N N . THR B 1 578 ? 15.114 21.284 -5.198 1.00 58.11 672 THR B N 1
ATOM 8936 C CA . THR B 1 578 ? 14.182 21.886 -4.258 1.00 58.23 672 THR B CA 1
ATOM 8937 C C . THR B 1 578 ? 14.422 23.388 -4.182 1.00 57.92 672 THR B C 1
ATOM 8938 O O . THR B 1 578 ? 15.406 23.916 -4.709 1.00 58.35 672 THR B O 1
ATOM 8942 N N . ALA B 1 579 ? 13.496 24.079 -3.517 1.00 54.19 673 ALA B N 1
ATOM 8943 C CA . ALA B 1 579 ? 13.613 25.523 -3.357 1.00 52.67 673 ALA B CA 1
ATOM 8944 C C . ALA B 1 579 ? 14.660 25.902 -2.321 1.00 56.03 673 ALA B C 1
ATOM 8945 O O . ALA B 1 579 ? 15.234 26.994 -2.397 1.00 59.94 673 ALA B O 1
ATOM 8947 N N . HIS B 1 580 ? 14.926 25.018 -1.361 1.00 54.94 674 HIS B N 1
ATOM 8948 C CA . HIS B 1 580 ? 15.805 25.318 -0.239 1.00 52.29 674 HIS B CA 1
ATOM 8949 C C . HIS B 1 580 ? 17.199 24.726 -0.380 1.00 52.95 674 HIS B C 1
ATOM 8950 O O . HIS B 1 580 ? 18.161 25.322 0.116 1.00 53.61 674 HIS B O 1
ATOM 8957 N N . GLY B 1 581 ? 17.334 23.570 -1.027 1.00 51.98 675 GLY B N 1
ATOM 8958 C CA . GLY B 1 581 ? 18.637 22.943 -1.153 1.00 54.38 675 GLY B CA 1
ATOM 8959 C C . GLY B 1 581 ? 19.209 22.387 0.133 1.00 55.61 675 GLY B C 1
ATOM 8960 O O . GLY B 1 581 ? 20.401 22.083 0.187 1.00 55.68 675 GLY B O 1
ATOM 8961 N N . ILE B 1 582 ? 18.389 22.240 1.172 1.00 56.16 676 ILE B N 1
ATOM 8962 C CA . ILE B 1 582 ? 18.816 21.718 2.468 1.00 52.29 676 ILE B CA 1
ATOM 8963 C C . ILE B 1 582 ? 18.408 20.254 2.566 1.00 52.22 676 ILE B C 1
ATOM 8964 O O . ILE B 1 582 ? 17.245 19.912 2.321 1.00 60.80 676 ILE B O 1
ATOM 8969 N N . ASP B 1 583 ? 19.362 19.388 2.926 1.00 53.93 677 ASP B N 1
ATOM 8970 C CA . ASP B 1 583 ? 19.094 17.967 3.178 1.00 55.16 677 ASP B CA 1
ATOM 8971 C C . ASP B 1 583 ? 19.938 17.551 4.382 1.00 55.45 677 ASP B C 1
ATOM 8972 O O . ASP B 1 583 ? 21.088 17.121 4.237 1.00 52.50 677 ASP B O 1
ATOM 8977 N N . PHE B 1 584 ? 19.363 17.689 5.573 1.00 54.54 678 PHE B N 1
ATOM 8978 C CA . PHE B 1 584 ? 19.992 17.238 6.813 1.00 53.61 678 PHE B CA 1
ATOM 8979 C C . PHE B 1 584 ? 19.209 16.028 7.314 1.00 59.25 678 PHE B C 1
ATOM 8980 O O . PHE B 1 584 ? 18.110 16.174 7.862 1.00 59.89 678 PHE B O 1
ATOM 8988 N N . SER B 1 585 ? 19.773 14.833 7.135 1.00 57.17 679 SER B N 1
ATOM 8989 C CA . SER B 1 585 ? 19.053 13.639 7.564 1.00 61.63 679 SER B CA 1
ATOM 8990 C C . SER B 1 585 ? 19.344 13.358 9.035 1.00 68.78 679 SER B C 1
ATOM 8991 O O . SER B 1 585 ? 18.423 13.002 9.786 1.00 86.36 679 SER B O 1
ATOM 8994 N N . PRO B 1 586 ? 20.599 13.483 9.491 1.00 60.94 680 PRO B N 1
ATOM 8995 C CA . PRO B 1 586 ? 20.828 13.617 10.930 1.00 60.74 680 PRO B CA 1
ATOM 8996 C C . PRO B 1 586 ? 21.027 15.086 11.254 1.00 59.95 680 PRO B C 1
ATOM 8997 O O . PRO B 1 586 ? 22.022 15.695 10.845 1.00 71.33 680 PRO B O 1
ATOM 9001 N N . SER B 1 587 ? 20.072 15.669 11.967 1.00 55.13 681 SER B N 1
ATOM 9002 C CA . SER B 1 587 ? 20.026 17.113 12.091 1.00 53.55 681 SER B CA 1
ATOM 9003 C C . SER B 1 587 ? 21.111 17.629 13.028 1.00 55.86 681 SER B C 1
ATOM 9004 O O . SER B 1 587 ? 21.427 17.002 14.040 1.00 56.07 681 SER B O 1
ATOM 9007 N N . PRO B 1 588 ? 21.693 18.772 12.694 1.00 55.51 682 PRO B N 1
ATOM 9008 C CA . PRO B 1 588 ? 22.707 19.381 13.558 1.00 48.79 682 PRO B CA 1
ATOM 9009 C C . PRO B 1 588 ? 22.088 19.931 14.833 1.00 50.59 682 PRO B C 1
ATOM 9010 O O . PRO B 1 588 ? 21.009 20.526 14.814 1.00 57.10 682 PRO B O 1
ATOM 9014 N N . THR B 1 589 ? 22.799 19.747 15.950 1.00 55.08 683 THR B N 1
ATOM 9015 C CA . THR B 1 589 ? 22.266 20.150 17.247 1.00 53.72 683 THR B CA 1
ATOM 9016 C C . THR B 1 589 ? 22.066 21.657 17.354 1.00 54.60 683 THR B C 1
ATOM 9017 O O . THR B 1 589 ? 21.348 22.114 18.252 1.00 60.43 683 THR B O 1
ATOM 9021 N N . ARG B 1 590 ? 22.679 22.435 16.465 1.00 53.60 684 ARG B N 1
ATOM 9022 C CA . ARG B 1 590 ? 22.425 23.873 16.394 1.00 57.30 684 ARG B CA 1
ATOM 9023 C C . ARG B 1 590 ? 22.779 24.349 14.995 1.00 55.80 684 ARG B C 1
ATOM 9024 O O . ARG B 1 590 ? 23.924 24.187 14.557 1.00 52.38 684 ARG B O 1
ATOM 9032 N N . TRP B 1 591 ? 21.808 24.943 14.303 1.00 52.57 685 TRP B N 1
ATOM 9033 C CA . TRP B 1 591 ? 21.969 25.416 12.928 1.00 51.35 685 TRP B CA 1
ATOM 9034 C C . TRP B 1 591 ? 21.752 26.927 12.919 1.00 47.77 685 TRP B C 1
ATOM 9035 O O . TRP B 1 591 ? 20.614 27.399 12.997 1.00 55.02 685 TRP B O 1
ATOM 9046 N N . GLU B 1 592 ? 22.842 27.681 12.817 1.00 48.70 686 GLU B N 1
ATOM 9047 C CA . GLU B 1 592 ? 22.775 29.132 12.740 1.00 49.60 686 GLU B CA 1
ATOM 9048 C C . GLU B 1 592 ? 22.798 29.583 11.285 1.00 51.44 686 GLU B C 1
ATOM 9049 O O . GLU B 1 592 ? 23.570 29.065 10.471 1.00 50.96 686 GLU B O 1
ATOM 9055 N N . TRP B 1 593 ? 21.945 30.551 10.964 1.00 47.78 687 TRP B N 1
ATOM 9056 C CA . TRP B 1 593 ? 21.938 31.159 9.638 1.00 46.70 687 TRP B CA 1
ATOM 9057 C C . TRP B 1 593 ? 21.510 32.610 9.804 1.00 50.92 687 TRP B C 1
ATOM 9058 O O . TRP B 1 593 ? 20.350 32.884 10.130 1.00 55.85 687 TRP B O 1
ATOM 9069 N N . SER B 1 594 ? 22.441 33.530 9.585 1.00 44.27 688 SER B N 1
ATOM 9070 C CA . SER B 1 594 ? 22.188 34.951 9.757 1.00 48.12 688 SER B CA 1
ATOM 9071 C C . SER B 1 594 ? 21.831 35.595 8.423 1.00 49.02 688 SER B C 1
ATOM 9072 O O . SER B 1 594 ? 22.294 35.170 7.361 1.00 46.69 688 SER B O 1
ATOM 9075 N N . ASP B 1 595 ? 20.986 36.625 8.496 1.00 54.83 689 ASP B N 1
ATOM 9076 C CA . ASP B 1 595 ? 20.619 37.438 7.338 1.00 47.60 689 ASP B CA 1
ATOM 9077 C C . ASP B 1 595 ? 20.063 36.578 6.204 1.00 50.06 689 ASP B C 1
ATOM 9078 O O . ASP B 1 595 ? 20.497 36.668 5.053 1.00 52.89 689 ASP B O 1
ATOM 9083 N N . ILE B 1 596 ? 19.091 35.729 6.542 1.00 48.58 690 ILE B N 1
ATOM 9084 C CA . ILE B 1 596 ? 18.442 34.906 5.526 1.00 47.94 690 ILE B CA 1
ATOM 9085 C C . ILE B 1 596 ? 17.627 35.780 4.580 1.00 45.04 690 ILE B C 1
ATOM 9086 O O . ILE B 1 596 ? 17.775 35.703 3.355 1.00 50.42 690 ILE B O 1
ATOM 9091 N N . ASP B 1 597 ? 16.761 36.625 5.134 1.00 49.14 691 ASP B N 1
ATOM 9092 C CA . ASP B 1 597 ? 15.915 37.497 4.332 1.00 47.48 691 ASP B CA 1
ATOM 9093 C C . ASP B 1 597 ? 15.456 38.662 5.196 1.00 49.61 691 ASP B C 1
ATOM 9094 O O . ASP B 1 597 ? 15.510 38.606 6.428 1.00 51.09 691 ASP B O 1
ATOM 9099 N N . ALA B 1 598 ? 15.004 39.722 4.529 1.00 44.75 692 ALA B N 1
ATOM 9100 C CA . ALA B 1 598 ? 14.518 40.913 5.210 1.00 42.31 692 ALA B CA 1
ATOM 9101 C C . ALA B 1 598 ? 13.667 41.713 4.236 1.00 47.16 692 ALA B C 1
ATOM 9102 O O . ALA B 1 598 ? 13.728 41.512 3.021 1.00 46.63 692 ALA B O 1
ATOM 9104 N N . GLY B 1 599 ? 12.873 42.621 4.786 1.00 46.96 693 GLY B N 1
ATOM 9105 C CA . GLY B 1 599 ? 12.039 43.468 3.959 1.00 49.62 693 GLY B CA 1
ATOM 9106 C C . GLY B 1 599 ? 11.048 44.241 4.800 1.00 47.77 693 GLY B C 1
ATOM 9107 O O . GLY B 1 599 ? 11.068 44.199 6.034 1.00 46.10 693 GLY B O 1
ATOM 9108 N N . THR B 1 600 ? 10.182 44.966 4.095 1.00 41.31 694 THR B N 1
ATOM 9109 C CA . THR B 1 600 ? 9.078 45.694 4.701 1.00 43.23 694 THR B CA 1
ATOM 9110 C C . THR B 1 600 ? 7.785 45.251 4.036 1.00 46.41 694 THR B C 1
ATOM 9111 O O . THR B 1 600 ? 7.707 45.191 2.804 1.00 43.44 694 THR B O 1
ATOM 9115 N N . ALA B 1 601 ? 6.781 44.935 4.848 1.00 42.72 695 ALA B N 1
ATOM 9116 C CA . ALA B 1 601 ? 5.462 44.567 4.358 1.00 45.42 695 ALA B CA 1
ATOM 9117 C C . ALA B 1 601 ? 4.434 45.579 4.842 1.00 48.59 695 ALA B C 1
ATOM 9118 O O . ALA B 1 601 ? 4.690 46.365 5.757 1.00 52.25 695 ALA B O 1
ATOM 9120 N N . THR B 1 602 ? 3.263 45.562 4.209 1.00 47.36 696 THR B N 1
ATOM 9121 C CA . THR B 1 602 ? 2.155 46.433 4.582 1.00 53.85 696 THR B CA 1
ATOM 9122 C C . THR B 1 602 ? 0.910 45.586 4.786 1.00 52.67 696 THR B C 1
ATOM 9123 O O . THR B 1 602 ? 0.493 44.868 3.871 1.00 47.03 696 THR B O 1
ATOM 9127 N N . LEU B 1 603 ? 0.308 45.694 5.968 1.00 51.52 697 LEU B N 1
ATOM 9128 C CA . LEU B 1 603 ? -0.813 44.840 6.332 1.00 54.32 697 LEU B CA 1
ATOM 9129 C C . LEU B 1 603 ? -2.091 45.269 5.617 1.00 51.01 697 LEU B C 1
ATOM 9130 O O . LEU B 1 603 ? -2.229 46.400 5.141 1.00 51.61 697 LEU B O 1
ATOM 9135 N N . ALA B 1 604 ? -3.032 44.331 5.540 1.00 54.61 698 ALA B N 1
ATOM 9136 C CA . ALA B 1 604 ? -4.373 44.598 5.038 1.00 51.81 698 ALA B CA 1
ATOM 9137 C C . ALA B 1 604 ? -5.325 43.655 5.753 1.00 56.44 698 ALA B C 1
ATOM 9138 O O . ALA B 1 604 ? -5.060 42.451 5.826 1.00 56.87 698 ALA B O 1
ATOM 9140 N N . ALA B 1 605 ? -6.419 44.206 6.283 1.00 58.55 699 ALA B N 1
ATOM 9141 C CA . ALA B 1 605 ? -7.353 43.448 7.117 1.00 53.92 699 ALA B CA 1
ATOM 9142 C C . ALA B 1 605 ? -6.629 42.787 8.288 1.00 56.76 699 ALA B C 1
ATOM 9143 O O . ALA B 1 605 ? -7.008 41.706 8.745 1.00 60.59 699 ALA B O 1
ATOM 9145 N N . GLY B 1 606 ? -5.567 43.435 8.764 1.00 56.30 700 GLY B N 1
ATOM 9146 C CA . GLY B 1 606 ? -4.843 42.987 9.935 1.00 56.48 700 GLY B CA 1
ATOM 9147 C C . GLY B 1 606 ? -3.838 41.879 9.713 1.00 60.12 700 GLY B C 1
ATOM 9148 O O . GLY B 1 606 ? -3.309 41.351 10.697 1.00 54.64 700 GLY B O 1
ATOM 9149 N N . THR B 1 607 ? -3.545 41.514 8.464 1.00 58.96 701 THR B N 1
ATOM 9150 C CA . THR B 1 607 ? -2.668 40.381 8.194 1.00 57.44 701 THR B CA 1
ATOM 9151 C C . THR B 1 607 ? -1.851 40.630 6.935 1.00 57.24 701 THR B C 1
ATOM 9152 O O . THR B 1 607 ? -2.237 41.410 6.060 1.00 58.26 701 THR B O 1
ATOM 9156 N N . VAL B 1 608 ? -0.700 39.955 6.869 1.00 55.29 702 VAL B N 1
ATOM 9157 C CA . VAL B 1 608 ? -0.003 39.668 5.619 1.00 51.26 702 VAL B CA 1
ATOM 9158 C C . VAL B 1 608 ? 0.632 38.297 5.754 1.00 52.83 702 VAL B C 1
ATOM 9159 O O . VAL B 1 608 ? 0.991 37.869 6.852 1.00 54.92 702 VAL B O 1
ATOM 9163 N N . THR B 1 609 ? 0.784 37.616 4.626 1.00 53.24 703 THR B N 1
ATOM 9164 C CA . THR B 1 609 ? 1.628 36.432 4.530 1.00 55.47 703 THR B CA 1
ATOM 9165 C C . THR B 1 609 ? 2.806 36.806 3.640 1.00 52.36 703 THR B C 1
ATOM 9166 O O . THR B 1 609 ? 2.641 37.003 2.432 1.00 49.82 703 THR B O 1
ATOM 9170 N N . VAL B 1 610 ? 3.983 36.931 4.241 1.00 54.35 704 VAL B N 1
ATOM 9171 C CA . VAL B 1 610 ? 5.166 37.392 3.522 1.00 53.22 704 VAL B CA 1
ATOM 9172 C C . VAL B 1 610 ? 5.812 36.212 2.813 1.00 53.82 704 VAL B C 1
ATOM 9173 O O . VAL B 1 610 ? 6.060 35.166 3.422 1.00 51.40 704 VAL B O 1
ATOM 9177 N N . ASN B 1 611 ? 6.088 36.378 1.523 1.00 55.08 705 ASN B N 1
ATOM 9178 C CA . ASN B 1 611 ? 6.793 35.368 0.746 1.00 56.60 705 ASN B CA 1
ATOM 9179 C C . ASN B 1 611 ? 8.293 35.614 0.848 1.00 53.01 705 ASN B C 1
ATOM 9180 O O . ASN B 1 611 ? 8.774 36.705 0.524 1.00 53.73 705 ASN B O 1
ATOM 9185 N N . ILE B 1 612 ? 9.029 34.605 1.311 1.00 50.32 706 ILE B N 1
ATOM 9186 C CA . ILE B 1 612 ? 10.481 34.668 1.272 1.00 48.70 706 ILE B CA 1
ATOM 9187 C C . ILE B 1 612 ? 10.938 34.681 -0.182 1.00 51.04 706 ILE B C 1
ATOM 9188 O O . ILE B 1 612 ? 10.305 34.078 -1.059 1.00 54.08 706 ILE B O 1
ATOM 9193 N N . THR B 1 613 ? 12.033 35.394 -0.449 1.00 50.18 707 THR B N 1
ATOM 9194 C CA . THR B 1 613 ? 12.593 35.394 -1.793 1.00 46.05 707 THR B CA 1
ATOM 9195 C C . THR B 1 613 ? 12.960 33.974 -2.204 1.00 46.98 707 THR B C 1
ATOM 9196 O O . THR B 1 613 ? 13.341 33.141 -1.376 1.00 50.69 707 THR B O 1
ATOM 9200 N N . ASP B 1 614 ? 12.830 33.702 -3.505 1.00 45.64 708 ASP B N 1
ATOM 9201 C CA . ASP B 1 614 ? 12.934 32.331 -3.991 1.00 52.89 708 ASP B CA 1
ATOM 9202 C C . ASP B 1 614 ? 14.291 31.715 -3.679 1.00 54.65 708 ASP B C 1
ATOM 9203 O O . ASP B 1 614 ? 14.373 30.515 -3.394 1.00 58.71 708 ASP B O 1
ATOM 9208 N N . ASN B 1 615 ? 15.359 32.513 -3.708 1.00 52.42 709 ASN B N 1
ATOM 9209 C CA . ASN B 1 615 ? 16.690 31.970 -3.468 1.00 48.37 709 ASN B CA 1
ATOM 9210 C C . ASN B 1 615 ? 16.949 31.656 -1.999 1.00 49.83 709 ASN B C 1
ATOM 9211 O O . ASN B 1 615 ? 17.946 30.995 -1.695 1.00 55.64 709 ASN B O 1
ATOM 9216 N N . ARG B 1 616 ? 16.080 32.095 -1.086 1.00 45.00 710 ARG B N 1
ATOM 9217 C CA . ARG B 1 616 ? 16.273 31.864 0.341 1.00 46.64 710 ARG B CA 1
ATOM 9218 C C . ARG B 1 616 ? 15.076 31.171 0.988 1.00 53.54 710 ARG B C 1
ATOM 9219 O O . ARG B 1 616 ? 14.919 31.233 2.212 1.00 52.39 710 ARG B O 1
ATOM 9227 N N . ARG B 1 617 ? 14.230 30.514 0.195 1.00 49.83 711 ARG B N 1
ATOM 9228 C CA . ARG B 1 617 ? 13.150 29.715 0.757 1.00 48.19 711 ARG B CA 1
ATOM 9229 C C . ARG B 1 617 ? 13.725 28.602 1.626 1.00 51.30 711 ARG B C 1
ATOM 9230 O O . ARG B 1 617 ? 14.742 27.992 1.289 1.00 54.24 711 ARG B O 1
ATOM 9238 N N . GLN B 1 618 ? 13.065 28.338 2.748 1.00 50.22 712 GLN B N 1
ATOM 9239 C CA . GLN B 1 618 ? 13.620 27.490 3.791 1.00 50.10 712 GLN B CA 1
ATOM 9240 C C . GLN B 1 618 ? 13.126 26.050 3.672 1.00 54.37 712 GLN B C 1
ATOM 9241 O O . GLN B 1 618 ? 12.213 25.730 2.906 1.00 51.61 712 GLN B O 1
ATOM 9247 N N . VAL B 1 619 ? 13.762 25.175 4.454 1.00 51.33 713 VAL B N 1
ATOM 9248 C CA . VAL B 1 619 ? 13.416 23.759 4.437 1.00 53.69 713 VAL B CA 1
ATOM 9249 C C . VAL B 1 619 ? 12.242 23.473 5.368 1.00 54.28 713 VAL B C 1
ATOM 9250 O O . VAL B 1 619 ? 11.477 22.530 5.138 1.00 58.07 713 VAL B O 1
ATOM 9254 N N . ASP B 1 620 ? 12.071 24.272 6.416 1.00 55.61 714 ASP B N 1
ATOM 9255 C CA . ASP B 1 620 ? 10.931 24.140 7.311 1.00 52.53 714 ASP B CA 1
ATOM 9256 C C . ASP B 1 620 ? 10.552 25.532 7.805 1.00 54.77 714 ASP B C 1
ATOM 9257 O O . ASP B 1 620 ? 11.110 26.540 7.360 1.00 51.34 714 ASP B O 1
ATOM 9262 N N . GLY B 1 621 ? 9.602 25.586 8.733 1.00 51.77 715 GLY B N 1
ATOM 9263 C CA . GLY B 1 621 ? 9.164 26.851 9.283 1.00 48.72 715 GLY B CA 1
ATOM 9264 C C . GLY B 1 621 ? 9.694 27.098 10.679 1.00 53.74 715 GLY B C 1
ATOM 9265 O O . GLY B 1 621 ? 9.068 27.812 11.468 1.00 63.21 715 GLY B O 1
ATOM 9266 N N . ASN B 1 622 ? 10.846 26.514 11.000 1.00 52.35 716 ASN B N 1
ATOM 9267 C CA . ASN B 1 622 ? 11.454 26.678 12.314 1.00 55.41 716 ASN B CA 1
ATOM 9268 C C . ASN B 1 622 ? 12.430 27.845 12.378 1.00 56.76 716 ASN B C 1
ATOM 9269 O O . ASN B 1 622 ? 13.037 28.068 13.431 1.00 62.21 716 ASN B O 1
ATOM 9274 N N . TYR B 1 623 ? 12.601 28.587 11.288 1.00 54.29 717 TYR B N 1
ATOM 9275 C CA . TYR B 1 623 ? 13.420 29.787 11.335 1.00 53.58 717 TYR B CA 1
ATOM 9276 C C . TYR B 1 623 ? 12.770 30.828 12.243 1.00 50.28 717 TYR B C 1
ATOM 9277 O O . TYR B 1 623 ? 11.557 30.826 12.469 1.00 51.81 717 TYR B O 1
ATOM 9286 N N . ARG B 1 624 ? 13.596 31.721 12.773 1.00 50.00 718 ARG B N 1
ATOM 9287 C CA . ARG B 1 624 ? 13.118 32.789 13.635 1.00 47.42 718 ARG B CA 1
ATOM 9288 C C . ARG B 1 624 ? 12.763 34.021 12.814 1.00 51.99 718 ARG B C 1
ATOM 9289 O O . ARG B 1 624 ? 13.392 34.318 11.795 1.00 53.74 718 ARG B O 1
ATOM 9297 N N . VAL B 1 625 ? 11.736 34.736 13.265 1.00 50.61 719 VAL B N 1
ATOM 9298 C CA . VAL B 1 625 ? 11.292 35.965 12.621 1.00 47.07 719 VAL B CA 1
ATOM 9299 C C . VAL B 1 625 ? 11.277 37.075 13.660 1.00 48.88 719 VAL B C 1
ATOM 9300 O O . VAL B 1 625 ? 10.784 36.881 14.776 1.00 41.36 719 VAL B O 1
ATOM 9304 N N . LEU B 1 626 ? 11.823 38.229 13.296 1.00 50.98 720 LEU B N 1
ATOM 9305 C CA . LEU B 1 626 ? 11.672 39.450 14.069 1.00 48.19 720 LEU B CA 1
ATOM 9306 C C . LEU B 1 626 ? 10.868 40.455 13.256 1.00 49.94 720 LEU B C 1
ATOM 9307 O O . LEU B 1 626 ? 10.916 40.458 12.023 1.00 53.30 720 LEU B O 1
ATOM 9312 N N . VAL B 1 627 ? 10.121 41.303 13.956 1.00 47.00 721 VAL B N 1
ATOM 9313 C CA . VAL B 1 627 ? 9.250 42.273 13.307 1.00 49.09 721 VAL B CA 1
ATOM 9314 C C . VAL B 1 627 ? 8.883 43.376 14.290 1.00 49.57 721 VAL B C 1
ATOM 9315 O O . VAL B 1 627 ? 8.533 43.107 15.445 1.00 52.62 721 VAL B O 1
ATOM 9319 N N . THR B 1 628 ? 8.989 44.627 13.851 1.00 49.78 722 THR B N 1
ATOM 9320 C CA . THR B 1 628 ? 8.463 45.762 14.594 1.00 52.09 722 THR B CA 1
ATOM 9321 C C . THR B 1 628 ? 7.671 46.643 13.641 1.00 50.56 722 THR B C 1
ATOM 9322 O O . THR B 1 628 ? 8.034 46.793 12.472 1.00 50.69 722 THR B O 1
ATOM 9326 N N . GLY B 1 629 ? 6.581 47.216 14.147 1.00 54.81 723 GLY B N 1
ATOM 9327 C CA . GLY B 1 629 ? 5.651 47.958 13.329 1.00 50.45 723 GLY B CA 1
ATOM 9328 C C . GLY B 1 629 ? 5.933 49.452 13.312 1.00 51.39 723 GLY B C 1
ATOM 9329 O O . GLY B 1 629 ? 6.887 49.953 13.902 1.00 49.46 723 GLY B O 1
ATOM 9330 N N . THR B 1 630 ? 5.054 50.166 12.614 1.00 58.27 724 THR B N 1
ATOM 9331 C CA . THR B 1 630 ? 5.178 51.602 12.427 1.00 58.74 724 THR B CA 1
ATOM 9332 C C . THR B 1 630 ? 4.080 52.390 13.131 1.00 56.97 724 THR B C 1
ATOM 9333 O O . THR B 1 630 ? 4.082 53.624 13.063 1.00 51.37 724 THR B O 1
ATOM 9337 N N . VAL B 1 631 ? 3.151 51.715 13.808 1.00 53.35 725 VAL B N 1
ATOM 9338 C CA . VAL B 1 631 ? 2.052 52.353 14.517 1.00 56.48 725 VAL B CA 1
ATOM 9339 C C . VAL B 1 631 ? 1.933 51.722 15.901 1.00 58.78 725 VAL B C 1
ATOM 9340 O O . VAL B 1 631 ? 2.642 50.775 16.238 1.00 65.08 725 VAL B O 1
ATOM 9344 N N . ASN B 1 632 ? 1.011 52.258 16.704 1.00 65.55 726 ASN B N 1
ATOM 9345 C CA . ASN B 1 632 ? 0.776 51.766 18.064 1.00 59.32 726 ASN B CA 1
ATOM 9346 C C . ASN B 1 632 ? -0.158 50.555 18.011 1.00 59.72 726 ASN B C 1
ATOM 9347 O O . ASN B 1 632 ? -1.340 50.610 18.356 1.00 56.12 726 ASN B O 1
ATOM 9352 N N . GLU B 1 633 ? 0.406 49.438 17.554 1.00 62.24 727 GLU B N 1
ATOM 9353 C CA . GLU B 1 633 ? -0.289 48.160 17.523 1.00 54.63 727 GLU B CA 1
ATOM 9354 C C . GLU B 1 633 ? 0.694 47.057 17.883 1.00 58.58 727 GLU B C 1
ATOM 9355 O O . GLU B 1 633 ? 1.909 47.204 17.729 1.00 58.62 727 GLU B O 1
ATOM 9361 N N . THR B 1 634 ? 0.153 45.942 18.365 1.00 57.76 728 THR B N 1
ATOM 9362 C CA . THR B 1 634 ? 0.960 44.779 18.708 1.00 55.66 728 THR B CA 1
ATOM 9363 C C . THR B 1 634 ? 1.023 43.847 17.504 1.00 58.41 728 THR B C 1
ATOM 9364 O O . THR B 1 634 ? -0.003 43.305 17.077 1.00 62.44 728 THR B O 1
ATOM 9368 N N . PHE B 1 635 ? 2.221 43.667 16.959 1.00 55.59 729 PHE B N 1
ATOM 9369 C CA . PHE B 1 635 ? 2.442 42.810 15.805 1.00 55.21 729 PHE B CA 1
ATOM 9370 C C . PHE B 1 635 ? 3.134 41.526 16.243 1.00 52.64 729 PHE B C 1
ATOM 9371 O O . PHE B 1 635 ? 3.978 41.542 17.145 1.00 49.84 729 PHE B O 1
ATOM 9379 N N . TYR B 1 636 ? 2.767 40.416 15.607 1.00 48.85 730 TYR B N 1
ATOM 9380 C CA . TYR B 1 636 ? 3.314 39.119 15.978 1.00 49.21 730 TYR B CA 1
ATOM 9381 C C . TYR B 1 636 ? 3.238 38.186 14.780 1.00 50.12 730 TYR B C 1
ATOM 9382 O O . TYR B 1 636 ? 2.467 38.410 13.843 1.00 54.21 730 TYR B O 1
ATOM 9391 N N . VAL B 1 637 ? 4.056 37.139 14.822 1.00 48.38 731 VAL B N 1
ATOM 9392 C CA . VAL B 1 637 ? 4.126 36.142 13.760 1.00 52.33 731 VAL B CA 1
ATOM 9393 C C . VAL B 1 637 ? 3.241 34.972 14.169 1.00 53.82 731 VAL B C 1
ATOM 9394 O O . VAL B 1 637 ? 3.579 34.217 15.087 1.00 52.07 731 VAL B O 1
ATOM 9398 N N . SER B 1 638 ? 2.111 34.811 13.483 1.00 52.45 732 SER B N 1
ATOM 9399 C CA . SER B 1 638 ? 1.139 33.790 13.848 1.00 51.12 732 SER B CA 1
ATOM 9400 C C . SER B 1 638 ? 1.354 32.464 13.132 1.00 53.75 732 SER B C 1
ATOM 9401 O O . SER B 1 638 ? 0.800 31.448 13.565 1.00 58.06 732 SER B O 1
ATOM 9404 N N . ALA B 1 639 ? 2.134 32.444 12.053 1.00 50.26 733 ALA B N 1
ATOM 9405 C CA . ALA B 1 639 ? 2.365 31.214 11.310 1.00 53.34 733 ALA B CA 1
ATOM 9406 C C . ALA B 1 639 ? 3.723 31.283 10.627 1.00 50.60 733 ALA B C 1
ATOM 9407 O O . ALA B 1 639 ? 4.203 32.362 10.273 1.00 51.13 733 ALA B O 1
ATOM 9409 N N . ARG B 1 640 ? 4.335 30.113 10.448 1.00 47.60 734 ARG B N 1
ATOM 9410 C CA . ARG B 1 640 ? 5.625 29.998 9.778 1.00 54.14 734 ARG B CA 1
ATOM 9411 C C . ARG B 1 640 ? 5.610 28.760 8.896 1.00 53.83 734 ARG B C 1
ATOM 9412 O O . ARG B 1 640 ? 5.427 27.644 9.392 1.00 56.65 734 ARG B O 1
ATOM 9420 N N . ALA B 1 641 ? 5.795 28.958 7.597 1.00 50.92 735 ALA B N 1
ATOM 9421 C CA . ALA B 1 641 ? 5.868 27.878 6.623 1.00 54.51 735 ALA B CA 1
ATOM 9422 C C . ALA B 1 641 ? 7.261 27.849 6.002 1.00 58.63 735 ALA B C 1
ATOM 9423 O O . ALA B 1 641 ? 8.112 28.694 6.289 1.00 57.68 735 ALA B O 1
ATOM 9425 N N . ALA B 1 642 ? 7.489 26.857 5.137 1.00 58.49 736 ALA B N 1
ATOM 9426 C CA . ALA B 1 642 ? 8.803 26.703 4.520 1.00 47.75 736 ALA B CA 1
ATOM 9427 C C . ALA B 1 642 ? 9.119 27.863 3.584 1.00 48.67 736 ALA B C 1
ATOM 9428 O O . ALA B 1 642 ? 10.272 28.302 3.500 1.00 52.65 736 ALA B O 1
ATOM 9430 N N . SER B 1 643 ? 8.112 28.376 2.877 1.00 47.47 737 SER B N 1
ATOM 9431 C CA . SER B 1 643 ? 8.318 29.430 1.896 1.00 52.42 737 SER B CA 1
ATOM 9432 C C . SER B 1 643 ? 7.635 30.741 2.254 1.00 52.19 737 SER B C 1
ATOM 9433 O O . SER B 1 643 ? 7.744 31.705 1.485 1.00 51.25 737 SER B O 1
ATOM 9436 N N . ASN B 1 644 ? 6.939 30.816 3.385 1.00 50.23 738 ASN B N 1
ATOM 9437 C CA . ASN B 1 644 ? 6.254 32.045 3.759 1.00 48.95 738 ASN B CA 1
ATOM 9438 C C . ASN B 1 644 ? 6.017 32.055 5.262 1.00 51.03 738 ASN B C 1
ATOM 9439 O O . ASN B 1 644 ? 6.232 31.059 5.958 1.00 52.54 738 ASN B O 1
ATOM 9444 N N . PHE B 1 645 ? 5.575 33.210 5.750 1.00 45.01 739 PHE B N 1
ATOM 9445 C CA . PHE B 1 645 ? 5.178 33.390 7.137 1.00 48.97 739 PHE B CA 1
ATOM 9446 C C . PHE B 1 645 ? 4.192 34.546 7.183 1.00 54.92 739 PHE B C 1
ATOM 9447 O O . PHE B 1 645 ? 4.212 35.424 6.317 1.00 53.95 739 PHE B O 1
ATOM 9455 N N . THR B 1 646 ? 3.325 34.536 8.191 1.00 56.79 740 THR B N 1
ATOM 9456 C CA . THR B 1 646 ? 2.247 35.509 8.286 1.00 55.04 740 THR B CA 1
ATOM 9457 C C . THR B 1 646 ? 2.440 36.418 9.493 1.00 55.92 740 THR B C 1
ATOM 9458 O O . THR B 1 646 ? 2.828 35.963 10.574 1.00 54.83 740 THR B O 1
ATOM 9462 N N . ILE B 1 647 ? 2.163 37.704 9.295 1.00 50.20 741 ILE B N 1
ATOM 9463 C CA . ILE B 1 647 ? 2.237 38.714 10.344 1.00 53.81 741 ILE B CA 1
ATOM 9464 C C . ILE B 1 647 ? 0.842 39.285 10.536 1.00 52.18 741 ILE B C 1
ATOM 9465 O O . ILE B 1 647 ? 0.254 39.831 9.593 1.00 51.08 741 ILE B O 1
ATOM 9470 N N . THR B 1 648 ? 0.312 39.158 11.747 1.00 43.72 742 THR B N 1
ATOM 9471 C CA . THR B 1 648 ? -0.984 39.723 12.085 1.00 57.65 742 THR B CA 1
ATOM 9472 C C . THR B 1 648 ? -0.819 40.751 13.195 1.00 61.27 742 THR B C 1
ATOM 9473 O O . THR B 1 648 ? 0.168 40.746 13.937 1.00 55.60 742 THR B O 1
ATOM 9477 N N . SER B 1 649 ? -1.800 41.640 13.299 1.00 62.08 743 SER B N 1
ATOM 9478 C CA . SER B 1 649 ? -1.773 42.733 14.258 1.00 61.52 743 SER B CA 1
ATOM 9479 C C . SER B 1 649 ? -2.907 42.581 15.263 1.00 61.11 743 SER B C 1
ATOM 9480 O O . SER B 1 649 ? -3.846 41.803 15.070 1.00 62.42 743 SER B O 1
ATOM 9483 N N . SER B 1 650 ? -2.804 43.341 16.356 1.00 60.05 744 SER B N 1
ATOM 9484 C CA . SER B 1 650 ? -3.889 43.402 17.326 1.00 57.56 744 SER B CA 1
ATOM 9485 C C . SER B 1 650 ? -5.105 44.133 16.774 1.00 59.29 744 SER B C 1
ATOM 9486 O O . SER B 1 650 ? -6.217 43.934 17.276 1.00 63.48 744 SER B O 1
ATOM 9489 N N . ASN B 1 651 ? -4.916 44.969 15.757 1.00 59.31 745 ASN B N 1
ATOM 9490 C CA . ASN B 1 651 ? -6.007 45.676 15.095 1.00 54.06 745 ASN B CA 1
ATOM 9491 C C . ASN B 1 651 ? -6.439 44.854 13.885 1.00 60.42 745 ASN B C 1
ATOM 9492 O O . ASN B 1 651 ? -5.722 44.784 12.883 1.00 56.58 745 ASN B O 1
ATOM 9497 N N . ALA B 1 652 ? -7.619 44.235 13.976 1.00 58.60 746 ALA B N 1
ATOM 9498 C CA . ALA B 1 652 ? -8.121 43.408 12.886 1.00 49.23 746 ALA B CA 1
ATOM 9499 C C . ALA B 1 652 ? -8.377 44.201 11.611 1.00 54.96 746 ALA B C 1
ATOM 9500 O O . ALA B 1 652 ? -8.662 43.594 10.572 1.00 53.61 746 ALA B O 1
ATOM 9502 N N . ALA B 1 653 ? -8.297 45.530 11.664 1.00 55.55 747 ALA B N 1
ATOM 9503 C CA . ALA B 1 653 ? -8.387 46.376 10.481 1.00 56.62 747 ALA B CA 1
ATOM 9504 C C . ALA B 1 653 ? -7.048 47.021 10.141 1.00 62.13 747 ALA B C 1
ATOM 9505 O O . ALA B 1 653 ? -7.016 48.066 9.484 1.00 62.53 747 ALA B O 1
ATOM 9507 N N . SER B 1 654 ? -5.943 46.415 10.576 1.00 61.05 748 SER B N 1
ATOM 9508 C CA . SER B 1 654 ? -4.631 47.024 10.406 1.00 57.34 748 SER B CA 1
ATOM 9509 C C . SER B 1 654 ? -4.287 47.196 8.934 1.00 54.05 748 SER B C 1
ATOM 9510 O O . SER B 1 654 ? -4.543 46.317 8.106 1.00 57.87 748 SER B O 1
ATOM 9513 N N . THR B 1 655 ? -3.698 48.347 8.616 1.00 59.62 749 THR B N 1
ATOM 9514 C CA . THR B 1 655 ? -3.184 48.630 7.282 1.00 57.54 749 THR B CA 1
ATOM 9515 C C . THR B 1 655 ? -1.747 49.138 7.347 1.00 52.38 749 THR B C 1
ATOM 9516 O O . THR B 1 655 ? -1.246 49.706 6.372 1.00 55.09 749 THR B O 1
ATOM 9520 N N . ALA B 1 656 ? -1.075 48.931 8.474 1.00 49.65 750 ALA B N 1
ATOM 9521 C CA . ALA B 1 656 ? 0.223 49.527 8.727 1.00 52.35 750 ALA B CA 1
ATOM 9522 C C . ALA B 1 656 ? 1.326 48.779 7.988 1.00 58.51 750 ALA B C 1
ATOM 9523 O O . ALA B 1 656 ? 1.126 47.698 7.427 1.00 54.00 750 ALA B O 1
ATOM 9525 N N . THR B 1 657 ? 2.510 49.380 7.999 1.00 55.92 751 THR B N 1
ATOM 9526 C CA . THR B 1 657 ? 3.715 48.757 7.478 1.00 51.18 751 THR B CA 1
ATOM 9527 C C . THR B 1 657 ? 4.537 48.205 8.635 1.00 52.58 751 THR B C 1
ATOM 9528 O O . THR B 1 657 ? 4.657 48.842 9.686 1.00 48.57 751 THR B O 1
ATOM 9532 N N . VAL B 1 658 ? 5.088 47.012 8.441 1.00 48.99 752 VAL B N 1
ATOM 9533 C CA . VAL B 1 658 ? 5.949 46.383 9.432 1.00 49.21 752 VAL B CA 1
ATOM 9534 C C . VAL B 1 658 ? 7.275 46.036 8.773 1.00 52.74 752 VAL B C 1
ATOM 9535 O O . VAL B 1 658 ? 7.341 45.731 7.578 1.00 51.03 752 VAL B O 1
ATOM 9539 N N . MET B 1 659 ? 8.339 46.103 9.563 1.00 49.50 753 MET B N 1
ATOM 9540 C CA . MET B 1 659 ? 9.676 45.738 9.122 1.00 47.92 753 MET B CA 1
ATOM 9541 C C . MET B 1 659 ? 10.038 44.402 9.754 1.00 52.06 753 MET B C 1
ATOM 9542 O O . MET B 1 659 ? 9.842 44.214 10.959 1.00 54.21 753 MET B O 1
ATOM 9547 N N . TRP B 1 660 ? 10.548 43.475 8.945 1.00 49.21 754 TRP B N 1
ATOM 9548 C CA . TRP B 1 660 ? 10.775 42.108 9.390 1.00 50.49 754 TRP B CA 1
ATOM 9549 C C . TRP B 1 660 ? 12.170 41.633 8.999 1.00 55.10 754 TRP B C 1
ATOM 9550 O O . TRP B 1 660 ? 12.844 42.230 8.155 1.00 52.89 754 TRP B O 1
ATOM 9561 N N . LYS B 1 661 ? 12.590 40.533 9.625 1.00 56.18 755 LYS B N 1
ATOM 9562 C CA . LYS B 1 661 ? 13.909 39.956 9.405 1.00 50.75 755 LYS B CA 1
ATOM 9563 C C . LYS B 1 661 ? 13.841 38.453 9.644 1.00 52.97 755 LYS B C 1
ATOM 9564 O O . LYS B 1 661 ? 13.203 37.999 10.599 1.00 52.97 755 LYS B O 1
ATOM 9570 N N . ILE B 1 662 ? 14.502 37.687 8.774 1.00 52.14 756 ILE B N 1
ATOM 9571 C CA . ILE B 1 662 ? 14.491 36.227 8.817 1.00 53.67 756 ILE B CA 1
ATOM 9572 C C . ILE B 1 662 ? 15.903 35.740 9.113 1.00 50.48 756 ILE B C 1
ATOM 9573 O O . ILE B 1 662 ? 16.868 36.218 8.504 1.00 53.11 756 ILE B O 1
ATOM 9578 N N . PHE B 1 663 ? 16.020 34.782 10.030 1.00 46.04 757 PHE B N 1
ATOM 9579 C CA . PHE B 1 663 ? 17.316 34.267 10.457 1.00 55.30 757 PHE B CA 1
ATOM 9580 C C . PHE B 1 663 ? 17.098 32.953 11.197 1.00 53.67 757 PHE B C 1
ATOM 9581 O O . PHE B 1 663 ? 15.966 32.488 11.364 1.00 50.05 757 PHE B O 1
ATOM 9589 N N . ARG B 1 664 ? 18.199 32.355 11.644 1.00 47.33 758 ARG B N 1
ATOM 9590 C CA . ARG B 1 664 ? 18.144 31.127 12.432 1.00 52.00 758 ARG B CA 1
ATOM 9591 C C . ARG B 1 664 ? 19.071 31.209 13.641 1.00 54.15 758 ARG B C 1
ATOM 9592 O O . ARG B 1 664 ? 20.277 31.415 13.499 1.00 50.13 758 ARG B O 1
ATOM 9600 N N . GLY C 1 9 ? 116.561 23.950 -37.499 1.00 57.24 103 GLY C N 1
ATOM 9601 C CA . GLY C 1 9 ? 115.939 23.167 -36.448 1.00 53.34 103 GLY C CA 1
ATOM 9602 C C . GLY C 1 9 ? 114.533 22.704 -36.789 1.00 58.69 103 GLY C C 1
ATOM 9603 O O . GLY C 1 9 ? 114.330 21.943 -37.737 1.00 60.00 103 GLY C O 1
ATOM 9604 N N . ALA C 1 10 ? 113.553 23.167 -36.009 1.00 60.56 104 ALA C N 1
ATOM 9605 C CA . ALA C 1 10 ? 112.171 22.776 -36.259 1.00 58.24 104 ALA C CA 1
ATOM 9606 C C . ALA C 1 10 ? 111.628 23.417 -37.529 1.00 56.44 104 ALA C C 1
ATOM 9607 O O . ALA C 1 10 ? 110.702 22.880 -38.147 1.00 58.36 104 ALA C O 1
ATOM 9609 N N . ALA C 1 11 ? 112.188 24.556 -37.935 1.00 57.06 105 ALA C N 1
ATOM 9610 C CA . ALA C 1 11 ? 111.728 25.264 -39.122 1.00 54.88 105 ALA C CA 1
ATOM 9611 C C . ALA C 1 11 ? 112.185 24.615 -40.421 1.00 55.33 105 ALA C C 1
ATOM 9612 O O . ALA C 1 11 ? 111.799 25.087 -41.496 1.00 60.00 105 ALA C O 1
ATOM 9614 N N . SER C 1 12 ? 112.993 23.559 -40.356 1.00 54.06 106 SER C N 1
ATOM 9615 C CA . SER C 1 12 ? 113.444 22.857 -41.549 1.00 56.22 106 SER C CA 1
ATOM 9616 C C . SER C 1 12 ? 112.927 21.429 -41.632 1.00 58.20 106 SER C C 1
ATOM 9617 O O . SER C 1 12 ? 113.304 20.704 -42.560 1.00 61.98 106 SER C O 1
ATOM 9620 N N . ILE C 1 13 ? 112.083 21.004 -40.698 1.00 58.47 107 ILE C N 1
ATOM 9621 C CA . ILE C 1 13 ? 111.491 19.672 -40.710 1.00 55.54 107 ILE C CA 1
ATOM 9622 C C . ILE C 1 13 ? 110.099 19.795 -41.315 1.00 55.43 107 ILE C C 1
ATOM 9623 O O . ILE C 1 13 ? 109.177 20.312 -40.676 1.00 55.61 107 ILE C O 1
ATOM 9628 N N . GLY C 1 14 ? 109.945 19.329 -42.550 1.00 45.70 108 GLY C N 1
ATOM 9629 C CA . GLY C 1 14 ? 108.651 19.396 -43.200 1.00 48.52 108 GLY C CA 1
ATOM 9630 C C . GLY C 1 14 ? 107.657 18.440 -42.562 1.00 56.48 108 GLY C C 1
ATOM 9631 O O . GLY C 1 14 ? 107.999 17.326 -42.163 1.00 53.03 108 GLY C O 1
ATOM 9632 N N . TYR C 1 15 ? 106.411 18.895 -42.456 1.00 53.18 109 TYR C N 1
ATOM 9633 C CA . TYR C 1 15 ? 105.315 18.068 -41.975 1.00 53.73 109 TYR C CA 1
ATOM 9634 C C . TYR C 1 15 ? 104.164 18.138 -42.966 1.00 54.81 109 TYR C C 1
ATOM 9635 O O . TYR C 1 15 ? 103.833 19.212 -43.478 1.00 50.81 109 TYR C O 1
ATOM 9644 N N . LYS C 1 16 ? 103.561 16.984 -43.233 1.00 55.38 110 LYS C N 1
ATOM 9645 C CA . LYS C 1 16 ? 102.440 16.892 -44.160 1.00 49.85 110 LYS C CA 1
ATOM 9646 C C . LYS C 1 16 ? 101.563 15.731 -43.722 1.00 50.56 110 LYS C C 1
ATOM 9647 O O . LYS C 1 16 ? 102.031 14.590 -43.661 1.00 55.16 110 LYS C O 1
ATOM 9653 N N . ARG C 1 17 ? 100.302 16.023 -43.399 1.00 52.68 111 ARG C N 1
ATOM 9654 C CA . ARG C 1 17 ? 99.384 14.962 -42.998 1.00 52.27 111 ARG C CA 1
ATOM 9655 C C . ARG C 1 17 ? 99.131 13.988 -44.146 1.00 53.74 111 ARG C C 1
ATOM 9656 O O . ARG C 1 17 ? 99.136 12.767 -43.949 1.00 47.35 111 ARG C O 1
ATOM 9664 N N . GLU C 1 18 ? 98.908 14.509 -45.350 1.00 50.80 112 GLU C N 1
ATOM 9665 C CA . GLU C 1 18 ? 98.689 13.674 -46.522 1.00 51.45 112 GLU C CA 1
ATOM 9666 C C . GLU C 1 18 ? 99.002 14.503 -47.759 1.00 54.27 112 GLU C C 1
ATOM 9667 O O . GLU C 1 18 ? 99.275 15.703 -47.669 1.00 56.90 112 GLU C O 1
ATOM 9673 N N . SER C 1 19 ? 98.952 13.847 -48.923 1.00 55.98 113 SER C N 1
ATOM 9674 C CA . SER C 1 19 ? 99.295 14.522 -50.172 1.00 56.37 113 SER C CA 1
ATOM 9675 C C . SER C 1 19 ? 98.447 15.774 -50.389 1.00 60.50 113 SER C C 1
ATOM 9676 O O . SER C 1 19 ? 98.961 16.797 -50.853 1.00 63.04 113 SER C O 1
ATOM 9679 N N . GLY C 1 20 ? 97.157 15.728 -50.025 1.00 58.78 114 GLY C N 1
ATOM 9680 C CA . GLY C 1 20 ? 96.272 16.851 -50.268 1.00 51.20 114 GLY C CA 1
ATOM 9681 C C . GLY C 1 20 ? 96.336 17.982 -49.271 1.00 56.88 114 GLY C C 1
ATOM 9682 O O . GLY C 1 20 ? 95.597 18.960 -49.417 1.00 54.76 114 GLY C O 1
ATOM 9683 N N . ALA C 1 21 ? 97.194 17.888 -48.263 1.00 54.32 115 ALA C N 1
ATOM 9684 C CA . ALA C 1 21 ? 97.303 18.910 -47.236 1.00 50.94 115 ALA C CA 1
ATOM 9685 C C . ALA C 1 21 ? 98.443 19.869 -47.554 1.00 48.46 115 ALA C C 1
ATOM 9686 O O . ALA C 1 21 ? 99.321 19.580 -48.371 1.00 57.48 115 ALA C O 1
ATOM 9688 N N . ARG C 1 22 ? 98.410 21.027 -46.900 1.00 46.26 116 ARG C N 1
ATOM 9689 C CA . ARG C 1 22 ? 99.482 21.999 -47.047 1.00 49.74 116 ARG C CA 1
ATOM 9690 C C . ARG C 1 22 ? 100.797 21.420 -46.542 1.00 49.56 116 ARG C C 1
ATOM 9691 O O . ARG C 1 22 ? 100.831 20.628 -45.596 1.00 51.95 116 ARG C O 1
ATOM 9699 N N . LEU C 1 23 ? 101.890 21.816 -47.186 1.00 52.23 117 LEU C N 1
ATOM 9700 C CA . LEU C 1 23 ? 103.225 21.465 -46.721 1.00 50.00 117 LEU C CA 1
ATOM 9701 C C . LEU C 1 23 ? 103.697 22.565 -45.782 1.00 50.93 117 LEU C C 1
ATOM 9702 O O . LEU C 1 23 ? 103.985 23.684 -46.220 1.00 49.47 117 LEU C O 1
ATOM 9707 N N . ARG C 1 24 ? 103.758 22.252 -44.496 1.00 48.89 118 ARG C N 1
ATOM 9708 C CA . ARG C 1 24 ? 104.228 23.166 -43.469 1.00 51.17 118 ARG C CA 1
ATOM 9709 C C . ARG C 1 24 ? 105.459 22.572 -42.795 1.00 56.13 118 ARG C C 1
ATOM 9710 O O . ARG C 1 24 ? 105.882 21.453 -43.094 1.00 58.18 118 ARG C O 1
ATOM 9718 N N . THR C 1 25 ? 106.033 23.338 -41.878 1.00 52.76 119 THR C N 1
ATOM 9719 C CA . THR C 1 25 ? 107.111 22.858 -41.030 1.00 50.18 119 THR C CA 1
ATOM 9720 C C . THR C 1 25 ? 106.563 22.491 -39.658 1.00 54.66 119 THR C C 1
ATOM 9721 O O . THR C 1 25 ? 105.472 22.913 -39.266 1.00 55.79 119 THR C O 1
ATOM 9725 N N . THR C 1 26 ? 107.336 21.686 -38.927 1.00 52.37 120 THR C N 1
ATOM 9726 C CA . THR C 1 26 ? 106.939 21.345 -37.566 1.00 51.26 120 THR C CA 1
ATOM 9727 C C . THR C 1 26 ? 106.883 22.582 -36.681 1.00 53.38 120 THR C C 1
ATOM 9728 O O . THR C 1 26 ? 106.099 22.628 -35.727 1.00 58.20 120 THR C O 1
ATOM 9732 N N . ALA C 1 27 ? 107.701 23.593 -36.982 1.00 52.45 121 ALA C N 1
ATOM 9733 C CA . ALA C 1 27 ? 107.617 24.850 -36.249 1.00 53.12 121 ALA C CA 1
ATOM 9734 C C . ALA C 1 27 ? 106.320 25.589 -36.555 1.00 49.30 121 ALA C C 1
ATOM 9735 O O . ALA C 1 27 ? 105.758 26.240 -35.667 1.00 49.94 121 ALA C O 1
ATOM 9737 N N . ASP C 1 28 ? 105.831 25.500 -37.795 1.00 47.96 122 ASP C N 1
ATOM 9738 C CA . ASP C 1 28 ? 104.571 26.154 -38.140 1.00 52.12 122 ASP C CA 1
ATOM 9739 C C . ASP C 1 28 ? 103.411 25.569 -37.344 1.00 47.92 122 ASP C C 1
ATOM 9740 O O . ASP C 1 28 ? 102.502 26.298 -36.929 1.00 40.01 122 ASP C O 1
ATOM 9745 N N . MET C 1 29 ? 103.427 24.252 -37.122 1.00 44.60 123 MET C N 1
ATOM 9746 C CA . MET C 1 29 ? 102.371 23.619 -36.340 1.00 43.02 123 MET C CA 1
ATOM 9747 C C . MET C 1 29 ? 102.330 24.153 -34.915 1.00 48.66 123 MET C C 1
ATOM 9748 O O . MET C 1 29 ? 101.253 24.234 -34.314 1.00 50.08 123 MET C O 1
ATOM 9753 N N . PHE C 1 30 ? 103.486 24.520 -34.359 1.00 48.60 124 PHE C N 1
ATOM 9754 C CA . PHE C 1 30 ? 103.517 25.106 -33.024 1.00 49.73 124 PHE C CA 1
ATOM 9755 C C . PHE C 1 30 ? 103.183 26.591 -33.058 1.00 52.33 124 PHE C C 1
ATOM 9756 O O . PHE C 1 30 ? 102.521 27.102 -32.148 1.00 56.47 124 PHE C O 1
ATOM 9764 N N . LYS C 1 31 ? 103.630 27.298 -34.098 1.00 48.65 125 LYS C N 1
ATOM 9765 C CA . LYS C 1 31 ? 103.431 28.740 -34.177 1.00 49.05 125 LYS C CA 1
ATOM 9766 C C . LYS C 1 31 ? 101.973 29.129 -34.395 1.00 50.10 125 LYS C C 1
ATOM 9767 O O . LYS C 1 31 ? 101.662 30.325 -34.374 1.00 48.84 125 LYS C O 1
ATOM 9773 N N . ASP C 1 32 ? 101.079 28.157 -34.599 1.00 48.25 126 ASP C N 1
ATOM 9774 C CA . ASP C 1 32 ? 99.658 28.467 -34.700 1.00 48.28 126 ASP C CA 1
ATOM 9775 C C . ASP C 1 32 ? 99.073 28.851 -33.348 1.00 48.67 126 ASP C C 1
ATOM 9776 O O . ASP C 1 32 ? 98.096 29.606 -33.288 1.00 51.55 126 ASP C O 1
ATOM 9781 N N . HIS C 1 33 ? 99.648 28.345 -32.264 1.00 50.12 127 HIS C N 1
ATOM 9782 C CA . HIS C 1 33 ? 99.224 28.649 -30.904 1.00 45.70 127 HIS C CA 1
ATOM 9783 C C . HIS C 1 33 ? 100.355 29.380 -30.185 1.00 47.14 127 HIS C C 1
ATOM 9784 O O . HIS C 1 33 ? 101.334 29.804 -30.800 1.00 53.41 127 HIS C O 1
ATOM 9791 N N . LEU C 1 34 ? 100.218 29.532 -28.869 1.00 47.89 128 LEU C N 1
ATOM 9792 C CA . LEU C 1 34 ? 101.291 30.099 -28.052 1.00 47.32 128 LEU C CA 1
ATOM 9793 C C . LEU C 1 34 ? 101.317 29.352 -26.723 1.00 50.90 128 LEU C C 1
ATOM 9794 O O . LEU C 1 34 ? 100.470 29.584 -25.855 1.00 48.06 128 LEU C O 1
ATOM 9799 N N . ASN C 1 35 ? 102.291 28.456 -26.575 1.00 49.92 129 ASN C N 1
ATOM 9800 C CA . ASN C 1 35 ? 102.540 27.797 -25.302 1.00 44.81 129 ASN C CA 1
ATOM 9801 C C . ASN C 1 35 ? 103.294 28.755 -24.388 1.00 44.70 129 ASN C C 1
ATOM 9802 O O . ASN C 1 35 ? 104.333 29.301 -24.772 1.00 50.85 129 ASN C O 1
ATOM 9807 N N . LEU C 1 36 ? 102.762 28.969 -23.183 1.00 42.98 130 LEU C N 1
ATOM 9808 C CA . LEU C 1 36 ? 103.412 29.879 -22.246 1.00 45.39 130 LEU C CA 1
ATOM 9809 C C . LEU C 1 36 ? 104.837 29.439 -21.937 1.00 47.77 130 LEU C C 1
ATOM 9810 O O . LEU C 1 36 ? 105.715 30.284 -21.725 1.00 48.38 130 LEU C O 1
ATOM 9815 N N . LYS C 1 37 ? 105.093 28.130 -21.928 1.00 44.16 131 LYS C N 1
ATOM 9816 C CA . LYS C 1 37 ? 106.427 27.636 -21.614 1.00 49.63 131 LYS C CA 1
ATOM 9817 C C . LYS C 1 37 ? 107.434 27.896 -22.726 1.00 55.17 131 LYS C C 1
ATOM 9818 O O . LYS C 1 37 ? 108.621 27.605 -22.539 1.00 53.75 131 LYS C O 1
ATOM 9824 N N . GLU C 1 38 ? 107.003 28.440 -23.866 1.00 48.68 132 GLU C N 1
ATOM 9825 C CA . GLU C 1 38 ? 107.957 28.962 -24.835 1.00 52.86 132 GLU C CA 1
ATOM 9826 C C . GLU C 1 38 ? 108.665 30.205 -24.315 1.00 50.41 132 GLU C C 1
ATOM 9827 O O . GLU C 1 38 ? 109.693 30.600 -24.874 1.00 50.11 132 GLU C O 1
ATOM 9833 N N . TYR C 1 39 ? 108.137 30.826 -23.262 1.00 45.17 133 TYR C N 1
ATOM 9834 C CA . TYR C 1 39 ? 108.773 31.976 -22.637 1.00 45.84 133 TYR C CA 1
ATOM 9835 C C . TYR C 1 39 ? 109.017 31.815 -21.141 1.00 49.06 133 TYR C C 1
ATOM 9836 O O . TYR C 1 39 ? 109.949 32.442 -20.625 1.00 51.76 133 TYR C O 1
ATOM 9845 N N . CYS C 1 40 ? 108.240 30.996 -20.435 1.00 49.50 134 CYS C N 1
ATOM 9846 C CA . CYS C 1 40 ? 108.382 30.826 -18.997 1.00 47.73 134 CYS C CA 1
ATOM 9847 C C . CYS C 1 40 ? 108.812 29.402 -18.672 1.00 48.50 134 CYS C C 1
ATOM 9848 O O . CYS C 1 40 ? 108.237 28.448 -19.215 1.00 50.80 134 CYS C O 1
ATOM 9851 N N . PRO C 1 41 ? 109.805 29.208 -17.798 1.00 49.84 135 PRO C N 1
ATOM 9852 C CA . PRO C 1 41 ? 110.220 27.836 -17.459 1.00 49.17 135 PRO C CA 1
ATOM 9853 C C . PRO C 1 41 ? 109.214 27.086 -16.603 1.00 49.37 135 PRO C C 1
ATOM 9854 O O . PRO C 1 41 ? 109.206 25.848 -16.634 1.00 46.51 135 PRO C O 1
ATOM 9858 N N . GLY C 1 42 ? 108.369 27.784 -15.849 1.00 46.09 136 GLY C N 1
ATOM 9859 C CA . GLY C 1 42 ? 107.450 27.115 -14.948 1.00 48.42 136 GLY C CA 1
ATOM 9860 C C . GLY C 1 42 ? 108.127 26.367 -13.824 1.00 52.47 136 GLY C C 1
ATOM 9861 O O . GLY C 1 42 ? 107.610 25.341 -13.370 1.00 50.88 136 GLY C O 1
ATOM 9862 N N . ASP C 1 43 ? 109.274 26.861 -13.353 1.00 53.44 137 ASP C N 1
ATOM 9863 C CA . ASP C 1 43 ? 110.089 26.170 -12.362 1.00 50.99 137 ASP C CA 1
ATOM 9864 C C . ASP C 1 43 ? 110.011 26.806 -10.979 1.00 52.80 137 ASP C C 1
ATOM 9865 O O . ASP C 1 43 ? 110.847 26.505 -10.122 1.00 57.31 137 ASP C O 1
ATOM 9870 N N . GLY C 1 44 ? 109.037 27.680 -10.742 1.00 57.30 138 GLY C N 1
ATOM 9871 C CA . GLY C 1 44 ? 108.899 28.341 -9.464 1.00 48.93 138 GLY C CA 1
ATOM 9872 C C . GLY C 1 44 ? 109.635 29.657 -9.340 1.00 43.94 138 GLY C C 1
ATOM 9873 O O . GLY C 1 44 ? 109.423 30.374 -8.355 1.00 50.52 138 GLY C O 1
ATOM 9874 N N . THR C 1 45 ? 110.490 29.998 -10.300 1.00 46.17 139 THR C N 1
ATOM 9875 C CA . THR C 1 45 ? 111.216 31.256 -10.245 1.00 49.58 139 THR C CA 1
ATOM 9876 C C . THR C 1 45 ? 110.286 32.428 -10.558 1.00 51.14 139 THR C C 1
ATOM 9877 O O . THR C 1 45 ? 109.170 32.263 -11.056 1.00 54.09 139 THR C O 1
ATOM 9881 N N . ASN C 1 46 ? 110.768 33.631 -10.254 1.00 52.83 140 ASN C N 1
ATOM 9882 C CA . ASN C 1 46 ? 110.059 34.852 -10.613 1.00 47.71 140 ASN C CA 1
ATOM 9883 C C . ASN C 1 46 ? 110.095 35.027 -12.128 1.00 47.37 140 ASN C C 1
ATOM 9884 O O . ASN C 1 46 ? 111.170 35.198 -12.712 1.00 53.47 140 ASN C O 1
ATOM 9889 N N . GLN C 1 47 ? 108.922 34.987 -12.767 1.00 49.72 141 GLN C N 1
ATOM 9890 C CA . GLN C 1 47 ? 108.840 34.920 -14.223 1.00 47.30 141 GLN C CA 1
ATOM 9891 C C . GLN C 1 47 ? 107.941 36.008 -14.805 1.00 42.83 141 GLN C C 1
ATOM 9892 O O . GLN C 1 47 ? 107.310 35.799 -15.845 1.00 46.42 141 GLN C O 1
ATOM 9898 N N . THR C 1 48 ? 107.879 37.181 -14.169 1.00 43.96 142 THR C N 1
ATOM 9899 C CA . THR C 1 48 ? 106.979 38.222 -14.661 1.00 48.19 142 THR C CA 1
ATOM 9900 C C . THR C 1 48 ? 107.480 38.819 -15.970 1.00 48.82 142 THR C C 1
ATOM 9901 O O . THR C 1 48 ? 106.683 39.106 -16.871 1.00 49.84 142 THR C O 1
ATOM 9905 N N . THR C 1 49 ? 108.794 39.028 -16.090 1.00 51.09 143 THR C N 1
ATOM 9906 C CA . THR C 1 49 ? 109.347 39.549 -17.336 1.00 48.38 143 THR C CA 1
ATOM 9907 C C . THR C 1 49 ? 109.068 38.600 -18.494 1.00 47.28 143 THR C C 1
ATOM 9908 O O . THR C 1 49 ? 108.702 39.034 -19.594 1.00 47.11 143 THR C O 1
ATOM 9912 N N . ALA C 1 50 ? 109.231 37.297 -18.259 1.00 47.36 144 ALA C N 1
ATOM 9913 C CA . ALA C 1 50 ? 108.962 36.310 -19.299 1.00 47.52 144 ALA C CA 1
ATOM 9914 C C . ALA C 1 50 ? 107.474 36.225 -19.609 1.00 53.02 144 ALA C C 1
ATOM 9915 O O . ALA C 1 50 ? 107.081 36.175 -20.781 1.00 45.29 144 ALA C O 1
ATOM 9917 N N . PHE C 1 51 ? 106.635 36.199 -18.571 1.00 52.73 145 PHE C N 1
ATOM 9918 C CA . PHE C 1 51 ? 105.193 36.150 -18.783 1.00 46.85 145 PHE C CA 1
ATOM 9919 C C . PHE C 1 51 ? 104.707 37.386 -19.531 1.00 47.30 145 PHE C C 1
ATOM 9920 O O . PHE C 1 51 ? 103.838 37.290 -20.405 1.00 51.56 145 PHE C O 1
ATOM 9928 N N . ASN C 1 52 ? 105.267 38.556 -19.211 1.00 47.98 146 ASN C N 1
ATOM 9929 C CA . ASN C 1 52 ? 104.922 39.763 -19.956 1.00 48.07 146 ASN C CA 1
ATOM 9930 C C . ASN C 1 52 ? 105.346 39.648 -21.414 1.00 47.80 146 ASN C C 1
ATOM 9931 O O . ASN C 1 52 ? 104.628 40.096 -22.316 1.00 46.43 146 ASN C O 1
ATOM 9936 N N . ALA C 1 53 ? 106.512 39.048 -21.665 1.00 43.76 147 ALA C N 1
ATOM 9937 C CA . ALA C 1 53 ? 106.947 38.835 -23.041 1.00 50.40 147 ALA C CA 1
ATOM 9938 C C . ALA C 1 53 ? 106.031 37.863 -23.772 1.00 49.46 147 ALA C C 1
ATOM 9939 O O . ALA C 1 53 ? 105.824 38.001 -24.983 1.00 51.08 147 ALA C O 1
ATOM 9941 N N . ALA C 1 54 ? 105.472 36.883 -23.059 1.00 46.02 148 ALA C N 1
ATOM 9942 C CA . ALA C 1 54 ? 104.546 35.947 -23.685 1.00 46.51 148 ALA C CA 1
ATOM 9943 C C . ALA C 1 54 ? 103.246 36.641 -24.076 1.00 52.87 148 ALA C C 1
ATOM 9944 O O . ALA C 1 54 ? 102.755 36.473 -25.199 1.00 54.03 148 ALA C O 1
ATOM 9946 N N . ILE C 1 55 ? 102.676 37.427 -23.159 1.00 47.33 149 ILE C N 1
ATOM 9947 C CA . ILE C 1 55 ? 101.444 38.154 -23.455 1.00 47.46 149 ILE C CA 1
ATOM 9948 C C . ILE C 1 55 ? 101.662 39.127 -24.608 1.00 47.15 149 ILE C C 1
ATOM 9949 O O . ILE C 1 55 ? 100.834 39.226 -25.523 1.00 51.91 149 ILE C O 1
ATOM 9954 N N . ALA C 1 56 ? 102.782 39.853 -24.588 1.00 51.00 150 ALA C N 1
ATOM 9955 C CA . ALA C 1 56 ? 103.063 40.813 -25.649 1.00 47.33 150 ALA C CA 1
ATOM 9956 C C . ALA C 1 56 ? 103.268 40.127 -26.992 1.00 46.76 150 ALA C C 1
ATOM 9957 O O . ALA C 1 56 ? 102.939 40.701 -28.036 1.00 46.53 150 ALA C O 1
ATOM 9959 N N . ARG C 1 57 ? 103.806 38.905 -26.989 1.00 45.35 151 ARG C N 1
ATOM 9960 C CA . ARG C 1 57 ? 103.988 38.187 -28.245 1.00 52.52 151 ARG C CA 1
ATOM 9961 C C . ARG C 1 57 ? 102.650 37.768 -28.835 1.00 53.11 151 ARG C C 1
ATOM 9962 O O . ARG C 1 57 ? 102.447 37.857 -30.052 1.00 51.02 151 ARG C O 1
ATOM 9970 N N . ALA C 1 58 ? 101.729 37.302 -27.988 1.00 49.37 152 ALA C N 1
ATOM 9971 C CA . ALA C 1 58 ? 100.399 36.946 -28.468 1.00 47.97 152 ALA C CA 1
ATOM 9972 C C . ALA C 1 58 ? 99.708 38.144 -29.103 1.00 45.95 152 ALA C C 1
ATOM 9973 O O . ALA C 1 58 ? 99.057 38.014 -30.146 1.00 42.97 152 ALA C O 1
ATOM 9975 N N . VAL C 1 59 ? 99.860 39.325 -28.500 1.00 40.39 153 VAL C N 1
ATOM 9976 C CA . VAL C 1 59 ? 99.184 40.517 -29.003 1.00 46.68 153 VAL C CA 1
ATOM 9977 C C . VAL C 1 59 ? 99.722 40.902 -30.378 1.00 48.23 153 VAL C C 1
ATOM 9978 O O . VAL C 1 59 ? 98.954 41.140 -31.318 1.00 54.34 153 VAL C O 1
ATOM 9982 N N . SER C 1 60 ? 101.048 40.969 -30.517 1.00 47.79 154 SER C N 1
ATOM 9983 C CA . SER C 1 60 ? 101.627 41.394 -31.787 1.00 48.86 154 SER C CA 1
ATOM 9984 C C . SER C 1 60 ? 101.394 40.366 -32.887 1.00 45.58 154 SER C C 1
ATOM 9985 O O . SER C 1 60 ? 101.275 40.737 -34.060 1.00 54.98 154 SER C O 1
ATOM 9988 N N . GLU C 1 61 ? 101.322 39.082 -32.537 1.00 47.12 155 GLU C N 1
ATOM 9989 C CA . GLU C 1 61 ? 101.057 38.038 -33.520 1.00 44.02 155 GLU C CA 1
ATOM 9990 C C . GLU C 1 61 ? 99.575 37.864 -33.823 1.00 42.63 155 GLU C C 1
ATOM 9991 O O . GLU C 1 61 ? 99.235 37.115 -34.745 1.00 47.23 155 GLU C O 1
ATOM 9997 N N . GLY C 1 62 ? 98.691 38.524 -33.078 1.00 43.40 156 GLY C N 1
ATOM 9998 C CA . GLY C 1 62 ? 97.270 38.385 -33.324 1.00 38.68 156 GLY C CA 1
ATOM 9999 C C . GLY C 1 62 ? 96.661 37.095 -32.827 1.00 37.14 156 GLY C C 1
ATOM 10000 O O . GLY C 1 62 ? 95.619 36.676 -33.338 1.00 46.60 156 GLY C O 1
ATOM 10001 N N . ILE C 1 63 ? 97.282 36.450 -31.845 1.00 37.60 157 ILE C N 1
ATOM 10002 C CA . ILE C 1 63 ? 96.777 35.220 -31.246 1.00 40.98 157 ILE C CA 1
ATOM 10003 C C . ILE C 1 63 ? 96.012 35.576 -29.978 1.00 41.71 157 ILE C C 1
ATOM 10004 O O . ILE C 1 63 ? 96.373 36.524 -29.268 1.00 40.76 157 ILE C O 1
ATOM 10009 N N . SER C 1 64 ? 94.940 34.832 -29.699 1.00 36.53 158 SER C N 1
ATOM 10010 C CA . SER C 1 64 ? 94.128 35.054 -28.507 1.00 40.50 158 SER C CA 1
ATOM 10011 C C . SER C 1 64 ? 94.484 34.111 -27.363 1.00 40.60 158 SER C C 1
ATOM 10012 O O . SER C 1 64 ? 94.763 34.565 -26.250 1.00 41.70 158 SER C O 1
ATOM 10015 N N . ARG C 1 65 ? 94.482 32.805 -27.615 1.00 41.28 159 ARG C N 1
ATOM 10016 C CA . ARG C 1 65 ? 94.706 31.830 -26.558 1.00 43.27 159 ARG C CA 1
ATOM 10017 C C . ARG C 1 65 ? 96.184 31.728 -26.204 1.00 46.19 159 ARG C C 1
ATOM 10018 O O . ARG C 1 65 ? 97.051 31.697 -27.082 1.00 46.51 159 ARG C O 1
ATOM 10026 N N . ILE C 1 66 ? 96.465 31.679 -24.905 1.00 45.43 160 ILE C N 1
ATOM 10027 C CA . ILE C 1 66 ? 97.802 31.422 -24.382 1.00 41.96 160 ILE C CA 1
ATOM 10028 C C . ILE C 1 66 ? 97.698 30.186 -23.501 1.00 41.00 160 ILE C C 1
ATOM 10029 O O . ILE C 1 66 ? 97.175 30.257 -22.381 1.00 45.47 160 ILE C O 1
ATOM 10034 N N . ILE C 1 67 ? 98.189 29.052 -24.003 1.00 47.17 161 ILE C N 1
ATOM 10035 C CA . ILE C 1 67 ? 98.078 27.799 -23.265 1.00 47.48 161 ILE C CA 1
ATOM 10036 C C . ILE C 1 67 ? 99.041 27.813 -22.086 1.00 44.98 161 ILE C C 1
ATOM 10037 O O . ILE C 1 67 ? 100.225 28.143 -22.232 1.00 44.00 161 ILE C O 1
ATOM 10042 N N . VAL C 1 68 ? 98.533 27.461 -20.910 1.00 47.63 162 VAL C N 1
ATOM 10043 C CA . VAL C 1 68 ? 99.344 27.396 -19.698 1.00 41.49 162 VAL C CA 1
ATOM 10044 C C . VAL C 1 68 ? 99.433 25.943 -19.250 1.00 44.70 162 VAL C C 1
ATOM 10045 O O . VAL C 1 68 ? 98.529 25.452 -18.556 1.00 43.84 162 VAL C O 1
ATOM 10049 N N . PRO C 1 69 ? 100.490 25.218 -19.618 1.00 44.97 163 PRO C N 1
ATOM 10050 C CA . PRO C 1 69 ? 100.616 23.823 -19.176 1.00 46.46 163 PRO C CA 1
ATOM 10051 C C . PRO C 1 69 ? 100.919 23.725 -17.691 1.00 45.73 163 PRO C C 1
ATOM 10052 O O . PRO C 1 69 ? 101.051 24.749 -17.012 1.00 41.97 163 PRO C O 1
ATOM 10056 N N . ALA C 1 70 ? 101.032 22.500 -17.180 1.00 40.43 164 ALA C N 1
ATOM 10057 C CA . ALA C 1 70 ? 101.388 22.304 -15.782 1.00 41.01 164 ALA C CA 1
ATOM 10058 C C . ALA C 1 70 ? 102.720 22.980 -15.482 1.00 44.25 164 ALA C C 1
ATOM 10059 O O . ALA C 1 70 ? 103.695 22.818 -16.221 1.00 50.51 164 ALA C O 1
ATOM 10061 N N . GLY C 1 71 ? 102.751 23.754 -14.407 1.00 40.75 165 GLY C N 1
ATOM 10062 C CA . GLY C 1 71 ? 103.950 24.482 -14.052 1.00 38.74 165 GLY C CA 1
ATOM 10063 C C . GLY C 1 71 ? 103.681 25.426 -12.904 1.00 50.41 165 GLY C C 1
ATOM 10064 O O . GLY C 1 71 ? 102.548 25.580 -12.436 1.00 52.42 165 GLY C O 1
ATOM 10065 N N . HIS C 1 72 ? 104.760 26.060 -12.453 1.00 52.76 166 HIS C N 1
ATOM 10066 C CA . HIS C 1 72 ? 104.734 27.010 -11.345 1.00 48.62 166 HIS C CA 1
ATOM 10067 C C . HIS C 1 72 ? 105.289 28.331 -11.858 1.00 51.32 166 HIS C C 1
ATOM 10068 O O . HIS C 1 72 ? 106.499 28.456 -12.082 1.00 49.62 166 HIS C O 1
ATOM 10075 N N . TYR C 1 73 ? 104.411 29.309 -12.047 1.00 49.15 167 TYR C N 1
ATOM 10076 C CA . TYR C 1 73 ? 104.782 30.599 -12.618 1.00 49.21 167 TYR C CA 1
ATOM 10077 C C . TYR C 1 73 ? 104.596 31.672 -11.551 1.00 48.01 167 TYR C C 1
ATOM 10078 O O . TYR C 1 73 ? 103.463 32.046 -11.230 1.00 48.29 167 TYR C O 1
ATOM 10087 N N . LEU C 1 74 ? 105.709 32.155 -10.998 1.00 46.87 168 LEU C N 1
ATOM 10088 C CA . LEU C 1 74 ? 105.677 33.255 -10.043 1.00 46.65 168 LEU C CA 1
ATOM 10089 C C . LEU C 1 74 ? 105.627 34.571 -10.807 1.00 48.78 168 LEU C C 1
ATOM 10090 O O . LEU C 1 74 ? 106.402 34.784 -11.743 1.00 48.05 168 LEU C O 1
ATOM 10095 N N . VAL C 1 75 ? 104.722 35.458 -10.399 1.00 49.22 169 VAL C N 1
ATOM 10096 C CA . VAL C 1 75 ? 104.251 36.533 -11.262 1.00 49.34 169 VAL C CA 1
ATOM 10097 C C . VAL C 1 75 ? 103.768 37.694 -10.398 1.00 49.96 169 VAL C C 1
ATOM 10098 O O . VAL C 1 75 ? 103.249 37.494 -9.298 1.00 55.24 169 VAL C O 1
ATOM 10102 N N . THR C 1 76 ? 103.957 38.918 -10.895 1.00 48.12 170 THR C N 1
ATOM 10103 C CA . THR C 1 76 ? 103.558 40.124 -10.168 1.00 50.41 170 THR C CA 1
ATOM 10104 C C . THR C 1 76 ? 102.981 41.154 -11.131 1.00 48.42 170 THR C C 1
ATOM 10105 O O . THR C 1 76 ? 103.655 41.559 -12.083 1.00 48.75 170 THR C O 1
ATOM 10109 N N . ASP C 1 77 ? 101.740 41.573 -10.871 1.00 51.23 171 ASP C N 1
ATOM 10110 C CA . ASP C 1 77 ? 101.094 42.716 -11.527 1.00 52.98 171 ASP C CA 1
ATOM 10111 C C . ASP C 1 77 ? 101.301 42.706 -13.045 1.00 51.08 171 ASP C C 1
ATOM 10112 O O . ASP C 1 77 ? 101.873 43.627 -13.631 1.00 53.04 171 ASP C O 1
ATOM 10117 N N . LEU C 1 78 ? 100.807 41.648 -13.683 1.00 47.26 172 LEU C N 1
ATOM 10118 C CA . LEU C 1 78 ? 100.892 41.538 -15.136 1.00 44.75 172 LEU C CA 1
ATOM 10119 C C . LEU C 1 78 ? 99.776 42.357 -15.765 1.00 45.49 172 LEU C C 1
ATOM 10120 O O . LEU C 1 78 ? 98.593 42.033 -15.616 1.00 49.79 172 LEU C O 1
ATOM 10125 N N . SER C 1 79 ? 100.152 43.417 -16.467 1.00 45.38 173 SER C N 1
ATOM 10126 C CA . SER C 1 79 ? 99.195 44.269 -17.154 1.00 44.77 173 SER C CA 1
ATOM 10127 C C . SER C 1 79 ? 98.927 43.695 -18.539 1.00 49.89 173 SER C C 1
ATOM 10128 O O . SER C 1 79 ? 99.858 43.509 -19.331 1.00 51.76 173 SER C O 1
ATOM 10131 N N . VAL C 1 80 ? 97.664 43.394 -18.820 1.00 44.45 174 VAL C N 1
ATOM 10132 C CA . VAL C 1 80 ? 97.215 43.048 -20.162 1.00 53.20 174 VAL C CA 1
ATOM 10133 C C . VAL C 1 80 ? 96.145 44.056 -20.552 1.00 50.32 174 VAL C C 1
ATOM 10134 O O . VAL C 1 80 ? 95.138 44.205 -19.850 1.00 46.26 174 VAL C O 1
ATOM 10138 N N . THR C 1 81 ? 96.377 44.770 -21.652 1.00 48.26 175 THR C N 1
ATOM 10139 C CA . THR C 1 81 ? 95.447 45.787 -22.115 1.00 46.08 175 THR C CA 1
ATOM 10140 C C . THR C 1 81 ? 94.738 45.413 -23.408 1.00 43.45 175 THR C C 1
ATOM 10141 O O . THR C 1 81 ? 93.796 46.112 -23.798 1.00 46.52 175 THR C O 1
ATOM 10145 N N . ALA C 1 82 ? 95.153 44.338 -24.076 1.00 43.69 176 ALA C N 1
ATOM 10146 C CA . ALA C 1 82 ? 94.493 43.903 -25.296 1.00 37.37 176 ALA C CA 1
ATOM 10147 C C . ALA C 1 82 ? 93.207 43.149 -24.955 1.00 44.68 176 ALA C C 1
ATOM 10148 O O . ALA C 1 82 ? 92.883 42.914 -23.786 1.00 41.20 176 ALA C O 1
ATOM 10150 N N . ASN C 1 83 ? 92.469 42.747 -25.988 1.00 42.96 177 ASN C N 1
ATOM 10151 C CA . ASN C 1 83 ? 91.072 42.359 -25.825 1.00 44.02 177 ASN C CA 1
ATOM 10152 C C . ASN C 1 83 ? 90.783 40.877 -26.013 1.00 46.88 177 ASN C C 1
ATOM 10153 O O . ASN C 1 83 ? 90.010 40.307 -25.244 1.00 51.51 177 ASN C O 1
ATOM 10158 N N . GLY C 1 84 ? 91.344 40.219 -27.008 1.00 45.64 178 GLY C N 1
ATOM 10159 C CA . GLY C 1 84 ? 90.794 38.897 -27.220 1.00 49.93 178 GLY C CA 1
ATOM 10160 C C . GLY C 1 84 ? 91.350 37.775 -26.375 1.00 40.21 178 GLY C C 1
ATOM 10161 O O . GLY C 1 84 ? 90.880 36.643 -26.509 1.00 39.54 178 GLY C O 1
ATOM 10162 N N . LEU C 1 85 ? 92.302 38.053 -25.486 1.00 44.59 179 LEU C N 1
ATOM 10163 C CA . LEU C 1 85 ? 93.170 37.008 -24.954 1.00 49.10 179 LEU C CA 1
ATOM 10164 C C . LEU C 1 85 ? 92.410 35.992 -24.108 1.00 42.07 179 LEU C C 1
ATOM 10165 O O . LEU C 1 85 ? 91.518 36.341 -23.329 1.00 40.43 179 LEU C O 1
ATOM 10170 N N . VAL C 1 86 ? 92.788 34.724 -24.267 1.00 42.60 180 VAL C N 1
ATOM 10171 C CA . VAL C 1 86 ? 92.266 33.607 -23.487 1.00 43.35 180 VAL C CA 1
ATOM 10172 C C . VAL C 1 86 ? 93.442 32.958 -22.769 1.00 49.06 180 VAL C C 1
ATOM 10173 O O . VAL C 1 86 ? 94.360 32.438 -23.417 1.00 50.39 180 VAL C O 1
ATOM 10177 N N . PHE C 1 87 ? 93.420 32.986 -21.440 1.00 43.88 181 PHE C N 1
ATOM 10178 C CA . PHE C 1 87 ? 94.441 32.314 -20.638 1.00 40.58 181 PHE C CA 1
ATOM 10179 C C . PHE C 1 87 ? 93.924 30.916 -20.326 1.00 45.39 181 PHE C C 1
ATOM 10180 O O . PHE C 1 87 ? 93.127 30.724 -19.404 1.00 42.92 181 PHE C O 1
ATOM 10188 N N . GLU C 1 88 ? 94.379 29.933 -21.102 1.00 41.79 182 GLU C N 1
ATOM 10189 C CA . GLU C 1 88 ? 93.795 28.592 -21.106 1.00 46.28 182 GLU C CA 1
ATOM 10190 C C . GLU C 1 88 ? 94.683 27.651 -20.299 1.00 42.83 182 GLU C C 1
ATOM 10191 O O . GLU C 1 88 ? 95.605 27.028 -20.825 1.00 45.20 182 GLU C O 1
ATOM 10197 N N . GLY C 1 89 ? 94.391 27.542 -19.009 1.00 45.46 183 GLY C N 1
ATOM 10198 C CA . GLY C 1 89 ? 95.048 26.554 -18.182 1.00 45.78 183 GLY C CA 1
ATOM 10199 C C . GLY C 1 89 ? 94.611 25.146 -18.537 1.00 45.93 183 GLY C C 1
ATOM 10200 O O . GLY C 1 89 ? 93.671 24.919 -19.299 1.00 51.06 183 GLY C O 1
ATOM 10201 N N . GLN C 1 90 ? 95.318 24.176 -17.962 1.00 43.65 184 GLN C N 1
ATOM 10202 C CA . GLN C 1 90 ? 95.084 22.768 -18.245 1.00 44.16 184 GLN C CA 1
ATOM 10203 C C . GLN C 1 90 ? 94.627 21.982 -17.026 1.00 46.04 184 GLN C C 1
ATOM 10204 O O . GLN C 1 90 ? 94.473 20.758 -17.119 1.00 48.39 184 GLN C O 1
ATOM 10210 N N . GLY C 1 91 ? 94.410 22.637 -15.901 1.00 44.80 185 GLY C N 1
ATOM 10211 C CA . GLY C 1 91 ? 94.075 21.956 -14.671 1.00 43.49 185 GLY C CA 1
ATOM 10212 C C . GLY C 1 91 ? 94.661 22.708 -13.495 1.00 38.77 185 GLY C C 1
ATOM 10213 O O . GLY C 1 91 ? 95.164 23.818 -13.631 1.00 42.78 185 GLY C O 1
ATOM 10214 N N . GLU C 1 92 ? 94.597 22.069 -12.330 1.00 39.49 186 GLU C N 1
ATOM 10215 C CA . GLU C 1 92 ? 95.042 22.724 -11.107 1.00 45.94 186 GLU C CA 1
ATOM 10216 C C . GLU C 1 92 ? 96.558 22.788 -10.981 1.00 46.99 186 GLU C C 1
ATOM 10217 O O . GLU C 1 92 ? 97.063 23.594 -10.192 1.00 44.08 186 GLU C O 1
ATOM 10223 N N . SER C 1 93 ? 97.294 21.960 -11.722 1.00 46.58 187 SER C N 1
ATOM 10224 C CA . SER C 1 93 ? 98.748 22.051 -11.721 1.00 40.49 187 SER C CA 1
ATOM 10225 C C . SER C 1 93 ? 99.261 23.218 -12.555 1.00 44.38 187 SER C C 1
ATOM 10226 O O . SER C 1 93 ? 100.473 23.454 -12.583 1.00 48.58 187 SER C O 1
ATOM 10229 N N . SER C 1 94 ? 98.373 23.944 -13.236 1.00 45.52 188 SER C N 1
ATOM 10230 C CA . SER C 1 94 ? 98.726 25.200 -13.897 1.00 47.65 188 SER C CA 1
ATOM 10231 C C . SER C 1 94 ? 98.654 26.303 -12.845 1.00 46.08 188 SER C C 1
ATOM 10232 O O . SER C 1 94 ? 97.661 27.021 -12.708 1.00 48.35 188 SER C O 1
ATOM 10235 N N . ARG C 1 95 ? 99.738 26.430 -12.085 1.00 47.06 189 ARG C N 1
ATOM 10236 C CA . ARG C 1 95 ? 99.764 27.252 -10.882 1.00 44.95 189 ARG C CA 1
ATOM 10237 C C . ARG C 1 95 ? 100.423 28.596 -11.172 1.00 48.36 189 ARG C C 1
ATOM 10238 O O . ARG C 1 95 ? 101.590 28.648 -11.577 1.00 45.56 189 ARG C O 1
ATOM 10246 N N . ILE C 1 96 ? 99.677 29.674 -10.949 1.00 44.35 190 ILE C N 1
ATOM 10247 C CA . ILE C 1 96 ? 100.187 31.035 -11.062 1.00 45.38 190 ILE C CA 1
ATOM 10248 C C . ILE C 1 96 ? 100.158 31.643 -9.668 1.00 51.96 190 ILE C C 1
ATOM 10249 O O . ILE C 1 96 ? 99.081 31.909 -9.120 1.00 51.04 190 ILE C O 1
ATOM 10254 N N . GLN C 1 97 ? 101.337 31.859 -9.090 1.00 49.01 191 GLN C N 1
ATOM 10255 C CA . GLN C 1 97 ? 101.466 32.375 -7.737 1.00 46.25 191 GLN C CA 1
ATOM 10256 C C . GLN C 1 97 ? 102.005 33.800 -7.761 1.00 45.71 191 GLN C C 1
ATOM 10257 O O . GLN C 1 97 ? 102.811 34.163 -8.623 1.00 47.56 191 GLN C O 1
ATOM 10263 N N . VAL C 1 98 ? 101.544 34.610 -6.807 1.00 48.17 192 VAL C N 1
ATOM 10264 C CA . VAL C 1 98 ? 102.038 35.974 -6.678 1.00 48.85 192 VAL C CA 1
ATOM 10265 C C . VAL C 1 98 ? 103.463 35.946 -6.137 1.00 53.32 192 VAL C C 1
ATOM 10266 O O . VAL C 1 98 ? 103.822 35.095 -5.309 1.00 46.58 192 VAL C O 1
ATOM 10270 N N . ALA C 1 99 ? 104.292 36.875 -6.615 1.00 53.76 193 ALA C N 1
ATOM 10271 C CA . ALA C 1 99 ? 105.712 36.874 -6.292 1.00 50.06 193 ALA C CA 1
ATOM 10272 C C . ALA C 1 99 ? 106.089 37.834 -5.172 1.00 57.14 193 ALA C C 1
ATOM 10273 O O . ALA C 1 99 ? 107.175 37.692 -4.602 1.00 62.67 193 ALA C O 1
ATOM 10275 N N . SER C 1 100 ? 105.234 38.796 -4.841 1.00 50.71 194 SER C N 1
ATOM 10276 C CA . SER C 1 100 ? 105.537 39.775 -3.810 1.00 46.19 194 SER C CA 1
ATOM 10277 C C . SER C 1 100 ? 104.417 39.805 -2.782 1.00 55.52 194 SER C C 1
ATOM 10278 O O . SER C 1 100 ? 103.292 39.374 -3.046 1.00 58.16 194 SER C O 1
ATOM 10281 N N . ASN C 1 101 ? 104.743 40.317 -1.598 1.00 54.26 195 ASN C N 1
ATOM 10282 C CA . ASN C 1 101 ? 103.720 40.617 -0.610 1.00 46.66 195 ASN C CA 1
ATOM 10283 C C . ASN C 1 101 ? 102.884 41.804 -1.071 1.00 53.09 195 ASN C C 1
ATOM 10284 O O . ASN C 1 101 ? 103.344 42.651 -1.843 1.00 46.20 195 ASN C O 1
ATOM 10289 N N . ASN C 1 102 ? 101.639 41.854 -0.591 1.00 54.38 196 ASN C N 1
ATOM 10290 C CA . ASN C 1 102 ? 100.734 42.978 -0.833 1.00 45.96 196 ASN C CA 1
ATOM 10291 C C . ASN C 1 102 ? 100.646 43.316 -2.320 1.00 50.23 196 ASN C C 1
ATOM 10292 O O . ASN C 1 102 ? 100.750 44.475 -2.728 1.00 50.52 196 ASN C O 1
ATOM 10297 N N . SER C 1 103 ? 100.453 42.288 -3.141 1.00 49.48 197 SER C N 1
ATOM 10298 C CA . SER C 1 103 ? 100.476 42.466 -4.585 1.00 49.19 197 SER C CA 1
ATOM 10299 C C . SER C 1 103 ? 99.407 41.579 -5.212 1.00 49.14 197 SER C C 1
ATOM 10300 O O . SER C 1 103 ? 98.586 40.970 -4.518 1.00 40.80 197 SER C O 1
ATOM 10303 N N . ARG C 1 104 ? 99.429 41.514 -6.542 1.00 46.85 198 ARG C N 1
ATOM 10304 C CA . ARG C 1 104 ? 98.478 40.733 -7.314 1.00 42.61 198 ARG C CA 1
ATOM 10305 C C . ARG C 1 104 ? 99.198 40.130 -8.513 1.00 47.92 198 ARG C C 1
ATOM 10306 O O . ARG C 1 104 ? 100.315 40.525 -8.857 1.00 47.93 198 ARG C O 1
ATOM 10314 N N . CYS C 1 105 ? 98.544 39.162 -9.155 1.00 44.12 199 CYS C N 1
ATOM 10315 C CA . CYS C 1 105 ? 99.128 38.504 -10.318 1.00 43.75 199 CYS C CA 1
ATOM 10316 C C . CYS C 1 105 ? 98.796 39.224 -11.620 1.00 45.48 199 CYS C C 1
ATOM 10317 O O . CYS C 1 105 ? 99.656 39.337 -12.501 1.00 47.43 199 CYS C O 1
ATOM 10320 N N . PHE C 1 106 ? 97.565 39.716 -11.756 1.00 44.61 200 PHE C N 1
ATOM 10321 C CA . PHE C 1 106 ? 97.119 40.389 -12.966 1.00 44.52 200 PHE C CA 1
ATOM 10322 C C . PHE C 1 106 ? 96.468 41.719 -12.621 1.00 47.41 200 PHE C C 1
ATOM 10323 O O . PHE C 1 106 ? 95.917 41.897 -11.532 1.00 46.23 200 PHE C O 1
ATOM 10331 N N . SER C 1 107 ? 96.539 42.652 -13.569 1.00 48.17 201 SER C N 1
ATOM 10332 C CA . SER C 1 107 ? 95.798 43.908 -13.507 1.00 45.96 201 SER C CA 1
ATOM 10333 C C . SER C 1 107 ? 95.180 44.126 -14.882 1.00 48.73 201 SER C C 1
ATOM 10334 O O . SER C 1 107 ? 95.894 44.432 -15.843 1.00 45.54 201 SER C O 1
ATOM 10337 N N . LEU C 1 108 ? 93.861 43.974 -14.977 1.00 48.29 202 LEU C N 1
ATOM 10338 C CA . LEU C 1 108 ? 93.166 43.944 -16.258 1.00 41.07 202 LEU C CA 1
ATOM 10339 C C . LEU C 1 108 ? 92.531 45.290 -16.579 1.00 40.67 202 LEU C C 1
ATOM 10340 O O . LEU C 1 108 ? 91.887 45.901 -15.720 1.00 45.36 202 LEU C O 1
ATOM 10345 N N . SER C 1 109 ? 92.703 45.735 -17.825 1.00 42.48 203 SER C N 1
ATOM 10346 C CA . SER C 1 109 ? 91.898 46.808 -18.387 1.00 42.44 203 SER C CA 1
ATOM 10347 C C . SER C 1 109 ? 91.293 46.454 -19.738 1.00 39.86 203 SER C C 1
ATOM 10348 O O . SER C 1 109 ? 90.504 47.246 -20.263 1.00 50.37 203 SER C O 1
ATOM 10351 N N . GLY C 1 110 ? 91.629 45.300 -20.311 1.00 42.41 204 GLY C N 1
ATOM 10352 C CA . GLY C 1 110 ? 91.115 44.918 -21.609 1.00 42.07 204 GLY C CA 1
ATOM 10353 C C . GLY C 1 110 ? 89.789 44.181 -21.525 1.00 45.79 204 GLY C C 1
ATOM 10354 O O . GLY C 1 110 ? 89.497 43.488 -20.555 1.00 45.03 204 GLY C O 1
ATOM 10355 N N . ASP C 1 111 ? 88.989 44.343 -22.571 1.00 45.07 205 ASP C N 1
ATOM 10356 C CA . ASP C 1 111 ? 87.657 43.765 -22.643 1.00 43.44 205 ASP C CA 1
ATOM 10357 C C . ASP C 1 111 ? 87.706 42.375 -23.264 1.00 42.75 205 ASP C C 1
ATOM 10358 O O . ASP C 1 111 ? 88.626 42.039 -24.004 1.00 44.76 205 ASP C O 1
ATOM 10363 N N . ARG C 1 112 ? 86.697 41.564 -22.940 1.00 39.15 206 ARG C N 1
ATOM 10364 C CA . ARG C 1 112 ? 86.528 40.227 -23.517 1.00 38.70 206 ARG C CA 1
ATOM 10365 C C . ARG C 1 112 ? 87.682 39.290 -23.166 1.00 40.60 206 ARG C C 1
ATOM 10366 O O . ARG C 1 112 ? 88.014 38.384 -23.936 1.00 37.70 206 ARG C O 1
ATOM 10374 N N . LEU C 1 113 ? 88.301 39.493 -22.007 1.00 43.88 207 LEU C N 1
ATOM 10375 C CA . LEU C 1 113 ? 89.319 38.570 -21.528 1.00 41.43 207 LEU C CA 1
ATOM 10376 C C . LEU C 1 113 ? 88.661 37.384 -20.837 1.00 42.58 207 LEU C C 1
ATOM 10377 O O . LEU C 1 113 ? 87.543 37.484 -20.321 1.00 44.04 207 LEU C O 1
ATOM 10382 N N . THR C 1 114 ? 89.358 36.251 -20.832 1.00 39.00 208 THR C N 1
ATOM 10383 C CA . THR C 1 114 ? 88.807 35.060 -20.205 1.00 43.07 208 THR C CA 1
ATOM 10384 C C . THR C 1 114 ? 89.913 34.225 -19.577 1.00 44.17 208 THR C C 1
ATOM 10385 O O . THR C 1 114 ? 90.994 34.068 -20.152 1.00 44.46 208 THR C O 1
ATOM 10389 N N . PHE C 1 115 ? 89.626 33.700 -18.385 1.00 42.87 209 PHE C N 1
ATOM 10390 C CA . PHE C 1 115 ? 90.540 32.849 -17.632 1.00 44.15 209 PHE C CA 1
ATOM 10391 C C . PHE C 1 115 ? 89.868 31.506 -17.390 1.00 40.58 209 PHE C C 1
ATOM 10392 O O . PHE C 1 115 ? 88.706 31.456 -16.977 1.00 42.07 209 PHE C O 1
ATOM 10400 N N . ARG C 1 116 ? 90.600 30.422 -17.631 1.00 40.38 210 ARG C N 1
ATOM 10401 C CA . ARG C 1 116 ? 89.990 29.100 -17.646 1.00 36.13 210 ARG C CA 1
ATOM 10402 C C . ARG C 1 116 ? 91.011 28.051 -17.233 1.00 37.99 210 ARG C C 1
ATOM 10403 O O . ARG C 1 116 ? 92.106 27.995 -17.799 1.00 40.82 210 ARG C O 1
ATOM 10411 N N . GLY C 1 117 ? 90.653 27.235 -16.245 1.00 43.45 211 GLY C N 1
ATOM 10412 C CA . GLY C 1 117 ? 91.448 26.074 -15.875 1.00 41.31 211 GLY C CA 1
ATOM 10413 C C . GLY C 1 117 ? 92.771 26.360 -15.198 1.00 42.04 211 GLY C C 1
ATOM 10414 O O . GLY C 1 117 ? 93.748 25.637 -15.432 1.00 42.63 211 GLY C O 1
ATOM 10415 N N . LEU C 1 118 ? 92.829 27.386 -14.356 1.00 44.50 212 LEU C N 1
ATOM 10416 C CA . LEU C 1 118 ? 94.050 27.758 -13.657 1.00 41.58 212 LEU C CA 1
ATOM 10417 C C . LEU C 1 118 ? 93.870 27.583 -12.155 1.00 45.04 212 LEU C C 1
ATOM 10418 O O . LEU C 1 118 ? 92.762 27.377 -11.655 1.00 39.84 212 LEU C O 1
ATOM 10423 N N . LYS C 1 119 ? 94.989 27.662 -11.437 1.00 48.36 213 LYS C N 1
ATOM 10424 C CA . LYS C 1 119 ? 94.987 27.735 -9.979 1.00 42.96 213 LYS C CA 1
ATOM 10425 C C . LYS C 1 119 ? 95.867 28.908 -9.571 1.00 44.11 213 LYS C C 1
ATOM 10426 O O . LYS C 1 119 ? 97.091 28.856 -9.733 1.00 46.38 213 LYS C O 1
ATOM 10432 N N . PHE C 1 120 ? 95.245 29.968 -9.064 1.00 42.31 214 PHE C N 1
ATOM 10433 C CA . PHE C 1 120 ? 95.977 31.117 -8.555 1.00 42.13 214 PHE C CA 1
ATOM 10434 C C . PHE C 1 120 ? 96.260 30.921 -7.074 1.00 45.40 214 PHE C C 1
ATOM 10435 O O . PHE C 1 120 ? 95.397 30.459 -6.322 1.00 44.76 214 PHE C O 1
ATOM 10443 N N . ILE C 1 121 ? 97.477 31.268 -6.662 1.00 49.41 215 ILE C N 1
ATOM 10444 C CA . ILE C 1 121 ? 97.907 31.142 -5.275 1.00 47.44 215 ILE C CA 1
ATOM 10445 C C . ILE C 1 121 ? 98.474 32.478 -4.818 1.00 49.80 215 ILE C C 1
ATOM 10446 O O . ILE C 1 121 ? 99.313 33.070 -5.508 1.00 46.35 215 ILE C O 1
ATOM 10451 N N . GLY C 1 122 ? 98.011 32.955 -3.663 1.00 45.72 216 GLY C N 1
ATOM 10452 C CA . GLY C 1 122 ? 98.573 34.124 -3.027 1.00 49.20 216 GLY C CA 1
ATOM 10453 C C . GLY C 1 122 ? 99.616 33.759 -1.985 1.00 51.30 216 GLY C C 1
ATOM 10454 O O . GLY C 1 122 ? 100.055 32.613 -1.868 1.00 50.96 216 GLY C O 1
ATOM 10455 N N . ASP C 1 123 ? 100.018 34.768 -1.209 1.00 48.87 217 ASP C N 1
ATOM 10456 C CA . ASP C 1 123 ? 100.976 34.568 -0.127 1.00 46.72 217 ASP C CA 1
ATOM 10457 C C . ASP C 1 123 ? 100.399 34.965 1.228 1.00 52.85 217 ASP C C 1
ATOM 10458 O O . ASP C 1 123 ? 101.151 35.138 2.192 1.00 56.65 217 ASP C O 1
ATOM 10463 N N . GLY C 1 124 ? 99.078 35.117 1.319 1.00 53.96 218 GLY C N 1
ATOM 10464 C CA . GLY C 1 124 ? 98.416 35.395 2.575 1.00 47.34 218 GLY C CA 1
ATOM 10465 C C . GLY C 1 124 ? 98.440 36.838 3.028 1.00 50.08 218 GLY C C 1
ATOM 10466 O O . GLY C 1 124 ? 97.792 37.163 4.031 1.00 50.84 218 GLY C O 1
ATOM 10467 N N . THR C 1 125 ? 99.154 37.717 2.334 1.00 47.87 219 THR C N 1
ATOM 10468 C CA . THR C 1 125 ? 99.281 39.107 2.746 1.00 54.66 219 THR C CA 1
ATOM 10469 C C . THR C 1 125 ? 98.391 40.008 1.899 1.00 51.07 219 THR C C 1
ATOM 10470 O O . THR C 1 125 ? 98.047 39.691 0.758 1.00 52.32 219 THR C O 1
ATOM 10474 N N . ALA C 1 126 ? 98.025 41.148 2.482 1.00 50.63 220 ALA C N 1
ATOM 10475 C CA . ALA C 1 126 ? 97.212 42.158 1.820 1.00 53.44 220 ALA C CA 1
ATOM 10476 C C . ALA C 1 126 ? 97.270 43.440 2.636 1.00 48.46 220 ALA C C 1
ATOM 10477 O O . ALA C 1 126 ? 97.210 43.396 3.867 1.00 55.33 220 ALA C O 1
ATOM 10479 N N . SER C 1 127 ? 97.394 44.573 1.946 1.00 52.70 221 SER C N 1
ATOM 10480 C CA . SER C 1 127 ? 97.387 45.879 2.589 1.00 45.46 221 SER C CA 1
ATOM 10481 C C . SER C 1 127 ? 96.238 46.762 2.123 1.00 50.67 221 SER C C 1
ATOM 10482 O O . SER C 1 127 ? 96.067 47.863 2.659 1.00 53.65 221 SER C O 1
ATOM 10485 N N . ALA C 1 128 ? 95.453 46.315 1.147 1.00 55.21 222 ALA C N 1
ATOM 10486 C CA . ALA C 1 128 ? 94.292 47.041 0.650 1.00 49.03 222 ALA C CA 1
ATOM 10487 C C . ALA C 1 128 ? 93.484 46.093 -0.222 1.00 51.61 222 ALA C C 1
ATOM 10488 O O . ALA C 1 128 ? 93.974 45.040 -0.641 1.00 46.58 222 ALA C O 1
ATOM 10490 N N . SER C 1 129 ? 92.237 46.486 -0.496 1.00 55.76 223 SER C N 1
ATOM 10491 C CA . SER C 1 129 ? 91.350 45.643 -1.292 1.00 54.52 223 SER C CA 1
ATOM 10492 C C . SER C 1 129 ? 91.890 45.390 -2.696 1.00 52.68 223 SER C C 1
ATOM 10493 O O . SER C 1 129 ? 91.461 44.431 -3.350 1.00 45.45 223 SER C O 1
ATOM 10496 N N . ALA C 1 130 ? 92.821 46.215 -3.170 1.00 49.33 224 ALA C N 1
ATOM 10497 C CA . ALA C 1 130 ? 93.449 46.011 -4.467 1.00 48.13 224 ALA C CA 1
ATOM 10498 C C . ALA C 1 130 ? 94.736 45.196 -4.388 1.00 53.61 224 ALA C C 1
ATOM 10499 O O . ALA C 1 130 ? 95.324 44.904 -5.434 1.00 52.78 224 ALA C O 1
ATOM 10501 N N . ASN C 1 131 ? 95.194 44.841 -3.188 1.00 50.57 225 ASN C N 1
ATOM 10502 C CA . ASN C 1 131 ? 96.315 43.929 -2.992 1.00 52.18 225 ASN C CA 1
ATOM 10503 C C . ASN C 1 131 ? 95.784 42.591 -2.491 1.00 52.34 225 ASN C C 1
ATOM 10504 O O . ASN C 1 131 ? 94.580 42.414 -2.282 1.00 47.52 225 ASN C O 1
ATOM 10509 N N . GLY C 1 132 ? 96.706 41.653 -2.275 1.00 53.46 226 GLY C N 1
ATOM 10510 C CA . GLY C 1 132 ? 96.331 40.311 -1.858 1.00 50.73 226 GLY C CA 1
ATOM 10511 C C . GLY C 1 132 ? 95.292 39.671 -2.749 1.00 47.98 226 GLY C C 1
ATOM 10512 O O . GLY C 1 132 ? 94.453 38.900 -2.268 1.00 44.44 226 GLY C O 1
ATOM 10513 N N . ILE C 1 133 ? 95.327 39.980 -4.043 1.00 43.76 227 ILE C N 1
ATOM 10514 C CA . ILE C 1 133 ? 94.281 39.620 -4.989 1.00 44.37 227 ILE C CA 1
ATOM 10515 C C . ILE C 1 133 ? 94.900 38.793 -6.109 1.00 45.51 227 ILE C C 1
AT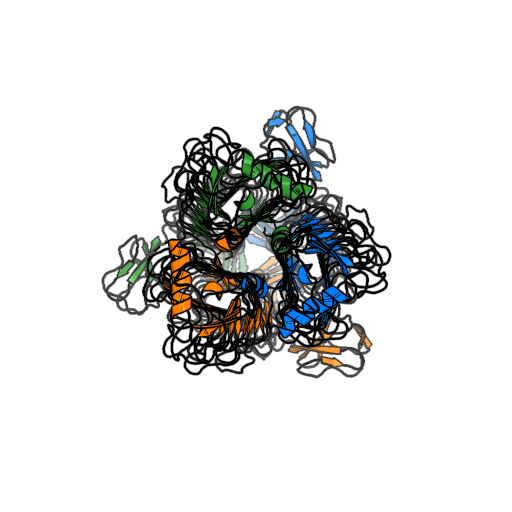OM 10516 O O . ILE C 1 133 ? 96.069 38.976 -6.458 1.00 42.99 227 ILE C O 1
ATOM 10521 N N . GLY C 1 134 ? 94.122 37.856 -6.654 1.00 48.54 228 GLY C N 1
ATOM 10522 C CA . GLY C 1 134 ? 94.578 37.144 -7.839 1.00 43.10 228 GLY C CA 1
ATOM 10523 C C . GLY C 1 134 ? 94.539 38.015 -9.080 1.00 43.13 228 GLY C C 1
ATOM 10524 O O . GLY C 1 134 ? 95.510 38.084 -9.838 1.00 39.32 228 GLY C O 1
ATOM 10525 N N . ILE C 1 135 ? 93.418 38.704 -9.295 1.00 44.29 229 ILE C N 1
ATOM 10526 C CA . ILE C 1 135 ? 93.187 39.490 -10.502 1.00 38.40 229 ILE C CA 1
ATOM 10527 C C . ILE C 1 135 ? 92.512 40.797 -10.112 1.00 43.00 229 ILE C C 1
ATOM 10528 O O . ILE C 1 135 ? 91.423 40.786 -9.527 1.00 42.66 229 ILE C O 1
ATOM 10533 N N . LEU C 1 136 ? 93.148 41.918 -10.434 1.00 42.70 230 LEU C N 1
ATOM 10534 C CA . LEU C 1 136 ? 92.516 43.226 -10.352 1.00 37.50 230 LEU C CA 1
ATOM 10535 C C . LEU C 1 136 ? 92.030 43.631 -11.737 1.00 43.75 230 LEU C C 1
ATOM 10536 O O . LEU C 1 136 ? 92.737 43.445 -12.731 1.00 41.90 230 LEU C O 1
ATOM 10541 N N . ALA C 1 137 ? 90.818 44.171 -11.804 1.00 39.48 231 ALA C N 1
ATOM 10542 C CA . ALA C 1 137 ? 90.225 44.563 -13.072 1.00 38.29 231 ALA C CA 1
ATOM 10543 C C . ALA C 1 137 ? 89.708 45.988 -12.981 1.00 37.75 231 ALA C C 1
ATOM 10544 O O . ALA C 1 137 ? 89.117 46.383 -11.971 1.00 33.25 231 ALA C O 1
ATOM 10546 N N . GLY C 1 138 ? 89.944 46.757 -14.041 1.00 30.15 232 GLY C N 1
ATOM 10547 C CA . GLY C 1 138 ? 89.446 48.114 -14.136 1.00 36.48 232 GLY C CA 1
ATOM 10548 C C . GLY C 1 138 ? 88.914 48.409 -15.523 1.00 43.11 232 GLY C C 1
ATOM 10549 O O . GLY C 1 138 ? 89.691 48.528 -16.476 1.00 40.31 232 GLY C O 1
ATOM 10550 N N . ASP C 1 139 ? 87.591 48.525 -15.644 1.00 42.47 233 ASP C N 1
ATOM 10551 C CA . ASP C 1 139 ? 86.930 48.672 -16.941 1.00 39.00 233 ASP C CA 1
ATOM 10552 C C . ASP C 1 139 ? 87.330 47.541 -17.886 1.00 43.42 233 ASP C C 1
ATOM 10553 O O . ASP C 1 139 ? 87.583 47.750 -19.075 1.00 42.99 233 ASP C O 1
ATOM 10558 N N . ALA C 1 140 ? 87.402 46.327 -17.340 1.00 40.82 234 ALA C N 1
ATOM 10559 C CA . ALA C 1 140 ? 87.667 45.120 -18.119 1.00 41.91 234 ALA C CA 1
ATOM 10560 C C . ALA C 1 140 ? 86.317 44.462 -18.375 1.00 43.98 234 ALA C C 1
ATOM 10561 O O . ALA C 1 140 ? 85.882 43.578 -17.635 1.00 39.82 234 ALA C O 1
ATOM 10563 N N . THR C 1 141 ? 85.648 44.912 -19.431 1.00 44.00 235 THR C N 1
ATOM 10564 C CA . THR C 1 141 ? 84.309 44.435 -19.732 1.00 42.18 235 THR C CA 1
ATOM 10565 C C . THR C 1 141 ? 84.356 43.015 -20.288 1.00 44.07 235 THR C C 1
ATOM 10566 O O . THR C 1 141 ? 85.404 42.520 -20.715 1.00 40.69 235 THR C O 1
ATOM 10570 N N . ASP C 1 142 ? 83.192 42.358 -20.264 1.00 44.07 236 ASP C N 1
ATOM 10571 C CA . ASP C 1 142 ? 83.018 41.020 -20.833 1.00 39.36 236 ASP C CA 1
ATOM 10572 C C . ASP C 1 142 ? 84.069 40.044 -20.314 1.00 38.09 236 ASP C C 1
ATOM 10573 O O . ASP C 1 142 ? 84.578 39.195 -21.049 1.00 33.40 236 ASP C O 1
ATOM 10578 N N . LEU C 1 143 ? 84.409 40.174 -19.035 1.00 35.82 237 LEU C N 1
ATOM 10579 C CA . LEU C 1 143 ? 85.355 39.255 -18.422 1.00 34.49 237 LEU C CA 1
ATOM 10580 C C . LEU C 1 143 ? 84.658 37.939 -18.098 1.00 32.82 237 LEU C C 1
ATOM 10581 O O . LEU C 1 143 ? 83.561 37.927 -17.532 1.00 42.05 237 LEU C O 1
ATOM 10586 N N . LEU C 1 144 ? 85.281 36.834 -18.486 1.00 33.60 238 LEU C N 1
ATOM 10587 C CA . LEU C 1 144 ? 84.830 35.507 -18.107 1.00 37.42 238 LEU C CA 1
ATOM 10588 C C . LEU C 1 144 ? 85.959 34.807 -17.371 1.00 39.09 238 LEU C C 1
ATOM 10589 O O . LEU C 1 144 ? 87.123 34.913 -17.756 1.00 37.70 238 LEU C O 1
ATOM 10594 N N . VAL C 1 145 ? 85.609 34.113 -16.295 1.00 35.84 239 VAL C N 1
ATOM 10595 C CA . VAL C 1 145 ? 86.571 33.452 -15.424 1.00 33.28 239 VAL C CA 1
ATOM 10596 C C . VAL C 1 145 ? 85.900 32.171 -14.948 1.00 36.07 239 VAL C C 1
ATOM 10597 O O . VAL C 1 145 ? 84.931 32.220 -14.179 1.00 38.55 239 VAL C O 1
ATOM 10601 N N . GLU C 1 146 ? 86.403 31.027 -15.411 1.00 34.68 240 GLU C N 1
ATOM 10602 C CA . GLU C 1 146 ? 85.660 29.778 -15.340 1.00 40.14 240 GLU C CA 1
ATOM 10603 C C . GLU C 1 146 ? 86.588 28.631 -14.977 1.00 44.14 240 GLU C C 1
ATOM 10604 O O . GLU C 1 146 ? 87.645 28.471 -15.593 1.00 41.79 240 GLU C O 1
ATOM 10610 N N . ASP C 1 147 ? 86.178 27.833 -13.987 1.00 39.38 241 ASP C N 1
ATOM 10611 C CA . ASP C 1 147 ? 86.905 26.632 -13.572 1.00 43.14 241 ASP C CA 1
ATOM 10612 C C . ASP C 1 147 ? 88.341 26.958 -13.159 1.00 44.18 241 ASP C C 1
ATOM 10613 O O . ASP C 1 147 ? 89.295 26.287 -13.558 1.00 44.40 241 ASP C O 1
ATOM 10618 N N . VAL C 1 148 ? 88.492 28.000 -12.345 1.00 37.33 242 VAL C N 1
ATOM 10619 C CA . VAL C 1 148 ? 89.795 28.424 -11.853 1.00 42.42 242 VAL C CA 1
ATOM 10620 C C . VAL C 1 148 ? 89.729 28.548 -10.338 1.00 45.16 242 VAL C C 1
ATOM 10621 O O . VAL C 1 148 ? 88.712 28.974 -9.778 1.00 42.20 242 VAL C O 1
ATOM 10625 N N . TRP C 1 149 ? 90.819 28.167 -9.681 1.00 50.79 243 TRP C N 1
ATOM 10626 C CA . TRP C 1 149 ? 90.897 28.011 -8.236 1.00 42.05 243 TRP C CA 1
ATOM 10627 C C . TRP C 1 149 ? 91.748 29.140 -7.667 1.00 43.41 243 TRP C C 1
ATOM 10628 O O . TRP C 1 149 ? 92.894 29.331 -8.090 1.00 49.21 243 TRP C O 1
ATOM 10639 N N . PHE C 1 150 ? 91.184 29.894 -6.729 1.00 44.02 244 PHE C N 1
ATOM 10640 C CA . PHE C 1 150 ? 91.902 30.939 -6.011 1.00 43.12 244 PHE C CA 1
ATOM 10641 C C . PHE C 1 150 ? 92.165 30.465 -4.589 1.00 46.90 244 PHE C C 1
ATOM 10642 O O . PHE C 1 150 ? 91.231 30.073 -3.881 1.00 45.00 244 PHE C O 1
ATOM 10650 N N . ASP C 1 151 ? 93.429 30.505 -4.172 1.00 46.57 245 ASP C N 1
ATOM 10651 C CA . ASP C 1 151 ? 93.828 29.919 -2.899 1.00 45.05 245 ASP C CA 1
ATOM 10652 C C . ASP C 1 151 ? 94.848 30.802 -2.197 1.00 47.65 245 ASP C C 1
ATOM 10653 O O . ASP C 1 151 ? 95.801 31.277 -2.823 1.00 47.78 245 ASP C O 1
ATOM 10658 N N . SER C 1 152 ? 94.631 31.020 -0.897 1.00 45.13 246 SER C N 1
ATOM 10659 C CA . SER C 1 152 ? 95.618 31.625 -0.001 1.00 42.61 246 SER C CA 1
ATOM 10660 C C . SER C 1 152 ? 95.941 33.068 -0.383 1.00 49.25 246 SER C C 1
ATOM 10661 O O . SER C 1 152 ? 97.076 33.523 -0.231 1.00 47.87 246 SER C O 1
ATOM 10664 N N . PHE C 1 153 ? 94.942 33.796 -0.870 1.00 43.76 247 PHE C N 1
ATOM 10665 C CA . PHE C 1 153 ? 95.105 35.215 -1.150 1.00 45.80 247 PHE C CA 1
ATOM 10666 C C . PHE C 1 153 ? 94.713 36.034 0.070 1.00 46.53 247 PHE C C 1
ATOM 10667 O O . PHE C 1 153 ? 93.801 35.670 0.810 1.00 33.34 247 PHE C O 1
ATOM 10675 N N . GLY C 1 154 ? 95.417 37.148 0.275 1.00 47.84 248 GLY C N 1
ATOM 10676 C CA . GLY C 1 154 ? 95.200 37.941 1.475 1.00 42.25 248 GLY C CA 1
ATOM 10677 C C . GLY C 1 154 ? 93.827 38.584 1.526 1.00 49.67 248 GLY C C 1
ATOM 10678 O O . GLY C 1 154 ? 93.225 38.697 2.598 1.00 49.90 248 GLY C O 1
ATOM 10679 N N . PHE C 1 155 ? 93.315 39.020 0.379 1.00 51.73 249 PHE C N 1
ATOM 10680 C CA . PHE C 1 155 ? 92.010 39.668 0.320 1.00 46.18 249 PHE C CA 1
ATOM 10681 C C . PHE C 1 155 ? 90.986 38.895 -0.493 1.00 48.67 249 PHE C C 1
ATOM 10682 O O . PHE C 1 155 ? 89.812 38.869 -0.121 1.00 47.35 249 PHE C O 1
ATOM 10690 N N . GLY C 1 156 ? 91.385 38.274 -1.596 1.00 43.69 250 GLY C N 1
ATOM 10691 C CA . GLY C 1 156 ? 90.445 37.489 -2.367 1.00 41.48 250 GLY C CA 1
ATOM 10692 C C . GLY C 1 156 ? 90.997 37.160 -3.739 1.00 44.66 250 GLY C C 1
ATOM 10693 O O . GLY C 1 156 ? 92.184 37.343 -4.018 1.00 46.01 250 GLY C O 1
ATOM 10694 N N . GLY C 1 157 ? 90.099 36.676 -4.592 1.00 44.67 251 GLY C N 1
ATOM 10695 C CA . GLY C 1 157 ? 90.466 36.247 -5.925 1.00 42.30 251 GLY C CA 1
ATOM 10696 C C . GLY C 1 157 ? 90.402 37.335 -6.976 1.00 40.52 251 GLY C C 1
ATOM 10697 O O . GLY C 1 157 ? 91.395 37.588 -7.664 1.00 42.78 251 GLY C O 1
ATOM 10698 N N . VAL C 1 158 ? 89.248 37.984 -7.125 1.00 39.84 252 VAL C N 1
ATOM 10699 C CA . VAL C 1 158 ? 89.034 38.955 -8.193 1.00 47.19 252 VAL C CA 1
ATOM 10700 C C . VAL C 1 158 ? 88.403 40.215 -7.616 1.00 40.75 252 VAL C C 1
ATOM 10701 O O . VAL C 1 158 ? 87.381 40.147 -6.925 1.00 42.65 252 VAL C O 1
ATOM 10705 N N . ASN C 1 159 ? 89.011 41.361 -7.912 1.00 45.34 253 ASN C N 1
ATOM 10706 C CA . ASN C 1 159 ? 88.459 42.682 -7.624 1.00 40.21 253 ASN C CA 1
ATOM 10707 C C . ASN C 1 159 ? 88.278 43.371 -8.972 1.00 40.34 253 ASN C C 1
ATOM 10708 O O . ASN C 1 159 ? 89.254 43.823 -9.579 1.00 41.06 253 ASN C O 1
ATOM 10713 N N . ALA C 1 160 ? 87.037 43.448 -9.444 1.00 38.19 254 ALA C N 1
ATOM 10714 C CA . ALA C 1 160 ? 86.722 44.029 -10.744 1.00 41.28 254 ALA C CA 1
ATOM 10715 C C . ALA C 1 160 ? 85.916 45.305 -10.540 1.00 38.50 254 ALA C C 1
ATOM 10716 O O . ALA C 1 160 ? 84.816 45.265 -9.979 1.00 43.93 254 ALA C O 1
ATOM 10718 N N . GLY C 1 161 ? 86.466 46.429 -10.993 1.00 35.90 255 GLY C N 1
ATOM 10719 C CA . GLY C 1 161 ? 85.802 47.712 -10.878 1.00 34.02 255 GLY C CA 1
ATOM 10720 C C . GLY C 1 161 ? 85.444 48.303 -12.225 1.00 40.74 255 GLY C C 1
ATOM 10721 O O . GLY C 1 161 ? 86.025 47.930 -13.250 1.00 37.84 255 GLY C O 1
ATOM 10722 N N . PHE C 1 162 ? 84.489 49.230 -12.240 1.00 46.04 256 PHE C N 1
ATOM 10723 C CA . PHE C 1 162 ? 83.969 49.781 -13.484 1.00 41.25 256 PHE C CA 1
ATOM 10724 C C . PHE C 1 162 ? 83.647 51.255 -13.295 1.00 44.84 256 PHE C C 1
ATOM 10725 O O . PHE C 1 162 ? 83.005 51.631 -12.309 1.00 44.83 256 PHE C O 1
ATOM 10733 N N . THR C 1 163 ? 84.099 52.084 -14.237 1.00 42.87 257 THR C N 1
ATOM 10734 C CA . THR C 1 163 ? 83.832 53.516 -14.209 1.00 48.25 257 THR C CA 1
ATOM 10735 C C . THR C 1 163 ? 82.854 53.969 -15.283 1.00 44.78 257 THR C C 1
ATOM 10736 O O . THR C 1 163 ? 82.373 55.105 -15.218 1.00 46.92 257 THR C O 1
ATOM 10740 N N . THR C 1 164 ? 82.560 53.126 -16.270 1.00 46.34 258 THR C N 1
ATOM 10741 C CA . THR C 1 164 ? 81.532 53.402 -17.260 1.00 46.11 258 THR C CA 1
ATOM 10742 C C . THR C 1 164 ? 80.686 52.151 -17.450 1.00 46.26 258 THR C C 1
ATOM 10743 O O . THR C 1 164 ? 81.161 51.026 -17.268 1.00 44.44 258 THR C O 1
ATOM 10747 N N . LEU C 1 165 ? 79.417 52.363 -17.790 1.00 45.31 259 LEU C N 1
ATOM 10748 C CA . LEU C 1 165 ? 78.482 51.255 -17.928 1.00 41.18 259 LEU C CA 1
ATOM 10749 C C . LEU C 1 165 ? 78.930 50.308 -19.035 1.00 40.50 259 LEU C C 1
ATOM 10750 O O . LEU C 1 165 ? 79.199 50.732 -20.162 1.00 45.44 259 LEU C O 1
ATOM 10755 N N . ALA C 1 166 ? 79.019 49.025 -18.701 1.00 38.12 260 ALA C N 1
ATOM 10756 C CA . ALA C 1 166 ? 79.385 47.965 -19.634 1.00 38.07 260 ALA C CA 1
ATOM 10757 C C . ALA C 1 166 ? 79.075 46.635 -18.957 1.00 44.84 260 ALA C C 1
ATOM 10758 O O . ALA C 1 166 ? 78.597 46.596 -17.819 1.00 46.56 260 ALA C O 1
ATOM 10760 N N . ARG C 1 167 ? 79.355 45.540 -19.661 1.00 48.26 261 ARG C N 1
ATOM 10761 C CA . ARG C 1 167 ? 78.993 44.220 -19.161 1.00 50.17 261 ARG C CA 1
ATOM 10762 C C . ARG C 1 167 ? 79.985 43.773 -18.095 1.00 46.05 261 ARG C C 1
ATOM 10763 O O . ARG C 1 167 ? 81.191 43.686 -18.354 1.00 47.43 261 ARG C O 1
ATOM 10771 N N . GLY C 1 168 ? 79.470 43.472 -16.899 1.00 45.90 262 GLY C N 1
ATOM 10772 C CA . GLY C 1 168 ? 80.294 43.003 -15.823 1.00 43.49 262 GLY C CA 1
ATOM 10773 C C . GLY C 1 168 ? 80.798 41.592 -16.064 1.00 42.21 262 GLY C C 1
ATOM 10774 O O . GLY C 1 168 ? 80.565 40.990 -17.121 1.00 44.49 262 GLY C O 1
ATOM 10775 N N . PRO C 1 169 ? 81.499 41.049 -15.075 1.00 43.82 263 PRO C N 1
ATOM 10776 C CA . PRO C 1 169 ? 82.154 39.750 -15.248 1.00 42.60 263 PRO C CA 1
ATOM 10777 C C . PRO C 1 169 ? 81.183 38.590 -15.065 1.00 42.69 263 PRO C C 1
ATOM 10778 O O . PRO C 1 169 ? 80.076 38.732 -14.545 1.00 39.74 263 PRO C O 1
ATOM 10782 N N . LYS C 1 170 ? 81.636 37.419 -15.508 1.00 39.98 264 LYS C N 1
ATOM 10783 C CA . LYS C 1 170 ? 80.941 36.156 -15.294 1.00 39.16 264 LYS C CA 1
ATOM 10784 C C . LYS C 1 170 ? 81.898 35.198 -14.599 1.00 39.17 264 LYS C C 1
ATOM 10785 O O . LYS C 1 170 ? 82.927 34.823 -15.171 1.00 43.72 264 LYS C O 1
ATOM 10791 N N . PHE C 1 171 ? 81.565 34.812 -13.369 1.00 36.02 265 PHE C N 1
ATOM 10792 C CA . PHE C 1 171 ? 82.375 33.892 -12.575 1.00 36.89 265 PHE C CA 1
ATOM 10793 C C . PHE C 1 171 ? 81.650 32.554 -12.520 1.00 37.23 265 PHE C C 1
ATOM 10794 O O . PHE C 1 171 ? 80.646 32.415 -11.812 1.00 42.40 265 PHE C O 1
ATOM 10802 N N . ILE C 1 172 ? 82.160 31.574 -13.260 1.00 38.22 266 ILE C N 1
ATOM 10803 C CA . ILE C 1 172 ? 81.495 30.290 -13.448 1.00 40.42 266 ILE C CA 1
ATOM 10804 C C . ILE C 1 172 ? 82.355 29.212 -12.804 1.00 37.30 266 ILE C C 1
ATOM 10805 O O . ILE C 1 172 ? 83.464 28.931 -13.275 1.00 43.39 266 ILE C O 1
ATOM 10810 N N . ARG C 1 173 ? 81.842 28.602 -11.734 1.00 39.45 267 ARG C N 1
ATOM 10811 C CA . ARG C 1 173 ? 82.518 27.494 -11.054 1.00 42.18 267 ARG C CA 1
ATOM 10812 C C . ARG C 1 173 ? 83.923 27.891 -10.599 1.00 40.85 267 ARG C C 1
ATOM 10813 O O . ARG C 1 173 ? 84.904 27.184 -10.841 1.00 36.66 267 ARG C O 1
ATOM 10821 N N . THR C 1 174 ? 84.018 29.045 -9.942 1.00 34.84 268 THR C N 1
ATOM 10822 C CA . THR C 1 174 ? 85.277 29.493 -9.363 1.00 39.00 268 THR C CA 1
ATOM 10823 C C . THR C 1 174 ? 85.373 29.012 -7.920 1.00 42.49 268 THR C C 1
ATOM 10824 O O . THR C 1 174 ? 84.414 29.135 -7.151 1.00 40.19 268 THR C O 1
ATOM 10828 N N . ARG C 1 175 ? 86.531 28.461 -7.565 1.00 43.27 269 ARG C N 1
ATOM 10829 C CA . ARG C 1 175 ? 86.787 27.918 -6.238 1.00 41.12 269 ARG C CA 1
ATOM 10830 C C . ARG C 1 175 ? 87.634 28.897 -5.437 1.00 39.69 269 ARG C C 1
ATOM 10831 O O . ARG C 1 175 ? 88.596 29.469 -5.958 1.00 45.56 269 ARG C O 1
ATOM 10839 N N . HIS C 1 176 ? 87.272 29.091 -4.169 1.00 42.83 270 HIS C N 1
ATOM 10840 C CA . HIS C 1 176 ? 87.948 30.050 -3.303 1.00 44.07 270 HIS C CA 1
ATOM 10841 C C . HIS C 1 176 ? 88.218 29.411 -1.950 1.00 48.25 270 HIS C C 1
ATOM 10842 O O . HIS C 1 176 ? 87.306 28.840 -1.341 1.00 45.72 270 HIS C O 1
ATOM 10849 N N . ARG C 1 177 ? 89.466 29.510 -1.483 1.00 45.39 271 ARG C N 1
ATOM 10850 C CA . ARG C 1 177 ? 89.881 28.893 -0.228 1.00 46.32 271 ARG C CA 1
ATOM 10851 C C . ARG C 1 177 ? 90.968 29.733 0.437 1.00 47.41 271 ARG C C 1
ATOM 10852 O O . ARG C 1 177 ? 91.836 30.288 -0.243 1.00 46.04 271 ARG C O 1
ATOM 10860 N N . ASN C 1 178 ? 90.903 29.822 1.769 1.00 45.08 272 ASN C N 1
ATOM 10861 C CA . ASN C 1 178 ? 91.977 30.372 2.604 1.00 48.05 272 ASN C CA 1
ATOM 10862 C C . ASN C 1 178 ? 92.238 31.851 2.306 1.00 45.71 272 ASN C C 1
ATOM 10863 O O . ASN C 1 178 ? 93.361 32.263 2.019 1.00 59.17 272 ASN C O 1
ATOM 10868 N N . THR C 1 179 ? 91.187 32.659 2.414 1.00 41.88 273 THR C N 1
ATOM 10869 C CA . THR C 1 179 ? 91.319 34.057 2.020 1.00 48.65 273 THR C CA 1
ATOM 10870 C C . THR C 1 179 ? 91.799 34.953 3.163 1.00 48.10 273 THR C C 1
ATOM 10871 O O . THR C 1 179 ? 92.554 35.901 2.934 1.00 54.30 273 THR C O 1
ATOM 10875 N N . GLY C 1 180 ? 91.411 34.687 4.393 1.00 38.92 274 GLY C N 1
ATOM 10876 C CA . GLY C 1 180 ? 91.985 35.451 5.480 1.00 55.62 274 GLY C CA 1
ATOM 10877 C C . GLY C 1 180 ? 91.182 36.679 5.864 1.00 58.91 274 GLY C C 1
ATOM 10878 O O . GLY C 1 180 ? 90.177 37.048 5.246 1.00 62.82 274 GLY C O 1
ATOM 10879 N N . THR C 1 181 ? 91.681 37.338 6.908 1.00 50.96 275 THR C N 1
ATOM 10880 C CA . THR C 1 181 ? 90.920 38.348 7.634 1.00 54.19 275 THR C CA 1
ATOM 10881 C C . THR C 1 181 ? 90.457 39.484 6.729 1.00 48.88 275 THR C C 1
ATOM 10882 O O . THR C 1 181 ? 91.235 40.029 5.945 1.00 50.19 275 THR C O 1
ATOM 10886 N N . GLY C 1 182 ? 89.174 39.825 6.838 1.00 45.95 276 GLY C N 1
ATOM 10887 C CA . GLY C 1 182 ? 88.635 41.021 6.224 1.00 52.89 276 GLY C CA 1
ATOM 10888 C C . GLY C 1 182 ? 88.589 41.034 4.714 1.00 48.89 276 GLY C C 1
ATOM 10889 O O . GLY C 1 182 ? 88.568 42.115 4.119 1.00 46.14 276 GLY C O 1
ATOM 10890 N N . GLY C 1 183 ? 88.558 39.869 4.069 1.00 43.01 277 GLY C N 1
ATOM 10891 C CA . GLY C 1 183 ? 88.586 39.793 2.627 1.00 48.37 277 GLY C CA 1
ATOM 10892 C C . GLY C 1 183 ? 87.232 39.471 2.004 1.00 45.87 277 GLY C C 1
ATOM 10893 O O . GLY C 1 183 ? 86.263 39.128 2.675 1.00 44.99 277 GLY C O 1
ATOM 10894 N N . ALA C 1 184 ? 87.189 39.602 0.680 1.00 42.17 278 ALA C N 1
ATOM 10895 C CA . ALA C 1 184 ? 86.035 39.226 -0.125 1.00 39.54 278 ALA C CA 1
ATOM 10896 C C . ALA C 1 184 ? 86.539 38.504 -1.364 1.00 40.55 278 ALA C C 1
ATOM 10897 O O . ALA C 1 184 ? 87.380 39.040 -2.092 1.00 40.68 278 ALA C O 1
ATOM 10899 N N . GLU C 1 185 ? 86.034 37.289 -1.594 1.00 40.06 279 GLU C N 1
ATOM 10900 C CA . GLU C 1 185 ? 86.528 36.483 -2.707 1.00 40.34 279 GLU C CA 1
ATOM 10901 C C . GLU C 1 185 ? 86.299 37.177 -4.041 1.00 39.20 279 GLU C C 1
ATOM 10902 O O . GLU C 1 185 ? 87.167 37.150 -4.921 1.00 41.02 279 GLU C O 1
ATOM 10908 N N . ILE C 1 186 ? 85.136 37.796 -4.211 1.00 39.57 280 ILE C N 1
ATOM 10909 C CA . ILE C 1 186 ? 84.785 38.495 -5.438 1.00 36.25 280 ILE C CA 1
ATOM 10910 C C . ILE C 1 186 ? 84.316 39.893 -5.065 1.00 39.20 280 ILE C C 1
ATOM 10911 O O . ILE C 1 186 ? 83.415 40.050 -4.234 1.00 42.27 280 ILE C O 1
ATOM 10916 N N . TYR C 1 187 ? 84.933 40.902 -5.675 1.00 39.35 281 TYR C N 1
ATOM 10917 C CA . TYR C 1 187 ? 84.729 42.303 -5.321 1.00 44.62 281 TYR C CA 1
ATOM 10918 C C . TYR C 1 187 ? 84.338 43.062 -6.582 1.00 45.92 281 TYR C C 1
ATOM 10919 O O . TYR C 1 187 ? 85.163 43.233 -7.486 1.00 44.58 281 TYR C O 1
ATOM 10928 N N . LEU C 1 188 ? 83.090 43.517 -6.646 1.00 39.41 282 LEU C N 1
ATOM 10929 C CA . LEU C 1 188 ? 82.585 44.278 -7.781 1.00 43.17 282 LEU C CA 1
ATOM 10930 C C . LEU C 1 188 ? 82.394 45.732 -7.371 1.00 44.12 282 LEU C C 1
ATOM 10931 O O . LEU C 1 188 ? 81.740 46.018 -6.362 1.00 42.52 282 LEU C O 1
ATOM 10936 N N . ARG C 1 189 ? 82.959 46.647 -8.153 1.00 39.36 283 ARG C N 1
ATOM 10937 C CA . ARG C 1 189 ? 82.902 48.070 -7.859 1.00 42.57 283 ARG C CA 1
ATOM 10938 C C . ARG C 1 189 ? 82.310 48.824 -9.041 1.00 42.05 283 ARG C C 1
ATOM 10939 O O . ARG C 1 189 ? 82.540 48.462 -10.201 1.00 42.48 283 ARG C O 1
ATOM 10947 N N . GLY C 1 190 ? 81.548 49.874 -8.741 1.00 44.45 284 GLY C N 1
ATOM 10948 C CA . GLY C 1 190 ? 81.054 50.773 -9.767 1.00 45.68 284 GLY C CA 1
ATOM 10949 C C . GLY C 1 190 ? 79.707 50.405 -10.353 1.00 44.08 284 GLY C C 1
ATOM 10950 O O . GLY C 1 190 ? 78.828 49.891 -9.655 1.00 41.96 284 GLY C O 1
ATOM 10951 N N . LEU C 1 191 ? 79.540 50.675 -11.645 1.00 45.23 285 LEU C N 1
ATOM 10952 C CA . LEU C 1 191 ? 78.300 50.426 -12.365 1.00 47.29 285 LEU C CA 1
ATOM 10953 C C . LEU C 1 191 ? 78.559 49.451 -13.506 1.00 46.49 285 LEU C C 1
ATOM 10954 O O . LEU C 1 191 ? 79.598 49.520 -14.170 1.00 44.73 285 LEU C O 1
ATOM 10959 N N . TYR C 1 192 ? 77.616 48.538 -13.725 1.00 47.15 286 TYR C N 1
ATOM 10960 C CA . TYR C 1 192 ? 77.770 47.499 -14.736 1.00 43.94 286 TYR C CA 1
ATOM 10961 C C . TYR C 1 192 ? 76.413 46.866 -15.009 1.00 46.75 286 TYR C C 1
ATOM 10962 O O . TYR C 1 192 ? 75.444 47.067 -14.271 1.00 40.72 286 TYR C O 1
ATOM 10971 N N . GLU C 1 193 ? 76.374 46.061 -16.065 1.00 48.89 287 GLU C N 1
ATOM 10972 C CA . GLU C 1 193 ? 75.196 45.301 -16.442 1.00 43.26 287 GLU C CA 1
ATOM 10973 C C . GLU C 1 193 ? 75.589 43.849 -16.675 1.00 48.76 287 GLU C C 1
ATOM 10974 O O . GLU C 1 193 ? 76.701 43.553 -17.118 1.00 50.45 287 GLU C O 1
ATOM 10980 N N . GLY C 1 194 ? 74.669 42.944 -16.354 1.00 47.91 288 GLY C N 1
ATOM 10981 C CA . GLY C 1 194 ? 74.837 41.547 -16.707 1.00 44.72 288 GLY C CA 1
ATOM 10982 C C . GLY C 1 194 ? 75.962 40.818 -16.006 1.00 41.10 288 GLY C C 1
ATOM 10983 O O . GLY C 1 194 ? 76.569 39.921 -16.600 1.00 46.44 288 GLY C O 1
ATOM 10984 N N . ALA C 1 195 ? 76.260 41.172 -14.760 1.00 44.37 289 ALA C N 1
ATOM 10985 C CA . ALA C 1 195 ? 77.229 40.417 -13.978 1.00 43.92 289 ALA C CA 1
ATOM 10986 C C . ALA C 1 195 ? 76.597 39.130 -13.462 1.00 42.89 289 ALA C C 1
ATOM 10987 O O . ALA C 1 195 ? 75.414 39.099 -13.112 1.00 40.19 289 ALA C O 1
ATOM 10989 N N . ASP C 1 196 ? 77.393 38.064 -13.417 1.00 39.90 290 ASP C N 1
ATOM 10990 C CA . ASP C 1 196 ? 76.890 36.748 -13.053 1.00 40.44 290 ASP C CA 1
ATOM 10991 C C . ASP C 1 196 ? 77.901 36.027 -12.174 1.00 37.79 290 ASP C C 1
ATOM 10992 O O . ASP C 1 196 ? 79.112 36.123 -12.394 1.00 38.80 290 ASP C O 1
ATOM 10997 N N . VAL C 1 197 ? 77.395 35.309 -11.174 1.00 38.78 291 VAL C N 1
ATOM 10998 C CA . VAL C 1 197 ? 78.198 34.432 -10.326 1.00 36.90 291 VAL C CA 1
ATOM 10999 C C . VAL C 1 197 ? 77.453 33.104 -10.281 1.00 34.90 291 VAL C C 1
ATOM 11000 O O . VAL C 1 197 ? 76.457 32.970 -9.562 1.00 39.44 291 VAL C O 1
ATOM 11004 N N . ILE C 1 198 ? 77.928 32.122 -11.042 1.00 32.11 292 ILE C N 1
ATOM 11005 C CA . ILE C 1 198 ? 77.219 30.861 -11.232 1.00 36.83 292 ILE C CA 1
ATOM 11006 C C . ILE C 1 198 ? 78.042 29.731 -10.630 1.00 37.48 292 ILE C C 1
ATOM 11007 O O . ILE C 1 198 ? 79.202 29.528 -11.013 1.00 40.26 292 ILE C O 1
ATOM 11012 N N . ASP C 1 199 ? 77.436 28.996 -9.694 1.00 30.42 293 ASP C N 1
ATOM 11013 C CA . ASP C 1 199 ? 78.013 27.767 -9.145 1.00 35.61 293 ASP C CA 1
ATOM 11014 C C . ASP C 1 199 ? 79.346 28.025 -8.444 1.00 43.69 293 ASP C C 1
ATOM 11015 O O . ASP C 1 199 ? 80.313 27.280 -8.617 1.00 42.38 293 ASP C O 1
ATOM 11020 N N . ILE C 1 200 ? 79.400 29.084 -7.636 1.00 38.13 294 ILE C N 1
ATOM 11021 C CA . ILE C 1 200 ? 80.630 29.402 -6.925 1.00 42.17 294 ILE C CA 1
ATOM 11022 C C . ILE C 1 200 ? 80.875 28.366 -5.837 1.00 46.46 294 ILE C C 1
ATOM 11023 O O . ILE C 1 200 ? 79.935 27.831 -5.233 1.00 46.92 294 ILE C O 1
ATOM 11028 N N . ASP C 1 201 ? 82.146 28.057 -5.605 1.00 43.43 295 ASP C N 1
ATOM 11029 C CA . ASP C 1 201 ? 82.573 27.185 -4.517 1.00 44.29 295 ASP C CA 1
ATOM 11030 C C . ASP C 1 201 ? 83.331 28.066 -3.530 1.00 42.39 295 ASP C C 1
ATOM 11031 O O . ASP C 1 201 ? 84.523 28.330 -3.707 1.00 45.94 295 ASP C O 1
ATOM 11036 N N . ALA C 1 202 ? 82.632 28.527 -2.498 1.00 42.37 296 ALA C N 1
ATOM 11037 C CA . ALA C 1 202 ? 83.159 29.511 -1.564 1.00 39.62 296 ALA C CA 1
ATOM 11038 C C . ALA C 1 202 ? 83.195 28.922 -0.163 1.00 40.13 296 ALA C C 1
ATOM 11039 O O . ALA C 1 202 ? 82.174 28.440 0.339 1.00 44.32 296 ALA C O 1
ATOM 11041 N N . ALA C 1 203 ? 84.368 28.969 0.465 1.00 43.76 297 ALA C N 1
ATOM 11042 C CA . ALA C 1 203 ? 84.546 28.441 1.811 1.00 43.68 297 ALA C CA 1
ATOM 11043 C C . ALA C 1 203 ? 85.793 29.063 2.421 1.00 45.85 297 ALA C C 1
ATOM 11044 O O . ALA C 1 203 ? 86.875 28.985 1.830 1.00 47.51 297 ALA C O 1
ATOM 11046 N N . THR C 1 204 ? 85.641 29.681 3.590 1.00 41.66 298 THR C N 1
ATOM 11047 C CA . THR C 1 204 ? 86.776 30.219 4.326 1.00 45.26 298 THR C CA 1
ATOM 11048 C C . THR C 1 204 ? 86.562 30.026 5.817 1.00 51.60 298 THR C C 1
ATOM 11049 O O . THR C 1 204 ? 85.507 29.575 6.271 1.00 45.79 298 THR C O 1
ATOM 11053 N N . SER C 1 205 ? 87.598 30.386 6.576 1.00 56.05 299 SER C N 1
ATOM 11054 C CA . SER C 1 205 ? 87.511 30.534 8.019 1.00 49.70 299 SER C CA 1
ATOM 11055 C C . SER C 1 205 ? 87.656 31.976 8.478 1.00 46.87 299 SER C C 1
ATOM 11056 O O . SER C 1 205 ? 87.228 32.295 9.590 1.00 60.23 299 SER C O 1
ATOM 11059 N N . ASN C 1 206 ? 88.229 32.852 7.649 1.00 46.67 300 ASN C N 1
ATOM 11060 C CA . ASN C 1 206 ? 88.575 34.202 8.069 1.00 51.48 300 ASN C CA 1
ATOM 11061 C C . ASN C 1 206 ? 88.009 35.307 7.189 1.00 52.73 300 ASN C C 1
ATOM 11062 O O . ASN C 1 206 ? 87.994 36.463 7.626 1.00 53.78 300 ASN C O 1
ATOM 11067 N N . ALA C 1 207 ? 87.568 35.003 5.971 1.00 46.77 301 ALA C N 1
ATOM 11068 C CA . ALA C 1 207 ? 87.103 36.043 5.068 1.00 46.35 301 ALA C CA 1
ATOM 11069 C C . ALA C 1 207 ? 85.732 36.563 5.493 1.00 45.85 301 ALA C C 1
ATOM 11070 O O . ALA C 1 207 ? 84.954 35.879 6.166 1.00 41.49 301 ALA C O 1
ATOM 11072 N N . ASP C 1 208 ? 85.442 37.799 5.082 1.00 45.07 302 ASP C N 1
ATOM 11073 C CA . ASP C 1 208 ? 84.189 38.464 5.424 1.00 46.99 302 ASP C CA 1
ATOM 11074 C C . ASP C 1 208 ? 83.069 38.158 4.434 1.00 47.27 302 ASP C C 1
ATOM 11075 O O . ASP C 1 208 ? 81.939 37.878 4.848 1.00 44.64 302 ASP C O 1
ATOM 11080 N N . TRP C 1 209 ? 83.356 38.213 3.133 1.00 46.56 303 TRP C N 1
ATOM 11081 C CA . TRP C 1 209 ? 82.348 38.036 2.098 1.00 42.71 303 TRP C CA 1
ATOM 11082 C C . TRP C 1 209 ? 82.835 37.060 1.036 1.00 43.29 303 TRP C C 1
ATOM 11083 O O . TRP C 1 209 ? 84.037 36.931 0.790 1.00 40.77 303 TRP C O 1
ATOM 11094 N N . ALA C 1 210 ? 81.882 36.376 0.403 1.00 40.95 304 ALA C N 1
ATOM 11095 C CA . ALA C 1 210 ? 82.160 35.621 -0.811 1.00 41.28 304 ALA C CA 1
ATOM 11096 C C . ALA C 1 210 ? 82.008 36.506 -2.043 1.00 39.86 304 ALA C C 1
ATOM 11097 O O . ALA C 1 210 ? 82.892 36.541 -2.904 1.00 43.92 304 ALA C O 1
ATOM 11099 N N . VAL C 1 211 ? 80.893 37.226 -2.131 1.00 39.11 305 VAL C N 1
ATOM 11100 C CA . VAL C 1 211 ? 80.662 38.220 -3.170 1.00 39.97 305 VAL C CA 1
ATOM 11101 C C . VAL C 1 211 ? 80.297 39.529 -2.485 1.00 39.46 305 VAL C C 1
ATOM 11102 O O . VAL C 1 211 ? 79.389 39.562 -1.648 1.00 36.32 305 VAL C O 1
ATOM 11106 N N . PHE C 1 212 ? 81.011 40.599 -2.826 1.00 41.72 306 PHE C N 1
ATOM 11107 C CA . PHE C 1 212 ? 80.726 41.922 -2.292 1.00 46.32 306 PHE C CA 1
ATOM 11108 C C . PHE C 1 212 ? 80.692 42.928 -3.430 1.00 43.97 306 PHE C C 1
ATOM 11109 O O . PHE C 1 212 ? 81.477 42.831 -4.378 1.00 48.32 306 PHE C O 1
ATOM 11117 N N . ALA C 1 213 ? 79.783 43.896 -3.327 1.00 39.57 307 ALA C N 1
ATOM 11118 C CA . ALA C 1 213 ? 79.637 44.910 -4.358 1.00 44.76 307 ALA C CA 1
ATOM 11119 C C . ALA C 1 213 ? 79.214 46.225 -3.725 1.00 41.88 307 ALA C C 1
ATOM 11120 O O . ALA C 1 213 ? 78.335 46.252 -2.858 1.00 45.72 307 ALA C O 1
ATOM 11122 N N . PHE C 1 214 ? 79.849 47.312 -4.164 1.00 42.44 308 PHE C N 1
ATOM 11123 C CA . PHE C 1 214 ? 79.419 48.649 -3.780 1.00 54.40 308 PHE C CA 1
ATOM 11124 C C . PHE C 1 214 ? 79.723 49.620 -4.916 1.00 51.14 308 PHE C C 1
ATOM 11125 O O . PHE C 1 214 ? 80.480 49.315 -5.841 1.00 46.21 308 PHE C O 1
ATOM 11133 N N . ASP C 1 215 ? 79.103 50.801 -4.831 1.00 49.53 309 ASP C N 1
ATOM 11134 C CA . ASP C 1 215 ? 79.112 51.762 -5.928 1.00 47.45 309 ASP C CA 1
ATOM 11135 C C . ASP C 1 215 ? 80.441 52.495 -6.062 1.00 46.59 309 ASP C C 1
ATOM 11136 O O . ASP C 1 215 ? 80.830 52.852 -7.180 1.00 48.30 309 ASP C O 1
ATOM 11141 N N . GLU C 1 216 ? 81.136 52.744 -4.949 1.00 47.17 310 GLU C N 1
ATOM 11142 C CA . GLU C 1 216 ? 82.371 53.530 -4.949 1.00 45.45 310 GLU C CA 1
ATOM 11143 C C . GLU C 1 216 ? 82.152 54.884 -5.620 1.00 42.60 310 GLU C C 1
ATOM 11144 O O . GLU C 1 216 ? 82.998 55.383 -6.367 1.00 43.04 310 GLU C O 1
ATOM 11150 N N . GLY C 1 217 ? 80.984 55.475 -5.357 1.00 39.33 311 GLY C N 1
ATOM 11151 C CA . GLY C 1 217 ? 80.657 56.803 -5.821 1.00 36.67 311 GLY C CA 1
ATOM 11152 C C . GLY C 1 217 ? 80.086 56.880 -7.219 1.00 41.55 311 GLY C C 1
ATOM 11153 O O . GLY C 1 217 ? 79.720 57.977 -7.657 1.00 39.18 311 GLY C O 1
ATOM 11154 N N . TYR C 1 218 ? 79.995 55.762 -7.934 1.00 42.90 312 TYR C N 1
ATOM 11155 C CA . TYR C 1 218 ? 79.486 55.746 -9.302 1.00 44.54 312 TYR C CA 1
ATOM 11156 C C . TYR C 1 218 ? 78.024 55.315 -9.281 1.00 44.85 312 TYR C C 1
ATOM 11157 O O . TYR C 1 218 ? 77.721 54.138 -9.062 1.00 44.08 312 TYR C O 1
ATOM 11166 N N . ALA C 1 219 ? 77.119 56.262 -9.513 1.00 46.63 313 ALA C N 1
ATOM 11167 C CA . ALA C 1 219 ? 75.706 55.930 -9.612 1.00 48.87 313 ALA C CA 1
ATOM 11168 C C . ALA C 1 219 ? 75.387 55.370 -10.991 1.00 51.39 313 ALA C C 1
ATOM 11169 O O . ALA C 1 219 ? 75.986 55.758 -11.998 1.00 49.73 313 ALA C O 1
ATOM 11171 N N . GLY C 1 220 ? 74.440 54.451 -11.029 1.00 53.48 314 GLY C N 1
ATOM 11172 C CA . GLY C 1 220 ? 74.016 53.857 -12.276 1.00 58.00 314 GLY C CA 1
ATOM 11173 C C . GLY C 1 220 ? 73.563 52.429 -12.064 1.00 61.54 314 GLY C C 1
ATOM 11174 O O . GLY C 1 220 ? 73.418 51.958 -10.940 1.00 58.03 314 GLY C O 1
ATOM 11175 N N . GLN C 1 221 ? 73.340 51.754 -13.189 1.00 66.82 315 GLN C N 1
ATOM 11176 C CA . GLN C 1 221 ? 72.906 50.365 -13.180 1.00 51.62 315 GLN C CA 1
ATOM 11177 C C . GLN C 1 221 ? 73.986 49.466 -12.584 1.00 49.17 315 GLN C C 1
ATOM 11178 O O . GLN C 1 221 ? 75.171 49.601 -12.904 1.00 47.81 315 GLN C O 1
ATOM 11184 N N . ARG C 1 222 ? 73.572 48.547 -11.700 1.00 47.50 316 ARG C N 1
ATOM 11185 C CA . ARG C 1 222 ? 74.475 47.596 -11.053 1.00 48.60 316 ARG C CA 1
ATOM 11186 C C . ARG C 1 222 ? 73.784 46.227 -11.012 1.00 48.04 316 ARG C C 1
ATOM 11187 O O . ARG C 1 222 ? 73.400 45.713 -9.963 1.00 52.46 316 ARG C O 1
ATOM 11195 N N . ASP C 1 223 ? 73.629 45.615 -12.182 1.00 43.20 317 ASP C N 1
ATOM 11196 C CA . ASP C 1 223 ? 72.874 44.376 -12.312 1.00 41.60 317 ASP C CA 1
ATOM 11197 C C . ASP C 1 223 ? 73.774 43.187 -11.996 1.00 39.63 317 ASP C C 1
ATOM 11198 O O . ASP C 1 223 ? 74.787 42.969 -12.669 1.00 43.94 317 ASP C O 1
ATOM 11203 N N . LEU C 1 224 ? 73.401 42.423 -10.974 1.00 34.72 318 LEU C N 1
ATOM 11204 C CA . LEU C 1 224 ? 74.140 41.241 -10.558 1.00 36.44 318 LEU C CA 1
ATOM 11205 C C . LEU C 1 224 ? 73.168 40.088 -10.368 1.00 37.28 318 LEU C C 1
ATOM 11206 O O . LEU C 1 224 ? 72.096 40.261 -9.782 1.00 44.18 318 LEU C O 1
ATOM 11211 N N . GLU C 1 225 ? 73.541 38.913 -10.870 1.00 40.28 319 GLU C N 1
ATOM 11212 C CA . GLU C 1 225 ? 72.730 37.712 -10.720 1.00 42.41 319 GLU C CA 1
ATOM 11213 C C . GLU C 1 225 ? 73.605 36.592 -10.182 1.00 45.48 319 GLU C C 1
ATOM 11214 O O . GLU C 1 225 ? 74.621 36.245 -10.795 1.00 42.78 319 GLU C O 1
ATOM 11220 N N . VAL C 1 226 ? 73.212 36.032 -9.041 1.00 40.19 320 VAL C N 1
ATOM 11221 C CA . VAL C 1 226 ? 73.908 34.917 -8.409 1.00 39.80 320 VAL C CA 1
ATOM 11222 C C . VAL C 1 226 ? 73.023 33.684 -8.520 1.00 41.89 320 VAL C C 1
ATOM 11223 O O . VAL C 1 226 ? 71.826 33.742 -8.209 1.00 41.00 320 VAL C O 1
ATOM 11227 N N . THR C 1 227 ? 73.604 32.570 -8.967 1.00 33.69 321 THR C N 1
ATOM 11228 C CA . THR C 1 227 ? 72.844 31.342 -9.179 1.00 40.06 321 THR C CA 1
ATOM 11229 C C . THR C 1 227 ? 73.622 30.147 -8.645 1.00 35.22 321 THR C C 1
ATOM 11230 O O . THR C 1 227 ? 74.721 29.855 -9.127 1.00 33.39 321 THR C O 1
ATOM 11234 N N . ARG C 1 228 ? 73.055 29.474 -7.636 1.00 40.52 322 ARG C N 1
ATOM 11235 C CA . ARG C 1 228 ? 73.415 28.097 -7.275 1.00 37.79 322 ARG C CA 1
ATOM 11236 C C . ARG C 1 228 ? 74.840 27.977 -6.729 1.00 46.46 322 ARG C C 1
ATOM 11237 O O . ARG C 1 228 ? 75.597 27.086 -7.119 1.00 53.66 322 ARG C O 1
ATOM 11245 N N . GLY C 1 229 ? 75.196 28.855 -5.800 1.00 35.33 323 GLY C N 1
ATOM 11246 C CA . GLY C 1 229 ? 76.511 28.798 -5.202 1.00 47.48 323 GLY C CA 1
ATOM 11247 C C . GLY C 1 229 ? 76.605 27.814 -4.045 1.00 50.82 323 GLY C C 1
ATOM 11248 O O . GLY C 1 229 ? 75.655 27.121 -3.681 1.00 46.16 323 GLY C O 1
ATOM 11249 N N . ASP C 1 230 ? 77.806 27.748 -3.472 1.00 50.82 324 ASP C N 1
ATOM 11250 C CA . ASP C 1 230 ? 78.062 27.050 -2.215 1.00 47.24 324 ASP C CA 1
ATOM 11251 C C . ASP C 1 230 ? 78.882 27.980 -1.335 1.00 41.22 324 ASP C C 1
ATOM 11252 O O . ASP C 1 230 ? 79.999 28.356 -1.702 1.00 43.93 324 ASP C O 1
ATOM 11257 N N . PHE C 1 231 ? 78.327 28.358 -0.186 1.00 37.17 325 PHE C N 1
ATOM 11258 C CA . PHE C 1 231 ? 78.928 29.362 0.682 1.00 42.92 325 PHE C CA 1
ATOM 11259 C C . PHE C 1 231 ? 79.021 28.809 2.095 1.00 47.12 325 PHE C C 1
ATOM 11260 O O . PHE C 1 231 ? 78.038 28.272 2.615 1.00 50.32 325 PHE C O 1
ATOM 11268 N N . SER C 1 232 ? 80.189 28.949 2.722 1.00 46.88 326 SER C N 1
ATOM 11269 C CA . SER C 1 232 ? 80.360 28.447 4.080 1.00 46.56 326 SER C CA 1
ATOM 11270 C C . SER C 1 232 ? 81.383 29.275 4.846 1.00 40.26 326 SER C C 1
ATOM 11271 O O . SER C 1 232 ? 82.500 29.488 4.367 1.00 40.07 326 SER C O 1
ATOM 11274 N N . GLY C 1 233 ? 80.988 29.745 6.029 1.00 42.75 327 GLY C N 1
ATOM 11275 C CA . GLY C 1 233 ? 81.919 30.235 7.025 1.00 45.76 327 GLY C CA 1
ATOM 11276 C C . GLY C 1 233 ? 82.238 31.713 6.992 1.00 47.65 327 GLY C C 1
ATOM 11277 O O . GLY C 1 233 ? 83.038 32.169 7.820 1.00 58.62 327 GLY C O 1
ATOM 11278 N N . TYR C 1 234 ? 81.640 32.481 6.088 1.00 40.57 328 TYR C N 1
ATOM 11279 C CA . TYR C 1 234 ? 82.046 33.870 5.920 1.00 46.97 328 TYR C CA 1
ATOM 11280 C C . TYR C 1 234 ? 81.599 34.714 7.109 1.00 49.81 328 TYR C C 1
ATOM 11281 O O . TYR C 1 234 ? 80.450 34.630 7.555 1.00 43.31 328 TYR C O 1
ATOM 11290 N N . LYS C 1 235 ? 82.530 35.524 7.628 1.00 47.76 329 LYS C N 1
ATOM 11291 C CA . LYS C 1 235 ? 82.328 36.175 8.920 1.00 47.34 329 LYS C CA 1
ATOM 11292 C C . LYS C 1 235 ? 81.280 37.276 8.849 1.00 46.71 329 LYS C C 1
ATOM 11293 O O . LYS C 1 235 ? 80.572 37.518 9.833 1.00 55.89 329 LYS C O 1
ATOM 11299 N N . ARG C 1 236 ? 81.177 37.966 7.716 1.00 47.98 330 ARG C N 1
ATOM 11300 C CA . ARG C 1 236 ? 80.023 38.824 7.479 1.00 51.75 330 ARG C CA 1
ATOM 11301 C C . ARG C 1 236 ? 78.997 38.036 6.675 1.00 52.96 330 ARG C C 1
ATOM 11302 O O . ARG C 1 236 ? 78.760 36.859 6.963 1.00 56.82 330 ARG C O 1
ATOM 11310 N N . TYR C 1 237 ? 78.393 38.652 5.666 1.00 52.29 331 TYR C N 1
ATOM 11311 C CA . TYR C 1 237 ? 77.423 37.955 4.835 1.00 46.06 331 TYR C CA 1
ATOM 11312 C C . TYR C 1 237 ? 78.110 37.283 3.653 1.00 41.11 331 TYR C C 1
ATOM 11313 O O . TYR C 1 237 ? 79.104 37.784 3.120 1.00 43.64 331 TYR C O 1
ATOM 11322 N N . SER C 1 238 ? 77.569 36.129 3.251 1.00 44.21 332 SER C N 1
ATOM 11323 C CA . SER C 1 238 ? 78.076 35.451 2.061 1.00 42.46 332 SER C CA 1
ATOM 11324 C C . SER C 1 238 ? 77.986 36.357 0.841 1.00 42.14 332 SER C C 1
ATOM 11325 O O . SER C 1 238 ? 78.949 36.489 0.077 1.00 44.06 332 SER C O 1
ATOM 11328 N N . ILE C 1 239 ? 76.836 36.994 0.646 1.00 40.17 333 ILE C N 1
ATOM 11329 C CA . ILE C 1 239 ? 76.625 37.933 -0.448 1.00 40.63 333 ILE C CA 1
ATOM 11330 C C . ILE C 1 239 ? 76.320 39.290 0.169 1.00 40.28 333 ILE C C 1
ATOM 11331 O O . ILE C 1 239 ? 75.282 39.471 0.819 1.00 40.74 333 ILE C O 1
ATOM 11336 N N . GLY C 1 240 ? 77.229 40.238 -0.021 1.00 42.80 334 GLY C N 1
ATOM 11337 C CA . GLY C 1 240 ? 77.025 41.589 0.448 1.00 42.74 334 GLY C CA 1
ATOM 11338 C C . GLY C 1 240 ? 76.950 42.551 -0.715 1.00 44.02 334 GLY C C 1
ATOM 11339 O O . GLY C 1 240 ? 77.760 42.480 -1.642 1.00 43.89 334 GLY C O 1
ATOM 11340 N N . VAL C 1 241 ? 75.982 43.457 -0.680 1.00 42.19 335 VAL C N 1
ATOM 11341 C CA . VAL C 1 241 ? 75.651 44.274 -1.840 1.00 39.41 335 VAL C CA 1
ATOM 11342 C C . VAL C 1 241 ? 75.177 45.633 -1.342 1.00 41.85 335 VAL C C 1
ATOM 11343 O O . VAL C 1 241 ? 74.260 45.716 -0.520 1.00 46.05 335 VAL C O 1
ATOM 11347 N N . SER C 1 242 ? 75.813 46.702 -1.822 1.00 40.95 336 SER C N 1
ATOM 11348 C CA . SER C 1 242 ? 75.604 48.020 -1.241 1.00 50.26 336 SER C CA 1
ATOM 11349 C C . SER C 1 242 ? 75.607 49.102 -2.309 1.00 48.05 336 SER C C 1
ATOM 11350 O O . SER C 1 242 ? 76.346 49.021 -3.293 1.00 47.04 336 SER C O 1
ATOM 11353 N N . ASP C 1 243 ? 74.778 50.120 -2.096 1.00 48.13 337 ASP C N 1
ATOM 11354 C CA . ASP C 1 243 ? 74.717 51.269 -2.985 1.00 51.28 337 ASP C CA 1
ATOM 11355 C C . ASP C 1 243 ? 74.394 52.500 -2.149 1.00 52.80 337 ASP C C 1
ATOM 11356 O O . ASP C 1 243 ? 73.632 52.429 -1.181 1.00 50.65 337 ASP C O 1
ATOM 11361 N N . GLU C 1 244 ? 74.988 53.629 -2.534 1.00 59.91 338 GLU C N 1
ATOM 11362 C CA . GLU C 1 244 ? 74.801 54.885 -1.827 1.00 64.35 338 GLU C CA 1
ATOM 11363 C C . GLU C 1 244 ? 74.125 55.975 -2.652 1.00 75.42 338 GLU C C 1
ATOM 11364 O O . GLU C 1 244 ? 73.795 57.031 -2.085 1.00 83.96 338 GLU C O 1
ATOM 11370 N N . ASN C 1 245 ? 73.908 55.762 -3.954 1.00 75.16 339 ASN C N 1
ATOM 11371 C CA . ASN C 1 245 ? 73.084 56.657 -4.763 1.00 76.54 339 ASN C CA 1
ATOM 11372 C C . ASN C 1 245 ? 72.136 55.800 -5.599 1.00 83.47 339 ASN C C 1
ATOM 11373 O O . ASN C 1 245 ? 72.442 55.437 -6.739 1.00 93.70 339 ASN C O 1
ATOM 11378 N N . PRO C 1 246 ? 70.967 55.478 -5.062 1.00 86.70 340 PRO C N 1
ATOM 11379 C CA . PRO C 1 246 ? 70.081 54.517 -5.740 1.00 93.08 340 PRO C CA 1
ATOM 11380 C C . PRO C 1 246 ? 69.087 55.128 -6.721 1.00 101.36 340 PRO C C 1
ATOM 11381 O O . PRO C 1 246 ? 68.597 54.424 -7.612 1.00 98.91 340 PRO C O 1
ATOM 11385 N N . SER C 1 247 ? 68.762 56.417 -6.572 1.00 102.91 341 SER C N 1
ATOM 11386 C CA . SER C 1 247 ? 67.737 57.017 -7.425 1.00 109.96 341 SER C CA 1
ATOM 11387 C C . SER C 1 247 ? 68.127 56.947 -8.894 1.00 106.11 341 SER C C 1
ATOM 11388 O O . SER C 1 247 ? 67.276 56.721 -9.762 1.00 100.63 341 SER C O 1
ATOM 11391 N N . GLY C 1 248 ? 69.407 57.140 -9.191 1.00 104.83 342 GLY C N 1
ATOM 11392 C CA . GLY C 1 248 ? 69.874 57.045 -10.556 1.00 106.15 342 GLY C CA 1
ATOM 11393 C C . GLY C 1 248 ? 70.445 55.684 -10.892 1.00 98.78 342 GLY C C 1
ATOM 11394 O O . GLY C 1 248 ? 71.623 55.577 -11.241 1.00 106.21 342 GLY C O 1
ATOM 11395 N N . GLU C 1 249 ? 69.629 54.635 -10.785 1.00 95.29 343 GLU C N 1
ATOM 11396 C CA . GLU C 1 249 ? 70.042 53.298 -11.192 1.00 89.71 343 GLU C CA 1
ATOM 11397 C C . GLU C 1 249 ? 69.814 53.048 -12.682 1.00 83.86 343 GLU C C 1
ATOM 11398 O O . GLU C 1 249 ? 69.902 51.898 -13.129 1.00 77.84 343 GLU C O 1
ATOM 11404 N N . ASP C 1 250 ? 69.511 54.096 -13.445 1.00 85.18 344 ASP C N 1
ATOM 11405 C CA . ASP C 1 250 ? 69.533 54.091 -14.917 1.00 82.03 344 ASP C CA 1
ATOM 11406 C C . ASP C 1 250 ? 68.601 52.994 -15.430 1.00 75.09 344 ASP C C 1
ATOM 11407 O O . ASP C 1 250 ? 67.443 52.926 -14.986 1.00 70.40 344 ASP C O 1
ATOM 11412 N N . ARG C 1 251 ? 69.048 52.130 -16.344 1.00 72.20 345 ARG C N 1
ATOM 11413 C CA . ARG C 1 251 ? 68.201 51.144 -17.005 1.00 75.32 345 ARG C CA 1
ATOM 11414 C C . ARG C 1 251 ? 68.276 49.769 -16.346 1.00 74.17 345 ARG C C 1
ATOM 11415 O O . ARG C 1 251 ? 68.049 48.753 -17.010 1.00 70.04 345 ARG C O 1
ATOM 11423 N N . GLY C 1 252 ? 68.581 49.712 -15.052 1.00 63.80 346 GLY C N 1
ATOM 11424 C CA . GLY C 1 252 ? 68.879 48.459 -14.383 1.00 57.87 346 GLY C CA 1
ATOM 11425 C C . GLY C 1 252 ? 67.888 48.123 -13.284 1.00 58.69 346 GLY C C 1
ATOM 11426 O O . GLY C 1 252 ? 67.258 49.008 -12.699 1.00 71.26 346 GLY C O 1
ATOM 11427 N N . PHE C 1 253 ? 67.774 46.825 -12.990 1.00 46.33 347 PHE C N 1
ATOM 11428 C CA . PHE C 1 253 ? 66.859 46.353 -11.948 1.00 40.11 347 PHE C CA 1
ATOM 11429 C C . PHE C 1 253 ? 67.530 46.341 -10.578 1.00 39.78 347 PHE C C 1
ATOM 11430 O O . PHE C 1 253 ? 67.171 47.118 -9.687 1.00 41.87 347 PHE C O 1
ATOM 11438 N N . GLY C 1 254 ? 68.500 45.451 -10.392 1.00 38.18 348 GLY C N 1
ATOM 11439 C CA . GLY C 1 254 ? 69.130 45.268 -9.102 1.00 41.05 348 GLY C CA 1
ATOM 11440 C C . GLY C 1 254 ? 69.881 43.957 -8.998 1.00 42.64 348 GLY C C 1
ATOM 11441 O O . GLY C 1 254 ? 70.594 43.573 -9.929 1.00 48.28 348 GLY C O 1
ATOM 11442 N N . VAL C 1 255 ? 69.722 43.254 -7.878 1.00 37.75 349 VAL C N 1
ATOM 11443 C CA . VAL C 1 255 ? 70.442 42.014 -7.611 1.00 36.10 349 VAL C CA 1
ATOM 11444 C C . VAL C 1 255 ? 69.449 40.860 -7.605 1.00 36.24 349 VAL C C 1
ATOM 11445 O O . VAL C 1 255 ? 68.367 40.963 -7.013 1.00 43.65 349 VAL C O 1
ATOM 11449 N N . LYS C 1 256 ? 69.811 39.770 -8.278 1.00 36.13 350 LYS C N 1
ATOM 11450 C CA . LYS C 1 256 ? 69.020 38.548 -8.299 1.00 37.35 350 LYS C CA 1
ATOM 11451 C C . LYS C 1 256 ? 69.838 37.419 -7.694 1.00 43.92 350 LYS C C 1
ATOM 11452 O O . LYS C 1 256 ? 71.001 37.225 -8.061 1.00 46.15 350 LYS C O 1
ATOM 11458 N N . ILE C 1 257 ? 69.229 36.677 -6.773 1.00 38.99 351 ILE C N 1
ATOM 11459 C CA . ILE C 1 257 ? 69.851 35.512 -6.157 1.00 39.95 351 ILE C CA 1
ATOM 11460 C C . ILE C 1 257 ? 68.875 34.354 -6.299 1.00 38.05 351 ILE C C 1
ATOM 11461 O O . ILE C 1 257 ? 67.757 34.414 -5.774 1.00 34.79 351 ILE C O 1
ATOM 11466 N N . ASN C 1 258 ? 69.291 33.309 -7.014 1.00 45.27 352 ASN C N 1
ATOM 11467 C CA . ASN C 1 258 ? 68.399 32.251 -7.473 1.00 46.58 352 ASN C CA 1
ATOM 11468 C C . ASN C 1 258 ? 68.797 30.889 -6.918 1.00 47.81 352 ASN C C 1
ATOM 11469 O O . ASN C 1 258 ? 68.718 29.870 -7.609 1.00 61.56 352 ASN C O 1
ATOM 11474 N N . GLY C 1 259 ? 69.221 30.845 -5.662 1.00 42.47 353 GLY C N 1
ATOM 11475 C CA . GLY C 1 259 ? 69.519 29.570 -5.042 1.00 43.20 353 GLY C CA 1
ATOM 11476 C C . GLY C 1 259 ? 70.829 29.545 -4.286 1.00 42.02 353 GLY C C 1
ATOM 11477 O O . GLY C 1 259 ? 71.246 30.553 -3.705 1.00 42.13 353 GLY C O 1
ATOM 11478 N N . GLY C 1 260 ? 71.489 28.395 -4.297 1.00 41.49 354 GLY C N 1
ATOM 11479 C CA . GLY C 1 260 ? 72.695 28.198 -3.525 1.00 43.88 354 GLY C CA 1
ATOM 11480 C C . GLY C 1 260 ? 72.398 27.801 -2.089 1.00 39.96 354 GLY C C 1
ATOM 11481 O O . GLY C 1 260 ? 71.302 27.999 -1.568 1.00 42.62 354 GLY C O 1
ATOM 11482 N N . HIS C 1 261 ? 73.404 27.214 -1.447 1.00 46.00 355 HIS C N 1
ATOM 11483 C CA . HIS C 1 261 ? 73.313 26.801 -0.054 1.00 38.82 355 HIS C CA 1
ATOM 11484 C C . HIS C 1 261 ? 74.376 27.532 0.753 1.00 42.61 355 HIS C C 1
ATOM 11485 O O . HIS C 1 261 ? 75.556 27.519 0.389 1.00 45.05 355 HIS C O 1
ATOM 11492 N N . HIS C 1 262 ? 73.953 28.170 1.840 1.00 44.54 356 HIS C N 1
ATOM 11493 C CA . HIS C 1 262 ? 74.845 28.875 2.747 1.00 42.31 356 HIS C CA 1
ATOM 11494 C C . HIS C 1 262 ? 74.906 28.145 4.082 1.00 46.92 356 HIS C C 1
ATOM 11495 O O . HIS C 1 262 ? 73.949 27.477 4.486 1.00 47.88 356 HIS C O 1
ATOM 11502 N N . LYS C 1 263 ? 76.037 28.284 4.769 1.00 48.46 357 LYS C N 1
ATOM 11503 C CA . LYS C 1 263 ? 76.175 27.673 6.083 1.00 48.31 357 LYS C CA 1
ATOM 11504 C C . LYS C 1 263 ? 77.286 28.361 6.864 1.00 46.01 357 LYS C C 1
ATOM 11505 O O . LYS C 1 263 ? 78.246 28.874 6.285 1.00 41.75 357 LYS C O 1
ATOM 11511 N N . ASN C 1 264 ? 77.121 28.379 8.191 1.00 44.40 358 ASN C N 1
ATOM 11512 C CA . ASN C 1 264 ? 78.148 28.842 9.129 1.00 41.70 358 ASN C CA 1
ATOM 11513 C C . ASN C 1 264 ? 78.543 30.297 8.889 1.00 43.43 358 ASN C C 1
ATOM 11514 O O . ASN C 1 264 ? 79.672 30.700 9.176 1.00 44.70 358 ASN C O 1
ATOM 11519 N N . ALA C 1 265 ? 77.619 31.103 8.377 1.00 43.55 359 ALA C N 1
ATOM 11520 C CA . ALA C 1 265 ? 77.893 32.515 8.160 1.00 41.21 359 ALA C CA 1
ATOM 11521 C C . ALA C 1 265 ? 77.826 33.279 9.475 1.00 46.24 359 ALA C C 1
ATOM 11522 O O . ALA C 1 265 ? 76.969 33.015 10.323 1.00 41.00 359 ALA C O 1
ATOM 11524 N N . GLY C 1 266 ? 78.740 34.232 9.639 1.00 46.96 360 GLY C N 1
ATOM 11525 C CA . GLY C 1 266 ? 78.786 35.035 10.843 1.00 39.11 360 GLY C CA 1
ATOM 11526 C C . GLY C 1 266 ? 77.525 35.837 11.079 1.00 39.07 360 GLY C C 1
ATOM 11527 O O . GLY C 1 266 ? 76.855 35.660 12.099 1.00 45.73 360 GLY C O 1
ATOM 11528 N N . LEU C 1 267 ? 77.187 36.723 10.144 1.00 48.13 361 LEU C N 1
ATOM 11529 C CA . LEU C 1 267 ? 76.010 37.574 10.275 1.00 44.24 361 LEU C CA 1
ATOM 11530 C C . LEU C 1 267 ? 74.819 37.075 9.472 1.00 43.38 361 LEU C C 1
ATOM 11531 O O . LEU C 1 267 ? 73.681 37.161 9.945 1.00 46.21 361 LEU C O 1
ATOM 11536 N N . GLY C 1 268 ? 75.047 36.554 8.274 1.00 45.73 362 GLY C N 1
ATOM 11537 C CA . GLY C 1 268 ? 73.951 36.059 7.469 1.00 43.17 362 GLY C CA 1
ATOM 11538 C C . GLY C 1 268 ? 74.416 35.669 6.085 1.00 44.47 362 GLY C C 1
ATOM 11539 O O . GLY C 1 268 ? 75.610 35.638 5.786 1.00 44.89 362 GLY C O 1
ATOM 11540 N N . ALA C 1 269 ? 73.434 35.370 5.238 1.00 49.88 363 ALA C N 1
ATOM 11541 C CA . ALA C 1 269 ? 73.725 34.913 3.887 1.00 45.56 363 ALA C CA 1
ATOM 11542 C C . ALA C 1 269 ? 73.677 36.044 2.865 1.00 42.56 363 ALA C C 1
ATOM 11543 O O . ALA C 1 269 ? 74.490 36.067 1.934 1.00 37.20 363 ALA C O 1
ATOM 11545 N N . VAL C 1 270 ? 72.742 36.983 3.016 1.00 39.72 364 VAL C N 1
ATOM 11546 C CA . VAL C 1 270 ? 72.538 38.051 2.041 1.00 42.38 364 VAL C CA 1
ATOM 11547 C C . VAL C 1 270 ? 72.328 39.367 2.777 1.00 42.26 364 VAL C C 1
ATOM 11548 O O . VAL C 1 270 ? 71.465 39.461 3.656 1.00 41.93 364 VAL C O 1
ATOM 11552 N N . LYS C 1 271 ? 73.105 40.385 2.412 1.00 40.16 365 LYS C N 1
ATOM 11553 C CA . LYS C 1 271 ? 72.879 41.752 2.864 1.00 44.98 365 LYS C CA 1
ATOM 11554 C C . LYS C 1 271 ? 72.716 42.658 1.653 1.00 42.52 365 LYS C C 1
ATOM 11555 O O . LYS C 1 271 ? 73.504 42.579 0.704 1.00 41.58 365 LYS C O 1
ATOM 11561 N N . VAL C 1 272 ? 71.703 43.521 1.694 1.00 33.87 366 VAL C N 1
ATOM 11562 C CA . VAL C 1 272 ? 71.447 44.499 0.645 1.00 36.95 366 VAL C CA 1
ATOM 11563 C C . VAL C 1 272 ? 71.196 45.850 1.299 1.00 40.91 366 VAL C C 1
ATOM 11564 O O . VAL C 1 272 ? 70.432 45.942 2.267 1.00 44.34 366 VAL C O 1
ATOM 11568 N N . LYS C 1 273 ? 71.830 46.896 0.773 1.00 35.37 367 LYS C N 1
ATOM 11569 C CA . LYS C 1 273 ? 71.591 48.260 1.234 1.00 37.86 367 LYS C CA 1
ATOM 11570 C C . LYS C 1 273 ? 71.292 49.138 0.026 1.00 43.51 367 LYS C C 1
ATOM 11571 O O . LYS C 1 273 ? 72.181 49.400 -0.792 1.00 43.63 367 LYS C O 1
ATOM 11577 N N . ASN C 1 274 ? 70.032 49.560 -0.093 1.00 45.40 368 ASN C N 1
ATOM 11578 C CA . ASN C 1 274 ? 69.614 50.624 -1.007 1.00 45.91 368 ASN C CA 1
ATOM 11579 C C . ASN C 1 274 ? 69.745 50.223 -2.477 1.00 46.64 368 ASN C C 1
ATOM 11580 O O . ASN C 1 274 ? 70.108 51.040 -3.323 1.00 52.44 368 ASN C O 1
ATOM 11585 N N . TYR C 1 275 ? 69.433 48.970 -2.793 1.00 42.51 369 TYR C N 1
ATOM 11586 C CA . TYR C 1 275 ? 69.312 48.549 -4.181 1.00 46.00 369 TYR C CA 1
ATOM 11587 C C . TYR C 1 275 ? 67.886 48.780 -4.662 1.00 44.55 369 TYR C C 1
ATOM 11588 O O . TYR C 1 275 ? 66.925 48.582 -3.913 1.00 41.25 369 TYR C O 1
ATOM 11597 N N . ARG C 1 276 ? 67.753 49.213 -5.917 1.00 52.35 370 ARG C N 1
ATOM 11598 C CA . ARG C 1 276 ? 66.425 49.503 -6.448 1.00 47.38 370 ARG C CA 1
ATOM 11599 C C . ARG C 1 276 ? 65.573 48.241 -6.519 1.00 43.58 370 ARG C C 1
ATOM 11600 O O . ARG C 1 276 ? 64.360 48.286 -6.286 1.00 46.60 370 ARG C O 1
ATOM 11608 N N . GLY C 1 277 ? 66.191 47.105 -6.827 1.00 41.08 371 GLY C N 1
ATOM 11609 C CA . GLY C 1 277 ? 65.472 45.849 -6.885 1.00 38.34 371 GLY C CA 1
ATOM 11610 C C . GLY C 1 277 ? 66.218 44.716 -6.216 1.00 40.47 371 GLY C C 1
ATOM 11611 O O . GLY C 1 277 ? 67.442 44.605 -6.339 1.00 40.55 371 GLY C O 1
ATOM 11612 N N . VAL C 1 278 ? 65.489 43.872 -5.491 1.00 40.00 372 VAL C N 1
ATOM 11613 C CA . VAL C 1 278 ? 66.049 42.688 -4.854 1.00 35.81 372 VAL C CA 1
ATOM 11614 C C . VAL C 1 278 ? 65.148 41.508 -5.184 1.00 41.86 372 VAL C C 1
ATOM 11615 O O . VAL C 1 278 ? 63.940 41.551 -4.920 1.00 36.44 372 VAL C O 1
ATOM 11619 N N . LEU C 1 279 ? 65.732 40.461 -5.758 1.00 37.86 373 LEU C N 1
ATOM 11620 C CA . LEU C 1 279 ? 65.006 39.247 -6.113 1.00 35.01 373 LEU C CA 1
ATOM 11621 C C . LEU C 1 279 ? 65.777 38.059 -5.554 1.00 38.05 373 LEU C C 1
ATOM 11622 O O . LEU C 1 279 ? 66.867 37.737 -6.040 1.00 45.08 373 LEU C O 1
ATOM 11627 N N . ILE C 1 280 ? 65.221 37.420 -4.528 1.00 39.90 374 ILE C N 1
ATOM 11628 C CA . ILE C 1 280 ? 65.825 36.255 -3.890 1.00 43.55 374 ILE C CA 1
ATOM 11629 C C . ILE C 1 280 ? 64.833 35.105 -3.975 1.00 38.89 374 ILE C C 1
ATOM 11630 O O . ILE C 1 280 ? 63.673 35.254 -3.576 1.00 40.40 374 ILE C O 1
ATOM 11635 N N . GLN C 1 281 ? 65.283 33.961 -4.491 1.00 36.20 375 GLN C N 1
ATOM 11636 C CA . GLN C 1 281 ? 64.382 32.831 -4.679 1.00 38.77 375 GLN C CA 1
ATOM 11637 C C . GLN C 1 281 ? 65.145 31.520 -4.558 1.00 38.09 375 GLN C C 1
ATOM 11638 O O . GLN C 1 281 ? 66.207 31.361 -5.163 1.00 35.43 375 GLN C O 1
ATOM 11644 N N . GLY C 1 282 ? 64.596 30.590 -3.778 1.00 38.69 376 GLY C N 1
ATOM 11645 C CA . GLY C 1 282 ? 65.138 29.243 -3.715 1.00 39.36 376 GLY C CA 1
ATOM 11646 C C . GLY C 1 282 ? 66.411 29.084 -2.914 1.00 44.46 376 GLY C C 1
ATOM 11647 O O . GLY C 1 282 ? 67.061 28.038 -3.001 1.00 41.09 376 GLY C O 1
ATOM 11648 N N . VAL C 1 283 ? 66.788 30.087 -2.129 1.00 39.44 377 VAL C N 1
ATOM 11649 C CA . VAL C 1 283 ? 68.014 30.022 -1.344 1.00 42.32 377 VAL C CA 1
ATOM 11650 C C . VAL C 1 283 ? 67.754 29.246 -0.060 1.00 43.74 377 VAL C C 1
ATOM 11651 O O . VAL C 1 283 ? 66.751 29.466 0.628 1.00 38.91 377 VAL C O 1
ATOM 11655 N N . THR C 1 284 ? 68.660 28.330 0.266 1.00 38.80 378 THR C N 1
ATOM 11656 C CA . THR C 1 284 ? 68.591 27.564 1.499 1.00 40.99 378 THR C CA 1
ATOM 11657 C C . THR C 1 284 ? 69.830 27.848 2.335 1.00 45.22 378 THR C C 1
ATOM 11658 O O . THR C 1 284 ? 70.946 27.898 1.807 1.00 39.14 378 THR C O 1
ATOM 11662 N N . THR C 1 285 ? 69.624 28.051 3.636 1.00 37.44 379 THR C N 1
ATOM 11663 C CA . THR C 1 285 ? 70.700 28.360 4.565 1.00 46.50 379 THR C CA 1
ATOM 11664 C C . THR C 1 285 ? 70.601 27.456 5.786 1.00 46.78 379 THR C C 1
ATOM 11665 O O . THR C 1 285 ? 69.528 26.953 6.129 1.00 46.27 379 THR C O 1
ATOM 11669 N N . ASP C 1 286 ? 71.742 27.263 6.445 1.00 49.54 380 ASP C N 1
ATOM 11670 C CA . ASP C 1 286 ? 71.811 26.437 7.643 1.00 48.98 380 ASP C CA 1
ATOM 11671 C C . ASP C 1 286 ? 72.895 26.985 8.557 1.00 47.00 380 ASP C C 1
ATOM 11672 O O . ASP C 1 286 ? 74.033 27.167 8.121 1.00 47.27 380 ASP C O 1
ATOM 11677 N N . ASN C 1 287 ? 72.539 27.246 9.815 1.00 49.67 381 ASN C N 1
ATOM 11678 C CA . ASN C 1 287 ? 73.488 27.734 10.819 1.00 41.68 381 ASN C CA 1
ATOM 11679 C C . ASN C 1 287 ? 74.149 29.040 10.375 1.00 42.11 381 ASN C C 1
ATOM 11680 O O . ASN C 1 287 ? 75.367 29.204 10.450 1.00 44.29 381 ASN C O 1
ATOM 11685 N N . CYS C 1 288 ? 73.333 29.980 9.913 1.00 42.20 382 CYS C N 1
ATOM 11686 C CA . CYS C 1 288 ? 73.821 31.280 9.482 1.00 42.66 382 CYS C CA 1
ATOM 11687 C C . CYS C 1 288 ? 73.413 32.349 10.486 1.00 45.53 382 CYS C C 1
ATOM 11688 O O . CYS C 1 288 ? 72.371 32.248 11.142 1.00 44.22 382 CYS C O 1
ATOM 11691 N N . GLY C 1 289 ? 74.250 33.375 10.605 1.00 46.33 383 GLY C N 1
ATOM 11692 C CA . GLY C 1 289 ? 74.060 34.381 11.636 1.00 41.85 383 GLY C CA 1
ATOM 11693 C C . GLY C 1 289 ? 74.461 33.896 13.013 1.00 49.57 383 GLY C C 1
ATOM 11694 O O . GLY C 1 289 ? 73.811 34.253 14.005 1.00 46.00 383 GLY C O 1
ATOM 11695 N N . ILE C 1 290 ? 75.528 33.096 13.101 1.00 43.47 384 ILE C N 1
ATOM 11696 C CA . ILE C 1 290 ? 75.889 32.423 14.347 1.00 40.42 384 ILE C CA 1
ATOM 11697 C C . ILE C 1 290 ? 77.019 33.111 15.101 1.00 44.01 384 ILE C C 1
ATOM 11698 O O . ILE C 1 290 ? 77.310 32.719 16.243 1.00 44.54 384 ILE C O 1
ATOM 11703 N N . VAL C 1 291 ? 77.671 34.105 14.509 1.00 36.04 385 VAL C N 1
ATOM 11704 C CA . VAL C 1 291 ? 78.728 34.829 15.209 1.00 41.46 385 VAL C CA 1
ATOM 11705 C C . VAL C 1 291 ? 78.354 36.305 15.234 1.00 39.37 385 VAL C C 1
ATOM 11706 O O . VAL C 1 291 ? 78.732 37.058 14.325 1.00 36.81 385 VAL C O 1
ATOM 11710 N N . PRO C 1 292 ? 77.599 36.753 16.236 1.00 40.96 386 PRO C N 1
ATOM 11711 C CA . PRO C 1 292 ? 77.257 38.175 16.323 1.00 37.69 386 PRO C CA 1
ATOM 11712 C C . PRO C 1 292 ? 78.502 39.036 16.452 1.00 45.42 386 PRO C C 1
ATOM 11713 O O . PRO C 1 292 ? 79.563 38.589 16.894 1.00 46.16 386 PRO C O 1
ATOM 11717 N N . ILE C 1 293 ? 78.362 40.293 16.045 1.00 44.99 387 ILE C N 1
ATOM 11718 C CA . ILE C 1 293 ? 79.458 41.253 16.067 1.00 47.89 387 ILE C CA 1
ATOM 11719 C C . ILE C 1 293 ? 78.981 42.488 16.815 1.00 50.13 387 ILE C C 1
ATOM 11720 O O . ILE C 1 293 ? 78.003 43.126 16.405 1.00 53.51 387 ILE C O 1
ATOM 11725 N N . ALA C 1 294 ? 79.659 42.816 17.912 1.00 54.70 388 ALA C N 1
ATOM 11726 C CA . ALA C 1 294 ? 79.305 43.998 18.682 1.00 53.35 388 ALA C CA 1
ATOM 11727 C C . ALA C 1 294 ? 79.459 45.248 17.825 1.00 50.39 388 ALA C C 1
ATOM 11728 O O . ALA C 1 294 ? 80.438 45.401 17.090 1.00 52.57 388 ALA C O 1
ATOM 11730 N N . GLY C 1 295 ? 78.478 46.144 17.919 1.00 44.35 389 GLY C N 1
ATOM 11731 C CA . GLY C 1 295 ? 78.422 47.309 17.066 1.00 49.03 389 GLY C CA 1
ATOM 11732 C C . GLY C 1 295 ? 77.650 47.113 15.779 1.00 55.64 389 GLY C C 1
ATOM 11733 O O . GLY C 1 295 ? 77.467 48.081 15.030 1.00 51.13 389 GLY C O 1
ATOM 11734 N N . ILE C 1 296 ? 77.199 45.892 15.495 1.00 46.21 390 ILE C N 1
ATOM 11735 C CA . ILE C 1 296 ? 76.384 45.617 14.320 1.00 48.63 390 ILE C CA 1
ATOM 11736 C C . ILE C 1 296 ? 75.124 44.879 14.753 1.00 50.68 390 ILE C C 1
ATOM 11737 O O . ILE C 1 296 ? 74.006 45.384 14.594 1.00 47.31 390 ILE C O 1
ATOM 11742 N N . SER C 1 297 ? 75.303 43.685 15.323 1.00 44.14 391 SER C N 1
ATOM 11743 C CA . SER C 1 297 ? 74.176 42.816 15.637 1.00 44.04 391 SER C CA 1
ATOM 11744 C C . SER C 1 297 ? 73.233 43.415 16.673 1.00 53.38 391 SER C C 1
ATOM 11745 O O . SER C 1 297 ? 72.054 43.044 16.704 1.00 50.89 391 SER C O 1
ATOM 11748 N N . ASN C 1 298 ? 73.714 44.324 17.522 1.00 55.32 392 ASN C N 1
ATOM 11749 C CA . ASN C 1 298 ? 72.885 44.938 18.551 1.00 51.14 392 ASN C CA 1
ATOM 11750 C C . ASN C 1 298 ? 72.473 46.363 18.199 1.00 50.08 392 ASN C C 1
ATOM 11751 O O . ASN C 1 298 ? 72.168 47.153 19.099 1.00 55.35 392 ASN C O 1
ATOM 11756 N N . THR C 1 299 ? 72.463 46.710 16.912 1.00 54.67 393 THR C N 1
ATOM 11757 C CA . THR C 1 299 ? 72.017 48.022 16.458 1.00 54.10 393 THR C CA 1
ATOM 11758 C C . THR C 1 299 ? 70.791 47.935 15.560 1.00 52.00 393 THR C C 1
ATOM 11759 O O . THR C 1 299 ? 70.445 48.924 14.902 1.00 55.70 393 THR C O 1
ATOM 11763 N N . GLY C 1 300 ? 70.123 46.785 15.517 1.00 49.81 394 GLY C N 1
ATOM 11764 C CA . GLY C 1 300 ? 69.009 46.559 14.630 1.00 51.19 394 GLY C CA 1
ATOM 11765 C C . GLY C 1 300 ? 69.346 45.741 13.400 1.00 53.49 394 GLY C C 1
ATOM 11766 O O . GLY C 1 300 ? 68.446 45.124 12.819 1.00 50.13 394 GLY C O 1
ATOM 11767 N N . GLU C 1 301 ? 70.612 45.721 12.988 1.00 48.28 395 GLU C N 1
ATOM 11768 C CA . GLU C 1 301 ? 71.041 44.916 11.848 1.00 44.73 395 GLU C CA 1
ATOM 11769 C C . GLU C 1 301 ? 71.161 43.467 12.299 1.00 47.50 395 GLU C C 1
ATOM 11770 O O . GLU C 1 301 ? 72.116 43.088 12.979 1.00 46.54 395 GLU C O 1
ATOM 11776 N N . SER C 1 302 ? 70.184 42.651 11.916 1.00 47.60 396 SER C N 1
ATOM 11777 C CA . SER C 1 302 ? 70.184 41.237 12.259 1.00 44.66 396 SER C CA 1
ATOM 11778 C C . SER C 1 302 ? 69.328 40.496 11.246 1.00 47.00 396 SER C C 1
ATOM 11779 O O . SER C 1 302 ? 68.381 41.056 10.691 1.00 47.03 396 SER C O 1
ATOM 11782 N N . GLY C 1 303 ? 69.680 39.237 11.005 1.00 46.29 397 GLY C N 1
ATOM 11783 C CA . GLY C 1 303 ? 68.966 38.428 10.040 1.00 39.79 397 GLY C CA 1
ATOM 11784 C C . GLY C 1 303 ? 69.864 37.820 8.985 1.00 42.54 397 GLY C C 1
ATOM 11785 O O . GLY C 1 303 ? 70.668 38.523 8.368 1.00 47.09 397 GLY C O 1
ATOM 11786 N N . THR C 1 304 ? 69.742 36.506 8.768 1.00 37.48 398 THR C N 1
ATOM 11787 C CA . THR C 1 304 ? 70.508 35.867 7.706 1.00 42.95 398 THR C CA 1
ATOM 11788 C C . THR C 1 304 ? 70.133 36.417 6.334 1.00 42.06 398 THR C C 1
ATOM 11789 O O . THR C 1 304 ? 70.944 36.345 5.407 1.00 39.17 398 THR C O 1
ATOM 11793 N N . PHE C 1 305 ? 68.926 36.963 6.190 1.00 42.19 399 PHE C N 1
ATOM 11794 C CA . PHE C 1 305 ? 68.581 37.885 5.114 1.00 40.79 399 PHE C CA 1
ATOM 11795 C C . PHE C 1 305 ? 68.368 39.256 5.744 1.00 45.32 399 PHE C C 1
ATOM 11796 O O . PHE C 1 305 ? 67.449 39.432 6.552 1.00 47.07 399 PHE C O 1
ATOM 11804 N N . TYR C 1 306 ? 69.215 40.220 5.391 1.00 39.77 400 TYR C N 1
ATOM 11805 C CA . TYR C 1 306 ? 69.086 41.591 5.885 1.00 42.64 400 TYR C CA 1
ATOM 11806 C C . TYR C 1 306 ? 69.000 42.523 4.682 1.00 43.03 400 TYR C C 1
ATOM 11807 O O . TYR C 1 306 ? 70.020 42.852 4.068 1.00 45.12 400 TYR C O 1
ATOM 11816 N N . ILE C 1 307 ? 67.784 42.945 4.346 1.00 41.58 401 ILE C N 1
ATOM 11817 C CA . ILE C 1 307 ? 67.529 43.819 3.207 1.00 38.61 401 ILE C CA 1
ATOM 11818 C C . ILE C 1 307 ? 67.121 45.177 3.759 1.00 42.32 401 ILE C C 1
ATOM 11819 O O . ILE C 1 307 ? 66.033 45.325 4.330 1.00 39.57 401 ILE C O 1
ATOM 11824 N N . ASN C 1 308 ? 67.987 46.171 3.584 1.00 39.69 402 ASN C N 1
ATOM 11825 C CA . ASN C 1 308 ? 67.804 47.493 4.169 1.00 43.42 402 ASN C CA 1
ATOM 11826 C C . ASN C 1 308 ? 67.511 48.509 3.072 1.00 48.28 402 ASN C C 1
ATOM 11827 O O . ASN C 1 308 ? 68.361 48.760 2.210 1.00 38.10 402 ASN C O 1
ATOM 11832 N N . SER C 1 309 ? 66.306 49.086 3.114 1.00 46.97 403 SER C N 1
ATOM 11833 C CA . SER C 1 309 ? 65.940 50.250 2.301 1.00 45.19 403 SER C CA 1
ATOM 11834 C C . SER C 1 309 ? 66.057 49.970 0.804 1.00 44.93 403 SER C C 1
ATOM 11835 O O . SER C 1 309 ? 66.460 50.833 0.021 1.00 48.43 403 SER C O 1
ATOM 11838 N N . ALA C 1 310 ? 65.694 48.760 0.398 1.00 39.21 404 ALA C N 1
ATOM 11839 C CA . ALA C 1 310 ? 65.579 48.461 -1.019 1.00 38.85 404 ALA C CA 1
ATOM 11840 C C . ALA C 1 310 ? 64.230 48.941 -1.542 1.00 48.32 404 ALA C C 1
ATOM 11841 O O . ALA C 1 310 ? 63.229 48.953 -0.820 1.00 46.50 404 ALA C O 1
ATOM 11843 N N . GLY C 1 311 ? 64.212 49.349 -2.813 1.00 49.09 405 GLY C N 1
ATOM 11844 C CA . GLY C 1 311 ? 62.985 49.857 -3.402 1.00 41.50 405 GLY C CA 1
ATOM 11845 C C . GLY C 1 311 ? 61.969 48.794 -3.753 1.00 37.03 405 GLY C C 1
ATOM 11846 O O . GLY C 1 311 ? 60.778 49.103 -3.866 1.00 39.72 405 GLY C O 1
ATOM 11847 N N . LEU C 1 312 ? 62.413 47.551 -3.923 1.00 38.35 406 LEU C N 1
ATOM 11848 C CA . LEU C 1 312 ? 61.550 46.445 -4.312 1.00 36.27 406 LEU C CA 1
ATOM 11849 C C . LEU C 1 312 ? 62.155 45.173 -3.744 1.00 37.01 406 LEU C C 1
ATOM 11850 O O . LEU C 1 312 ? 63.345 44.912 -3.947 1.00 38.07 406 LEU C O 1
ATOM 11855 N N . VAL C 1 313 ? 61.348 44.385 -3.039 1.00 31.26 407 VAL C N 1
ATOM 11856 C CA . VAL C 1 313 ? 61.828 43.160 -2.408 1.00 34.67 407 VAL C CA 1
ATOM 11857 C C . VAL C 1 313 ? 60.843 42.041 -2.709 1.00 37.94 407 VAL C C 1
ATOM 11858 O O . VAL C 1 313 ? 59.663 42.129 -2.345 1.00 38.97 407 VAL C O 1
ATOM 11862 N N . ASP C 1 314 ? 61.327 40.996 -3.376 1.00 36.83 408 ASP C N 1
ATOM 11863 C CA . ASP C 1 314 ? 60.575 39.766 -3.600 1.00 37.51 408 ASP C CA 1
ATOM 11864 C C . ASP C 1 314 ? 61.468 38.612 -3.173 1.00 39.73 408 ASP C C 1
ATOM 11865 O O . ASP C 1 314 ? 62.453 38.300 -3.852 1.00 46.22 408 ASP C O 1
ATOM 11870 N N . ILE C 1 315 ? 61.137 37.985 -2.047 1.00 37.53 409 ILE C N 1
ATOM 11871 C CA . ILE C 1 315 ? 61.848 36.803 -1.579 1.00 44.79 409 ILE C CA 1
ATOM 11872 C C . ILE C 1 315 ? 60.839 35.671 -1.432 1.00 37.46 409 ILE C C 1
ATOM 11873 O O . ILE C 1 315 ? 59.792 35.837 -0.794 1.00 35.22 409 ILE C O 1
ATOM 11878 N N . GLY C 1 316 ? 61.138 34.538 -2.053 1.00 37.76 410 GLY C N 1
ATOM 11879 C CA . GLY C 1 316 ? 60.205 33.426 -2.080 1.00 37.79 410 GLY C CA 1
ATOM 11880 C C . GLY C 1 316 ? 60.920 32.105 -2.229 1.00 42.10 410 GLY C C 1
ATOM 11881 O O . GLY C 1 316 ? 61.999 32.026 -2.825 1.00 46.90 410 GLY C O 1
ATOM 11882 N N . GLY C 1 317 ? 60.310 31.057 -1.681 1.00 35.27 411 GLY C N 1
ATOM 11883 C CA . GLY C 1 317 ? 60.865 29.723 -1.796 1.00 38.99 411 GLY C CA 1
ATOM 11884 C C . GLY C 1 317 ? 62.158 29.497 -1.049 1.00 41.94 411 GLY C C 1
ATOM 11885 O O . GLY C 1 317 ? 62.885 28.551 -1.362 1.00 42.59 411 GLY C O 1
ATOM 11886 N N . CYS C 1 318 ? 62.467 30.333 -0.063 1.00 44.58 412 CYS C N 1
ATOM 11887 C CA . CYS C 1 318 ? 63.704 30.228 0.698 1.00 40.15 412 CYS C CA 1
ATOM 11888 C C . CYS C 1 318 ? 63.460 29.491 2.008 1.00 43.29 412 CYS C C 1
ATOM 11889 O O . CYS C 1 318 ? 62.466 29.737 2.697 1.00 42.45 412 CYS C O 1
ATOM 11892 N N . LYS C 1 319 ? 64.373 28.582 2.346 1.00 44.19 413 LYS C N 1
ATOM 11893 C CA . LYS C 1 319 ? 64.272 27.764 3.551 1.00 44.78 413 LYS C CA 1
ATOM 11894 C C . LYS C 1 319 ? 65.491 28.045 4.421 1.00 45.10 413 LYS C C 1
ATOM 11895 O O . LYS C 1 319 ? 66.603 27.619 4.095 1.00 39.35 413 LYS C O 1
ATOM 11901 N N . LEU C 1 320 ? 65.278 28.756 5.525 1.00 47.22 414 LEU C N 1
ATOM 11902 C CA . LEU C 1 320 ? 66.348 29.209 6.407 1.00 44.53 414 LEU C CA 1
ATOM 11903 C C . LEU C 1 320 ? 66.281 28.390 7.691 1.00 49.99 414 LEU C C 1
ATOM 11904 O O . LEU C 1 320 ? 65.306 28.487 8.445 1.00 49.94 414 LEU C O 1
ATOM 11909 N N . ARG C 1 321 ? 67.315 27.592 7.942 1.00 48.82 415 ARG C N 1
ATOM 11910 C CA . ARG C 1 321 ? 67.340 26.665 9.064 1.00 46.68 415 ARG C CA 1
ATOM 11911 C C . ARG C 1 321 ? 68.409 27.061 10.075 1.00 50.97 415 ARG C C 1
ATOM 11912 O O . ARG C 1 321 ? 69.539 27.395 9.703 1.00 41.75 415 ARG C O 1
ATOM 11920 N N . ASP C 1 322 ? 68.034 27.024 11.356 1.00 51.91 416 ASP C N 1
ATOM 11921 C CA . ASP C 1 322 ? 68.952 27.221 12.477 1.00 44.34 416 ASP C CA 1
ATOM 11922 C C . ASP C 1 322 ? 69.695 28.553 12.365 1.00 44.76 416 ASP C C 1
ATOM 11923 O O . ASP C 1 322 ? 70.923 28.614 12.335 1.00 51.01 416 ASP C O 1
ATOM 11928 N N . ASN C 1 323 ? 68.925 29.630 12.311 1.00 40.46 417 ASN C N 1
ATOM 11929 C CA . ASN C 1 323 ? 69.512 30.960 12.271 1.00 42.37 417 ASN C CA 1
ATOM 11930 C C . ASN C 1 323 ? 69.947 31.371 13.668 1.00 48.60 417 ASN C C 1
ATOM 11931 O O . ASN C 1 323 ? 69.181 31.239 14.627 1.00 49.02 417 ASN C O 1
ATOM 11936 N N . GLY C 1 324 ? 71.180 31.865 13.786 1.00 49.91 418 GLY C N 1
ATOM 11937 C CA . GLY C 1 324 ? 71.671 32.273 15.088 1.00 47.40 418 GLY C CA 1
ATOM 11938 C C . GLY C 1 324 ? 71.045 33.546 15.609 1.00 50.09 418 GLY C C 1
ATOM 11939 O O . GLY C 1 324 ? 70.999 33.753 16.826 1.00 51.29 418 GLY C O 1
ATOM 11940 N N . MET C 1 325 ? 70.540 34.396 14.722 1.00 50.60 419 MET C N 1
ATOM 11941 C CA . MET C 1 325 ? 70.137 35.725 15.157 1.00 42.05 419 MET C CA 1
ATOM 11942 C C . MET C 1 325 ? 68.730 36.100 14.703 1.00 45.26 419 MET C C 1
ATOM 11943 O O . MET C 1 325 ? 67.804 36.100 15.515 1.00 58.41 419 MET C O 1
ATOM 11948 N N . ASP C 1 326 ? 68.536 36.397 13.424 1.00 50.64 420 ASP C N 1
ATOM 11949 C CA . ASP C 1 326 ? 67.201 36.671 12.913 1.00 49.40 420 ASP C CA 1
ATOM 11950 C C . ASP C 1 326 ? 67.015 35.952 11.583 1.00 44.37 420 ASP C C 1
ATOM 11951 O O . ASP C 1 326 ? 67.979 35.520 10.945 1.00 47.49 420 ASP C O 1
ATOM 11956 N N . GLY C 1 327 ? 65.756 35.813 11.174 1.00 45.24 421 GLY C N 1
ATOM 11957 C CA . GLY C 1 327 ? 65.449 35.122 9.935 1.00 46.40 421 GLY C CA 1
ATOM 11958 C C . GLY C 1 327 ? 65.545 36.011 8.711 1.00 48.00 421 GLY C C 1
ATOM 11959 O O . GLY C 1 327 ? 66.637 36.251 8.184 1.00 40.85 421 GLY C O 1
ATOM 11960 N N . ILE C 1 328 ? 64.401 36.500 8.246 1.00 42.63 422 ILE C N 1
ATOM 11961 C CA . ILE C 1 328 ? 64.333 37.421 7.119 1.00 44.15 422 ILE C CA 1
ATOM 11962 C C . ILE C 1 328 ? 63.995 38.799 7.664 1.00 41.64 422 ILE C C 1
ATOM 11963 O O . ILE C 1 328 ? 62.967 38.978 8.329 1.00 39.16 422 ILE C O 1
ATOM 11968 N N . THR C 1 329 ? 64.850 39.773 7.371 1.00 41.10 423 THR C N 1
ATOM 11969 C CA . THR C 1 329 ? 64.690 41.138 7.850 1.00 42.32 423 THR C CA 1
ATOM 11970 C C . THR C 1 329 ? 64.627 42.072 6.651 1.00 42.98 423 THR C C 1
ATOM 11971 O O . THR C 1 329 ? 65.567 42.121 5.850 1.00 47.86 423 THR C O 1
ATOM 11975 N N . VAL C 1 330 ? 63.520 42.802 6.524 1.00 38.11 424 VAL C N 1
ATOM 11976 C CA . VAL C 1 330 ? 63.307 43.754 5.437 1.00 41.49 424 VAL C CA 1
ATOM 11977 C C . VAL C 1 330 ? 62.938 45.094 6.060 1.00 40.40 424 VAL C C 1
ATOM 11978 O O . VAL C 1 330 ? 61.886 45.215 6.698 1.00 42.72 424 VAL C O 1
ATOM 11982 N N . ILE C 1 331 ? 63.798 46.098 5.875 1.00 41.04 425 ILE C N 1
ATOM 11983 C CA . ILE C 1 331 ? 63.674 47.378 6.563 1.00 43.34 425 ILE C CA 1
ATOM 11984 C C . ILE C 1 331 ? 63.734 48.516 5.553 1.00 43.21 425 ILE C C 1
ATOM 11985 O O . ILE C 1 331 ? 64.380 48.410 4.506 1.00 48.08 425 ILE C O 1
ATOM 11990 N N . GLN C 1 332 ? 63.067 49.622 5.887 1.00 46.05 426 GLN C N 1
ATOM 11991 C CA . GLN C 1 332 ? 63.065 50.825 5.065 1.00 47.29 426 GLN C CA 1
ATOM 11992 C C . GLN C 1 332 ? 63.099 52.056 5.960 1.00 47.44 426 GLN C C 1
ATOM 11993 O O . GLN C 1 332 ? 62.289 52.175 6.883 1.00 50.32 426 GLN C O 1
ATOM 11999 N N . GLY C 1 333 ? 64.029 52.968 5.680 1.00 43.82 427 GLY C N 1
ATOM 12000 C CA . GLY C 1 333 ? 64.102 54.229 6.396 1.00 39.19 427 GLY C CA 1
ATOM 12001 C C . GLY C 1 333 ? 63.376 55.344 5.669 1.00 59.82 427 GLY C C 1
ATOM 12002 O O . GLY C 1 333 ? 62.230 55.162 5.246 1.00 66.47 427 GLY C O 1
ATOM 12003 N N . ALA C 1 334 ? 64.024 56.496 5.511 1.00 64.83 428 ALA C N 1
ATOM 12004 C CA . ALA C 1 334 ? 63.439 57.604 4.756 1.00 71.40 428 ALA C CA 1
ATOM 12005 C C . ALA C 1 334 ? 64.502 58.604 4.316 1.00 62.57 428 ALA C C 1
ATOM 12006 O O . ALA C 1 334 ? 65.658 58.242 4.107 1.00 67.03 428 ALA C O 1
ATOM 12008 N N . ALA C 1 345 ? 61.557 52.688 -6.345 1.00 48.92 439 ALA C N 1
ATOM 12009 C CA . ALA C 1 345 ? 61.360 53.744 -5.357 1.00 42.31 439 ALA C CA 1
ATOM 12010 C C . ALA C 1 345 ? 60.461 53.276 -4.216 1.00 50.06 439 ALA C C 1
ATOM 12011 O O . ALA C 1 345 ? 60.929 53.069 -3.096 1.00 48.80 439 ALA C O 1
ATOM 12013 N N . ARG C 1 346 ? 59.172 53.100 -4.500 1.00 48.35 440 ARG C N 1
ATOM 12014 C CA . ARG C 1 346 ? 58.170 52.762 -3.494 1.00 46.93 440 ARG C CA 1
ATOM 12015 C C . ARG C 1 346 ? 57.382 51.530 -3.919 1.00 42.94 440 ARG C C 1
ATOM 12016 O O . ARG C 1 346 ? 56.152 51.493 -3.857 1.00 43.00 440 ARG C O 1
ATOM 12024 N N . ASN C 1 347 ? 58.089 50.490 -4.349 1.00 40.03 441 ASN C N 1
ATOM 12025 C CA . ASN C 1 347 ? 57.446 49.330 -4.946 1.00 42.34 441 ASN C CA 1
ATOM 12026 C C . ASN C 1 347 ? 57.226 48.238 -3.899 1.00 41.52 441 ASN C C 1
ATOM 12027 O O . ASN C 1 347 ? 57.441 48.435 -2.700 1.00 36.19 441 ASN C O 1
ATOM 12032 N N . GLN C 1 348 ? 56.806 47.063 -4.361 1.00 40.57 442 GLN C N 1
ATOM 12033 C CA . GLN C 1 348 ? 56.254 46.039 -3.487 1.00 38.20 442 GLN C CA 1
ATOM 12034 C C . GLN C 1 348 ? 57.313 45.423 -2.579 1.00 38.67 442 GLN C C 1
ATOM 12035 O O . GLN C 1 348 ? 58.500 45.365 -2.909 1.00 42.08 442 GLN C O 1
ATOM 12041 N N . TYR C 1 349 ? 56.857 44.961 -1.417 1.00 41.07 443 TYR C N 1
ATOM 12042 C CA . TYR C 1 349 ? 57.625 44.108 -0.512 1.00 37.99 443 TYR C CA 1
ATOM 12043 C C . TYR C 1 349 ? 56.841 42.803 -0.392 1.00 39.67 443 TYR C C 1
ATOM 12044 O O . TYR C 1 349 ? 55.850 42.739 0.340 1.00 45.93 443 TYR C O 1
ATOM 12053 N N . ILE C 1 350 ? 57.260 41.767 -1.114 1.00 39.48 444 ILE C N 1
ATOM 12054 C CA . ILE C 1 350 ? 56.597 40.467 -1.072 1.00 35.75 444 ILE C CA 1
ATOM 12055 C C . ILE C 1 350 ? 57.523 39.470 -0.394 1.00 40.26 444 ILE C C 1
ATOM 12056 O O . ILE C 1 350 ? 58.660 39.265 -0.837 1.00 42.62 444 ILE C O 1
ATOM 12061 N N . VAL C 1 351 ? 57.031 38.842 0.668 1.00 37.49 445 VAL C N 1
ATOM 12062 C CA . VAL C 1 351 ? 57.696 37.716 1.313 1.00 39.29 445 VAL C CA 1
ATOM 12063 C C . VAL C 1 351 ? 56.702 36.564 1.292 1.00 40.28 445 VAL C C 1
ATOM 12064 O O . VAL C 1 351 ? 55.654 36.629 1.948 1.00 37.20 445 VAL C O 1
ATOM 12068 N N . HIS C 1 352 ? 57.017 35.517 0.532 1.00 40.56 446 HIS C N 1
ATOM 12069 C CA . HIS C 1 352 ? 56.037 34.475 0.267 1.00 39.64 446 HIS C CA 1
ATOM 12070 C C . HIS C 1 352 ? 56.719 33.118 0.177 1.00 40.52 446 HIS C C 1
ATOM 12071 O O . HIS C 1 352 ? 57.868 33.013 -0.259 1.00 39.43 446 HIS C O 1
ATOM 12078 N N . ASP C 1 353 ? 55.994 32.081 0.606 1.00 36.54 447 ASP C N 1
ATOM 12079 C CA . ASP C 1 353 ? 56.412 30.686 0.434 1.00 36.32 447 ASP C CA 1
ATOM 12080 C C . ASP C 1 353 ? 57.791 30.410 1.033 1.00 40.57 447 ASP C C 1
ATOM 12081 O O . ASP C 1 353 ? 58.548 29.580 0.523 1.00 41.59 447 ASP C O 1
ATOM 12086 N N . ASN C 1 354 ? 58.128 31.091 2.122 1.00 38.98 448 ASN C N 1
ATOM 12087 C CA . ASN C 1 354 ? 59.390 30.873 2.813 1.00 42.91 448 ASN C CA 1
ATOM 12088 C C . ASN C 1 354 ? 59.177 30.036 4.071 1.00 39.31 448 ASN C C 1
ATOM 12089 O O . ASN C 1 354 ? 58.053 29.827 4.533 1.00 43.25 448 ASN C O 1
ATOM 12094 N N . GLN C 1 355 ? 60.284 29.553 4.628 1.00 47.41 449 GLN C N 1
ATOM 12095 C CA . GLN C 1 355 ? 60.244 28.732 5.829 1.00 46.54 449 GLN C CA 1
ATOM 12096 C C . GLN C 1 355 ? 61.416 29.075 6.733 1.00 42.77 449 GLN C C 1
ATOM 12097 O O . GLN C 1 355 ? 62.567 29.077 6.289 1.00 44.86 449 GLN C O 1
ATOM 12103 N N . ILE C 1 356 ? 61.118 29.359 7.998 1.00 45.34 450 ILE C N 1
ATOM 12104 C CA . ILE C 1 356 ? 62.124 29.436 9.052 1.00 50.48 450 ILE C CA 1
ATOM 12105 C C . ILE C 1 356 ? 62.004 28.185 9.908 1.00 48.25 450 ILE C C 1
ATOM 12106 O O . ILE C 1 356 ? 60.913 27.855 10.388 1.00 44.96 450 ILE C O 1
ATOM 12111 N N . ASP C 1 357 ? 63.118 27.477 10.086 1.00 45.74 451 ASP C N 1
ATOM 12112 C CA . ASP C 1 357 ? 63.133 26.266 10.899 1.00 50.10 451 ASP C CA 1
ATOM 12113 C C . ASP C 1 357 ? 63.698 26.485 12.294 1.00 55.48 451 ASP C C 1
ATOM 12114 O O . ASP C 1 357 ? 63.295 25.785 13.229 1.00 65.35 451 ASP C O 1
ATOM 12119 N N . GLY C 1 358 ? 64.606 27.433 12.458 1.00 43.48 452 GLY C N 1
ATOM 12120 C CA . GLY C 1 358 ? 65.173 27.721 13.763 1.00 45.23 452 GLY C CA 1
ATOM 12121 C C . GLY C 1 358 ? 65.640 29.155 13.823 1.00 47.24 452 GLY C C 1
ATOM 12122 O O . GLY C 1 358 ? 66.036 29.740 12.810 1.00 54.62 452 GLY C O 1
ATOM 12123 N N . CYS C 1 359 ? 65.591 29.730 15.022 1.00 43.74 453 CYS C N 1
ATOM 12124 C CA . CYS C 1 359 ? 65.963 31.125 15.188 1.00 42.86 453 CYS C CA 1
ATOM 12125 C C . CYS C 1 359 ? 66.559 31.346 16.569 1.00 49.67 453 CYS C C 1
ATOM 12126 O O . CYS C 1 359 ? 66.213 30.656 17.532 1.00 48.49 453 CYS C O 1
ATOM 12129 N N . GLY C 1 360 ? 67.456 32.326 16.650 1.00 51.14 454 GLY C N 1
ATOM 12130 C CA . GLY C 1 360 ? 68.056 32.705 17.917 1.00 47.02 454 GLY C CA 1
ATOM 12131 C C . GLY C 1 360 ? 68.882 31.619 18.567 1.00 52.48 454 GLY C C 1
ATOM 12132 O O . GLY C 1 360 ? 68.940 31.549 19.800 1.00 58.19 454 GLY C O 1
ATOM 12133 N N . THR C 1 361 ? 69.528 30.765 17.771 1.00 47.06 455 THR C N 1
ATOM 12134 C CA . THR C 1 361 ? 70.337 29.694 18.341 1.00 49.52 455 THR C CA 1
ATOM 12135 C C . THR C 1 361 ? 71.582 30.218 19.045 1.00 46.02 455 THR C C 1
ATOM 12136 O O . THR C 1 361 ? 72.109 29.536 19.930 1.00 43.86 455 THR C O 1
ATOM 12140 N N . ALA C 1 362 ? 72.058 31.406 18.679 1.00 50.62 456 ALA C N 1
ATOM 12141 C CA . ALA C 1 362 ? 73.227 32.001 19.313 1.00 45.83 456 ALA C CA 1
ATOM 12142 C C . ALA C 1 362 ? 72.901 32.693 20.630 1.00 47.92 456 ALA C C 1
ATOM 12143 O O . ALA C 1 362 ? 73.822 33.171 21.303 1.00 46.95 456 ALA C O 1
ATOM 12145 N N . SER C 1 363 ? 71.622 32.765 21.005 1.00 49.32 457 SER C N 1
ATOM 12146 C CA . SER C 1 363 ? 71.186 33.351 22.275 1.00 52.81 457 SER C CA 1
ATOM 12147 C C . SER C 1 363 ? 71.638 34.802 22.424 1.00 48.47 457 SER C C 1
ATOM 12148 O O . SER C 1 363 ? 71.794 35.304 23.539 1.00 55.82 457 SER C O 1
ATOM 12151 N N . TYR C 1 364 ? 71.849 35.483 21.302 1.00 47.50 458 TYR C N 1
ATOM 12152 C CA . TYR C 1 364 ? 72.154 36.905 21.326 1.00 51.21 458 TYR C CA 1
ATOM 12153 C C . TYR C 1 364 ? 70.919 37.702 21.737 1.00 54.33 458 TYR C C 1
ATOM 12154 O O . TYR C 1 364 ? 69.783 37.336 21.425 1.00 55.33 458 TYR C O 1
ATOM 12163 N N . ALA C 1 365 ? 71.152 38.807 22.442 1.00 53.91 459 ALA C N 1
ATOM 12164 C CA . ALA C 1 365 ? 70.060 39.558 23.047 1.00 54.88 459 ALA C CA 1
ATOM 12165 C C . ALA C 1 365 ? 69.299 40.377 22.007 1.00 51.82 459 ALA C C 1
ATOM 12166 O O . ALA C 1 365 ? 69.859 40.825 21.002 1.00 50.15 459 ALA C O 1
ATOM 12168 N N . GLY C 1 366 ? 68.008 40.578 22.268 1.00 56.32 460 GLY C N 1
ATOM 12169 C CA . GLY C 1 366 ? 67.143 41.337 21.370 1.00 55.65 460 GLY C CA 1
ATOM 12170 C C . GLY C 1 366 ? 67.063 40.744 19.980 1.00 52.96 460 GLY C C 1
ATOM 12171 O O . GLY C 1 366 ? 67.111 41.477 18.984 1.00 49.91 460 GLY C O 1
ATOM 12172 N N . THR C 1 367 ? 66.919 39.424 19.893 1.00 48.39 461 THR C N 1
ATOM 12173 C CA . THR C 1 367 ? 67.323 38.718 18.688 1.00 52.92 461 THR C CA 1
ATOM 12174 C C . THR C 1 367 ? 66.753 37.306 18.725 1.00 55.06 461 THR C C 1
ATOM 12175 O O . THR C 1 367 ? 66.748 36.666 19.780 1.00 60.85 461 THR C O 1
ATOM 12179 N N . GLY C 1 368 ? 66.250 36.840 17.582 1.00 47.80 462 GLY C N 1
ATOM 12180 C CA . GLY C 1 368 ? 65.590 35.547 17.520 1.00 44.81 462 GLY C CA 1
ATOM 12181 C C . GLY C 1 368 ? 64.300 35.577 16.727 1.00 50.50 462 GLY C C 1
ATOM 12182 O O . GLY C 1 368 ? 63.509 34.629 16.770 1.00 44.29 462 GLY C O 1
ATOM 12183 N N . THR C 1 369 ? 64.088 36.659 15.983 1.00 44.18 463 THR C N 1
ATOM 12184 C CA . THR C 1 369 ? 62.848 36.872 15.252 1.00 42.75 463 THR C CA 1
ATOM 12185 C C . THR C 1 369 ? 62.934 36.248 13.863 1.00 45.03 463 THR C C 1
ATOM 12186 O O . THR C 1 369 ? 63.904 36.473 13.130 1.00 46.05 463 THR C O 1
ATOM 12190 N N . GLY C 1 370 ? 61.915 35.467 13.510 1.00 48.92 464 GLY C N 1
ATOM 12191 C CA . GLY C 1 370 ? 61.857 34.803 12.222 1.00 45.37 464 GLY C CA 1
ATOM 12192 C C . GLY C 1 370 ? 61.574 35.731 11.055 1.00 49.79 464 GLY C C 1
ATOM 12193 O O . GLY C 1 370 ? 62.239 35.649 10.018 1.00 46.75 464 GLY C O 1
ATOM 12194 N N . PHE C 1 371 ? 60.588 36.617 11.207 1.00 50.11 465 PHE C N 1
ATOM 12195 C CA . PHE C 1 371 ? 60.203 37.571 10.173 1.00 42.65 465 PHE C CA 1
ATOM 12196 C C . PHE C 1 371 ? 60.258 38.975 10.754 1.00 42.34 465 PHE C C 1
ATOM 12197 O O . PHE C 1 371 ? 59.560 39.273 11.729 1.00 47.26 465 PHE C O 1
ATOM 12205 N N . ARG C 1 372 ? 61.070 39.836 10.147 1.00 46.25 466 ARG C N 1
ATOM 12206 C CA . ARG C 1 372 ? 61.168 41.244 10.527 1.00 47.59 466 ARG C CA 1
ATOM 12207 C C . ARG C 1 372 ? 60.827 42.071 9.294 1.00 45.34 466 ARG C C 1
ATOM 12208 O O . ARG C 1 372 ? 61.654 42.213 8.387 1.00 44.27 466 ARG C O 1
ATOM 12216 N N . ILE C 1 373 ? 59.610 42.608 9.258 1.00 40.36 467 ILE C N 1
ATOM 12217 C CA . ILE C 1 373 ? 59.101 43.340 8.105 1.00 48.64 467 ILE C CA 1
ATOM 12218 C C . ILE C 1 373 ? 58.775 44.756 8.556 1.00 44.81 467 ILE C C 1
ATOM 12219 O O . ILE C 1 373 ? 57.785 44.980 9.263 1.00 45.19 467 ILE C O 1
ATOM 12224 N N . LYS C 1 374 ? 59.603 45.711 8.142 1.00 45.78 468 LYS C N 1
ATOM 12225 C CA . LYS C 1 374 ? 59.396 47.138 8.381 1.00 45.80 468 LYS C CA 1
ATOM 12226 C C . LYS C 1 374 ? 59.279 47.801 7.012 1.00 48.32 468 LYS C C 1
ATOM 12227 O O . LYS C 1 374 ? 60.285 48.180 6.409 1.00 44.74 468 LYS C O 1
ATOM 12233 N N . SER C 1 375 ? 58.043 47.938 6.527 1.00 48.34 469 SER C N 1
ATOM 12234 C CA . SER C 1 375 ? 57.818 48.268 5.124 1.00 42.14 469 SER C CA 1
ATOM 12235 C C . SER C 1 375 ? 57.789 49.768 4.843 1.00 43.88 469 SER C C 1
ATOM 12236 O O . SER C 1 375 ? 58.249 50.203 3.783 1.00 50.10 469 SER C O 1
ATOM 12239 N N . GLY C 1 376 ? 57.253 50.568 5.757 1.00 47.40 470 GLY C N 1
ATOM 12240 C CA . GLY C 1 376 ? 57.097 51.988 5.498 1.00 49.58 470 GLY C CA 1
ATOM 12241 C C . GLY C 1 376 ? 56.173 52.296 4.334 1.00 47.28 470 GLY C C 1
ATOM 12242 O O . GLY C 1 376 ? 54.983 51.969 4.365 1.00 46.26 470 GLY C O 1
ATOM 12243 N N . VAL C 1 377 ? 56.716 52.933 3.293 1.00 46.32 471 VAL C N 1
ATOM 12244 C CA . VAL C 1 377 ? 55.907 53.311 2.139 1.00 48.41 471 VAL C CA 1
ATOM 12245 C C . VAL C 1 377 ? 55.583 52.111 1.258 1.00 48.74 471 VAL C C 1
ATOM 12246 O O . VAL C 1 377 ? 54.597 52.142 0.514 1.00 44.58 471 VAL C O 1
ATOM 12250 N N . HIS C 1 378 ? 56.382 51.048 1.321 1.00 48.04 472 HIS C N 1
ATOM 12251 C CA . HIS C 1 378 ? 56.118 49.862 0.515 1.00 42.42 472 HIS C CA 1
ATOM 12252 C C . HIS C 1 378 ? 54.906 49.108 1.051 1.00 47.66 472 HIS C C 1
ATOM 12253 O O . HIS C 1 378 ? 54.782 48.890 2.260 1.00 48.44 472 HIS C O 1
ATOM 12260 N N . GLN C 1 379 ? 54.012 48.707 0.150 1.00 36.89 473 GLN C N 1
ATOM 12261 C CA . GLN C 1 379 ? 52.878 47.867 0.521 1.00 37.01 473 GLN C CA 1
ATOM 12262 C C . GLN C 1 379 ? 53.364 46.426 0.623 1.00 37.52 473 GLN C C 1
ATOM 12263 O O . GLN C 1 379 ? 53.749 45.820 -0.382 1.00 47.29 473 GLN C O 1
ATOM 12269 N N . ALA C 1 380 ? 53.350 45.877 1.834 1.00 40.21 474 ALA C N 1
ATOM 12270 C CA . ALA C 1 380 ? 53.985 44.600 2.127 1.00 43.20 474 ALA C CA 1
ATOM 12271 C C . ALA C 1 380 ? 52.973 43.462 2.102 1.00 39.15 474 ALA C C 1
ATOM 12272 O O . ALA C 1 380 ? 51.822 43.631 2.514 1.00 40.89 474 ALA C O 1
ATOM 12274 N N . PHE C 1 381 ? 53.418 42.298 1.630 1.00 38.40 475 PHE C N 1
ATOM 12275 C CA . PHE C 1 381 ? 52.581 41.109 1.523 1.00 42.32 475 PHE C CA 1
ATOM 12276 C C . PHE C 1 381 ? 53.298 39.930 2.164 1.00 38.66 475 PHE C C 1
ATOM 12277 O O . PHE C 1 381 ? 54.440 39.625 1.805 1.00 38.80 475 PHE C O 1
ATOM 12285 N N . LEU C 1 382 ? 52.628 39.275 3.111 1.00 39.47 476 LEU C N 1
ATOM 12286 C CA . LEU C 1 382 ? 53.133 38.079 3.786 1.00 40.20 476 LEU C CA 1
ATOM 12287 C C . LEU C 1 382 ? 52.193 36.933 3.431 1.00 42.86 476 LEU C C 1
ATOM 12288 O O . LEU C 1 382 ? 51.085 36.846 3.971 1.00 45.98 476 LEU C O 1
ATOM 12293 N N . THR C 1 383 ? 52.631 36.049 2.536 1.00 38.01 477 THR C N 1
ATOM 12294 C CA . THR C 1 383 ? 51.759 35.025 1.972 1.00 39.47 477 THR C CA 1
ATOM 12295 C C . THR C 1 383 ? 52.409 33.656 2.095 1.00 41.16 477 THR C C 1
ATOM 12296 O O . THR C 1 383 ? 53.508 33.440 1.576 1.00 40.09 477 THR C O 1
ATOM 12300 N N . ASN C 1 384 ? 51.727 32.736 2.778 1.00 38.16 478 ASN C N 1
ATOM 12301 C CA . ASN C 1 384 ? 52.064 31.309 2.751 1.00 40.57 478 ASN C CA 1
ATOM 12302 C C . ASN C 1 384 ? 53.474 31.034 3.270 1.00 45.74 478 ASN C C 1
ATOM 12303 O O . ASN C 1 384 ? 54.187 30.170 2.755 1.00 45.76 478 ASN C O 1
ATOM 12308 N N . ASN C 1 385 ? 53.882 31.763 4.301 1.00 42.37 479 ASN C N 1
ATOM 12309 C CA . ASN C 1 385 ? 55.136 31.489 4.983 1.00 44.98 479 ASN C CA 1
ATOM 12310 C C . ASN C 1 385 ? 54.877 30.686 6.253 1.00 46.11 479 ASN C C 1
ATOM 12311 O O . ASN C 1 385 ? 53.765 30.659 6.784 1.00 38.54 479 ASN C O 1
ATOM 12316 N N . SER C 1 386 ? 55.927 30.028 6.738 1.00 42.65 480 SER C N 1
ATOM 12317 C CA . SER C 1 386 ? 55.862 29.323 8.009 1.00 47.30 480 SER C CA 1
ATOM 12318 C C . SER C 1 386 ? 57.180 29.501 8.747 1.00 44.36 480 SER C C 1
ATOM 12319 O O . SER C 1 386 ? 58.228 29.719 8.135 1.00 41.20 480 SER C O 1
ATOM 12322 N N . ALA C 1 387 ? 57.111 29.418 10.073 1.00 42.31 481 ALA C N 1
ATOM 12323 C CA . ALA C 1 387 ? 58.287 29.602 10.908 1.00 45.82 481 ALA C CA 1
ATOM 12324 C C . ALA C 1 387 ? 58.165 28.731 12.148 1.00 42.47 481 ALA C C 1
ATOM 12325 O O . ALA C 1 387 ? 57.092 28.642 12.751 1.00 45.69 481 ALA C O 1
ATOM 12327 N N . ARG C 1 388 ? 59.272 28.092 12.519 1.00 45.69 482 ARG C N 1
ATOM 12328 C CA . ARG C 1 388 ? 59.344 27.251 13.703 1.00 40.62 482 ARG C CA 1
ATOM 12329 C C . ARG C 1 388 ? 60.589 27.609 14.502 1.00 43.08 482 ARG C C 1
ATOM 12330 O O . ARG C 1 388 ? 61.516 28.245 13.994 1.00 42.67 482 ARG C O 1
ATOM 12338 N N . GLY C 1 389 ? 60.595 27.193 15.766 1.00 46.88 483 GLY C N 1
ATOM 12339 C CA . GLY C 1 389 ? 61.772 27.340 16.608 1.00 35.62 483 GLY C CA 1
ATOM 12340 C C . GLY C 1 389 ? 62.223 28.766 16.828 1.00 35.75 483 GLY C C 1
ATOM 12341 O O . GLY C 1 389 ? 63.425 29.015 16.975 1.00 36.08 483 GLY C O 1
ATOM 12342 N N . CYS C 1 390 ? 61.294 29.714 16.858 1.00 32.60 484 CYS C N 1
ATOM 12343 C CA . CYS C 1 390 ? 61.640 31.109 17.071 1.00 41.87 484 CYS C CA 1
ATOM 12344 C C . CYS C 1 390 ? 61.589 31.457 18.552 1.00 46.22 484 CYS C C 1
ATOM 12345 O O . CYS C 1 390 ? 60.653 31.080 19.263 1.00 40.91 484 CYS C O 1
ATOM 12348 N N . THR C 1 391 ? 62.614 32.159 19.015 1.00 47.05 485 THR C N 1
ATOM 12349 C CA . THR C 1 391 ? 62.513 32.931 20.240 1.00 41.60 485 THR C CA 1
ATOM 12350 C C . THR C 1 391 ? 62.009 34.319 19.849 1.00 51.47 485 THR C C 1
ATOM 12351 O O . THR C 1 391 ? 61.647 34.555 18.694 1.00 58.32 485 THR C O 1
ATOM 12355 N N . ARG C 1 392 ? 61.974 35.253 20.796 1.00 41.85 486 ARG C N 1
ATOM 12356 C CA . ARG C 1 392 ? 61.486 36.603 20.520 1.00 47.44 486 ARG C CA 1
ATOM 12357 C C . ARG C 1 392 ? 60.109 36.576 19.855 1.00 46.25 486 ARG C C 1
ATOM 12358 O O . ARG C 1 392 ? 59.149 36.061 20.437 1.00 50.48 486 ARG C O 1
ATOM 12366 N N . PHE C 1 393 ? 60.002 37.111 18.639 1.00 45.33 487 PHE C N 1
ATOM 12367 C CA . PHE C 1 393 ? 58.753 37.116 17.888 1.00 45.45 487 PHE C CA 1
ATOM 12368 C C . PHE C 1 393 ? 58.887 36.245 16.647 1.00 46.37 487 PHE C C 1
ATOM 12369 O O . PHE C 1 393 ? 59.938 36.223 16.003 1.00 45.10 487 PHE C O 1
ATOM 12377 N N . VAL C 1 394 ? 57.815 35.530 16.307 1.00 44.97 488 VAL C N 1
ATOM 12378 C CA . VAL C 1 394 ? 57.818 34.781 15.055 1.00 49.26 488 VAL C CA 1
ATOM 12379 C C . VAL C 1 394 ? 57.788 35.736 13.869 1.00 49.70 488 VAL C C 1
ATOM 12380 O O . VAL C 1 394 ? 58.513 35.549 12.883 1.00 40.23 488 VAL C O 1
ATOM 12384 N N . ALA C 1 395 ? 56.967 36.780 13.951 1.00 42.47 489 ALA C N 1
ATOM 12385 C CA . ALA C 1 395 ? 56.930 37.818 12.927 1.00 44.43 489 ALA C CA 1
ATOM 12386 C C . ALA C 1 395 ? 56.625 39.145 13.602 1.00 43.05 489 ALA C C 1
ATOM 12387 O O . ALA C 1 395 ? 55.556 39.297 14.199 1.00 44.08 489 ALA C O 1
ATOM 12389 N N . GLU C 1 396 ? 57.550 40.097 13.523 1.00 35.72 490 GLU C N 1
ATOM 12390 C CA . GLU C 1 396 ? 57.297 41.444 14.016 1.00 43.01 490 GLU C CA 1
ATOM 12391 C C . GLU C 1 396 ? 57.167 42.390 12.832 1.00 44.98 490 GLU C C 1
ATOM 12392 O O . GLU C 1 396 ? 58.039 42.429 11.958 1.00 48.90 490 GLU C O 1
ATOM 12398 N N . LEU C 1 397 ? 56.060 43.124 12.794 1.00 41.63 491 LEU C N 1
ATOM 12399 C CA . LEU C 1 397 ? 55.709 43.978 11.671 1.00 42.00 491 LEU C CA 1
ATOM 12400 C C . LEU C 1 397 ? 55.786 45.438 12.091 1.00 42.41 491 LEU C C 1
ATOM 12401 O O . LEU C 1 397 ? 55.326 45.806 13.177 1.00 45.08 491 LEU C O 1
ATOM 12406 N N . GLY C 1 398 ? 56.359 46.266 11.222 1.00 46.76 492 GLY C N 1
ATOM 12407 C CA . GLY C 1 398 ? 56.557 47.666 11.535 1.00 44.87 492 GLY C CA 1
ATOM 12408 C C . GLY C 1 398 ? 57.470 47.852 12.727 1.00 52.19 492 GLY C C 1
ATOM 12409 O O . GLY C 1 398 ? 58.659 47.526 12.662 1.00 54.09 492 GLY C O 1
ATOM 12410 N N . ASN C 1 399 ? 56.913 48.359 13.828 1.00 52.44 493 ASN C N 1
ATOM 12411 C CA . ASN C 1 399 ? 57.659 48.592 15.064 1.00 54.11 493 ASN C CA 1
ATOM 12412 C C . ASN C 1 399 ? 58.828 49.549 14.832 1.00 54.11 493 ASN C C 1
ATOM 12413 O O . ASN C 1 399 ? 59.980 49.253 15.151 1.00 60.06 493 ASN C O 1
ATOM 12418 N N . ASP C 1 400 ? 58.516 50.706 14.259 1.00 55.08 494 ASP C N 1
ATOM 12419 C CA . ASP C 1 400 ? 59.464 51.804 14.121 1.00 55.67 494 ASP C CA 1
ATOM 12420 C C . ASP C 1 400 ? 58.782 53.107 14.506 1.00 60.66 494 ASP C C 1
ATOM 12421 O O . ASP C 1 400 ? 57.925 53.602 13.762 1.00 57.79 494 ASP C O 1
ATOM 12426 N N . PRO C 1 401 ? 59.122 53.688 15.658 1.00 62.06 495 PRO C N 1
ATOM 12427 C CA . PRO C 1 401 ? 58.553 54.999 16.005 1.00 60.31 495 PRO C CA 1
ATOM 12428 C C . PRO C 1 401 ? 58.944 56.078 15.016 1.00 61.17 495 PRO C C 1
ATOM 12429 O O . PRO C 1 401 ? 58.232 57.083 14.895 1.00 66.23 495 PRO C O 1
ATOM 12433 N N . SER C 1 402 ? 60.051 55.891 14.299 1.00 54.37 496 SER C N 1
ATOM 12434 C CA . SER C 1 402 ? 60.417 56.761 13.192 1.00 62.10 496 SER C CA 1
ATOM 12435 C C . SER C 1 402 ? 59.369 56.681 12.091 1.00 67.36 496 SER C C 1
ATOM 12436 O O . SER C 1 402 ? 58.570 57.604 11.912 1.00 66.45 496 SER C O 1
ATOM 12439 N N . ASN C 1 403 ? 59.360 55.564 11.370 1.00 61.89 497 ASN C N 1
ATOM 12440 C CA . ASN C 1 403 ? 58.695 55.443 10.078 1.00 58.23 497 ASN C CA 1
ATOM 12441 C C . ASN C 1 403 ? 57.479 54.525 10.180 1.00 46.49 497 ASN C C 1
ATOM 12442 O O . ASN C 1 403 ? 57.615 53.334 10.482 1.00 42.40 497 ASN C O 1
ATOM 12447 N N . ILE C 1 404 ? 56.296 55.078 9.903 1.00 42.22 498 ILE C N 1
ATOM 12448 C CA . ILE C 1 404 ? 55.068 54.292 9.913 1.00 41.57 498 ILE C CA 1
ATOM 12449 C C . ILE C 1 404 ? 55.066 53.316 8.744 1.00 46.06 498 ILE C C 1
ATOM 12450 O O . ILE C 1 404 ? 55.430 53.669 7.616 1.00 48.30 498 ILE C O 1
ATOM 12455 N N . SER C 1 405 ? 54.653 52.079 9.005 1.00 43.48 499 SER C N 1
ATOM 12456 C CA . SER C 1 405 ? 54.390 51.116 7.944 1.00 40.09 499 SER C CA 1
ATOM 12457 C C . SER C 1 405 ? 52.943 51.285 7.496 1.00 44.69 499 SER C C 1
ATOM 12458 O O . SER C 1 405 ? 52.019 51.156 8.305 1.00 47.49 499 SER C O 1
ATOM 12461 N N . GLU C 1 406 ? 52.743 51.574 6.210 1.00 44.17 500 GLU C N 1
ATOM 12462 C CA . GLU C 1 406 ? 51.432 52.032 5.764 1.00 45.05 500 GLU C CA 1
ATOM 12463 C C . GLU C 1 406 ? 50.449 50.879 5.575 1.00 42.18 500 GLU C C 1
ATOM 12464 O O . GLU C 1 406 ? 49.316 50.940 6.063 1.00 40.76 500 GLU C O 1
ATOM 12470 N N . THR C 1 407 ? 50.852 49.821 4.873 1.00 43.38 501 THR C N 1
ATOM 12471 C CA . THR C 1 407 ? 49.956 48.697 4.621 1.00 42.60 501 THR C CA 1
ATOM 12472 C C . THR C 1 407 ? 50.740 47.395 4.658 1.00 42.61 501 THR C C 1
ATOM 12473 O O . THR C 1 407 ? 51.676 47.209 3.876 1.00 33.91 501 THR C O 1
ATOM 12477 N N . ILE C 1 408 ? 50.353 46.502 5.567 1.00 40.65 502 ILE C N 1
ATOM 12478 C CA . ILE C 1 408 ? 50.880 45.144 5.639 1.00 34.03 502 ILE C CA 1
ATOM 12479 C C . ILE C 1 408 ? 49.690 44.197 5.694 1.00 38.00 502 ILE C C 1
ATOM 12480 O O . ILE C 1 408 ? 48.826 44.334 6.570 1.00 46.77 502 ILE C O 1
ATOM 12485 N N . THR C 1 409 ? 49.639 43.245 4.767 1.00 36.56 503 THR C N 1
ATOM 12486 C CA . THR C 1 409 ? 48.548 42.282 4.690 1.00 39.79 503 THR C CA 1
ATOM 12487 C C . THR C 1 409 ? 49.110 40.869 4.744 1.00 40.71 503 THR C C 1
ATOM 12488 O O . THR C 1 409 ? 50.025 40.528 3.987 1.00 41.46 503 THR C O 1
ATOM 12492 N N . VAL C 1 410 ? 48.550 40.052 5.634 1.00 38.83 504 VAL C N 1
ATOM 12493 C CA . VAL C 1 410 ? 49.137 38.781 6.047 1.00 39.42 504 VAL C CA 1
ATOM 12494 C C . VAL C 1 410 ? 48.136 37.678 5.730 1.00 39.38 504 VAL C C 1
ATOM 12495 O O . VAL C 1 410 ? 47.080 37.590 6.369 1.00 46.82 504 VAL C O 1
ATOM 12499 N N . ILE C 1 411 ? 48.464 36.828 4.757 1.00 37.99 505 ILE C N 1
ATOM 12500 C CA . ILE C 1 411 ? 47.537 35.827 4.239 1.00 42.73 505 ILE C CA 1
ATOM 12501 C C . ILE C 1 411 ? 48.150 34.441 4.386 1.00 43.92 505 ILE C C 1
ATOM 12502 O O . ILE C 1 411 ? 49.262 34.194 3.904 1.00 45.83 505 ILE C O 1
ATOM 12507 N N . GLY C 1 412 ? 47.419 33.542 5.038 1.00 41.05 506 GLY C N 1
ATOM 12508 C CA . GLY C 1 412 ? 47.715 32.117 4.980 1.00 39.49 506 GLY C CA 1
ATOM 12509 C C . GLY C 1 412 ? 49.080 31.700 5.482 1.00 43.30 506 GLY C C 1
ATOM 12510 O O . GLY C 1 412 ? 49.714 30.822 4.884 1.00 41.65 506 GLY C O 1
ATOM 12511 N N . ASN C 1 413 ? 49.544 32.297 6.572 1.00 43.02 507 ASN C N 1
ATOM 12512 C CA . ASN C 1 413 ? 50.821 31.933 7.165 1.00 41.98 507 ASN C CA 1
ATOM 12513 C C . ASN C 1 413 ? 50.607 31.031 8.377 1.00 41.14 507 ASN C C 1
ATOM 12514 O O . ASN C 1 413 ? 49.551 31.042 9.012 1.00 40.16 507 ASN C O 1
ATOM 12519 N N . ASP C 1 414 ? 51.626 30.230 8.681 1.00 42.84 508 ASP C N 1
ATOM 12520 C CA . ASP C 1 414 ? 51.578 29.272 9.782 1.00 47.83 508 ASP C CA 1
ATOM 12521 C C . ASP C 1 414 ? 52.728 29.566 10.735 1.00 44.58 508 ASP C C 1
ATOM 12522 O O . ASP C 1 414 ? 53.885 29.258 10.434 1.00 45.16 508 ASP C O 1
ATOM 12527 N N . PHE C 1 415 ? 52.410 30.151 11.887 1.00 45.07 509 PHE C N 1
ATOM 12528 C CA . PHE C 1 415 ? 53.412 30.473 12.893 1.00 42.90 509 PHE C CA 1
ATOM 12529 C C . PHE C 1 415 ? 53.246 29.641 14.159 1.00 41.46 509 PHE C C 1
ATOM 12530 O O . PHE C 1 415 ? 53.692 30.060 15.227 1.00 46.28 509 PHE C O 1
ATOM 12538 N N . SER C 1 416 ? 52.627 28.467 14.054 1.00 41.12 510 SER C N 1
ATOM 12539 C CA . SER C 1 416 ? 52.279 27.656 15.209 1.00 37.27 510 SER C CA 1
ATOM 12540 C C . SER C 1 416 ? 53.500 26.937 15.777 1.00 46.63 510 SER C C 1
ATOM 12541 O O . SER C 1 416 ? 54.544 26.817 15.130 1.00 42.24 510 SER C O 1
ATOM 12544 N N . GLN C 1 417 ? 53.347 26.470 17.023 1.00 45.91 511 GLN C N 1
ATOM 12545 C CA . GLN C 1 417 ? 54.314 25.599 17.700 1.00 42.18 511 GLN C CA 1
ATOM 12546 C C . GLN C 1 417 ? 55.673 26.267 17.910 1.00 44.76 511 GLN C C 1
ATOM 12547 O O . GLN C 1 417 ? 56.712 25.604 17.896 1.00 49.71 511 GLN C O 1
ATOM 12553 N N . ASN C 1 418 ? 55.677 27.582 18.110 1.00 41.80 512 ASN C N 1
ATOM 12554 C CA . ASN C 1 418 ? 56.873 28.302 18.547 1.00 42.79 512 ASN C CA 1
ATOM 12555 C C . ASN C 1 418 ? 56.784 28.547 20.052 1.00 43.35 512 ASN C C 1
ATOM 12556 O O . ASN C 1 418 ? 56.539 29.656 20.521 1.00 43.76 512 ASN C O 1
ATOM 12561 N N . LEU C 1 419 ? 56.984 27.461 20.805 1.00 47.35 513 LEU C N 1
ATOM 12562 C CA . LEU C 1 419 ? 56.751 27.499 22.246 1.00 43.41 513 LEU C CA 1
ATOM 12563 C C . LEU C 1 419 ? 57.671 28.487 22.956 1.00 46.13 513 LEU C C 1
ATOM 12564 O O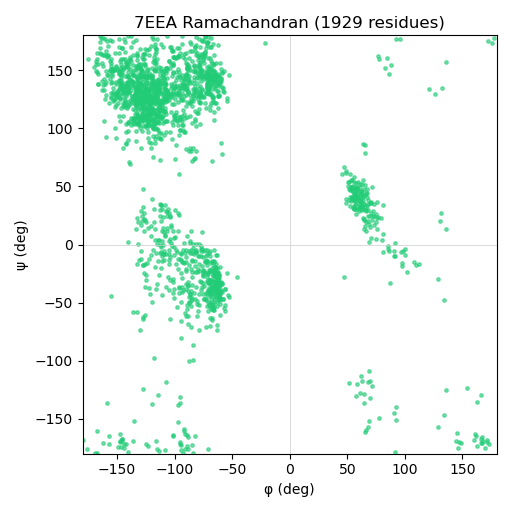 . LEU C 1 419 ? 57.283 29.066 23.978 1.00 52.57 513 LEU C O 1
ATOM 12569 N N . SER C 1 420 ? 58.878 28.699 22.438 1.00 38.99 514 SER C N 1
ATOM 12570 C CA . SER C 1 420 ? 59.855 29.569 23.080 1.00 37.96 514 SER C CA 1
ATOM 12571 C C . SER C 1 420 ? 59.706 31.037 22.697 1.00 39.68 514 SER C C 1
ATOM 12572 O O . SER C 1 420 ? 60.502 31.864 23.157 1.00 44.73 514 SER C O 1
ATOM 12575 N N . ALA C 1 421 ? 58.721 31.385 21.876 1.00 45.46 515 ALA C N 1
ATOM 12576 C CA . ALA C 1 421 ? 58.527 32.764 21.452 1.00 44.47 515 ALA C CA 1
ATOM 12577 C C . ALA C 1 421 ? 57.614 33.502 22.422 1.00 46.47 515 ALA C C 1
ATOM 12578 O O . ALA C 1 421 ? 56.761 32.903 23.085 1.00 51.63 515 ALA C O 1
ATOM 12580 N N . THR C 1 422 ? 57.806 34.820 22.504 1.00 40.93 516 THR C N 1
ATOM 12581 C CA . THR C 1 422 ? 56.954 35.660 23.337 1.00 43.84 516 THR C CA 1
ATOM 12582 C C . THR C 1 422 ? 55.718 36.149 22.594 1.00 44.01 516 THR C C 1
ATOM 12583 O O . THR C 1 422 ? 54.662 36.324 23.210 1.00 47.54 516 THR C O 1
ATOM 12587 N N . ASN C 1 423 ? 55.823 36.368 21.285 1.00 46.41 517 ASN C N 1
ATOM 12588 C CA . ASN C 1 423 ? 54.689 36.740 20.453 1.00 45.67 517 ASN C CA 1
ATOM 12589 C C . ASN C 1 423 ? 54.759 35.977 19.139 1.00 48.79 517 ASN C C 1
ATOM 12590 O O . ASN C 1 423 ? 55.844 35.773 18.588 1.00 43.90 517 ASN C O 1
ATOM 12595 N N . GLY C 1 424 ? 53.600 35.555 18.643 1.00 47.12 518 GLY C N 1
ATOM 12596 C CA . GLY C 1 424 ? 53.535 35.050 17.289 1.00 48.89 518 GLY C CA 1
ATOM 12597 C C . GLY C 1 424 ? 53.700 36.200 16.319 1.00 48.18 518 GLY C C 1
ATOM 12598 O O . GLY C 1 424 ? 54.612 36.200 15.488 1.00 46.74 518 GLY C O 1
ATOM 12599 N N . ILE C 1 425 ? 52.828 37.199 16.435 1.00 50.99 519 ILE C N 1
ATOM 12600 C CA . ILE C 1 425 ? 52.917 38.433 15.662 1.00 43.70 519 ILE C CA 1
ATOM 12601 C C . ILE C 1 425 ? 53.002 39.601 16.634 1.00 45.25 519 ILE C C 1
ATOM 12602 O O . ILE C 1 425 ? 52.151 39.742 17.519 1.00 46.40 519 ILE C O 1
ATOM 12607 N N . TYR C 1 426 ? 54.026 40.434 16.469 1.00 40.28 520 TYR C N 1
ATOM 12608 C CA . TYR C 1 426 ? 54.160 41.684 17.213 1.00 40.34 520 TYR C CA 1
ATOM 12609 C C . TYR C 1 426 ? 54.097 42.823 16.201 1.00 43.44 520 TYR C C 1
ATOM 12610 O O . TYR C 1 426 ? 55.089 43.122 15.529 1.00 42.78 520 TYR C O 1
ATOM 12619 N N . ALA C 1 427 ? 52.937 43.460 16.093 1.00 39.38 521 ALA C N 1
ATOM 12620 C CA . ALA C 1 427 ? 52.706 44.513 15.115 1.00 42.13 521 ALA C CA 1
ATOM 12621 C C . ALA C 1 427 ? 52.633 45.863 15.813 1.00 40.53 521 ALA C C 1
ATOM 12622 O O . ALA C 1 427 ? 52.007 45.993 16.870 1.00 43.63 521 ALA C O 1
ATOM 12624 N N . ARG C 1 428 ? 53.268 46.870 15.219 1.00 37.99 522 ARG C N 1
ATOM 12625 C CA . ARG C 1 428 ? 53.312 48.184 15.841 1.00 39.31 522 ARG C CA 1
ATOM 12626 C C . ARG C 1 428 ? 53.574 49.247 14.784 1.00 44.53 522 ARG C C 1
ATOM 12627 O O . ARG C 1 428 ? 54.290 49.008 13.808 1.00 45.96 522 ARG C O 1
ATOM 12635 N N . TYR C 1 429 ? 52.978 50.423 14.999 1.00 45.59 523 TYR C N 1
ATOM 12636 C CA . TYR C 1 429 ? 53.195 51.601 14.155 1.00 43.44 523 TYR C CA 1
ATOM 12637 C C . TYR C 1 429 ? 52.841 51.316 12.697 1.00 48.74 523 TYR C C 1
ATOM 12638 O O . TYR C 1 429 ? 53.543 51.731 11.772 1.00 44.97 523 TYR C O 1
ATOM 12647 N N . ILE C 1 430 ? 51.739 50.601 12.497 1.00 46.82 524 ILE C N 1
ATOM 12648 C CA . ILE C 1 430 ? 51.209 50.307 11.174 1.00 44.26 524 ILE C CA 1
ATOM 12649 C C . ILE C 1 430 ? 49.920 51.094 10.996 1.00 46.97 524 ILE C C 1
ATOM 12650 O O . ILE C 1 430 ? 49.174 51.323 11.954 1.00 46.41 524 ILE C O 1
ATOM 12655 N N . ASN C 1 431 ? 49.664 51.532 9.764 1.00 46.75 525 ASN C N 1
ATOM 12656 C CA . ASN C 1 431 ? 48.421 52.243 9.498 1.00 43.31 525 ASN C CA 1
ATOM 12657 C C . ASN C 1 431 ? 47.267 51.294 9.199 1.00 43.90 525 ASN C C 1
ATOM 12658 O O . ASN C 1 431 ? 46.142 51.527 9.652 1.00 48.83 525 ASN C O 1
ATOM 12663 N N . ARG C 1 432 ? 47.523 50.223 8.450 1.00 46.62 526 ARG C N 1
ATOM 12664 C CA . ARG C 1 432 ? 46.483 49.269 8.081 1.00 42.51 526 ARG C CA 1
ATOM 12665 C C . ARG C 1 432 ? 47.077 47.871 8.051 1.00 44.65 526 ARG C C 1
ATOM 12666 O O . ARG C 1 432 ? 47.987 47.601 7.262 1.00 45.56 526 ARG C O 1
ATOM 12674 N N . LEU C 1 433 ? 46.553 46.987 8.897 1.00 41.90 527 LEU C N 1
ATOM 12675 C CA . LEU C 1 433 ? 47.007 45.604 8.992 1.00 39.89 527 LEU C CA 1
ATOM 12676 C C . LEU C 1 433 ? 45.848 44.693 8.607 1.00 39.82 527 LEU C C 1
ATOM 12677 O O . LEU C 1 433 ? 44.846 44.620 9.326 1.00 38.45 527 LEU C O 1
ATOM 12682 N N . LYS C 1 434 ? 45.982 44.010 7.472 1.00 39.84 528 LYS C N 1
ATOM 12683 C CA . LYS C 1 434 ? 44.983 43.068 6.984 1.00 39.81 528 LYS C CA 1
ATOM 12684 C C . LYS C 1 434 ? 45.478 41.647 7.205 1.00 40.56 528 LYS C C 1
ATOM 12685 O O . LYS C 1 434 ? 46.602 41.312 6.820 1.00 39.10 528 LYS C O 1
ATOM 12691 N N . MET C 1 435 ? 44.640 40.810 7.809 1.00 36.26 529 MET C N 1
ATOM 12692 C CA . MET C 1 435 ? 45.012 39.429 8.074 1.00 38.37 529 MET C CA 1
ATOM 12693 C C . MET C 1 435 ? 43.830 38.510 7.807 1.00 42.00 529 MET C C 1
ATOM 12694 O O . MET C 1 435 ? 42.687 38.842 8.132 1.00 41.73 529 MET C O 1
ATOM 12699 N N . ASP C 1 436 ? 44.118 37.354 7.215 1.00 37.91 530 ASP C N 1
ATOM 12700 C CA . ASP C 1 436 ? 43.142 36.281 7.093 1.00 39.45 530 ASP C CA 1
ATOM 12701 C C . ASP C 1 436 ? 43.881 34.988 6.800 1.00 41.10 530 ASP C C 1
ATOM 12702 O O . ASP C 1 436 ? 44.986 35.002 6.249 1.00 45.17 530 ASP C O 1
ATOM 12707 N N . MET C 1 437 ? 43.261 33.874 7.192 1.00 41.95 531 MET C N 1
ATOM 12708 C CA . MET C 1 437 ? 43.700 32.525 6.852 1.00 38.33 531 MET C CA 1
ATOM 12709 C C . MET C 1 437 ? 45.001 32.125 7.533 1.00 40.47 531 MET C C 1
ATOM 12710 O O . MET C 1 437 ? 45.645 31.159 7.113 1.00 44.40 531 MET C O 1
ATOM 12715 N N . ASN C 1 438 ? 45.399 32.833 8.585 1.00 41.43 532 ASN C N 1
ATOM 12716 C CA . ASN C 1 438 ? 46.624 32.518 9.304 1.00 36.63 532 ASN C CA 1
ATOM 12717 C C . ASN C 1 438 ? 46.352 31.502 10.408 1.00 37.06 532 ASN C C 1
ATOM 12718 O O . ASN C 1 438 ? 45.246 31.420 10.948 1.00 38.31 532 ASN C O 1
ATOM 12723 N N . GLN C 1 439 ? 47.381 30.725 10.739 1.00 33.75 533 GLN C N 1
ATOM 12724 C CA . GLN C 1 439 ? 47.282 29.661 11.734 1.00 35.94 533 GLN C CA 1
ATOM 12725 C C . GLN C 1 439 ? 48.410 29.830 12.743 1.00 46.57 533 GLN C C 1
ATOM 12726 O O . GLN C 1 439 ? 49.576 29.585 12.419 1.00 44.88 533 GLN C O 1
ATOM 12732 N N . ILE C 1 440 ? 48.069 30.255 13.960 1.00 47.77 534 ILE C N 1
ATOM 12733 C CA . ILE C 1 440 ? 49.041 30.444 15.035 1.00 43.34 534 ILE C CA 1
ATOM 12734 C C . ILE C 1 440 ? 48.461 29.811 16.295 1.00 43.95 534 ILE C C 1
ATOM 12735 O O . ILE C 1 440 ? 47.662 30.437 17.002 1.00 42.41 534 ILE C O 1
ATOM 12740 N N . GLU C 1 441 ? 48.867 28.578 16.586 1.00 46.24 535 GLU C N 1
ATOM 12741 C CA . GLU C 1 441 ? 48.503 27.890 17.816 1.00 43.85 535 GLU C CA 1
ATOM 12742 C C . GLU C 1 441 ? 49.761 27.556 18.607 1.00 47.08 535 GLU C C 1
ATOM 12743 O O . GLU C 1 441 ? 50.793 27.198 18.029 1.00 51.42 535 GLU C O 1
ATOM 12749 N N . ASN C 1 442 ? 49.670 27.691 19.931 1.00 41.72 536 ASN C N 1
ATOM 12750 C CA . ASN C 1 442 ? 50.728 27.267 20.851 1.00 45.10 536 ASN C CA 1
ATOM 12751 C C . ASN C 1 442 ? 52.027 28.044 20.633 1.00 46.27 536 ASN C C 1
ATOM 12752 O O . ASN C 1 442 ? 53.115 27.467 20.564 1.00 46.81 536 ASN C O 1
ATOM 12757 N N . THR C 1 443 ? 51.909 29.370 20.506 1.00 40.68 537 THR C N 1
ATOM 12758 C CA . THR C 1 443 ? 53.075 30.248 20.472 1.00 43.02 537 THR C CA 1
ATOM 12759 C C . THR C 1 443 ? 52.774 31.547 21.200 1.00 43.00 537 THR C C 1
ATOM 12760 O O . THR C 1 443 ? 51.713 32.148 21.007 1.00 39.98 537 THR C O 1
ATOM 12764 N N . GLY C 1 444 ? 53.726 31.976 22.016 1.00 45.65 538 GLY C N 1
ATOM 12765 C CA . GLY C 1 444 ? 53.722 33.298 22.621 1.00 43.65 538 GLY C CA 1
ATOM 12766 C C . GLY C 1 444 ? 52.973 33.348 23.936 1.00 50.97 538 GLY C C 1
ATOM 12767 O O . GLY C 1 444 ? 52.089 32.540 24.223 1.00 46.96 538 GLY C O 1
ATOM 12768 N N . ALA C 1 445 ? 53.363 34.317 24.768 1.00 52.31 539 ALA C N 1
ATOM 12769 C CA . ALA C 1 445 ? 52.516 34.712 25.887 1.00 50.05 539 ALA C CA 1
ATOM 12770 C C . ALA C 1 445 ? 51.250 35.386 25.380 1.00 49.49 539 ALA C C 1
ATOM 12771 O O . ALA C 1 445 ? 50.153 35.137 25.892 1.00 51.68 539 ALA C O 1
ATOM 12773 N N . GLN C 1 446 ? 51.389 36.248 24.376 1.00 54.36 540 GLN C N 1
ATOM 12774 C CA . GLN C 1 446 ? 50.276 36.703 23.555 1.00 50.05 540 GLN C CA 1
ATOM 12775 C C . GLN C 1 446 ? 50.525 36.202 22.143 1.00 45.73 540 GLN C C 1
ATOM 12776 O O . GLN C 1 446 ? 51.589 36.461 21.572 1.00 46.97 540 GLN C O 1
ATOM 12782 N N . VAL C 1 447 ? 49.557 35.464 21.595 1.00 51.55 541 VAL C N 1
ATOM 12783 C CA . VAL C 1 447 ? 49.688 34.953 20.231 1.00 44.34 541 VAL C CA 1
ATOM 12784 C C . VAL C 1 447 ? 49.942 36.099 19.261 1.00 45.56 541 VAL C C 1
ATOM 12785 O O . VAL C 1 447 ? 50.902 36.081 18.483 1.00 43.91 541 VAL C O 1
ATOM 12789 N N . VAL C 1 448 ? 49.095 37.120 19.307 1.00 39.78 542 VAL C N 1
ATOM 12790 C CA . VAL C 1 448 ? 49.240 38.303 18.468 1.00 45.18 542 VAL C CA 1
ATOM 12791 C C . VAL C 1 448 ? 49.055 39.534 19.347 1.00 44.72 542 VAL C C 1
ATOM 12792 O O . VAL C 1 448 ? 48.083 39.622 20.104 1.00 50.41 542 VAL C O 1
ATOM 12796 N N . TYR C 1 449 ? 49.985 40.477 19.243 1.00 39.75 543 TYR C N 1
ATOM 12797 C CA . TYR C 1 449 ? 50.005 41.690 20.058 1.00 43.82 543 TYR C CA 1
ATOM 12798 C C . TYR C 1 449 ? 50.230 42.878 19.129 1.00 44.54 543 TYR C C 1
ATOM 12799 O O . TYR C 1 449 ? 51.308 43.013 18.539 1.00 42.57 543 TYR C O 1
ATOM 12808 N N . GLY C 1 450 ? 49.217 43.723 18.992 1.00 41.76 544 GLY C N 1
ATOM 12809 C CA . GLY C 1 450 ? 49.285 44.886 18.118 1.00 41.04 544 GLY C CA 1
ATOM 12810 C C . GLY C 1 450 ? 49.204 46.175 18.912 1.00 43.99 544 GLY C C 1
ATOM 12811 O O . GLY C 1 450 ? 48.410 46.287 19.846 1.00 46.08 544 GLY C O 1
ATOM 12812 N N . LEU C 1 451 ? 50.030 47.148 18.533 1.00 45.62 545 LEU C N 1
ATOM 12813 C CA . LEU C 1 451 ? 50.089 48.422 19.234 1.00 44.46 545 LEU C CA 1
ATOM 12814 C C . LEU C 1 451 ? 50.132 49.562 18.229 1.00 47.70 545 LEU C C 1
ATOM 12815 O O . LEU C 1 451 ? 50.830 49.477 17.215 1.00 44.28 545 LEU C O 1
ATOM 12820 N N . ASP C 1 452 ? 49.385 50.627 18.521 1.00 46.59 546 ASP C N 1
ATOM 12821 C CA . ASP C 1 452 ? 49.429 51.865 17.745 1.00 49.87 546 ASP C CA 1
ATOM 12822 C C . ASP C 1 452 ? 49.194 51.601 16.259 1.00 45.80 546 ASP C C 1
ATOM 12823 O O . ASP C 1 452 ? 49.947 52.047 15.391 1.00 44.24 546 ASP C O 1
ATOM 12828 N N . ILE C 1 453 ? 48.133 50.854 15.971 1.00 47.77 547 ILE C N 1
ATOM 12829 C CA . ILE C 1 453 ? 47.723 50.539 14.608 1.00 42.80 547 ILE C CA 1
ATOM 12830 C C . ILE C 1 453 ? 46.374 51.195 14.361 1.00 40.02 547 ILE C C 1
ATOM 12831 O O . ILE C 1 453 ? 45.445 51.032 15.160 1.00 46.88 547 ILE C O 1
ATOM 12836 N N . ASP C 1 454 ? 46.264 51.938 13.258 1.00 44.30 548 ASP C N 1
ATOM 12837 C CA . ASP C 1 454 ? 45.029 52.665 12.986 1.00 43.80 548 ASP C CA 1
ATOM 12838 C C . ASP C 1 454 ? 43.890 51.712 12.642 1.00 45.54 548 ASP C C 1
ATOM 12839 O O . ASP C 1 454 ? 42.820 51.760 13.261 1.00 45.75 548 ASP C O 1
ATOM 12844 N N . THR C 1 455 ? 44.098 50.837 11.660 1.00 44.66 549 THR C N 1
ATOM 12845 C CA . THR C 1 455 ? 43.065 49.919 11.198 1.00 41.76 549 THR C CA 1
ATOM 12846 C C . THR C 1 455 ? 43.604 48.497 11.195 1.00 41.17 549 THR C C 1
ATOM 12847 O O . THR C 1 455 ? 44.634 48.221 10.572 1.00 45.30 549 THR C O 1
ATOM 12851 N N . VAL C 1 456 ? 42.906 47.600 11.887 1.00 38.80 550 VAL C N 1
ATOM 12852 C CA . VAL C 1 456 ? 43.248 46.184 11.933 1.00 43.79 550 VAL C CA 1
ATOM 12853 C C . VAL C 1 456 ? 42.066 45.384 11.401 1.00 44.93 550 VAL C C 1
ATOM 12854 O O . VAL C 1 456 ? 40.913 45.660 11.749 1.00 41.10 550 VAL C O 1
ATOM 12858 N N . TYR C 1 457 ? 42.355 44.400 10.551 1.00 39.27 551 TYR C N 1
ATOM 12859 C CA . TYR C 1 457 ? 41.349 43.461 10.074 1.00 36.29 551 TYR C CA 1
ATOM 12860 C C . TYR C 1 457 ? 41.882 42.045 10.216 1.00 36.92 551 TYR C C 1
ATOM 12861 O O . TYR C 1 457 ? 42.981 41.739 9.742 1.00 33.06 551 TYR C O 1
ATOM 12870 N N . SER C 1 458 ? 41.102 41.187 10.866 1.00 39.87 552 SER C N 1
ATOM 12871 C CA . SER C 1 458 ? 41.451 39.783 11.054 1.00 42.30 552 SER C CA 1
ATOM 12872 C C . SER C 1 458 ? 40.274 38.945 10.572 1.00 43.51 552 SER C C 1
ATOM 12873 O O . SER C 1 458 ? 39.239 38.878 11.243 1.00 43.54 552 SER C O 1
ATOM 12876 N N . GLY C 1 459 ? 40.434 38.312 9.411 1.00 42.35 553 GLY C N 1
ATOM 12877 C CA . GLY C 1 459 ? 39.348 37.636 8.742 1.00 39.26 553 GLY C CA 1
ATOM 12878 C C . GLY C 1 459 ? 38.847 36.399 9.458 1.00 40.69 553 GLY C C 1
ATOM 12879 O O . GLY C 1 459 ? 39.455 35.909 10.415 1.00 37.39 553 GLY C O 1
ATOM 12880 N N . PRO C 1 460 ? 37.715 35.863 8.987 1.00 42.02 554 PRO C N 1
ATOM 12881 C CA . PRO C 1 460 ? 37.123 34.680 9.635 1.00 38.81 554 PRO C CA 1
ATOM 12882 C C . PRO C 1 460 ? 37.968 33.422 9.524 1.00 37.95 554 PRO C C 1
ATOM 12883 O O . PRO C 1 460 ? 37.695 32.455 10.246 1.00 37.09 554 PRO C O 1
ATOM 12887 N N . GLY C 1 461 ? 38.965 33.394 8.639 1.00 39.70 555 GLY C N 1
ATOM 12888 C CA . GLY C 1 461 ? 39.887 32.279 8.559 1.00 37.59 555 GLY C CA 1
ATOM 12889 C C . GLY C 1 461 ? 41.080 32.368 9.481 1.00 41.19 555 GLY C C 1
ATOM 12890 O O . GLY C 1 461 ? 41.846 31.404 9.581 1.00 41.40 555 GLY C O 1
ATOM 12891 N N . ASP C 1 462 ? 41.261 33.504 10.153 1.00 40.04 556 ASP C N 1
ATOM 12892 C CA . ASP C 1 462 ? 42.344 33.645 11.116 1.00 36.55 556 ASP C CA 1
ATOM 12893 C C . ASP C 1 462 ? 42.097 32.757 12.330 1.00 39.39 556 ASP C C 1
ATOM 12894 O O . ASP C 1 462 ? 40.962 32.607 12.790 1.00 38.62 556 ASP C O 1
ATOM 12899 N N . ARG C 1 463 ? 43.169 32.158 12.842 1.00 44.51 557 ARG C N 1
ATOM 12900 C CA . ARG C 1 463 ? 43.110 31.358 14.062 1.00 40.91 557 ARG C CA 1
ATOM 12901 C C . ARG C 1 463 ? 44.299 31.747 14.928 1.00 45.50 557 ARG C C 1
ATOM 12902 O O . ARG C 1 463 ? 45.439 31.391 14.612 1.00 42.67 557 ARG C O 1
ATOM 12910 N N . PHE C 1 464 ? 44.030 32.468 16.016 1.00 45.49 558 PHE C N 1
ATOM 12911 C CA . PHE C 1 464 ? 45.046 32.872 16.989 1.00 41.35 558 PHE C CA 1
ATOM 12912 C C . PHE C 1 464 ? 44.583 32.385 18.360 1.00 47.13 558 PHE C C 1
ATOM 12913 O O . PHE C 1 464 ? 43.704 32.999 18.972 1.00 50.75 558 PHE C O 1
ATOM 12921 N N . GLY C 1 465 ? 45.171 31.294 18.850 1.00 50.34 559 GLY C N 1
ATOM 12922 C CA . GLY C 1 465 ? 44.739 30.759 20.127 1.00 42.63 559 GLY C CA 1
ATOM 12923 C C . GLY C 1 465 ? 45.771 29.843 20.749 1.00 47.58 559 GLY C C 1
ATOM 12924 O O . GLY C 1 465 ? 46.826 29.565 20.172 1.00 44.48 559 GLY C O 1
ATOM 12925 N N . ASN C 1 466 ? 45.435 29.380 21.958 1.00 49.48 560 ASN C N 1
ATOM 12926 C CA . ASN C 1 466 ? 46.246 28.463 22.754 1.00 42.54 560 ASN C CA 1
ATOM 12927 C C . ASN C 1 466 ? 47.560 29.109 23.181 1.00 39.50 560 ASN C C 1
ATOM 12928 O O . ASN C 1 466 ? 48.593 28.950 22.524 1.00 38.41 560 ASN C O 1
ATOM 12933 N N . ASN C 1 467 ? 47.514 29.832 24.296 1.00 49.27 561 ASN C N 1
ATOM 12934 C CA . ASN C 1 467 ? 48.663 30.523 24.856 1.00 47.64 561 ASN C CA 1
ATOM 12935 C C . ASN C 1 467 ? 49.717 29.531 25.355 1.00 50.06 561 ASN C C 1
ATOM 12936 O O . ASN C 1 467 ? 49.514 28.311 25.384 1.00 53.71 561 ASN C O 1
ATOM 12941 N N . THR C 1 468 ? 50.869 30.084 25.742 1.00 47.71 562 THR C N 1
ATOM 12942 C CA . THR C 1 468 ? 51.848 29.392 26.569 1.00 48.40 562 THR C CA 1
ATOM 12943 C C . THR C 1 468 ? 51.956 30.003 27.959 1.00 52.17 562 THR C C 1
ATOM 12944 O O . THR C 1 468 ? 52.656 29.451 28.815 1.00 53.20 562 THR C O 1
ATOM 12948 N N . VAL C 1 469 ? 51.286 31.128 28.198 1.00 53.01 563 VAL C N 1
ATOM 12949 C CA . VAL C 1 469 ? 51.263 31.818 29.479 1.00 53.79 563 VAL C CA 1
ATOM 12950 C C . VAL C 1 469 ? 49.809 32.120 29.813 1.00 51.03 563 VAL C C 1
ATOM 12951 O O . VAL C 1 469 ? 48.964 32.235 28.920 1.00 54.53 563 VAL C O 1
ATOM 12955 N N . ALA C 1 470 ? 49.506 32.221 31.107 1.00 58.91 564 ALA C N 1
ATOM 12956 C CA . ALA C 1 470 ? 48.177 32.660 31.509 1.00 59.67 564 ALA C CA 1
ATOM 12957 C C . ALA C 1 470 ? 47.976 34.123 31.125 1.00 58.89 564 ALA C C 1
ATOM 12958 O O . ALA C 1 470 ? 47.944 35.006 31.991 1.00 54.46 564 ALA C O 1
ATOM 12960 N N . ASP C 1 471 ? 47.833 34.384 29.825 1.00 57.09 565 ASP C N 1
ATOM 12961 C CA . ASP C 1 471 ? 47.795 35.745 29.309 1.00 56.23 565 ASP C CA 1
ATOM 12962 C C . ASP C 1 471 ? 46.680 35.905 28.282 1.00 53.24 565 ASP C C 1
ATOM 12963 O O . ASP C 1 471 ? 45.670 35.196 28.338 1.00 53.49 565 ASP C O 1
ATOM 12968 N N . PHE C 1 472 ? 46.855 36.826 27.338 1.00 52.45 566 PHE C N 1
ATOM 12969 C CA . PHE C 1 472 ? 45.835 37.143 26.347 1.00 53.16 566 PHE C CA 1
ATOM 12970 C C . PHE C 1 472 ? 46.192 36.514 25.006 1.00 51.60 566 PHE C C 1
ATOM 12971 O O . PHE C 1 472 ? 47.317 36.675 24.521 1.00 51.85 566 PHE C O 1
ATOM 12979 N N . HIS C 1 473 ? 45.233 35.801 24.410 1.00 52.63 567 HIS C N 1
ATOM 12980 C CA . HIS C 1 473 ? 45.421 35.273 23.062 1.00 48.85 567 HIS C CA 1
ATOM 12981 C C . HIS C 1 473 ? 45.747 36.394 22.083 1.00 50.59 567 HIS C C 1
ATOM 12982 O O . HIS C 1 473 ? 46.789 36.381 21.418 1.00 48.95 567 HIS C O 1
ATOM 12989 N N . VAL C 1 474 ? 44.861 37.380 21.989 1.00 45.93 568 VAL C N 1
ATOM 12990 C CA . VAL C 1 474 ? 45.042 38.540 21.127 1.00 49.16 568 VAL C CA 1
ATOM 12991 C C . VAL C 1 474 ? 44.909 39.789 21.986 1.00 46.68 568 VAL C C 1
ATOM 12992 O O . VAL C 1 474 ? 43.930 39.935 22.727 1.00 48.42 568 VAL C O 1
ATOM 12996 N N . ARG C 1 475 ? 45.895 40.680 21.897 1.00 42.22 569 ARG C N 1
ATOM 12997 C CA . ARG C 1 475 ? 45.902 41.913 22.671 1.00 45.84 569 ARG C CA 1
ATOM 12998 C C . ARG C 1 475 ? 46.232 43.087 21.762 1.00 48.40 569 ARG C C 1
ATOM 12999 O O . ARG C 1 475 ? 47.105 42.984 20.894 1.00 50.61 569 ARG C O 1
ATOM 13007 N N . PHE C 1 476 ? 45.538 44.205 21.972 1.00 46.27 570 PHE C N 1
ATOM 13008 C CA . PHE C 1 476 ? 45.736 45.409 21.177 1.00 43.40 570 PHE C CA 1
ATOM 13009 C C . PHE C 1 476 ? 45.847 46.621 22.089 1.00 45.29 570 PHE C C 1
ATOM 13010 O O . PHE C 1 476 ? 45.019 46.808 22.987 1.00 51.45 570 PHE C O 1
ATOM 13018 N N . ASP C 1 477 ? 46.868 47.443 21.852 1.00 42.97 571 ASP C N 1
ATOM 13019 C CA . ASP C 1 477 ? 47.129 48.643 22.639 1.00 44.35 571 ASP C CA 1
ATOM 13020 C C . ASP C 1 477 ? 46.972 49.867 21.750 1.00 44.53 571 ASP C C 1
ATOM 13021 O O . ASP C 1 477 ? 47.668 49.994 20.737 1.00 48.49 571 ASP C O 1
ATOM 13026 N N . SER C 1 478 ? 46.057 50.760 22.128 1.00 44.70 572 SER C N 1
ATOM 13027 C CA . SER C 1 478 ? 45.930 52.080 21.505 1.00 48.74 572 SER C CA 1
ATOM 13028 C C . SER C 1 478 ? 45.680 51.987 20.000 1.00 46.22 572 SER C C 1
ATOM 13029 O O . SER C 1 478 ? 46.226 52.765 19.214 1.00 43.07 572 SER C O 1
ATOM 13032 N N . CYS C 1 479 ? 44.846 51.034 19.594 1.00 49.57 573 CYS C N 1
ATOM 13033 C CA . CYS C 1 479 ? 44.450 50.881 18.202 1.00 45.10 573 CYS C CA 1
ATOM 13034 C C . CYS C 1 479 ? 43.054 51.456 17.994 1.00 48.74 573 CYS C C 1
ATOM 13035 O O . CYS C 1 479 ? 42.208 51.410 18.890 1.00 53.67 573 CYS C O 1
ATOM 13038 N N . ARG C 1 480 ? 42.819 52.002 16.800 1.00 49.63 574 ARG C N 1
ATOM 13039 C CA . ARG C 1 480 ? 41.633 52.822 16.568 1.00 50.00 574 ARG C CA 1
ATOM 13040 C C . ARG C 1 480 ? 40.458 52.034 15.991 1.00 48.00 574 ARG C C 1
ATOM 13041 O O . ARG C 1 480 ? 39.337 52.140 16.495 1.00 51.97 574 ARG C O 1
ATOM 13049 N N . ASP C 1 481 ? 40.689 51.255 14.936 1.00 51.15 575 ASP C N 1
ATOM 13050 C CA . ASP C 1 481 ? 39.622 50.566 14.211 1.00 43.29 575 ASP C CA 1
ATOM 13051 C C . ASP C 1 481 ? 39.981 49.089 14.115 1.00 43.93 575 ASP C C 1
ATOM 13052 O O . ASP C 1 481 ? 40.875 48.714 13.350 1.00 44.36 575 ASP C O 1
ATOM 13057 N N . LEU C 1 482 ? 39.278 48.251 14.873 1.00 41.16 576 LEU C N 1
ATOM 13058 C CA . LEU C 1 482 ? 39.618 46.839 14.998 1.00 41.35 576 LEU C CA 1
ATOM 13059 C C . LEU C 1 482 ? 38.438 45.985 14.563 1.00 39.23 576 LEU C C 1
ATOM 13060 O O . LEU C 1 482 ? 37.350 46.084 15.138 1.00 44.98 576 LEU C O 1
ATOM 13065 N N . THR C 1 483 ? 38.661 45.142 13.554 1.00 43.32 577 THR C N 1
ATOM 13066 C CA . THR C 1 483 ? 37.666 44.199 13.052 1.00 40.81 577 THR C CA 1
ATOM 13067 C C . THR C 1 483 ? 38.231 42.794 13.223 1.00 42.51 577 THR C C 1
ATOM 13068 O O . THR C 1 483 ? 39.229 42.440 12.585 1.00 42.68 577 THR C O 1
ATOM 13072 N N . LEU C 1 484 ? 37.601 42.000 14.089 1.00 44.89 578 LEU C N 1
ATOM 13073 C CA . LEU C 1 484 ? 38.118 40.692 14.494 1.00 41.51 578 LEU C CA 1
ATOM 13074 C C . LEU C 1 484 ? 37.028 39.647 14.277 1.00 44.98 578 LEU C C 1
ATOM 13075 O O . LEU C 1 484 ? 36.108 39.522 15.091 1.00 48.61 578 LEU C O 1
ATOM 13080 N N . LEU C 1 485 ? 37.140 38.887 13.189 1.00 47.39 579 LEU C N 1
ATOM 13081 C CA . LEU C 1 485 ? 36.129 37.907 12.815 1.00 46.72 579 LEU C CA 1
ATOM 13082 C C . LEU C 1 485 ? 36.620 36.469 12.902 1.00 43.67 579 LEU C C 1
ATOM 13083 O O . LEU C 1 485 ? 35.871 35.553 12.547 1.00 43.51 579 LEU C O 1
ATOM 13088 N N . GLY C 1 486 ? 37.845 36.241 13.373 1.00 42.92 580 GLY C N 1
ATOM 13089 C CA . GLY C 1 486 ? 38.439 34.921 13.369 1.00 44.67 580 GLY C CA 1
ATOM 13090 C C . GLY C 1 486 ? 38.241 34.165 14.671 1.00 46.76 580 GLY C C 1
ATOM 13091 O O . GLY C 1 486 ? 37.516 34.586 15.575 1.00 41.39 580 GLY C O 1
ATOM 13092 N N . ASP C 1 487 ? 38.914 33.017 14.754 1.00 48.89 581 ASP C N 1
ATOM 13093 C CA . ASP C 1 487 ? 38.830 32.126 15.906 1.00 44.41 581 ASP C CA 1
ATOM 13094 C C . ASP C 1 487 ? 39.968 32.457 16.866 1.00 50.37 581 ASP C C 1
ATOM 13095 O O . ASP C 1 487 ? 41.129 32.125 16.603 1.00 49.70 581 ASP C O 1
ATOM 13100 N N . TYR C 1 488 ? 39.635 33.100 17.985 1.00 45.88 582 TYR C N 1
ATOM 13101 C CA . TYR C 1 488 ? 40.604 33.417 19.027 1.00 50.91 582 TYR C CA 1
ATOM 13102 C C . TYR C 1 488 ? 40.324 32.639 20.308 1.00 49.66 582 TYR C C 1
ATOM 13103 O O . TYR C 1 488 ? 40.638 33.100 21.407 1.00 46.38 582 TYR C O 1
ATOM 13112 N N . SER C 1 489 ? 39.747 31.452 20.171 1.00 49.81 583 SER C N 1
ATOM 13113 C CA . SER C 1 489 ? 39.353 30.632 21.302 1.00 50.52 583 SER C CA 1
ATOM 13114 C C . SER C 1 489 ? 40.510 29.755 21.772 1.00 53.88 583 SER C C 1
ATOM 13115 O O . SER C 1 489 ? 41.528 29.599 21.096 1.00 55.98 583 SER C O 1
ATOM 13118 N N . SER C 1 490 ? 40.340 29.181 22.959 1.00 52.69 584 SER C N 1
ATOM 13119 C CA . SER C 1 490 ? 41.198 28.102 23.418 1.00 51.49 584 SER C CA 1
ATOM 13120 C C . SER C 1 490 ? 40.640 26.780 22.911 1.00 52.62 584 SER C C 1
ATOM 13121 O O . SER C 1 490 ? 39.423 26.567 22.911 1.00 51.28 584 SER C O 1
ATOM 13124 N N . THR C 1 491 ? 41.531 25.901 22.463 1.00 51.42 585 THR C N 1
ATOM 13125 C CA . THR C 1 491 ? 41.107 24.576 22.034 1.00 54.32 585 THR C CA 1
ATOM 13126 C C . THR C 1 491 ? 40.587 23.786 23.228 1.00 60.83 585 THR C C 1
ATOM 13127 O O . THR C 1 491 ? 41.268 23.667 24.252 1.00 59.89 585 THR C O 1
ATOM 13131 N N . ASP C 1 492 ? 39.369 23.255 23.101 1.00 63.15 586 ASP C N 1
ATOM 13132 C CA . ASP C 1 492 ? 38.758 22.448 24.157 1.00 59.62 586 ASP C CA 1
ATOM 13133 C C . ASP C 1 492 ? 39.142 20.990 23.928 1.00 62.52 586 ASP C C 1
ATOM 13134 O O . ASP C 1 492 ? 38.399 20.197 23.346 1.00 69.77 586 ASP C O 1
ATOM 13139 N N . TYR C 1 493 ? 40.339 20.640 24.395 1.00 66.00 587 TYR C N 1
ATOM 13140 C CA . TYR C 1 493 ? 40.841 19.284 24.219 1.00 71.92 587 TYR C CA 1
ATOM 13141 C C . TYR C 1 493 ? 39.969 18.285 24.970 1.00 79.57 587 TYR C C 1
ATOM 13142 O O . TYR C 1 493 ? 39.509 18.549 26.084 1.00 73.26 587 TYR C O 1
ATOM 13151 N N . THR C 1 494 ? 39.741 17.132 24.349 1.00 83.07 588 THR C N 1
ATOM 13152 C CA . THR C 1 494 ? 39.126 16.014 25.047 1.00 87.40 588 THR C CA 1
ATOM 13153 C C . THR C 1 494 ? 40.154 15.355 25.960 1.00 81.51 588 THR C C 1
ATOM 13154 O O . THR C 1 494 ? 41.353 15.330 25.666 1.00 82.47 588 THR C O 1
ATOM 13158 N N . GLN C 1 495 ? 39.675 14.821 27.079 1.00 83.64 589 GLN C N 1
ATOM 13159 C CA . GLN C 1 495 ? 40.564 14.397 28.151 1.00 85.96 589 GLN C CA 1
ATOM 13160 C C . GLN C 1 495 ? 41.237 13.064 27.842 1.00 92.86 589 GLN C C 1
ATOM 13161 O O . GLN C 1 495 ? 40.688 12.205 27.146 1.00 96.10 589 GLN C O 1
ATOM 13167 N N . TRP C 1 496 ? 42.448 12.908 28.372 1.00 94.58 590 TRP C N 1
ATOM 13168 C CA . TRP C 1 496 ? 43.162 11.640 28.308 1.00 97.50 590 TRP C CA 1
ATOM 13169 C C . TRP C 1 496 ? 42.557 10.655 29.303 1.00 101.17 590 TRP C C 1
ATOM 13170 O O . TRP C 1 496 ? 42.390 10.977 30.484 1.00 99.26 590 TRP C O 1
ATOM 13181 N N . VAL C 1 497 ? 42.216 9.457 28.822 1.00 104.81 591 VAL C N 1
ATOM 13182 C CA . VAL C 1 497 ? 41.563 8.434 29.634 1.00 111.35 591 VAL C CA 1
ATOM 13183 C C . VAL C 1 497 ? 42.220 7.085 29.364 1.00 110.34 591 VAL C C 1
ATOM 13184 O O . VAL C 1 497 ? 42.656 6.797 28.246 1.00 107.43 591 VAL C O 1
ATOM 13188 N N . THR C 1 498 ? 42.283 6.255 30.403 1.00 113.49 592 THR C N 1
ATOM 13189 C CA . THR C 1 498 ? 42.891 4.935 30.296 1.00 113.90 592 THR C CA 1
ATOM 13190 C C . THR C 1 498 ? 42.043 4.002 29.432 1.00 112.83 592 THR C C 1
ATOM 13191 O O . THR C 1 498 ? 40.810 4.065 29.445 1.00 111.74 592 THR C O 1
ATOM 13195 N N . ALA C 1 499 ? 42.724 3.152 28.652 1.00 110.99 593 ALA C N 1
ATOM 13196 C CA . ALA C 1 499 ? 42.111 2.041 27.913 1.00 116.05 593 ALA C CA 1
ATOM 13197 C C . ALA C 1 499 ? 41.154 2.534 26.824 1.00 118.95 593 ALA C C 1
ATOM 13198 O O . ALA C 1 499 ? 40.009 2.088 26.729 1.00 115.42 593 ALA C O 1
ATOM 13200 N N . THR C 1 500 ? 41.640 3.450 25.985 1.00 116.71 594 THR C N 1
ATOM 13201 C CA . THR C 1 500 ? 40.872 3.953 24.850 1.00 114.26 594 THR C CA 1
ATOM 13202 C C . THR C 1 500 ? 41.792 4.103 23.647 1.00 111.76 594 THR C C 1
ATOM 13203 O O . THR C 1 500 ? 42.868 4.698 23.757 1.00 113.07 594 THR C O 1
ATOM 13207 N N . ALA C 1 501 ? 41.361 3.575 22.503 1.00 111.38 595 ALA C N 1
ATOM 13208 C CA . ALA C 1 501 ? 42.179 3.616 21.298 1.00 108.71 595 ALA C CA 1
ATOM 13209 C C . ALA C 1 501 ? 42.269 5.035 20.748 1.00 108.47 595 ALA C C 1
ATOM 13210 O O . ALA C 1 501 ? 41.276 5.766 20.697 1.00 103.92 595 ALA C O 1
ATOM 13212 N N . VAL C 1 502 ? 43.472 5.420 20.330 1.00 106.91 596 VAL C N 1
ATOM 13213 C CA . VAL C 1 502 ? 43.719 6.759 19.800 1.00 102.26 596 VAL C CA 1
ATOM 13214 C C . VAL C 1 502 ? 44.504 6.656 18.496 1.00 100.38 596 VAL C C 1
ATOM 13215 O O . VAL C 1 502 ? 45.436 5.844 18.394 1.00 100.52 596 VAL C O 1
ATOM 13219 N N . PRO C 1 503 ? 44.157 7.435 17.475 1.00 98.07 597 PRO C N 1
ATOM 13220 C CA . PRO C 1 503 ? 44.964 7.471 16.253 1.00 94.66 597 PRO C CA 1
ATOM 13221 C C . PRO C 1 503 ? 46.060 8.520 16.338 1.00 96.79 597 PRO C C 1
ATOM 13222 O O . PRO C 1 503 ? 45.904 9.573 16.960 1.00 99.50 597 PRO C O 1
ATOM 13226 N N . VAL C 1 504 ? 47.194 8.215 15.699 1.00 92.90 598 VAL C N 1
ATOM 13227 C CA . VAL C 1 504 ? 48.325 9.136 15.736 1.00 94.78 598 VAL C CA 1
ATOM 13228 C C . VAL C 1 504 ? 47.922 10.453 15.092 1.00 92.24 598 VAL C C 1
ATOM 13229 O O . VAL C 1 504 ? 47.400 10.489 13.970 1.00 83.16 598 VAL C O 1
ATOM 13233 N N . GLY C 1 505 ? 48.155 11.548 15.811 1.00 94.20 599 GLY C N 1
ATOM 13234 C CA . GLY C 1 505 ? 47.635 12.850 15.462 1.00 87.46 599 GLY C CA 1
ATOM 13235 C C . GLY C 1 505 ? 46.547 13.337 16.393 1.00 84.92 599 GLY C C 1
ATOM 13236 O O . GLY C 1 505 ? 46.255 14.540 16.408 1.00 87.00 599 GLY C O 1
ATOM 13237 N N . ALA C 1 506 ? 45.941 12.438 17.167 1.00 81.79 600 ALA C N 1
ATOM 13238 C CA . ALA C 1 506 ? 44.939 12.830 18.143 1.00 80.73 600 ALA C CA 1
ATOM 13239 C C . ALA C 1 506 ? 45.578 13.646 19.264 1.00 87.48 600 ALA C C 1
ATOM 13240 O O . ALA C 1 506 ? 46.776 13.544 19.541 1.00 88.19 600 ALA C O 1
ATOM 13242 N N . LYS C 1 507 ? 44.755 14.462 19.918 1.00 83.61 601 LYS C N 1
ATOM 13243 C CA . LYS C 1 507 ? 45.230 15.394 20.932 1.00 77.42 601 LYS C CA 1
ATOM 13244 C C . LYS C 1 507 ? 44.412 15.223 22.203 1.00 76.62 601 LYS C C 1
ATOM 13245 O O . LYS C 1 507 ? 43.192 15.410 22.189 1.00 80.98 601 LYS C O 1
ATOM 13251 N N . ARG C 1 508 ? 45.085 14.871 23.296 1.00 78.92 602 ARG C N 1
ATOM 13252 C CA . ARG C 1 508 ? 44.459 14.746 24.604 1.00 80.59 602 ARG C CA 1
ATOM 13253 C C . ARG C 1 508 ? 45.221 15.602 25.608 1.00 76.59 602 ARG C C 1
ATOM 13254 O O . ARG C 1 508 ? 46.355 16.019 25.361 1.00 73.19 602 ARG C O 1
ATOM 13262 N N . TRP C 1 509 ? 44.585 15.858 26.751 1.00 71.25 603 TRP C N 1
ATOM 13263 C CA . TRP C 1 509 ? 45.131 16.763 27.752 1.00 70.51 603 TRP C CA 1
ATOM 13264 C C . TRP C 1 509 ? 45.205 16.090 29.116 1.00 73.11 603 TRP C C 1
ATOM 13265 O O . TRP C 1 509 ? 44.464 15.151 29.421 1.00 78.51 603 TRP C O 1
ATOM 13276 N N . ASN C 1 510 ? 46.120 16.601 29.937 1.00 63.62 604 ASN C N 1
ATOM 13277 C CA . ASN C 1 510 ? 46.247 16.165 31.321 1.00 69.84 604 ASN C CA 1
ATOM 13278 C C . ASN C 1 510 ? 46.892 17.282 32.127 1.00 69.36 604 ASN C C 1
ATOM 13279 O O . ASN C 1 510 ? 47.972 17.761 31.767 1.00 60.21 604 ASN C O 1
ATOM 13284 N N . GLY C 1 511 ? 46.238 17.690 33.213 1.00 66.44 605 GLY C N 1
ATOM 13285 C CA . GLY C 1 511 ? 46.788 18.730 34.060 1.00 61.74 605 GLY C CA 1
ATOM 13286 C C . GLY C 1 511 ? 46.735 20.094 33.406 1.00 63.08 605 GLY C C 1
ATOM 13287 O O . GLY C 1 511 ? 45.655 20.564 33.045 1.00 60.09 605 GLY C O 1
ATOM 13288 N N . ALA C 1 512 ? 47.880 20.747 33.238 1.00 60.53 606 ALA C N 1
ATOM 13289 C CA . ALA C 1 512 ? 47.903 22.045 32.579 1.00 61.55 606 ALA C CA 1
ATOM 13290 C C . ALA C 1 512 ? 48.419 21.976 31.149 1.00 60.64 606 ALA C C 1
ATOM 13291 O O . ALA C 1 512 ? 48.540 23.019 30.499 1.00 52.94 606 ALA C O 1
ATOM 13293 N N . ASN C 1 513 ? 48.692 20.779 30.636 1.00 54.68 607 ASN C N 1
ATOM 13294 C CA . ASN C 1 513 ? 49.379 20.604 29.367 1.00 53.83 607 ASN C CA 1
ATOM 13295 C C . ASN C 1 513 ? 48.564 19.719 28.434 1.00 57.07 607 ASN C C 1
ATOM 13296 O O . ASN C 1 513 ? 47.771 18.883 28.878 1.00 57.25 607 ASN C O 1
ATOM 13301 N N . ALA C 1 514 ? 48.771 19.917 27.132 1.00 63.61 608 ALA C N 1
ATOM 13302 C CA . ALA C 1 514 ? 48.121 19.143 26.085 1.00 57.06 608 ALA C CA 1
ATOM 13303 C C . ALA C 1 514 ? 49.170 18.363 25.303 1.00 56.88 608 ALA C C 1
ATOM 13304 O O . ALA C 1 514 ? 50.346 18.735 25.259 1.00 50.56 608 ALA C O 1
ATOM 13306 N N . TYR C 1 515 ? 48.732 17.270 24.678 1.00 65.65 609 TYR C N 1
ATOM 13307 C CA . TYR C 1 515 ? 49.649 16.339 24.037 1.00 72.25 609 TYR C CA 1
ATOM 13308 C C . TYR C 1 515 ? 49.059 15.821 22.732 1.00 74.81 609 TYR C C 1
ATOM 13309 O O . TYR C 1 515 ? 47.843 15.812 22.535 1.00 75.22 609 TYR C O 1
ATOM 13318 N N . VAL C 1 516 ? 49.948 15.383 21.842 1.00 73.14 610 VAL C N 1
ATOM 13319 C CA . VAL C 1 516 ? 49.575 14.765 20.577 1.00 79.10 610 VAL C CA 1
ATOM 13320 C C . VAL C 1 516 ? 50.220 13.387 20.507 1.00 84.22 610 VAL C C 1
ATOM 13321 O O . VAL C 1 516 ? 51.278 13.143 21.097 1.00 81.82 610 VAL C O 1
ATOM 13325 N N . ALA C 1 517 ? 49.563 12.474 19.795 1.00 88.31 611 ALA C N 1
ATOM 13326 C CA . ALA C 1 517 ? 50.025 11.096 19.715 1.00 87.07 611 ALA C CA 1
ATOM 13327 C C . ALA C 1 517 ? 51.089 10.934 18.637 1.00 92.26 611 ALA C C 1
ATOM 13328 O O . ALA C 1 517 ? 50.986 11.504 17.547 1.00 88.77 611 ALA C O 1
ATOM 13330 N N . GLU C 1 518 ? 52.118 10.150 18.955 1.00 94.97 612 GLU C N 1
ATOM 13331 C CA . GLU C 1 518 ? 53.156 9.794 17.998 1.00 94.36 612 GLU C CA 1
ATOM 13332 C C . GLU C 1 518 ? 52.871 8.482 17.281 1.00 96.84 612 GLU C C 1
ATOM 13333 O O . GLU C 1 518 ? 53.507 8.200 16.260 1.00 98.53 612 GLU C O 1
ATOM 13339 N N . ALA C 1 519 ? 51.937 7.682 17.788 1.00 96.52 613 ALA C N 1
ATOM 13340 C CA . ALA C 1 519 ? 51.576 6.417 17.166 1.00 96.97 613 ALA C CA 1
ATOM 13341 C C . ALA C 1 519 ? 50.163 6.054 17.596 1.00 99.43 613 ALA C C 1
ATOM 13342 O O . ALA C 1 519 ? 49.665 6.529 18.620 1.00 98.44 613 ALA C O 1
ATOM 13344 N N . ALA C 1 520 ? 49.519 5.213 16.793 1.00 103.66 614 ALA C N 1
ATOM 13345 C CA . ALA C 1 520 ? 48.209 4.702 17.159 1.00 98.63 614 ALA C CA 1
ATOM 13346 C C . ALA C 1 520 ? 48.348 3.612 18.219 1.00 107.31 614 ALA C C 1
ATOM 13347 O O . ALA C 1 520 ? 49.432 3.071 18.454 1.00 114.38 614 ALA C O 1
ATOM 13349 N N . GLY C 1 521 ? 47.237 3.300 18.866 1.00 104.72 615 GLY C N 1
ATOM 13350 C CA . GLY C 1 521 ? 47.219 2.263 19.875 1.00 105.30 615 GLY C CA 1
ATOM 13351 C C . GLY C 1 521 ? 46.248 2.612 20.983 1.00 113.29 615 GLY C C 1
ATOM 13352 O O . GLY C 1 521 ? 45.380 3.464 20.821 1.00 109.92 615 GLY C O 1
ATOM 13353 N N . THR C 1 522 ? 46.417 1.930 22.111 1.00 119.56 616 THR C N 1
ATOM 13354 C CA . THR C 1 522 ? 45.554 2.096 23.269 1.00 112.87 616 THR C CA 1
ATOM 13355 C C . THR C 1 522 ? 46.331 2.747 24.404 1.00 113.26 616 THR C C 1
ATOM 13356 O O . THR C 1 522 ? 47.544 2.563 24.537 1.00 112.96 616 THR C O 1
ATOM 13360 N N . THR C 1 523 ? 45.613 3.509 25.222 1.00 112.89 617 THR C N 1
ATOM 13361 C CA . THR C 1 523 ? 46.228 4.279 26.287 1.00 111.80 617 THR C CA 1
ATOM 13362 C C . THR C 1 523 ? 46.849 3.376 27.344 1.00 109.47 617 THR C C 1
ATOM 13363 O O . THR C 1 523 ? 46.557 2.182 27.433 1.00 109.68 617 THR C O 1
ATOM 13367 N N . GLY C 1 524 ? 47.715 3.975 28.152 1.00 107.76 618 GLY C N 1
ATOM 13368 C CA . GLY C 1 524 ? 48.338 3.343 29.292 1.00 100.78 618 GLY C CA 1
ATOM 13369 C C . GLY C 1 524 ? 47.621 3.670 30.585 1.00 104.99 618 GLY C C 1
ATOM 13370 O O . GLY C 1 524 ? 46.418 3.953 30.600 1.00 105.97 618 GLY C O 1
ATOM 13371 N N . ALA C 1 525 ? 48.370 3.642 31.694 1.00 103.87 619 ALA C N 1
ATOM 13372 C CA . ALA C 1 525 ? 47.794 3.906 33.009 1.00 99.06 619 ALA C CA 1
ATOM 13373 C C . ALA C 1 525 ? 48.615 4.912 33.809 1.00 99.33 619 ALA C C 1
ATOM 13374 O O . ALA C 1 525 ? 48.489 4.966 35.037 1.00 93.66 619 ALA C O 1
ATOM 13376 N N . THR C 1 526 ? 49.454 5.705 33.146 1.00 98.33 620 THR C N 1
ATOM 13377 C CA . THR C 1 526 ? 50.197 6.784 33.791 1.00 97.97 620 THR C CA 1
ATOM 13378 C C . THR C 1 526 ? 50.027 8.040 32.947 1.00 95.46 620 THR C C 1
ATOM 13379 O O . THR C 1 526 ? 50.558 8.122 31.834 1.00 89.49 620 THR C O 1
ATOM 13383 N N . ALA C 1 527 ? 49.289 9.012 33.481 1.00 99.20 621 ALA C N 1
ATOM 13384 C CA . ALA C 1 527 ? 48.915 10.189 32.716 1.00 94.37 621 ALA C CA 1
ATOM 13385 C C . ALA C 1 527 ? 50.149 11.010 32.344 1.00 88.69 621 ALA C C 1
ATOM 13386 O O . ALA C 1 527 ? 51.118 11.074 33.108 1.00 76.57 621 ALA C O 1
ATOM 13388 N N . PRO C 1 528 ? 50.139 11.647 31.172 1.00 88.13 622 PRO C N 1
ATOM 13389 C CA . PRO C 1 528 ? 51.296 12.452 30.755 1.00 80.34 622 PRO C CA 1
ATOM 13390 C C . PRO C 1 528 ? 51.465 13.679 31.641 1.00 79.64 622 PRO C C 1
ATOM 13391 O O . PRO C 1 528 ? 50.532 14.463 31.830 1.00 74.92 622 PRO C O 1
ATOM 13395 N N . THR C 1 529 ? 52.674 13.839 32.185 1.00 75.26 623 THR C N 1
ATOM 13396 C CA . THR C 1 529 ? 52.987 14.939 33.087 1.00 72.61 623 THR C CA 1
ATOM 13397 C C . THR C 1 529 ? 54.208 15.734 32.636 1.00 66.40 623 THR C C 1
ATOM 13398 O O . THR C 1 529 ? 54.715 16.558 33.406 1.00 60.54 623 THR C O 1
ATOM 13402 N N . HIS C 1 530 ? 54.690 15.512 31.420 1.00 64.72 624 HIS C N 1
ATOM 13403 C CA . HIS C 1 530 ? 55.884 16.180 30.927 1.00 69.11 624 HIS C CA 1
ATOM 13404 C C . HIS C 1 530 ? 55.516 17.444 30.159 1.00 68.05 624 HIS C C 1
ATOM 13405 O O . HIS C 1 530 ? 54.481 17.511 29.491 1.00 60.79 624 HIS C O 1
ATOM 13412 N N . THR C 1 531 ? 56.380 18.453 30.264 1.00 62.85 625 THR C N 1
ATOM 13413 C CA . THR C 1 531 ? 56.203 19.712 29.554 1.00 62.73 625 THR C CA 1
ATOM 13414 C C . THR C 1 531 ? 57.195 19.857 28.404 1.00 60.52 625 THR C C 1
ATOM 13415 O O . THR C 1 531 ? 57.561 20.974 28.030 1.00 60.05 625 THR C O 1
ATOM 13419 N N . SER C 1 532 ? 57.630 18.738 27.829 1.00 67.61 626 SER C N 1
ATOM 13420 C CA . SER C 1 532 ? 58.614 18.767 26.756 1.00 64.88 626 SER C CA 1
ATOM 13421 C C . SER C 1 532 ? 58.707 17.392 26.113 1.00 73.56 626 SER C C 1
ATOM 13422 O O . SER C 1 532 ? 58.495 16.371 26.773 1.00 74.76 626 SER C O 1
ATOM 13425 N N . GLY C 1 533 ? 59.020 17.388 24.819 1.00 71.26 627 GLY C N 1
ATOM 13426 C CA . GLY C 1 533 ? 59.420 16.159 24.154 1.00 68.15 627 GLY C CA 1
ATOM 13427 C C . GLY C 1 533 ? 58.322 15.115 24.108 1.00 73.72 627 GLY C C 1
ATOM 13428 O O . GLY C 1 533 ? 57.153 15.411 23.835 1.00 72.77 627 GLY C O 1
ATOM 13429 N N . THR C 1 534 ? 58.708 13.870 24.386 1.00 73.45 628 THR C N 1
ATOM 13430 C CA . THR C 1 534 ? 57.840 12.712 24.217 1.00 79.70 628 THR C CA 1
ATOM 13431 C C . THR C 1 534 ? 58.084 11.736 25.358 1.00 82.61 628 THR C C 1
ATOM 13432 O O . THR C 1 534 ? 59.238 11.468 25.705 1.00 85.87 628 THR C O 1
ATOM 13436 N N . VAL C 1 535 ? 57.005 11.203 25.927 1.00 80.92 629 VAL C N 1
ATOM 13437 C CA . VAL C 1 535 ? 57.092 10.225 27.010 1.00 80.12 629 VAL C CA 1
ATOM 13438 C C . VAL C 1 535 ? 55.934 9.247 26.865 1.00 88.75 629 VAL C C 1
ATOM 13439 O O . VAL C 1 535 ? 54.786 9.656 26.665 1.00 86.81 629 VAL C O 1
ATOM 13443 N N . SER C 1 536 ? 56.234 7.953 26.961 1.00 91.45 630 SER C N 1
ATOM 13444 C CA . SER C 1 536 ? 55.205 6.933 26.816 1.00 95.78 630 SER C CA 1
ATOM 13445 C C . SER C 1 536 ? 54.281 6.915 28.028 1.00 95.52 630 SER C C 1
ATOM 13446 O O . SER C 1 536 ? 54.725 7.040 29.173 1.00 96.28 630 SER C O 1
ATOM 13449 N N . ASP C 1 537 ? 52.982 6.762 27.768 1.00 95.66 631 ASP C N 1
ATOM 13450 C CA . ASP C 1 537 ? 52.008 6.552 28.830 1.00 102.08 631 ASP C CA 1
ATOM 13451 C C . ASP C 1 537 ? 51.846 5.083 29.191 1.00 107.61 631 ASP C C 1
ATOM 13452 O O . ASP C 1 537 ? 51.133 4.768 30.150 1.00 106.60 631 ASP C O 1
ATOM 13457 N N . GLY C 1 538 ? 52.490 4.188 28.446 1.00 110.60 632 GLY C N 1
ATOM 13458 C CA . GLY C 1 538 ? 52.323 2.761 28.618 1.00 110.92 632 GLY C CA 1
ATOM 13459 C C . GLY C 1 538 ? 52.134 2.063 27.287 1.00 110.81 632 GLY C C 1
ATOM 13460 O O . GLY C 1 538 ? 52.789 1.055 27.006 1.00 105.78 632 GLY C O 1
ATOM 13461 N N . GLY C 1 539 ? 51.249 2.604 26.451 1.00 113.15 633 GLY C N 1
ATOM 13462 C CA . GLY C 1 539 ? 50.966 2.007 25.161 1.00 113.58 633 GLY C CA 1
ATOM 13463 C C . GLY C 1 539 ? 51.092 2.960 23.989 1.00 113.12 633 GLY C C 1
ATOM 13464 O O . GLY C 1 539 ? 51.183 2.521 22.839 1.00 118.24 633 GLY C O 1
ATOM 13465 N N . VAL C 1 540 ? 51.087 4.264 24.260 1.00 110.85 634 VAL C N 1
ATOM 13466 C CA . VAL C 1 540 ? 51.187 5.289 23.224 1.00 110.57 634 VAL C CA 1
ATOM 13467 C C . VAL C 1 540 ? 52.119 6.389 23.718 1.00 101.60 634 VAL C C 1
ATOM 13468 O O . VAL C 1 540 ? 52.116 6.733 24.904 1.00 102.48 634 VAL C O 1
ATOM 13472 N N . ASN C 1 541 ? 52.921 6.940 22.806 1.00 97.31 635 ASN C N 1
ATOM 13473 C CA . ASN C 1 541 ? 53.833 8.029 23.133 1.00 94.40 635 ASN C CA 1
ATOM 13474 C C . ASN C 1 541 ? 53.154 9.363 22.846 1.00 92.20 635 ASN C C 1
ATOM 13475 O O . ASN C 1 541 ? 52.683 9.597 21.728 1.00 95.88 635 ASN C O 1
ATOM 13480 N N . TRP C 1 542 ? 53.111 10.237 23.849 1.00 86.45 636 TRP C N 1
ATOM 13481 C CA . TRP C 1 542 ? 52.466 11.538 23.738 1.00 79.12 636 TRP C CA 1
ATOM 13482 C C . TRP C 1 542 ? 53.522 12.633 23.676 1.00 77.68 636 TRP C C 1
ATOM 13483 O O . TRP C 1 542 ? 54.463 12.641 24.477 1.00 77.55 636 TRP C O 1
ATOM 13494 N N . ARG C 1 543 ? 53.363 13.549 22.725 1.00 76.31 637 ARG C N 1
ATOM 13495 C CA . ARG C 1 543 ? 54.281 14.665 22.538 1.00 72.77 637 ARG C CA 1
ATOM 13496 C C . ARG C 1 543 ? 53.671 15.934 23.117 1.00 70.80 637 ARG C C 1
ATOM 13497 O O . ARG C 1 543 ? 52.517 16.261 22.825 1.00 65.19 637 ARG C O 1
ATOM 13505 N N . TYR C 1 544 ? 54.445 16.645 23.933 1.00 67.96 638 TYR C N 1
ATOM 13506 C CA . TYR C 1 544 ? 53.971 17.903 24.495 1.00 61.16 638 TYR C CA 1
ATOM 13507 C C . TYR C 1 544 ? 53.887 18.965 23.406 1.00 57.55 638 TYR C C 1
ATOM 13508 O O . TYR C 1 544 ? 54.849 19.184 22.662 1.00 57.77 638 TYR C O 1
ATOM 13517 N N . ILE C 1 545 ? 52.737 19.630 23.314 1.00 55.30 639 ILE C N 1
ATOM 13518 C CA . ILE C 1 545 ? 52.528 20.635 22.276 1.00 57.34 639 ILE C CA 1
ATOM 13519 C C . ILE C 1 545 ? 52.142 22.001 22.822 1.00 53.12 639 ILE C C 1
ATOM 13520 O O . ILE C 1 545 ? 52.221 22.998 22.081 1.00 55.27 639 ILE C O 1
ATOM 13525 N N . GLY C 1 546 ? 51.725 22.133 24.074 1.00 52.52 640 GLY C N 1
ATOM 13526 C CA . GLY C 1 546 ? 51.341 23.436 24.588 1.00 54.66 640 GLY C CA 1
ATOM 13527 C C . GLY C 1 546 ? 50.493 23.300 25.841 1.00 55.93 640 GLY C C 1
ATOM 13528 O O . GLY C 1 546 ? 50.429 22.236 26.450 1.00 52.27 640 GLY C O 1
ATOM 13529 N N . LYS C 1 547 ? 49.844 24.406 26.197 1.00 55.43 641 LYS C N 1
ATOM 13530 C CA . LYS C 1 547 ? 49.063 24.499 27.422 1.00 51.83 641 LYS C CA 1
ATOM 13531 C C . LYS C 1 547 ? 47.574 24.358 27.126 1.00 52.69 641 LYS C C 1
ATOM 13532 O O . LYS C 1 547 ? 47.111 24.623 26.013 1.00 59.35 641 LYS C O 1
ATOM 13538 N N . ARG C 1 548 ? 46.822 23.943 28.141 1.00 52.61 642 ARG C N 1
ATOM 13539 C CA . ARG C 1 548 ? 45.391 23.698 28.008 1.00 53.81 642 ARG C CA 1
ATOM 13540 C C . ARG C 1 548 ? 44.611 24.851 28.622 1.00 51.89 642 ARG C C 1
ATOM 13541 O O . ARG C 1 548 ? 44.663 25.064 29.838 1.00 56.91 642 ARG C O 1
ATOM 13549 N N . ARG C 1 549 ? 43.889 25.586 27.775 1.00 55.63 643 ARG C N 1
ATOM 13550 C CA . ARG C 1 549 ? 42.907 26.583 28.207 1.00 53.94 643 ARG C CA 1
ATOM 13551 C C . ARG C 1 549 ? 43.483 27.523 29.263 1.00 50.74 643 ARG C C 1
ATOM 13552 O O . ARG C 1 549 ? 42.806 27.912 30.218 1.00 55.05 643 ARG C O 1
ATOM 13560 N N . ILE C 1 550 ? 44.754 27.893 29.088 1.00 48.53 644 ILE C N 1
ATOM 13561 C CA . ILE C 1 550 ? 45.461 28.674 30.100 1.00 51.96 644 ILE C CA 1
ATOM 13562 C C . ILE C 1 550 ? 45.220 30.169 29.982 1.00 53.39 644 ILE C C 1
ATOM 13563 O O . ILE C 1 550 ? 45.540 30.910 30.921 1.00 54.98 644 ILE C O 1
ATOM 13568 N N . ALA C 1 551 ? 44.653 30.630 28.870 1.00 54.22 645 ALA C N 1
ATOM 13569 C CA . ALA C 1 551 ? 44.566 32.061 28.604 1.00 51.26 645 ALA C CA 1
ATOM 13570 C C . ALA C 1 551 ? 43.672 32.761 29.619 1.00 52.06 645 ALA C C 1
ATOM 13571 O O . ALA C 1 551 ? 42.672 32.206 30.080 1.00 52.98 645 ALA C O 1
ATOM 13573 N N . ALA C 1 552 ? 44.045 33.995 29.967 1.00 50.76 646 ALA C N 1
ATOM 13574 C CA . ALA C 1 552 ? 43.185 34.808 30.819 1.00 48.69 646 ALA C CA 1
ATOM 13575 C C . ALA C 1 552 ? 41.996 35.348 30.034 1.00 50.79 646 ALA C C 1
ATOM 13576 O O . ALA C 1 552 ? 40.862 35.341 30.526 1.00 64.39 646 ALA C O 1
ATOM 13578 N N . ALA C 1 553 ? 42.236 35.815 28.812 1.00 52.11 647 ALA C N 1
ATOM 13579 C CA . ALA C 1 553 ? 41.171 36.292 27.945 1.00 54.61 647 ALA C CA 1
ATOM 13580 C C . ALA C 1 553 ? 41.541 35.986 26.503 1.00 53.29 647 ALA C C 1
ATOM 13581 O O . ALA C 1 553 ? 42.714 35.800 26.167 1.00 52.85 647 ALA C O 1
ATOM 13583 N N . ALA C 1 554 ? 40.518 35.931 25.652 1.00 52.22 648 ALA C N 1
ATOM 13584 C CA . ALA C 1 554 ? 40.746 35.722 24.227 1.00 49.29 648 ALA C CA 1
ATOM 13585 C C . ALA C 1 554 ? 41.155 37.019 23.540 1.00 45.78 648 ALA C C 1
ATOM 13586 O O . ALA C 1 554 ? 42.163 37.065 22.826 1.00 45.79 648 ALA C O 1
ATOM 13588 N N . VAL C 1 555 ? 40.385 38.084 23.748 1.00 45.02 649 VAL C N 1
ATOM 13589 C CA . VAL C 1 555 ? 40.645 39.390 23.158 1.00 44.74 649 VAL C CA 1
ATOM 13590 C C . VAL C 1 555 ? 40.799 40.396 24.289 1.00 44.54 649 VAL C C 1
ATOM 13591 O O . VAL C 1 555 ? 39.941 40.474 25.175 1.00 51.47 649 VAL C O 1
ATOM 13595 N N . ALA C 1 556 ? 41.884 41.165 24.256 1.00 45.28 650 ALA C N 1
ATOM 13596 C CA . ALA C 1 556 ? 42.160 42.163 25.278 1.00 48.80 650 ALA C CA 1
ATOM 13597 C C . ALA C 1 556 ? 42.518 43.490 24.627 1.00 49.42 650 ALA C C 1
ATOM 13598 O O . ALA C 1 556 ? 43.129 43.531 23.556 1.00 48.22 650 ALA C O 1
ATOM 13600 N N . LEU C 1 557 ? 42.133 44.578 25.293 1.00 44.57 651 LEU C N 1
ATOM 13601 C CA . LEU C 1 557 ? 42.403 45.928 24.818 1.00 45.27 651 LEU C CA 1
ATOM 13602 C C . LEU C 1 557 ? 42.998 46.753 25.948 1.00 49.44 651 LEU C C 1
ATOM 13603 O O . LEU C 1 557 ? 42.497 46.718 27.076 1.00 52.06 651 LEU C O 1
ATOM 13608 N N . ARG C 1 558 ? 44.063 47.489 25.641 1.00 44.70 652 ARG C N 1
ATOM 13609 C CA . ARG C 1 558 ? 44.707 48.385 26.593 1.00 40.70 652 ARG C CA 1
ATOM 13610 C C . ARG C 1 558 ? 45.017 49.693 25.871 1.00 47.04 652 ARG C C 1
ATOM 13611 O O . ARG C 1 558 ? 44.557 49.930 24.750 1.00 52.98 652 ARG C O 1
ATOM 13619 N N . GLY C 1 559 ? 45.808 50.549 26.519 1.00 40.81 653 GLY C N 1
ATOM 13620 C CA . GLY C 1 559 ? 46.165 51.821 25.920 1.00 43.49 653 GLY C CA 1
ATOM 13621 C C . GLY C 1 559 ? 44.968 52.755 25.811 1.00 47.86 653 GLY C C 1
ATOM 13622 O O . GLY C 1 559 ? 43.980 52.639 26.539 1.00 48.40 653 GLY C O 1
ATOM 13623 N N . THR C 1 560 ? 45.072 53.703 24.883 1.00 46.49 654 THR C N 1
ATOM 13624 C CA . THR C 1 560 ? 43.944 54.582 24.606 1.00 49.00 654 THR C CA 1
ATOM 13625 C C . THR C 1 560 ? 42.800 53.780 24.000 1.00 47.80 654 THR C C 1
ATOM 13626 O O . THR C 1 560 ? 43.017 52.852 23.215 1.00 49.55 654 THR C O 1
ATOM 13630 N N . ALA C 1 561 ? 41.576 54.142 24.376 1.00 49.56 655 ALA C N 1
ATOM 13631 C CA . ALA C 1 561 ? 40.410 53.356 24.000 1.00 43.11 655 ALA C CA 1
ATOM 13632 C C . ALA C 1 561 ? 40.278 53.254 22.487 1.00 45.46 655 ALA C C 1
ATOM 13633 O O . ALA C 1 561 ? 40.535 54.213 21.755 1.00 43.02 655 ALA C O 1
ATOM 13635 N N . ALA C 1 562 ? 39.880 52.074 22.023 1.00 48.89 656 ALA C N 1
ATOM 13636 C CA . ALA C 1 562 ? 39.588 51.887 20.611 1.00 43.87 656 ALA C CA 1
ATOM 13637 C C . ALA C 1 562 ? 38.310 52.623 20.236 1.00 44.29 656 ALA C C 1
ATOM 13638 O O . ALA C 1 562 ? 37.347 52.663 21.006 1.00 50.40 656 ALA C O 1
ATOM 13640 N N . ALA C 1 563 ? 38.307 53.217 19.042 1.00 41.05 657 ALA C N 1
ATOM 13641 C CA . ALA C 1 563 ? 37.108 53.893 18.564 1.00 41.31 657 ALA C CA 1
ATOM 13642 C C . ALA C 1 563 ? 36.050 52.907 18.095 1.00 43.17 657 ALA C C 1
ATOM 13643 O O . ALA C 1 563 ? 34.855 53.217 18.152 1.00 43.05 657 ALA C O 1
ATOM 13645 N N . LEU C 1 564 ? 36.461 51.724 17.642 1.00 41.83 658 LEU C N 1
ATOM 13646 C CA . LEU C 1 564 ? 35.519 50.723 17.161 1.00 45.28 658 LEU C CA 1
ATOM 13647 C C . LEU C 1 564 ? 36.128 49.336 17.283 1.00 42.36 658 LEU C C 1
ATOM 13648 O O . LEU C 1 564 ? 37.262 49.113 16.851 1.00 44.77 658 LEU C O 1
ATOM 13653 N N . VAL C 1 565 ? 35.369 48.413 17.869 1.00 43.44 659 VAL C N 1
ATOM 13654 C CA . VAL C 1 565 ? 35.697 46.992 17.870 1.00 42.92 659 VAL C CA 1
ATOM 13655 C C . VAL C 1 565 ? 34.539 46.261 17.205 1.00 44.04 659 VAL C C 1
ATOM 13656 O O . VAL C 1 565 ? 33.415 46.266 17.723 1.00 44.85 659 VAL C O 1
ATOM 13660 N N . ARG C 1 566 ? 34.810 45.644 16.060 1.00 43.59 660 ARG C N 1
ATOM 13661 C CA . ARG C 1 566 ? 33.786 45.000 15.249 1.00 40.38 660 ARG C CA 1
ATOM 13662 C C . ARG C 1 566 ? 34.028 43.499 15.233 1.00 40.69 660 ARG C C 1
ATOM 13663 O O . ARG C 1 566 ? 35.074 43.039 14.762 1.00 43.52 660 ARG C O 1
ATOM 13671 N N . MET C 1 567 ? 33.066 42.744 15.750 1.00 44.03 661 MET C N 1
ATOM 13672 C CA . MET C 1 567 ? 33.077 41.290 15.713 1.00 43.01 661 MET C CA 1
ATOM 13673 C C . MET C 1 567 ? 31.822 40.800 15.001 1.00 42.33 661 MET C C 1
ATOM 13674 O O . MET C 1 567 ? 30.888 41.564 14.740 1.00 38.85 661 MET C O 1
ATOM 13679 N N . GLY C 1 568 ? 31.806 39.509 14.683 1.00 39.37 662 GLY C N 1
ATOM 13680 C CA . GLY C 1 568 ? 30.688 38.942 13.958 1.00 37.15 662 GLY C CA 1
ATOM 13681 C C . GLY C 1 568 ? 30.342 37.532 14.385 1.00 43.29 662 GLY C C 1
ATOM 13682 O O . GLY C 1 568 ? 30.884 37.025 15.371 1.00 44.58 662 GLY C O 1
ATOM 13683 N N . GLY C 1 569 ? 29.438 36.888 13.642 1.00 43.53 663 GLY C N 1
ATOM 13684 C CA . GLY C 1 569 ? 29.007 35.543 13.977 1.00 39.91 663 GLY C CA 1
ATOM 13685 C C . GLY C 1 569 ? 30.104 34.503 13.904 1.00 46.13 663 GLY C C 1
ATOM 13686 O O . GLY C 1 569 ? 29.970 33.432 14.505 1.00 52.07 663 GLY C O 1
ATOM 13687 N N . THR C 1 570 ? 31.187 34.788 13.184 1.00 44.25 664 THR C N 1
ATOM 13688 C CA . THR C 1 570 ? 32.314 33.870 13.103 1.00 43.23 664 THR C CA 1
ATOM 13689 C C . THR C 1 570 ? 33.360 34.113 14.181 1.00 46.85 664 THR C C 1
ATOM 13690 O O . THR C 1 570 ? 34.318 33.339 14.276 1.00 49.59 664 THR C O 1
ATOM 13694 N N . THR C 1 571 ? 33.203 35.160 14.988 1.00 45.27 665 THR C N 1
ATOM 13695 C CA . THR C 1 571 ? 34.186 35.468 16.018 1.00 40.75 665 THR C CA 1
ATOM 13696 C C . THR C 1 571 ? 34.094 34.458 17.155 1.00 46.55 665 THR C C 1
ATOM 13697 O O . THR C 1 571 ? 33.005 34.184 17.672 1.00 44.33 665 THR C O 1
ATOM 13701 N N . ARG C 1 572 ? 35.240 33.903 17.544 1.00 50.29 666 ARG C N 1
ATOM 13702 C CA . ARG C 1 572 ? 35.321 32.899 18.598 1.00 46.39 666 ARG C CA 1
ATOM 13703 C C . ARG C 1 572 ? 36.169 33.439 19.741 1.00 49.47 666 ARG C C 1
ATOM 13704 O O . ARG C 1 572 ? 37.321 33.834 19.531 1.00 49.49 666 ARG C O 1
ATOM 13712 N N . THR C 1 573 ? 35.597 33.453 20.951 1.00 51.48 667 THR C N 1
ATOM 13713 C CA . THR C 1 573 ? 36.309 33.880 22.151 1.00 51.68 667 THR C CA 1
ATOM 13714 C C . THR C 1 573 ? 36.114 32.898 23.302 1.00 49.92 667 THR C C 1
ATOM 13715 O O . THR C 1 573 ? 36.285 33.275 24.466 1.00 50.75 667 THR C O 1
ATOM 13719 N N . ASN C 1 574 ? 35.775 31.649 23.004 1.00 46.38 668 ASN C N 1
ATOM 13720 C CA . ASN C 1 574 ? 35.301 30.719 24.016 1.00 48.58 668 ASN C CA 1
ATOM 13721 C C . ASN C 1 574 ? 36.434 29.881 24.602 1.00 52.79 668 ASN C C 1
ATOM 13722 O O . ASN C 1 574 ? 37.527 29.776 24.038 1.00 50.52 668 ASN C O 1
ATOM 13727 N N . SER C 1 575 ? 36.151 29.303 25.772 1.00 52.28 669 SER C N 1
ATOM 13728 C CA . SER C 1 575 ? 36.936 28.247 26.409 1.00 46.73 669 SER C CA 1
ATOM 13729 C C . SER C 1 575 ? 38.225 28.744 27.053 1.00 44.71 669 SER C C 1
ATOM 13730 O O . SER C 1 575 ? 39.147 27.952 27.267 1.00 53.46 669 SER C O 1
ATOM 13733 N N . THR C 1 576 ? 38.320 30.024 27.394 1.00 39.67 670 THR C N 1
ATOM 13734 C CA . THR C 1 576 ? 39.481 30.510 28.127 1.00 49.25 670 THR C CA 1
ATOM 13735 C C . THR C 1 576 ? 39.195 30.431 29.631 1.00 54.77 670 THR C C 1
ATOM 13736 O O . THR C 1 576 ? 38.312 29.686 30.067 1.00 50.81 670 THR C O 1
ATOM 13740 N N . SER C 1 577 ? 39.948 31.186 30.439 1.00 57.37 671 SER C N 1
ATOM 13741 C CA . SER C 1 577 ? 39.730 31.189 31.884 1.00 54.09 671 SER C CA 1
ATOM 13742 C C . SER C 1 577 ? 38.299 31.586 32.219 1.00 61.99 671 SER C C 1
ATOM 13743 O O . SER C 1 577 ? 37.587 30.864 32.926 1.00 66.67 671 SER C O 1
ATOM 13746 N N . THR C 1 578 ? 37.860 32.736 31.716 1.00 57.70 672 THR C N 1
ATOM 13747 C CA . THR C 1 578 ? 36.488 33.174 31.898 1.00 51.35 672 THR C CA 1
ATOM 13748 C C . THR C 1 578 ? 35.582 32.481 30.884 1.00 52.82 672 THR C C 1
ATOM 13749 O O . THR C 1 578 ? 36.025 31.693 30.045 1.00 53.36 672 THR C O 1
ATOM 13753 N N . ALA C 1 579 ? 34.289 32.780 30.965 1.00 46.20 673 ALA C N 1
ATOM 13754 C CA . ALA C 1 579 ? 33.330 32.255 30.007 1.00 44.92 673 ALA C CA 1
ATOM 13755 C C . ALA C 1 579 ? 33.191 33.132 28.774 1.00 51.17 673 ALA C C 1
ATOM 13756 O O . ALA C 1 579 ? 32.691 32.659 27.747 1.00 56.73 673 ALA C O 1
ATOM 13758 N N . HIS C 1 580 ? 33.633 34.385 28.849 1.00 50.62 674 HIS C N 1
ATOM 13759 C CA . HIS C 1 580 ? 33.447 35.348 27.771 1.00 53.79 674 HIS C CA 1
ATOM 13760 C C . HIS C 1 580 ? 34.706 35.600 26.956 1.00 51.00 674 HIS C C 1
ATOM 13761 O O . HIS C 1 580 ? 34.604 35.898 25.761 1.00 54.84 674 HIS C O 1
ATOM 13768 N N . GLY C 1 581 ? 35.885 35.495 27.565 1.00 53.02 675 GLY C N 1
ATOM 13769 C CA . GLY C 1 581 ? 37.117 35.808 26.869 1.00 50.23 675 GLY C CA 1
ATOM 13770 C C . GLY C 1 581 ? 37.384 37.281 26.670 1.00 50.11 675 GLY C C 1
ATOM 13771 O O . GLY C 1 581 ? 38.368 37.634 26.015 1.00 51.65 675 GLY C O 1
ATOM 13772 N N . ILE C 1 582 ? 36.542 38.153 27.222 1.00 52.90 676 ILE C N 1
ATOM 13773 C CA . ILE C 1 582 ? 36.660 39.598 27.055 1.00 51.18 676 ILE C CA 1
ATOM 13774 C C . ILE C 1 582 ? 37.408 40.175 28.247 1.00 45.41 676 ILE C C 1
ATOM 13775 O O . ILE C 1 582 ? 37.098 39.852 29.400 1.00 53.95 676 ILE C O 1
ATOM 13780 N N . ASP C 1 583 ? 38.402 41.037 27.968 1.00 48.38 677 ASP C N 1
ATOM 13781 C CA . ASP C 1 583 ? 39.124 41.815 28.984 1.00 50.34 677 ASP C CA 1
ATOM 13782 C C . ASP C 1 583 ? 39.445 43.170 28.352 1.00 49.57 677 ASP C C 1
ATOM 13783 O O . ASP C 1 583 ? 40.544 43.396 27.844 1.00 50.81 677 ASP C O 1
ATOM 13788 N N . PHE C 1 584 ? 38.464 44.074 28.388 1.00 51.64 678 PHE C N 1
ATOM 13789 C CA . PHE C 1 584 ? 38.618 45.445 27.907 1.00 50.71 678 PHE C CA 1
ATOM 13790 C C . PHE C 1 584 ? 38.784 46.341 29.129 1.00 59.08 678 PHE C C 1
ATOM 13791 O O . PHE C 1 584 ? 37.816 46.589 29.853 1.00 61.56 678 PHE C O 1
ATOM 13799 N N . SER C 1 585 ? 40.014 46.804 29.377 1.00 56.95 679 SER C N 1
ATOM 13800 C CA . SER C 1 585 ? 40.261 47.588 30.583 1.00 58.80 679 SER C CA 1
ATOM 13801 C C . SER C 1 585 ? 39.932 49.059 30.337 1.00 68.18 679 SER C C 1
ATOM 13802 O O . SER C 1 585 ? 39.268 49.684 31.178 1.00 78.43 679 SER C O 1
ATOM 13805 N N . PRO C 1 586 ? 40.396 49.668 29.217 1.00 57.26 680 PRO C N 1
ATOM 13806 C CA . PRO C 1 586 ? 39.696 50.849 28.699 1.00 50.22 680 PRO C CA 1
ATOM 13807 C C . PRO C 1 586 ? 38.727 50.428 27.610 1.00 52.58 680 PRO C C 1
ATOM 13808 O O . PRO C 1 586 ? 39.125 50.054 26.502 1.00 65.90 680 PRO C O 1
ATOM 13812 N N . SER C 1 587 ? 37.447 50.462 27.944 1.00 49.64 681 SER C N 1
ATOM 13813 C CA . SER C 1 587 ? 36.420 49.957 27.053 1.00 54.04 681 SER C CA 1
ATOM 13814 C C . SER C 1 587 ? 36.365 50.763 25.756 1.00 49.88 681 SER C C 1
ATOM 13815 O O . SER C 1 587 ? 36.573 51.979 25.754 1.00 51.26 681 SER C O 1
ATOM 13818 N N . PRO C 1 588 ? 36.084 50.103 24.638 1.00 47.06 682 PRO C N 1
ATOM 13819 C CA . PRO C 1 588 ? 35.993 50.816 23.362 1.00 51.23 682 PRO C CA 1
ATOM 13820 C C . PRO C 1 588 ? 34.772 51.718 23.328 1.00 48.99 682 PRO C C 1
ATOM 13821 O O . PRO C 1 588 ? 33.721 51.403 23.893 1.00 56.07 682 PRO C O 1
ATOM 13825 N N . THR C 1 589 ? 34.925 52.863 22.657 1.00 45.65 683 THR C N 1
ATOM 13826 C CA . THR C 1 589 ? 33.821 53.812 22.560 1.00 48.30 683 THR C CA 1
ATOM 13827 C C . THR C 1 589 ? 32.646 53.249 21.768 1.00 45.91 683 THR C C 1
ATOM 13828 O O . THR C 1 589 ? 31.512 53.702 21.961 1.00 51.26 683 THR C O 1
ATOM 13832 N N . ARG C 1 590 ? 32.887 52.280 20.888 1.00 49.08 684 ARG C N 1
ATOM 13833 C CA . ARG C 1 590 ? 31.810 51.546 20.241 1.00 51.73 684 ARG C CA 1
ATOM 13834 C C . ARG C 1 590 ? 32.253 50.103 20.052 1.00 48.52 684 ARG C C 1
ATOM 13835 O O . ARG C 1 590 ? 33.379 49.848 19.618 1.00 46.67 684 ARG C O 1
ATOM 13843 N N . TRP C 1 591 ? 31.369 49.169 20.393 1.00 47.89 685 TRP C N 1
ATOM 13844 C CA . TRP C 1 591 ? 31.651 47.737 20.311 1.00 42.78 685 TRP C CA 1
ATOM 13845 C C . TRP C 1 591 ? 30.484 47.076 19.585 1.00 45.85 685 TRP C C 1
ATOM 13846 O O . TRP C 1 591 ? 29.410 46.886 20.164 1.00 50.88 685 TRP C O 1
ATOM 13857 N N . GLU C 1 592 ? 30.693 46.732 18.319 1.00 43.21 686 GLU C N 1
ATOM 13858 C CA . GLU C 1 592 ? 29.697 46.033 17.522 1.00 41.25 686 GLU C CA 1
ATOM 13859 C C . GLU C 1 592 ? 30.025 44.548 17.497 1.00 42.51 686 GLU C C 1
ATOM 13860 O O . GLU C 1 592 ? 31.167 44.166 17.231 1.00 45.22 686 GLU C O 1
ATOM 13866 N N . TRP C 1 593 ? 29.025 43.718 17.782 1.00 44.65 687 TRP C N 1
ATOM 13867 C CA . TRP C 1 593 ? 29.158 42.267 17.681 1.00 41.43 687 TRP C CA 1
ATOM 13868 C C . TRP C 1 593 ? 27.853 41.730 17.114 1.00 43.05 687 TRP C C 1
ATOM 13869 O O . TRP C 1 593 ? 26.844 41.672 17.821 1.00 43.21 687 TRP C O 1
ATOM 13880 N N . SER C 1 594 ? 27.877 41.344 15.843 1.00 49.92 688 SER C N 1
ATOM 13881 C CA . SER C 1 594 ? 26.688 40.868 15.156 1.00 47.55 688 SER C CA 1
ATOM 13882 C C . SER C 1 594 ? 26.557 39.358 15.294 1.00 47.35 688 SER C C 1
ATOM 13883 O O . SER C 1 594 ? 27.553 38.629 15.254 1.00 46.04 688 SER C O 1
ATOM 13886 N N . ASP C 1 595 ? 25.317 38.900 15.466 1.00 48.97 689 ASP C N 1
ATOM 13887 C CA . ASP C 1 595 ? 24.989 37.475 15.474 1.00 51.88 689 ASP C CA 1
ATOM 13888 C C . ASP C 1 595 ? 25.675 36.750 16.630 1.00 52.28 689 ASP C C 1
ATOM 13889 O O . ASP C 1 595 ? 26.348 35.735 16.445 1.00 53.39 689 ASP C O 1
ATOM 13894 N N . ILE C 1 596 ? 25.490 37.280 17.840 1.00 51.82 690 ILE C N 1
ATOM 13895 C CA . ILE C 1 596 ? 26.026 36.624 19.030 1.00 44.42 690 ILE C CA 1
ATOM 13896 C C . ILE C 1 596 ? 25.286 35.318 19.291 1.00 48.75 690 ILE C C 1
ATOM 13897 O O . ILE C 1 596 ? 25.893 34.245 19.378 1.00 44.74 690 ILE C O 1
ATOM 13902 N N . ASP C 1 597 ? 23.961 35.391 19.414 1.00 52.38 691 ASP C N 1
ATOM 13903 C CA . ASP C 1 597 ? 23.142 34.208 19.640 1.00 48.00 691 ASP C CA 1
ATOM 13904 C C . ASP C 1 597 ? 21.716 34.499 19.196 1.00 48.02 691 ASP C C 1
ATOM 13905 O O . ASP C 1 597 ? 21.322 35.656 19.027 1.00 47.73 691 ASP C O 1
ATOM 13910 N N . ALA C 1 598 ? 20.947 33.427 19.014 1.00 45.21 692 ALA C N 1
ATOM 13911 C CA . ALA C 1 598 ? 19.547 33.527 18.618 1.00 47.57 692 ALA C CA 1
ATOM 13912 C C . ALA C 1 598 ? 18.853 32.222 18.983 1.00 54.99 692 ALA C C 1
ATOM 13913 O O . ALA C 1 598 ? 19.500 31.220 19.298 1.00 52.33 692 ALA C O 1
ATOM 13915 N N . GLY C 1 599 ? 17.528 32.246 18.939 1.00 52.29 693 GLY C N 1
ATOM 13916 C CA . GLY C 1 599 ? 16.750 31.059 19.229 1.00 54.88 693 GLY C CA 1
ATOM 13917 C C . GLY C 1 599 ? 15.303 31.406 19.525 1.00 56.45 693 GLY C C 1
ATOM 13918 O O . GLY C 1 599 ? 14.872 32.550 19.381 1.00 56.13 693 GLY C O 1
ATOM 13919 N N . THR C 1 600 ? 14.560 30.377 19.932 1.00 56.43 694 THR C N 1
ATOM 13920 C CA . THR C 1 600 ? 13.160 30.505 20.317 1.00 56.03 694 THR C CA 1
ATOM 13921 C C . THR C 1 600 ? 12.977 29.994 21.738 1.00 58.15 694 THR C C 1
ATOM 13922 O O . THR C 1 600 ? 13.445 28.901 22.074 1.00 59.93 694 THR C O 1
ATOM 13926 N N . ALA C 1 601 ? 12.294 30.782 22.565 1.00 57.14 695 ALA C N 1
ATOM 13927 C CA . ALA C 1 601 ? 11.953 30.395 23.925 1.00 56.75 695 ALA C CA 1
ATOM 13928 C C . ALA C 1 601 ? 10.440 30.306 24.066 1.00 61.87 695 ALA C C 1
ATOM 13929 O O . ALA C 1 601 ? 9.695 30.987 23.355 1.00 58.85 695 ALA C O 1
ATOM 13931 N N . THR C 1 602 ? 9.991 29.453 24.986 1.00 57.37 696 THR C N 1
ATOM 13932 C CA . THR C 1 602 ? 8.571 29.250 25.253 1.00 62.11 696 THR C CA 1
ATOM 13933 C C . THR C 1 602 ? 8.291 29.604 26.706 1.00 61.44 696 THR C C 1
ATOM 13934 O O . THR C 1 602 ? 8.877 29.007 27.615 1.00 62.83 696 THR C O 1
ATOM 13938 N N . LEU C 1 603 ? 7.380 30.549 26.919 1.00 63.51 697 LEU C N 1
ATOM 13939 C CA . LEU C 1 603 ? 7.170 31.135 28.235 1.00 65.67 697 LEU C CA 1
ATOM 13940 C C . LEU C 1 603 ? 6.438 30.176 29.172 1.00 60.64 697 LEU C C 1
ATOM 13941 O O . LEU C 1 603 ? 5.797 29.210 28.752 1.00 60.11 697 LEU C O 1
ATOM 13946 N N . ALA C 1 604 ? 6.545 30.468 30.467 1.00 63.83 698 ALA C N 1
ATOM 13947 C CA . ALA C 1 604 ? 5.856 29.710 31.507 1.00 64.03 698 ALA C CA 1
ATOM 13948 C C . ALA C 1 604 ? 5.624 30.644 32.683 1.00 63.46 698 ALA C C 1
ATOM 13949 O O . ALA C 1 604 ? 6.580 31.229 33.202 1.00 64.12 698 ALA C O 1
ATOM 13951 N N . ALA C 1 605 ? 4.361 30.781 33.094 1.00 59.94 699 ALA C N 1
ATOM 13952 C CA . ALA C 1 605 ? 3.957 31.748 34.117 1.00 58.69 699 ALA C CA 1
ATOM 13953 C C . ALA C 1 605 ? 4.380 33.166 33.744 1.00 61.26 699 ALA C C 1
ATOM 13954 O O . ALA C 1 605 ? 4.665 33.993 34.615 1.00 60.67 699 ALA C O 1
ATOM 13956 N N . GLY C 1 606 ? 4.431 33.454 32.444 1.00 66.29 700 GLY C N 1
ATOM 13957 C CA . GLY C 1 606 ? 4.652 34.788 31.942 1.00 65.06 700 GLY C CA 1
ATOM 13958 C C . GLY C 1 606 ? 6.081 35.109 31.551 1.00 65.88 700 GLY C C 1
ATOM 13959 O O . GLY C 1 606 ? 6.297 36.082 30.820 1.00 67.44 700 GLY C O 1
ATOM 13960 N N . THR C 1 607 ? 7.062 34.339 32.020 1.00 65.47 701 THR C N 1
ATOM 13961 C CA . THR C 1 607 ? 8.459 34.693 31.806 1.00 64.44 701 THR C CA 1
ATOM 13962 C C . THR C 1 607 ? 9.286 33.464 31.451 1.00 66.62 701 THR C C 1
ATOM 13963 O O . THR C 1 607 ? 8.901 32.323 31.720 1.00 65.67 701 THR C O 1
ATOM 13967 N N . VAL C 1 608 ? 10.442 33.728 30.834 1.00 65.30 702 VAL C N 1
ATOM 13968 C CA . VAL C 1 608 ? 11.534 32.769 30.714 1.00 61.22 702 VAL C CA 1
ATOM 13969 C C . VAL C 1 608 ? 12.838 33.517 30.922 1.00 63.65 702 VAL C C 1
ATOM 13970 O O . VAL C 1 608 ? 12.928 34.725 30.701 1.00 64.45 702 VAL C O 1
ATOM 13974 N N . THR C 1 609 ? 13.860 32.781 31.349 1.00 62.02 703 THR C N 1
ATOM 13975 C CA . THR C 1 609 ? 15.230 33.283 31.379 1.00 61.61 703 THR C CA 1
ATOM 13976 C C . THR C 1 609 ? 16.054 32.405 30.446 1.00 60.11 703 THR C C 1
ATOM 13977 O O . THR C 1 609 ? 16.353 31.252 30.773 1.00 56.04 703 THR C O 1
ATOM 13981 N N . VAL C 1 610 ? 16.404 32.948 29.286 1.00 63.26 704 VAL C N 1
ATOM 13982 C CA . VAL C 1 610 ? 17.146 32.202 28.278 1.00 56.45 704 VAL C CA 1
ATOM 13983 C C . VAL C 1 610 ? 18.624 32.198 28.633 1.00 53.63 704 VAL C C 1
ATOM 13984 O O . VAL C 1 610 ? 19.179 33.215 29.063 1.00 54.17 704 VAL C O 1
ATOM 13988 N N . ASN C 1 611 ? 19.267 31.049 28.455 1.00 54.67 705 ASN C N 1
ATOM 13989 C CA . ASN C 1 611 ? 20.706 30.928 28.647 1.00 57.97 705 ASN C CA 1
ATOM 13990 C C . ASN C 1 611 ? 21.411 31.113 27.308 1.00 58.07 705 ASN C C 1
ATOM 13991 O O . ASN C 1 611 ? 21.101 30.416 26.335 1.00 57.38 705 ASN C O 1
ATOM 13996 N N . ILE C 1 612 ? 22.348 32.062 27.256 1.00 53.62 706 ILE C N 1
ATOM 13997 C CA . ILE C 1 612 ? 23.229 32.156 26.104 1.00 53.23 706 ILE C CA 1
ATOM 13998 C C . ILE C 1 612 ? 24.049 30.874 26.019 1.00 57.50 706 ILE C C 1
ATOM 13999 O O . ILE C 1 612 ? 24.405 30.272 27.041 1.00 62.88 706 ILE C O 1
ATOM 14004 N N . THR C 1 613 ? 24.332 30.435 24.793 1.00 47.92 707 THR C N 1
ATOM 14005 C CA . THR C 1 613 ? 25.189 29.270 24.615 1.00 51.15 707 THR C CA 1
ATOM 14006 C C . THR C 1 613 ? 26.533 29.502 25.298 1.00 51.91 707 THR C C 1
ATOM 14007 O O . THR C 1 613 ? 27.015 30.634 25.405 1.00 48.38 707 THR C O 1
ATOM 14011 N N . ASP C 1 614 ? 27.131 28.405 25.772 1.00 50.90 708 ASP C N 1
ATOM 14012 C CA . ASP C 1 614 ? 28.340 28.505 26.585 1.00 53.39 708 ASP C CA 1
ATOM 14013 C C . ASP C 1 614 ? 29.445 29.260 25.858 1.00 53.91 708 ASP C C 1
ATOM 14014 O O . ASP C 1 614 ? 30.171 30.052 26.470 1.00 55.31 708 ASP C O 1
ATOM 14019 N N . ASN C 1 615 ? 29.578 29.042 24.549 1.00 52.72 709 ASN C N 1
ATOM 14020 C CA . ASN C 1 615 ? 30.684 29.645 23.814 1.00 51.47 709 ASN C CA 1
ATOM 14021 C C . ASN C 1 615 ? 30.537 31.157 23.693 1.00 53.61 709 ASN C C 1
ATOM 14022 O O . ASN C 1 615 ? 31.546 31.871 23.656 1.00 58.37 709 ASN C O 1
ATOM 14027 N N . ARG C 1 616 ? 29.305 31.667 23.644 1.00 49.81 710 ARG C N 1
ATOM 14028 C CA . ARG C 1 616 ? 29.060 33.087 23.419 1.00 49.75 710 ARG C CA 1
ATOM 14029 C C . ARG C 1 616 ? 28.599 33.816 24.679 1.00 57.98 710 ARG C C 1
ATOM 14030 O O . ARG C 1 616 ? 27.940 34.857 24.579 1.00 52.55 710 ARG C O 1
ATOM 14038 N N . ARG C 1 617 ? 28.927 33.295 25.861 1.00 55.61 711 ARG C N 1
ATOM 14039 C CA . ARG C 1 617 ? 28.607 34.006 27.092 1.00 51.56 711 ARG C CA 1
ATOM 14040 C C . ARG C 1 617 ? 29.293 35.367 27.099 1.00 49.85 711 ARG C C 1
ATOM 14041 O O . ARG C 1 617 ? 30.424 35.514 26.629 1.00 53.73 711 ARG C O 1
ATOM 14049 N N . GLN C 1 618 ? 28.597 36.368 27.627 1.00 51.29 712 GLN C N 1
ATOM 14050 C CA . GLN C 1 618 ? 29.017 37.755 27.506 1.00 43.95 712 GLN C CA 1
ATOM 14051 C C . GLN C 1 618 ? 29.767 38.228 28.745 1.00 48.58 712 GLN C C 1
ATOM 14052 O O . GLN C 1 618 ? 29.697 37.628 29.820 1.00 52.24 712 GLN C O 1
ATOM 14058 N N . VAL C 1 619 ? 30.497 39.331 28.568 1.00 52.06 713 VAL C N 1
ATOM 14059 C CA . VAL C 1 619 ? 31.252 39.922 29.667 1.00 51.56 713 VAL C CA 1
ATOM 14060 C C . VAL C 1 619 ? 30.363 40.749 30.589 1.00 51.59 713 VAL C C 1
ATOM 14061 O O . VAL C 1 619 ? 30.732 40.983 31.746 1.00 60.05 713 VAL C O 1
ATOM 14065 N N . ASP C 1 620 ? 29.202 41.190 30.117 1.00 47.92 714 ASP C N 1
ATOM 14066 C CA . ASP C 1 620 ? 28.268 41.949 30.943 1.00 47.11 714 ASP C CA 1
ATOM 14067 C C . ASP C 1 620 ? 26.873 41.796 30.345 1.00 53.02 714 ASP C C 1
ATOM 14068 O O . ASP C 1 620 ? 26.658 40.999 29.427 1.00 54.37 714 ASP C O 1
ATOM 14073 N N . GLY C 1 621 ? 25.921 42.564 30.870 1.00 52.55 715 GLY C N 1
ATOM 14074 C CA . GLY C 1 621 ? 24.566 42.544 30.358 1.00 47.00 715 GLY C CA 1
ATOM 14075 C C . GLY C 1 621 ? 24.241 43.761 29.516 1.00 50.73 715 GLY C C 1
ATOM 14076 O O . GLY C 1 621 ? 23.074 44.142 29.389 1.00 47.04 715 GLY C O 1
ATOM 14077 N N . ASN C 1 622 ? 25.267 44.380 28.936 1.00 56.11 716 ASN C N 1
ATOM 14078 C CA . ASN C 1 622 ? 25.094 45.565 28.107 1.00 50.40 716 ASN C CA 1
ATOM 14079 C C . ASN C 1 622 ? 24.803 45.235 26.650 1.00 53.51 716 ASN C C 1
ATOM 14080 O O . ASN C 1 622 ? 24.696 46.155 25.832 1.00 52.90 716 ASN C O 1
ATOM 14085 N N . TYR C 1 623 ? 24.679 43.956 26.304 1.00 50.22 717 TYR C N 1
ATOM 14086 C CA . TYR C 1 623 ? 24.342 43.583 24.940 1.00 48.39 717 TYR C CA 1
ATOM 14087 C C . TYR C 1 623 ? 22.873 43.897 24.652 1.00 52.25 717 TYR C C 1
ATOM 14088 O O . TYR C 1 623 ? 22.081 44.204 25.548 1.00 53.68 717 TYR C O 1
ATOM 14097 N N . ARG C 1 624 ? 22.513 43.815 23.376 1.00 46.24 718 ARG C N 1
ATOM 14098 C CA . ARG C 1 624 ? 21.161 44.103 22.925 1.00 44.32 718 ARG C CA 1
ATOM 14099 C C . ARG C 1 624 ? 20.395 42.811 22.675 1.00 46.89 718 ARG C C 1
ATOM 14100 O O . ARG C 1 624 ? 20.969 41.788 22.292 1.00 51.39 718 ARG C O 1
ATOM 14108 N N . VAL C 1 625 ? 19.084 42.870 22.900 1.00 48.72 719 VAL C N 1
ATOM 14109 C CA . VAL C 1 625 ? 18.189 41.742 22.676 1.00 46.29 719 VAL C CA 1
ATOM 14110 C C . VAL C 1 625 ? 17.030 42.213 21.812 1.00 47.94 719 VAL C C 1
ATOM 14111 O O . VAL C 1 625 ? 16.453 43.276 22.065 1.00 49.42 719 VAL C O 1
ATOM 14115 N N . LEU C 1 626 ? 16.698 41.428 20.792 1.00 47.73 720 LEU C N 1
ATOM 14116 C CA . LEU C 1 626 ? 15.477 41.605 20.025 1.00 45.57 720 LEU C CA 1
ATOM 14117 C C . LEU C 1 626 ? 14.612 40.368 20.204 1.00 53.03 720 LEU C C 1
ATOM 14118 O O . LEU C 1 626 ? 15.122 39.263 20.394 1.00 54.12 720 LEU C O 1
ATOM 14123 N N . VAL C 1 627 ? 13.297 40.561 20.151 1.00 55.92 721 VAL C N 1
ATOM 14124 C CA . VAL C 1 627 ? 12.347 39.490 20.430 1.00 52.62 721 VAL C CA 1
ATOM 14125 C C . VAL C 1 627 ? 10.998 39.894 19.858 1.00 51.98 721 VAL C C 1
ATOM 14126 O O . VAL C 1 627 ? 10.582 41.050 19.972 1.00 60.67 721 VAL C O 1
ATOM 14130 N N . THR C 1 628 ? 10.326 38.939 19.217 1.00 49.75 722 THR C N 1
ATOM 14131 C CA . THR C 1 628 ? 8.936 39.111 18.819 1.00 53.49 722 THR C CA 1
ATOM 14132 C C . THR C 1 628 ? 8.169 37.839 19.143 1.00 53.11 722 THR C C 1
ATOM 14133 O O . THR C 1 628 ? 8.703 36.731 19.048 1.00 52.64 722 THR C O 1
ATOM 14137 N N . GLY C 1 629 ? 6.904 38.012 19.524 1.00 57.51 723 GLY C N 1
ATOM 14138 C CA . GLY C 1 629 ? 6.101 36.900 19.980 1.00 54.92 723 GLY C CA 1
ATOM 14139 C C . GLY C 1 629 ? 5.282 36.259 18.881 1.00 52.77 723 GLY C C 1
ATOM 14140 O O . GLY C 1 629 ? 5.204 36.743 17.754 1.00 54.45 723 GLY C O 1
ATOM 14141 N N . THR C 1 630 ? 4.658 35.140 19.237 1.00 59.33 724 THR C N 1
ATOM 14142 C CA . THR C 1 630 ? 3.836 34.371 18.317 1.00 54.11 724 THR C CA 1
ATOM 14143 C C . THR C 1 630 ? 2.343 34.590 18.531 1.00 52.66 724 THR C C 1
ATOM 14144 O O . THR C 1 630 ? 1.535 34.017 17.793 1.00 55.67 724 THR C O 1
ATOM 14148 N N . VAL C 1 631 ? 1.956 35.403 19.514 1.00 53.53 725 VAL C N 1
ATOM 14149 C CA . VAL C 1 631 ? 0.559 35.687 19.816 1.00 59.20 725 VAL C CA 1
ATOM 14150 C C . VAL C 1 631 ? 0.426 37.163 20.175 1.00 60.14 725 VAL C C 1
ATOM 14151 O O . VAL C 1 631 ? 1.408 37.911 20.201 1.00 53.91 725 VAL C O 1
ATOM 14155 N N . ASN C 1 632 ? -0.808 37.577 20.471 1.00 62.45 726 ASN C N 1
ATOM 14156 C CA . ASN C 1 632 ? -1.136 38.982 20.727 1.00 59.06 726 ASN C CA 1
ATOM 14157 C C . ASN C 1 632 ? -0.869 39.327 22.194 1.00 58.06 726 ASN C C 1
ATOM 14158 O O . ASN C 1 632 ? -1.773 39.526 23.008 1.00 60.87 726 ASN C O 1
ATOM 14163 N N . GLU C 1 633 ? 0.418 39.393 22.521 1.00 61.37 727 GLU C N 1
ATOM 14164 C CA . GLU C 1 633 ? 0.874 39.842 23.827 1.00 55.64 727 GLU C CA 1
ATOM 14165 C C . GLU C 1 633 ? 2.110 40.704 23.627 1.00 61.75 727 GLU C C 1
ATOM 14166 O O . GLU C 1 633 ? 2.846 40.537 22.650 1.00 62.12 727 GLU C O 1
ATOM 14172 N N . THR C 1 634 ? 2.331 41.636 24.551 1.00 61.44 728 THR C N 1
ATOM 14173 C CA . THR C 1 634 ? 3.471 42.544 24.471 1.00 60.05 728 THR C CA 1
ATOM 14174 C C . THR C 1 634 ? 4.636 41.932 25.239 1.00 60.72 728 THR C C 1
ATOM 14175 O O . THR C 1 634 ? 4.583 41.799 26.467 1.00 66.88 728 THR C O 1
ATOM 14179 N N . PHE C 1 635 ? 5.686 41.554 24.516 1.00 61.32 729 PHE C N 1
ATOM 14180 C CA . PHE C 1 635 ? 6.858 40.921 25.102 1.00 58.85 729 PHE C CA 1
ATOM 14181 C C . PHE C 1 635 ? 7.991 41.930 25.222 1.00 49.70 729 PHE C C 1
ATOM 14182 O O . PHE C 1 635 ? 8.148 42.806 24.367 1.00 55.31 729 PHE C O 1
ATOM 14190 N N . TYR C 1 636 ? 8.776 41.804 26.288 1.00 58.43 730 TYR C N 1
ATOM 14191 C CA . TYR C 1 636 ? 9.888 42.712 26.521 1.00 54.19 730 TYR C CA 1
ATOM 14192 C C . TYR C 1 636 ? 10.968 41.986 27.309 1.00 54.36 730 TYR C C 1
ATOM 14193 O O . TYR C 1 636 ? 10.738 40.920 27.885 1.00 57.49 730 TYR C O 1
ATOM 14202 N N . VAL C 1 637 ? 12.158 42.577 27.317 1.00 52.92 731 VAL C N 1
ATOM 14203 C CA . VAL C 1 637 ? 13.311 42.026 28.017 1.00 54.11 731 VAL C CA 1
ATOM 14204 C C . VAL C 1 637 ? 13.456 42.808 29.318 1.00 57.35 731 VAL C C 1
ATOM 14205 O O . VAL C 1 637 ? 13.943 43.942 29.327 1.00 55.46 731 VAL C O 1
ATOM 14209 N N . SER C 1 638 ? 13.034 42.198 30.427 1.00 57.74 732 SER C N 1
ATOM 14210 C CA . SER C 1 638 ? 13.050 42.882 31.714 1.00 55.66 732 SER C CA 1
ATOM 14211 C C . SER C 1 638 ? 14.413 42.841 32.393 1.00 56.65 732 SER C C 1
ATOM 14212 O O . SER C 1 638 ? 14.662 43.649 33.295 1.00 60.55 732 SER C O 1
ATOM 14215 N N . ALA C 1 639 ? 15.295 41.929 31.988 1.00 57.04 733 ALA C N 1
ATOM 14216 C CA . ALA C 1 639 ? 16.606 41.820 32.611 1.00 59.76 733 ALA C CA 1
ATOM 14217 C C . ALA C 1 639 ? 17.591 41.204 31.627 1.00 55.92 733 ALA C C 1
ATOM 14218 O O . ALA C 1 639 ? 17.212 40.419 30.753 1.00 52.34 733 ALA C O 1
ATOM 14220 N N . ARG C 1 640 ? 18.862 41.568 31.786 1.00 45.98 734 ARG C N 1
ATOM 14221 C CA . ARG C 1 640 ? 19.946 41.035 30.968 1.00 50.10 734 ARG C CA 1
ATOM 14222 C C . ARG C 1 640 ? 21.177 40.866 31.844 1.00 46.76 734 ARG C C 1
ATOM 14223 O O . ARG C 1 640 ? 21.662 41.838 32.429 1.00 43.87 734 ARG C O 1
ATOM 14231 N N . ALA C 1 641 ? 21.679 39.640 31.932 1.00 53.21 735 ALA C N 1
ATOM 14232 C CA . ALA C 1 641 ? 22.892 39.336 32.673 1.00 53.14 735 ALA C CA 1
ATOM 14233 C C . ALA C 1 641 ? 23.951 38.801 31.718 1.00 54.01 735 ALA C C 1
ATOM 14234 O O . ALA C 1 641 ? 23.685 38.538 30.542 1.00 52.51 735 ALA C O 1
ATOM 14236 N N . ALA C 1 642 ? 25.166 38.636 32.247 1.00 51.23 736 ALA C N 1
ATOM 14237 C CA . ALA C 1 642 ? 26.297 38.249 31.411 1.00 47.73 736 ALA C CA 1
ATOM 14238 C C . ALA C 1 642 ? 26.062 36.904 30.733 1.00 51.48 736 ALA C C 1
ATOM 14239 O O . ALA C 1 642 ? 26.488 36.693 29.591 1.00 50.79 736 ALA C O 1
ATOM 14241 N N . SER C 1 643 ? 25.377 35.984 31.413 1.00 53.87 737 SER C N 1
ATOM 14242 C CA . SER C 1 643 ? 25.163 34.642 30.894 1.00 50.97 737 SER C CA 1
ATOM 14243 C C . SER C 1 643 ? 23.713 34.344 30.548 1.00 49.96 737 SER C C 1
ATOM 14244 O O . SER C 1 643 ? 23.442 33.290 29.964 1.00 52.47 737 SER C O 1
ATOM 14247 N N . ASN C 1 644 ? 22.781 35.233 30.882 1.00 51.15 738 ASN C N 1
ATOM 14248 C CA . ASN C 1 644 ? 21.375 34.966 30.615 1.00 51.01 738 ASN C CA 1
ATOM 14249 C C . ASN C 1 644 ? 20.609 36.279 30.568 1.00 49.35 738 ASN C C 1
ATOM 14250 O O . ASN C 1 644 ? 21.074 37.314 31.049 1.00 51.96 738 ASN C O 1
ATOM 14255 N N . PHE C 1 645 ? 19.421 36.215 29.975 1.00 46.26 739 PHE C N 1
ATOM 14256 C CA . PHE C 1 645 ? 18.486 37.328 29.962 1.00 52.23 739 PHE C CA 1
ATOM 14257 C C . PHE C 1 645 ? 17.082 36.763 30.109 1.00 54.15 739 PHE C C 1
ATOM 14258 O O . PHE C 1 645 ? 16.829 35.596 29.798 1.00 53.43 739 PHE C O 1
ATOM 14266 N N . THR C 1 646 ? 16.164 37.598 30.587 1.00 60.06 740 THR C N 1
ATOM 14267 C CA . THR C 1 646 ? 14.800 37.171 30.865 1.00 60.75 740 THR C CA 1
ATOM 14268 C C . THR C 1 646 ? 13.826 37.888 29.941 1.00 57.25 740 THR C C 1
ATOM 14269 O O . THR C 1 646 ? 13.898 39.110 29.779 1.00 53.10 740 THR C O 1
ATOM 14273 N N . ILE C 1 647 ? 12.926 37.119 29.334 1.00 60.07 741 ILE C N 1
ATOM 14274 C CA . ILE C 1 647 ? 11.818 37.639 28.542 1.00 59.94 741 ILE C CA 1
ATOM 14275 C C . ILE C 1 647 ? 10.544 37.478 29.357 1.00 65.74 741 ILE C C 1
ATOM 14276 O O . ILE C 1 647 ? 10.284 36.399 29.901 1.00 72.32 741 ILE C O 1
ATOM 14281 N N . THR C 1 648 ? 9.757 38.547 29.452 1.00 64.26 742 THR C N 1
ATOM 14282 C CA . THR C 1 648 ? 8.470 38.502 30.127 1.00 61.90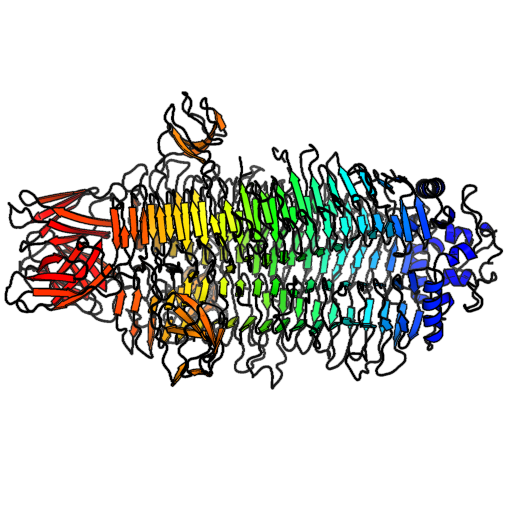 742 THR C CA 1
ATOM 14283 C C . THR C 1 648 ? 7.394 39.053 29.202 1.00 60.95 742 THR C C 1
ATOM 14284 O O . THR C 1 648 ? 7.679 39.778 28.246 1.00 61.46 742 THR C O 1
ATOM 14288 N N . SER C 1 649 ? 6.149 38.696 29.498 1.00 63.31 743 SER C N 1
ATOM 14289 C CA . SER C 1 649 ? 4.996 39.099 28.708 1.00 62.91 743 SER C CA 1
ATOM 14290 C C . SER C 1 649 ? 4.065 39.965 29.546 1.00 65.09 743 SER C C 1
ATOM 14291 O O . SER C 1 649 ? 4.226 40.101 30.762 1.00 71.61 743 SER C O 1
ATOM 14294 N N . SER C 1 650 ? 3.081 40.566 28.872 1.00 58.64 744 SER C N 1
ATOM 14295 C CA . SER C 1 650 ? 2.017 41.260 29.588 1.00 62.50 744 SER C CA 1
ATOM 14296 C C . SER C 1 650 ? 1.137 40.264 30.330 1.00 64.66 744 SER C C 1
ATOM 14297 O O . SER C 1 650 ? 0.868 40.423 31.527 1.00 69.26 744 SER C O 1
ATOM 14300 N N . ASN C 1 651 ? 0.679 39.231 29.628 1.00 64.14 745 ASN C N 1
ATOM 14301 C CA . ASN C 1 651 ? -0.096 38.159 30.237 1.00 64.41 745 ASN C CA 1
ATOM 14302 C C . ASN C 1 651 ? 0.794 37.397 31.212 1.00 68.41 745 ASN C C 1
ATOM 14303 O O . ASN C 1 651 ? 1.771 36.756 30.807 1.00 66.36 745 ASN C O 1
ATOM 14308 N N . ALA C 1 652 ? 0.464 37.473 32.505 1.00 69.64 746 ALA C N 1
ATOM 14309 C CA . ALA C 1 652 ? 1.258 36.813 33.535 1.00 63.03 746 ALA C CA 1
ATOM 14310 C C . ALA C 1 652 ? 1.106 35.299 33.519 1.00 62.13 746 ALA C C 1
ATOM 14311 O O . ALA C 1 652 ? 1.830 34.616 34.249 1.00 60.85 746 ALA C O 1
ATOM 14313 N N . ALA C 1 653 ? 0.183 34.763 32.722 1.00 62.82 747 ALA C N 1
ATOM 14314 C CA . ALA C 1 653 ? 0.044 33.327 32.523 1.00 62.97 747 ALA C CA 1
ATOM 14315 C C . ALA C 1 653 ? 0.433 32.925 31.105 1.00 68.10 747 ALA C C 1
ATOM 14316 O O . ALA C 1 653 ? -0.146 31.999 30.532 1.00 69.97 747 ALA C O 1
ATOM 14318 N N . SER C 1 654 ? 1.414 33.618 30.531 1.00 68.45 748 SER C N 1
ATOM 14319 C CA . SER C 1 654 ? 1.774 33.400 29.138 1.00 60.83 748 SER C CA 1
ATOM 14320 C C . SER C 1 654 ? 2.490 32.068 28.968 1.00 61.10 748 SER C C 1
ATOM 14321 O O . SER C 1 654 ? 3.429 31.751 29.7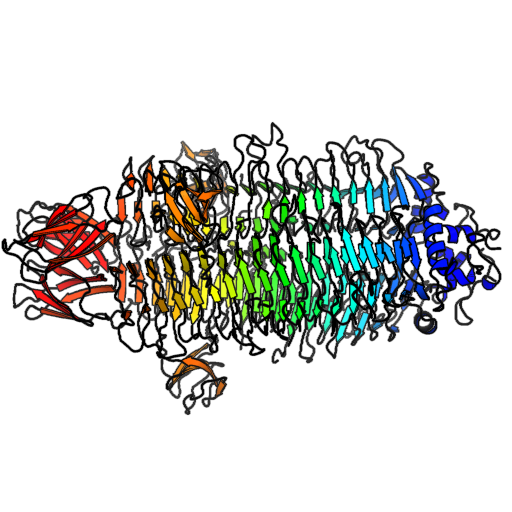05 1.00 56.99 748 SER C O 1
ATOM 14324 N N . THR C 1 655 ? 2.033 31.285 27.993 1.00 64.12 749 THR C N 1
ATOM 14325 C CA . THR C 1 655 ? 2.682 30.046 27.584 1.00 70.09 749 THR C CA 1
ATOM 14326 C C . THR C 1 655 ? 3.140 30.139 26.130 1.00 73.35 749 THR C C 1
ATOM 14327 O O . THR C 1 655 ? 3.189 29.137 25.412 1.00 69.87 749 THR C O 1
ATOM 14331 N N . ALA C 1 656 ? 3.486 31.346 25.695 1.00 64.90 750 ALA C N 1
ATOM 14332 C CA . ALA C 1 656 ? 3.738 31.637 24.294 1.00 59.38 750 ALA C CA 1
ATOM 14333 C C . ALA C 1 656 ? 5.196 31.400 23.928 1.00 57.42 750 ALA C C 1
ATOM 14334 O O . ALA C 1 656 ? 6.096 31.500 24.765 1.00 56.83 750 ALA C O 1
ATOM 14336 N N . THR C 1 657 ? 5.418 31.091 22.654 1.00 59.55 751 THR C N 1
ATOM 14337 C CA . THR C 1 657 ? 6.762 30.967 22.112 1.00 64.57 751 THR C CA 1
ATOM 14338 C C . THR C 1 657 ? 7.197 32.302 21.520 1.00 58.77 751 THR C C 1
ATOM 14339 O O . THR C 1 657 ? 6.409 32.994 20.870 1.00 52.54 751 THR C O 1
ATOM 14343 N N . VAL C 1 658 ? 8.453 32.670 21.767 1.00 59.48 752 VAL C N 1
ATOM 14344 C CA . VAL C 1 658 ? 9.012 33.931 21.296 1.00 57.51 752 VAL C CA 1
ATOM 14345 C C . VAL C 1 658 ? 10.367 33.661 20.656 1.00 54.65 752 VAL C C 1
ATOM 14346 O O . VAL C 1 658 ? 11.141 32.828 21.141 1.00 49.58 752 VAL C O 1
ATOM 14350 N N . MET C 1 659 ? 10.645 34.359 19.561 1.00 55.14 753 MET C N 1
ATOM 14351 C CA . MET C 1 659 ? 11.917 34.255 18.861 1.00 52.32 753 MET C CA 1
ATOM 14352 C C . MET C 1 659 ? 12.773 35.469 19.194 1.00 55.84 753 MET C C 1
ATOM 14353 O O . MET C 1 659 ? 12.271 36.595 19.247 1.00 54.65 753 MET C O 1
ATOM 14358 N N . TRP C 1 660 ? 14.065 35.237 19.427 1.00 54.09 754 TRP C N 1
ATOM 14359 C CA . TRP C 1 660 ? 14.945 36.281 19.930 1.00 55.56 754 TRP C CA 1
ATOM 14360 C C . TRP C 1 660 ? 16.273 36.267 19.180 1.00 55.52 754 TRP C C 1
ATOM 14361 O O . TRP C 1 660 ? 16.543 35.387 18.356 1.00 51.54 754 TRP C O 1
ATOM 14372 N N . LYS C 1 661 ? 17.105 37.266 19.480 1.00 49.87 755 LYS C N 1
ATOM 14373 C CA . LYS C 1 661 ? 18.415 37.423 18.861 1.00 45.92 755 LYS C CA 1
ATOM 14374 C C . LYS C 1 661 ? 19.275 38.324 19.739 1.00 51.83 755 LYS C C 1
ATOM 14375 O O . LYS C 1 661 ? 18.792 39.333 20.259 1.00 50.11 755 LYS C O 1
ATOM 14381 N N . ILE C 1 662 ? 20.547 37.958 19.892 1.00 51.95 756 ILE C N 1
ATOM 14382 C CA . ILE C 1 662 ? 21.496 38.686 20.730 1.00 49.16 756 ILE C CA 1
ATOM 14383 C C . ILE C 1 662 ? 22.579 39.285 19.843 1.00 48.80 756 ILE C C 1
ATOM 14384 O O . ILE C 1 662 ? 23.072 38.627 18.919 1.00 55.22 756 ILE C O 1
ATOM 14389 N N . PHE C 1 663 ? 22.954 40.531 20.131 1.00 44.45 757 PHE C N 1
ATOM 14390 C CA . PHE C 1 663 ? 23.968 41.232 19.353 1.00 44.88 757 PHE C CA 1
ATOM 14391 C C . PHE C 1 663 ? 24.433 42.449 20.139 1.00 49.34 757 PHE C C 1
ATOM 14392 O O . PHE C 1 663 ? 23.886 42.782 21.193 1.00 48.79 757 PHE C O 1
ATOM 14400 N N . ARG C 1 664 ? 25.448 43.119 19.601 1.00 46.98 758 ARG C N 1
ATOM 14401 C CA . ARG C 1 664 ? 25.956 44.352 20.196 1.00 47.29 758 ARG C CA 1
ATOM 14402 C C . ARG C 1 664 ? 26.095 45.445 19.141 1.00 45.14 758 ARG C C 1
ATOM 14403 O O . ARG C 1 664 ? 26.517 45.182 18.015 1.00 43.84 758 ARG C O 1
#

Nearest PDB structures (foldseek):
  7eea-assembly1_A  TM=1.001E+00  e=0.000E+00  unidentified
  7eea-assembly1_B  TM=1.000E+00  e=0.000E+00  unidentified
  2pyg-assembly1_A  TM=5.502E-01  e=4.291E-07  unclassified
  4y9v-assembly1_A  TM=3.677E-01  e=2.561E-04  Acinetobacter phage AP22
  1rmg-assembly1_A  TM=3.776E-01  e=7.150E-02  Aspergillus aculeatus

Foldseek 3Di:
DQPAWDDPDPPGDIGHPVVVVVVAAELCVQDVQAQDARAVSNLVSLVVCVVVVHAEYEQEQGHYEAFAREDAAARHEDEYPAASSEYEHNDAATERYEYQYELYEYYHYEYEYALHHDDQRGLEHYEYENHANYEYENYEYENRNAAYYAHEYQDEHAAYEYYAYHYENHHAAHEHYHYEAAYPHAEAEAYHEEYQHYAEPAEYEHNPHAEAHEYEYEAYEEEHHQHAHHEYEYDCQVRHYPYAFYAYAEYEYENYQAAHYAYEAHQHYHAEHYEYEHHNQHDDPPACVPPRHANAHAEAYQYAAYANYEYEHALWEHHAHYHDDVAEEHEDEHYEAAAWNVNVDPPTFEHEEAQRFRHAYEAYHYEYEHGQEEPYEYRPDPVGAAEEYEHEQYEDEQHQRYQEDYHYERYAEYHYALYHYENHHQAHHEYEHYAAYAYDQNDEFEFHQAQEENHEYANYAHAEAAYALEFDPADADDAQDWDAAQHWHDDDFWIWGWNHTDGFADDDDDDQAQWDHHPITITGTRHTGQSYNARYEYYHPAYQEHAYELSYWTDRHPDQARYYYPPYHPYYWYYQLDKDKDWDALFKDKDFRPSRRQAPFFPKDKDKDWDDPWDKDWDAGTRTITMIGIPPSGGGTMMIMTIID/DQQPAWDDPDPPGDIGTSVVVVVVAAELCVQPVQAQDARAVSNLVSLVVCVVVVHAEYEQEQGHHAHFAAEHAAERHEDEYPAASSEYEHNDAATEHYEAQYENYEYYRYEYEYQLHHDDLHGLEHYEYENHAAYHYEHYEYENRNAAYYAHEYQDEHAAYEAYAYHYENHAAAHEHYHYEAAYPNYEAYAYHEEYAHYAEDAAYENNPHDDEHEYEYEAYEEEAHQHAHHHEEYPCHVPYAFYAYAEYEYENYQQAHEAYYAAAEYHAEHYEYEHHNQHDDPVACVPPQGANAHYEAYQYADHANYEYEAHLWEHHAHYHDDVHEAAEDEHYEYHAWNVNVDPPTFEHAHAQRFRHAYHAYHYEYEHGQEEPYEYNPDPVGAAEHYAHEQYEDEQHQNYQEDYHYERYAEYHEALYHYENDHQAHHEAEHYAAYAYAANDEFEAHQAQEENYEYANYAHAEHAYALEFDPAAADDAFDFDQQQHKHDDDFWIWGWNHGDGAACQGDDDQAQWDHRHHTIIGTRHTGQSYNARYEYYHAAYQEHAYELSYWTDRHPDQARYHYPPYHPYYWYYQLDWDKDWDALFKDKAFGDSRRQAPFFPWDKDKDWDDPWDKDWPAGGRGITMIGIPDSGGGTMMIMTTID/DQQPAWDDPDPPGDIGTSVVVVVVAAELCVQPVLAQDARAVSSLVSLVVCVVVVHAEYEQEQGEYAAFAREDAEERHEDEYDAASSEYEYNDAQTEHYEYQYENYEYYHYEYEYQQHHDDQHGLEHYEAENHANYEYENYEYENGNAAYYAHEYQDEGADYEAYAYHYENHAAAHEHYHYEAAYPHYEYEAYHEEYQHYAEPAEYEHNPHAEAHEYEYEAYEEEHHQHAHHYYEYDDAVHNDPYAWYAYAEYEYENYQAAHYEYYAHQHYHAEHYEYEHHNQHDDPPALPPPQGANAHYEAHQYADHANYEYEAHQFEHHAHYHAPVQEAAEDEHYEAHAFNVNVDPPTFEHAHEARFSHAYEAYHYEYEHTAEEPHEYRPDPRGAAEHYEHEQYEHEQRQRYAEPYHYERYAEYHYAQYHYENDHQAHYEYEHYAAYYYDQNDEFEAHQAQEESYEYAPYAHAEAAYALEFDQADADDAFDWDAFQHKHDDDFWIWGWPHTDGAADADDDDQAQWDHRHITIIGTRHTGLSYNARYEYYHPAYQEYHYELSYWTASHPDQARYHYPPYHPYYWYYFLDKDKDWDAQFKDKDFRPSRSQAPFFPWDKDKDWDDPWDKDWPAGGRGITMIGTPPSGGGTMMIMTIID

Radius of gyration: 37.56 Å; Cα contacts (8 Å, |Δi|>4): 7068; chains: 3; bounding box: 126×86×85 Å

Secondary structure (P-SEA, 3-state):
ccccccccccccccccaaaaaaccccccccccccccccaaaaaaaaaaaaaacccbbbbcbbbbbbccccccccccccccccccbbbbbcccccccccccccbbbbcbbbbbbccccccccccccbbbccccbbbbccbbbcccccccbbbbbccccbbbbbccccccccccccccbbbccccccccccccccccccccccbbbbccccccbbbbbbcbbbbcccccccbbbbbcccccccccccbbbcbbbbcccccccbbbccccbbbbcbbbbcccccccccccccccccccbbbccccbbbbccbbbcccccccbbbbbcccccccccccbbbccccccccccccccbbbbcccccccccbbbbcccccccccccccccccccbbbbccccccccccccccbbbccccbbbbcbbbbcccccccbbbccccbbbbcccbbbcccccccccbbbccccbbbbcccccccbbbbbbccccccccbbbbcccbbbbbccccccccccccccccccccccbbbbbccccccccccbbbccccccbbbbccccccccccccccccccccccbbbbcccccbbbbbcccccccccccccccccccbbbbbcccccbbbbbccccccbbbbbccccccbbbbbbcccc/cccccccccccccccccaaaaaaccccccccccccccccaaaaaaaaaaaaaaccccccccbbbbbcccccccccccccccccccbbbbbcccccccccccccbbbbcbbbbbcccccccccccccbbbccccbbbbcbbbbcccccccbbbbbccccbbbbbcbbbbcccccccccbbbccccccccccccccccccccccbbbbccccccbbbbbbcbbbbcccccccbbbbbccccccccbbbcbbbbcccccccbbbccccbbbbcbbbbcccccccccccccccccccbbbccccbbbbccbbbcccccccbbbbbccccccccccbbbbccccccccccccccbbbbcccccccccbbbbcccccccccccccccccccbbbbccccccccccccccbbbccccbbbbccbbbcccccccbbbccccbbbbcccbbbbccccccccbbbccccbbbbcccccccbbbbbbccccccccbbbbcccbbbbbccccccccccccccccccccccbbbbbccccccccccbbbccccccbbbbccccccccccccccccccccccbbbbcccccbbbbbcccccccccccccccccccbbbbbcccccbbbbbccccccbbbbbccccccbbbbbbcccc/ccccbbbbcccccccccaaaaaaccccccccccccccccaaaaaaaaaaaaaacccbbbbcbbbbbbccccccccccccccccccbbbbbcccccccbbbcccbbbbcbbbbbcccccccccccccbbbccccbbbbcbbbbcccccccbbbbbccccbbbbbccccccccccccccbbbccccccccccccccccccccccbbbbcccccccbbbbbcbbbbcccccccbbbbbcccccccccccbbbcbbbbcccccccbbbccccbbbbcbbbbcccccccccccccccccccbbbccccbbbbccbbbcccccccbbbbbccccccccccbbbbccccccccccccccbbbbcccccccccbbbbcccccccccccccccccccbbbbccccccccccccccbbbccccbbbbcbbbbcccccccbbbccccbbbbcccbbbcccccccccbbbccccbbbbcccccccccccccccccccccbbbbcccbbbbbccccccccccccccccccccccbbbbbccccccccccbbbccccccbbbbccccccccccccccccccccccbbbbcccccbbbbbcccbbbbbcccccccccccbbbbbcccccbbbbbccccccbbbbbcccccccbbbbbcccc